Protein 2PXG (pdb70)

Radius of gyration: 16.07 Å; Cα contacts (8 Å, |Δi|>4): 187; chains: 1; bounding box: 37×46×35 Å

Foldseek 3Di:
DVDDDPPDDDPPFQQDQADQPCLVVVDFFFFPVVNCVSSPHDFQDDPVAQFWRADQDFDCDDQFAPRWGPGWTWGHPRTTGDGIDGGTQPPRQRGCDPVRPDDCPPRGRDDPDPPDDD

CATH classification: 3.30.1450.10

Sequence (118 aa):
MAGSGIIYKQPIYQGNLIKQNAVEQLQVGQSKQQVSALLGTPSIPDPFHAQRWDYTSTQRVDRLARTEIKNFTVFFENEQVVRWEGDYFPSQDEQLAKAAPKQFGRNLARDKKKQRGRMAGSGIIYKQPIYQGNLIKQNAVEQLQVGQSKQQVSALLGTPSIPDPFHAQRWDYTSTQRVDRLARTEIKNFTVFFENEQVVRWEGDYFPSQDEQLAKAAPKQFGRNLARDKKKQRGRMAGSGIIYKQPIYQGNLIKQNAVEQLQVGQSKQQVSALLGTPSIPDPFHAQRWDYTSTQRVDRLARTEIKNFTVFFENEQVVRWEGDYFPSQDEQLAKAAPKQFGRNLARDKKKQRGRMAGSGIIYKQPIYQGNLIKQNAVEQLQVGQSKQQVSALLGTPSIPDPFHAQRWDYTSTQRVDRLARTEIKNFTVFFENEQVVRWEGDYFPSQDEQLAKAAPKQFGRNLARDKKKQRGRMAGSGIIYKQPIYQGNLIKQNAVEQLQVGQSKQQVSALLGTPSIPDPFHAQRWDYTSTQRVDRLARTEIKNFTVFFENEQVVRWEGDYFPSQDEQLAKAAPKQFGRNLARDKKKQRGRMAGSGIIYKQPIYQGNLIKQNAVEQLQVGQSKQQVSALLGTPSIPDPFHAQRWDYTSTQRVDRLARTEIKNFTVFFENEQVVRWEGDYFPSQDEQLAKAAPKQFGRNLARDKKKQRGRMAGSGIIYKQPIYQGNLIKQNAVEQLQVGQSKQQVSALLGTPSIPDPFHAQRWDYTSTQRVDRLARTEIKNFTVFFENEQVVRWEGDYFPSQDEQLAKAAPKQFGRNLARDKKKQRGRMAGSGIIYKQPIYQGNLIKQNAVEQLQVGQSKQQVSALLGTPSIPDPFHAQRWDYTSTQRVDRLARTEIKNFTVFFENEQVVRWEGDYFPSQDEQLAKAAPKQFGRNLARDKKKQRGRMAGSGIIYKQPIYQGNLIKQNAVEQLQVGQSKQQVSALLGTPSIPDPFHAQRWDYTSTQRVDRLARTEIKNFTVFFENEQVVRWEGDYFPSQDEQLAKAAPKQFGRNLARDKKKQRGRMAGSGIIYKQPIYQGNLIKQNAVEQLQVGQSKQQVSALLGTPSIPDPFHAQRWDYTSTQRVDRLARTEIKNFTVFFENEQVVRWEGDYFPSQDEQLAKAAPKQFGRNLARDKKKQRGRMAGSGIIYKQPIYQGNLIKQNAVEQLQVGQSKQQVSALLGTPSIPDPFHAQRWDYTSTQRVDRLARTEIKNFTVFFENEQVVRWEGDYFPSQDEQLAKAAPKQFGRNLARDKKKQRGRMAGSGIIYKQPIYQGNLIKQNAVEQLQVGQSKQQVSALLGTPSIPDPFHAQRWDYTSTQRVDRLARTEIKNFTVFFENEQVVRWEGDYFPSQDEQLAKAAPKQFGRNLARDKKKQRGRMAGSGIIYKQPIYQGNLIKQNAVEQLQVGQSKQQVSALLGTPSIPDPFHAQRWDYTSTQRVDRLARTEIKNFTVFFENEQVVRWEGDYFPSQDEQLAKAAPKQFGRNLARDKKKQRGRMAGSGIIYKQPIYQGNLIKQNAVEQLQVGQSKQQVSALLGTPSIPDPFHAQRWDYTSTQRVDRLARTEIKNFTVFFENEQVVRWEGDYFPSQDEQLAKAAPKQFGRNLARDKKKQRGRMAGSGIIYKQPIYQGNLIKQNAVEQLQVGQSKQQVSALLGTPSIPDPFHAQRWDYTSTQRVDRLARTEIKNFTVFFENEQVVRWEGDYFPSQDEQLAKAAPKQFGRNLARDKKKQRGRMAGSGIIYKQPIYQGNLIKQNAVEQLQVGQSKQQVSALLGTPSIPDPFHAQRWDYTSTQRVDRLARTEIKNFTVFFENEQVVRWEGDYFPSQDEQLAKAAPKQFGRNLARDKKKQRGRMAGSGIIYKQPIYQGNLIKQNAVEQLQVGQSKQQVSALLGTPSIPDPFHAQRWDYTSTQRVDRLARTEIKNFTVFFENEQVVRWEGDYFPSQDEQLAKAAPKQFGRNLARDKKKQRGRMAGSGIIYKQPIYQGNLIKQNAVEQLQVGQSKQQVSALLGTPSIPDPFHAQRWDYTSTQRVDRLARTEIKNFTVFFENEQVVRWEGDYFPSQDEQLAKAAPKQFGRNLARDKKKQRGRMAGSGIIYKQPIYQGNLIKQNAVEQLQVGQSKQQVSALLGTPSIPDPFHAQRWDYTSTQRVDRLARTEIKNFTVFFENEQVVRWEGDYFPSQDEQLAKAAPKQFGRNLARDKKKQRGRMAGSGIIYKQPIYQGNLIKQNAVEQLQVGQSKQQVSALLGTPSIPDPFHAQRWDYTSTQRVDRLARTEIKNFTVFFENEQVVRWEGDYFPSQDEQLAKAAPKQFGRNLARDKKKQRGR

Nearest PDB structures (foldseek):
  2pxg-assembly1_A  TM=5.349E-01  e=4.540E-14  Xanthomonas citri
  2pxg-assembly1_A  TM=5.324E-01  e=5.791E-15  Xanthomonas citri
  2luu-assembly1_A  TM=2.136E-01  e=6.538E+00  Danio rerio
  2pxg-assembly1_A  TM=5.596E-01  e=1.449E-14  Xanthomonas citri
  5wam-assembly1_A-2  TM=4.958E-01  e=9.246E-04  Neisseria gonorrhoeae FA 1090

Structure (mmCIF, N/CA/C/O backbone):
data_2PXG
#
_entry.id   2PXG
#
loop_
_atom_site.group_PDB
_atom_site.id
_atom_site.type_symbol
_atom_site.label_atom_id
_atom_site.label_alt_id
_atom_site.label_comp_id
_atom_site.label_asym_id
_atom_site.label_entity_id
_atom_site.label_seq_id
_atom_site.pdbx_PDB_ins_code
_atom_site.Cartn_x
_atom_site.Cartn_y
_atom_site.Cartn_z
_atom_site.occupancy
_atom_site.B_iso_or_equiv
_atom_site.auth_seq_id
_atom_site.auth_comp_id
_atom_site.auth_asym_id
_atom_site.auth_atom_id
_atom_site.pdbx_PDB_model_num
ATOM 1 N N . MET A 1 1 ? 24.437 -9.545 -18.605 1.00 0.00 1 MET A N 1
ATOM 2 C CA . MET A 1 1 ? 24.704 -9.777 -17.154 1.00 0.00 1 MET A CA 1
ATOM 3 C C . MET A 1 1 ? 23.953 -11.054 -16.658 1.00 0.00 1 MET A C 1
ATOM 4 O O . MET A 1 1 ? 22.781 -11.247 -16.993 1.00 0.00 1 MET A O 1
ATOM 20 N N . ALA A 1 2 ? 24.620 -11.898 -15.859 1.00 0.00 2 ALA A N 1
ATOM 21 C CA . ALA A 1 2 ? 23.992 -13.121 -15.294 1.00 0.00 2 ALA A CA 1
ATOM 22 C C . ALA A 1 2 ? 23.243 -12.828 -13.960 1.00 0.00 2 ALA A C 1
ATOM 23 O O . ALA A 1 2 ? 23.856 -12.737 -12.892 1.00 0.00 2 ALA A O 1
ATOM 30 N N . GLY A 1 3 ? 21.916 -12.665 -14.043 1.00 0.00 3 GLY A N 1
ATOM 31 C CA . GLY A 1 3 ? 21.092 -12.329 -12.865 1.00 0.00 3 GLY A CA 1
ATOM 32 C C . GLY A 1 3 ? 19.588 -12.403 -13.144 1.00 0.00 3 GLY A C 1
ATOM 33 O O . GLY A 1 3 ? 18.980 -11.397 -13.515 1.00 0.00 3 GLY A O 1
ATOM 37 N N . SER A 1 4 ? 18.985 -13.580 -12.944 1.00 0.00 4 SER A N 1
ATOM 38 C CA . SER A 1 4 ? 17.534 -13.792 -13.185 1.00 0.00 4 SER A CA 1
ATOM 39 C C . SER A 1 4 ? 16.647 -13.394 -11.971 1.00 0.00 4 SER A C 1
ATOM 40 O O . SER A 1 4 ? 16.238 -14.225 -11.153 1.00 0.00 4 SER A O 1
ATOM 48 N N . GLY A 1 5 ? 16.325 -12.091 -11.882 1.00 0.00 5 GLY A N 1
ATOM 49 C CA . GLY A 1 5 ? 15.528 -11.543 -10.757 1.00 0.00 5 GLY A CA 1
ATOM 50 C C . GLY A 1 5 ? 14.006 -11.714 -10.875 1.00 0.00 5 GLY A C 1
ATOM 51 O O . GLY A 1 5 ? 13.281 -10.742 -11.094 1.00 0.00 5 GLY A O 1
ATOM 55 N N . ILE A 1 6 ? 13.532 -12.952 -10.682 1.00 0.00 6 ILE A N 1
ATOM 56 C CA . ILE A 1 6 ? 12.087 -13.303 -10.815 1.00 0.00 6 ILE A CA 1
ATOM 57 C C . ILE A 1 6 ? 11.284 -13.009 -9.515 1.00 0.00 6 ILE A C 1
ATOM 58 O O . ILE A 1 6 ? 10.975 -13.899 -8.718 1.00 0.00 6 ILE A O 1
ATOM 74 N N . ILE A 1 7 ? 10.911 -11.732 -9.331 1.00 0.00 7 ILE A N 1
ATOM 75 C CA . ILE A 1 7 ? 10.130 -11.274 -8.142 1.00 0.00 7 ILE A CA 1
ATOM 76 C C . ILE A 1 7 ? 8.605 -11.558 -8.295 1.00 0.00 7 ILE A C 1
ATOM 77 O O . ILE A 1 7 ? 7.802 -10.681 -8.627 1.00 0.00 7 ILE A O 1
ATOM 93 N N . TYR A 1 8 ? 8.213 -12.815 -8.029 1.00 0.00 8 TYR A N 1
ATOM 94 C CA . TYR A 1 8 ? 6.807 -13.266 -8.177 1.00 0.00 8 TYR A CA 1
ATOM 95 C C . TYR A 1 8 ? 5.995 -13.019 -6.873 1.00 0.00 8 TYR A C 1
ATOM 96 O O . TYR A 1 8 ? 6.022 -13.823 -5.936 1.00 0.00 8 TYR A O 1
ATOM 114 N N . LYS A 1 9 ? 5.247 -11.910 -6.840 1.00 0.00 9 LYS A N 1
ATOM 115 C CA . LYS A 1 9 ? 4.244 -11.645 -5.783 1.00 0.00 9 LYS A CA 1
ATOM 116 C C . LYS A 1 9 ? 3.127 -10.758 -6.407 1.00 0.00 9 LYS A C 1
ATOM 117 O O . LYS A 1 9 ? 3.408 -9.685 -6.951 1.00 0.00 9 LYS A O 1
ATOM 136 N N . GLN A 1 10 ? 1.869 -11.185 -6.259 1.00 0.00 10 GLN A N 1
ATOM 137 C CA . GLN A 1 10 ? 0.700 -10.345 -6.608 1.00 0.00 10 GLN A CA 1
ATOM 138 C C . GLN A 1 10 ? 0.128 -9.714 -5.286 1.00 0.00 10 GLN A C 1
ATOM 139 O O . GLN A 1 10 ? -0.524 -10.447 -4.530 1.00 0.00 10 GLN A O 1
ATOM 153 N N . PRO A 1 11 ? 0.327 -8.411 -4.946 1.00 0.00 11 PRO A N 1
ATOM 154 C CA . PRO A 1 11 ? -0.163 -7.836 -3.644 1.00 0.00 11 PRO A CA 1
ATOM 155 C C . PRO A 1 11 ? -1.655 -7.403 -3.624 1.00 0.00 11 PRO A C 1
ATOM 156 O O . PRO A 1 11 ? -2.009 -6.260 -3.327 1.00 0.00 11 PRO A O 1
ATOM 167 N N . ILE A 1 12 ? -2.530 -8.385 -3.855 1.00 0.00 12 ILE A N 1
ATOM 168 C CA . ILE A 1 12 ? -4.010 -8.219 -3.800 1.00 0.00 12 ILE A CA 1
ATOM 169 C C . ILE A 1 12 ? -4.538 -8.571 -2.382 1.00 0.00 12 ILE A C 1
ATOM 170 O O . ILE A 1 12 ? -5.119 -9.633 -2.143 1.00 0.00 12 ILE A O 1
ATOM 186 N N . TYR A 1 13 ? -4.279 -7.675 -1.413 1.00 0.00 13 TYR A N 1
ATOM 187 C CA . TYR A 1 13 ? -4.540 -7.942 0.019 1.00 0.00 13 TYR A CA 1
ATOM 188 C C . TYR A 1 13 ? -4.691 -6.600 0.800 1.00 0.00 13 TYR A C 1
ATOM 189 O O . TYR A 1 13 ? -3.879 -5.676 0.703 1.00 0.00 13 TYR A O 1
ATOM 207 N N . GLN A 1 14 ? -5.732 -6.568 1.621 1.00 0.00 14 GLN A N 1
ATOM 208 C CA . GLN A 1 14 ? -6.138 -5.410 2.447 1.00 0.00 14 GLN A CA 1
ATOM 209 C C . GLN A 1 14 ? -5.174 -4.832 3.522 1.00 0.00 14 GLN A C 1
ATOM 210 O O . GLN A 1 14 ? -5.201 -3.617 3.765 1.00 0.00 14 GLN A O 1
ATOM 224 N N . GLY A 1 15 ? -4.342 -5.680 4.135 1.00 0.00 15 GLY A N 1
ATOM 225 C CA . GLY A 1 15 ? -3.221 -5.226 4.978 1.00 0.00 15 GLY A CA 1
ATOM 226 C C . GLY A 1 15 ? -2.004 -6.157 4.918 1.00 0.00 15 GLY A C 1
ATOM 227 O O . GLY A 1 15 ? -1.799 -6.941 5.845 1.00 0.00 15 GLY A O 1
ATOM 231 N N . ASN A 1 16 ? -1.190 -6.052 3.851 1.00 0.00 16 ASN A N 1
ATOM 232 C CA . ASN A 1 16 ? 0.111 -6.775 3.751 1.00 0.00 16 ASN A CA 1
ATOM 233 C C . ASN A 1 16 ? 1.273 -5.744 3.645 1.00 0.00 16 ASN A C 1
ATOM 234 O O . ASN A 1 16 ? 1.675 -5.199 4.673 1.00 0.00 16 ASN A O 1
ATOM 245 N N . LEU A 1 17 ? 1.799 -5.434 2.448 1.00 0.00 17 LEU A N 1
ATOM 246 C CA . LEU A 1 17 ? 2.764 -4.301 2.273 1.00 0.00 17 LEU A CA 1
ATOM 247 C C . LEU A 1 17 ? 2.117 -2.885 2.365 1.00 0.00 17 LEU A C 1
ATOM 248 O O . LEU A 1 17 ? 2.622 -2.028 3.089 1.00 0.00 17 LEU A O 1
ATOM 264 N N . ILE A 1 18 ? 0.979 -2.700 1.685 1.00 0.00 18 ILE A N 1
ATOM 265 C CA . ILE A 1 18 ? 0.139 -1.467 1.700 1.00 0.00 18 ILE A CA 1
ATOM 266 C C . ILE A 1 18 ? -0.256 -0.927 3.103 1.00 0.00 18 ILE A C 1
ATOM 267 O O . ILE A 1 18 ? -0.028 0.259 3.360 1.00 0.00 18 ILE A O 1
ATOM 283 N N . LYS A 1 19 ? -0.815 -1.747 4.008 1.00 0.00 19 LYS A N 1
ATOM 284 C CA . LYS A 1 19 ? -1.045 -1.323 5.416 1.00 0.00 19 LYS A CA 1
ATOM 285 C C . LYS A 1 19 ? -1.147 -2.526 6.401 1.00 0.00 19 LYS A C 1
ATOM 286 O O . LYS A 1 19 ? -2.224 -2.845 6.909 1.00 0.00 19 LYS A O 1
ATOM 305 N N . GLN A 1 20 ? 0.001 -3.142 6.725 1.00 0.00 20 GLN A N 1
ATOM 306 C CA . GLN A 1 20 ? 0.170 -3.932 7.976 1.00 0.00 20 GLN A CA 1
ATOM 307 C C . GLN A 1 20 ? 0.893 -3.050 9.030 1.00 0.00 20 GLN A C 1
ATOM 308 O O . GLN A 1 20 ? 0.223 -2.482 9.885 1.00 0.00 20 GLN A O 1
ATOM 322 N N . ASN A 1 21 ? 2.222 -2.896 8.942 1.00 0.00 21 ASN A N 1
ATOM 323 C CA . ASN A 1 21 ? 3.004 -1.929 9.769 1.00 0.00 21 ASN A CA 1
ATOM 324 C C . ASN A 1 21 ? 4.344 -1.672 8.960 1.00 0.00 21 ASN A C 1
ATOM 325 O O . ASN A 1 21 ? 5.434 -2.109 9.335 1.00 0.00 21 ASN A O 1
ATOM 336 N N . ALA A 1 22 ? 4.204 -0.997 7.813 1.00 0.00 22 ALA A N 1
ATOM 337 C CA . ALA A 1 22 ? 5.279 -0.878 6.794 1.00 0.00 22 ALA A CA 1
ATOM 338 C C . ALA A 1 22 ? 5.202 0.508 6.105 1.00 0.00 22 ALA A C 1
ATOM 339 O O . ALA A 1 22 ? 6.118 1.313 6.274 1.00 0.00 22 ALA A O 1
ATOM 346 N N . VAL A 1 23 ? 4.090 0.822 5.415 1.00 0.00 23 VAL A N 1
ATOM 347 C CA . VAL A 1 23 ? 3.802 2.212 4.942 1.00 0.00 23 VAL A CA 1
ATOM 348 C C . VAL A 1 23 ? 3.509 3.224 6.103 1.00 0.00 23 VAL A C 1
ATOM 349 O O . VAL A 1 23 ? 3.909 4.380 5.975 1.00 0.00 23 VAL A O 1
ATOM 362 N N . GLU A 1 24 ? 2.884 2.826 7.225 1.00 0.00 24 GLU A N 1
ATOM 363 C CA . GLU A 1 24 ? 2.906 3.663 8.468 1.00 0.00 24 GLU A CA 1
ATOM 364 C C . GLU A 1 24 ? 4.316 3.728 9.154 1.00 0.00 24 GLU A C 1
ATOM 365 O O . GLU A 1 24 ? 4.805 4.822 9.454 1.00 0.00 24 GLU A O 1
ATOM 377 N N . GLN A 1 25 ? 4.977 2.572 9.340 1.00 0.00 25 GLN A N 1
ATOM 378 C CA . GLN A 1 25 ? 6.328 2.483 9.952 1.00 0.00 25 GLN A CA 1
ATOM 379 C C . GLN A 1 25 ? 7.505 3.185 9.210 1.00 0.00 25 GLN A C 1
ATOM 380 O O . GLN A 1 25 ? 8.412 3.653 9.904 1.00 0.00 25 GLN A O 1
ATOM 394 N N . LEU A 1 26 ? 7.501 3.295 7.866 1.00 0.00 26 LEU A N 1
ATOM 395 C CA . LEU A 1 26 ? 8.551 4.040 7.109 1.00 0.00 26 LEU A CA 1
ATOM 396 C C . LEU A 1 26 ? 8.872 5.496 7.549 1.00 0.00 26 LEU A C 1
ATOM 397 O O . LEU A 1 26 ? 10.046 5.870 7.547 1.00 0.00 26 LEU A O 1
ATOM 413 N N . GLN A 1 27 ? 7.850 6.283 7.945 1.00 0.00 27 GLN A N 1
ATOM 414 C CA . GLN A 1 27 ? 8.019 7.637 8.557 1.00 0.00 27 GLN A CA 1
ATOM 415 C C . GLN A 1 27 ? 8.974 8.646 7.839 1.00 0.00 27 GLN A C 1
ATOM 416 O O . GLN A 1 27 ? 9.801 9.312 8.464 1.00 0.00 27 GLN A O 1
ATOM 430 N N . VAL A 1 28 ? 8.811 8.761 6.513 1.00 0.00 28 VAL A N 1
ATOM 431 C CA . VAL A 1 28 ? 9.711 9.555 5.639 1.00 0.00 28 VAL A CA 1
ATOM 432 C C . VAL A 1 28 ? 9.022 10.924 5.334 1.00 0.00 28 VAL A C 1
ATOM 433 O O . VAL A 1 28 ? 7.947 10.961 4.729 1.00 0.00 28 VAL A O 1
ATOM 446 N N . GLY A 1 29 ? 9.686 12.029 5.700 1.00 0.00 29 GLY A N 1
ATOM 447 C CA . GLY A 1 29 ? 9.261 13.391 5.294 1.00 0.00 29 GLY A CA 1
ATOM 448 C C . GLY A 1 29 ? 10.219 14.059 4.296 1.00 0.00 29 GLY A C 1
ATOM 449 O O . GLY A 1 29 ? 10.798 15.098 4.611 1.00 0.00 29 GLY A O 1
ATOM 453 N N . GLN A 1 30 ? 10.381 13.455 3.108 1.00 0.00 30 GLN A N 1
ATOM 454 C CA . GLN A 1 30 ? 11.525 13.767 2.204 1.00 0.00 30 GLN A CA 1
ATOM 455 C C . GLN A 1 30 ? 11.101 14.044 0.739 1.00 0.00 30 GLN A C 1
ATOM 456 O O . GLN A 1 30 ? 11.504 15.088 0.226 1.00 0.00 30 GLN A O 1
ATOM 470 N N . SER A 1 31 ? 10.368 13.138 0.055 1.00 0.00 31 SER A N 1
ATOM 471 C CA . SER A 1 31 ? 10.122 13.266 -1.409 1.00 0.00 31 SER A CA 1
ATOM 472 C C . SER A 1 31 ? 8.753 12.695 -1.891 1.00 0.00 31 SER A C 1
ATOM 473 O O . SER A 1 31 ? 8.316 11.613 -1.483 1.00 0.00 31 SER A O 1
ATOM 481 N N . LYS A 1 32 ? 8.125 13.426 -2.831 1.00 0.00 32 LYS A N 1
ATOM 482 C CA . LYS A 1 32 ? 6.851 13.019 -3.485 1.00 0.00 32 LYS A CA 1
ATOM 483 C C . LYS A 1 32 ? 6.922 11.824 -4.477 1.00 0.00 32 LYS A C 1
ATOM 484 O O . LYS A 1 32 ? 6.078 10.923 -4.467 1.00 0.00 32 LYS A O 1
ATOM 503 N N . GLN A 1 33 ? 7.911 11.891 -5.362 1.00 0.00 33 GLN A N 1
ATOM 504 C CA . GLN A 1 33 ? 8.310 10.802 -6.274 1.00 0.00 33 GLN A CA 1
ATOM 505 C C . GLN A 1 33 ? 8.901 9.524 -5.624 1.00 0.00 33 GLN A C 1
ATOM 506 O O . GLN A 1 33 ? 8.648 8.442 -6.150 1.00 0.00 33 GLN A O 1
ATOM 520 N N . GLN A 1 34 ? 9.606 9.617 -4.483 1.00 0.00 34 GLN A N 1
ATOM 521 C CA . GLN A 1 34 ? 10.065 8.419 -3.733 1.00 0.00 34 GLN A CA 1
ATOM 522 C C . GLN A 1 34 ? 8.906 7.592 -3.098 1.00 0.00 34 GLN A C 1
ATOM 523 O O . GLN A 1 34 ? 8.840 6.389 -3.355 1.00 0.00 34 GLN A O 1
ATOM 537 N N . VAL A 1 35 ? 7.983 8.204 -2.327 1.00 0.00 35 VAL A N 1
ATOM 538 C CA . VAL A 1 35 ? 6.805 7.460 -1.777 1.00 0.00 35 VAL A CA 1
ATOM 539 C C . VAL A 1 35 ? 5.822 6.886 -2.844 1.00 0.00 35 VAL A C 1
ATOM 540 O O . VAL A 1 35 ? 5.390 5.740 -2.695 1.00 0.00 35 VAL A O 1
ATOM 553 N N . SER A 1 36 ? 5.520 7.633 -3.924 1.00 0.00 36 SER A N 1
ATOM 554 C CA . SER A 1 36 ? 4.727 7.089 -5.057 1.00 0.00 36 SER A CA 1
ATOM 555 C C . SER A 1 36 ? 5.441 6.010 -5.923 1.00 0.00 36 SER A C 1
ATOM 556 O O . SER A 1 36 ? 4.793 5.024 -6.271 1.00 0.00 36 SER A O 1
ATOM 564 N N . ALA A 1 37 ? 6.749 6.130 -6.217 1.00 0.00 37 ALA A N 1
ATOM 565 C CA . ALA A 1 37 ? 7.535 5.018 -6.815 1.00 0.00 37 ALA A CA 1
ATOM 566 C C . ALA A 1 37 ? 7.675 3.726 -5.948 1.00 0.00 37 ALA A C 1
ATOM 567 O O . ALA A 1 37 ? 7.518 2.631 -6.491 1.00 0.00 37 ALA A O 1
ATOM 574 N N . LEU A 1 38 ? 7.922 3.849 -4.632 1.00 0.00 38 LEU A N 1
ATOM 575 C CA . LEU A 1 38 ? 7.917 2.690 -3.695 1.00 0.00 38 LEU A CA 1
ATOM 576 C C . LEU A 1 38 ? 6.530 1.984 -3.510 1.00 0.00 38 LEU A C 1
ATOM 577 O O . LEU A 1 38 ? 6.485 0.753 -3.516 1.00 0.00 38 LEU A O 1
ATOM 593 N N . LEU A 1 39 ? 5.425 2.732 -3.392 1.00 0.00 39 LEU A N 1
ATOM 594 C CA . LEU A 1 39 ? 4.056 2.170 -3.541 1.00 0.00 39 LEU A CA 1
ATOM 595 C C . LEU A 1 39 ? 3.703 1.604 -4.962 1.00 0.00 39 LEU A C 1
ATOM 596 O O . LEU A 1 39 ? 3.073 0.549 -5.046 1.00 0.00 39 LEU A O 1
ATOM 612 N N . GLY A 1 40 ? 4.068 2.315 -6.035 1.00 0.00 40 GLY A N 1
ATOM 613 C CA . GLY A 1 40 ? 3.789 1.911 -7.432 1.00 0.00 40 GLY A CA 1
ATOM 614 C C . GLY A 1 40 ? 2.718 2.769 -8.127 1.00 0.00 40 GLY A C 1
ATOM 615 O O . GLY A 1 40 ? 1.590 2.319 -8.339 1.00 0.00 40 GLY A O 1
ATOM 619 N N . THR A 1 41 ? 3.059 4.025 -8.428 1.00 0.00 41 THR A N 1
ATOM 620 C CA . THR A 1 41 ? 2.108 5.079 -8.914 1.00 0.00 41 THR A CA 1
ATOM 621 C C . THR A 1 41 ? 2.963 6.323 -9.377 1.00 0.00 41 THR A C 1
ATOM 622 O O . THR A 1 41 ? 4.007 6.599 -8.773 1.00 0.00 41 THR A O 1
ATOM 633 N N . PRO A 1 42 ? 2.563 7.140 -10.387 1.00 0.00 42 PRO A N 1
ATOM 634 C CA . PRO A 1 42 ? 3.212 8.475 -10.646 1.00 0.00 42 PRO A CA 1
ATOM 635 C C . PRO A 1 42 ? 3.029 9.523 -9.510 1.00 0.00 42 PRO A C 1
ATOM 636 O O . PRO A 1 42 ? 2.318 9.303 -8.524 1.00 0.00 42 PRO A O 1
ATOM 647 N N . SER A 1 43 ? 3.736 10.654 -9.616 1.00 0.00 43 SER A N 1
ATOM 648 C CA . SER A 1 43 ? 3.629 11.760 -8.626 1.00 0.00 43 SER A CA 1
ATOM 649 C C . SER A 1 43 ? 3.417 13.137 -9.325 1.00 0.00 43 SER A C 1
ATOM 650 O O . SER A 1 43 ? 2.898 13.211 -10.444 1.00 0.00 43 SER A O 1
ATOM 658 N N . ILE A 1 44 ? 3.751 14.233 -8.633 1.00 0.00 44 ILE A N 1
ATOM 659 C CA . ILE A 1 44 ? 3.400 15.617 -9.066 1.00 0.00 44 ILE A CA 1
ATOM 660 C C . ILE A 1 44 ? 4.737 16.412 -9.277 1.00 0.00 44 ILE A C 1
ATOM 661 O O . ILE A 1 44 ? 5.230 17.021 -8.318 1.00 0.00 44 ILE A O 1
ATOM 677 N N . PRO A 1 45 ? 5.340 16.463 -10.498 1.00 0.00 45 PRO A N 1
ATOM 678 C CA . PRO A 1 45 ? 6.582 17.265 -10.756 1.00 0.00 45 PRO A CA 1
ATOM 679 C C . PRO A 1 45 ? 6.338 18.743 -11.177 1.00 0.00 45 PRO A C 1
ATOM 680 O O . PRO A 1 45 ? 6.748 19.186 -12.253 1.00 0.00 45 PRO A O 1
ATOM 691 N N . ASP A 1 46 ? 5.742 19.519 -10.262 1.00 0.00 46 ASP A N 1
ATOM 692 C CA . ASP A 1 46 ? 5.718 20.998 -10.348 1.00 0.00 46 ASP A CA 1
ATOM 693 C C . ASP A 1 46 ? 6.960 21.584 -9.597 1.00 0.00 46 ASP A C 1
ATOM 694 O O . ASP A 1 46 ? 7.072 21.361 -8.385 1.00 0.00 46 ASP A O 1
ATOM 703 N N . PRO A 1 47 ? 7.870 22.372 -10.223 1.00 0.00 47 PRO A N 1
ATOM 704 C CA . PRO A 1 47 ? 8.874 23.183 -9.469 1.00 0.00 47 PRO A CA 1
ATOM 705 C C . PRO A 1 47 ? 8.372 24.449 -8.713 1.00 0.00 47 PRO A C 1
ATOM 706 O O . PRO A 1 47 ? 9.152 24.989 -7.926 1.00 0.00 47 PRO A O 1
ATOM 717 N N . PHE A 1 48 ? 7.114 24.900 -8.887 1.00 0.00 48 PHE A N 1
ATOM 718 C CA . PHE A 1 48 ? 6.532 25.994 -8.067 1.00 0.00 48 PHE A CA 1
ATOM 719 C C . PHE A 1 48 ? 6.084 25.497 -6.663 1.00 0.00 48 PHE A C 1
ATOM 720 O O . PHE A 1 48 ? 6.776 25.792 -5.685 1.00 0.00 48 PHE A O 1
ATOM 737 N N . HIS A 1 49 ? 4.959 24.769 -6.535 1.00 0.00 49 HIS A N 1
ATOM 738 C CA . HIS A 1 49 ? 4.444 24.326 -5.207 1.00 0.00 49 HIS A CA 1
ATOM 739 C C . HIS A 1 49 ? 3.645 23.001 -5.364 1.00 0.00 49 HIS A C 1
ATOM 740 O O . HIS A 1 49 ? 2.408 22.983 -5.323 1.00 0.00 49 HIS A O 1
ATOM 754 N N . ALA A 1 50 ? 4.378 21.883 -5.517 1.00 0.00 50 ALA A N 1
ATOM 755 C CA . ALA A 1 50 ? 3.762 20.557 -5.764 1.00 0.00 50 ALA A CA 1
ATOM 756 C C . ALA A 1 50 ? 3.115 19.910 -4.510 1.00 0.00 50 ALA A C 1
ATOM 757 O O . ALA A 1 50 ? 3.757 19.245 -3.691 1.00 0.00 50 ALA A O 1
ATOM 764 N N . GLN A 1 51 ? 1.806 20.132 -4.415 1.00 0.00 51 GLN A N 1
ATOM 765 C CA . GLN A 1 51 ? 1.007 19.755 -3.222 1.00 0.00 51 GLN A CA 1
ATOM 766 C C . GLN A 1 51 ? 0.393 18.327 -3.358 1.00 0.00 51 GLN A C 1
ATOM 767 O O . GLN A 1 51 ? 0.941 17.464 -4.046 1.00 0.00 51 GLN A O 1
ATOM 781 N N . ARG A 1 52 ? -0.677 18.041 -2.610 1.00 0.00 52 ARG A N 1
ATOM 782 C CA . ARG A 1 52 ? -1.096 16.655 -2.270 1.00 0.00 52 ARG A CA 1
ATOM 783 C C . ARG A 1 52 ? -1.417 15.661 -3.430 1.00 0.00 52 ARG A C 1
ATOM 784 O O . ARG A 1 52 ? -1.930 16.043 -4.484 1.00 0.00 52 ARG A O 1
ATOM 805 N N . TRP A 1 53 ? -1.180 14.367 -3.182 1.00 0.00 53 TRP A N 1
ATOM 806 C CA . TRP A 1 53 ? -1.803 13.259 -3.976 1.00 0.00 53 TRP A CA 1
ATOM 807 C C . TRP A 1 53 ? -3.085 12.845 -3.210 1.00 0.00 53 TRP A C 1
ATOM 808 O O . TRP A 1 53 ? -3.020 12.011 -2.310 1.00 0.00 53 TRP A O 1
ATOM 829 N N . ASP A 1 54 ? -4.226 13.457 -3.558 1.00 0.00 54 ASP A N 1
ATOM 830 C CA . ASP A 1 54 ? -5.560 13.082 -3.003 1.00 0.00 54 ASP A CA 1
ATOM 831 C C . ASP A 1 54 ? -6.435 12.462 -4.133 1.00 0.00 54 ASP A C 1
ATOM 832 O O . ASP A 1 54 ? -7.328 13.113 -4.685 1.00 0.00 54 ASP A O 1
ATOM 841 N N . TYR A 1 55 ? -6.113 11.217 -4.525 1.00 0.00 55 TYR A N 1
ATOM 842 C CA . TYR A 1 55 ? -6.691 10.595 -5.741 1.00 0.00 55 TYR A CA 1
ATOM 843 C C . TYR A 1 55 ? -6.864 9.053 -5.550 1.00 0.00 55 TYR A C 1
ATOM 844 O O . TYR A 1 55 ? -6.028 8.378 -4.935 1.00 0.00 55 TYR A O 1
ATOM 862 N N . THR A 1 56 ? -7.907 8.494 -6.183 1.00 0.00 56 THR A N 1
ATOM 863 C CA . THR A 1 56 ? -8.038 7.021 -6.364 1.00 0.00 56 THR A CA 1
ATOM 864 C C . THR A 1 56 ? -7.095 6.548 -7.522 1.00 0.00 56 THR A C 1
ATOM 865 O O . THR A 1 56 ? -7.462 6.557 -8.701 1.00 0.00 56 THR A O 1
ATOM 876 N N . SER A 1 57 ? -5.883 6.132 -7.152 1.00 0.00 57 SER A N 1
ATOM 877 C CA . SER A 1 57 ? -4.921 5.509 -8.093 1.00 0.00 57 SER A CA 1
ATOM 878 C C . SER A 1 57 ? -5.125 3.966 -8.180 1.00 0.00 57 SER A C 1
ATOM 879 O O . SER A 1 57 ? -5.732 3.336 -7.309 1.00 0.00 57 SER A O 1
ATOM 887 N N . THR A 1 58 ? -4.631 3.347 -9.256 1.00 0.00 58 THR A N 1
ATOM 888 C CA . THR A 1 58 ? -4.715 1.869 -9.437 1.00 0.00 58 THR A CA 1
ATOM 889 C C . THR A 1 58 ? -3.499 1.337 -10.248 1.00 0.00 58 THR A C 1
ATOM 890 O O . THR A 1 58 ? -3.051 1.949 -11.222 1.00 0.00 58 THR A O 1
ATOM 901 N N . GLN A 1 59 ? -3.011 0.159 -9.850 1.00 0.00 59 GLN A N 1
ATOM 902 C CA . GLN A 1 59 ? -1.844 -0.500 -10.496 1.00 0.00 59 GLN A CA 1
ATOM 903 C C . GLN A 1 59 ? -2.215 -1.963 -10.852 1.00 0.00 59 GLN A C 1
ATOM 904 O O . GLN A 1 59 ? -2.579 -2.739 -9.961 1.00 0.00 59 GLN A O 1
ATOM 918 N N . ARG A 1 60 ? -2.055 -2.385 -12.122 1.00 0.00 60 ARG A N 1
ATOM 919 C CA . ARG A 1 60 ? -2.299 -3.813 -12.508 1.00 0.00 60 ARG A CA 1
ATOM 920 C C . ARG A 1 60 ? -1.140 -4.832 -12.215 1.00 0.00 60 ARG A C 1
ATOM 921 O O . ARG A 1 60 ? -0.871 -5.757 -12.985 1.00 0.00 60 ARG A O 1
ATOM 942 N N . VAL A 1 61 ? -0.539 -4.710 -11.030 1.00 0.00 61 VAL A N 1
ATOM 943 C CA . VAL A 1 61 ? 0.389 -5.718 -10.446 1.00 0.00 61 VAL A CA 1
ATOM 944 C C . VAL A 1 61 ? -0.246 -7.084 -10.018 1.00 0.00 61 VAL A C 1
ATOM 945 O O . VAL A 1 61 ? 0.468 -8.088 -9.977 1.00 0.00 61 VAL A O 1
ATOM 958 N N . ASP A 1 62 ? -1.566 -7.141 -9.767 1.00 0.00 62 ASP A N 1
ATOM 959 C CA . ASP A 1 62 ? -2.321 -8.415 -9.742 1.00 0.00 62 ASP A CA 1
ATOM 960 C C . ASP A 1 62 ? -2.455 -9.086 -11.160 1.00 0.00 62 ASP A C 1
ATOM 961 O O . ASP A 1 62 ? -2.456 -8.444 -12.219 1.00 0.00 62 ASP A O 1
ATOM 970 N N . ARG A 1 63 ? -2.589 -10.414 -11.111 1.00 0.00 63 ARG A N 1
ATOM 971 C CA . ARG A 1 63 ? -3.104 -11.226 -12.248 1.00 0.00 63 ARG A CA 1
ATOM 972 C C . ARG A 1 63 ? -4.296 -12.202 -11.920 1.00 0.00 63 ARG A C 1
ATOM 973 O O . ARG A 1 63 ? -4.724 -12.920 -12.826 1.00 0.00 63 ARG A O 1
ATOM 994 N N . LEU A 1 64 ? -4.816 -12.241 -10.683 1.00 0.00 64 LEU A N 1
ATOM 995 C CA . LEU A 1 64 ? -5.909 -13.145 -10.270 1.00 0.00 64 LEU A CA 1
ATOM 996 C C . LEU A 1 64 ? -7.315 -12.463 -10.365 1.00 0.00 64 LEU A C 1
ATOM 997 O O . LEU A 1 64 ? -8.179 -12.963 -11.088 1.00 0.00 64 LEU A O 1
ATOM 1013 N N . ALA A 1 65 ? -7.534 -11.372 -9.616 1.00 0.00 65 ALA A N 1
ATOM 1014 C CA . ALA A 1 65 ? -8.826 -10.659 -9.573 1.00 0.00 65 ALA A CA 1
ATOM 1015 C C . ALA A 1 65 ? -8.894 -9.435 -10.523 1.00 0.00 65 ALA A C 1
ATOM 1016 O O . ALA A 1 65 ? -9.689 -9.465 -11.467 1.00 0.00 65 ALA A O 1
ATOM 1023 N N . ARG A 1 66 ? -8.128 -8.354 -10.267 1.00 0.00 66 ARG A N 1
ATOM 1024 C CA . ARG A 1 66 ? -8.216 -7.100 -11.069 1.00 0.00 66 ARG A CA 1
ATOM 1025 C C . ARG A 1 66 ? -6.908 -6.264 -10.922 1.00 0.00 66 ARG A C 1
ATOM 1026 O O . ARG A 1 66 ? -6.048 -6.312 -11.806 1.00 0.00 66 ARG A O 1
ATOM 1047 N N . THR A 1 67 ? -6.794 -5.466 -9.855 1.00 0.00 67 THR A N 1
ATOM 1048 C CA . THR A 1 67 ? -5.732 -4.454 -9.684 1.00 0.00 67 THR A CA 1
ATOM 1049 C C . THR A 1 67 ? -5.469 -4.212 -8.151 1.00 0.00 67 THR A C 1
ATOM 1050 O O . THR A 1 67 ? -6.342 -4.418 -7.302 1.00 0.00 67 THR A O 1
ATOM 1061 N N . GLU A 1 68 ? -4.276 -3.698 -7.827 1.00 0.00 68 GLU A N 1
ATOM 1062 C CA . GLU A 1 68 ? -3.982 -3.160 -6.468 1.00 0.00 68 GLU A CA 1
ATOM 1063 C C . GLU A 1 68 ? -4.444 -1.671 -6.377 1.00 0.00 68 GLU A C 1
ATOM 1064 O O . GLU A 1 68 ? -3.918 -0.786 -7.068 1.00 0.00 68 GLU A O 1
ATOM 1076 N N . ILE A 1 69 ? -5.501 -1.443 -5.581 1.00 0.00 69 ILE A N 1
ATOM 1077 C CA . ILE A 1 69 ? -6.284 -0.179 -5.581 1.00 0.00 69 ILE A CA 1
ATOM 1078 C C . ILE A 1 69 ? -5.725 0.795 -4.488 1.00 0.00 69 ILE A C 1
ATOM 1079 O O . ILE A 1 69 ? -5.659 0.452 -3.305 1.00 0.00 69 ILE A O 1
ATOM 1095 N N . LYS A 1 70 ? -5.380 2.019 -4.898 1.00 0.00 70 LYS A N 1
ATOM 1096 C CA . LYS A 1 70 ? -4.683 3.003 -4.041 1.00 0.00 70 LYS A CA 1
ATOM 1097 C C . LYS A 1 70 ? -5.509 4.323 -3.881 1.00 0.00 70 LYS A C 1
ATOM 1098 O O . LYS A 1 70 ? -5.173 5.376 -4.432 1.00 0.00 70 LYS A O 1
ATOM 1117 N N . ASN A 1 71 ? -6.527 4.282 -3.012 1.00 0.00 71 ASN A N 1
ATOM 1118 C CA . ASN A 1 71 ? -7.077 5.511 -2.372 1.00 0.00 71 ASN A CA 1
ATOM 1119 C C . ASN A 1 71 ? -6.113 5.985 -1.207 1.00 0.00 71 ASN A C 1
ATOM 1120 O O . ASN A 1 71 ? -6.278 5.612 -0.042 1.00 0.00 71 ASN A O 1
ATOM 1131 N N . PHE A 1 72 ? -5.083 6.754 -1.565 1.00 0.00 72 PHE A N 1
ATOM 1132 C CA . PHE A 1 72 ? -4.034 7.195 -0.603 1.00 0.00 72 PHE A CA 1
ATOM 1133 C C . PHE A 1 72 ? -3.935 8.735 -0.649 1.00 0.00 72 PHE A C 1
ATOM 1134 O O . PHE A 1 72 ? -3.324 9.293 -1.566 1.00 0.00 72 PHE A O 1
ATOM 1151 N N . THR A 1 73 ? -4.526 9.410 0.347 1.00 0.00 73 THR A N 1
ATOM 1152 C CA . THR A 1 73 ? -4.474 10.893 0.443 1.00 0.00 73 THR A CA 1
ATOM 1153 C C . THR A 1 73 ? -3.199 11.315 1.214 1.00 0.00 73 THR A C 1
ATOM 1154 O O . THR A 1 73 ? -3.165 11.278 2.445 1.00 0.00 73 THR A O 1
ATOM 1165 N N . VAL A 1 74 ? -2.161 11.719 0.475 1.00 0.00 74 VAL A N 1
ATOM 1166 C CA . VAL A 1 74 ? -0.845 12.103 1.060 1.00 0.00 74 VAL A CA 1
ATOM 1167 C C . VAL A 1 74 ? -0.493 13.568 0.692 1.00 0.00 74 VAL A C 1
ATOM 1168 O O . VAL A 1 74 ? -0.529 13.977 -0.472 1.00 0.00 74 VAL A O 1
ATOM 1181 N N . PHE A 1 75 ? -0.136 14.343 1.718 1.00 0.00 75 PHE A N 1
ATOM 1182 C CA . PHE A 1 75 ? 0.085 15.801 1.607 1.00 0.00 75 PHE A CA 1
ATOM 1183 C C . PHE A 1 75 ? 1.597 16.143 1.471 1.00 0.00 75 PHE A C 1
ATOM 1184 O O . PHE A 1 75 ? 2.447 15.639 2.213 1.00 0.00 75 PHE A O 1
ATOM 1201 N N . PHE A 1 76 ? 1.900 17.018 0.508 1.00 0.00 76 PHE A N 1
ATOM 1202 C CA . PHE A 1 76 ? 3.288 17.414 0.162 1.00 0.00 76 PHE A CA 1
ATOM 1203 C C . PHE A 1 76 ? 3.445 18.969 0.218 1.00 0.00 76 PHE A C 1
ATOM 1204 O O . PHE A 1 76 ? 2.486 19.708 -0.040 1.00 0.00 76 PHE A O 1
ATOM 1221 N N . GLU A 1 77 ? 4.665 19.461 0.490 1.00 0.00 77 GLU A N 1
ATOM 1222 C CA . GLU A 1 77 ? 4.988 20.908 0.287 1.00 0.00 77 GLU A CA 1
ATOM 1223 C C . GLU A 1 77 ? 5.417 21.181 -1.194 1.00 0.00 77 GLU A C 1
ATOM 1224 O O . GLU A 1 77 ? 4.653 21.761 -1.968 1.00 0.00 77 GLU A O 1
ATOM 1236 N N . ASN A 1 78 ? 6.608 20.703 -1.582 1.00 0.00 78 ASN A N 1
ATOM 1237 C CA . ASN A 1 78 ? 6.942 20.412 -3.003 1.00 0.00 78 ASN A CA 1
ATOM 1238 C C . ASN A 1 78 ? 7.543 18.970 -3.104 1.00 0.00 78 ASN A C 1
ATOM 1239 O O . ASN A 1 78 ? 6.964 18.113 -3.779 1.00 0.00 78 ASN A O 1
ATOM 1250 N N . GLU A 1 79 ? 8.680 18.725 -2.435 1.00 0.00 79 GLU A N 1
ATOM 1251 C CA . GLU A 1 79 ? 9.177 17.360 -2.150 1.00 0.00 79 GLU A CA 1
ATOM 1252 C C . GLU A 1 79 ? 8.724 16.815 -0.757 1.00 0.00 79 GLU A C 1
ATOM 1253 O O . GLU A 1 79 ? 8.253 15.678 -0.698 1.00 0.00 79 GLU A O 1
ATOM 1265 N N . GLN A 1 80 ? 8.859 17.567 0.352 1.00 0.00 80 GLN A N 1
ATOM 1266 C CA . GLN A 1 80 ? 8.745 16.983 1.714 1.00 0.00 80 GLN A CA 1
ATOM 1267 C C . GLN A 1 80 ? 7.319 16.513 2.109 1.00 0.00 80 GLN A C 1
ATOM 1268 O O . GLN A 1 80 ? 6.325 17.208 1.869 1.00 0.00 80 GLN A O 1
ATOM 1282 N N . VAL A 1 81 ? 7.245 15.318 2.710 1.00 0.00 81 VAL A N 1
ATOM 1283 C CA . VAL A 1 81 ? 5.955 14.635 2.979 1.00 0.00 81 VAL A CA 1
ATOM 1284 C C . VAL A 1 81 ? 5.443 15.024 4.405 1.00 0.00 81 VAL A C 1
ATOM 1285 O O . VAL A 1 81 ? 6.143 14.856 5.408 1.00 0.00 81 VAL A O 1
ATOM 1298 N N . VAL A 1 82 ? 4.211 15.529 4.464 1.00 0.00 82 VAL A N 1
ATOM 1299 C CA . VAL A 1 82 ? 3.601 16.047 5.722 1.00 0.00 82 VAL A CA 1
ATOM 1300 C C . VAL A 1 82 ? 2.789 14.937 6.483 1.00 0.00 82 VAL A C 1
ATOM 1301 O O . VAL A 1 82 ? 3.041 14.691 7.664 1.00 0.00 82 VAL A O 1
ATOM 1314 N N . ARG A 1 83 ? 1.788 14.349 5.823 1.00 0.00 83 ARG A N 1
ATOM 1315 C CA . ARG A 1 83 ? 0.777 13.451 6.446 1.00 0.00 83 ARG A CA 1
ATOM 1316 C C . ARG A 1 83 ? 0.175 12.513 5.350 1.00 0.00 83 ARG A C 1
ATOM 1317 O O . ARG A 1 83 ? 0.134 12.872 4.168 1.00 0.00 83 ARG A O 1
ATOM 1338 N N . TRP A 1 84 ? -0.283 11.319 5.752 1.00 0.00 84 TRP A N 1
ATOM 1339 C CA . TRP A 1 84 ? -0.873 10.337 4.816 1.00 0.00 84 TRP A CA 1
ATOM 1340 C C . TRP A 1 84 ? -2.063 9.544 5.415 1.00 0.00 84 TRP A C 1
ATOM 1341 O O . TRP A 1 84 ? -1.999 9.005 6.524 1.00 0.00 84 TRP A O 1
ATOM 1362 N N . GLU A 1 85 ? -3.132 9.469 4.614 1.00 0.00 85 GLU A N 1
ATOM 1363 C CA . GLU A 1 85 ? -4.456 8.994 5.070 1.00 0.00 85 GLU A CA 1
ATOM 1364 C C . GLU A 1 85 ? -4.872 7.820 4.119 1.00 0.00 85 GLU A C 1
ATOM 1365 O O . GLU A 1 85 ? -5.252 8.038 2.960 1.00 0.00 85 GLU A O 1
ATOM 1377 N N . GLY A 1 86 ? -4.718 6.575 4.592 1.00 0.00 86 GLY A N 1
ATOM 1378 C CA . GLY A 1 86 ? -4.798 5.389 3.713 1.00 0.00 86 GLY A CA 1
ATOM 1379 C C . GLY A 1 86 ? -6.064 4.540 3.832 1.00 0.00 86 GLY A C 1
ATOM 1380 O O . GLY A 1 86 ? -6.023 3.459 4.425 1.00 0.00 86 GLY A O 1
ATOM 1384 N N . ASP A 1 87 ? -7.128 4.958 3.137 1.00 0.00 87 ASP A N 1
ATOM 1385 C CA . ASP A 1 87 ? -8.318 4.082 2.867 1.00 0.00 87 ASP A CA 1
ATOM 1386 C C . ASP A 1 87 ? -8.217 3.231 1.534 1.00 0.00 87 ASP A C 1
ATOM 1387 O O . ASP A 1 87 ? -9.196 2.956 0.833 1.00 0.00 87 ASP A O 1
ATOM 1396 N N . TYR A 1 88 ? -7.004 2.749 1.261 1.00 0.00 88 TYR A N 1
ATOM 1397 C CA . TYR A 1 88 ? -6.662 1.893 0.114 1.00 0.00 88 TYR A CA 1
ATOM 1398 C C . TYR A 1 88 ? -6.883 0.402 0.444 1.00 0.00 88 TYR A C 1
ATOM 1399 O O . TYR A 1 88 ? -6.139 -0.182 1.236 1.00 0.00 88 TYR A O 1
ATOM 1417 N N . PHE A 1 89 ? -7.963 -0.172 -0.119 1.00 0.00 89 PHE A N 1
ATOM 1418 C CA . PHE A 1 89 ? -8.630 -1.401 0.402 1.00 0.00 89 PHE A CA 1
ATOM 1419 C C . PHE A 1 89 ? -9.329 -1.111 1.804 1.00 0.00 89 PHE A C 1
ATOM 1420 O O . PHE A 1 89 ? -8.749 -1.482 2.833 1.00 0.00 89 PHE A O 1
ATOM 1437 N N . PRO A 1 90 ? -10.514 -0.452 1.915 1.00 0.00 90 PRO A N 1
ATOM 1438 C CA . PRO A 1 90 ? -10.991 0.120 3.233 1.00 0.00 90 PRO A CA 1
ATOM 1439 C C . PRO A 1 90 ? -11.697 -0.839 4.238 1.00 0.00 90 PRO A C 1
ATOM 1440 O O . PRO A 1 90 ? -12.746 -0.529 4.804 1.00 0.00 90 PRO A O 1
ATOM 1451 N N . SER A 1 91 ? -11.031 -1.962 4.524 1.00 0.00 91 SER A N 1
ATOM 1452 C CA . SER A 1 91 ? -11.326 -2.839 5.687 1.00 0.00 91 SER A CA 1
ATOM 1453 C C . SER A 1 91 ? -10.088 -3.769 5.863 1.00 0.00 91 SER A C 1
ATOM 1454 O O . SER A 1 91 ? -9.972 -4.798 5.192 1.00 0.00 91 SER A O 1
ATOM 1462 N N . GLN A 1 92 ? -9.130 -3.376 6.717 1.00 0.00 92 GLN A N 1
ATOM 1463 C CA . GLN A 1 92 ? -7.866 -4.146 6.926 1.00 0.00 92 GLN A CA 1
ATOM 1464 C C . GLN A 1 92 ? -7.982 -5.290 7.973 1.00 0.00 92 GLN A C 1
ATOM 1465 O O . GLN A 1 92 ? -7.416 -5.232 9.070 1.00 0.00 92 GLN A O 1
ATOM 1479 N N . ASP A 1 93 ? -8.715 -6.348 7.602 1.00 0.00 93 ASP A N 1
ATOM 1480 C CA . ASP A 1 93 ? -9.251 -7.333 8.565 1.00 0.00 93 ASP A CA 1
ATOM 1481 C C . ASP A 1 93 ? -9.708 -8.616 7.815 1.00 0.00 93 ASP A C 1
ATOM 1482 O O . ASP A 1 93 ? -10.815 -8.711 7.279 1.00 0.00 93 ASP A O 1
ATOM 1491 N N . GLU A 1 94 ? -8.861 -9.648 7.837 1.00 0.00 94 GLU A N 1
ATOM 1492 C CA . GLU A 1 94 ? -9.278 -11.030 7.512 1.00 0.00 94 GLU A CA 1
ATOM 1493 C C . GLU A 1 94 ? -10.110 -11.672 8.669 1.00 0.00 94 GLU A C 1
ATOM 1494 O O . GLU A 1 94 ? -9.621 -12.399 9.542 1.00 0.00 94 GLU A O 1
ATOM 1506 N N . GLN A 1 95 ? -11.415 -11.393 8.623 1.00 0.00 95 GLN A N 1
ATOM 1507 C CA . GLN A 1 95 ? -12.446 -12.134 9.400 1.00 0.00 95 GLN A CA 1
ATOM 1508 C C . GLN A 1 95 ? -12.855 -13.443 8.626 1.00 0.00 95 GLN A C 1
ATOM 1509 O O . GLN A 1 95 ? -13.925 -13.561 8.025 1.00 0.00 95 GLN A O 1
ATOM 1523 N N . LEU A 1 96 ? -11.900 -14.384 8.610 1.00 0.00 96 LEU A N 1
ATOM 1524 C CA . LEU A 1 96 ? -11.836 -15.483 7.604 1.00 0.00 96 LEU A CA 1
ATOM 1525 C C . LEU A 1 96 ? -11.068 -16.701 8.200 1.00 0.00 96 LEU A C 1
ATOM 1526 O O . LEU A 1 96 ? -10.170 -16.548 9.037 1.00 0.00 96 LEU A O 1
ATOM 1542 N N . ALA A 1 97 ? -11.404 -17.919 7.740 1.00 0.00 97 ALA A N 1
ATOM 1543 C CA . ALA A 1 97 ? -10.742 -19.169 8.195 1.00 0.00 97 ALA A CA 1
ATOM 1544 C C . ALA A 1 97 ? -9.232 -19.286 7.798 1.00 0.00 97 ALA A C 1
ATOM 1545 O O . ALA A 1 97 ? -8.876 -19.658 6.677 1.00 0.00 97 ALA A O 1
ATOM 1552 N N . LYS A 1 98 ? -8.367 -18.920 8.749 1.00 0.00 98 LYS A N 1
ATOM 1553 C CA . LYS A 1 98 ? -6.897 -18.808 8.541 1.00 0.00 98 LYS A CA 1
ATOM 1554 C C . LYS A 1 98 ? -6.169 -19.296 9.829 1.00 0.00 98 LYS A C 1
ATOM 1555 O O . LYS A 1 98 ? -6.570 -18.951 10.947 1.00 0.00 98 LYS A O 1
ATOM 1574 N N . ALA A 1 99 ? -5.061 -20.043 9.678 1.00 0.00 99 ALA A N 1
ATOM 1575 C CA . ALA A 1 99 ? -4.276 -20.552 10.840 1.00 0.00 99 ALA A CA 1
ATOM 1576 C C . ALA A 1 99 ? -3.379 -19.476 11.544 1.00 0.00 99 ALA A C 1
ATOM 1577 O O . ALA A 1 99 ? -2.148 -19.486 11.468 1.00 0.00 99 ALA A O 1
ATOM 1584 N N . ALA A 1 100 ? -4.051 -18.548 12.236 1.00 0.00 100 ALA A N 1
ATOM 1585 C CA . ALA A 1 100 ? -3.424 -17.388 12.903 1.00 0.00 100 ALA A CA 1
ATOM 1586 C C . ALA A 1 100 ? -4.426 -16.827 13.973 1.00 0.00 100 ALA A C 1
ATOM 1587 O O . ALA A 1 100 ? -5.545 -16.471 13.575 1.00 0.00 100 ALA A O 1
ATOM 1594 N N . PRO A 1 101 ? -4.113 -16.695 15.293 1.00 0.00 101 PRO A N 1
ATOM 1595 C CA . PRO A 1 101 ? -5.122 -16.230 16.314 1.00 0.00 101 PRO A CA 1
ATOM 1596 C C . PRO A 1 101 ? -5.365 -14.695 16.322 1.00 0.00 101 PRO A C 1
ATOM 1597 O O . PRO A 1 101 ? -4.970 -13.965 17.236 1.00 0.00 101 PRO A O 1
ATOM 1608 N N . LYS A 1 102 ? -6.047 -14.215 15.271 1.00 0.00 102 LYS A N 1
ATOM 1609 C CA . LYS A 1 102 ? -6.159 -12.762 14.987 1.00 0.00 102 LYS A CA 1
ATOM 1610 C C . LYS A 1 102 ? -7.490 -12.152 15.516 1.00 0.00 102 LYS A C 1
ATOM 1611 O O . LYS A 1 102 ? -8.397 -11.798 14.750 1.00 0.00 102 LYS A O 1
ATOM 1630 N N . GLN A 1 103 ? -7.542 -11.969 16.841 1.00 0.00 103 GLN A N 1
ATOM 1631 C CA . GLN A 1 103 ? -8.673 -11.295 17.534 1.00 0.00 103 GLN A CA 1
ATOM 1632 C C . GLN A 1 103 ? -8.513 -9.742 17.600 1.00 0.00 103 GLN A C 1
ATOM 1633 O O . GLN A 1 103 ? -8.342 -9.144 18.665 1.00 0.00 103 GLN A O 1
ATOM 1647 N N . PHE A 1 104 ? -8.559 -9.102 16.423 1.00 0.00 104 PHE A N 1
ATOM 1648 C CA . PHE A 1 104 ? -8.268 -7.662 16.247 1.00 0.00 104 PHE A CA 1
ATOM 1649 C C . PHE A 1 104 ? -8.653 -7.293 14.786 1.00 0.00 104 PHE A C 1
ATOM 1650 O O . PHE A 1 104 ? -7.875 -7.483 13.846 1.00 0.00 104 PHE A O 1
ATOM 1667 N N . GLY A 1 105 ? -9.867 -6.761 14.594 1.00 0.00 105 GLY A N 1
ATOM 1668 C CA . GLY A 1 105 ? -10.317 -6.282 13.257 1.00 0.00 105 GLY A CA 1
ATOM 1669 C C . GLY A 1 105 ? -9.755 -4.941 12.727 1.00 0.00 105 GLY A C 1
ATOM 1670 O O . GLY A 1 105 ? -10.511 -4.139 12.182 1.00 0.00 105 GLY A O 1
ATOM 1674 N N . ARG A 1 106 ? -8.434 -4.746 12.841 1.00 0.00 106 ARG A N 1
ATOM 1675 C CA . ARG A 1 106 ? -7.697 -3.612 12.227 1.00 0.00 106 ARG A CA 1
ATOM 1676 C C . ARG A 1 106 ? -6.178 -3.961 12.306 1.00 0.00 106 ARG A C 1
ATOM 1677 O O . ARG A 1 106 ? -5.542 -3.770 13.349 1.00 0.00 106 ARG A O 1
ATOM 1698 N N . ASN A 1 107 ? -5.593 -4.462 11.207 1.00 0.00 107 ASN A N 1
ATOM 1699 C CA . ASN A 1 107 ? -4.155 -4.853 11.174 1.00 0.00 107 ASN A CA 1
ATOM 1700 C C . ASN A 1 107 ? -3.204 -3.621 10.929 1.00 0.00 107 ASN A C 1
ATOM 1701 O O . ASN A 1 107 ? -2.675 -3.452 9.830 1.00 0.00 107 ASN A O 1
ATOM 1712 N N . LEU A 1 108 ? -3.015 -2.787 11.963 1.00 0.00 108 LEU A N 1
ATOM 1713 C CA . LEU A 1 108 ? -2.098 -1.608 11.950 1.00 0.00 108 LEU A CA 1
ATOM 1714 C C . LEU A 1 108 ? -2.170 -0.900 13.342 1.00 0.00 108 LEU A C 1
ATOM 1715 O O . LEU A 1 108 ? -3.252 -0.687 13.902 1.00 0.00 108 LEU A O 1
ATOM 1731 N N . ALA A 1 109 ? -1.004 -0.457 13.830 1.00 0.00 109 ALA A N 1
ATOM 1732 C CA . ALA A 1 109 ? -0.890 0.413 15.024 1.00 0.00 109 ALA A CA 1
ATOM 1733 C C . ALA A 1 109 ? -1.594 1.801 14.933 1.00 0.00 109 ALA A C 1
ATOM 1734 O O . ALA A 1 109 ? -2.554 2.008 15.679 1.00 0.00 109 ALA A O 1
ATOM 1741 N N . ARG A 1 110 ? -1.170 2.729 14.051 1.00 0.00 110 ARG A N 1
ATOM 1742 C CA . ARG A 1 110 ? -1.660 4.132 14.079 1.00 0.00 110 ARG A CA 1
ATOM 1743 C C . ARG A 1 110 ? -2.311 4.605 12.727 1.00 0.00 110 ARG A C 1
ATOM 1744 O O . ARG A 1 110 ? -2.393 3.904 11.716 1.00 0.00 110 ARG A O 1
ATOM 1765 N N . ASP A 1 111 ? -2.837 5.822 12.780 1.00 0.00 111 ASP A N 1
ATOM 1766 C CA . ASP A 1 111 ? -2.972 6.741 11.616 1.00 0.00 111 ASP A CA 1
ATOM 1767 C C . ASP A 1 111 ? -1.606 7.294 11.063 1.00 0.00 111 ASP A C 1
ATOM 1768 O O . ASP A 1 111 ? -0.529 6.909 11.527 1.00 0.00 111 ASP A O 1
ATOM 1777 N N . LYS A 1 112 ? -1.643 8.258 10.123 1.00 0.00 112 LYS A N 1
ATOM 1778 C CA . LYS A 1 112 ? -0.487 9.186 9.938 1.00 0.00 112 LYS A CA 1
ATOM 1779 C C . LYS A 1 112 ? -0.870 10.695 9.768 1.00 0.00 112 LYS A C 1
ATOM 1780 O O . LYS A 1 112 ? -0.546 11.343 8.769 1.00 0.00 112 LYS A O 1
ATOM 1799 N N . LYS A 1 113 ? -1.444 11.268 10.831 1.00 0.00 113 LYS A N 1
ATOM 1800 C CA . LYS A 1 113 ? -1.589 12.738 11.003 1.00 0.00 113 LYS A CA 1
ATOM 1801 C C . LYS A 1 113 ? -0.430 13.311 11.881 1.00 0.00 113 LYS A C 1
ATOM 1802 O O . LYS A 1 113 ? 0.001 12.705 12.870 1.00 0.00 113 LYS A O 1
ATOM 1821 N N . LYS A 1 114 ? 0.041 14.515 11.536 1.00 0.00 114 LYS A N 1
ATOM 1822 C CA . LYS A 1 114 ? 0.887 15.338 12.429 1.00 0.00 114 LYS A CA 1
ATOM 1823 C C . LYS A 1 114 ? 0.154 16.677 12.791 1.00 0.00 114 LYS A C 1
ATOM 1824 O O . LYS A 1 114 ? -0.971 16.973 12.371 1.00 0.00 114 LYS A O 1
ATOM 1843 N N . GLN A 1 115 ? 0.869 17.506 13.549 1.00 0.00 115 GLN A N 1
ATOM 1844 C CA . GLN A 1 115 ? 0.516 18.926 13.782 1.00 0.00 115 GLN A CA 1
ATOM 1845 C C . GLN A 1 115 ? 0.798 19.809 12.524 1.00 0.00 115 GLN A C 1
ATOM 1846 O O . GLN A 1 115 ? 1.897 20.332 12.327 1.00 0.00 115 GLN A O 1
ATOM 1860 N N . ARG A 1 116 ? -0.218 19.864 11.654 1.00 0.00 116 ARG A N 1
ATOM 1861 C CA . ARG A 1 116 ? -0.262 20.640 10.393 1.00 0.00 116 ARG A CA 1
ATOM 1862 C C . ARG A 1 116 ? -1.596 20.207 9.677 1.00 0.00 116 ARG A C 1
ATOM 1863 O O . ARG A 1 116 ? -1.863 19.018 9.456 1.00 0.00 116 ARG A O 1
ATOM 1884 N N . GLY A 1 117 ? -2.390 21.210 9.289 1.00 0.00 117 GLY A N 1
ATOM 1885 C CA . GLY A 1 117 ? -3.562 21.037 8.399 1.00 0.00 117 GLY A CA 1
ATOM 1886 C C . GLY A 1 117 ? -3.311 20.377 7.028 1.00 0.00 117 GLY A C 1
ATOM 1887 O O . GLY A 1 117 ? -3.688 19.218 6.838 1.00 0.00 117 GLY A O 1
ATOM 1891 N N . ARG A 1 118 ? -2.688 21.129 6.116 1.00 0.00 118 ARG A N 1
ATOM 1892 C CA . ARG A 1 118 ? -2.320 20.634 4.761 1.00 0.00 118 ARG A CA 1
ATOM 1893 C C . ARG A 1 118 ? -0.936 19.915 4.791 1.00 0.00 118 ARG A C 1
ATOM 1894 O O . ARG A 1 118 ? -0.877 18.742 5.221 1.00 0.00 118 ARG A O 1
ATOM 1916 N N . MET A 1 1 ? 35.623 -17.529 11.518 1.00 0.00 1 MET A N 2
ATOM 1917 C CA . MET A 1 1 ? 34.301 -18.176 11.785 1.00 0.00 1 MET A CA 2
ATOM 1918 C C . MET A 1 1 ? 33.516 -18.394 10.457 1.00 0.00 1 MET A C 2
ATOM 1919 O O . MET A 1 1 ? 33.536 -19.518 9.953 1.00 0.00 1 MET A O 2
ATOM 1935 N N . ALA A 1 2 ? 32.885 -17.361 9.872 1.00 0.00 2 ALA A N 2
ATOM 1936 C CA . ALA A 1 2 ? 32.183 -17.491 8.571 1.00 0.00 2 ALA A CA 2
ATOM 1937 C C . ALA A 1 2 ? 33.152 -17.299 7.367 1.00 0.00 2 ALA A C 2
ATOM 1938 O O . ALA A 1 2 ? 33.673 -16.203 7.144 1.00 0.00 2 ALA A O 2
ATOM 1945 N N . GLY A 1 3 ? 33.390 -18.382 6.612 1.00 0.00 3 GLY A N 2
ATOM 1946 C CA . GLY A 1 3 ? 34.273 -18.344 5.422 1.00 0.00 3 GLY A CA 2
ATOM 1947 C C . GLY A 1 3 ? 33.593 -17.877 4.127 1.00 0.00 3 GLY A C 2
ATOM 1948 O O . GLY A 1 3 ? 33.824 -16.750 3.683 1.00 0.00 3 GLY A O 2
ATOM 1952 N N . SER A 1 4 ? 32.766 -18.739 3.518 1.00 0.00 4 SER A N 2
ATOM 1953 C CA . SER A 1 4 ? 32.007 -18.380 2.293 1.00 0.00 4 SER A CA 2
ATOM 1954 C C . SER A 1 4 ? 30.668 -17.667 2.638 1.00 0.00 4 SER A C 2
ATOM 1955 O O . SER A 1 4 ? 29.656 -18.310 2.939 1.00 0.00 4 SER A O 2
ATOM 1963 N N . GLY A 1 5 ? 30.672 -16.324 2.585 1.00 0.00 5 GLY A N 2
ATOM 1964 C CA . GLY A 1 5 ? 29.463 -15.516 2.882 1.00 0.00 5 GLY A CA 2
ATOM 1965 C C . GLY A 1 5 ? 28.458 -15.388 1.726 1.00 0.00 5 GLY A C 2
ATOM 1966 O O . GLY A 1 5 ? 28.320 -14.316 1.132 1.00 0.00 5 GLY A O 2
ATOM 1970 N N . ILE A 1 6 ? 27.739 -16.481 1.440 1.00 0.00 6 ILE A N 2
ATOM 1971 C CA . ILE A 1 6 ? 26.802 -16.560 0.279 1.00 0.00 6 ILE A CA 2
ATOM 1972 C C . ILE A 1 6 ? 25.401 -15.966 0.601 1.00 0.00 6 ILE A C 2
ATOM 1973 O O . ILE A 1 6 ? 24.426 -16.679 0.853 1.00 0.00 6 ILE A O 2
ATOM 1989 N N . ILE A 1 7 ? 25.304 -14.628 0.543 1.00 0.00 7 ILE A N 2
ATOM 1990 C CA . ILE A 1 7 ? 24.031 -13.888 0.808 1.00 0.00 7 ILE A CA 2
ATOM 1991 C C . ILE A 1 7 ? 23.096 -13.867 -0.440 1.00 0.00 7 ILE A C 2
ATOM 1992 O O . ILE A 1 7 ? 22.986 -12.872 -1.166 1.00 0.00 7 ILE A O 2
ATOM 2008 N N . TYR A 1 8 ? 22.409 -15.001 -0.672 1.00 0.00 8 TYR A N 2
ATOM 2009 C CA . TYR A 1 8 ? 21.586 -15.211 -1.889 1.00 0.00 8 TYR A CA 2
ATOM 2010 C C . TYR A 1 8 ? 20.153 -14.628 -1.715 1.00 0.00 8 TYR A C 2
ATOM 2011 O O . TYR A 1 8 ? 19.294 -15.210 -1.048 1.00 0.00 8 TYR A O 2
ATOM 2029 N N . LYS A 1 9 ? 19.928 -13.468 -2.336 1.00 0.00 9 LYS A N 2
ATOM 2030 C CA . LYS A 1 9 ? 18.647 -12.723 -2.255 1.00 0.00 9 LYS A CA 2
ATOM 2031 C C . LYS A 1 9 ? 18.263 -12.249 -3.688 1.00 0.00 9 LYS A C 2
ATOM 2032 O O . LYS A 1 9 ? 18.856 -11.318 -4.241 1.00 0.00 9 LYS A O 2
ATOM 2051 N N . GLN A 1 10 ? 17.283 -12.928 -4.300 1.00 0.00 10 GLN A N 2
ATOM 2052 C CA . GLN A 1 10 ? 16.948 -12.736 -5.738 1.00 0.00 10 GLN A CA 2
ATOM 2053 C C . GLN A 1 10 ? 16.095 -11.441 -5.990 1.00 0.00 10 GLN A C 2
ATOM 2054 O O . GLN A 1 10 ? 15.226 -11.160 -5.157 1.00 0.00 10 GLN A O 2
ATOM 2068 N N . PRO A 1 11 ? 16.275 -10.644 -7.079 1.00 0.00 11 PRO A N 2
ATOM 2069 C CA . PRO A 1 11 ? 15.547 -9.338 -7.249 1.00 0.00 11 PRO A CA 2
ATOM 2070 C C . PRO A 1 11 ? 14.083 -9.456 -7.758 1.00 0.00 11 PRO A C 2
ATOM 2071 O O . PRO A 1 11 ? 13.764 -9.160 -8.913 1.00 0.00 11 PRO A O 2
ATOM 2082 N N . ILE A 1 12 ? 13.188 -9.857 -6.848 1.00 0.00 12 ILE A N 2
ATOM 2083 C CA . ILE A 1 12 ? 11.727 -9.982 -7.123 1.00 0.00 12 ILE A CA 2
ATOM 2084 C C . ILE A 1 12 ? 10.959 -9.791 -5.784 1.00 0.00 12 ILE A C 2
ATOM 2085 O O . ILE A 1 12 ? 10.802 -10.730 -4.999 1.00 0.00 12 ILE A O 2
ATOM 2101 N N . TYR A 1 13 ? 10.516 -8.553 -5.516 1.00 0.00 13 TYR A N 2
ATOM 2102 C CA . TYR A 1 13 ? 9.866 -8.198 -4.223 1.00 0.00 13 TYR A CA 2
ATOM 2103 C C . TYR A 1 13 ? 8.528 -7.445 -4.485 1.00 0.00 13 TYR A C 2
ATOM 2104 O O . TYR A 1 13 ? 8.440 -6.218 -4.391 1.00 0.00 13 TYR A O 2
ATOM 2122 N N . GLN A 1 14 ? 7.484 -8.218 -4.802 1.00 0.00 14 GLN A N 2
ATOM 2123 C CA . GLN A 1 14 ? 6.132 -7.689 -5.101 1.00 0.00 14 GLN A CA 2
ATOM 2124 C C . GLN A 1 14 ? 5.268 -7.314 -3.870 1.00 0.00 14 GLN A C 2
ATOM 2125 O O . GLN A 1 14 ? 4.734 -6.201 -3.833 1.00 0.00 14 GLN A O 2
ATOM 2139 N N . GLY A 1 15 ? 5.174 -8.180 -2.844 1.00 0.00 15 GLY A N 2
ATOM 2140 C CA . GLY A 1 15 ? 4.514 -7.834 -1.559 1.00 0.00 15 GLY A CA 2
ATOM 2141 C C . GLY A 1 15 ? 5.362 -6.974 -0.607 1.00 0.00 15 GLY A C 2
ATOM 2142 O O . GLY A 1 15 ? 5.833 -7.427 0.439 1.00 0.00 15 GLY A O 2
ATOM 2146 N N . ASN A 1 16 ? 5.540 -5.718 -1.017 1.00 0.00 16 ASN A N 2
ATOM 2147 C CA . ASN A 1 16 ? 6.590 -4.811 -0.497 1.00 0.00 16 ASN A CA 2
ATOM 2148 C C . ASN A 1 16 ? 6.212 -3.307 -0.723 1.00 0.00 16 ASN A C 2
ATOM 2149 O O . ASN A 1 16 ? 6.287 -2.530 0.230 1.00 0.00 16 ASN A O 2
ATOM 2160 N N . LEU A 1 17 ? 5.831 -2.919 -1.953 1.00 0.00 17 LEU A N 2
ATOM 2161 C CA . LEU A 1 17 ? 5.643 -1.505 -2.349 1.00 0.00 17 LEU A CA 2
ATOM 2162 C C . LEU A 1 17 ? 4.365 -0.853 -1.704 1.00 0.00 17 LEU A C 2
ATOM 2163 O O . LEU A 1 17 ? 4.495 0.012 -0.837 1.00 0.00 17 LEU A O 2
ATOM 2179 N N . ILE A 1 18 ? 3.160 -1.312 -2.076 1.00 0.00 18 ILE A N 2
ATOM 2180 C CA . ILE A 1 18 ? 1.883 -0.961 -1.375 1.00 0.00 18 ILE A CA 2
ATOM 2181 C C . ILE A 1 18 ? 1.640 -2.048 -0.292 1.00 0.00 18 ILE A C 2
ATOM 2182 O O . ILE A 1 18 ? 1.260 -3.183 -0.588 1.00 0.00 18 ILE A O 2
ATOM 2198 N N . LYS A 1 19 ? 1.944 -1.692 0.966 1.00 0.00 19 LYS A N 2
ATOM 2199 C CA . LYS A 1 19 ? 2.096 -2.679 2.067 1.00 0.00 19 LYS A CA 2
ATOM 2200 C C . LYS A 1 19 ? 1.639 -2.012 3.389 1.00 0.00 19 LYS A C 2
ATOM 2201 O O . LYS A 1 19 ? 2.364 -1.195 3.966 1.00 0.00 19 LYS A O 2
ATOM 2220 N N . GLN A 1 20 ? 0.426 -2.335 3.860 1.00 0.00 20 GLN A N 2
ATOM 2221 C CA . GLN A 1 20 ? -0.260 -1.588 4.966 1.00 0.00 20 GLN A CA 2
ATOM 2222 C C . GLN A 1 20 ? 0.224 -1.931 6.425 1.00 0.00 20 GLN A C 2
ATOM 2223 O O . GLN A 1 20 ? -0.551 -2.258 7.324 1.00 0.00 20 GLN A O 2
ATOM 2237 N N . ASN A 1 21 ? 1.538 -1.799 6.607 1.00 0.00 21 ASN A N 2
ATOM 2238 C CA . ASN A 1 21 ? 2.270 -1.932 7.893 1.00 0.00 21 ASN A CA 2
ATOM 2239 C C . ASN A 1 21 ? 3.700 -1.323 7.699 1.00 0.00 21 ASN A C 2
ATOM 2240 O O . ASN A 1 21 ? 4.048 -0.396 8.425 1.00 0.00 21 ASN A O 2
ATOM 2251 N N . ALA A 1 22 ? 4.496 -1.770 6.702 1.00 0.00 22 ALA A N 2
ATOM 2252 C CA . ALA A 1 22 ? 5.705 -1.027 6.254 1.00 0.00 22 ALA A CA 2
ATOM 2253 C C . ALA A 1 22 ? 5.484 0.447 5.772 1.00 0.00 22 ALA A C 2
ATOM 2254 O O . ALA A 1 22 ? 6.287 1.312 6.120 1.00 0.00 22 ALA A O 2
ATOM 2261 N N . VAL A 1 23 ? 4.398 0.737 5.037 1.00 0.00 23 VAL A N 2
ATOM 2262 C CA . VAL A 1 23 ? 3.981 2.138 4.707 1.00 0.00 23 VAL A CA 2
ATOM 2263 C C . VAL A 1 23 ? 3.500 2.970 5.949 1.00 0.00 23 VAL A C 2
ATOM 2264 O O . VAL A 1 23 ? 3.876 4.135 6.075 1.00 0.00 23 VAL A O 2
ATOM 2277 N N . GLU A 1 24 ? 2.716 2.384 6.858 1.00 0.00 24 GLU A N 2
ATOM 2278 C CA . GLU A 1 24 ? 2.517 2.921 8.241 1.00 0.00 24 GLU A CA 2
ATOM 2279 C C . GLU A 1 24 ? 3.816 3.195 9.067 1.00 0.00 24 GLU A C 2
ATOM 2280 O O . GLU A 1 24 ? 3.958 4.286 9.623 1.00 0.00 24 GLU A O 2
ATOM 2292 N N . GLN A 1 25 ? 4.768 2.253 9.091 1.00 0.00 25 GLN A N 2
ATOM 2293 C CA . GLN A 1 25 ? 6.047 2.397 9.829 1.00 0.00 25 GLN A CA 2
ATOM 2294 C C . GLN A 1 25 ? 7.151 3.308 9.185 1.00 0.00 25 GLN A C 2
ATOM 2295 O O . GLN A 1 25 ? 7.980 3.814 9.943 1.00 0.00 25 GLN A O 2
ATOM 2309 N N . LEU A 1 26 ? 7.200 3.499 7.849 1.00 0.00 26 LEU A N 2
ATOM 2310 C CA . LEU A 1 26 ? 8.344 4.185 7.170 1.00 0.00 26 LEU A CA 2
ATOM 2311 C C . LEU A 1 26 ? 8.773 5.614 7.618 1.00 0.00 26 LEU A C 2
ATOM 2312 O O . LEU A 1 26 ? 9.958 5.932 7.499 1.00 0.00 26 LEU A O 2
ATOM 2328 N N . GLN A 1 27 ? 7.847 6.444 8.134 1.00 0.00 27 GLN A N 2
ATOM 2329 C CA . GLN A 1 27 ? 8.169 7.750 8.799 1.00 0.00 27 GLN A CA 2
ATOM 2330 C C . GLN A 1 27 ? 9.082 8.758 8.021 1.00 0.00 27 GLN A C 2
ATOM 2331 O O . GLN A 1 27 ? 10.005 9.362 8.572 1.00 0.00 27 GLN A O 2
ATOM 2345 N N . VAL A 1 28 ? 8.760 8.983 6.741 1.00 0.00 28 VAL A N 2
ATOM 2346 C CA . VAL A 1 28 ? 9.513 9.920 5.859 1.00 0.00 28 VAL A CA 2
ATOM 2347 C C . VAL A 1 28 ? 8.819 11.320 5.908 1.00 0.00 28 VAL A C 2
ATOM 2348 O O . VAL A 1 28 ? 7.638 11.442 5.576 1.00 0.00 28 VAL A O 2
ATOM 2361 N N . GLY A 1 29 ? 9.583 12.358 6.273 1.00 0.00 29 GLY A N 2
ATOM 2362 C CA . GLY A 1 29 ? 9.135 13.772 6.169 1.00 0.00 29 GLY A CA 2
ATOM 2363 C C . GLY A 1 29 ? 10.101 14.674 5.376 1.00 0.00 29 GLY A C 2
ATOM 2364 O O . GLY A 1 29 ? 10.559 15.691 5.893 1.00 0.00 29 GLY A O 2
ATOM 2368 N N . GLN A 1 30 ? 10.421 14.272 4.134 1.00 0.00 30 GLN A N 2
ATOM 2369 C CA . GLN A 1 30 ? 11.598 14.816 3.395 1.00 0.00 30 GLN A CA 2
ATOM 2370 C C . GLN A 1 30 ? 11.406 14.847 1.846 1.00 0.00 30 GLN A C 2
ATOM 2371 O O . GLN A 1 30 ? 11.700 15.886 1.252 1.00 0.00 30 GLN A O 2
ATOM 2385 N N . SER A 1 31 ? 10.977 13.746 1.202 1.00 0.00 31 SER A N 2
ATOM 2386 C CA . SER A 1 31 ? 10.864 13.669 -0.276 1.00 0.00 31 SER A CA 2
ATOM 2387 C C . SER A 1 31 ? 9.482 13.111 -0.746 1.00 0.00 31 SER A C 2
ATOM 2388 O O . SER A 1 31 ? 8.968 12.134 -0.193 1.00 0.00 31 SER A O 2
ATOM 2396 N N . LYS A 1 32 ? 8.951 13.697 -1.833 1.00 0.00 32 LYS A N 2
ATOM 2397 C CA . LYS A 1 32 ? 7.835 13.109 -2.608 1.00 0.00 32 LYS A CA 2
ATOM 2398 C C . LYS A 1 32 ? 8.265 11.989 -3.595 1.00 0.00 32 LYS A C 2
ATOM 2399 O O . LYS A 1 32 ? 7.633 10.933 -3.626 1.00 0.00 32 LYS A O 2
ATOM 2418 N N . GLN A 1 33 ? 9.330 12.213 -4.380 1.00 0.00 33 GLN A N 2
ATOM 2419 C CA . GLN A 1 33 ? 9.820 11.246 -5.392 1.00 0.00 33 GLN A CA 2
ATOM 2420 C C . GLN A 1 33 ? 10.422 9.919 -4.862 1.00 0.00 33 GLN A C 2
ATOM 2421 O O . GLN A 1 33 ? 10.264 8.896 -5.527 1.00 0.00 33 GLN A O 2
ATOM 2435 N N . GLN A 1 34 ? 11.030 9.910 -3.663 1.00 0.00 34 GLN A N 2
ATOM 2436 C CA . GLN A 1 34 ? 11.393 8.653 -2.963 1.00 0.00 34 GLN A CA 2
ATOM 2437 C C . GLN A 1 34 ? 10.152 7.842 -2.465 1.00 0.00 34 GLN A C 2
ATOM 2438 O O . GLN A 1 34 ? 10.024 6.681 -2.853 1.00 0.00 34 GLN A O 2
ATOM 2452 N N . VAL A 1 35 ? 9.230 8.431 -1.677 1.00 0.00 35 VAL A N 2
ATOM 2453 C CA . VAL A 1 35 ? 7.972 7.732 -1.263 1.00 0.00 35 VAL A CA 2
ATOM 2454 C C . VAL A 1 35 ? 7.024 7.315 -2.432 1.00 0.00 35 VAL A C 2
ATOM 2455 O O . VAL A 1 35 ? 6.537 6.184 -2.426 1.00 0.00 35 VAL A O 2
ATOM 2468 N N . SER A 1 36 ? 6.812 8.174 -3.441 1.00 0.00 36 SER A N 2
ATOM 2469 C CA . SER A 1 36 ? 6.033 7.819 -4.659 1.00 0.00 36 SER A CA 2
ATOM 2470 C C . SER A 1 36 ? 6.683 6.777 -5.614 1.00 0.00 36 SER A C 2
ATOM 2471 O O . SER A 1 36 ? 5.949 5.955 -6.165 1.00 0.00 36 SER A O 2
ATOM 2479 N N . ALA A 1 37 ? 8.017 6.748 -5.775 1.00 0.00 37 ALA A N 2
ATOM 2480 C CA . ALA A 1 37 ? 8.718 5.591 -6.390 1.00 0.00 37 ALA A CA 2
ATOM 2481 C C . ALA A 1 37 ? 8.706 4.265 -5.560 1.00 0.00 37 ALA A C 2
ATOM 2482 O O . ALA A 1 37 ? 8.440 3.210 -6.139 1.00 0.00 37 ALA A O 2
ATOM 2489 N N . LEU A 1 38 ? 8.952 4.318 -4.238 1.00 0.00 38 LEU A N 2
ATOM 2490 C CA . LEU A 1 38 ? 8.822 3.135 -3.338 1.00 0.00 38 LEU A CA 2
ATOM 2491 C C . LEU A 1 38 ? 7.377 2.551 -3.188 1.00 0.00 38 LEU A C 2
ATOM 2492 O O . LEU A 1 38 ? 7.236 1.331 -3.128 1.00 0.00 38 LEU A O 2
ATOM 2508 N N . LEU A 1 39 ? 6.333 3.382 -3.158 1.00 0.00 39 LEU A N 2
ATOM 2509 C CA . LEU A 1 39 ? 4.930 2.929 -3.356 1.00 0.00 39 LEU A CA 2
ATOM 2510 C C . LEU A 1 39 ? 4.574 2.447 -4.807 1.00 0.00 39 LEU A C 2
ATOM 2511 O O . LEU A 1 39 ? 3.832 1.474 -4.953 1.00 0.00 39 LEU A O 2
ATOM 2527 N N . GLY A 1 40 ? 5.087 3.126 -5.840 1.00 0.00 40 GLY A N 2
ATOM 2528 C CA . GLY A 1 40 ? 4.856 2.763 -7.254 1.00 0.00 40 GLY A CA 2
ATOM 2529 C C . GLY A 1 40 ? 3.825 3.652 -7.956 1.00 0.00 40 GLY A C 2
ATOM 2530 O O . GLY A 1 40 ? 2.720 3.201 -8.268 1.00 0.00 40 GLY A O 2
ATOM 2534 N N . THR A 1 41 ? 4.164 4.928 -8.179 1.00 0.00 41 THR A N 2
ATOM 2535 C CA . THR A 1 41 ? 3.243 5.918 -8.809 1.00 0.00 41 THR A CA 2
ATOM 2536 C C . THR A 1 41 ? 4.087 7.153 -9.278 1.00 0.00 41 THR A C 2
ATOM 2537 O O . THR A 1 41 ? 4.712 7.788 -8.417 1.00 0.00 41 THR A O 2
ATOM 2548 N N . PRO A 1 42 ? 4.083 7.593 -10.566 1.00 0.00 42 PRO A N 2
ATOM 2549 C CA . PRO A 1 42 ? 4.646 8.928 -10.962 1.00 0.00 42 PRO A CA 2
ATOM 2550 C C . PRO A 1 42 ? 3.644 10.084 -10.675 1.00 0.00 42 PRO A C 2
ATOM 2551 O O . PRO A 1 42 ? 2.865 10.501 -11.536 1.00 0.00 42 PRO A O 2
ATOM 2562 N N . SER A 1 43 ? 3.636 10.550 -9.417 1.00 0.00 43 SER A N 2
ATOM 2563 C CA . SER A 1 43 ? 2.500 11.332 -8.868 1.00 0.00 43 SER A CA 2
ATOM 2564 C C . SER A 1 43 ? 2.393 12.805 -9.330 1.00 0.00 43 SER A C 2
ATOM 2565 O O . SER A 1 43 ? 1.485 13.118 -10.107 1.00 0.00 43 SER A O 2
ATOM 2573 N N . ILE A 1 44 ? 3.261 13.703 -8.841 1.00 0.00 44 ILE A N 2
ATOM 2574 C CA . ILE A 1 44 ? 3.224 15.149 -9.210 1.00 0.00 44 ILE A CA 2
ATOM 2575 C C . ILE A 1 44 ? 4.698 15.575 -9.554 1.00 0.00 44 ILE A C 2
ATOM 2576 O O . ILE A 1 44 ? 5.424 15.968 -8.635 1.00 0.00 44 ILE A O 2
ATOM 2592 N N . PRO A 1 45 ? 5.175 15.548 -10.829 1.00 0.00 45 PRO A N 2
ATOM 2593 C CA . PRO A 1 45 ? 6.571 15.982 -11.170 1.00 0.00 45 PRO A CA 2
ATOM 2594 C C . PRO A 1 45 ? 6.707 17.511 -11.423 1.00 0.00 45 PRO A C 2
ATOM 2595 O O . PRO A 1 45 ? 6.783 17.969 -12.567 1.00 0.00 45 PRO A O 2
ATOM 2606 N N . ASP A 1 46 ? 6.760 18.284 -10.329 1.00 0.00 46 ASP A N 2
ATOM 2607 C CA . ASP A 1 46 ? 6.911 19.761 -10.371 1.00 0.00 46 ASP A CA 2
ATOM 2608 C C . ASP A 1 46 ? 8.009 20.238 -9.349 1.00 0.00 46 ASP A C 2
ATOM 2609 O O . ASP A 1 46 ? 7.924 19.895 -8.163 1.00 0.00 46 ASP A O 2
ATOM 2618 N N . PRO A 1 47 ? 9.002 21.080 -9.733 1.00 0.00 47 PRO A N 2
ATOM 2619 C CA . PRO A 1 47 ? 9.816 21.870 -8.758 1.00 0.00 47 PRO A CA 2
ATOM 2620 C C . PRO A 1 47 ? 9.247 23.235 -8.251 1.00 0.00 47 PRO A C 2
ATOM 2621 O O . PRO A 1 47 ? 9.881 23.826 -7.374 1.00 0.00 47 PRO A O 2
ATOM 2632 N N . PHE A 1 48 ? 8.124 23.753 -8.784 1.00 0.00 48 PHE A N 2
ATOM 2633 C CA . PHE A 1 48 ? 7.604 25.101 -8.427 1.00 0.00 48 PHE A CA 2
ATOM 2634 C C . PHE A 1 48 ? 6.817 25.126 -7.087 1.00 0.00 48 PHE A C 2
ATOM 2635 O O . PHE A 1 48 ? 7.312 25.721 -6.126 1.00 0.00 48 PHE A O 2
ATOM 2652 N N . HIS A 1 49 ? 5.608 24.534 -7.011 1.00 0.00 49 HIS A N 2
ATOM 2653 C CA . HIS A 1 49 ? 4.871 24.410 -5.717 1.00 0.00 49 HIS A CA 2
ATOM 2654 C C . HIS A 1 49 ? 3.982 23.132 -5.745 1.00 0.00 49 HIS A C 2
ATOM 2655 O O . HIS A 1 49 ? 2.752 23.183 -5.875 1.00 0.00 49 HIS A O 2
ATOM 2669 N N . ALA A 1 50 ? 4.642 21.979 -5.606 1.00 0.00 50 ALA A N 2
ATOM 2670 C CA . ALA A 1 50 ? 4.040 20.673 -5.934 1.00 0.00 50 ALA A CA 2
ATOM 2671 C C . ALA A 1 50 ? 3.374 20.003 -4.714 1.00 0.00 50 ALA A C 2
ATOM 2672 O O . ALA A 1 50 ? 3.994 19.266 -3.942 1.00 0.00 50 ALA A O 2
ATOM 2679 N N . GLN A 1 51 ? 2.081 20.278 -4.554 1.00 0.00 51 GLN A N 2
ATOM 2680 C CA . GLN A 1 51 ? 1.364 20.019 -3.273 1.00 0.00 51 GLN A CA 2
ATOM 2681 C C . GLN A 1 51 ? 0.866 18.541 -3.157 1.00 0.00 51 GLN A C 2
ATOM 2682 O O . GLN A 1 51 ? 1.529 17.609 -3.623 1.00 0.00 51 GLN A O 2
ATOM 2696 N N . ARG A 1 52 ? -0.245 18.321 -2.448 1.00 0.00 52 ARG A N 2
ATOM 2697 C CA . ARG A 1 52 ? -0.737 16.973 -2.074 1.00 0.00 52 ARG A CA 2
ATOM 2698 C C . ARG A 1 52 ? -1.126 16.008 -3.243 1.00 0.00 52 ARG A C 2
ATOM 2699 O O . ARG A 1 52 ? -1.745 16.414 -4.229 1.00 0.00 52 ARG A O 2
ATOM 2720 N N . TRP A 1 53 ? -0.805 14.726 -3.056 1.00 0.00 53 TRP A N 2
ATOM 2721 C CA . TRP A 1 53 ? -1.173 13.618 -3.993 1.00 0.00 53 TRP A CA 2
ATOM 2722 C C . TRP A 1 53 ? -2.463 12.934 -3.467 1.00 0.00 53 TRP A C 2
ATOM 2723 O O . TRP A 1 53 ? -2.416 12.265 -2.435 1.00 0.00 53 TRP A O 2
ATOM 2744 N N . ASP A 1 54 ? -3.584 13.091 -4.182 1.00 0.00 54 ASP A N 2
ATOM 2745 C CA . ASP A 1 54 ? -4.921 12.574 -3.758 1.00 0.00 54 ASP A CA 2
ATOM 2746 C C . ASP A 1 54 ? -5.554 11.460 -4.658 1.00 0.00 54 ASP A C 2
ATOM 2747 O O . ASP A 1 54 ? -6.774 11.419 -4.851 1.00 0.00 54 ASP A O 2
ATOM 2756 N N . TYR A 1 55 ? -4.754 10.538 -5.209 1.00 0.00 55 TYR A N 2
ATOM 2757 C CA . TYR A 1 55 ? -5.173 9.781 -6.417 1.00 0.00 55 TYR A CA 2
ATOM 2758 C C . TYR A 1 55 ? -5.856 8.428 -6.036 1.00 0.00 55 TYR A C 2
ATOM 2759 O O . TYR A 1 55 ? -5.247 7.560 -5.405 1.00 0.00 55 TYR A O 2
ATOM 2777 N N . THR A 1 56 ? -7.111 8.267 -6.474 1.00 0.00 56 THR A N 2
ATOM 2778 C CA . THR A 1 56 ? -7.840 6.968 -6.409 1.00 0.00 56 THR A CA 2
ATOM 2779 C C . THR A 1 56 ? -7.636 6.193 -7.739 1.00 0.00 56 THR A C 2
ATOM 2780 O O . THR A 1 56 ? -7.986 6.676 -8.822 1.00 0.00 56 THR A O 2
ATOM 2791 N N . SER A 1 57 ? -7.036 4.996 -7.667 1.00 0.00 57 SER A N 2
ATOM 2792 C CA . SER A 1 57 ? -6.789 4.158 -8.873 1.00 0.00 57 SER A CA 2
ATOM 2793 C C . SER A 1 57 ? -6.678 2.652 -8.511 1.00 0.00 57 SER A C 2
ATOM 2794 O O . SER A 1 57 ? -6.047 2.290 -7.516 1.00 0.00 57 SER A O 2
ATOM 2802 N N . THR A 1 58 ? -7.281 1.770 -9.326 1.00 0.00 58 THR A N 2
ATOM 2803 C CA . THR A 1 58 ? -7.323 0.309 -9.040 1.00 0.00 58 THR A CA 2
ATOM 2804 C C . THR A 1 58 ? -6.561 -0.548 -10.096 1.00 0.00 58 THR A C 2
ATOM 2805 O O . THR A 1 58 ? -6.852 -0.525 -11.297 1.00 0.00 58 THR A O 2
ATOM 2816 N N . GLN A 1 59 ? -5.613 -1.339 -9.577 1.00 0.00 59 GLN A N 2
ATOM 2817 C CA . GLN A 1 59 ? -4.783 -2.282 -10.373 1.00 0.00 59 GLN A CA 2
ATOM 2818 C C . GLN A 1 59 ? -5.272 -3.735 -10.129 1.00 0.00 59 GLN A C 2
ATOM 2819 O O . GLN A 1 59 ? -5.225 -4.250 -9.008 1.00 0.00 59 GLN A O 2
ATOM 2833 N N . ARG A 1 60 ? -5.778 -4.374 -11.189 1.00 0.00 60 ARG A N 2
ATOM 2834 C CA . ARG A 1 60 ? -6.447 -5.697 -11.089 1.00 0.00 60 ARG A CA 2
ATOM 2835 C C . ARG A 1 60 ? -6.238 -6.579 -12.362 1.00 0.00 60 ARG A C 2
ATOM 2836 O O . ARG A 1 60 ? -7.183 -7.026 -13.015 1.00 0.00 60 ARG A O 2
ATOM 2857 N N . VAL A 1 61 ? -4.970 -6.835 -12.704 1.00 0.00 61 VAL A N 2
ATOM 2858 C CA . VAL A 1 61 ? -4.584 -7.458 -14.006 1.00 0.00 61 VAL A CA 2
ATOM 2859 C C . VAL A 1 61 ? -4.703 -9.011 -14.126 1.00 0.00 61 VAL A C 2
ATOM 2860 O O . VAL A 1 61 ? -4.879 -9.507 -15.241 1.00 0.00 61 VAL A O 2
ATOM 2873 N N . ASP A 1 62 ? -4.578 -9.762 -13.024 1.00 0.00 62 ASP A N 2
ATOM 2874 C CA . ASP A 1 62 ? -4.398 -11.234 -13.055 1.00 0.00 62 ASP A CA 2
ATOM 2875 C C . ASP A 1 62 ? -5.690 -12.045 -13.404 1.00 0.00 62 ASP A C 2
ATOM 2876 O O . ASP A 1 62 ? -6.822 -11.562 -13.303 1.00 0.00 62 ASP A O 2
ATOM 2885 N N . ARG A 1 63 ? -5.494 -13.330 -13.733 1.00 0.00 63 ARG A N 2
ATOM 2886 C CA . ARG A 1 63 ? -6.613 -14.317 -13.903 1.00 0.00 63 ARG A CA 2
ATOM 2887 C C . ARG A 1 63 ? -7.352 -14.817 -12.601 1.00 0.00 63 ARG A C 2
ATOM 2888 O O . ARG A 1 63 ? -7.866 -15.938 -12.544 1.00 0.00 63 ARG A O 2
ATOM 2909 N N . LEU A 1 64 ? -7.435 -13.955 -11.584 1.00 0.00 64 LEU A N 2
ATOM 2910 C CA . LEU A 1 64 ? -8.100 -14.221 -10.291 1.00 0.00 64 LEU A CA 2
ATOM 2911 C C . LEU A 1 64 ? -8.542 -12.872 -9.611 1.00 0.00 64 LEU A C 2
ATOM 2912 O O . LEU A 1 64 ? -8.267 -11.775 -10.110 1.00 0.00 64 LEU A O 2
ATOM 2928 N N . ALA A 1 65 ? -9.144 -12.951 -8.414 1.00 0.00 65 ALA A N 2
ATOM 2929 C CA . ALA A 1 65 ? -9.286 -11.779 -7.514 1.00 0.00 65 ALA A CA 2
ATOM 2930 C C . ALA A 1 65 ? -7.935 -11.304 -6.866 1.00 0.00 65 ALA A C 2
ATOM 2931 O O . ALA A 1 65 ? -7.648 -11.557 -5.694 1.00 0.00 65 ALA A O 2
ATOM 2938 N N . ARG A 1 66 ? -7.138 -10.580 -7.662 1.00 0.00 66 ARG A N 2
ATOM 2939 C CA . ARG A 1 66 ? -5.926 -9.855 -7.187 1.00 0.00 66 ARG A CA 2
ATOM 2940 C C . ARG A 1 66 ? -6.162 -8.324 -7.390 1.00 0.00 66 ARG A C 2
ATOM 2941 O O . ARG A 1 66 ? -5.583 -7.685 -8.273 1.00 0.00 66 ARG A O 2
ATOM 2962 N N . THR A 1 67 ? -7.078 -7.774 -6.584 1.00 0.00 67 THR A N 2
ATOM 2963 C CA . THR A 1 67 ? -7.623 -6.415 -6.802 1.00 0.00 67 THR A CA 2
ATOM 2964 C C . THR A 1 67 ? -7.022 -5.411 -5.778 1.00 0.00 67 THR A C 2
ATOM 2965 O O . THR A 1 67 ? -7.515 -5.309 -4.649 1.00 0.00 67 THR A O 2
ATOM 2976 N N . GLU A 1 68 ? -6.011 -4.639 -6.186 1.00 0.00 68 GLU A N 2
ATOM 2977 C CA . GLU A 1 68 ? -5.560 -3.455 -5.433 1.00 0.00 68 GLU A CA 2
ATOM 2978 C C . GLU A 1 68 ? -6.529 -2.252 -5.730 1.00 0.00 68 GLU A C 2
ATOM 2979 O O . GLU A 1 68 ? -6.757 -1.895 -6.890 1.00 0.00 68 GLU A O 2
ATOM 2991 N N . ILE A 1 69 ? -7.068 -1.639 -4.678 1.00 0.00 69 ILE A N 2
ATOM 2992 C CA . ILE A 1 69 ? -7.784 -0.336 -4.774 1.00 0.00 69 ILE A CA 2
ATOM 2993 C C . ILE A 1 69 ? -6.868 0.687 -4.024 1.00 0.00 69 ILE A C 2
ATOM 2994 O O . ILE A 1 69 ? -6.828 0.708 -2.792 1.00 0.00 69 ILE A O 2
ATOM 3010 N N . LYS A 1 70 ? -6.115 1.492 -4.783 1.00 0.00 70 LYS A N 2
ATOM 3011 C CA . LYS A 1 70 ? -5.054 2.374 -4.239 1.00 0.00 70 LYS A CA 2
ATOM 3012 C C . LYS A 1 70 ? -5.555 3.839 -4.206 1.00 0.00 70 LYS A C 2
ATOM 3013 O O . LYS A 1 70 ? -5.345 4.629 -5.131 1.00 0.00 70 LYS A O 2
ATOM 3032 N N . ASN A 1 71 ? -6.217 4.159 -3.095 1.00 0.00 71 ASN A N 2
ATOM 3033 C CA . ASN A 1 71 ? -6.629 5.537 -2.741 1.00 0.00 71 ASN A CA 2
ATOM 3034 C C . ASN A 1 71 ? -5.724 6.083 -1.597 1.00 0.00 71 ASN A C 2
ATOM 3035 O O . ASN A 1 71 ? -6.025 5.934 -0.410 1.00 0.00 71 ASN A O 2
ATOM 3046 N N . PHE A 1 72 ? -4.590 6.685 -1.981 1.00 0.00 72 PHE A N 2
ATOM 3047 C CA . PHE A 1 72 ? -3.571 7.187 -1.018 1.00 0.00 72 PHE A CA 2
ATOM 3048 C C . PHE A 1 72 ? -3.526 8.737 -1.063 1.00 0.00 72 PHE A C 2
ATOM 3049 O O . PHE A 1 72 ? -3.061 9.317 -2.050 1.00 0.00 72 PHE A O 2
ATOM 3066 N N . THR A 1 73 ? -4.011 9.398 0.001 1.00 0.00 73 THR A N 2
ATOM 3067 C CA . THR A 1 73 ? -4.079 10.886 0.056 1.00 0.00 73 THR A CA 2
ATOM 3068 C C . THR A 1 73 ? -2.946 11.420 0.979 1.00 0.00 73 THR A C 2
ATOM 3069 O O . THR A 1 73 ? -3.048 11.365 2.207 1.00 0.00 73 THR A O 2
ATOM 3080 N N . VAL A 1 74 ? -1.864 11.925 0.375 1.00 0.00 74 VAL A N 2
ATOM 3081 C CA . VAL A 1 74 ? -0.630 12.337 1.109 1.00 0.00 74 VAL A CA 2
ATOM 3082 C C . VAL A 1 74 ? -0.273 13.824 0.840 1.00 0.00 74 VAL A C 2
ATOM 3083 O O . VAL A 1 74 ? -0.261 14.299 -0.298 1.00 0.00 74 VAL A O 2
ATOM 3096 N N . PHE A 1 75 ? 0.028 14.541 1.927 1.00 0.00 75 PHE A N 2
ATOM 3097 C CA . PHE A 1 75 ? 0.168 16.013 1.929 1.00 0.00 75 PHE A CA 2
ATOM 3098 C C . PHE A 1 75 ? 1.661 16.428 1.837 1.00 0.00 75 PHE A C 2
ATOM 3099 O O . PHE A 1 75 ? 2.500 15.962 2.612 1.00 0.00 75 PHE A O 2
ATOM 3116 N N . PHE A 1 76 ? 1.972 17.301 0.873 1.00 0.00 76 PHE A N 2
ATOM 3117 C CA . PHE A 1 76 ? 3.355 17.761 0.604 1.00 0.00 76 PHE A CA 2
ATOM 3118 C C . PHE A 1 76 ? 3.412 19.326 0.546 1.00 0.00 76 PHE A C 2
ATOM 3119 O O . PHE A 1 76 ? 2.459 19.977 0.102 1.00 0.00 76 PHE A O 2
ATOM 3136 N N . GLU A 1 77 ? 4.568 19.904 0.902 1.00 0.00 77 GLU A N 2
ATOM 3137 C CA . GLU A 1 77 ? 4.877 21.333 0.575 1.00 0.00 77 GLU A CA 2
ATOM 3138 C C . GLU A 1 77 ? 5.289 21.464 -0.931 1.00 0.00 77 GLU A C 2
ATOM 3139 O O . GLU A 1 77 ? 4.467 21.845 -1.767 1.00 0.00 77 GLU A O 2
ATOM 3151 N N . ASN A 1 78 ? 6.527 21.065 -1.259 1.00 0.00 78 ASN A N 2
ATOM 3152 C CA . ASN A 1 78 ? 6.901 20.625 -2.629 1.00 0.00 78 ASN A CA 2
ATOM 3153 C C . ASN A 1 78 ? 7.404 19.154 -2.515 1.00 0.00 78 ASN A C 2
ATOM 3154 O O . ASN A 1 78 ? 6.657 18.229 -2.839 1.00 0.00 78 ASN A O 2
ATOM 3165 N N . GLU A 1 79 ? 8.627 18.941 -2.007 1.00 0.00 79 GLU A N 2
ATOM 3166 C CA . GLU A 1 79 ? 9.124 17.593 -1.644 1.00 0.00 79 GLU A CA 2
ATOM 3167 C C . GLU A 1 79 ? 8.736 17.138 -0.200 1.00 0.00 79 GLU A C 2
ATOM 3168 O O . GLU A 1 79 ? 8.361 15.977 -0.036 1.00 0.00 79 GLU A O 2
ATOM 3180 N N . GLN A 1 80 ? 8.827 17.985 0.846 1.00 0.00 80 GLN A N 2
ATOM 3181 C CA . GLN A 1 80 ? 8.740 17.494 2.248 1.00 0.00 80 GLN A CA 2
ATOM 3182 C C . GLN A 1 80 ? 7.321 17.043 2.685 1.00 0.00 80 GLN A C 2
ATOM 3183 O O . GLN A 1 80 ? 6.321 17.714 2.406 1.00 0.00 80 GLN A O 2
ATOM 3197 N N . VAL A 1 81 ? 7.255 15.871 3.336 1.00 0.00 81 VAL A N 2
ATOM 3198 C CA . VAL A 1 81 ? 5.973 15.159 3.571 1.00 0.00 81 VAL A CA 2
ATOM 3199 C C . VAL A 1 81 ? 5.361 15.598 4.940 1.00 0.00 81 VAL A C 2
ATOM 3200 O O . VAL A 1 81 ? 6.007 15.498 5.988 1.00 0.00 81 VAL A O 2
ATOM 3213 N N . VAL A 1 82 ? 4.103 16.040 4.907 1.00 0.00 82 VAL A N 2
ATOM 3214 C CA . VAL A 1 82 ? 3.356 16.472 6.121 1.00 0.00 82 VAL A CA 2
ATOM 3215 C C . VAL A 1 82 ? 2.670 15.229 6.784 1.00 0.00 82 VAL A C 2
ATOM 3216 O O . VAL A 1 82 ? 3.071 14.851 7.886 1.00 0.00 82 VAL A O 2
ATOM 3229 N N . ARG A 1 83 ? 1.676 14.594 6.129 1.00 0.00 83 ARG A N 2
ATOM 3230 C CA . ARG A 1 83 ? 1.120 13.290 6.582 1.00 0.00 83 ARG A CA 2
ATOM 3231 C C . ARG A 1 83 ? 0.413 12.507 5.421 1.00 0.00 83 ARG A C 2
ATOM 3232 O O . ARG A 1 83 ? -0.021 13.100 4.429 1.00 0.00 83 ARG A O 2
ATOM 3253 N N . TRP A 1 84 ? 0.246 11.188 5.594 1.00 0.00 84 TRP A N 2
ATOM 3254 C CA . TRP A 1 84 ? -0.562 10.335 4.683 1.00 0.00 84 TRP A CA 2
ATOM 3255 C C . TRP A 1 84 ? -1.858 9.796 5.355 1.00 0.00 84 TRP A C 2
ATOM 3256 O O . TRP A 1 84 ? -1.824 9.227 6.451 1.00 0.00 84 TRP A O 2
ATOM 3277 N N . GLU A 1 85 ? -2.984 9.948 4.644 1.00 0.00 85 GLU A N 2
ATOM 3278 C CA . GLU A 1 85 ? -4.231 9.185 4.904 1.00 0.00 85 GLU A CA 2
ATOM 3279 C C . GLU A 1 85 ? -4.295 8.017 3.868 1.00 0.00 85 GLU A C 2
ATOM 3280 O O . GLU A 1 85 ? -4.658 8.207 2.699 1.00 0.00 85 GLU A O 2
ATOM 3292 N N . GLY A 1 86 ? -3.849 6.824 4.288 1.00 0.00 86 GLY A N 2
ATOM 3293 C CA . GLY A 1 86 ? -3.716 5.663 3.382 1.00 0.00 86 GLY A CA 2
ATOM 3294 C C . GLY A 1 86 ? -4.780 4.580 3.550 1.00 0.00 86 GLY A C 2
ATOM 3295 O O . GLY A 1 86 ? -4.475 3.475 4.007 1.00 0.00 86 GLY A O 2
ATOM 3299 N N . ASP A 1 87 ? -5.998 4.882 3.096 1.00 0.00 87 ASP A N 2
ATOM 3300 C CA . ASP A 1 87 ? -7.164 3.960 3.224 1.00 0.00 87 ASP A CA 2
ATOM 3301 C C . ASP A 1 87 ? -7.343 3.010 1.982 1.00 0.00 87 ASP A C 2
ATOM 3302 O O . ASP A 1 87 ? -8.447 2.806 1.467 1.00 0.00 87 ASP A O 2
ATOM 3311 N N . TYR A 1 88 ? -6.240 2.396 1.539 1.00 0.00 88 TYR A N 2
ATOM 3312 C CA . TYR A 1 88 ? -6.220 1.488 0.374 1.00 0.00 88 TYR A CA 2
ATOM 3313 C C . TYR A 1 88 ? -6.598 0.029 0.739 1.00 0.00 88 TYR A C 2
ATOM 3314 O O . TYR A 1 88 ? -6.405 -0.423 1.873 1.00 0.00 88 TYR A O 2
ATOM 3332 N N . PHE A 1 89 ? -7.115 -0.725 -0.243 1.00 0.00 89 PHE A N 2
ATOM 3333 C CA . PHE A 1 89 ? -7.435 -2.166 -0.051 1.00 0.00 89 PHE A CA 2
ATOM 3334 C C . PHE A 1 89 ? -6.137 -3.042 -0.095 1.00 0.00 89 PHE A C 2
ATOM 3335 O O . PHE A 1 89 ? -5.483 -3.053 -1.147 1.00 0.00 89 PHE A O 2
ATOM 3352 N N . PRO A 1 90 ? -5.746 -3.803 0.964 1.00 0.00 90 PRO A N 2
ATOM 3353 C CA . PRO A 1 90 ? -4.454 -4.559 0.969 1.00 0.00 90 PRO A CA 2
ATOM 3354 C C . PRO A 1 90 ? -4.483 -5.930 0.243 1.00 0.00 90 PRO A C 2
ATOM 3355 O O . PRO A 1 90 ? -4.246 -6.987 0.836 1.00 0.00 90 PRO A O 2
ATOM 3366 N N . SER A 1 91 ? -4.611 -5.888 -1.094 1.00 0.00 91 SER A N 2
ATOM 3367 C CA . SER A 1 91 ? -4.190 -7.018 -1.976 1.00 0.00 91 SER A CA 2
ATOM 3368 C C . SER A 1 91 ? -2.647 -7.004 -2.244 1.00 0.00 91 SER A C 2
ATOM 3369 O O . SER A 1 91 ? -2.173 -6.874 -3.377 1.00 0.00 91 SER A O 2
ATOM 3377 N N . GLN A 1 92 ? -1.885 -7.154 -1.155 1.00 0.00 92 GLN A N 2
ATOM 3378 C CA . GLN A 1 92 ? -0.455 -6.747 -1.105 1.00 0.00 92 GLN A CA 2
ATOM 3379 C C . GLN A 1 92 ? 0.573 -7.873 -1.393 1.00 0.00 92 GLN A C 2
ATOM 3380 O O . GLN A 1 92 ? 1.494 -8.127 -0.612 1.00 0.00 92 GLN A O 2
ATOM 3394 N N . ASP A 1 93 ? 0.423 -8.465 -2.586 1.00 0.00 93 ASP A N 2
ATOM 3395 C CA . ASP A 1 93 ? 1.444 -9.315 -3.239 1.00 0.00 93 ASP A CA 2
ATOM 3396 C C . ASP A 1 93 ? 1.002 -9.481 -4.729 1.00 0.00 93 ASP A C 2
ATOM 3397 O O . ASP A 1 93 ? 0.134 -10.300 -5.051 1.00 0.00 93 ASP A O 2
ATOM 3406 N N . GLU A 1 94 ? 1.595 -8.692 -5.638 1.00 0.00 94 GLU A N 2
ATOM 3407 C CA . GLU A 1 94 ? 1.195 -8.685 -7.076 1.00 0.00 94 GLU A CA 2
ATOM 3408 C C . GLU A 1 94 ? 1.805 -9.846 -7.956 1.00 0.00 94 GLU A C 2
ATOM 3409 O O . GLU A 1 94 ? 2.282 -9.624 -9.073 1.00 0.00 94 GLU A O 2
ATOM 3421 N N . GLN A 1 95 ? 1.695 -11.100 -7.478 1.00 0.00 95 GLN A N 2
ATOM 3422 C CA . GLN A 1 95 ? 2.085 -12.328 -8.232 1.00 0.00 95 GLN A CA 2
ATOM 3423 C C . GLN A 1 95 ? 1.504 -13.574 -7.480 1.00 0.00 95 GLN A C 2
ATOM 3424 O O . GLN A 1 95 ? 2.174 -14.151 -6.620 1.00 0.00 95 GLN A O 2
ATOM 3438 N N . LEU A 1 96 ? 0.265 -13.985 -7.804 1.00 0.00 96 LEU A N 2
ATOM 3439 C CA . LEU A 1 96 ? -0.462 -15.011 -7.008 1.00 0.00 96 LEU A CA 2
ATOM 3440 C C . LEU A 1 96 ? -0.782 -16.324 -7.804 1.00 0.00 96 LEU A C 2
ATOM 3441 O O . LEU A 1 96 ? -0.841 -16.358 -9.039 1.00 0.00 96 LEU A O 2
ATOM 3457 N N . ALA A 1 97 ? -1.050 -17.406 -7.053 1.00 0.00 97 ALA A N 2
ATOM 3458 C CA . ALA A 1 97 ? -1.749 -18.605 -7.579 1.00 0.00 97 ALA A CA 2
ATOM 3459 C C . ALA A 1 97 ? -3.277 -18.379 -7.819 1.00 0.00 97 ALA A C 2
ATOM 3460 O O . ALA A 1 97 ? -3.894 -17.497 -7.212 1.00 0.00 97 ALA A O 2
ATOM 3467 N N . LYS A 1 98 ? -3.889 -19.166 -8.721 1.00 0.00 98 LYS A N 2
ATOM 3468 C CA . LYS A 1 98 ? -5.307 -18.946 -9.128 1.00 0.00 98 LYS A CA 2
ATOM 3469 C C . LYS A 1 98 ? -6.321 -19.451 -8.061 1.00 0.00 98 LYS A C 2
ATOM 3470 O O . LYS A 1 98 ? -6.500 -20.659 -7.892 1.00 0.00 98 LYS A O 2
ATOM 3489 N N . ALA A 1 99 ? -7.031 -18.509 -7.418 1.00 0.00 99 ALA A N 2
ATOM 3490 C CA . ALA A 1 99 ? -8.132 -18.825 -6.475 1.00 0.00 99 ALA A CA 2
ATOM 3491 C C . ALA A 1 99 ? -9.515 -18.419 -7.071 1.00 0.00 99 ALA A C 2
ATOM 3492 O O . ALA A 1 99 ? -10.047 -19.161 -7.905 1.00 0.00 99 ALA A O 2
ATOM 3499 N N . ALA A 1 100 ? -10.104 -17.274 -6.683 1.00 0.00 100 ALA A N 2
ATOM 3500 C CA . ALA A 1 100 ? -11.476 -16.889 -7.105 1.00 0.00 100 ALA A CA 2
ATOM 3501 C C . ALA A 1 100 ? -11.544 -16.222 -8.517 1.00 0.00 100 ALA A C 2
ATOM 3502 O O . ALA A 1 100 ? -10.659 -15.417 -8.818 1.00 0.00 100 ALA A O 2
ATOM 3509 N N . PRO A 1 101 ? -12.535 -16.491 -9.413 1.00 0.00 101 PRO A N 2
ATOM 3510 C CA . PRO A 1 101 ? -12.561 -15.890 -10.789 1.00 0.00 101 PRO A CA 2
ATOM 3511 C C . PRO A 1 101 ? -13.076 -14.423 -10.860 1.00 0.00 101 PRO A C 2
ATOM 3512 O O . PRO A 1 101 ? -14.262 -14.168 -11.083 1.00 0.00 101 PRO A O 2
ATOM 3523 N N . LYS A 1 102 ? -12.156 -13.456 -10.723 1.00 0.00 102 LYS A N 2
ATOM 3524 C CA . LYS A 1 102 ? -12.462 -12.014 -10.982 1.00 0.00 102 LYS A CA 2
ATOM 3525 C C . LYS A 1 102 ? -11.332 -11.339 -11.815 1.00 0.00 102 LYS A C 2
ATOM 3526 O O . LYS A 1 102 ? -10.595 -10.476 -11.330 1.00 0.00 102 LYS A O 2
ATOM 3545 N N . GLN A 1 103 ? -11.262 -11.689 -13.110 1.00 0.00 103 GLN A N 2
ATOM 3546 C CA . GLN A 1 103 ? -10.313 -11.059 -14.072 1.00 0.00 103 GLN A CA 2
ATOM 3547 C C . GLN A 1 103 ? -10.923 -9.738 -14.629 1.00 0.00 103 GLN A C 2
ATOM 3548 O O . GLN A 1 103 ? -11.633 -9.730 -15.638 1.00 0.00 103 GLN A O 2
ATOM 3562 N N . PHE A 1 104 ? -10.667 -8.634 -13.917 1.00 0.00 104 PHE A N 2
ATOM 3563 C CA . PHE A 1 104 ? -11.377 -7.336 -14.157 1.00 0.00 104 PHE A CA 2
ATOM 3564 C C . PHE A 1 104 ? -10.486 -6.151 -14.675 1.00 0.00 104 PHE A C 2
ATOM 3565 O O . PHE A 1 104 ? -10.877 -4.986 -14.547 1.00 0.00 104 PHE A O 2
ATOM 3582 N N . GLY A 1 105 ? -9.317 -6.429 -15.279 1.00 0.00 105 GLY A N 2
ATOM 3583 C CA . GLY A 1 105 ? -8.341 -5.386 -15.671 1.00 0.00 105 GLY A CA 2
ATOM 3584 C C . GLY A 1 105 ? -8.539 -4.833 -17.086 1.00 0.00 105 GLY A C 2
ATOM 3585 O O . GLY A 1 105 ? -9.206 -3.811 -17.258 1.00 0.00 105 GLY A O 2
ATOM 3589 N N . ARG A 1 106 ? -7.939 -5.502 -18.078 1.00 0.00 106 ARG A N 2
ATOM 3590 C CA . ARG A 1 106 ? -8.103 -5.142 -19.512 1.00 0.00 106 ARG A CA 2
ATOM 3591 C C . ARG A 1 106 ? -8.379 -6.443 -20.318 1.00 0.00 106 ARG A C 2
ATOM 3592 O O . ARG A 1 106 ? -7.448 -7.121 -20.766 1.00 0.00 106 ARG A O 2
ATOM 3613 N N . ASN A 1 107 ? -9.662 -6.783 -20.512 1.00 0.00 107 ASN A N 2
ATOM 3614 C CA . ASN A 1 107 ? -10.054 -8.040 -21.212 1.00 0.00 107 ASN A CA 2
ATOM 3615 C C . ASN A 1 107 ? -10.171 -7.809 -22.754 1.00 0.00 107 ASN A C 2
ATOM 3616 O O . ASN A 1 107 ? -11.259 -7.607 -23.302 1.00 0.00 107 ASN A O 2
ATOM 3627 N N . LEU A 1 108 ? -9.019 -7.847 -23.440 1.00 0.00 108 LEU A N 2
ATOM 3628 C CA . LEU A 1 108 ? -8.929 -7.559 -24.894 1.00 0.00 108 LEU A CA 2
ATOM 3629 C C . LEU A 1 108 ? -9.205 -8.803 -25.785 1.00 0.00 108 LEU A C 2
ATOM 3630 O O . LEU A 1 108 ? -8.296 -9.453 -26.309 1.00 0.00 108 LEU A O 2
ATOM 3646 N N . ALA A 1 109 ? -10.498 -9.121 -25.969 1.00 0.00 109 ALA A N 2
ATOM 3647 C CA . ALA A 1 109 ? -10.930 -10.292 -26.763 1.00 0.00 109 ALA A CA 2
ATOM 3648 C C . ALA A 1 109 ? -11.017 -9.988 -28.278 1.00 0.00 109 ALA A C 2
ATOM 3649 O O . ALA A 1 109 ? -11.976 -9.412 -28.797 1.00 0.00 109 ALA A O 2
ATOM 3656 N N . ARG A 1 110 ? -9.948 -10.408 -28.951 1.00 0.00 110 ARG A N 2
ATOM 3657 C CA . ARG A 1 110 ? -9.750 -10.181 -30.404 1.00 0.00 110 ARG A CA 2
ATOM 3658 C C . ARG A 1 110 ? -10.236 -11.410 -31.217 1.00 0.00 110 ARG A C 2
ATOM 3659 O O . ARG A 1 110 ? -9.567 -12.448 -31.255 1.00 0.00 110 ARG A O 2
ATOM 3680 N N . ASP A 1 111 ? -11.378 -11.266 -31.894 1.00 0.00 111 ASP A N 2
ATOM 3681 C CA . ASP A 1 111 ? -11.983 -12.346 -32.716 1.00 0.00 111 ASP A CA 2
ATOM 3682 C C . ASP A 1 111 ? -11.327 -12.567 -34.120 1.00 0.00 111 ASP A C 2
ATOM 3683 O O . ASP A 1 111 ? -10.358 -11.910 -34.515 1.00 0.00 111 ASP A O 2
ATOM 3692 N N . LYS A 1 112 ? -11.896 -13.510 -34.889 1.00 0.00 112 LYS A N 2
ATOM 3693 C CA . LYS A 1 112 ? -11.837 -13.445 -36.378 1.00 0.00 112 LYS A CA 2
ATOM 3694 C C . LYS A 1 112 ? -13.281 -13.582 -36.964 1.00 0.00 112 LYS A C 2
ATOM 3695 O O . LYS A 1 112 ? -13.660 -14.622 -37.511 1.00 0.00 112 LYS A O 2
ATOM 3714 N N . LYS A 1 113 ? -14.073 -12.507 -36.846 1.00 0.00 113 LYS A N 2
ATOM 3715 C CA . LYS A 1 113 ? -15.508 -12.513 -37.241 1.00 0.00 113 LYS A CA 2
ATOM 3716 C C . LYS A 1 113 ? -15.700 -11.878 -38.645 1.00 0.00 113 LYS A C 2
ATOM 3717 O O . LYS A 1 113 ? -15.575 -10.660 -38.817 1.00 0.00 113 LYS A O 2
ATOM 3736 N N . LYS A 1 114 ? -16.074 -12.695 -39.644 1.00 0.00 114 LYS A N 2
ATOM 3737 C CA . LYS A 1 114 ? -16.372 -12.190 -41.014 1.00 0.00 114 LYS A CA 2
ATOM 3738 C C . LYS A 1 114 ? -17.814 -11.607 -41.121 1.00 0.00 114 LYS A C 2
ATOM 3739 O O . LYS A 1 114 ? -18.736 -12.227 -41.661 1.00 0.00 114 LYS A O 2
ATOM 3758 N N . GLN A 1 115 ? -17.960 -10.364 -40.644 1.00 0.00 115 GLN A N 2
ATOM 3759 C CA . GLN A 1 115 ? -19.202 -9.566 -40.776 1.00 0.00 115 GLN A CA 2
ATOM 3760 C C . GLN A 1 115 ? -19.139 -8.644 -42.038 1.00 0.00 115 GLN A C 2
ATOM 3761 O O . GLN A 1 115 ? -19.044 -9.158 -43.159 1.00 0.00 115 GLN A O 2
ATOM 3775 N N . ARG A 1 116 ? -19.205 -7.320 -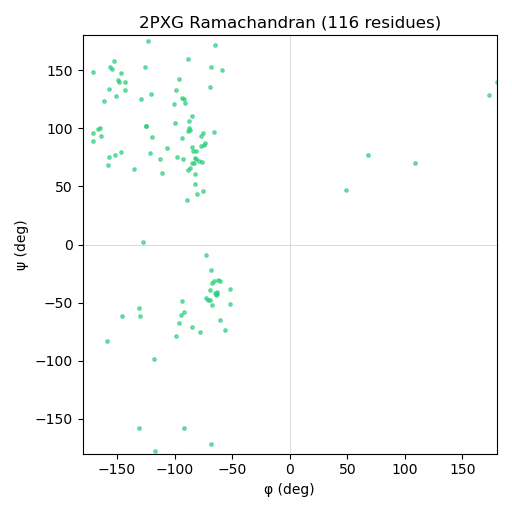41.871 1.00 0.00 116 ARG A N 2
ATOM 3776 C CA . ARG A 1 116 ? -19.028 -6.335 -42.969 1.00 0.00 116 ARG A CA 2
ATOM 3777 C C . ARG A 1 116 ? -18.217 -5.153 -42.366 1.00 0.00 116 ARG A C 2
ATOM 3778 O O . ARG A 1 116 ? -18.765 -4.320 -41.636 1.00 0.00 116 ARG A O 2
ATOM 3799 N N . GLY A 1 117 ? -16.909 -5.094 -42.662 1.00 0.00 117 GLY A N 2
ATOM 3800 C CA . GLY A 1 117 ? -16.020 -4.038 -42.116 1.00 0.00 117 GLY A CA 2
ATOM 3801 C C . GLY A 1 117 ? -16.076 -2.660 -42.800 1.00 0.00 117 GLY A C 2
ATOM 3802 O O . GLY A 1 117 ? -15.091 -2.218 -43.392 1.00 0.00 117 GLY A O 2
ATOM 3806 N N . ARG A 1 118 ? -17.228 -2.000 -42.668 1.00 0.00 118 ARG A N 2
ATOM 3807 C CA . ARG A 1 118 ? -17.452 -0.609 -43.128 1.00 0.00 118 ARG A CA 2
ATOM 3808 C C . ARG A 1 118 ? -18.737 -0.065 -42.419 1.00 0.00 118 ARG A C 2
ATOM 3809 O O . ARG A 1 118 ? -19.784 -0.757 -42.384 1.00 0.00 118 ARG A O 2
ATOM 3831 N N . MET A 1 1 ? 11.497 22.019 2.068 1.00 0.00 1 MET A N 3
ATOM 3832 C CA . MET A 1 1 ? 11.651 23.348 2.722 1.00 0.00 1 MET A CA 3
ATOM 3833 C C . MET A 1 1 ? 10.997 23.354 4.147 1.00 0.00 1 MET A C 3
ATOM 3834 O O . MET A 1 1 ? 11.723 23.553 5.121 1.00 0.00 1 MET A O 3
ATOM 3850 N N . ALA A 1 2 ? 9.672 23.140 4.260 1.00 0.00 2 ALA A N 3
ATOM 3851 C CA . ALA A 1 2 ? 8.977 23.047 5.568 1.00 0.00 2 ALA A CA 3
ATOM 3852 C C . ALA A 1 2 ? 7.677 22.191 5.429 1.00 0.00 2 ALA A C 3
ATOM 3853 O O . ALA A 1 2 ? 6.577 22.724 5.250 1.00 0.00 2 ALA A O 3
ATOM 3860 N N . GLY A 1 3 ? 7.822 20.860 5.518 1.00 0.00 3 GLY A N 3
ATOM 3861 C CA . GLY A 1 3 ? 6.676 19.921 5.478 1.00 0.00 3 GLY A CA 3
ATOM 3862 C C . GLY A 1 3 ? 6.365 19.338 6.858 1.00 0.00 3 GLY A C 3
ATOM 3863 O O . GLY A 1 3 ? 5.551 19.904 7.594 1.00 0.00 3 GLY A O 3
ATOM 3867 N N . SER A 1 4 ? 6.998 18.218 7.230 1.00 0.00 4 SER A N 3
ATOM 3868 C CA . SER A 1 4 ? 6.964 17.711 8.628 1.00 0.00 4 SER A CA 3
ATOM 3869 C C . SER A 1 4 ? 8.132 16.710 8.881 1.00 0.00 4 SER A C 3
ATOM 3870 O O . SER A 1 4 ? 8.209 15.646 8.259 1.00 0.00 4 SER A O 3
ATOM 3878 N N . GLY A 1 5 ? 9.001 17.034 9.852 1.00 0.00 5 GLY A N 3
ATOM 3879 C CA . GLY A 1 5 ? 9.926 16.040 10.449 1.00 0.00 5 GLY A CA 3
ATOM 3880 C C . GLY A 1 5 ? 9.287 15.330 11.653 1.00 0.00 5 GLY A C 3
ATOM 3881 O O . GLY A 1 5 ? 9.455 15.769 12.791 1.00 0.00 5 GLY A O 3
ATOM 3885 N N . ILE A 1 6 ? 8.514 14.277 11.374 1.00 0.00 6 ILE A N 3
ATOM 3886 C CA . ILE A 1 6 ? 7.532 13.708 12.333 1.00 0.00 6 ILE A CA 3
ATOM 3887 C C . ILE A 1 6 ? 7.706 12.172 12.429 1.00 0.00 6 ILE A C 3
ATOM 3888 O O . ILE A 1 6 ? 7.504 11.431 11.463 1.00 0.00 6 ILE A O 3
ATOM 3904 N N . ILE A 1 7 ? 8.008 11.693 13.639 1.00 0.00 7 ILE A N 3
ATOM 3905 C CA . ILE A 1 7 ? 7.871 10.249 14.000 1.00 0.00 7 ILE A CA 3
ATOM 3906 C C . ILE A 1 7 ? 6.388 9.865 14.318 1.00 0.00 7 ILE A C 3
ATOM 3907 O O . ILE A 1 7 ? 5.992 9.653 15.466 1.00 0.00 7 ILE A O 3
ATOM 3923 N N . TYR A 1 8 ? 5.572 9.761 13.260 1.00 0.00 8 TYR A N 3
ATOM 3924 C CA . TYR A 1 8 ? 4.142 9.378 13.355 1.00 0.00 8 TYR A CA 3
ATOM 3925 C C . TYR A 1 8 ? 4.013 7.830 13.309 1.00 0.00 8 TYR A C 3
ATOM 3926 O O . TYR A 1 8 ? 4.677 7.155 12.517 1.00 0.00 8 TYR A O 3
ATOM 3944 N N . LYS A 1 9 ? 3.213 7.250 14.209 1.00 0.00 9 LYS A N 3
ATOM 3945 C CA . LYS A 1 9 ? 3.155 5.772 14.369 1.00 0.00 9 LYS A CA 3
ATOM 3946 C C . LYS A 1 9 ? 1.739 5.359 14.827 1.00 0.00 9 LYS A C 3
ATOM 3947 O O . LYS A 1 9 ? 1.351 5.645 15.965 1.00 0.00 9 LYS A O 3
ATOM 3966 N N . GLN A 1 10 ? 0.966 4.696 13.951 1.00 0.00 10 GLN A N 3
ATOM 3967 C CA . GLN A 1 10 ? -0.417 4.268 14.294 1.00 0.00 10 GLN A CA 3
ATOM 3968 C C . GLN A 1 10 ? -0.538 2.701 14.166 1.00 0.00 10 GLN A C 3
ATOM 3969 O O . GLN A 1 10 ? -0.977 2.220 13.114 1.00 0.00 10 GLN A O 3
ATOM 3983 N N . PRO A 1 11 ? -0.178 1.861 15.178 1.00 0.00 11 PRO A N 3
ATOM 3984 C CA . PRO A 1 11 ? -0.071 0.367 14.979 1.00 0.00 11 PRO A CA 3
ATOM 3985 C C . PRO A 1 11 ? -1.360 -0.480 15.204 1.00 0.00 11 PRO A C 3
ATOM 3986 O O . PRO A 1 11 ? -1.331 -1.563 15.792 1.00 0.00 11 PRO A O 3
ATOM 3997 N N . ILE A 1 12 ? -2.465 0.020 14.652 1.00 0.00 12 ILE A N 3
ATOM 3998 C CA . ILE A 1 12 ? -3.784 -0.675 14.591 1.00 0.00 12 ILE A CA 3
ATOM 3999 C C . ILE A 1 12 ? -4.601 0.103 13.521 1.00 0.00 12 ILE A C 3
ATOM 4000 O O . ILE A 1 12 ? -5.150 1.174 13.796 1.00 0.00 12 ILE A O 3
ATOM 4016 N N . TYR A 1 13 ? -4.603 -0.384 12.270 1.00 0.00 13 TYR A N 3
ATOM 4017 C CA . TYR A 1 13 ? -5.046 0.426 11.114 1.00 0.00 13 TYR A CA 3
ATOM 4018 C C . TYR A 1 13 ? -5.556 -0.475 9.962 1.00 0.00 13 TYR A C 3
ATOM 4019 O O . TYR A 1 13 ? -4.894 -1.433 9.558 1.00 0.00 13 TYR A O 3
ATOM 4037 N N . GLN A 1 14 ? -6.706 -0.099 9.399 1.00 0.00 14 GLN A N 3
ATOM 4038 C CA . GLN A 1 14 ? -7.334 -0.821 8.259 1.00 0.00 14 GLN A CA 3
ATOM 4039 C C . GLN A 1 14 ? -6.493 -1.016 6.972 1.00 0.00 14 GLN A C 3
ATOM 4040 O O . GLN A 1 14 ? -6.514 -2.096 6.377 1.00 0.00 14 GLN A O 3
ATOM 4054 N N . GLY A 1 15 ? -5.729 0.014 6.572 1.00 0.00 15 GLY A N 3
ATOM 4055 C CA . GLY A 1 15 ? -4.788 -0.088 5.447 1.00 0.00 15 GLY A CA 3
ATOM 4056 C C . GLY A 1 15 ? -3.561 -0.947 5.765 1.00 0.00 15 GLY A C 3
ATOM 4057 O O . GLY A 1 15 ? -2.568 -0.459 6.311 1.00 0.00 15 GLY A O 3
ATOM 4061 N N . ASN A 1 16 ? -3.666 -2.234 5.411 1.00 0.00 16 ASN A N 3
ATOM 4062 C CA . ASN A 1 16 ? -2.626 -3.248 5.736 1.00 0.00 16 ASN A CA 3
ATOM 4063 C C . ASN A 1 16 ? -1.238 -3.052 5.050 1.00 0.00 16 ASN A C 3
ATOM 4064 O O . ASN A 1 16 ? -0.215 -3.263 5.707 1.00 0.00 16 ASN A O 3
ATOM 4075 N N . LEU A 1 17 ? -1.197 -2.561 3.801 1.00 0.00 17 LEU A N 3
ATOM 4076 C CA . LEU A 1 17 ? 0.000 -1.865 3.269 1.00 0.00 17 LEU A CA 3
ATOM 4077 C C . LEU A 1 17 ? 0.226 -0.442 3.926 1.00 0.00 17 LEU A C 3
ATOM 4078 O O . LEU A 1 17 ? 1.320 -0.199 4.434 1.00 0.00 17 LEU A O 3
ATOM 4094 N N . ILE A 1 18 ? -0.779 0.451 3.895 1.00 0.00 18 ILE A N 3
ATOM 4095 C CA . ILE A 1 18 ? -0.624 1.910 4.180 1.00 0.00 18 ILE A CA 3
ATOM 4096 C C . ILE A 1 18 ? -0.192 2.307 5.625 1.00 0.00 18 ILE A C 3
ATOM 4097 O O . ILE A 1 18 ? 0.619 3.229 5.757 1.00 0.00 18 ILE A O 3
ATOM 4113 N N . LYS A 1 19 ? -0.770 1.724 6.681 1.00 0.00 19 LYS A N 3
ATOM 4114 C CA . LYS A 1 19 ? -0.435 2.110 8.077 1.00 0.00 19 LYS A CA 3
ATOM 4115 C C . LYS A 1 19 ? -0.395 0.975 9.145 1.00 0.00 19 LYS A C 3
ATOM 4116 O O . LYS A 1 19 ? 0.146 1.239 10.222 1.00 0.00 19 LYS A O 3
ATOM 4135 N N . GLN A 1 20 ? -0.866 -0.258 8.886 1.00 0.00 20 GLN A N 3
ATOM 4136 C CA . GLN A 1 20 ? -0.664 -1.401 9.830 1.00 0.00 20 GLN A CA 3
ATOM 4137 C C . GLN A 1 20 ? 0.831 -1.704 10.189 1.00 0.00 20 GLN A C 3
ATOM 4138 O O . GLN A 1 20 ? 1.116 -1.919 11.369 1.00 0.00 20 GLN A O 3
ATOM 4152 N N . ASN A 1 21 ? 1.770 -1.670 9.211 1.00 0.00 21 ASN A N 3
ATOM 4153 C CA . ASN A 1 21 ? 3.218 -1.545 9.522 1.00 0.00 21 ASN A CA 3
ATOM 4154 C C . ASN A 1 21 ? 4.097 -0.906 8.408 1.00 0.00 21 ASN A C 3
ATOM 4155 O O . ASN A 1 21 ? 4.666 0.151 8.670 1.00 0.00 21 ASN A O 3
ATOM 4166 N N . ALA A 1 22 ? 4.282 -1.510 7.224 1.00 0.00 22 ALA A N 3
ATOM 4167 C CA . ALA A 1 22 ? 5.441 -1.183 6.337 1.00 0.00 22 ALA A CA 3
ATOM 4168 C C . ALA A 1 22 ? 5.534 0.265 5.774 1.00 0.00 22 ALA A C 3
ATOM 4169 O O . ALA A 1 22 ? 6.609 0.870 5.801 1.00 0.00 22 ALA A O 3
ATOM 4176 N N . VAL A 1 23 ? 4.408 0.821 5.329 1.00 0.00 23 VAL A N 3
ATOM 4177 C CA . VAL A 1 23 ? 4.304 2.255 4.926 1.00 0.00 23 VAL A CA 3
ATOM 4178 C C . VAL A 1 23 ? 4.285 3.262 6.132 1.00 0.00 23 VAL A C 3
ATOM 4179 O O . VAL A 1 23 ? 4.724 4.397 5.940 1.00 0.00 23 VAL A O 3
ATOM 4192 N N . GLU A 1 24 ? 3.855 2.892 7.352 1.00 0.00 24 GLU A N 3
ATOM 4193 C CA . GLU A 1 24 ? 4.241 3.671 8.571 1.00 0.00 24 GLU A CA 3
ATOM 4194 C C . GLU A 1 24 ? 5.736 3.485 9.058 1.00 0.00 24 GLU A C 3
ATOM 4195 O O . GLU A 1 24 ? 6.286 4.371 9.722 1.00 0.00 24 GLU A O 3
ATOM 4207 N N . GLN A 1 25 ? 6.380 2.352 8.741 1.00 0.00 25 GLN A N 3
ATOM 4208 C CA . GLN A 1 25 ? 7.805 2.086 9.049 1.00 0.00 25 GLN A CA 3
ATOM 4209 C C . GLN A 1 25 ? 8.847 2.729 8.089 1.00 0.00 25 GLN A C 3
ATOM 4210 O O . GLN A 1 25 ? 9.908 3.119 8.581 1.00 0.00 25 GLN A O 3
ATOM 4224 N N . LEU A 1 26 ? 8.555 2.922 6.783 1.00 0.00 26 LEU A N 3
ATOM 4225 C CA . LEU A 1 26 ? 9.335 3.867 5.922 1.00 0.00 26 LEU A CA 3
ATOM 4226 C C . LEU A 1 26 ? 9.573 5.313 6.466 1.00 0.00 26 LEU A C 3
ATOM 4227 O O . LEU A 1 26 ? 10.657 5.858 6.262 1.00 0.00 26 LEU A O 3
ATOM 4243 N N . GLN A 1 27 ? 8.557 5.886 7.132 1.00 0.00 27 GLN A N 3
ATOM 4244 C CA . GLN A 1 27 ? 8.553 7.242 7.738 1.00 0.00 27 GLN A CA 3
ATOM 4245 C C . GLN A 1 27 ? 9.368 8.382 7.062 1.00 0.00 27 GLN A C 3
ATOM 4246 O O . GLN A 1 27 ? 10.269 8.988 7.647 1.00 0.00 27 GLN A O 3
ATOM 4260 N N . VAL A 1 28 ? 9.005 8.655 5.804 1.00 0.00 28 VAL A N 3
ATOM 4261 C CA . VAL A 1 28 ? 9.719 9.628 4.938 1.00 0.00 28 VAL A CA 3
ATOM 4262 C C . VAL A 1 28 ? 9.081 11.041 5.130 1.00 0.00 28 VAL A C 3
ATOM 4263 O O . VAL A 1 28 ? 7.886 11.224 4.895 1.00 0.00 28 VAL A O 3
ATOM 4276 N N . GLY A 1 29 ? 9.914 12.028 5.485 1.00 0.00 29 GLY A N 3
ATOM 4277 C CA . GLY A 1 29 ? 9.543 13.465 5.409 1.00 0.00 29 GLY A CA 3
ATOM 4278 C C . GLY A 1 29 ? 10.487 14.303 4.522 1.00 0.00 29 GLY A C 3
ATOM 4279 O O . GLY A 1 29 ? 10.984 15.337 4.969 1.00 0.00 29 GLY A O 3
ATOM 4283 N N . GLN A 1 30 ? 10.712 13.850 3.274 1.00 0.00 30 GLN A N 3
ATOM 4284 C CA . GLN A 1 30 ? 11.797 14.375 2.398 1.00 0.00 30 GLN A CA 3
ATOM 4285 C C . GLN A 1 30 ? 11.361 14.630 0.921 1.00 0.00 30 GLN A C 3
ATOM 4286 O O . GLN A 1 30 ? 11.662 15.709 0.404 1.00 0.00 30 GLN A O 3
ATOM 4300 N N . SER A 1 31 ? 10.725 13.663 0.239 1.00 0.00 31 SER A N 3
ATOM 4301 C CA . SER A 1 31 ? 10.322 13.805 -1.186 1.00 0.00 31 SER A CA 3
ATOM 4302 C C . SER A 1 31 ? 9.112 12.889 -1.525 1.00 0.00 31 SER A C 3
ATOM 4303 O O . SER A 1 31 ? 8.985 11.766 -1.018 1.00 0.00 31 SER A O 3
ATOM 4311 N N . LYS A 1 32 ? 8.263 13.358 -2.454 1.00 0.00 32 LYS A N 3
ATOM 4312 C CA . LYS A 1 32 ? 7.177 12.526 -3.033 1.00 0.00 32 LYS A CA 3
ATOM 4313 C C . LYS A 1 32 ? 7.613 11.293 -3.863 1.00 0.00 32 LYS A C 3
ATOM 4314 O O . LYS A 1 32 ? 7.003 10.233 -3.718 1.00 0.00 32 LYS A O 3
ATOM 4333 N N . GLN A 1 33 ? 8.669 11.410 -4.687 1.00 0.00 33 GLN A N 3
ATOM 4334 C CA . GLN A 1 33 ? 9.215 10.262 -5.453 1.00 0.00 33 GLN A CA 3
ATOM 4335 C C . GLN A 1 33 ? 9.838 9.089 -4.649 1.00 0.00 33 GLN A C 3
ATOM 4336 O O . GLN A 1 33 ? 9.833 7.978 -5.178 1.00 0.00 33 GLN A O 3
ATOM 4350 N N . GLN A 1 34 ? 10.291 9.273 -3.392 1.00 0.00 34 GLN A N 3
ATOM 4351 C CA . GLN A 1 34 ? 10.632 8.125 -2.507 1.00 0.00 34 GLN A CA 3
ATOM 4352 C C . GLN A 1 34 ? 9.373 7.346 -2.010 1.00 0.00 34 GLN A C 3
ATOM 4353 O O . GLN A 1 34 ? 9.254 6.160 -2.326 1.00 0.00 34 GLN A O 3
ATOM 4367 N N . VAL A 1 35 ? 8.428 7.993 -1.301 1.00 0.00 35 VAL A N 3
ATOM 4368 C CA . VAL A 1 35 ? 7.147 7.331 -0.879 1.00 0.00 35 VAL A CA 3
ATOM 4369 C C . VAL A 1 35 ? 6.291 6.726 -2.040 1.00 0.00 35 VAL A C 3
ATOM 4370 O O . VAL A 1 35 ? 5.839 5.583 -1.936 1.00 0.00 35 VAL A O 3
ATOM 4383 N N . SER A 1 36 ? 6.144 7.458 -3.151 1.00 0.00 36 SER A N 3
ATOM 4384 C CA . SER A 1 36 ? 5.451 6.972 -4.371 1.00 0.00 36 SER A CA 3
ATOM 4385 C C . SER A 1 36 ? 6.176 5.880 -5.196 1.00 0.00 36 SER A C 3
ATOM 4386 O O . SER A 1 36 ? 5.489 5.026 -5.754 1.00 0.00 36 SER A O 3
ATOM 4394 N N . ALA A 1 37 ? 7.517 5.839 -5.244 1.00 0.00 37 ALA A N 3
ATOM 4395 C CA . ALA A 1 37 ? 8.251 4.632 -5.696 1.00 0.00 37 ALA A CA 3
ATOM 4396 C C . ALA A 1 37 ? 8.179 3.400 -4.740 1.00 0.00 37 ALA A C 3
ATOM 4397 O O . ALA A 1 37 ? 8.003 2.290 -5.240 1.00 0.00 37 ALA A O 3
ATOM 4404 N N . LEU A 1 38 ? 8.266 3.566 -3.408 1.00 0.00 38 LEU A N 3
ATOM 4405 C CA . LEU A 1 38 ? 8.050 2.452 -2.439 1.00 0.00 38 LEU A CA 3
ATOM 4406 C C . LEU A 1 38 ? 6.618 1.805 -2.481 1.00 0.00 38 LEU A C 3
ATOM 4407 O O . LEU A 1 38 ? 6.500 0.577 -2.575 1.00 0.00 38 LEU A O 3
ATOM 4423 N N . LEU A 1 39 ? 5.555 2.620 -2.481 1.00 0.00 39 LEU A N 3
ATOM 4424 C CA . LEU A 1 39 ? 4.177 2.164 -2.818 1.00 0.00 39 LEU A CA 3
ATOM 4425 C C . LEU A 1 39 ? 4.001 1.639 -4.300 1.00 0.00 39 LEU A C 3
ATOM 4426 O O . LEU A 1 39 ? 3.378 0.590 -4.486 1.00 0.00 39 LEU A O 3
ATOM 4442 N N . GLY A 1 40 ? 4.571 2.331 -5.297 1.00 0.00 40 GLY A N 3
ATOM 4443 C CA . GLY A 1 40 ? 4.573 1.907 -6.720 1.00 0.00 40 GLY A CA 3
ATOM 4444 C C . GLY A 1 40 ? 3.599 2.680 -7.625 1.00 0.00 40 GLY A C 3
ATOM 4445 O O . GLY A 1 40 ? 2.608 2.103 -8.078 1.00 0.00 40 GLY A O 3
ATOM 4449 N N . THR A 1 41 ? 3.842 3.982 -7.839 1.00 0.00 41 THR A N 3
ATOM 4450 C CA . THR A 1 41 ? 2.918 4.904 -8.583 1.00 0.00 41 THR A CA 3
ATOM 4451 C C . THR A 1 41 ? 3.639 6.272 -8.888 1.00 0.00 41 THR A C 3
ATOM 4452 O O . THR A 1 41 ? 4.454 6.717 -8.071 1.00 0.00 41 THR A O 3
ATOM 4463 N N . PRO A 1 42 ? 3.346 7.014 -9.991 1.00 0.00 42 PRO A N 3
ATOM 4464 C CA . PRO A 1 42 ? 3.752 8.449 -10.143 1.00 0.00 42 PRO A CA 3
ATOM 4465 C C . PRO A 1 42 ? 2.856 9.456 -9.353 1.00 0.00 42 PRO A C 3
ATOM 4466 O O . PRO A 1 42 ? 1.623 9.420 -9.436 1.00 0.00 42 PRO A O 3
ATOM 4477 N N . SER A 1 43 ? 3.499 10.380 -8.629 1.00 0.00 43 SER A N 3
ATOM 4478 C CA . SER A 1 43 ? 2.804 11.473 -7.897 1.00 0.00 43 SER A CA 3
ATOM 4479 C C . SER A 1 43 ? 2.492 12.716 -8.802 1.00 0.00 43 SER A C 3
ATOM 4480 O O . SER A 1 43 ? 2.263 12.572 -10.006 1.00 0.00 43 SER A O 3
ATOM 4488 N N . ILE A 1 44 ? 2.433 13.927 -8.222 1.00 0.00 44 ILE A N 3
ATOM 4489 C CA . ILE A 1 44 ? 2.082 15.179 -8.953 1.00 0.00 44 ILE A CA 3
ATOM 4490 C C . ILE A 1 44 ? 3.292 16.181 -8.797 1.00 0.00 44 ILE A C 3
ATOM 4491 O O . ILE A 1 44 ? 3.316 16.946 -7.821 1.00 0.00 44 ILE A O 3
ATOM 4507 N N . PRO A 1 45 ? 4.293 16.217 -9.722 1.00 0.00 45 PRO A N 3
ATOM 4508 C CA . PRO A 1 45 ? 5.415 17.210 -9.669 1.00 0.00 45 PRO A CA 3
ATOM 4509 C C . PRO A 1 45 ? 5.181 18.461 -10.567 1.00 0.00 45 PRO A C 3
ATOM 4510 O O . PRO A 1 45 ? 5.755 18.595 -11.652 1.00 0.00 45 PRO A O 3
ATOM 4521 N N . ASP A 1 46 ? 4.350 19.394 -10.085 1.00 0.00 46 ASP A N 3
ATOM 4522 C CA . ASP A 1 46 ? 4.085 20.677 -10.780 1.00 0.00 46 ASP A CA 3
ATOM 4523 C C . ASP A 1 46 ? 5.205 21.730 -10.481 1.00 0.00 46 ASP A C 3
ATOM 4524 O O . ASP A 1 46 ? 5.393 22.080 -9.312 1.00 0.00 46 ASP A O 3
ATOM 4533 N N . PRO A 1 47 ? 5.939 22.293 -11.476 1.00 0.00 47 PRO A N 3
ATOM 4534 C CA . PRO A 1 47 ? 6.931 23.386 -11.218 1.00 0.00 47 PRO A CA 3
ATOM 4535 C C . PRO A 1 47 ? 6.396 24.786 -10.801 1.00 0.00 47 PRO A C 3
ATOM 4536 O O . PRO A 1 47 ? 7.204 25.607 -10.361 1.00 0.00 47 PRO A O 3
ATOM 4547 N N . PHE A 1 48 ? 5.082 25.056 -10.894 1.00 0.00 48 PHE A N 3
ATOM 4548 C CA . PHE A 1 48 ? 4.461 26.240 -10.239 1.00 0.00 48 PHE A CA 3
ATOM 4549 C C . PHE A 1 48 ? 4.177 25.955 -8.729 1.00 0.00 48 PHE A C 3
ATOM 4550 O O . PHE A 1 48 ? 4.740 26.652 -7.882 1.00 0.00 48 PHE A O 3
ATOM 4567 N N . HIS A 1 49 ? 3.326 24.968 -8.389 1.00 0.00 49 HIS A N 3
ATOM 4568 C CA . HIS A 1 49 ? 3.119 24.540 -6.980 1.00 0.00 49 HIS A CA 3
ATOM 4569 C C . HIS A 1 49 ? 2.783 23.021 -6.943 1.00 0.00 49 HIS A C 3
ATOM 4570 O O . HIS A 1 49 ? 1.651 22.612 -7.230 1.00 0.00 49 HIS A O 3
ATOM 4584 N N . ALA A 1 50 ? 3.759 22.194 -6.541 1.00 0.00 50 ALA A N 3
ATOM 4585 C CA . ALA A 1 50 ? 3.614 20.725 -6.532 1.00 0.00 50 ALA A CA 3
ATOM 4586 C C . ALA A 1 50 ? 2.800 20.191 -5.322 1.00 0.00 50 ALA A C 3
ATOM 4587 O O . ALA A 1 50 ? 3.342 19.855 -4.266 1.00 0.00 50 ALA A O 3
ATOM 4594 N N . GLN A 1 51 ? 1.485 20.061 -5.523 1.00 0.00 51 GLN A N 3
ATOM 4595 C CA . GLN A 1 51 ? 0.524 19.743 -4.436 1.00 0.00 51 GLN A CA 3
ATOM 4596 C C . GLN A 1 51 ? 0.604 18.276 -3.873 1.00 0.00 51 GLN A C 3
ATOM 4597 O O . GLN A 1 51 ? 1.415 17.441 -4.291 1.00 0.00 51 GLN A O 3
ATOM 4611 N N . ARG A 1 52 ? -0.293 17.994 -2.913 1.00 0.00 52 ARG A N 3
ATOM 4612 C CA . ARG A 1 52 ? -0.600 16.629 -2.426 1.00 0.00 52 ARG A CA 3
ATOM 4613 C C . ARG A 1 52 ? -0.881 15.567 -3.536 1.00 0.00 52 ARG A C 3
ATOM 4614 O O . ARG A 1 52 ? -1.523 15.866 -4.547 1.00 0.00 52 ARG A O 3
ATOM 4635 N N . TRP A 1 53 ? -0.429 14.329 -3.317 1.00 0.00 53 TRP A N 3
ATOM 4636 C CA . TRP A 1 53 ? -0.746 13.191 -4.240 1.00 0.00 53 TRP A CA 3
ATOM 4637 C C . TRP A 1 53 ? -2.085 12.558 -3.785 1.00 0.00 53 TRP A C 3
ATOM 4638 O O . TRP A 1 53 ? -2.134 11.874 -2.760 1.00 0.00 53 TRP A O 3
ATOM 4659 N N . ASP A 1 54 ? -3.156 12.841 -4.542 1.00 0.00 54 ASP A N 3
ATOM 4660 C CA . ASP A 1 54 ? -4.552 12.576 -4.093 1.00 0.00 54 ASP A CA 3
ATOM 4661 C C . ASP A 1 54 ? -5.288 11.555 -5.020 1.00 0.00 54 ASP A C 3
ATOM 4662 O O . ASP A 1 54 ? -6.292 11.873 -5.670 1.00 0.00 54 ASP A O 3
ATOM 4671 N N . TYR A 1 55 ? -4.795 10.312 -5.072 1.00 0.00 55 TYR A N 3
ATOM 4672 C CA . TYR A 1 55 ? -5.309 9.290 -6.017 1.00 0.00 55 TYR A CA 3
ATOM 4673 C C . TYR A 1 55 ? -6.394 8.382 -5.366 1.00 0.00 55 TYR A C 3
ATOM 4674 O O . TYR A 1 55 ? -6.097 7.569 -4.488 1.00 0.00 55 TYR A O 3
ATOM 4692 N N . THR A 1 56 ? -7.621 8.450 -5.901 1.00 0.00 56 THR A N 3
ATOM 4693 C CA . THR A 1 56 ? -8.595 7.322 -5.808 1.00 0.00 56 THR A CA 3
ATOM 4694 C C . THR A 1 56 ? -8.432 6.469 -7.111 1.00 0.00 56 THR A C 3
ATOM 4695 O O . THR A 1 56 ? -9.033 6.785 -8.144 1.00 0.00 56 THR A O 3
ATOM 4706 N N . SER A 1 57 ? -7.559 5.453 -7.074 1.00 0.00 57 SER A N 3
ATOM 4707 C CA . SER A 1 57 ? -7.063 4.788 -8.303 1.00 0.00 57 SER A CA 3
ATOM 4708 C C . SER A 1 57 ? -7.204 3.250 -8.297 1.00 0.00 57 SER A C 3
ATOM 4709 O O . SER A 1 57 ? -6.968 2.591 -7.282 1.00 0.00 57 SER A O 3
ATOM 4717 N N . THR A 1 58 ? -7.505 2.677 -9.472 1.00 0.00 58 THR A N 3
ATOM 4718 C CA . THR A 1 58 ? -7.274 1.232 -9.748 1.00 0.00 58 THR A CA 3
ATOM 4719 C C . THR A 1 58 ? -6.394 1.076 -11.020 1.00 0.00 58 THR A C 3
ATOM 4720 O O . THR A 1 58 ? -6.553 1.783 -12.020 1.00 0.00 58 THR A O 3
ATOM 4731 N N . GLN A 1 59 ? -5.426 0.165 -10.934 1.00 0.00 59 GLN A N 3
ATOM 4732 C CA . GLN A 1 59 ? -4.312 0.049 -11.920 1.00 0.00 59 GLN A CA 3
ATOM 4733 C C . GLN A 1 59 ? -4.040 -1.458 -12.183 1.00 0.00 59 GLN A C 3
ATOM 4734 O O . GLN A 1 59 ? -3.095 -2.058 -11.671 1.00 0.00 59 GLN A O 3
ATOM 4748 N N . ARG A 1 60 ? -4.963 -2.088 -12.926 1.00 0.00 60 ARG A N 3
ATOM 4749 C CA . ARG A 1 60 ? -5.355 -3.494 -12.668 1.00 0.00 60 ARG A CA 3
ATOM 4750 C C . ARG A 1 60 ? -5.113 -4.440 -13.872 1.00 0.00 60 ARG A C 3
ATOM 4751 O O . ARG A 1 60 ? -5.616 -4.211 -14.975 1.00 0.00 60 ARG A O 3
ATOM 4772 N N . VAL A 1 61 ? -4.398 -5.544 -13.628 1.00 0.00 61 VAL A N 3
ATOM 4773 C CA . VAL A 1 61 ? -4.263 -6.659 -14.610 1.00 0.00 61 VAL A CA 3
ATOM 4774 C C . VAL A 1 61 ? -5.488 -7.628 -14.705 1.00 0.00 61 VAL A C 3
ATOM 4775 O O . VAL A 1 61 ? -5.843 -8.036 -15.813 1.00 0.00 61 VAL A O 3
ATOM 4788 N N . ASP A 1 62 ? -6.094 -8.014 -13.572 1.00 0.00 62 ASP A N 3
ATOM 4789 C CA . ASP A 1 62 ? -7.051 -9.151 -13.510 1.00 0.00 62 ASP A CA 3
ATOM 4790 C C . ASP A 1 62 ? -8.547 -8.716 -13.662 1.00 0.00 62 ASP A C 3
ATOM 4791 O O . ASP A 1 62 ? -8.949 -7.567 -13.435 1.00 0.00 62 ASP A O 3
ATOM 4800 N N . ARG A 1 63 ? -9.375 -9.724 -13.968 1.00 0.00 63 ARG A N 3
ATOM 4801 C CA . ARG A 1 63 ? -10.841 -9.681 -13.707 1.00 0.00 63 ARG A CA 3
ATOM 4802 C C . ARG A 1 63 ? -11.245 -9.647 -12.188 1.00 0.00 63 ARG A C 3
ATOM 4803 O O . ARG A 1 63 ? -12.202 -8.941 -11.857 1.00 0.00 63 ARG A O 3
ATOM 4824 N N . LEU A 1 64 ? -10.549 -10.377 -11.298 1.00 0.00 64 LEU A N 3
ATOM 4825 C CA . LEU A 1 64 ? -10.827 -10.362 -9.840 1.00 0.00 64 LEU A CA 3
ATOM 4826 C C . LEU A 1 64 ? -9.555 -10.530 -8.950 1.00 0.00 64 LEU A C 3
ATOM 4827 O O . LEU A 1 64 ? -9.226 -9.601 -8.205 1.00 0.00 64 LEU A O 3
ATOM 4843 N N . ALA A 1 65 ? -8.859 -11.675 -9.015 1.00 0.00 65 ALA A N 3
ATOM 4844 C CA . ALA A 1 65 ? -7.863 -12.094 -7.996 1.00 0.00 65 ALA A CA 3
ATOM 4845 C C . ALA A 1 65 ? -6.579 -11.240 -7.787 1.00 0.00 65 ALA A C 3
ATOM 4846 O O . ALA A 1 65 ? -6.149 -11.080 -6.641 1.00 0.00 65 ALA A O 3
ATOM 4853 N N . ARG A 1 66 ? -5.963 -10.719 -8.851 1.00 0.00 66 ARG A N 3
ATOM 4854 C CA . ARG A 1 66 ? -4.856 -9.728 -8.749 1.00 0.00 66 ARG A CA 3
ATOM 4855 C C . ARG A 1 66 ? -5.302 -8.326 -9.291 1.00 0.00 66 ARG A C 3
ATOM 4856 O O . ARG A 1 66 ? -4.724 -7.758 -10.223 1.00 0.00 66 ARG A O 3
ATOM 4877 N N . THR A 1 67 ? -6.324 -7.768 -8.627 1.00 0.00 67 THR A N 3
ATOM 4878 C CA . THR A 1 67 ? -6.805 -6.387 -8.873 1.00 0.00 67 THR A CA 3
ATOM 4879 C C . THR A 1 67 ? -6.061 -5.407 -7.912 1.00 0.00 67 THR A C 3
ATOM 4880 O O . THR A 1 67 ? -6.149 -5.550 -6.689 1.00 0.00 67 THR A O 3
ATOM 4891 N N . GLU A 1 68 ? -5.366 -4.405 -8.468 1.00 0.00 68 GLU A N 3
ATOM 4892 C CA . GLU A 1 68 ? -4.705 -3.350 -7.658 1.00 0.00 68 GLU A CA 3
ATOM 4893 C C . GLU A 1 68 ? -5.636 -2.110 -7.528 1.00 0.00 68 GLU A C 3
ATOM 4894 O O . GLU A 1 68 ? -6.161 -1.572 -8.514 1.00 0.00 68 GLU A O 3
ATOM 4906 N N . ILE A 1 69 ? -5.820 -1.687 -6.276 1.00 0.00 69 ILE A N 3
ATOM 4907 C CA . ILE A 1 69 ? -6.584 -0.473 -5.918 1.00 0.00 69 ILE A CA 3
ATOM 4908 C C . ILE A 1 69 ? -5.672 0.338 -4.930 1.00 0.00 69 ILE A C 3
ATOM 4909 O O . ILE A 1 69 ? -5.421 -0.107 -3.807 1.00 0.00 69 ILE A O 3
ATOM 4925 N N . LYS A 1 70 ? -5.226 1.526 -5.352 1.00 0.00 70 LYS A N 3
ATOM 4926 C CA . LYS A 1 70 ? -4.471 2.455 -4.480 1.00 0.00 70 LYS A CA 3
ATOM 4927 C C . LYS A 1 70 ? -5.361 3.721 -4.233 1.00 0.00 70 LYS A C 3
ATOM 4928 O O . LYS A 1 70 ? -5.392 4.663 -5.036 1.00 0.00 70 LYS A O 3
ATOM 4947 N N . ASN A 1 71 ? -6.069 3.690 -3.102 1.00 0.00 71 ASN A N 3
ATOM 4948 C CA . ASN A 1 71 ? -6.813 4.855 -2.559 1.00 0.00 71 ASN A CA 3
ATOM 4949 C C . ASN A 1 71 ? -5.929 5.521 -1.452 1.00 0.00 71 ASN A C 3
ATOM 4950 O O . ASN A 1 71 ? -5.894 5.061 -0.306 1.00 0.00 71 ASN A O 3
ATOM 4961 N N . PHE A 1 72 ? -5.170 6.553 -1.840 1.00 0.00 72 PHE A N 3
ATOM 4962 C CA . PHE A 1 72 ? -4.118 7.158 -0.974 1.00 0.00 72 PHE A CA 3
ATOM 4963 C C . PHE A 1 72 ? -4.034 8.692 -1.218 1.00 0.00 72 PHE A C 3
ATOM 4964 O O . PHE A 1 72 ? -3.632 9.132 -2.301 1.00 0.00 72 PHE A O 3
ATOM 4981 N N . THR A 1 73 ? -4.369 9.487 -0.191 1.00 0.00 73 THR A N 3
ATOM 4982 C CA . THR A 1 73 ? -4.134 10.957 -0.199 1.00 0.00 73 THR A CA 3
ATOM 4983 C C . THR A 1 73 ? -2.948 11.275 0.760 1.00 0.00 73 THR A C 3
ATOM 4984 O O . THR A 1 73 ? -3.013 11.017 1.966 1.00 0.00 73 THR A O 3
ATOM 4995 N N . VAL A 1 74 ? -1.879 11.858 0.210 1.00 0.00 74 VAL A N 3
ATOM 4996 C CA . VAL A 1 74 ? -0.657 12.216 0.988 1.00 0.00 74 VAL A CA 3
ATOM 4997 C C . VAL A 1 74 ? -0.234 13.681 0.713 1.00 0.00 74 VAL A C 3
ATOM 4998 O O . VAL A 1 74 ? -0.096 14.110 -0.437 1.00 0.00 74 VAL A O 3
ATOM 5011 N N . PHE A 1 75 ? -0.004 14.427 1.795 1.00 0.00 75 PHE A N 3
ATOM 5012 C CA . PHE A 1 75 ? 0.182 15.891 1.743 1.00 0.00 75 PHE A CA 3
ATOM 5013 C C . PHE A 1 75 ? 1.682 16.282 1.688 1.00 0.00 75 PHE A C 3
ATOM 5014 O O . PHE A 1 75 ? 2.524 15.728 2.401 1.00 0.00 75 PHE A O 3
ATOM 5031 N N . PHE A 1 76 ? 1.985 17.257 0.830 1.00 0.00 76 PHE A N 3
ATOM 5032 C CA . PHE A 1 76 ? 3.348 17.817 0.667 1.00 0.00 76 PHE A CA 3
ATOM 5033 C C . PHE A 1 76 ? 3.249 19.378 0.690 1.00 0.00 76 PHE A C 3
ATOM 5034 O O . PHE A 1 76 ? 2.270 19.945 0.188 1.00 0.00 76 PHE A O 3
ATOM 5051 N N . GLU A 1 77 ? 4.283 20.073 1.192 1.00 0.00 77 GLU A N 3
ATOM 5052 C CA . GLU A 1 77 ? 4.397 21.558 0.973 1.00 0.00 77 GLU A CA 3
ATOM 5053 C C . GLU A 1 77 ? 4.635 21.935 -0.531 1.00 0.00 77 GLU A C 3
ATOM 5054 O O . GLU A 1 77 ? 3.787 22.550 -1.177 1.00 0.00 77 GLU A O 3
ATOM 5066 N N . ASN A 1 78 ? 5.764 21.477 -1.065 1.00 0.00 78 ASN A N 3
ATOM 5067 C CA . ASN A 1 78 ? 6.012 21.299 -2.513 1.00 0.00 78 ASN A CA 3
ATOM 5068 C C . ASN A 1 78 ? 6.593 19.859 -2.751 1.00 0.00 78 ASN A C 3
ATOM 5069 O O . ASN A 1 78 ? 6.006 19.100 -3.524 1.00 0.00 78 ASN A O 3
ATOM 5080 N N . GLU A 1 79 ? 7.707 19.491 -2.085 1.00 0.00 79 GLU A N 3
ATOM 5081 C CA . GLU A 1 79 ? 8.239 18.105 -2.094 1.00 0.00 79 GLU A CA 3
ATOM 5082 C C . GLU A 1 79 ? 8.102 17.330 -0.745 1.00 0.00 79 GLU A C 3
ATOM 5083 O O . GLU A 1 79 ? 7.760 16.145 -0.800 1.00 0.00 79 GLU A O 3
ATOM 5095 N N . GLN A 1 80 ? 8.448 17.908 0.426 1.00 0.00 80 GLN A N 3
ATOM 5096 C CA . GLN A 1 80 ? 8.664 17.094 1.655 1.00 0.00 80 GLN A CA 3
ATOM 5097 C C . GLN A 1 80 ? 7.370 16.825 2.457 1.00 0.00 80 GLN A C 3
ATOM 5098 O O . GLN A 1 80 ? 6.438 17.637 2.491 1.00 0.00 80 GLN A O 3
ATOM 5112 N N . VAL A 1 81 ? 7.293 15.631 3.063 1.00 0.00 81 VAL A N 3
ATOM 5113 C CA . VAL A 1 81 ? 5.980 15.003 3.378 1.00 0.00 81 VAL A CA 3
ATOM 5114 C C . VAL A 1 81 ? 5.400 15.510 4.735 1.00 0.00 81 VAL A C 3
ATOM 5115 O O . VAL A 1 81 ? 6.098 15.588 5.749 1.00 0.00 81 VAL A O 3
ATOM 5128 N N . VAL A 1 82 ? 4.104 15.827 4.711 1.00 0.00 82 VAL A N 3
ATOM 5129 C CA . VAL A 1 82 ? 3.355 16.372 5.876 1.00 0.00 82 VAL A CA 3
ATOM 5130 C C . VAL A 1 82 ? 2.685 15.175 6.622 1.00 0.00 82 VAL A C 3
ATOM 5131 O O . VAL A 1 82 ? 3.170 14.798 7.691 1.00 0.00 82 VAL A O 3
ATOM 5144 N N . ARG A 1 83 ? 1.632 14.544 6.054 1.00 0.00 83 ARG A N 3
ATOM 5145 C CA . ARG A 1 83 ? 1.148 13.208 6.507 1.00 0.00 83 ARG A CA 3
ATOM 5146 C C . ARG A 1 83 ? 0.351 12.473 5.379 1.00 0.00 83 ARG A C 3
ATOM 5147 O O . ARG A 1 83 ? -0.199 13.088 4.459 1.00 0.00 83 ARG A O 3
ATOM 5168 N N . TRP A 1 84 ? 0.288 11.141 5.487 1.00 0.00 84 TRP A N 3
ATOM 5169 C CA . TRP A 1 84 ? -0.529 10.276 4.602 1.00 0.00 84 TRP A CA 3
ATOM 5170 C C . TRP A 1 84 ? -1.837 9.779 5.275 1.00 0.00 84 TRP A C 3
ATOM 5171 O O . TRP A 1 84 ? -1.894 9.580 6.494 1.00 0.00 84 TRP A O 3
ATOM 5192 N N . GLU A 1 85 ? -2.873 9.548 4.455 1.00 0.00 85 GLU A N 3
ATOM 5193 C CA . GLU A 1 85 ? -4.089 8.819 4.886 1.00 0.00 85 GLU A CA 3
ATOM 5194 C C . GLU A 1 85 ? -4.712 8.037 3.687 1.00 0.00 85 GLU A C 3
ATOM 5195 O O . GLU A 1 85 ? -4.919 8.578 2.594 1.00 0.00 85 GLU A O 3
ATOM 5207 N N . GLY A 1 86 ? -5.001 6.748 3.903 1.00 0.00 86 GLY A N 3
ATOM 5208 C CA . GLY A 1 86 ? -5.575 5.883 2.855 1.00 0.00 86 GLY A CA 3
ATOM 5209 C C . GLY A 1 86 ? -5.863 4.428 3.266 1.00 0.00 86 GLY A C 3
ATOM 5210 O O . GLY A 1 86 ? -5.777 4.045 4.438 1.00 0.00 86 GLY A O 3
ATOM 5214 N N . ASP A 1 87 ? -6.210 3.641 2.244 1.00 0.00 87 ASP A N 3
ATOM 5215 C CA . ASP A 1 87 ? -6.662 2.233 2.402 1.00 0.00 87 ASP A CA 3
ATOM 5216 C C . ASP A 1 87 ? -5.688 1.249 1.673 1.00 0.00 87 ASP A C 3
ATOM 5217 O O . ASP A 1 87 ? -4.935 0.555 2.356 1.00 0.00 87 ASP A O 3
ATOM 5226 N N . TYR A 1 88 ? -5.687 1.208 0.318 1.00 0.00 88 TYR A N 3
ATOM 5227 C CA . TYR A 1 88 ? -4.921 0.205 -0.504 1.00 0.00 88 TYR A CA 3
ATOM 5228 C C . TYR A 1 88 ? -5.607 -1.189 -0.447 1.00 0.00 88 TYR A C 3
ATOM 5229 O O . TYR A 1 88 ? -5.470 -1.917 0.538 1.00 0.00 88 TYR A O 3
ATOM 5247 N N . PHE A 1 89 ? -6.360 -1.531 -1.508 1.00 0.00 89 PHE A N 3
ATOM 5248 C CA . PHE A 1 89 ? -7.270 -2.712 -1.545 1.00 0.00 89 PHE A CA 3
ATOM 5249 C C . PHE A 1 89 ? -8.448 -2.599 -0.513 1.00 0.00 89 PHE A C 3
ATOM 5250 O O . PHE A 1 89 ? -8.314 -3.149 0.586 1.00 0.00 89 PHE A O 3
ATOM 5267 N N . PRO A 1 90 ? -9.602 -1.922 -0.791 1.00 0.00 90 PRO A N 3
ATOM 5268 C CA . PRO A 1 90 ? -10.628 -1.628 0.267 1.00 0.00 90 PRO A CA 3
ATOM 5269 C C . PRO A 1 90 ? -11.624 -2.776 0.586 1.00 0.00 90 PRO A C 3
ATOM 5270 O O . PRO A 1 90 ? -12.835 -2.674 0.373 1.00 0.00 90 PRO A O 3
ATOM 5281 N N . SER A 1 91 ? -11.091 -3.845 1.186 1.00 0.00 91 SER A N 3
ATOM 5282 C CA . SER A 1 91 ? -11.893 -4.872 1.907 1.00 0.00 91 SER A CA 3
ATOM 5283 C C . SER A 1 91 ? -11.300 -5.065 3.339 1.00 0.00 91 SER A C 3
ATOM 5284 O O . SER A 1 91 ? -10.592 -6.034 3.628 1.00 0.00 91 SER A O 3
ATOM 5292 N N . GLN A 1 92 ? -11.536 -4.067 4.207 1.00 0.00 92 GLN A N 3
ATOM 5293 C CA . GLN A 1 92 ? -10.771 -3.877 5.466 1.00 0.00 92 GLN A CA 3
ATOM 5294 C C . GLN A 1 92 ? -11.446 -2.750 6.311 1.00 0.00 92 GLN A C 3
ATOM 5295 O O . GLN A 1 92 ? -11.658 -1.643 5.810 1.00 0.00 92 GLN A O 3
ATOM 5309 N N . ASP A 1 93 ? -11.760 -3.029 7.584 1.00 0.00 93 ASP A N 3
ATOM 5310 C CA . ASP A 1 93 ? -12.089 -1.956 8.572 1.00 0.00 93 ASP A CA 3
ATOM 5311 C C . ASP A 1 93 ? -11.623 -2.363 10.011 1.00 0.00 93 ASP A C 3
ATOM 5312 O O . ASP A 1 93 ? -12.422 -2.692 10.893 1.00 0.00 93 ASP A O 3
ATOM 5321 N N . GLU A 1 94 ? -10.303 -2.289 10.233 1.00 0.00 94 GLU A N 3
ATOM 5322 C CA . GLU A 1 94 ? -9.699 -2.427 11.590 1.00 0.00 94 GLU A CA 3
ATOM 5323 C C . GLU A 1 94 ? -9.629 -1.103 12.441 1.00 0.00 94 GLU A C 3
ATOM 5324 O O . GLU A 1 94 ? -9.741 -1.135 13.668 1.00 0.00 94 GLU A O 3
ATOM 5336 N N . GLN A 1 95 ? -9.476 0.024 11.739 1.00 0.00 95 GLN A N 3
ATOM 5337 C CA . GLN A 1 95 ? -9.754 1.374 12.288 1.00 0.00 95 GLN A CA 3
ATOM 5338 C C . GLN A 1 95 ? -10.246 2.332 11.147 1.00 0.00 95 GLN A C 3
ATOM 5339 O O . GLN A 1 95 ? -9.502 3.198 10.678 1.00 0.00 95 GLN A O 3
ATOM 5353 N N . LEU A 1 96 ? -11.528 2.202 10.765 1.00 0.00 96 LEU A N 3
ATOM 5354 C CA . LEU A 1 96 ? -12.258 3.150 9.869 1.00 0.00 96 LEU A CA 3
ATOM 5355 C C . LEU A 1 96 ? -11.692 3.315 8.430 1.00 0.00 96 LEU A C 3
ATOM 5356 O O . LEU A 1 96 ? -10.708 4.030 8.220 1.00 0.00 96 LEU A O 3
ATOM 5372 N N . ALA A 1 97 ? -12.366 2.728 7.432 1.00 0.00 97 ALA A N 3
ATOM 5373 C CA . ALA A 1 97 ? -12.022 2.916 6.000 1.00 0.00 97 ALA A CA 3
ATOM 5374 C C . ALA A 1 97 ? -12.428 4.294 5.406 1.00 0.00 97 ALA A C 3
ATOM 5375 O O . ALA A 1 97 ? -13.412 4.912 5.826 1.00 0.00 97 ALA A O 3
ATOM 5382 N N . LYS A 1 98 ? -11.660 4.779 4.419 1.00 0.00 98 LYS A N 3
ATOM 5383 C CA . LYS A 1 98 ? -11.954 6.059 3.720 1.00 0.00 98 LYS A CA 3
ATOM 5384 C C . LYS A 1 98 ? -11.799 5.950 2.173 1.00 0.00 98 LYS A C 3
ATOM 5385 O O . LYS A 1 98 ? -11.024 6.670 1.534 1.00 0.00 98 LYS A O 3
ATOM 5404 N N . ALA A 1 99 ? -12.642 5.101 1.563 1.00 0.00 99 ALA A N 3
ATOM 5405 C CA . ALA A 1 99 ? -12.673 4.913 0.093 1.00 0.00 99 ALA A CA 3
ATOM 5406 C C . ALA A 1 99 ? -13.550 5.986 -0.619 1.00 0.00 99 ALA A C 3
ATOM 5407 O O . ALA A 1 99 ? -14.675 5.732 -1.057 1.00 0.00 99 ALA A O 3
ATOM 5414 N N . ALA A 1 100 ? -13.002 7.208 -0.713 1.00 0.00 100 ALA A N 3
ATOM 5415 C CA . ALA A 1 100 ? -13.752 8.386 -1.201 1.00 0.00 100 ALA A CA 3
ATOM 5416 C C . ALA A 1 100 ? -13.775 8.479 -2.757 1.00 0.00 100 ALA A C 3
ATOM 5417 O O . ALA A 1 100 ? -12.683 8.517 -3.340 1.00 0.00 100 ALA A O 3
ATOM 5424 N N . PRO A 1 101 ? -14.936 8.538 -3.475 1.00 0.00 101 PRO A N 3
ATOM 5425 C CA . PRO A 1 101 ? -14.958 8.509 -4.980 1.00 0.00 101 PRO A CA 3
ATOM 5426 C C . PRO A 1 101 ? -14.585 9.856 -5.659 1.00 0.00 101 PRO A C 3
ATOM 5427 O O . PRO A 1 101 ? -15.425 10.576 -6.204 1.00 0.00 101 PRO A O 3
ATOM 5438 N N . LYS A 1 102 ? -13.283 10.165 -5.624 1.00 0.00 102 LYS A N 3
ATOM 5439 C CA . LYS A 1 102 ? -12.735 11.465 -6.099 1.00 0.00 102 LYS A CA 3
ATOM 5440 C C . LYS A 1 102 ? -11.666 11.176 -7.182 1.00 0.00 102 LYS A C 3
ATOM 5441 O O . LYS A 1 102 ? -10.473 11.024 -6.890 1.00 0.00 102 LYS A O 3
ATOM 5460 N N . GLN A 1 103 ? -12.109 11.081 -8.447 1.00 0.00 103 GLN A N 3
ATOM 5461 C CA . GLN A 1 103 ? -11.257 10.569 -9.555 1.00 0.00 103 GLN A CA 3
ATOM 5462 C C . GLN A 1 103 ? -10.419 11.671 -10.262 1.00 0.00 103 GLN A C 3
ATOM 5463 O O . GLN A 1 103 ? -10.673 12.070 -11.402 1.00 0.00 103 GLN A O 3
ATOM 5477 N N . PHE A 1 104 ? -9.296 12.024 -9.622 1.00 0.00 104 PHE A N 3
ATOM 5478 C CA . PHE A 1 104 ? -8.008 12.206 -10.350 1.00 0.00 104 PHE A CA 3
ATOM 5479 C C . PHE A 1 104 ? -6.985 11.154 -9.820 1.00 0.00 104 PHE A C 3
ATOM 5480 O O . PHE A 1 104 ? -6.067 11.452 -9.056 1.00 0.00 104 PHE A O 3
ATOM 5497 N N . GLY A 1 105 ? -7.203 9.896 -10.229 1.00 0.00 105 GLY A N 3
ATOM 5498 C CA . GLY A 1 105 ? -6.425 8.739 -9.759 1.00 0.00 105 GLY A CA 3
ATOM 5499 C C . GLY A 1 105 ? -6.180 7.729 -10.880 1.00 0.00 105 GLY A C 3
ATOM 5500 O O . GLY A 1 105 ? -7.038 6.889 -11.161 1.00 0.00 105 GLY A O 3
ATOM 5504 N N . ARG A 1 106 ? -5.017 7.838 -11.526 1.00 0.00 106 ARG A N 3
ATOM 5505 C CA . ARG A 1 106 ? -4.722 7.115 -12.793 1.00 0.00 106 ARG A CA 3
ATOM 5506 C C . ARG A 1 106 ? -3.187 6.965 -12.972 1.00 0.00 106 ARG A C 3
ATOM 5507 O O . ARG A 1 106 ? -2.444 7.952 -12.930 1.00 0.00 106 ARG A O 3
ATOM 5528 N N . ASN A 1 107 ? -2.704 5.727 -13.157 1.00 0.00 107 ASN A N 3
ATOM 5529 C CA . ASN A 1 107 ? -1.245 5.429 -13.122 1.00 0.00 107 ASN A CA 3
ATOM 5530 C C . ASN A 1 107 ? -0.560 5.643 -14.502 1.00 0.00 107 ASN A C 3
ATOM 5531 O O . ASN A 1 107 ? -0.351 4.698 -15.270 1.00 0.00 107 ASN A O 3
ATOM 5542 N N . LEU A 1 108 ? -0.172 6.895 -14.788 1.00 0.00 108 LEU A N 3
ATOM 5543 C CA . LEU A 1 108 ? 0.469 7.257 -16.087 1.00 0.00 108 LEU A CA 3
ATOM 5544 C C . LEU A 1 108 ? 2.008 7.001 -16.071 1.00 0.00 108 LEU A C 3
ATOM 5545 O O . LEU A 1 108 ? 2.820 7.923 -15.950 1.00 0.00 108 LEU A O 3
ATOM 5561 N N . ALA A 1 109 ? 2.392 5.718 -16.173 1.00 0.00 109 ALA A N 3
ATOM 5562 C CA . ALA A 1 109 ? 3.790 5.273 -16.052 1.00 0.00 109 ALA A CA 3
ATOM 5563 C C . ALA A 1 109 ? 3.941 3.794 -16.533 1.00 0.00 109 ALA A C 3
ATOM 5564 O O . ALA A 1 109 ? 3.123 2.916 -16.240 1.00 0.00 109 ALA A O 3
ATOM 5571 N N . ARG A 1 110 ? 5.105 3.526 -17.136 1.00 0.00 110 ARG A N 3
ATOM 5572 C CA . ARG A 1 110 ? 5.730 2.167 -17.081 1.00 0.00 110 ARG A CA 3
ATOM 5573 C C . ARG A 1 110 ? 6.408 2.020 -15.690 1.00 0.00 110 ARG A C 3
ATOM 5574 O O . ARG A 1 110 ? 7.492 2.564 -15.455 1.00 0.00 110 ARG A O 3
ATOM 5595 N N . ASP A 1 111 ? 5.729 1.341 -14.750 1.00 0.00 111 ASP A N 3
ATOM 5596 C CA . ASP A 1 111 ? 5.948 1.608 -13.303 1.00 0.00 111 ASP A CA 3
ATOM 5597 C C . ASP A 1 111 ? 7.244 0.989 -12.682 1.00 0.00 111 ASP A C 3
ATOM 5598 O O . ASP A 1 111 ? 8.074 0.353 -13.342 1.00 0.00 111 ASP A O 3
ATOM 5607 N N . LYS A 1 112 ? 7.448 1.329 -11.410 1.00 0.00 112 LYS A N 3
ATOM 5608 C CA . LYS A 1 112 ? 8.773 1.427 -10.764 1.00 0.00 112 LYS A CA 3
ATOM 5609 C C . LYS A 1 112 ? 8.651 1.245 -9.223 1.00 0.00 112 LYS A C 3
ATOM 5610 O O . LYS A 1 112 ? 8.830 2.183 -8.440 1.00 0.00 112 LYS A O 3
ATOM 5629 N N . LYS A 1 113 ? 8.365 0.005 -8.780 1.00 0.00 113 LYS A N 3
ATOM 5630 C CA . LYS A 1 113 ? 8.227 -0.294 -7.329 1.00 0.00 113 LYS A CA 3
ATOM 5631 C C . LYS A 1 113 ? 9.611 -0.536 -6.654 1.00 0.00 113 LYS A C 3
ATOM 5632 O O . LYS A 1 113 ? 10.108 -1.662 -6.563 1.00 0.00 113 LYS A O 3
ATOM 5651 N N . LYS A 1 114 ? 10.198 0.554 -6.148 1.00 0.00 114 LYS A N 3
ATOM 5652 C CA . LYS A 1 114 ? 11.474 0.528 -5.391 1.00 0.00 114 LYS A CA 3
ATOM 5653 C C . LYS A 1 114 ? 11.191 0.287 -3.883 1.00 0.00 114 LYS A C 3
ATOM 5654 O O . LYS A 1 114 ? 11.239 1.218 -3.079 1.00 0.00 114 LYS A O 3
ATOM 5673 N N . GLN A 1 115 ? 10.939 -0.967 -3.480 1.00 0.00 115 GLN A N 3
ATOM 5674 C CA . GLN A 1 115 ? 10.659 -1.299 -2.048 1.00 0.00 115 GLN A CA 3
ATOM 5675 C C . GLN A 1 115 ? 11.919 -1.398 -1.119 1.00 0.00 115 GLN A C 3
ATOM 5676 O O . GLN A 1 115 ? 12.133 -2.386 -0.414 1.00 0.00 115 GLN A O 3
ATOM 5690 N N . ARG A 1 116 ? 12.714 -0.317 -1.108 1.00 0.00 116 ARG A N 3
ATOM 5691 C CA . ARG A 1 116 ? 13.911 -0.145 -0.260 1.00 0.00 116 ARG A CA 3
ATOM 5692 C C . ARG A 1 116 ? 14.113 1.410 -0.116 1.00 0.00 116 ARG A C 3
ATOM 5693 O O . ARG A 1 116 ? 14.447 2.107 -1.087 1.00 0.00 116 ARG A O 3
ATOM 5714 N N . GLY A 1 117 ? 13.900 1.928 1.101 1.00 0.00 117 GLY A N 3
ATOM 5715 C CA . GLY A 1 117 ? 13.963 3.385 1.377 1.00 0.00 117 GLY A CA 3
ATOM 5716 C C . GLY A 1 117 ? 15.341 4.046 1.556 1.00 0.00 117 GLY A C 3
ATOM 5717 O O . GLY A 1 117 ? 15.589 4.701 2.568 1.00 0.00 117 GLY A O 3
ATOM 5721 N N . ARG A 1 118 ? 16.175 3.923 0.524 1.00 0.00 118 ARG A N 3
ATOM 5722 C CA . ARG A 1 118 ? 17.427 4.705 0.374 1.00 0.00 118 ARG A CA 3
ATOM 5723 C C . ARG A 1 118 ? 17.644 4.905 -1.170 1.00 0.00 118 ARG A C 3
ATOM 5724 O O . ARG A 1 118 ? 16.824 5.608 -1.805 1.00 0.00 118 ARG A O 3
ATOM 5746 N N . MET A 1 1 ? 8.811 4.131 12.840 1.00 0.00 1 MET A N 4
ATOM 5747 C CA . MET A 1 1 ? 10.156 3.495 12.926 1.00 0.00 1 MET A CA 4
ATOM 5748 C C . MET A 1 1 ? 10.061 2.013 12.440 1.00 0.00 1 MET A C 4
ATOM 5749 O O . MET A 1 1 ? 9.655 1.133 13.204 1.00 0.00 1 MET A O 4
ATOM 5765 N N . ALA A 1 2 ? 10.416 1.743 11.174 1.00 0.00 2 ALA A N 4
ATOM 5766 C CA . ALA A 1 2 ? 10.319 0.375 10.596 1.00 0.00 2 ALA A CA 4
ATOM 5767 C C . ALA A 1 2 ? 11.606 -0.467 10.830 1.00 0.00 2 ALA A C 4
ATOM 5768 O O . ALA A 1 2 ? 12.501 -0.534 9.981 1.00 0.00 2 ALA A O 4
ATOM 5775 N N . GLY A 1 3 ? 11.679 -1.130 11.996 1.00 0.00 3 GLY A N 4
ATOM 5776 C CA . GLY A 1 3 ? 12.867 -1.930 12.378 1.00 0.00 3 GLY A CA 4
ATOM 5777 C C . GLY A 1 3 ? 12.867 -3.388 11.897 1.00 0.00 3 GLY A C 4
ATOM 5778 O O . GLY A 1 3 ? 12.725 -4.306 12.706 1.00 0.00 3 GLY A O 4
ATOM 5782 N N . SER A 1 4 ? 13.084 -3.597 10.591 1.00 0.00 4 SER A N 4
ATOM 5783 C CA . SER A 1 4 ? 13.120 -4.957 9.992 1.00 0.00 4 SER A CA 4
ATOM 5784 C C . SER A 1 4 ? 14.530 -5.616 10.053 1.00 0.00 4 SER A C 4
ATOM 5785 O O . SER A 1 4 ? 15.228 -5.733 9.041 1.00 0.00 4 SER A O 4
ATOM 5793 N N . GLY A 1 5 ? 14.897 -6.096 11.250 1.00 0.00 5 GLY A N 4
ATOM 5794 C CA . GLY A 1 5 ? 16.198 -6.763 11.482 1.00 0.00 5 GLY A CA 4
ATOM 5795 C C . GLY A 1 5 ? 16.206 -8.258 11.142 1.00 0.00 5 GLY A C 4
ATOM 5796 O O . GLY A 1 5 ? 16.631 -8.637 10.049 1.00 0.00 5 GLY A O 4
ATOM 5800 N N . ILE A 1 6 ? 15.727 -9.105 12.065 1.00 0.00 6 ILE A N 4
ATOM 5801 C CA . ILE A 1 6 ? 15.615 -10.580 11.821 1.00 0.00 6 ILE A CA 4
ATOM 5802 C C . ILE A 1 6 ? 14.332 -10.954 11.022 1.00 0.00 6 ILE A C 4
ATOM 5803 O O . ILE A 1 6 ? 13.352 -11.476 11.559 1.00 0.00 6 ILE A O 4
ATOM 5819 N N . ILE A 1 7 ? 14.364 -10.701 9.704 1.00 0.00 7 ILE A N 4
ATOM 5820 C CA . ILE A 1 7 ? 13.228 -11.010 8.783 1.00 0.00 7 ILE A CA 4
ATOM 5821 C C . ILE A 1 7 ? 13.391 -12.442 8.205 1.00 0.00 7 ILE A C 4
ATOM 5822 O O . ILE A 1 7 ? 13.925 -12.656 7.113 1.00 0.00 7 ILE A O 4
ATOM 5838 N N . TYR A 1 8 ? 12.919 -13.442 8.968 1.00 0.00 8 TYR A N 4
ATOM 5839 C CA . TYR A 1 8 ? 13.079 -14.879 8.615 1.00 0.00 8 TYR A CA 4
ATOM 5840 C C . TYR A 1 8 ? 11.979 -15.408 7.648 1.00 0.00 8 TYR A C 4
ATOM 5841 O O . TYR A 1 8 ? 11.064 -16.143 8.027 1.00 0.00 8 TYR A O 4
ATOM 5859 N N . LYS A 1 9 ? 12.088 -15.022 6.368 1.00 0.00 9 LYS A N 4
ATOM 5860 C CA . LYS A 1 9 ? 11.121 -15.415 5.309 1.00 0.00 9 LYS A CA 4
ATOM 5861 C C . LYS A 1 9 ? 11.866 -15.324 3.946 1.00 0.00 9 LYS A C 4
ATOM 5862 O O . LYS A 1 9 ? 12.363 -14.256 3.574 1.00 0.00 9 LYS A O 4
ATOM 5881 N N . GLN A 1 10 ? 11.917 -16.434 3.195 1.00 0.00 10 GLN A N 4
ATOM 5882 C CA . GLN A 1 10 ? 12.557 -16.464 1.848 1.00 0.00 10 GLN A CA 4
ATOM 5883 C C . GLN A 1 10 ? 11.893 -15.502 0.786 1.00 0.00 10 GLN A C 4
ATOM 5884 O O . GLN A 1 10 ? 10.686 -15.257 0.899 1.00 0.00 10 GLN A O 4
ATOM 5898 N N . PRO A 1 11 ? 12.611 -14.936 -0.226 1.00 0.00 11 PRO A N 4
ATOM 5899 C CA . PRO A 1 11 ? 12.082 -13.796 -1.058 1.00 0.00 11 PRO A CA 4
ATOM 5900 C C . PRO A 1 11 ? 10.967 -14.130 -2.090 1.00 0.00 11 PRO A C 4
ATOM 5901 O O . PRO A 1 11 ? 11.156 -14.130 -3.308 1.00 0.00 11 PRO A O 4
ATOM 5912 N N . ILE A 1 12 ? 9.766 -14.327 -1.544 1.00 0.00 12 ILE A N 4
ATOM 5913 C CA . ILE A 1 12 ? 8.496 -14.455 -2.307 1.00 0.00 12 ILE A CA 4
ATOM 5914 C C . ILE A 1 12 ? 7.377 -13.753 -1.479 1.00 0.00 12 ILE A C 4
ATOM 5915 O O . ILE A 1 12 ? 6.612 -14.384 -0.742 1.00 0.00 12 ILE A O 4
ATOM 5931 N N . TYR A 1 13 ? 7.343 -12.410 -1.552 1.00 0.00 13 TYR A N 4
ATOM 5932 C CA . TYR A 1 13 ? 6.442 -11.583 -0.711 1.00 0.00 13 TYR A CA 4
ATOM 5933 C C . TYR A 1 13 ? 6.261 -10.174 -1.343 1.00 0.00 13 TYR A C 4
ATOM 5934 O O . TYR A 1 13 ? 7.120 -9.297 -1.202 1.00 0.00 13 TYR A O 4
ATOM 5952 N N . GLN A 1 14 ? 5.105 -9.934 -1.975 1.00 0.00 14 GLN A N 4
ATOM 5953 C CA . GLN A 1 14 ? 4.647 -8.559 -2.319 1.00 0.00 14 GLN A CA 4
ATOM 5954 C C . GLN A 1 14 ? 4.278 -7.597 -1.140 1.00 0.00 14 GLN A C 4
ATOM 5955 O O . GLN A 1 14 ? 4.203 -6.384 -1.358 1.00 0.00 14 GLN A O 4
ATOM 5969 N N . GLY A 1 15 ? 4.082 -8.124 0.084 1.00 0.00 15 GLY A N 4
ATOM 5970 C CA . GLY A 1 15 ? 3.783 -7.323 1.290 1.00 0.00 15 GLY A CA 4
ATOM 5971 C C . GLY A 1 15 ? 4.889 -6.435 1.889 1.00 0.00 15 GLY A C 4
ATOM 5972 O O . GLY A 1 15 ? 5.235 -6.565 3.063 1.00 0.00 15 GLY A O 4
ATOM 5976 N N . ASN A 1 16 ? 5.356 -5.494 1.076 1.00 0.00 16 ASN A N 4
ATOM 5977 C CA . ASN A 1 16 ? 6.449 -4.557 1.407 1.00 0.00 16 ASN A CA 4
ATOM 5978 C C . ASN A 1 16 ? 6.117 -3.111 0.895 1.00 0.00 16 ASN A C 4
ATOM 5979 O O . ASN A 1 16 ? 6.158 -2.176 1.695 1.00 0.00 16 ASN A O 4
ATOM 5990 N N . LEU A 1 17 ? 5.793 -2.943 -0.402 1.00 0.00 17 LEU A N 4
ATOM 5991 C CA . LEU A 1 17 ? 5.431 -1.637 -1.006 1.00 0.00 17 LEU A CA 4
ATOM 5992 C C . LEU A 1 17 ? 4.084 -1.053 -0.499 1.00 0.00 17 LEU A C 4
ATOM 5993 O O . LEU A 1 17 ? 4.118 -0.212 0.396 1.00 0.00 17 LEU A O 4
ATOM 6009 N N . ILE A 1 18 ? 2.920 -1.488 -1.001 1.00 0.00 18 ILE A N 4
ATOM 6010 C CA . ILE A 1 18 ? 1.588 -0.967 -0.542 1.00 0.00 18 ILE A CA 4
ATOM 6011 C C . ILE A 1 18 ? 1.074 -1.875 0.608 1.00 0.00 18 ILE A C 4
ATOM 6012 O O . ILE A 1 18 ? 0.680 -3.022 0.387 1.00 0.00 18 ILE A O 4
ATOM 6028 N N . LYS A 1 19 ? 1.165 -1.376 1.852 1.00 0.00 19 LYS A N 4
ATOM 6029 C CA . LYS A 1 19 ? 1.145 -2.233 3.066 1.00 0.00 19 LYS A CA 4
ATOM 6030 C C . LYS A 1 19 ? 0.706 -1.389 4.299 1.00 0.00 19 LYS A C 4
ATOM 6031 O O . LYS A 1 19 ? 1.292 -0.342 4.596 1.00 0.00 19 LYS A O 4
ATOM 6050 N N . GLN A 1 20 ? -0.319 -1.852 5.029 1.00 0.00 20 GLN A N 4
ATOM 6051 C CA . GLN A 1 20 ? -0.894 -1.082 6.179 1.00 0.00 20 GLN A CA 4
ATOM 6052 C C . GLN A 1 20 ? -0.001 -0.876 7.442 1.00 0.00 20 GLN A C 4
ATOM 6053 O O . GLN A 1 20 ? -0.120 0.182 8.065 1.00 0.00 20 GLN A O 4
ATOM 6067 N N . ASN A 1 21 ? 0.879 -1.821 7.812 1.00 0.00 21 ASN A N 4
ATOM 6068 C CA . ASN A 1 21 ? 1.864 -1.606 8.913 1.00 0.00 21 ASN A CA 4
ATOM 6069 C C . ASN A 1 21 ? 3.231 -1.005 8.454 1.00 0.00 21 ASN A C 4
ATOM 6070 O O . ASN A 1 21 ? 3.679 -0.037 9.071 1.00 0.00 21 ASN A O 4
ATOM 6081 N N . ALA A 1 22 ? 3.893 -1.557 7.421 1.00 0.00 22 ALA A N 4
ATOM 6082 C CA . ALA A 1 22 ? 5.193 -1.025 6.931 1.00 0.00 22 ALA A CA 4
ATOM 6083 C C . ALA A 1 22 ? 5.178 0.417 6.344 1.00 0.00 22 ALA A C 4
ATOM 6084 O O . ALA A 1 22 ? 6.097 1.182 6.644 1.00 0.00 22 ALA A O 4
ATOM 6091 N N . VAL A 1 23 ? 4.147 0.808 5.574 1.00 0.00 23 VAL A N 4
ATOM 6092 C CA . VAL A 1 23 ? 3.970 2.228 5.141 1.00 0.00 23 VAL A CA 4
ATOM 6093 C C . VAL A 1 23 ? 3.561 3.187 6.308 1.00 0.00 23 VAL A C 4
ATOM 6094 O O . VAL A 1 23 ? 4.068 4.307 6.336 1.00 0.00 23 VAL A O 4
ATOM 6107 N N . GLU A 1 24 ? 2.722 2.778 7.280 1.00 0.00 24 GLU A N 4
ATOM 6108 C CA . GLU A 1 24 ? 2.588 3.525 8.572 1.00 0.00 24 GLU A CA 4
ATOM 6109 C C . GLU A 1 24 ? 3.935 3.752 9.330 1.00 0.00 24 GLU A C 4
ATOM 6110 O O . GLU A 1 24 ? 4.269 4.897 9.651 1.00 0.00 24 GLU A O 4
ATOM 6122 N N . GLN A 1 25 ? 4.723 2.689 9.552 1.00 0.00 25 GLN A N 4
ATOM 6123 C CA . GLN A 1 25 ? 6.007 2.786 10.275 1.00 0.00 25 GLN A CA 4
ATOM 6124 C C . GLN A 1 25 ? 7.237 3.350 9.506 1.00 0.00 25 GLN A C 4
ATOM 6125 O O . GLN A 1 25 ? 8.155 3.800 10.201 1.00 0.00 25 GLN A O 4
ATOM 6139 N N . LEU A 1 26 ? 7.293 3.392 8.159 1.00 0.00 26 LEU A N 4
ATOM 6140 C CA . LEU A 1 26 ? 8.432 4.031 7.427 1.00 0.00 26 LEU A CA 4
ATOM 6141 C C . LEU A 1 26 ? 8.816 5.486 7.807 1.00 0.00 26 LEU A C 4
ATOM 6142 O O . LEU A 1 26 ? 10.011 5.780 7.865 1.00 0.00 26 LEU A O 4
ATOM 6158 N N . GLN A 1 27 ? 7.832 6.352 8.133 1.00 0.00 27 GLN A N 4
ATOM 6159 C CA . GLN A 1 27 ? 8.082 7.659 8.827 1.00 0.00 27 GLN A CA 4
ATOM 6160 C C . GLN A 1 27 ? 9.079 8.638 8.128 1.00 0.00 27 GLN A C 4
ATOM 6161 O O . GLN A 1 27 ? 9.964 9.218 8.759 1.00 0.00 27 GLN A O 4
ATOM 6175 N N . VAL A 1 28 ? 8.892 8.819 6.810 1.00 0.00 28 VAL A N 4
ATOM 6176 C CA . VAL A 1 28 ? 9.825 9.585 5.939 1.00 0.00 28 VAL A CA 4
ATOM 6177 C C . VAL A 1 28 ? 9.161 10.957 5.579 1.00 0.00 28 VAL A C 4
ATOM 6178 O O . VAL A 1 28 ? 8.052 10.989 5.039 1.00 0.00 28 VAL A O 4
ATOM 6191 N N . GLY A 1 29 ? 9.883 12.061 5.817 1.00 0.00 29 GLY A N 4
ATOM 6192 C CA . GLY A 1 29 ? 9.471 13.411 5.360 1.00 0.00 29 GLY A CA 4
ATOM 6193 C C . GLY A 1 29 ? 10.497 14.073 4.426 1.00 0.00 29 GLY A C 4
ATOM 6194 O O . GLY A 1 29 ? 11.096 15.082 4.797 1.00 0.00 29 GLY A O 4
ATOM 6198 N N . GLN A 1 30 ? 10.686 13.505 3.225 1.00 0.00 30 GLN A N 4
ATOM 6199 C CA . GLN A 1 30 ? 11.792 13.898 2.308 1.00 0.00 30 GLN A CA 4
ATOM 6200 C C . GLN A 1 30 ? 11.284 14.391 0.930 1.00 0.00 30 GLN A C 4
ATOM 6201 O O . GLN A 1 30 ? 11.543 15.545 0.593 1.00 0.00 30 GLN A O 4
ATOM 6215 N N . SER A 1 31 ? 10.653 13.524 0.124 1.00 0.00 31 SER A N 4
ATOM 6216 C CA . SER A 1 31 ? 10.451 13.782 -1.325 1.00 0.00 31 SER A CA 4
ATOM 6217 C C . SER A 1 31 ? 9.219 13.002 -1.866 1.00 0.00 31 SER A C 4
ATOM 6218 O O . SER A 1 31 ? 9.093 11.786 -1.681 1.00 0.00 31 SER A O 4
ATOM 6226 N N . LYS A 1 32 ? 8.362 13.720 -2.602 1.00 0.00 32 LYS A N 4
ATOM 6227 C CA . LYS A 1 32 ? 7.154 13.158 -3.255 1.00 0.00 32 LYS A CA 4
ATOM 6228 C C . LYS A 1 32 ? 7.352 11.983 -4.247 1.00 0.00 32 LYS A C 4
ATOM 6229 O O . LYS A 1 32 ? 6.697 10.946 -4.124 1.00 0.00 32 LYS A O 4
ATOM 6248 N N . GLN A 1 33 ? 8.268 12.160 -5.199 1.00 0.00 33 GLN A N 4
ATOM 6249 C CA . GLN A 1 33 ? 8.604 11.116 -6.195 1.00 0.00 33 GLN A CA 4
ATOM 6250 C C . GLN A 1 33 ? 9.392 9.890 -5.648 1.00 0.00 33 GLN A C 4
ATOM 6251 O O . GLN A 1 33 ? 9.128 8.770 -6.081 1.00 0.00 33 GLN A O 4
ATOM 6265 N N . GLN A 1 34 ? 10.315 10.097 -4.699 1.00 0.00 34 GLN A N 4
ATOM 6266 C CA . GLN A 1 34 ? 10.962 8.996 -3.940 1.00 0.00 34 GLN A CA 4
ATOM 6267 C C . GLN A 1 34 ? 9.964 8.070 -3.164 1.00 0.00 34 GLN A C 4
ATOM 6268 O O . GLN A 1 34 ? 10.021 6.854 -3.357 1.00 0.00 34 GLN A O 4
ATOM 6282 N N . VAL A 1 35 ? 9.031 8.620 -2.360 1.00 0.00 35 VAL A N 4
ATOM 6283 C CA . VAL A 1 35 ? 7.931 7.804 -1.756 1.00 0.00 35 VAL A CA 4
ATOM 6284 C C . VAL A 1 35 ? 6.953 7.154 -2.778 1.00 0.00 35 VAL A C 4
ATOM 6285 O O . VAL A 1 35 ? 6.671 5.961 -2.647 1.00 0.00 35 VAL A O 4
ATOM 6298 N N . SER A 1 36 ? 6.491 7.885 -3.806 1.00 0.00 36 SER A N 4
ATOM 6299 C CA . SER A 1 36 ? 5.670 7.292 -4.893 1.00 0.00 36 SER A CA 4
ATOM 6300 C C . SER A 1 36 ? 6.350 6.189 -5.752 1.00 0.00 36 SER A C 4
ATOM 6301 O O . SER A 1 36 ? 5.701 5.187 -6.042 1.00 0.00 36 SER A O 4
ATOM 6309 N N . ALA A 1 37 ? 7.628 6.340 -6.128 1.00 0.00 37 ALA A N 4
ATOM 6310 C CA . ALA A 1 37 ? 8.411 5.262 -6.783 1.00 0.00 37 ALA A CA 4
ATOM 6311 C C . ALA A 1 37 ? 8.646 3.972 -5.937 1.00 0.00 37 ALA A C 4
ATOM 6312 O O . ALA A 1 37 ? 8.499 2.875 -6.478 1.00 0.00 37 ALA A O 4
ATOM 6319 N N . LEU A 1 38 ? 8.952 4.100 -4.634 1.00 0.00 38 LEU A N 4
ATOM 6320 C CA . LEU A 1 38 ? 8.977 2.943 -3.694 1.00 0.00 38 LEU A CA 4
ATOM 6321 C C . LEU A 1 38 ? 7.589 2.250 -3.442 1.00 0.00 38 LEU A C 4
ATOM 6322 O O . LEU A 1 38 ? 7.527 1.019 -3.408 1.00 0.00 38 LEU A O 4
ATOM 6338 N N . LEU A 1 39 ? 6.507 3.020 -3.297 1.00 0.00 39 LEU A N 4
ATOM 6339 C CA . LEU A 1 39 ? 5.120 2.486 -3.293 1.00 0.00 39 LEU A CA 4
ATOM 6340 C C . LEU A 1 39 ? 4.586 1.912 -4.663 1.00 0.00 39 LEU A C 4
ATOM 6341 O O . LEU A 1 39 ? 3.798 0.967 -4.652 1.00 0.00 39 LEU A O 4
ATOM 6357 N N . GLY A 1 40 ? 4.990 2.499 -5.794 1.00 0.00 40 GLY A N 4
ATOM 6358 C CA . GLY A 1 40 ? 4.583 2.069 -7.149 1.00 0.00 40 GLY A CA 4
ATOM 6359 C C . GLY A 1 40 ? 3.525 2.963 -7.818 1.00 0.00 40 GLY A C 4
ATOM 6360 O O . GLY A 1 40 ? 2.404 2.508 -8.067 1.00 0.00 40 GLY A O 4
ATOM 6364 N N . THR A 1 41 ? 3.857 4.239 -8.073 1.00 0.00 41 THR A N 4
ATOM 6365 C CA . THR A 1 41 ? 2.906 5.272 -8.586 1.00 0.00 41 THR A CA 4
ATOM 6366 C C . THR A 1 41 ? 3.721 6.559 -9.020 1.00 0.00 41 THR A C 4
ATOM 6367 O O . THR A 1 41 ? 4.659 6.937 -8.310 1.00 0.00 41 THR A O 4
ATOM 6378 N N . PRO A 1 42 ? 3.390 7.303 -10.106 1.00 0.00 42 PRO A N 4
ATOM 6379 C CA . PRO A 1 42 ? 3.957 8.676 -10.344 1.00 0.00 42 PRO A CA 4
ATOM 6380 C C . PRO A 1 42 ? 3.316 9.783 -9.451 1.00 0.00 42 PRO A C 4
ATOM 6381 O O . PRO A 1 42 ? 2.103 9.796 -9.223 1.00 0.00 42 PRO A O 4
ATOM 6392 N N . SER A 1 43 ? 4.141 10.715 -8.955 1.00 0.00 43 SER A N 4
ATOM 6393 C CA . SER A 1 43 ? 3.681 11.795 -8.037 1.00 0.00 43 SER A CA 4
ATOM 6394 C C . SER A 1 43 ? 3.193 13.083 -8.786 1.00 0.00 43 SER A C 4
ATOM 6395 O O . SER A 1 43 ? 2.584 13.006 -9.856 1.00 0.00 43 SER A O 4
ATOM 6403 N N . ILE A 1 44 ? 3.469 14.265 -8.218 1.00 0.00 44 ILE A N 4
ATOM 6404 C CA . ILE A 1 44 ? 3.409 15.561 -8.949 1.00 0.00 44 ILE A CA 4
ATOM 6405 C C . ILE A 1 44 ? 4.909 16.051 -8.977 1.00 0.00 44 ILE A C 4
ATOM 6406 O O . ILE A 1 44 ? 5.325 16.704 -8.013 1.00 0.00 44 ILE A O 4
ATOM 6422 N N . PRO A 1 45 ? 5.767 15.728 -9.989 1.00 0.00 45 PRO A N 4
ATOM 6423 C CA . PRO A 1 45 ? 7.248 15.950 -9.870 1.00 0.00 45 PRO A CA 4
ATOM 6424 C C . PRO A 1 45 ? 7.747 17.329 -10.373 1.00 0.00 45 PRO A C 4
ATOM 6425 O O . PRO A 1 45 ? 8.430 17.431 -11.396 1.00 0.00 45 PRO A O 4
ATOM 6436 N N . ASP A 1 46 ? 7.451 18.378 -9.595 1.00 0.00 46 ASP A N 4
ATOM 6437 C CA . ASP A 1 46 ? 7.922 19.755 -9.860 1.00 0.00 46 ASP A CA 4
ATOM 6438 C C . ASP A 1 46 ? 8.775 20.317 -8.671 1.00 0.00 46 ASP A C 4
ATOM 6439 O O . ASP A 1 46 ? 8.390 20.142 -7.508 1.00 0.00 46 ASP A O 4
ATOM 6448 N N . PRO A 1 47 ? 9.909 21.026 -8.888 1.00 0.00 47 PRO A N 4
ATOM 6449 C CA . PRO A 1 47 ? 10.551 21.862 -7.819 1.00 0.00 47 PRO A CA 4
ATOM 6450 C C . PRO A 1 47 ? 9.880 23.229 -7.464 1.00 0.00 47 PRO A C 4
ATOM 6451 O O . PRO A 1 47 ? 10.336 23.882 -6.523 1.00 0.00 47 PRO A O 4
ATOM 6462 N N . PHE A 1 48 ? 8.835 23.658 -8.191 1.00 0.00 48 PHE A N 4
ATOM 6463 C CA . PHE A 1 48 ? 8.162 24.962 -7.970 1.00 0.00 48 PHE A CA 4
ATOM 6464 C C . PHE A 1 48 ? 7.219 24.965 -6.736 1.00 0.00 48 PHE A C 4
ATOM 6465 O O . PHE A 1 48 ? 7.537 25.644 -5.756 1.00 0.00 48 PHE A O 4
ATOM 6482 N N . HIS A 1 49 ? 6.072 24.259 -6.774 1.00 0.00 49 HIS A N 4
ATOM 6483 C CA . HIS A 1 49 ? 5.155 24.170 -5.602 1.00 0.00 49 HIS A CA 4
ATOM 6484 C C . HIS A 1 49 ? 4.309 22.864 -5.671 1.00 0.00 49 HIS A C 4
ATOM 6485 O O . HIS A 1 49 ? 3.090 22.889 -5.877 1.00 0.00 49 HIS A O 4
ATOM 6499 N N . ALA A 1 50 ? 4.966 21.720 -5.435 1.00 0.00 50 ALA A N 4
ATOM 6500 C CA . ALA A 1 50 ? 4.334 20.398 -5.607 1.00 0.00 50 ALA A CA 4
ATOM 6501 C C . ALA A 1 50 ? 3.577 19.938 -4.337 1.00 0.00 50 ALA A C 4
ATOM 6502 O O . ALA A 1 50 ? 4.168 19.552 -3.322 1.00 0.00 50 ALA A O 4
ATOM 6509 N N . GLN A 1 51 ? 2.248 20.016 -4.419 1.00 0.00 51 GLN A N 4
ATOM 6510 C CA . GLN A 1 51 ? 1.353 19.759 -3.261 1.00 0.00 51 GLN A CA 4
ATOM 6511 C C . GLN A 1 51 ? 0.783 18.305 -3.289 1.00 0.00 51 GLN A C 4
ATOM 6512 O O . GLN A 1 51 ? 1.356 17.408 -3.910 1.00 0.00 51 GLN A O 4
ATOM 6526 N N . ARG A 1 52 ? -0.290 18.052 -2.533 1.00 0.00 52 ARG A N 4
ATOM 6527 C CA . ARG A 1 52 ? -0.805 16.688 -2.245 1.00 0.00 52 ARG A CA 4
ATOM 6528 C C . ARG A 1 52 ? -1.102 15.727 -3.448 1.00 0.00 52 ARG A C 4
ATOM 6529 O O . ARG A 1 52 ? -1.550 16.145 -4.516 1.00 0.00 52 ARG A O 4
ATOM 6550 N N . TRP A 1 53 ? -0.909 14.427 -3.212 1.00 0.00 53 TRP A N 4
ATOM 6551 C CA . TRP A 1 53 ? -1.400 13.335 -4.116 1.00 0.00 53 TRP A CA 4
ATOM 6552 C C . TRP A 1 53 ? -2.717 12.804 -3.497 1.00 0.00 53 TRP A C 4
ATOM 6553 O O . TRP A 1 53 ? -2.667 12.021 -2.550 1.00 0.00 53 TRP A O 4
ATOM 6574 N N . ASP A 1 54 ? -3.874 13.233 -4.019 1.00 0.00 54 ASP A N 4
ATOM 6575 C CA . ASP A 1 54 ? -5.216 12.843 -3.488 1.00 0.00 54 ASP A CA 4
ATOM 6576 C C . ASP A 1 54 ? -6.083 11.992 -4.469 1.00 0.00 54 ASP A C 4
ATOM 6577 O O . ASP A 1 54 ? -7.264 12.269 -4.697 1.00 0.00 54 ASP A O 4
ATOM 6586 N N . TYR A 1 55 ? -5.496 10.925 -5.038 1.00 0.00 55 TYR A N 4
ATOM 6587 C CA . TYR A 1 55 ? -6.022 10.336 -6.299 1.00 0.00 55 TYR A CA 4
ATOM 6588 C C . TYR A 1 55 ? -6.515 8.874 -6.086 1.00 0.00 55 TYR A C 4
ATOM 6589 O O . TYR A 1 55 ? -5.740 7.980 -5.728 1.00 0.00 55 TYR A O 4
ATOM 6607 N N . THR A 1 56 ? -7.814 8.645 -6.338 1.00 0.00 56 THR A N 4
ATOM 6608 C CA . THR A 1 56 ? -8.463 7.317 -6.146 1.00 0.00 56 THR A CA 4
ATOM 6609 C C . THR A 1 56 ? -8.169 6.375 -7.357 1.00 0.00 56 THR A C 4
ATOM 6610 O O . THR A 1 56 ? -8.771 6.495 -8.428 1.00 0.00 56 THR A O 4
ATOM 6621 N N . SER A 1 57 ? -7.223 5.452 -7.160 1.00 0.00 57 SER A N 4
ATOM 6622 C CA . SER A 1 57 ? -6.688 4.587 -8.240 1.00 0.00 57 SER A CA 4
ATOM 6623 C C . SER A 1 57 ? -6.756 3.071 -7.904 1.00 0.00 57 SER A C 4
ATOM 6624 O O . SER A 1 57 ? -6.803 2.672 -6.736 1.00 0.00 57 SER A O 4
ATOM 6632 N N . THR A 1 58 ? -6.731 2.208 -8.935 1.00 0.00 58 THR A N 4
ATOM 6633 C CA . THR A 1 58 ? -6.560 0.741 -8.736 1.00 0.00 58 THR A CA 4
ATOM 6634 C C . THR A 1 58 ? -5.929 0.048 -9.976 1.00 0.00 58 THR A C 4
ATOM 6635 O O . THR A 1 58 ? -6.313 0.295 -11.128 1.00 0.00 58 THR A O 4
ATOM 6646 N N . GLN A 1 59 ? -5.066 -0.935 -9.700 1.00 0.00 59 GLN A N 4
ATOM 6647 C CA . GLN A 1 59 ? -4.803 -2.055 -10.637 1.00 0.00 59 GLN A CA 4
ATOM 6648 C C . GLN A 1 59 ? -5.983 -3.083 -10.546 1.00 0.00 59 GLN A C 4
ATOM 6649 O O . GLN A 1 59 ? -6.556 -3.303 -9.469 1.00 0.00 59 GLN A O 4
ATOM 6663 N N . ARG A 1 60 ? -6.362 -3.662 -11.688 1.00 0.00 60 ARG A N 4
ATOM 6664 C CA . ARG A 1 60 ? -7.601 -4.487 -11.807 1.00 0.00 60 ARG A CA 4
ATOM 6665 C C . ARG A 1 60 ? -7.391 -5.815 -12.587 1.00 0.00 60 ARG A C 4
ATOM 6666 O O . ARG A 1 60 ? -7.951 -6.025 -13.665 1.00 0.00 60 ARG A O 4
ATOM 6687 N N . VAL A 1 61 ? -6.615 -6.735 -11.996 1.00 0.00 61 VAL A N 4
ATOM 6688 C CA . VAL A 1 61 ? -6.512 -8.152 -12.447 1.00 0.00 61 VAL A CA 4
ATOM 6689 C C . VAL A 1 61 ? -7.639 -9.048 -11.853 1.00 0.00 61 VAL A C 4
ATOM 6690 O O . VAL A 1 61 ? -8.451 -9.585 -12.611 1.00 0.00 61 VAL A O 4
ATOM 6703 N N . ASP A 1 62 ? -7.735 -9.142 -10.516 1.00 0.00 62 ASP A N 4
ATOM 6704 C CA . ASP A 1 62 ? -9.004 -9.497 -9.827 1.00 0.00 62 ASP A CA 4
ATOM 6705 C C . ASP A 1 62 ? -9.945 -8.233 -9.677 1.00 0.00 62 ASP A C 4
ATOM 6706 O O . ASP A 1 62 ? -9.673 -7.133 -10.169 1.00 0.00 62 ASP A O 4
ATOM 6715 N N . ARG A 1 63 ? -11.077 -8.434 -9.000 1.00 0.00 63 ARG A N 4
ATOM 6716 C CA . ARG A 1 63 ? -11.946 -7.330 -8.522 1.00 0.00 63 ARG A CA 4
ATOM 6717 C C . ARG A 1 63 ? -11.497 -6.766 -7.119 1.00 0.00 63 ARG A C 4
ATOM 6718 O O . ARG A 1 63 ? -11.437 -5.547 -6.960 1.00 0.00 63 ARG A O 4
ATOM 6739 N N . LEU A 1 64 ? -11.224 -7.637 -6.129 1.00 0.00 64 LEU A N 4
ATOM 6740 C CA . LEU A 1 64 ? -10.887 -7.238 -4.740 1.00 0.00 64 LEU A CA 4
ATOM 6741 C C . LEU A 1 64 ? -9.878 -8.156 -3.973 1.00 0.00 64 LEU A C 4
ATOM 6742 O O . LEU A 1 64 ? -9.273 -7.671 -3.014 1.00 0.00 64 LEU A O 4
ATOM 6758 N N . ALA A 1 65 ? -9.713 -9.445 -4.325 1.00 0.00 65 ALA A N 4
ATOM 6759 C CA . ALA A 1 65 ? -8.913 -10.408 -3.525 1.00 0.00 65 ALA A CA 4
ATOM 6760 C C . ALA A 1 65 ? -7.382 -10.413 -3.796 1.00 0.00 65 ALA A C 4
ATOM 6761 O O . ALA A 1 65 ? -6.606 -10.425 -2.838 1.00 0.00 65 ALA A O 4
ATOM 6768 N N . ARG A 1 66 ? -6.957 -10.417 -5.069 1.00 0.00 66 ARG A N 4
ATOM 6769 C CA . ARG A 1 66 ? -5.533 -10.225 -5.448 1.00 0.00 66 ARG A CA 4
ATOM 6770 C C . ARG A 1 66 ? -5.426 -9.099 -6.532 1.00 0.00 66 ARG A C 4
ATOM 6771 O O . ARG A 1 66 ? -5.109 -9.355 -7.697 1.00 0.00 66 ARG A O 4
ATOM 6792 N N . THR A 1 67 ? -5.681 -7.846 -6.128 1.00 0.00 67 THR A N 4
ATOM 6793 C CA . THR A 1 67 ? -5.502 -6.656 -7.013 1.00 0.00 67 THR A CA 4
ATOM 6794 C C . THR A 1 67 ? -5.198 -5.388 -6.172 1.00 0.00 67 THR A C 4
ATOM 6795 O O . THR A 1 67 ? -5.773 -5.195 -5.095 1.00 0.00 67 THR A O 4
ATOM 6806 N N . GLU A 1 68 ? -4.306 -4.511 -6.658 1.00 0.00 68 GLU A N 4
ATOM 6807 C CA . GLU A 1 68 ? -3.754 -3.421 -5.817 1.00 0.00 68 GLU A CA 4
ATOM 6808 C C . GLU A 1 68 ? -4.542 -2.089 -5.980 1.00 0.00 68 GLU A C 4
ATOM 6809 O O . GLU A 1 68 ? -4.357 -1.325 -6.934 1.00 0.00 68 GLU A O 4
ATOM 6821 N N . ILE A 1 69 ? -5.402 -1.815 -4.993 1.00 0.00 69 ILE A N 4
ATOM 6822 C CA . ILE A 1 69 ? -6.091 -0.507 -4.825 1.00 0.00 69 ILE A CA 4
ATOM 6823 C C . ILE A 1 69 ? -5.072 0.527 -4.220 1.00 0.00 69 ILE A C 4
ATOM 6824 O O . ILE A 1 69 ? -4.314 0.209 -3.298 1.00 0.00 69 ILE A O 4
ATOM 6840 N N . LYS A 1 70 ? -5.096 1.767 -4.721 1.00 0.00 70 LYS A N 4
ATOM 6841 C CA . LYS A 1 70 ? -4.412 2.909 -4.076 1.00 0.00 70 LYS A CA 4
ATOM 6842 C C . LYS A 1 70 ? -5.343 4.164 -4.096 1.00 0.00 70 LYS A C 4
ATOM 6843 O O . LYS A 1 70 ? -5.260 5.008 -4.997 1.00 0.00 70 LYS A O 4
ATOM 6862 N N . ASN A 1 71 ? -6.164 4.322 -3.047 1.00 0.00 71 ASN A N 4
ATOM 6863 C CA . ASN A 1 71 ? -6.642 5.6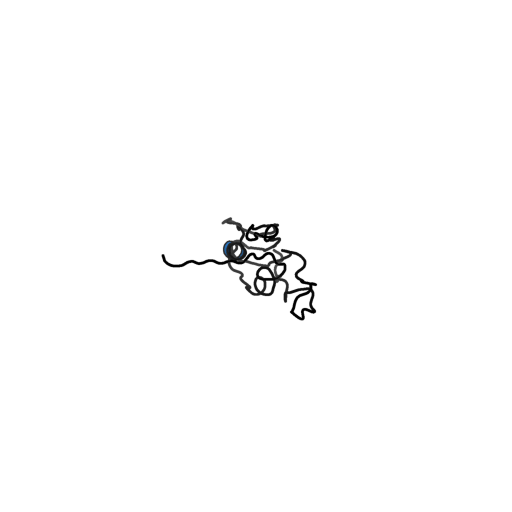70 -2.616 1.00 0.00 71 ASN A CA 4
ATOM 6864 C C . ASN A 1 71 ? -5.687 6.185 -1.491 1.00 0.00 71 ASN A C 4
ATOM 6865 O O . ASN A 1 71 ? -5.981 6.079 -0.297 1.00 0.00 71 ASN A O 4
ATOM 6876 N N . PHE A 1 72 ? -4.529 6.718 -1.900 1.00 0.00 72 PHE A N 4
ATOM 6877 C CA . PHE A 1 72 ? -3.460 7.143 -0.958 1.00 0.00 72 PHE A CA 4
ATOM 6878 C C . PHE A 1 72 ? -3.404 8.685 -0.931 1.00 0.00 72 PHE A C 4
ATOM 6879 O O . PHE A 1 72 ? -2.741 9.301 -1.770 1.00 0.00 72 PHE A O 4
ATOM 6896 N N . THR A 1 73 ? -4.132 9.304 0.016 1.00 0.00 73 THR A N 4
ATOM 6897 C CA . THR A 1 73 ? -4.239 10.792 0.093 1.00 0.00 73 THR A CA 4
ATOM 6898 C C . THR A 1 73 ? -3.082 11.363 0.951 1.00 0.00 73 THR A C 4
ATOM 6899 O O . THR A 1 73 ? -3.172 11.448 2.178 1.00 0.00 73 THR A O 4
ATOM 6910 N N . VAL A 1 74 ? -1.980 11.715 0.282 1.00 0.00 74 VAL A N 4
ATOM 6911 C CA . VAL A 1 74 ? -0.700 12.079 0.947 1.00 0.00 74 VAL A CA 4
ATOM 6912 C C . VAL A 1 74 ? -0.333 13.556 0.676 1.00 0.00 74 VAL A C 4
ATOM 6913 O O . VAL A 1 74 ? -0.336 14.039 -0.459 1.00 0.00 74 VAL A O 4
ATOM 6926 N N . PHE A 1 75 ? -0.014 14.257 1.763 1.00 0.00 75 PHE A N 4
ATOM 6927 C CA . PHE A 1 75 ? 0.109 15.731 1.777 1.00 0.00 75 PHE A CA 4
ATOM 6928 C C . PHE A 1 75 ? 1.601 16.145 1.686 1.00 0.00 75 PHE A C 4
ATOM 6929 O O . PHE A 1 75 ? 2.427 15.722 2.500 1.00 0.00 75 PHE A O 4
ATOM 6946 N N . PHE A 1 76 ? 1.932 16.966 0.682 1.00 0.00 76 PHE A N 4
ATOM 6947 C CA . PHE A 1 76 ? 3.330 17.390 0.412 1.00 0.00 76 PHE A CA 4
ATOM 6948 C C . PHE A 1 76 ? 3.463 18.938 0.527 1.00 0.00 76 PHE A C 4
ATOM 6949 O O . PHE A 1 76 ? 2.562 19.691 0.132 1.00 0.00 76 PHE A O 4
ATOM 6966 N N . GLU A 1 77 ? 4.606 19.408 1.044 1.00 0.00 77 GLU A N 4
ATOM 6967 C CA . GLU A 1 77 ? 4.860 20.869 1.203 1.00 0.00 77 GLU A CA 4
ATOM 6968 C C . GLU A 1 77 ? 5.364 21.529 -0.110 1.00 0.00 77 GLU A C 4
ATOM 6969 O O . GLU A 1 77 ? 4.619 22.287 -0.739 1.00 0.00 77 GLU A O 4
ATOM 6981 N N . ASN A 1 78 ? 6.589 21.183 -0.519 1.00 0.00 78 ASN A N 4
ATOM 6982 C CA . ASN A 1 78 ? 7.035 21.256 -1.940 1.00 0.00 78 ASN A CA 4
ATOM 6983 C C . ASN A 1 78 ? 7.824 19.946 -2.276 1.00 0.00 78 ASN A C 4
ATOM 6984 O O . ASN A 1 78 ? 7.402 19.188 -3.147 1.00 0.00 78 ASN A O 4
ATOM 6995 N N . GLU A 1 79 ? 8.930 19.661 -1.575 1.00 0.00 79 GLU A N 4
ATOM 6996 C CA . GLU A 1 79 ? 9.486 18.287 -1.489 1.00 0.00 79 GLU A CA 4
ATOM 6997 C C . GLU A 1 79 ? 8.878 17.433 -0.324 1.00 0.00 79 GLU A C 4
ATOM 6998 O O . GLU A 1 79 ? 8.503 16.282 -0.565 1.00 0.00 79 GLU A O 4
ATOM 7010 N N . GLN A 1 80 ? 8.825 17.951 0.917 1.00 0.00 80 GLN A N 4
ATOM 7011 C CA . GLN A 1 80 ? 8.729 17.103 2.127 1.00 0.00 80 GLN A CA 4
ATOM 7012 C C . GLN A 1 80 ? 7.319 16.531 2.413 1.00 0.00 80 GLN A C 4
ATOM 7013 O O . GLN A 1 80 ? 6.298 17.203 2.226 1.00 0.00 80 GLN A O 4
ATOM 7027 N N . VAL A 1 81 ? 7.289 15.277 2.887 1.00 0.00 81 VAL A N 4
ATOM 7028 C CA . VAL A 1 81 ? 6.024 14.549 3.154 1.00 0.00 81 VAL A CA 4
ATOM 7029 C C . VAL A 1 81 ? 5.490 14.914 4.578 1.00 0.00 81 VAL A C 4
ATOM 7030 O O . VAL A 1 81 ? 6.207 14.774 5.574 1.00 0.00 81 VAL A O 4
ATOM 7043 N N . VAL A 1 82 ? 4.224 15.338 4.655 1.00 0.00 82 VAL A N 4
ATOM 7044 C CA . VAL A 1 82 ? 3.554 15.651 5.951 1.00 0.00 82 VAL A CA 4
ATOM 7045 C C . VAL A 1 82 ? 2.958 14.327 6.528 1.00 0.00 82 VAL A C 4
ATOM 7046 O O . VAL A 1 82 ? 3.564 13.750 7.432 1.00 0.00 82 VAL A O 4
ATOM 7059 N N . ARG A 1 83 ? 1.820 13.839 5.995 1.00 0.00 83 ARG A N 4
ATOM 7060 C CA . ARG A 1 83 ? 1.312 12.474 6.299 1.00 0.00 83 ARG A CA 4
ATOM 7061 C C . ARG A 1 83 ? 0.331 11.942 5.197 1.00 0.00 83 ARG A C 4
ATOM 7062 O O . ARG A 1 83 ? 0.015 12.622 4.216 1.00 0.00 83 ARG A O 4
ATOM 7083 N N . TRP A 1 84 ? -0.082 10.683 5.372 1.00 0.00 84 TRP A N 4
ATOM 7084 C CA . TRP A 1 84 ? -0.702 9.851 4.321 1.00 0.00 84 TRP A CA 4
ATOM 7085 C C . TRP A 1 84 ? -1.983 9.126 4.816 1.00 0.00 84 TRP A C 4
ATOM 7086 O O . TRP A 1 84 ? -1.927 8.275 5.710 1.00 0.00 84 TRP A O 4
ATOM 7107 N N . GLU A 1 85 ? -3.118 9.420 4.173 1.00 0.00 85 GLU A N 4
ATOM 7108 C CA . GLU A 1 85 ? -4.414 8.763 4.478 1.00 0.00 85 GLU A CA 4
ATOM 7109 C C . GLU A 1 85 ? -4.597 7.566 3.480 1.00 0.00 85 GLU A C 4
ATOM 7110 O O . GLU A 1 85 ? -5.047 7.745 2.341 1.00 0.00 85 GLU A O 4
ATOM 7122 N N . GLY A 1 86 ? -4.149 6.368 3.891 1.00 0.00 86 GLY A N 4
ATOM 7123 C CA . GLY A 1 86 ? -3.940 5.243 2.950 1.00 0.00 86 GLY A CA 4
ATOM 7124 C C . GLY A 1 86 ? -5.004 4.148 2.944 1.00 0.00 86 GLY A C 4
ATOM 7125 O O . GLY A 1 86 ? -4.827 3.126 3.609 1.00 0.00 86 GLY A O 4
ATOM 7129 N N . ASP A 1 87 ? -6.051 4.320 2.129 1.00 0.00 87 ASP A N 4
ATOM 7130 C CA . ASP A 1 87 ? -7.043 3.240 1.850 1.00 0.00 87 ASP A CA 4
ATOM 7131 C C . ASP A 1 87 ? -6.637 2.486 0.547 1.00 0.00 87 ASP A C 4
ATOM 7132 O O . ASP A 1 87 ? -6.956 2.865 -0.582 1.00 0.00 87 ASP A O 4
ATOM 7141 N N . TYR A 1 88 ? -5.836 1.435 0.750 1.00 0.00 88 TYR A N 4
ATOM 7142 C CA . TYR A 1 88 ? -4.916 0.914 -0.294 1.00 0.00 88 TYR A CA 4
ATOM 7143 C C . TYR A 1 88 ? -4.743 -0.637 -0.258 1.00 0.00 88 TYR A C 4
ATOM 7144 O O . TYR A 1 88 ? -3.636 -1.144 -0.068 1.00 0.00 88 TYR A O 4
ATOM 7162 N N . PHE A 1 89 ? -5.838 -1.396 -0.450 1.00 0.00 89 PHE A N 4
ATOM 7163 C CA . PHE A 1 89 ? -5.820 -2.895 -0.411 1.00 0.00 89 PHE A CA 4
ATOM 7164 C C . PHE A 1 89 ? -5.293 -3.501 0.934 1.00 0.00 89 PHE A C 4
ATOM 7165 O O . PHE A 1 89 ? -4.129 -3.916 0.981 1.00 0.00 89 PHE A O 4
ATOM 7182 N N . PRO A 1 90 ? -6.094 -3.634 2.032 1.00 0.00 90 PRO A N 4
ATOM 7183 C CA . PRO A 1 90 ? -5.599 -4.246 3.315 1.00 0.00 90 PRO A CA 4
ATOM 7184 C C . PRO A 1 90 ? -5.583 -5.804 3.344 1.00 0.00 90 PRO A C 4
ATOM 7185 O O . PRO A 1 90 ? -6.181 -6.460 4.203 1.00 0.00 90 PRO A O 4
ATOM 7196 N N . SER A 1 91 ? -4.845 -6.378 2.384 1.00 0.00 91 SER A N 4
ATOM 7197 C CA . SER A 1 91 ? -4.640 -7.843 2.254 1.00 0.00 91 SER A CA 4
ATOM 7198 C C . SER A 1 91 ? -3.394 -8.238 1.381 1.00 0.00 91 SER A C 4
ATOM 7199 O O . SER A 1 91 ? -3.451 -9.172 0.574 1.00 0.00 91 SER A O 4
ATOM 7207 N N . GLN A 1 92 ? -2.262 -7.561 1.602 1.00 0.00 92 GLN A N 4
ATOM 7208 C CA . GLN A 1 92 ? -1.048 -7.707 0.754 1.00 0.00 92 GLN A CA 4
ATOM 7209 C C . GLN A 1 92 ? -0.042 -8.697 1.409 1.00 0.00 92 GLN A C 4
ATOM 7210 O O . GLN A 1 92 ? 0.912 -8.278 2.076 1.00 0.00 92 GLN A O 4
ATOM 7224 N N . ASP A 1 93 ? -0.292 -10.008 1.241 1.00 0.00 93 ASP A N 4
ATOM 7225 C CA . ASP A 1 93 ? 0.398 -11.059 2.026 1.00 0.00 93 ASP A CA 4
ATOM 7226 C C . ASP A 1 93 ? 0.436 -12.426 1.257 1.00 0.00 93 ASP A C 4
ATOM 7227 O O . ASP A 1 93 ? -0.493 -13.234 1.336 1.00 0.00 93 ASP A O 4
ATOM 7236 N N . GLU A 1 94 ? 1.579 -12.717 0.608 1.00 0.00 94 GLU A N 4
ATOM 7237 C CA . GLU A 1 94 ? 1.915 -14.105 0.150 1.00 0.00 94 GLU A CA 4
ATOM 7238 C C . GLU A 1 94 ? 2.486 -14.965 1.329 1.00 0.00 94 GLU A C 4
ATOM 7239 O O . GLU A 1 94 ? 3.697 -15.174 1.492 1.00 0.00 94 GLU A O 4
ATOM 7251 N N . GLN A 1 95 ? 1.576 -15.337 2.234 1.00 0.00 95 GLN A N 4
ATOM 7252 C CA . GLN A 1 95 ? 1.881 -15.631 3.650 1.00 0.00 95 GLN A CA 4
ATOM 7253 C C . GLN A 1 95 ? 0.509 -15.909 4.345 1.00 0.00 95 GLN A C 4
ATOM 7254 O O . GLN A 1 95 ? -0.498 -15.233 4.105 1.00 0.00 95 GLN A O 4
ATOM 7268 N N . LEU A 1 96 ? 0.529 -16.852 5.284 1.00 0.00 96 LEU A N 4
ATOM 7269 C CA . LEU A 1 96 ? -0.591 -17.062 6.257 1.00 0.00 96 LEU A CA 4
ATOM 7270 C C . LEU A 1 96 ? -0.674 -15.877 7.292 1.00 0.00 96 LEU A C 4
ATOM 7271 O O . LEU A 1 96 ? -0.197 -15.947 8.426 1.00 0.00 96 LEU A O 4
ATOM 7287 N N . ALA A 1 97 ? -1.251 -14.770 6.808 1.00 0.00 97 ALA A N 4
ATOM 7288 C CA . ALA A 1 97 ? -1.200 -13.432 7.439 1.00 0.00 97 ALA A CA 4
ATOM 7289 C C . ALA A 1 97 ? -2.107 -12.444 6.616 1.00 0.00 97 ALA A C 4
ATOM 7290 O O . ALA A 1 97 ? -2.458 -12.697 5.457 1.00 0.00 97 ALA A O 4
ATOM 7297 N N . LYS A 1 98 ? -2.481 -11.304 7.215 1.00 0.00 98 LYS A N 4
ATOM 7298 C CA . LYS A 1 98 ? -3.241 -10.248 6.489 1.00 0.00 98 LYS A CA 4
ATOM 7299 C C . LYS A 1 98 ? -2.871 -8.841 7.033 1.00 0.00 98 LYS A C 4
ATOM 7300 O O . LYS A 1 98 ? -2.946 -8.595 8.243 1.00 0.00 98 LYS A O 4
ATOM 7319 N N . ALA A 1 99 ? -2.548 -7.905 6.123 1.00 0.00 99 ALA A N 4
ATOM 7320 C CA . ALA A 1 99 ? -2.310 -6.482 6.489 1.00 0.00 99 ALA A CA 4
ATOM 7321 C C . ALA A 1 99 ? -3.597 -5.692 6.904 1.00 0.00 99 ALA A C 4
ATOM 7322 O O . ALA A 1 99 ? -4.154 -4.897 6.144 1.00 0.00 99 ALA A O 4
ATOM 7329 N N . ALA A 1 100 ? -4.040 -5.935 8.144 1.00 0.00 100 ALA A N 4
ATOM 7330 C CA . ALA A 1 100 ? -5.367 -5.498 8.636 1.00 0.00 100 ALA A CA 4
ATOM 7331 C C . ALA A 1 100 ? -5.539 -3.966 8.902 1.00 0.00 100 ALA A C 4
ATOM 7332 O O . ALA A 1 100 ? -4.532 -3.297 9.164 1.00 0.00 100 ALA A O 4
ATOM 7339 N N . PRO A 1 101 ? -6.770 -3.371 8.876 1.00 0.00 101 PRO A N 4
ATOM 7340 C CA . PRO A 1 101 ? -6.962 -1.885 9.006 1.00 0.00 101 PRO A CA 4
ATOM 7341 C C . PRO A 1 101 ? -6.735 -1.281 10.420 1.00 0.00 101 PRO A C 4
ATOM 7342 O O . PRO A 1 101 ? -7.657 -0.863 11.126 1.00 0.00 101 PRO A O 4
ATOM 7353 N N . LYS A 1 102 ? -5.453 -1.155 10.778 1.00 0.00 102 LYS A N 4
ATOM 7354 C CA . LYS A 1 102 ? -4.993 -0.417 11.982 1.00 0.00 102 LYS A CA 4
ATOM 7355 C C . LYS A 1 102 ? -4.893 1.121 11.715 1.00 0.00 102 LYS A C 4
ATOM 7356 O O . LYS A 1 102 ? -3.815 1.666 11.458 1.00 0.00 102 LYS A O 4
ATOM 7375 N N . GLN A 1 103 ? -6.055 1.793 11.749 1.00 0.00 103 GLN A N 4
ATOM 7376 C CA . GLN A 1 103 ? -6.219 3.125 11.112 1.00 0.00 103 GLN A CA 4
ATOM 7377 C C . GLN A 1 103 ? -6.640 4.257 12.081 1.00 0.00 103 GLN A C 4
ATOM 7378 O O . GLN A 1 103 ? -7.785 4.720 12.075 1.00 0.00 103 GLN A O 4
ATOM 7392 N N . PHE A 1 104 ? -5.676 4.766 12.872 1.00 0.00 104 PHE A N 4
ATOM 7393 C CA . PHE A 1 104 ? -5.830 6.079 13.557 1.00 0.00 104 PHE A CA 4
ATOM 7394 C C . PHE A 1 104 ? -4.448 6.765 13.783 1.00 0.00 104 PHE A C 4
ATOM 7395 O O . PHE A 1 104 ? -3.947 6.843 14.909 1.00 0.00 104 PHE A O 4
ATOM 7412 N N . GLY A 1 105 ? -3.854 7.318 12.713 1.00 0.00 105 GLY A N 4
ATOM 7413 C CA . GLY A 1 105 ? -2.630 8.142 12.826 1.00 0.00 105 GLY A CA 4
ATOM 7414 C C . GLY A 1 105 ? -2.922 9.646 12.877 1.00 0.00 105 GLY A C 4
ATOM 7415 O O . GLY A 1 105 ? -2.895 10.323 11.846 1.00 0.00 105 GLY A O 4
ATOM 7419 N N . ARG A 1 106 ? -3.188 10.178 14.078 1.00 0.00 106 ARG A N 4
ATOM 7420 C CA . ARG A 1 106 ? -3.524 11.621 14.256 1.00 0.00 106 ARG A CA 4
ATOM 7421 C C . ARG A 1 106 ? -2.265 12.538 14.326 1.00 0.00 106 ARG A C 4
ATOM 7422 O O . ARG A 1 106 ? -1.926 13.109 15.368 1.00 0.00 106 ARG A O 4
ATOM 7443 N N . ASN A 1 107 ? -1.642 12.757 13.154 1.00 0.00 107 ASN A N 4
ATOM 7444 C CA . ASN A 1 107 ? -0.623 13.820 12.972 1.00 0.00 107 ASN A CA 4
ATOM 7445 C C . ASN A 1 107 ? -1.357 15.139 12.579 1.00 0.00 107 ASN A C 4
ATOM 7446 O O . ASN A 1 107 ? -1.910 15.269 11.481 1.00 0.00 107 ASN A O 4
ATOM 7457 N N . LEU A 1 108 ? -1.393 16.055 13.543 1.00 0.00 108 LEU A N 4
ATOM 7458 C CA . LEU A 1 108 ? -1.844 17.457 13.340 1.00 0.00 108 LEU A CA 4
ATOM 7459 C C . LEU A 1 108 ? -1.124 18.297 14.434 1.00 0.00 108 LEU A C 4
ATOM 7460 O O . LEU A 1 108 ? -1.536 18.302 15.603 1.00 0.00 108 LEU A O 4
ATOM 7476 N N . ALA A 1 109 ? -0.008 18.923 14.043 1.00 0.00 109 ALA A N 4
ATOM 7477 C CA . ALA A 1 109 ? 0.897 19.659 14.958 1.00 0.00 109 ALA A CA 4
ATOM 7478 C C . ALA A 1 109 ? 1.630 20.814 14.198 1.00 0.00 109 ALA A C 4
ATOM 7479 O O . ALA A 1 109 ? 1.383 21.982 14.503 1.00 0.00 109 ALA A O 4
ATOM 7486 N N . ARG A 1 110 ? 2.494 20.492 13.215 1.00 0.00 110 ARG A N 4
ATOM 7487 C CA . ARG A 1 110 ? 2.993 21.485 12.220 1.00 0.00 110 ARG A CA 4
ATOM 7488 C C . ARG A 1 110 ? 2.747 20.862 10.815 1.00 0.00 110 ARG A C 4
ATOM 7489 O O . ARG A 1 110 ? 3.603 20.154 10.270 1.00 0.00 110 ARG A O 4
ATOM 7510 N N . ASP A 1 111 ? 1.557 21.105 10.251 1.00 0.00 111 ASP A N 4
ATOM 7511 C CA . ASP A 1 111 ? 1.038 20.307 9.118 1.00 0.00 111 ASP A CA 4
ATOM 7512 C C . ASP A 1 111 ? 0.460 21.221 7.982 1.00 0.00 111 ASP A C 4
ATOM 7513 O O . ASP A 1 111 ? -0.175 22.251 8.222 1.00 0.00 111 ASP A O 4
ATOM 7522 N N . LYS A 1 112 ? 0.616 20.739 6.741 1.00 0.00 112 LYS A N 4
ATOM 7523 C CA . LYS A 1 112 ? -0.156 21.253 5.567 1.00 0.00 112 LYS A CA 4
ATOM 7524 C C . LYS A 1 112 ? -1.298 20.244 5.196 1.00 0.00 112 LYS A C 4
ATOM 7525 O O . LYS A 1 112 ? -1.299 19.601 4.145 1.00 0.00 112 LYS A O 4
ATOM 7544 N N . LYS A 1 113 ? -2.232 20.095 6.144 1.00 0.00 113 LYS A N 4
ATOM 7545 C CA . LYS A 1 113 ? -3.193 18.953 6.221 1.00 0.00 113 LYS A CA 4
ATOM 7546 C C . LYS A 1 113 ? -4.228 19.320 7.329 1.00 0.00 113 LYS A C 4
ATOM 7547 O O . LYS A 1 113 ? -3.839 19.677 8.444 1.00 0.00 113 LYS A O 4
ATOM 7566 N N . LYS A 1 114 ? -5.539 19.235 7.033 1.00 0.00 114 LYS A N 4
ATOM 7567 C CA . LYS A 1 114 ? -6.592 19.804 7.933 1.00 0.00 114 LYS A CA 4
ATOM 7568 C C . LYS A 1 114 ? -6.826 18.989 9.238 1.00 0.00 114 LYS A C 4
ATOM 7569 O O . LYS A 1 114 ? -6.314 19.394 10.282 1.00 0.00 114 LYS A O 4
ATOM 7588 N N . GLN A 1 115 ? -7.582 17.878 9.214 1.00 0.00 115 GLN A N 4
ATOM 7589 C CA . GLN A 1 115 ? -7.692 16.955 10.371 1.00 0.00 115 GLN A CA 4
ATOM 7590 C C . GLN A 1 115 ? -8.252 15.587 9.870 1.00 0.00 115 GLN A C 4
ATOM 7591 O O . GLN A 1 115 ? -9.313 15.508 9.248 1.00 0.00 115 GLN A O 4
ATOM 7605 N N . ARG A 1 116 ? -7.498 14.530 10.187 1.00 0.00 116 ARG A N 4
ATOM 7606 C CA . ARG A 1 116 ? -7.882 13.124 9.899 1.00 0.00 116 ARG A CA 4
ATOM 7607 C C . ARG A 1 116 ? -6.891 12.195 10.674 1.00 0.00 116 ARG A C 4
ATOM 7608 O O . ARG A 1 116 ? -5.680 12.192 10.420 1.00 0.00 116 ARG A O 4
ATOM 7629 N N . GLY A 1 117 ? -7.428 11.399 11.604 1.00 0.00 117 GLY A N 4
ATOM 7630 C CA . GLY A 1 117 ? -6.725 10.232 12.163 1.00 0.00 117 GLY A CA 4
ATOM 7631 C C . GLY A 1 117 ? -7.063 8.952 11.390 1.00 0.00 117 GLY A C 4
ATOM 7632 O O . GLY A 1 117 ? -8.155 8.406 11.567 1.00 0.00 117 GLY A O 4
ATOM 7636 N N . ARG A 1 118 ? -6.158 8.522 10.509 1.00 0.00 118 ARG A N 4
ATOM 7637 C CA . ARG A 1 118 ? -6.359 7.314 9.653 1.00 0.00 118 ARG A CA 4
ATOM 7638 C C . ARG A 1 118 ? -5.023 6.545 9.366 1.00 0.00 118 ARG A C 4
ATOM 7639 O O . ARG A 1 118 ? -5.081 5.404 8.854 1.00 0.00 118 ARG A O 4
ATOM 7661 N N . MET A 1 1 ? 7.727 19.330 -6.965 1.00 0.00 1 MET A N 5
ATOM 7662 C CA . MET A 1 1 ? 9.006 19.190 -7.713 1.00 0.00 1 MET A CA 5
ATOM 7663 C C . MET A 1 1 ? 9.577 17.742 -7.732 1.00 0.00 1 MET A C 5
ATOM 7664 O O . MET A 1 1 ? 9.354 16.957 -6.806 1.00 0.00 1 MET A O 5
ATOM 7680 N N . ALA A 1 2 ? 10.296 17.408 -8.815 1.00 0.00 2 ALA A N 5
ATOM 7681 C CA . ALA A 1 2 ? 11.024 16.123 -8.945 1.00 0.00 2 ALA A CA 5
ATOM 7682 C C . ALA A 1 2 ? 12.507 16.237 -8.472 1.00 0.00 2 ALA A C 5
ATOM 7683 O O . ALA A 1 2 ? 13.145 17.286 -8.597 1.00 0.00 2 ALA A O 5
ATOM 7690 N N . GLY A 1 3 ? 13.030 15.136 -7.918 1.00 0.00 3 GLY A N 5
ATOM 7691 C CA . GLY A 1 3 ? 14.350 15.130 -7.237 1.00 0.00 3 GLY A CA 5
ATOM 7692 C C . GLY A 1 3 ? 14.257 15.545 -5.761 1.00 0.00 3 GLY A C 5
ATOM 7693 O O . GLY A 1 3 ? 14.567 16.687 -5.416 1.00 0.00 3 GLY A O 5
ATOM 7697 N N . SER A 1 4 ? 13.764 14.639 -4.906 1.00 0.00 4 SER A N 5
ATOM 7698 C CA . SER A 1 4 ? 13.096 15.055 -3.646 1.00 0.00 4 SER A CA 5
ATOM 7699 C C . SER A 1 4 ? 13.964 14.831 -2.381 1.00 0.00 4 SER A C 5
ATOM 7700 O O . SER A 1 4 ? 13.865 13.806 -1.699 1.00 0.00 4 SER A O 5
ATOM 7708 N N . GLY A 1 5 ? 14.781 15.844 -2.054 1.00 0.00 5 GLY A N 5
ATOM 7709 C CA . GLY A 1 5 ? 15.250 16.080 -0.672 1.00 0.00 5 GLY A CA 5
ATOM 7710 C C . GLY A 1 5 ? 16.412 15.207 -0.202 1.00 0.00 5 GLY A C 5
ATOM 7711 O O . GLY A 1 5 ? 17.579 15.494 -0.473 1.00 0.00 5 GLY A O 5
ATOM 7715 N N . ILE A 1 6 ? 16.058 14.142 0.522 1.00 0.00 6 ILE A N 5
ATOM 7716 C CA . ILE A 1 6 ? 17.048 13.161 1.060 1.00 0.00 6 ILE A CA 5
ATOM 7717 C C . ILE A 1 6 ? 17.272 11.995 0.062 1.00 0.00 6 ILE A C 5
ATOM 7718 O O . ILE A 1 6 ? 16.669 10.921 0.176 1.00 0.00 6 ILE A O 5
ATOM 7734 N N . ILE A 1 7 ? 18.153 12.214 -0.932 1.00 0.00 7 ILE A N 5
ATOM 7735 C CA . ILE A 1 7 ? 18.375 11.243 -2.053 1.00 0.00 7 ILE A CA 5
ATOM 7736 C C . ILE A 1 7 ? 19.361 10.085 -1.702 1.00 0.00 7 ILE A C 5
ATOM 7737 O O . ILE A 1 7 ? 20.466 9.956 -2.234 1.00 0.00 7 ILE A O 5
ATOM 7753 N N . TYR A 1 8 ? 18.891 9.212 -0.805 1.00 0.00 8 TYR A N 5
ATOM 7754 C CA . TYR A 1 8 ? 19.599 7.985 -0.370 1.00 0.00 8 TYR A CA 5
ATOM 7755 C C . TYR A 1 8 ? 18.516 7.040 0.232 1.00 0.00 8 TYR A C 5
ATOM 7756 O O . TYR A 1 8 ? 17.886 7.374 1.243 1.00 0.00 8 TYR A O 5
ATOM 7774 N N . LYS A 1 9 ? 18.261 5.893 -0.409 1.00 0.00 9 LYS A N 5
ATOM 7775 C CA . LYS A 1 9 ? 17.184 4.958 0.017 1.00 0.00 9 LYS A CA 5
ATOM 7776 C C . LYS A 1 9 ? 17.698 3.499 -0.159 1.00 0.00 9 LYS A C 5
ATOM 7777 O O . LYS A 1 9 ? 18.156 3.122 -1.243 1.00 0.00 9 LYS A O 5
ATOM 7796 N N . GLN A 1 10 ? 17.657 2.699 0.912 1.00 0.00 10 GLN A N 5
ATOM 7797 C CA . GLN A 1 10 ? 18.279 1.348 0.922 1.00 0.00 10 GLN A CA 5
ATOM 7798 C C . GLN A 1 10 ? 17.189 0.270 1.235 1.00 0.00 10 GLN A C 5
ATOM 7799 O O . GLN A 1 10 ? 16.628 0.327 2.338 1.00 0.00 10 GLN A O 5
ATOM 7813 N N . PRO A 1 11 ? 16.844 -0.710 0.351 1.00 0.00 11 PRO A N 5
ATOM 7814 C CA . PRO A 1 11 ? 15.702 -1.653 0.610 1.00 0.00 11 PRO A CA 5
ATOM 7815 C C . PRO A 1 11 ? 16.031 -2.843 1.552 1.00 0.00 11 PRO A C 5
ATOM 7816 O O . PRO A 1 11 ? 16.110 -4.005 1.145 1.00 0.00 11 PRO A O 5
ATOM 7827 N N . ILE A 1 12 ? 16.163 -2.520 2.842 1.00 0.00 12 ILE A N 5
ATOM 7828 C CA . ILE A 1 12 ? 16.350 -3.514 3.941 1.00 0.00 12 ILE A CA 5
ATOM 7829 C C . ILE A 1 12 ? 15.345 -3.192 5.087 1.00 0.00 12 ILE A C 5
ATOM 7830 O O . ILE A 1 12 ? 15.682 -2.598 6.114 1.00 0.00 12 ILE A O 5
ATOM 7846 N N . TYR A 1 13 ? 14.071 -3.544 4.861 1.00 0.00 13 TYR A N 5
ATOM 7847 C CA . TYR A 1 13 ? 12.926 -3.101 5.698 1.00 0.00 13 TYR A CA 5
ATOM 7848 C C . TYR A 1 13 ? 11.707 -4.014 5.354 1.00 0.00 13 TYR A C 5
ATOM 7849 O O . TYR A 1 13 ? 11.432 -4.284 4.178 1.00 0.00 13 TYR A O 5
ATOM 7867 N N . GLN A 1 14 ? 10.988 -4.476 6.385 1.00 0.00 14 GLN A N 5
ATOM 7868 C CA . GLN A 1 14 ? 9.927 -5.520 6.264 1.00 0.00 14 GLN A CA 5
ATOM 7869 C C . GLN A 1 14 ? 8.823 -5.381 5.177 1.00 0.00 14 GLN A C 5
ATOM 7870 O O . GLN A 1 14 ? 8.387 -6.397 4.630 1.00 0.00 14 GLN A O 5
ATOM 7884 N N . GLY A 1 15 ? 8.402 -4.157 4.844 1.00 0.00 15 GLY A N 5
ATOM 7885 C CA . GLY A 1 15 ? 7.669 -3.895 3.587 1.00 0.00 15 GLY A CA 5
ATOM 7886 C C . GLY A 1 15 ? 8.027 -2.550 2.958 1.00 0.00 15 GLY A C 5
ATOM 7887 O O . GLY A 1 15 ? 7.272 -1.585 3.082 1.00 0.00 15 GLY A O 5
ATOM 7891 N N . ASN A 1 16 ? 9.151 -2.518 2.235 1.00 0.00 16 ASN A N 5
ATOM 7892 C CA . ASN A 1 16 ? 9.608 -1.300 1.509 1.00 0.00 16 ASN A CA 5
ATOM 7893 C C . ASN A 1 16 ? 8.673 -0.742 0.376 1.00 0.00 16 ASN A C 5
ATOM 7894 O O . ASN A 1 16 ? 8.739 0.458 0.109 1.00 0.00 16 ASN A O 5
ATOM 7905 N N . LEU A 1 17 ? 7.822 -1.573 -0.255 1.00 0.00 17 LEU A N 5
ATOM 7906 C CA . LEU A 1 17 ? 6.866 -1.121 -1.303 1.00 0.00 17 LEU A CA 5
ATOM 7907 C C . LEU A 1 17 ? 5.468 -0.795 -0.646 1.00 0.00 17 LEU A C 5
ATOM 7908 O O . LEU A 1 17 ? 5.408 0.142 0.150 1.00 0.00 17 LEU A O 5
ATOM 7924 N N . ILE A 1 18 ? 4.372 -1.525 -0.933 1.00 0.00 18 ILE A N 5
ATOM 7925 C CA . ILE A 1 18 ? 3.054 -1.351 -0.229 1.00 0.00 18 ILE A CA 5
ATOM 7926 C C . ILE A 1 18 ? 2.999 -2.311 0.996 1.00 0.00 18 ILE A C 5
ATOM 7927 O O . ILE A 1 18 ? 3.133 -3.529 0.839 1.00 0.00 18 ILE A O 5
ATOM 7943 N N . LYS A 1 19 ? 2.733 -1.764 2.193 1.00 0.00 19 LYS A N 5
ATOM 7944 C CA . LYS A 1 19 ? 2.477 -2.569 3.410 1.00 0.00 19 LYS A CA 5
ATOM 7945 C C . LYS A 1 19 ? 1.712 -1.719 4.479 1.00 0.00 19 LYS A C 5
ATOM 7946 O O . LYS A 1 19 ? 2.024 -0.551 4.727 1.00 0.00 19 LYS A O 5
ATOM 7965 N N . GLN A 1 20 ? 0.733 -2.345 5.145 1.00 0.00 20 GLN A N 5
ATOM 7966 C CA . GLN A 1 20 ? -0.001 -1.747 6.301 1.00 0.00 20 GLN A CA 5
ATOM 7967 C C . GLN A 1 20 ? 0.823 -1.439 7.588 1.00 0.00 20 GLN A C 5
ATOM 7968 O O . GLN A 1 20 ? 0.519 -0.438 8.233 1.00 0.00 20 GLN A O 5
ATOM 7982 N N . ASN A 1 21 ? 1.857 -2.221 7.940 1.00 0.00 21 ASN A N 5
ATOM 7983 C CA . ASN A 1 21 ? 2.837 -1.833 8.998 1.00 0.00 21 ASN A CA 5
ATOM 7984 C C . ASN A 1 21 ? 3.940 -0.889 8.463 1.00 0.00 21 ASN A C 5
ATOM 7985 O O . ASN A 1 21 ? 3.975 0.266 8.879 1.00 0.00 21 ASN A O 5
ATOM 7996 N N . ALA A 1 22 ? 4.845 -1.364 7.597 1.00 0.00 22 ALA A N 5
ATOM 7997 C CA . ALA A 1 22 ? 6.053 -0.603 7.198 1.00 0.00 22 ALA A CA 5
ATOM 7998 C C . ALA A 1 22 ? 5.830 0.804 6.588 1.00 0.00 22 ALA A C 5
ATOM 7999 O O . ALA A 1 22 ? 6.550 1.735 6.949 1.00 0.00 22 ALA A O 5
ATOM 8006 N N . VAL A 1 23 ? 4.803 0.982 5.746 1.00 0.00 23 VAL A N 5
ATOM 8007 C CA . VAL A 1 23 ? 4.388 2.332 5.273 1.00 0.00 23 VAL A CA 5
ATOM 8008 C C . VAL A 1 23 ? 3.696 3.192 6.384 1.00 0.00 23 VAL A C 5
ATOM 8009 O O . VAL A 1 23 ? 4.030 4.371 6.488 1.00 0.00 23 VAL A O 5
ATOM 8022 N N . GLU A 1 24 ? 2.791 2.647 7.214 1.00 0.00 24 GLU A N 5
ATOM 8023 C CA . GLU A 1 24 ? 2.268 3.385 8.414 1.00 0.00 24 GLU A CA 5
ATOM 8024 C C . GLU A 1 24 ? 3.344 3.754 9.508 1.00 0.00 24 GLU A C 5
ATOM 8025 O O . GLU A 1 24 ? 3.261 4.820 10.119 1.00 0.00 24 GLU A O 5
ATOM 8037 N N . GLN A 1 25 ? 4.364 2.905 9.680 1.00 0.00 25 GLN A N 5
ATOM 8038 C CA . GLN A 1 25 ? 5.532 3.133 10.563 1.00 0.00 25 GLN A CA 5
ATOM 8039 C C . GLN A 1 25 ? 6.644 4.103 10.045 1.00 0.00 25 GLN A C 5
ATOM 8040 O O . GLN A 1 25 ? 7.227 4.792 10.883 1.00 0.00 25 GLN A O 5
ATOM 8054 N N . LEU A 1 26 ? 6.984 4.125 8.739 1.00 0.00 26 LEU A N 5
ATOM 8055 C CA . LEU A 1 26 ? 8.261 4.725 8.233 1.00 0.00 26 LEU A CA 5
ATOM 8056 C C . LEU A 1 26 ? 8.678 6.176 8.615 1.00 0.00 26 LEU A C 5
ATOM 8057 O O . LEU A 1 26 ? 9.879 6.450 8.661 1.00 0.00 26 LEU A O 5
ATOM 8073 N N . GLN A 1 27 ? 7.715 7.075 8.880 1.00 0.00 27 GLN A N 5
ATOM 8074 C CA . GLN A 1 27 ? 7.978 8.447 9.424 1.00 0.00 27 GLN A CA 5
ATOM 8075 C C . GLN A 1 27 ? 9.017 9.342 8.657 1.00 0.00 27 GLN A C 5
ATOM 8076 O O . GLN A 1 27 ? 9.885 9.984 9.252 1.00 0.00 27 GLN A O 5
ATOM 8090 N N . VAL A 1 28 ? 8.876 9.414 7.326 1.00 0.00 28 VAL A N 5
ATOM 8091 C CA . VAL A 1 28 ? 9.748 10.246 6.449 1.00 0.00 28 VAL A CA 5
ATOM 8092 C C . VAL A 1 28 ? 8.978 11.564 6.104 1.00 0.00 28 VAL A C 5
ATOM 8093 O O . VAL A 1 28 ? 7.893 11.513 5.520 1.00 0.00 28 VAL A O 5
ATOM 8106 N N . GLY A 1 29 ? 9.579 12.720 6.422 1.00 0.00 29 GLY A N 5
ATOM 8107 C CA . GLY A 1 29 ? 9.035 14.047 6.035 1.00 0.00 29 GLY A CA 5
ATOM 8108 C C . GLY A 1 29 ? 9.915 14.910 5.110 1.00 0.00 29 GLY A C 5
ATOM 8109 O O . GLY A 1 29 ? 9.973 16.124 5.291 1.00 0.00 29 GLY A O 5
ATOM 8113 N N . GLN A 1 30 ? 10.568 14.289 4.118 1.00 0.00 30 GLN A N 5
ATOM 8114 C CA . GLN A 1 30 ? 11.542 14.972 3.216 1.00 0.00 30 GLN A CA 5
ATOM 8115 C C . GLN A 1 30 ? 11.713 14.241 1.829 1.00 0.00 30 GLN A C 5
ATOM 8116 O O . GLN A 1 30 ? 12.816 14.210 1.270 1.00 0.00 30 GLN A O 5
ATOM 8130 N N . SER A 1 31 ? 10.651 13.616 1.276 1.00 0.00 31 SER A N 5
ATOM 8131 C CA . SER A 1 31 ? 10.714 12.946 -0.046 1.00 0.00 31 SER A CA 5
ATOM 8132 C C . SER A 1 31 ? 9.298 12.574 -0.591 1.00 0.00 31 SER A C 5
ATOM 8133 O O . SER A 1 31 ? 8.629 11.710 -0.020 1.00 0.00 31 SER A O 5
ATOM 8141 N N . LYS A 1 32 ? 8.894 13.157 -1.730 1.00 0.00 32 LYS A N 5
ATOM 8142 C CA . LYS A 1 32 ? 7.651 12.771 -2.451 1.00 0.00 32 LYS A CA 5
ATOM 8143 C C . LYS A 1 32 ? 7.840 11.751 -3.603 1.00 0.00 32 LYS A C 5
ATOM 8144 O O . LYS A 1 32 ? 7.122 10.750 -3.653 1.00 0.00 32 LYS A O 5
ATOM 8163 N N . GLN A 1 33 ? 8.797 11.988 -4.512 1.00 0.00 33 GLN A N 5
ATOM 8164 C CA . GLN A 1 33 ? 9.117 11.046 -5.620 1.00 0.00 33 GLN A CA 5
ATOM 8165 C C . GLN A 1 33 ? 9.654 9.653 -5.196 1.00 0.00 33 GLN A C 5
ATOM 8166 O O . GLN A 1 33 ? 9.241 8.656 -5.783 1.00 0.00 33 GLN A O 5
ATOM 8180 N N . GLN A 1 34 ? 10.533 9.584 -4.190 1.00 0.00 34 GLN A N 5
ATOM 8181 C CA . GLN A 1 34 ? 10.995 8.296 -3.615 1.00 0.00 34 GLN A CA 5
ATOM 8182 C C . GLN A 1 34 ? 9.860 7.456 -2.941 1.00 0.00 34 GLN A C 5
ATOM 8183 O O . GLN A 1 34 ? 9.711 6.285 -3.289 1.00 0.00 34 GLN A O 5
ATOM 8197 N N . VAL A 1 35 ? 9.040 8.044 -2.045 1.00 0.00 35 VAL A N 5
ATOM 8198 C CA . VAL A 1 35 ? 7.828 7.354 -1.503 1.00 0.00 35 VAL A CA 5
ATOM 8199 C C . VAL A 1 35 ? 6.773 6.941 -2.576 1.00 0.00 35 VAL A C 5
ATOM 8200 O O . VAL A 1 35 ? 6.337 5.789 -2.569 1.00 0.00 35 VAL A O 5
ATOM 8213 N N . SER A 1 36 ? 6.427 7.827 -3.524 1.00 0.00 36 SER A N 5
ATOM 8214 C CA . SER A 1 36 ? 5.528 7.478 -4.656 1.00 0.00 36 SER A CA 5
ATOM 8215 C C . SER A 1 36 ? 6.079 6.445 -5.677 1.00 0.00 36 SER A C 5
ATOM 8216 O O . SER A 1 36 ? 5.319 5.569 -6.089 1.00 0.00 36 SER A O 5
ATOM 8224 N N . ALA A 1 37 ? 7.370 6.482 -6.042 1.00 0.00 37 ALA A N 5
ATOM 8225 C CA . ALA A 1 37 ? 8.014 5.384 -6.811 1.00 0.00 37 ALA A CA 5
ATOM 8226 C C . ALA A 1 37 ? 8.087 3.994 -6.099 1.00 0.00 37 ALA A C 5
ATOM 8227 O O . ALA A 1 37 ? 7.799 2.984 -6.744 1.00 0.00 37 ALA A O 5
ATOM 8234 N N . LEU A 1 38 ? 8.422 3.947 -4.798 1.00 0.00 38 LEU A N 5
ATOM 8235 C CA . LEU A 1 38 ? 8.354 2.696 -3.987 1.00 0.00 38 LEU A CA 5
ATOM 8236 C C . LEU A 1 38 ? 6.909 2.118 -3.793 1.00 0.00 38 LEU A C 5
ATOM 8237 O O . LEU A 1 38 ? 6.697 0.925 -4.008 1.00 0.00 38 LEU A O 5
ATOM 8253 N N . LEU A 1 39 ? 5.930 2.948 -3.430 1.00 0.00 39 LEU A N 5
ATOM 8254 C CA . LEU A 1 39 ? 4.497 2.545 -3.387 1.00 0.00 39 LEU A CA 5
ATOM 8255 C C . LEU A 1 39 ? 3.835 2.198 -4.775 1.00 0.00 39 LEU A C 5
ATOM 8256 O O . LEU A 1 39 ? 2.995 1.298 -4.840 1.00 0.00 39 LEU A O 5
ATOM 8272 N N . GLY A 1 40 ? 4.207 2.916 -5.841 1.00 0.00 40 GLY A N 5
ATOM 8273 C CA . GLY A 1 40 ? 3.753 2.645 -7.221 1.00 0.00 40 GLY A CA 5
ATOM 8274 C C . GLY A 1 40 ? 2.797 3.705 -7.784 1.00 0.00 40 GLY A C 5
ATOM 8275 O O . GLY A 1 40 ? 1.601 3.438 -7.946 1.00 0.00 40 GLY A O 5
ATOM 8279 N N . THR A 1 41 ? 3.312 4.911 -8.056 1.00 0.00 41 THR A N 5
ATOM 8280 C CA . THR A 1 41 ? 2.521 6.074 -8.569 1.00 0.00 41 THR A CA 5
ATOM 8281 C C . THR A 1 41 ? 3.528 7.192 -9.053 1.00 0.00 41 THR A C 5
ATOM 8282 O O . THR A 1 41 ? 4.484 7.474 -8.318 1.00 0.00 41 THR A O 5
ATOM 8293 N N . PRO A 1 42 ? 3.350 7.889 -10.207 1.00 0.00 42 PRO A N 5
ATOM 8294 C CA . PRO A 1 42 ? 4.278 8.994 -10.634 1.00 0.00 42 PRO A CA 5
ATOM 8295 C C . PRO A 1 42 ? 4.209 10.315 -9.808 1.00 0.00 42 PRO A C 5
ATOM 8296 O O . PRO A 1 42 ? 3.327 10.526 -8.971 1.00 0.00 42 PRO A O 5
ATOM 8307 N N . SER A 1 43 ? 5.183 11.199 -10.055 1.00 0.00 43 SER A N 5
ATOM 8308 C CA . SER A 1 43 ? 5.372 12.455 -9.299 1.00 0.00 43 SER A CA 5
ATOM 8309 C C . SER A 1 43 ? 4.385 13.608 -9.673 1.00 0.00 43 SER A C 5
ATOM 8310 O O . SER A 1 43 ? 3.653 13.571 -10.665 1.00 0.00 43 SER A O 5
ATOM 8318 N N . ILE A 1 44 ? 4.454 14.666 -8.856 1.00 0.00 44 ILE A N 5
ATOM 8319 C CA . ILE A 1 44 ? 3.827 15.986 -9.168 1.00 0.00 44 ILE A CA 5
ATOM 8320 C C . ILE A 1 44 ? 5.029 16.991 -9.390 1.00 0.00 44 ILE A C 5
ATOM 8321 O O . ILE A 1 44 ? 5.523 17.554 -8.399 1.00 0.00 44 ILE A O 5
ATOM 8337 N N . PRO A 1 45 ? 5.549 17.222 -10.633 1.00 0.00 45 PRO A N 5
ATOM 8338 C CA . PRO A 1 45 ? 6.843 17.964 -10.837 1.00 0.00 45 PRO A CA 5
ATOM 8339 C C . PRO A 1 45 ? 6.758 19.506 -11.022 1.00 0.00 45 PRO A C 5
ATOM 8340 O O . PRO A 1 45 ? 7.345 20.077 -11.944 1.00 0.00 45 PRO A O 5
ATOM 8351 N N . ASP A 1 46 ? 6.116 20.174 -10.061 1.00 0.00 46 ASP A N 5
ATOM 8352 C CA . ASP A 1 46 ? 6.013 21.651 -10.017 1.00 0.00 46 ASP A CA 5
ATOM 8353 C C . ASP A 1 46 ? 6.993 22.245 -8.947 1.00 0.00 46 ASP A C 5
ATOM 8354 O O . ASP A 1 46 ? 6.920 21.838 -7.780 1.00 0.00 46 ASP A O 5
ATOM 8363 N N . PRO A 1 47 ? 7.893 23.207 -9.263 1.00 0.00 47 PRO A N 5
ATOM 8364 C CA . PRO A 1 47 ? 8.549 24.066 -8.227 1.00 0.00 47 PRO A CA 5
ATOM 8365 C C . PRO A 1 47 ? 7.711 25.208 -7.575 1.00 0.00 47 PRO A C 5
ATOM 8366 O O . PRO A 1 47 ? 8.176 25.752 -6.572 1.00 0.00 47 PRO A O 5
ATOM 8377 N N . PHE A 1 48 ? 6.528 25.580 -8.101 1.00 0.00 48 PHE A N 5
ATOM 8378 C CA . PHE A 1 48 ? 5.669 26.630 -7.491 1.00 0.00 48 PHE A CA 5
ATOM 8379 C C . PHE A 1 48 ? 4.866 26.115 -6.263 1.00 0.00 48 PHE A C 5
ATOM 8380 O O . PHE A 1 48 ? 5.160 26.546 -5.145 1.00 0.00 48 PHE A O 5
ATOM 8397 N N . HIS A 1 49 ? 3.863 25.236 -6.441 1.00 0.00 49 HIS A N 5
ATOM 8398 C CA . HIS A 1 49 ? 3.095 24.665 -5.299 1.00 0.00 49 HIS A CA 5
ATOM 8399 C C . HIS A 1 49 ? 2.626 23.226 -5.648 1.00 0.00 49 HIS A C 5
ATOM 8400 O O . HIS A 1 49 ? 1.451 22.982 -5.945 1.00 0.00 49 HIS A O 5
ATOM 8414 N N . ALA A 1 50 ? 3.547 22.252 -5.552 1.00 0.00 50 ALA A N 5
ATOM 8415 C CA . ALA A 1 50 ? 3.228 20.835 -5.810 1.00 0.00 50 ALA A CA 5
ATOM 8416 C C . ALA A 1 50 ? 2.594 20.147 -4.574 1.00 0.00 50 ALA A C 5
ATOM 8417 O O . ALA A 1 50 ? 3.281 19.651 -3.675 1.00 0.00 50 ALA A O 5
ATOM 8424 N N . GLN A 1 51 ? 1.261 20.107 -4.577 1.00 0.00 51 GLN A N 5
ATOM 8425 C CA . GLN A 1 51 ? 0.464 19.724 -3.386 1.00 0.00 51 GLN A CA 5
ATOM 8426 C C . GLN A 1 51 ? 0.398 18.172 -3.121 1.00 0.00 51 GLN A C 5
ATOM 8427 O O . GLN A 1 51 ? 1.175 17.370 -3.655 1.00 0.00 51 GLN A O 5
ATOM 8441 N N . ARG A 1 52 ? -0.534 17.797 -2.238 1.00 0.00 52 ARG A N 5
ATOM 8442 C CA . ARG A 1 52 ? -0.953 16.409 -1.958 1.00 0.00 52 ARG A CA 5
ATOM 8443 C C . ARG A 1 52 ? -1.172 15.436 -3.159 1.00 0.00 52 ARG A C 5
ATOM 8444 O O . ARG A 1 52 ? -1.568 15.830 -4.259 1.00 0.00 52 ARG A O 5
ATOM 8465 N N . TRP A 1 53 ? -0.984 14.148 -2.876 1.00 0.00 53 TRP A N 5
ATOM 8466 C CA . TRP A 1 53 ? -1.471 13.037 -3.741 1.00 0.00 53 TRP A CA 5
ATOM 8467 C C . TRP A 1 53 ? -2.784 12.505 -3.111 1.00 0.00 53 TRP A C 5
ATOM 8468 O O . TRP A 1 53 ? -2.742 11.776 -2.121 1.00 0.00 53 TRP A O 5
ATOM 8489 N N . ASP A 1 54 ? -3.925 12.864 -3.704 1.00 0.00 54 ASP A N 5
ATOM 8490 C CA . ASP A 1 54 ? -5.274 12.398 -3.278 1.00 0.00 54 ASP A CA 5
ATOM 8491 C C . ASP A 1 54 ? -5.967 11.493 -4.348 1.00 0.00 54 ASP A C 5
ATOM 8492 O O . ASP A 1 54 ? -7.071 11.789 -4.812 1.00 0.00 54 ASP A O 5
ATOM 8501 N N . TYR A 1 55 ? -5.309 10.383 -4.756 1.00 0.00 55 TYR A N 5
ATOM 8502 C CA . TYR A 1 55 ? -5.636 9.701 -6.038 1.00 0.00 55 TYR A CA 5
ATOM 8503 C C . TYR A 1 55 ? -5.573 8.144 -5.904 1.00 0.00 55 TYR A C 5
ATOM 8504 O O . TYR A 1 55 ? -4.631 7.579 -5.335 1.00 0.00 55 TYR A O 5
ATOM 8522 N N . THR A 1 56 ? -6.559 7.469 -6.510 1.00 0.00 56 THR A N 5
ATOM 8523 C CA . THR A 1 56 ? -6.635 5.985 -6.545 1.00 0.00 56 THR A CA 5
ATOM 8524 C C . THR A 1 56 ? -5.845 5.453 -7.785 1.00 0.00 56 THR A C 5
ATOM 8525 O O . THR A 1 56 ? -6.327 5.561 -8.917 1.00 0.00 56 THR A O 5
ATOM 8536 N N . SER A 1 57 ? -4.629 4.917 -7.590 1.00 0.00 57 SER A N 5
ATOM 8537 C CA . SER A 1 57 ? -3.763 4.481 -8.720 1.00 0.00 57 SER A CA 5
ATOM 8538 C C . SER A 1 57 ? -3.841 2.962 -8.989 1.00 0.00 57 SER A C 5
ATOM 8539 O O . SER A 1 57 ? -3.205 2.135 -8.331 1.00 0.00 57 SER A O 5
ATOM 8547 N N . THR A 1 58 ? -4.695 2.607 -9.954 1.00 0.00 58 THR A N 5
ATOM 8548 C CA . THR A 1 58 ? -5.575 1.408 -9.803 1.00 0.00 58 THR A CA 5
ATOM 8549 C C . THR A 1 58 ? -5.750 0.513 -11.061 1.00 0.00 58 THR A C 5
ATOM 8550 O O . THR A 1 58 ? -5.265 0.787 -12.162 1.00 0.00 58 THR A O 5
ATOM 8561 N N . GLN A 1 59 ? -6.433 -0.618 -10.821 1.00 0.00 59 GLN A N 5
ATOM 8562 C CA . GLN A 1 59 ? -6.703 -1.673 -11.833 1.00 0.00 59 GLN A CA 5
ATOM 8563 C C . GLN A 1 59 ? -8.034 -2.426 -11.470 1.00 0.00 59 GLN A C 5
ATOM 8564 O O . GLN A 1 59 ? -8.676 -2.174 -10.442 1.00 0.00 59 GLN A O 5
ATOM 8578 N N . ARG A 1 60 ? -8.470 -3.342 -12.346 1.00 0.00 60 ARG A N 5
ATOM 8579 C CA . ARG A 1 60 ? -9.772 -4.047 -12.212 1.00 0.00 60 ARG A CA 5
ATOM 8580 C C . ARG A 1 60 ? -9.723 -5.208 -11.147 1.00 0.00 60 ARG A C 5
ATOM 8581 O O . ARG A 1 60 ? -9.618 -6.391 -11.483 1.00 0.00 60 ARG A O 5
ATOM 8602 N N . VAL A 1 61 ? -9.821 -4.830 -9.864 1.00 0.00 61 VAL A N 5
ATOM 8603 C CA . VAL A 1 61 ? -9.816 -5.794 -8.723 1.00 0.00 61 VAL A CA 5
ATOM 8604 C C . VAL A 1 61 ? -11.210 -6.401 -8.364 1.00 0.00 61 VAL A C 5
ATOM 8605 O O . VAL A 1 61 ? -11.302 -7.613 -8.158 1.00 0.00 61 VAL A O 5
ATOM 8618 N N . ASP A 1 62 ? -12.254 -5.568 -8.256 1.00 0.00 62 ASP A N 5
ATOM 8619 C CA . ASP A 1 62 ? -13.613 -5.981 -7.793 1.00 0.00 62 ASP A CA 5
ATOM 8620 C C . ASP A 1 62 ? -14.700 -5.561 -8.846 1.00 0.00 62 ASP A C 5
ATOM 8621 O O . ASP A 1 62 ? -14.413 -5.173 -9.983 1.00 0.00 62 ASP A O 5
ATOM 8630 N N . ARG A 1 63 ? -15.972 -5.790 -8.506 1.00 0.00 63 ARG A N 5
ATOM 8631 C CA . ARG A 1 63 ? -17.001 -6.233 -9.492 1.00 0.00 63 ARG A CA 5
ATOM 8632 C C . ARG A 1 63 ? -17.690 -5.092 -10.289 1.00 0.00 63 ARG A C 5
ATOM 8633 O O . ARG A 1 63 ? -17.324 -4.883 -11.446 1.00 0.00 63 ARG A O 5
ATOM 8654 N N . LEU A 1 64 ? -18.705 -4.400 -9.729 1.00 0.00 64 LEU A N 5
ATOM 8655 C CA . LEU A 1 64 ? -19.601 -3.504 -10.523 1.00 0.00 64 LEU A CA 5
ATOM 8656 C C . LEU A 1 64 ? -18.943 -2.143 -10.876 1.00 0.00 64 LEU A C 5
ATOM 8657 O O . LEU A 1 64 ? -18.447 -2.001 -11.995 1.00 0.00 64 LEU A O 5
ATOM 8673 N N . ALA A 1 65 ? -18.892 -1.166 -9.955 1.00 0.00 65 ALA A N 5
ATOM 8674 C CA . ALA A 1 65 ? -18.026 0.035 -10.108 1.00 0.00 65 ALA A CA 5
ATOM 8675 C C . ALA A 1 65 ? -17.001 0.104 -8.943 1.00 0.00 65 ALA A C 5
ATOM 8676 O O . ALA A 1 65 ? -17.088 0.935 -8.032 1.00 0.00 65 ALA A O 5
ATOM 8683 N N . ARG A 1 66 ? -16.026 -0.817 -9.001 1.00 0.00 66 ARG A N 5
ATOM 8684 C CA . ARG A 1 66 ? -15.062 -1.058 -7.891 1.00 0.00 66 ARG A CA 5
ATOM 8685 C C . ARG A 1 66 ? -13.632 -1.437 -8.414 1.00 0.00 66 ARG A C 5
ATOM 8686 O O . ARG A 1 66 ? -13.029 -2.434 -8.007 1.00 0.00 66 ARG A O 5
ATOM 8707 N N . THR A 1 67 ? -13.056 -0.573 -9.267 1.00 0.00 67 THR A N 5
ATOM 8708 C CA . THR A 1 67 ? -11.674 -0.743 -9.795 1.00 0.00 67 THR A CA 5
ATOM 8709 C C . THR A 1 67 ? -10.701 0.094 -8.905 1.00 0.00 67 THR A C 5
ATOM 8710 O O . THR A 1 67 ? -10.410 1.260 -9.196 1.00 0.00 67 THR A O 5
ATOM 8721 N N . GLU A 1 68 ? -10.266 -0.472 -7.775 1.00 0.00 68 GLU A N 5
ATOM 8722 C CA . GLU A 1 68 ? -9.984 0.326 -6.545 1.00 0.00 68 GLU A CA 5
ATOM 8723 C C . GLU A 1 68 ? -8.861 -0.337 -5.696 1.00 0.00 68 GLU A C 5
ATOM 8724 O O . GLU A 1 68 ? -9.095 -1.143 -4.790 1.00 0.00 68 GLU A O 5
ATOM 8736 N N . ILE A 1 69 ? -7.627 0.044 -6.022 1.00 0.00 69 ILE A N 5
ATOM 8737 C CA . ILE A 1 69 ? -6.391 -0.428 -5.357 1.00 0.00 69 ILE A CA 5
ATOM 8738 C C . ILE A 1 69 ? -5.352 0.741 -5.342 1.00 0.00 69 ILE A C 5
ATOM 8739 O O . ILE A 1 69 ? -5.234 1.513 -6.296 1.00 0.00 69 ILE A O 5
ATOM 8755 N N . LYS A 1 70 ? -4.607 0.855 -4.234 1.00 0.00 70 LYS A N 5
ATOM 8756 C CA . LYS A 1 70 ? -3.649 1.971 -3.988 1.00 0.00 70 LYS A CA 5
ATOM 8757 C C . LYS A 1 70 ? -4.304 3.400 -3.963 1.00 0.00 70 LYS A C 5
ATOM 8758 O O . LYS A 1 70 ? -3.964 4.273 -4.770 1.00 0.00 70 LYS A O 5
ATOM 8777 N N . ASN A 1 71 ? -5.190 3.648 -2.988 1.00 0.00 71 ASN A N 5
ATOM 8778 C CA . ASN A 1 71 ? -5.644 5.025 -2.661 1.00 0.00 71 ASN A CA 5
ATOM 8779 C C . ASN A 1 71 ? -4.831 5.520 -1.434 1.00 0.00 71 ASN A C 5
ATOM 8780 O O . ASN A 1 71 ? -5.181 5.275 -0.279 1.00 0.00 71 ASN A O 5
ATOM 8791 N N . PHE A 1 72 ? -3.712 6.190 -1.707 1.00 0.00 72 PHE A N 5
ATOM 8792 C CA . PHE A 1 72 ? -2.809 6.691 -0.642 1.00 0.00 72 PHE A CA 5
ATOM 8793 C C . PHE A 1 72 ? -2.941 8.227 -0.580 1.00 0.00 72 PHE A C 5
ATOM 8794 O O . PHE A 1 72 ? -2.305 8.944 -1.358 1.00 0.00 72 PHE A O 5
ATOM 8811 N N . THR A 1 73 ? -3.804 8.724 0.330 1.00 0.00 73 THR A N 5
ATOM 8812 C CA . THR A 1 73 ? -4.043 10.187 0.473 1.00 0.00 73 THR A CA 5
ATOM 8813 C C . THR A 1 73 ? -2.946 10.794 1.383 1.00 0.00 73 THR A C 5
ATOM 8814 O O . THR A 1 73 ? -2.970 10.647 2.609 1.00 0.00 73 THR A O 5
ATOM 8825 N N . VAL A 1 74 ? -1.970 11.439 0.742 1.00 0.00 74 VAL A N 5
ATOM 8826 C CA . VAL A 1 74 ? -0.739 11.930 1.411 1.00 0.00 74 VAL A CA 5
ATOM 8827 C C . VAL A 1 74 ? -0.504 13.421 1.063 1.00 0.00 74 VAL A C 5
ATOM 8828 O O . VAL A 1 74 ? -0.505 13.823 -0.103 1.00 0.00 74 VAL A O 5
ATOM 8841 N N . PHE A 1 75 ? -0.260 14.221 2.100 1.00 0.00 75 PHE A N 5
ATOM 8842 C CA . PHE A 1 75 ? -0.103 15.685 1.981 1.00 0.00 75 PHE A CA 5
ATOM 8843 C C . PHE A 1 75 ? 1.390 16.074 1.818 1.00 0.00 75 PHE A C 5
ATOM 8844 O O . PHE A 1 75 ? 2.272 15.568 2.520 1.00 0.00 75 PHE A O 5
ATOM 8861 N N . PHE A 1 76 ? 1.650 16.978 0.872 1.00 0.00 76 PHE A N 5
ATOM 8862 C CA . PHE A 1 76 ? 3.008 17.477 0.564 1.00 0.00 76 PHE A CA 5
ATOM 8863 C C . PHE A 1 76 ? 2.937 19.037 0.361 1.00 0.00 76 PHE A C 5
ATOM 8864 O O . PHE A 1 76 ? 1.966 19.544 -0.215 1.00 0.00 76 PHE A O 5
ATOM 8881 N N . GLU A 1 77 ? 3.985 19.769 0.765 1.00 0.00 77 GLU A N 5
ATOM 8882 C CA . GLU A 1 77 ? 4.105 21.229 0.421 1.00 0.00 77 GLU A CA 5
ATOM 8883 C C . GLU A 1 77 ? 4.621 21.450 -1.034 1.00 0.00 77 GLU A C 5
ATOM 8884 O O . GLU A 1 77 ? 3.872 21.946 -1.879 1.00 0.00 77 GLU A O 5
ATOM 8896 N N . ASN A 1 78 ? 5.868 21.049 -1.316 1.00 0.00 78 ASN A N 5
ATOM 8897 C CA . ASN A 1 78 ? 6.470 21.129 -2.675 1.00 0.00 78 ASN A CA 5
ATOM 8898 C C . ASN A 1 78 ? 7.316 19.856 -3.020 1.00 0.00 78 ASN A C 5
ATOM 8899 O O . ASN A 1 78 ? 7.085 19.233 -4.063 1.00 0.00 78 ASN A O 5
ATOM 8910 N N . GLU A 1 79 ? 8.283 19.495 -2.166 1.00 0.00 79 GLU A N 5
ATOM 8911 C CA . GLU A 1 79 ? 8.924 18.149 -2.172 1.00 0.00 79 GLU A CA 5
ATOM 8912 C C . GLU A 1 79 ? 8.574 17.239 -0.942 1.00 0.00 79 GLU A C 5
ATOM 8913 O O . GLU A 1 79 ? 8.620 16.015 -1.056 1.00 0.00 79 GLU A O 5
ATOM 8925 N N . GLN A 1 80 ? 8.277 17.815 0.225 1.00 0.00 80 GLN A N 5
ATOM 8926 C CA . GLN A 1 80 ? 8.450 17.173 1.546 1.00 0.00 80 GLN A CA 5
ATOM 8927 C C . GLN A 1 80 ? 7.108 16.720 2.169 1.00 0.00 80 GLN A C 5
ATOM 8928 O O . GLN A 1 80 ? 6.061 17.340 1.947 1.00 0.00 80 GLN A O 5
ATOM 8942 N N . VAL A 1 81 ? 7.129 15.629 2.950 1.00 0.00 81 VAL A N 5
ATOM 8943 C CA . VAL A 1 81 ? 5.876 14.939 3.370 1.00 0.00 81 VAL A CA 5
ATOM 8944 C C . VAL A 1 81 ? 5.321 15.517 4.712 1.00 0.00 81 VAL A C 5
ATOM 8945 O O . VAL A 1 81 ? 6.043 15.664 5.702 1.00 0.00 81 VAL A O 5
ATOM 8958 N N . VAL A 1 82 ? 4.016 15.797 4.713 1.00 0.00 82 VAL A N 5
ATOM 8959 C CA . VAL A 1 82 ? 3.301 16.419 5.863 1.00 0.00 82 VAL A CA 5
ATOM 8960 C C . VAL A 1 82 ? 2.607 15.287 6.686 1.00 0.00 82 VAL A C 5
ATOM 8961 O O . VAL A 1 82 ? 3.056 15.013 7.800 1.00 0.00 82 VAL A O 5
ATOM 8974 N N . ARG A 1 83 ? 1.566 14.611 6.149 1.00 0.00 83 ARG A N 5
ATOM 8975 C CA . ARG A 1 83 ? 1.040 13.340 6.734 1.00 0.00 83 ARG A CA 5
ATOM 8976 C C . ARG A 1 83 ? 0.286 12.469 5.676 1.00 0.00 83 ARG A C 5
ATOM 8977 O O . ARG A 1 83 ? -0.226 12.984 4.678 1.00 0.00 83 ARG A O 5
ATOM 8998 N N . TRP A 1 84 ? 0.176 11.155 5.935 1.00 0.00 84 TRP A N 5
ATOM 8999 C CA . TRP A 1 84 ? -0.580 10.204 5.074 1.00 0.00 84 TRP A CA 5
ATOM 9000 C C . TRP A 1 84 ? -1.720 9.450 5.820 1.00 0.00 84 TRP A C 5
ATOM 9001 O O . TRP A 1 84 ? -1.696 9.259 7.041 1.00 0.00 84 TRP A O 5
ATOM 9022 N N . GLU A 1 85 ? -2.708 8.995 5.043 1.00 0.00 85 GLU A N 5
ATOM 9023 C CA . GLU A 1 85 ? -3.434 7.732 5.351 1.00 0.00 85 GLU A CA 5
ATOM 9024 C C . GLU A 1 85 ? -3.460 6.844 4.058 1.00 0.00 85 GLU A C 5
ATOM 9025 O O . GLU A 1 85 ? -3.633 7.325 2.931 1.00 0.00 85 GLU A O 5
ATOM 9037 N N . GLY A 1 86 ? -3.250 5.543 4.262 1.00 0.00 86 GLY A N 5
ATOM 9038 C CA . GLY A 1 86 ? -3.144 4.567 3.167 1.00 0.00 86 GLY A CA 5
ATOM 9039 C C . GLY A 1 86 ? -4.270 3.547 3.108 1.00 0.00 86 GLY A C 5
ATOM 9040 O O . GLY A 1 86 ? -4.141 2.465 3.688 1.00 0.00 86 GLY A O 5
ATOM 9044 N N . ASP A 1 87 ? -5.329 3.854 2.352 1.00 0.00 87 ASP A N 5
ATOM 9045 C CA . ASP A 1 87 ? -6.400 2.872 2.034 1.00 0.00 87 ASP A CA 5
ATOM 9046 C C . ASP A 1 87 ? -6.057 2.067 0.737 1.00 0.00 87 ASP A C 5
ATOM 9047 O O . ASP A 1 87 ? -6.484 2.364 -0.381 1.00 0.00 87 ASP A O 5
ATOM 9056 N N . TYR A 1 88 ? -5.198 1.050 0.922 1.00 0.00 88 TYR A N 5
ATOM 9057 C CA . TYR A 1 88 ? -4.406 0.423 -0.170 1.00 0.00 88 TYR A CA 5
ATOM 9058 C C . TYR A 1 88 ? -4.642 -1.111 -0.257 1.00 0.00 88 TYR A C 5
ATOM 9059 O O . TYR A 1 88 ? -5.683 -1.521 -0.777 1.00 0.00 88 TYR A O 5
ATOM 9077 N N . PHE A 1 89 ? -3.719 -1.958 0.223 1.00 0.00 89 PHE A N 5
ATOM 9078 C CA . PHE A 1 89 ? -3.988 -3.400 0.466 1.00 0.00 89 PHE A CA 5
ATOM 9079 C C . PHE A 1 89 ? -4.104 -3.631 2.013 1.00 0.00 89 PHE A C 5
ATOM 9080 O O . PHE A 1 89 ? -3.059 -3.742 2.667 1.00 0.00 89 PHE A O 5
ATOM 9097 N N . PRO A 1 90 ? -5.307 -3.718 2.643 1.00 0.00 90 PRO A N 5
ATOM 9098 C CA . PRO A 1 90 ? -5.416 -3.767 4.144 1.00 0.00 90 PRO A CA 5
ATOM 9099 C C . PRO A 1 90 ? -5.359 -5.166 4.816 1.00 0.00 90 PRO A C 5
ATOM 9100 O O . PRO A 1 90 ? -6.196 -5.512 5.655 1.00 0.00 90 PRO A O 5
ATOM 9111 N N . SER A 1 91 ? -4.319 -5.940 4.490 1.00 0.00 91 SER A N 5
ATOM 9112 C CA . SER A 1 91 ? -4.045 -7.247 5.146 1.00 0.00 91 SER A CA 5
ATOM 9113 C C . SER A 1 91 ? -2.547 -7.638 4.981 1.00 0.00 91 SER A C 5
ATOM 9114 O O . SER A 1 91 ? -2.200 -8.500 4.168 1.00 0.00 91 SER A O 5
ATOM 9122 N N . GLN A 1 92 ? -1.665 -6.975 5.749 1.00 0.00 92 GLN A N 5
ATOM 9123 C CA . GLN A 1 92 ? -0.212 -7.291 5.796 1.00 0.00 92 GLN A CA 5
ATOM 9124 C C . GLN A 1 92 ? 0.474 -6.349 6.838 1.00 0.00 92 GLN A C 5
ATOM 9125 O O . GLN A 1 92 ? 0.891 -5.233 6.514 1.00 0.00 92 GLN A O 5
ATOM 9139 N N . ASP A 1 93 ? 0.569 -6.800 8.093 1.00 0.00 93 ASP A N 5
ATOM 9140 C CA . ASP A 1 93 ? 1.075 -5.971 9.214 1.00 0.00 93 ASP A CA 5
ATOM 9141 C C . ASP A 1 93 ? 1.638 -6.900 10.325 1.00 0.00 93 ASP A C 5
ATOM 9142 O O . ASP A 1 93 ? 0.941 -7.290 11.265 1.00 0.00 93 ASP A O 5
ATOM 9151 N N . GLU A 1 94 ? 2.923 -7.263 10.196 1.00 0.00 94 GLU A N 5
ATOM 9152 C CA . GLU A 1 94 ? 3.628 -8.168 11.154 1.00 0.00 94 GLU A CA 5
ATOM 9153 C C . GLU A 1 94 ? 3.966 -7.634 12.585 1.00 0.00 94 GLU A C 5
ATOM 9154 O O . GLU A 1 94 ? 4.040 -8.397 13.550 1.00 0.00 94 GLU A O 5
ATOM 9166 N N . GLN A 1 95 ? 4.095 -6.315 12.673 1.00 0.00 95 GLN A N 5
ATOM 9167 C CA . GLN A 1 95 ? 3.917 -5.560 13.935 1.00 0.00 95 GLN A CA 5
ATOM 9168 C C . GLN A 1 95 ? 2.536 -4.838 13.769 1.00 0.00 95 GLN A C 5
ATOM 9169 O O . GLN A 1 95 ? 2.426 -3.860 13.024 1.00 0.00 95 GLN A O 5
ATOM 9183 N N . LEU A 1 96 ? 1.493 -5.406 14.393 1.00 0.00 96 LEU A N 5
ATOM 9184 C CA . LEU A 1 96 ? 0.067 -5.094 14.051 1.00 0.00 96 LEU A CA 5
ATOM 9185 C C . LEU A 1 96 ? -0.302 -3.582 14.104 1.00 0.00 96 LEU A C 5
ATOM 9186 O O . LEU A 1 96 ? -0.143 -2.917 15.132 1.00 0.00 96 LEU A O 5
ATOM 9202 N N . ALA A 1 97 ? -0.749 -3.059 12.957 1.00 0.00 97 ALA A N 5
ATOM 9203 C CA . ALA A 1 97 ? -0.964 -1.609 12.739 1.00 0.00 97 ALA A CA 5
ATOM 9204 C C . ALA A 1 97 ? -2.466 -1.247 12.813 1.00 0.00 97 ALA A C 5
ATOM 9205 O O . ALA A 1 97 ? -3.207 -1.793 13.639 1.00 0.00 97 ALA A O 5
ATOM 9212 N N . LYS A 1 98 ? -2.948 -0.325 11.968 1.00 0.00 98 LYS A N 5
ATOM 9213 C CA . LYS A 1 98 ? -4.411 -0.092 11.791 1.00 0.00 98 LYS A CA 5
ATOM 9214 C C . LYS A 1 98 ? -5.092 -1.278 11.029 1.00 0.00 98 LYS A C 5
ATOM 9215 O O . LYS A 1 98 ? -5.361 -1.208 9.825 1.00 0.00 98 LYS A O 5
ATOM 9234 N N . ALA A 1 99 ? -5.387 -2.354 11.780 1.00 0.00 99 ALA A N 5
ATOM 9235 C CA . ALA A 1 99 ? -5.906 -3.620 11.207 1.00 0.00 99 ALA A CA 5
ATOM 9236 C C . ALA A 1 99 ? -7.445 -3.596 10.964 1.00 0.00 99 ALA A C 5
ATOM 9237 O O . ALA A 1 99 ? -8.250 -4.190 11.687 1.00 0.00 99 ALA A O 5
ATOM 9244 N N . ALA A 1 100 ? -7.815 -2.870 9.907 1.00 0.00 100 ALA A N 5
ATOM 9245 C CA . ALA A 1 100 ? -9.216 -2.607 9.519 1.00 0.00 100 ALA A CA 5
ATOM 9246 C C . ALA A 1 100 ? -9.357 -2.583 7.958 1.00 0.00 100 ALA A C 5
ATOM 9247 O O . ALA A 1 100 ? -8.371 -2.257 7.283 1.00 0.00 100 ALA A O 5
ATOM 9254 N N . PRO A 1 101 ? -10.533 -2.867 7.329 1.00 0.00 101 PRO A N 5
ATOM 9255 C CA . PRO A 1 101 ? -10.651 -2.932 5.829 1.00 0.00 101 PRO A CA 5
ATOM 9256 C C . PRO A 1 101 ? -10.627 -1.561 5.093 1.00 0.00 101 PRO A C 5
ATOM 9257 O O . PRO A 1 101 ? -11.619 -1.094 4.526 1.00 0.00 101 PRO A O 5
ATOM 9268 N N . LYS A 1 102 ? -9.433 -0.958 5.068 1.00 0.00 102 LYS A N 5
ATOM 9269 C CA . LYS A 1 102 ? -9.168 0.321 4.382 1.00 0.00 102 LYS A CA 5
ATOM 9270 C C . LYS A 1 102 ? -8.759 0.114 2.894 1.00 0.00 102 LYS A C 5
ATOM 9271 O O . LYS A 1 102 ? -7.588 -0.070 2.561 1.00 0.00 102 LYS A O 5
ATOM 9290 N N . GLN A 1 103 ? -9.759 0.167 2.008 1.00 0.00 103 GLN A N 5
ATOM 9291 C CA . GLN A 1 103 ? -9.577 0.486 0.563 1.00 0.00 103 GLN A CA 5
ATOM 9292 C C . GLN A 1 103 ? -10.954 0.997 0.039 1.00 0.00 103 GLN A C 5
ATOM 9293 O O . GLN A 1 103 ? -11.850 0.203 -0.262 1.00 0.00 103 GLN A O 5
ATOM 9307 N N . PHE A 1 104 ? -11.154 2.323 0.070 1.00 0.00 104 PHE A N 5
ATOM 9308 C CA . PHE A 1 104 ? -12.512 2.928 0.136 1.00 0.00 104 PHE A CA 5
ATOM 9309 C C . PHE A 1 104 ? -12.671 4.446 -0.208 1.00 0.00 104 PHE A C 5
ATOM 9310 O O . PHE A 1 104 ? -13.813 4.870 -0.411 1.00 0.00 104 PHE A O 5
ATOM 9327 N N . GLY A 1 105 ? -11.604 5.259 -0.287 1.00 0.00 105 GLY A N 5
ATOM 9328 C CA . GLY A 1 105 ? -11.728 6.725 -0.526 1.00 0.00 105 GLY A CA 5
ATOM 9329 C C . GLY A 1 105 ? -11.939 7.166 -1.989 1.00 0.00 105 GLY A C 5
ATOM 9330 O O . GLY A 1 105 ? -11.123 7.892 -2.558 1.00 0.00 105 GLY A O 5
ATOM 9334 N N . ARG A 1 106 ? -13.046 6.694 -2.569 1.00 0.00 106 ARG A N 5
ATOM 9335 C CA . ARG A 1 106 ? -13.316 6.704 -4.037 1.00 0.00 106 ARG A CA 5
ATOM 9336 C C . ARG A 1 106 ? -14.790 6.178 -4.196 1.00 0.00 106 ARG A C 5
ATOM 9337 O O . ARG A 1 106 ? -15.133 5.151 -3.606 1.00 0.00 106 ARG A O 5
ATOM 9358 N N . ASN A 1 107 ? -15.638 6.877 -4.976 1.00 0.00 107 ASN A N 5
ATOM 9359 C CA . ASN A 1 107 ? -17.119 6.645 -5.047 1.00 0.00 107 ASN A CA 5
ATOM 9360 C C . ASN A 1 107 ? -17.668 5.178 -4.988 1.00 0.00 107 ASN A C 5
ATOM 9361 O O . ASN A 1 107 ? -17.711 4.453 -5.985 1.00 0.00 107 ASN A O 5
ATOM 9372 N N . LEU A 1 108 ? -18.051 4.741 -3.778 1.00 0.00 108 LEU A N 5
ATOM 9373 C CA . LEU A 1 108 ? -18.056 3.288 -3.432 1.00 0.00 108 LEU A CA 5
ATOM 9374 C C . LEU A 1 108 ? -19.391 2.568 -3.774 1.00 0.00 108 LEU A C 5
ATOM 9375 O O . LEU A 1 108 ? -20.220 2.292 -2.902 1.00 0.00 108 LEU A O 5
ATOM 9391 N N . ALA A 1 109 ? -19.568 2.240 -5.064 1.00 0.00 109 ALA A N 5
ATOM 9392 C CA . ALA A 1 109 ? -20.806 1.607 -5.568 1.00 0.00 109 ALA A CA 5
ATOM 9393 C C . ALA A 1 109 ? -20.541 0.167 -6.099 1.00 0.00 109 ALA A C 5
ATOM 9394 O O . ALA A 1 109 ? -20.098 -0.066 -7.229 1.00 0.00 109 ALA A O 5
ATOM 9401 N N . ARG A 1 110 ? -20.849 -0.794 -5.235 1.00 0.00 110 ARG A N 5
ATOM 9402 C CA . ARG A 1 110 ? -20.849 -2.239 -5.582 1.00 0.00 110 ARG A CA 5
ATOM 9403 C C . ARG A 1 110 ? -21.867 -3.028 -4.702 1.00 0.00 110 ARG A C 5
ATOM 9404 O O . ARG A 1 110 ? -22.017 -2.800 -3.499 1.00 0.00 110 ARG A O 5
ATOM 9425 N N . ASP A 1 111 ? -22.525 -3.987 -5.349 1.00 0.00 111 ASP A N 5
ATOM 9426 C CA . ASP A 1 111 ? -23.462 -4.961 -4.745 1.00 0.00 111 ASP A CA 5
ATOM 9427 C C . ASP A 1 111 ? -23.024 -5.718 -3.451 1.00 0.00 111 ASP A C 5
ATOM 9428 O O . ASP A 1 111 ? -21.863 -6.091 -3.250 1.00 0.00 111 ASP A O 5
ATOM 9437 N N . LYS A 1 112 ? -24.011 -5.966 -2.580 1.00 0.00 112 LYS A N 5
ATOM 9438 C CA . LYS A 1 112 ? -23.825 -6.757 -1.326 1.00 0.00 112 LYS A CA 5
ATOM 9439 C C . LYS A 1 112 ? -24.315 -8.217 -1.571 1.00 0.00 112 LYS A C 5
ATOM 9440 O O . LYS A 1 112 ? -25.383 -8.639 -1.123 1.00 0.00 112 LYS A O 5
ATOM 9459 N N . LYS A 1 113 ? -23.514 -8.945 -2.364 1.00 0.00 113 LYS A N 5
ATOM 9460 C CA . LYS A 1 113 ? -23.962 -10.205 -3.020 1.00 0.00 113 LYS A CA 5
ATOM 9461 C C . LYS A 1 113 ? -22.787 -11.223 -3.105 1.00 0.00 113 LYS A C 5
ATOM 9462 O O . LYS A 1 113 ? -21.700 -10.903 -3.607 1.00 0.00 113 LYS A O 5
ATOM 9481 N N . LYS A 1 114 ? -23.040 -12.481 -2.710 1.00 0.00 114 LYS A N 5
ATOM 9482 C CA . LYS A 1 114 ? -22.101 -13.607 -2.979 1.00 0.00 114 LYS A CA 5
ATOM 9483 C C . LYS A 1 114 ? -22.357 -14.209 -4.396 1.00 0.00 114 LYS A C 5
ATOM 9484 O O . LYS A 1 114 ? -22.982 -15.263 -4.546 1.00 0.00 114 LYS A O 5
ATOM 9503 N N . GLN A 1 115 ? -21.824 -13.547 -5.437 1.00 0.00 115 GLN A N 5
ATOM 9504 C CA . GLN A 1 115 ? -21.922 -14.049 -6.841 1.00 0.00 115 GLN A CA 5
ATOM 9505 C C . GLN A 1 115 ? -20.806 -15.096 -7.185 1.00 0.00 115 GLN A C 5
ATOM 9506 O O . GLN A 1 115 ? -19.956 -14.886 -8.053 1.00 0.00 115 GLN A O 5
ATOM 9520 N N . ARG A 1 116 ? -20.840 -16.226 -6.464 1.00 0.00 116 ARG A N 5
ATOM 9521 C CA . ARG A 1 116 ? -19.863 -17.341 -6.573 1.00 0.00 116 ARG A CA 5
ATOM 9522 C C . ARG A 1 116 ? -20.463 -18.476 -5.681 1.00 0.00 116 ARG A C 5
ATOM 9523 O O . ARG A 1 116 ? -20.471 -18.349 -4.451 1.00 0.00 116 ARG A O 5
ATOM 9544 N N . GLY A 1 117 ? -21.000 -19.534 -6.313 1.00 0.00 117 GLY A N 5
ATOM 9545 C CA . GLY A 1 117 ? -21.842 -20.558 -5.628 1.00 0.00 117 GLY A CA 5
ATOM 9546 C C . GLY A 1 117 ? -21.336 -21.183 -4.318 1.00 0.00 117 GLY A C 5
ATOM 9547 O O . GLY A 1 117 ? -21.886 -20.898 -3.250 1.00 0.00 117 GLY A O 5
ATOM 9551 N N . ARG A 1 118 ? -20.270 -21.980 -4.419 1.00 0.00 118 ARG A N 5
ATOM 9552 C CA . ARG A 1 118 ? -19.483 -22.415 -3.235 1.00 0.00 118 ARG A CA 5
ATOM 9553 C 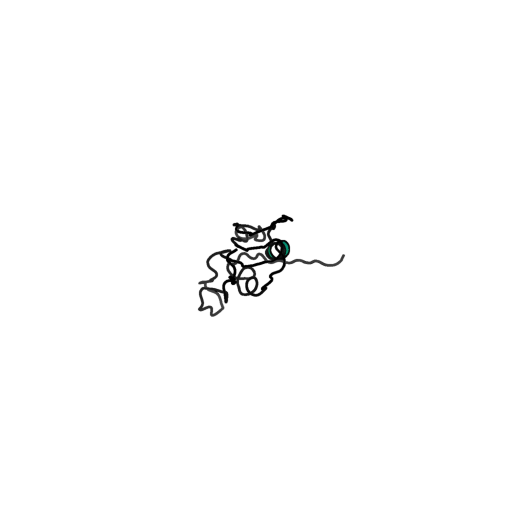C . ARG A 1 118 ? -18.435 -21.325 -2.862 1.00 0.00 118 ARG A C 5
ATOM 9554 O O . ARG A 1 118 ? -18.576 -20.702 -1.786 1.00 0.00 118 ARG A O 5
ATOM 9576 N N . MET A 1 1 ? 29.786 -14.290 0.187 1.00 0.00 1 MET A N 6
ATOM 9577 C CA . MET A 1 1 ? 29.392 -15.702 0.457 1.00 0.00 1 MET A CA 6
ATOM 9578 C C . MET A 1 1 ? 30.396 -16.356 1.462 1.00 0.00 1 MET A C 6
ATOM 9579 O O . MET A 1 1 ? 30.810 -15.680 2.408 1.00 0.00 1 MET A O 6
ATOM 9595 N N . ALA A 1 2 ? 30.768 -17.634 1.303 1.00 0.00 2 ALA A N 6
ATOM 9596 C CA . ALA A 1 2 ? 31.814 -18.277 2.137 1.00 0.00 2 ALA A CA 6
ATOM 9597 C C . ALA A 1 2 ? 33.244 -17.951 1.615 1.00 0.00 2 ALA A C 6
ATOM 9598 O O . ALA A 1 2 ? 33.580 -18.240 0.461 1.00 0.00 2 ALA A O 6
ATOM 9605 N N . GLY A 1 3 ? 34.062 -17.305 2.457 1.00 0.00 3 GLY A N 6
ATOM 9606 C CA . GLY A 1 3 ? 35.423 -16.865 2.060 1.00 0.00 3 GLY A CA 6
ATOM 9607 C C . GLY A 1 3 ? 35.476 -15.499 1.357 1.00 0.00 3 GLY A C 6
ATOM 9608 O O . GLY A 1 3 ? 35.921 -14.512 1.945 1.00 0.00 3 GLY A O 6
ATOM 9612 N N . SER A 1 4 ? 35.004 -15.454 0.104 1.00 0.00 4 SER A N 6
ATOM 9613 C CA . SER A 1 4 ? 34.836 -14.185 -0.644 1.00 0.00 4 SER A CA 6
ATOM 9614 C C . SER A 1 4 ? 33.564 -13.422 -0.177 1.00 0.00 4 SER A C 6
ATOM 9615 O O . SER A 1 4 ? 32.430 -13.836 -0.450 1.00 0.00 4 SER A O 6
ATOM 9623 N N . GLY A 1 5 ? 33.773 -12.312 0.548 1.00 0.00 5 GLY A N 6
ATOM 9624 C CA . GLY A 1 5 ? 32.676 -11.581 1.235 1.00 0.00 5 GLY A CA 6
ATOM 9625 C C . GLY A 1 5 ? 31.712 -10.684 0.429 1.00 0.00 5 GLY A C 6
ATOM 9626 O O . GLY A 1 5 ? 31.256 -9.663 0.944 1.00 0.00 5 GLY A O 6
ATOM 9630 N N . ILE A 1 6 ? 31.313 -11.127 -0.767 1.00 0.00 6 ILE A N 6
ATOM 9631 C CA . ILE A 1 6 ? 30.184 -10.540 -1.537 1.00 0.00 6 ILE A CA 6
ATOM 9632 C C . ILE A 1 6 ? 28.851 -11.173 -1.057 1.00 0.00 6 ILE A C 6
ATOM 9633 O O . ILE A 1 6 ? 28.506 -12.311 -1.402 1.00 0.00 6 ILE A O 6
ATOM 9649 N N . ILE A 1 7 ? 28.137 -10.436 -0.198 1.00 0.00 7 ILE A N 6
ATOM 9650 C CA . ILE A 1 7 ? 26.850 -10.897 0.405 1.00 0.00 7 ILE A CA 6
ATOM 9651 C C . ILE A 1 7 ? 25.625 -10.666 -0.533 1.00 0.00 7 ILE A C 6
ATOM 9652 O O . ILE A 1 7 ? 24.786 -9.786 -0.326 1.00 0.00 7 ILE A O 6
ATOM 9668 N N . TYR A 1 8 ? 25.513 -11.530 -1.551 1.00 0.00 8 TYR A N 6
ATOM 9669 C CA . TYR A 1 8 ? 24.354 -11.565 -2.475 1.00 0.00 8 TYR A CA 6
ATOM 9670 C C . TYR A 1 8 ? 23.124 -12.273 -1.833 1.00 0.00 8 TYR A C 6
ATOM 9671 O O . TYR A 1 8 ? 23.147 -13.473 -1.548 1.00 0.00 8 TYR A O 6
ATOM 9689 N N . LYS A 1 9 ? 22.065 -11.498 -1.571 1.00 0.00 9 LYS A N 6
ATOM 9690 C CA . LYS A 1 9 ? 20.850 -11.988 -0.875 1.00 0.00 9 LYS A CA 6
ATOM 9691 C C . LYS A 1 9 ? 19.619 -11.145 -1.316 1.00 0.00 9 LYS A C 6
ATOM 9692 O O . LYS A 1 9 ? 19.620 -9.917 -1.184 1.00 0.00 9 LYS A O 6
ATOM 9711 N N . GLN A 1 10 ? 18.575 -11.802 -1.841 1.00 0.00 10 GLN A N 6
ATOM 9712 C CA . GLN A 1 10 ? 17.366 -11.099 -2.345 1.00 0.00 10 GLN A CA 6
ATOM 9713 C C . GLN A 1 10 ? 16.321 -10.865 -1.206 1.00 0.00 10 GLN A C 6
ATOM 9714 O O . GLN A 1 10 ? 15.827 -11.862 -0.664 1.00 0.00 10 GLN A O 6
ATOM 9728 N N . PRO A 1 11 ? 15.910 -9.619 -0.835 1.00 0.00 11 PRO A N 6
ATOM 9729 C CA . PRO A 1 11 ? 14.874 -9.401 0.229 1.00 0.00 11 PRO A CA 6
ATOM 9730 C C . PRO A 1 11 ? 13.422 -9.593 -0.283 1.00 0.00 11 PRO A C 6
ATOM 9731 O O . PRO A 1 11 ? 12.693 -8.637 -0.565 1.00 0.00 11 PRO A O 6
ATOM 9742 N N . ILE A 1 12 ? 13.007 -10.864 -0.397 1.00 0.00 12 ILE A N 6
ATOM 9743 C CA . ILE A 1 12 ? 11.683 -11.235 -0.988 1.00 0.00 12 ILE A CA 6
ATOM 9744 C C . ILE A 1 12 ? 10.530 -11.235 0.058 1.00 0.00 12 ILE A C 6
ATOM 9745 O O . ILE A 1 12 ? 9.971 -12.270 0.433 1.00 0.00 12 ILE A O 6
ATOM 9761 N N . TYR A 1 13 ? 10.152 -10.027 0.494 1.00 0.00 13 TYR A N 6
ATOM 9762 C CA . TYR A 1 13 ? 8.979 -9.792 1.362 1.00 0.00 13 TYR A CA 6
ATOM 9763 C C . TYR A 1 13 ? 8.458 -8.349 1.111 1.00 0.00 13 TYR A C 6
ATOM 9764 O O . TYR A 1 13 ? 9.217 -7.373 1.131 1.00 0.00 13 TYR A O 6
ATOM 9782 N N . GLN A 1 14 ? 7.138 -8.220 0.934 1.00 0.00 14 GLN A N 6
ATOM 9783 C CA . GLN A 1 14 ? 6.480 -6.902 0.704 1.00 0.00 14 GLN A CA 6
ATOM 9784 C C . GLN A 1 14 ? 6.562 -5.801 1.812 1.00 0.00 14 GLN A C 6
ATOM 9785 O O . GLN A 1 14 ? 6.269 -4.643 1.518 1.00 0.00 14 GLN A O 6
ATOM 9799 N N . GLY A 1 15 ? 7.030 -6.136 3.026 1.00 0.00 15 GLY A N 6
ATOM 9800 C CA . GLY A 1 15 ? 7.562 -5.146 3.997 1.00 0.00 15 GLY A CA 6
ATOM 9801 C C . GLY A 1 15 ? 8.591 -4.082 3.551 1.00 0.00 15 GLY A C 6
ATOM 9802 O O . GLY A 1 15 ? 8.623 -3.003 4.141 1.00 0.00 15 GLY A O 6
ATOM 9806 N N . ASN A 1 16 ? 9.390 -4.361 2.517 1.00 0.00 16 ASN A N 6
ATOM 9807 C CA . ASN A 1 16 ? 10.170 -3.326 1.794 1.00 0.00 16 ASN A CA 6
ATOM 9808 C C . ASN A 1 16 ? 9.331 -2.175 1.118 1.00 0.00 16 ASN A C 6
ATOM 9809 O O . ASN A 1 16 ? 9.746 -1.019 1.218 1.00 0.00 16 ASN A O 6
ATOM 9820 N N . LEU A 1 17 ? 8.208 -2.484 0.445 1.00 0.00 17 LEU A N 6
ATOM 9821 C CA . LEU A 1 17 ? 7.340 -1.482 -0.221 1.00 0.00 17 LEU A CA 6
ATOM 9822 C C . LEU A 1 17 ? 5.921 -1.406 0.406 1.00 0.00 17 LEU A C 6
ATOM 9823 O O . LEU A 1 17 ? 5.698 -0.549 1.264 1.00 0.00 17 LEU A O 6
ATOM 9839 N N . ILE A 1 18 ? 4.965 -2.258 -0.007 1.00 0.00 18 ILE A N 6
ATOM 9840 C CA . ILE A 1 18 ? 3.531 -2.127 0.385 1.00 0.00 18 ILE A CA 6
ATOM 9841 C C . ILE A 1 18 ? 3.115 -3.184 1.443 1.00 0.00 18 ILE A C 6
ATOM 9842 O O . ILE A 1 18 ? 2.715 -4.306 1.128 1.00 0.00 18 ILE A O 6
ATOM 9858 N N . LYS A 1 19 ? 3.096 -2.756 2.707 1.00 0.00 19 LYS A N 6
ATOM 9859 C CA . LYS A 1 19 ? 2.128 -3.259 3.719 1.00 0.00 19 LYS A CA 6
ATOM 9860 C C . LYS A 1 19 ? 1.848 -2.098 4.722 1.00 0.00 19 LYS A C 6
ATOM 9861 O O . LYS A 1 19 ? 2.788 -1.432 5.160 1.00 0.00 19 LYS A O 6
ATOM 9880 N N . GLN A 1 20 ? 0.588 -1.866 5.113 1.00 0.00 20 GLN A N 6
ATOM 9881 C CA . GLN A 1 20 ? 0.211 -0.701 5.992 1.00 0.00 20 GLN A CA 6
ATOM 9882 C C . GLN A 1 20 ? 0.981 -0.509 7.336 1.00 0.00 20 GLN A C 6
ATOM 9883 O O . GLN A 1 20 ? 1.204 0.640 7.720 1.00 0.00 20 GLN A O 6
ATOM 9897 N N . ASN A 1 21 ? 1.439 -1.584 8.004 1.00 0.00 21 ASN A N 6
ATOM 9898 C CA . ASN A 1 21 ? 2.463 -1.473 9.084 1.00 0.00 21 ASN A CA 6
ATOM 9899 C C . ASN A 1 21 ? 3.834 -0.873 8.621 1.00 0.00 21 ASN A C 6
ATOM 9900 O O . ASN A 1 21 ? 4.290 0.076 9.252 1.00 0.00 21 ASN A O 6
ATOM 9911 N N . ALA A 1 22 ? 4.456 -1.390 7.546 1.00 0.00 22 ALA A N 6
ATOM 9912 C CA . ALA A 1 22 ? 5.647 -0.744 6.933 1.00 0.00 22 ALA A CA 6
ATOM 9913 C C . ALA A 1 22 ? 5.426 0.669 6.307 1.00 0.00 22 ALA A C 6
ATOM 9914 O O . ALA A 1 22 ? 6.291 1.526 6.487 1.00 0.00 22 ALA A O 6
ATOM 9921 N N . VAL A 1 23 ? 4.295 0.931 5.625 1.00 0.00 23 VAL A N 6
ATOM 9922 C CA . VAL A 1 23 ? 3.948 2.298 5.133 1.00 0.00 23 VAL A CA 6
ATOM 9923 C C . VAL A 1 23 ? 3.695 3.348 6.269 1.00 0.00 23 VAL A C 6
ATOM 9924 O O . VAL A 1 23 ? 4.086 4.501 6.089 1.00 0.00 23 VAL A O 6
ATOM 9937 N N . GLU A 1 24 ? 3.111 2.982 7.419 1.00 0.00 24 GLU A N 6
ATOM 9938 C CA . GLU A 1 24 ? 3.185 3.831 8.644 1.00 0.00 24 GLU A CA 6
ATOM 9939 C C . GLU A 1 24 ? 4.613 3.903 9.286 1.00 0.00 24 GLU A C 6
ATOM 9940 O O . GLU A 1 24 ? 5.129 5.003 9.499 1.00 0.00 24 GLU A O 6
ATOM 9952 N N . GLN A 1 25 ? 5.260 2.754 9.541 1.00 0.00 25 GLN A N 6
ATOM 9953 C CA . GLN A 1 25 ? 6.604 2.685 10.182 1.00 0.00 25 GLN A CA 6
ATOM 9954 C C . GLN A 1 25 ? 7.798 3.294 9.398 1.00 0.00 25 GLN A C 6
ATOM 9955 O O . GLN A 1 25 ? 8.746 3.733 10.057 1.00 0.00 25 GLN A O 6
ATOM 9969 N N . LEU A 1 26 ? 7.770 3.392 8.054 1.00 0.00 26 LEU A N 6
ATOM 9970 C CA . LEU A 1 26 ? 8.714 4.263 7.293 1.00 0.00 26 LEU A CA 6
ATOM 9971 C C . LEU A 1 26 ? 8.850 5.746 7.751 1.00 0.00 26 LEU A C 6
ATOM 9972 O O . LEU A 1 26 ? 9.958 6.281 7.696 1.00 0.00 26 LEU A O 6
ATOM 9988 N N . GLN A 1 27 ? 7.750 6.370 8.220 1.00 0.00 27 GLN A N 6
ATOM 9989 C CA . GLN A 1 27 ? 7.757 7.685 8.924 1.00 0.00 27 GLN A CA 6
ATOM 9990 C C . GLN A 1 27 ? 8.564 8.857 8.272 1.00 0.00 27 GLN A C 6
ATOM 9991 O O . GLN A 1 27 ? 9.326 9.570 8.930 1.00 0.00 27 GLN A O 6
ATOM 10005 N N . VAL A 1 28 ? 8.367 9.039 6.959 1.00 0.00 28 VAL A N 6
ATOM 10006 C CA . VAL A 1 28 ? 9.176 9.976 6.130 1.00 0.00 28 VAL A CA 6
ATOM 10007 C C . VAL A 1 28 ? 8.519 11.392 6.152 1.00 0.00 28 VAL A C 6
ATOM 10008 O O . VAL A 1 28 ? 7.320 11.534 5.900 1.00 0.00 28 VAL A O 6
ATOM 10021 N N . GLY A 1 29 ? 9.340 12.426 6.385 1.00 0.00 29 GLY A N 6
ATOM 10022 C CA . GLY A 1 29 ? 8.946 13.837 6.151 1.00 0.00 29 GLY A CA 6
ATOM 10023 C C . GLY A 1 29 ? 9.965 14.653 5.334 1.00 0.00 29 GLY A C 6
ATOM 10024 O O . GLY A 1 29 ? 10.376 15.725 5.774 1.00 0.00 29 GLY A O 6
ATOM 10028 N N . GLN A 1 30 ? 10.364 14.139 4.154 1.00 0.00 30 GLN A N 6
ATOM 10029 C CA . GLN A 1 30 ? 11.566 14.642 3.433 1.00 0.00 30 GLN A CA 6
ATOM 10030 C C . GLN A 1 30 ? 11.412 14.726 1.889 1.00 0.00 30 GLN A C 6
ATOM 10031 O O . GLN A 1 30 ? 11.765 15.774 1.342 1.00 0.00 30 GLN A O 6
ATOM 10045 N N . SER A 1 31 ? 10.977 13.659 1.186 1.00 0.00 31 SER A N 6
ATOM 10046 C CA . SER A 1 31 ? 10.939 13.658 -0.298 1.00 0.00 31 SER A CA 6
ATOM 10047 C C . SER A 1 31 ? 9.743 12.855 -0.889 1.00 0.00 31 SER A C 6
ATOM 10048 O O . SER A 1 31 ? 9.642 11.633 -0.739 1.00 0.00 31 SER A O 6
ATOM 10056 N N . LYS A 1 32 ? 8.912 13.579 -1.649 1.00 0.00 32 LYS A N 6
ATOM 10057 C CA . LYS A 1 32 ? 7.887 13.030 -2.570 1.00 0.00 32 LYS A CA 6
ATOM 10058 C C . LYS A 1 32 ? 8.336 11.953 -3.600 1.00 0.00 32 LYS A C 6
ATOM 10059 O O . LYS A 1 32 ? 7.687 10.911 -3.717 1.00 0.00 32 LYS A O 6
ATOM 10078 N N . GLN A 1 33 ? 9.439 12.199 -4.318 1.00 0.00 33 GLN A N 6
ATOM 10079 C CA . GLN A 1 33 ? 10.027 11.215 -5.265 1.00 0.00 33 GLN A CA 6
ATOM 10080 C C . GLN A 1 33 ? 10.674 9.964 -4.616 1.00 0.00 33 GLN A C 6
ATOM 10081 O O . GLN A 1 33 ? 10.482 8.869 -5.148 1.00 0.00 33 GLN A O 6
ATOM 10095 N N . GLN A 1 34 ? 11.382 10.099 -3.486 1.00 0.00 34 GLN A N 6
ATOM 10096 C CA . GLN A 1 34 ? 11.857 8.931 -2.700 1.00 0.00 34 GLN A CA 6
ATOM 10097 C C . GLN A 1 34 ? 10.711 8.037 -2.135 1.00 0.00 34 GLN A C 6
ATOM 10098 O O . GLN A 1 34 ? 10.729 6.832 -2.393 1.00 0.00 34 GLN A O 6
ATOM 10112 N N . VAL A 1 35 ? 9.705 8.599 -1.436 1.00 0.00 35 VAL A N 6
ATOM 10113 C CA . VAL A 1 35 ? 8.528 7.805 -0.968 1.00 0.00 35 VAL A CA 6
ATOM 10114 C C . VAL A 1 35 ? 7.685 7.140 -2.099 1.00 0.00 35 VAL A C 6
ATOM 10115 O O . VAL A 1 35 ? 7.370 5.956 -1.979 1.00 0.00 35 VAL A O 6
ATOM 10128 N N . SER A 1 36 ? 7.397 7.846 -3.206 1.00 0.00 36 SER A N 6
ATOM 10129 C CA . SER A 1 36 ? 6.767 7.226 -4.407 1.00 0.00 36 SER A CA 6
ATOM 10130 C C . SER A 1 36 ? 7.607 6.142 -5.139 1.00 0.00 36 SER A C 6
ATOM 10131 O O . SER A 1 36 ? 7.064 5.080 -5.463 1.00 0.00 36 SER A O 6
ATOM 10139 N N . ALA A 1 37 ? 8.912 6.363 -5.360 1.00 0.00 37 ALA A N 6
ATOM 10140 C CA . ALA A 1 37 ? 9.806 5.307 -5.890 1.00 0.00 37 ALA A CA 6
ATOM 10141 C C . ALA A 1 37 ? 9.987 4.040 -4.998 1.00 0.00 37 ALA A C 6
ATOM 10142 O O . ALA A 1 37 ? 9.928 2.932 -5.538 1.00 0.00 37 ALA A O 6
ATOM 10149 N N . LEU A 1 38 ? 10.147 4.205 -3.674 1.00 0.00 38 LEU A N 6
ATOM 10150 C CA . LEU A 1 38 ? 10.161 3.076 -2.707 1.00 0.00 38 LEU A CA 6
ATOM 10151 C C . LEU A 1 38 ? 8.797 2.322 -2.561 1.00 0.00 38 LEU A C 6
ATOM 10152 O O . LEU A 1 38 ? 8.800 1.092 -2.597 1.00 0.00 38 LEU A O 6
ATOM 10168 N N . LEU A 1 39 ? 7.665 3.027 -2.428 1.00 0.00 39 LEU A N 6
ATOM 10169 C CA . LEU A 1 39 ? 6.318 2.400 -2.432 1.00 0.00 39 LEU A CA 6
ATOM 10170 C C . LEU A 1 39 ? 5.823 1.729 -3.762 1.00 0.00 39 LEU A C 6
ATOM 10171 O O . LEU A 1 39 ? 4.928 0.881 -3.709 1.00 0.00 39 LEU A O 6
ATOM 10187 N N . GLY A 1 40 ? 6.330 2.162 -4.918 1.00 0.00 40 GLY A N 6
ATOM 10188 C CA . GLY A 1 40 ? 5.931 1.603 -6.234 1.00 0.00 40 GLY A CA 6
ATOM 10189 C C . GLY A 1 40 ? 4.886 2.423 -7.007 1.00 0.00 40 GLY A C 6
ATOM 10190 O O . GLY A 1 40 ? 3.827 1.919 -7.390 1.00 0.00 40 GLY A O 6
ATOM 10194 N N . THR A 1 41 ? 5.203 3.696 -7.220 1.00 0.00 41 THR A N 6
ATOM 10195 C CA . THR A 1 41 ? 4.310 4.700 -7.842 1.00 0.00 41 THR A CA 6
ATOM 10196 C C . THR A 1 41 ? 5.184 5.572 -8.811 1.00 0.00 41 THR A C 6
ATOM 10197 O O . THR A 1 41 ? 6.380 5.777 -8.544 1.00 0.00 41 THR A O 6
ATOM 10208 N N . PRO A 1 42 ? 4.682 6.096 -9.954 1.00 0.00 42 PRO A N 6
ATOM 10209 C CA . PRO A 1 42 ? 5.401 7.168 -10.726 1.00 0.00 42 PRO A CA 6
ATOM 10210 C C . PRO A 1 42 ? 5.556 8.496 -9.931 1.00 0.00 42 PRO A C 6
ATOM 10211 O O . PRO A 1 42 ? 4.673 8.906 -9.170 1.00 0.00 42 PRO A O 6
ATOM 10222 N N . SER A 1 43 ? 6.725 9.129 -10.050 1.00 0.00 43 SER A N 6
ATOM 10223 C CA . SER A 1 43 ? 7.098 10.283 -9.213 1.00 0.00 43 SER A CA 6
ATOM 10224 C C . SER A 1 43 ? 6.497 11.640 -9.673 1.00 0.00 43 SER A C 6
ATOM 10225 O O . SER A 1 43 ? 5.959 11.807 -10.770 1.00 0.00 43 SER A O 6
ATOM 10233 N N . ILE A 1 44 ? 6.625 12.606 -8.765 1.00 0.00 44 ILE A N 6
ATOM 10234 C CA . ILE A 1 44 ? 6.250 14.025 -9.009 1.00 0.00 44 ILE A CA 6
ATOM 10235 C C . ILE A 1 44 ? 7.603 14.829 -8.971 1.00 0.00 44 ILE A C 6
ATOM 10236 O O . ILE A 1 44 ? 8.021 15.227 -7.876 1.00 0.00 44 ILE A O 6
ATOM 10252 N N . PRO A 1 45 ? 8.332 15.078 -10.096 1.00 0.00 45 PRO A N 6
ATOM 10253 C CA . PRO A 1 45 ? 9.639 15.830 -10.073 1.00 0.00 45 PRO A CA 6
ATOM 10254 C C . PRO A 1 45 ? 9.523 17.379 -10.211 1.00 0.00 45 PRO A C 6
ATOM 10255 O O . PRO A 1 45 ? 10.155 18.013 -11.059 1.00 0.00 45 PRO A O 6
ATOM 10266 N N . ASP A 1 46 ? 8.734 17.959 -9.303 1.00 0.00 46 ASP A N 6
ATOM 10267 C CA . ASP A 1 46 ? 8.244 19.355 -9.429 1.00 0.00 46 ASP A CA 6
ATOM 10268 C C . ASP A 1 46 ? 8.834 20.221 -8.268 1.00 0.00 46 ASP A C 6
ATOM 10269 O O . ASP A 1 46 ? 8.365 20.081 -7.132 1.00 0.00 46 ASP A O 6
ATOM 10278 N N . PRO A 1 47 ? 9.851 21.100 -8.480 1.00 0.00 47 PRO A N 6
ATOM 10279 C CA . PRO A 1 47 ? 10.450 21.917 -7.373 1.00 0.00 47 PRO A CA 6
ATOM 10280 C C . PRO A 1 47 ? 9.829 23.308 -7.054 1.00 0.00 47 PRO A C 6
ATOM 10281 O O . PRO A 1 47 ? 10.331 23.967 -6.141 1.00 0.00 47 PRO A O 6
ATOM 10292 N N . PHE A 1 48 ? 8.782 23.763 -7.762 1.00 0.00 48 PHE A N 6
ATOM 10293 C CA . PHE A 1 48 ? 8.187 25.112 -7.537 1.00 0.00 48 PHE A CA 6
ATOM 10294 C C . PHE A 1 48 ? 7.240 25.147 -6.300 1.00 0.00 48 PHE A C 6
ATOM 10295 O O . PHE A 1 48 ? 7.624 25.693 -5.264 1.00 0.00 48 PHE A O 6
ATOM 10312 N N . HIS A 1 49 ? 6.035 24.567 -6.403 1.00 0.00 49 HIS A N 6
ATOM 10313 C CA . HIS A 1 49 ? 5.144 24.344 -5.232 1.00 0.00 49 HIS A CA 6
ATOM 10314 C C . HIS A 1 49 ? 4.258 23.098 -5.525 1.00 0.00 49 HIS A C 6
ATOM 10315 O O . HIS A 1 49 ? 3.136 23.213 -6.029 1.00 0.00 49 HIS A O 6
ATOM 10329 N N . ALA A 1 50 ? 4.782 21.909 -5.206 1.00 0.00 50 ALA A N 6
ATOM 10330 C CA . ALA A 1 50 ? 4.068 20.639 -5.451 1.00 0.00 50 ALA A CA 6
ATOM 10331 C C . ALA A 1 50 ? 3.209 20.183 -4.246 1.00 0.00 50 ALA A C 6
ATOM 10332 O O . ALA A 1 50 ? 3.711 19.821 -3.179 1.00 0.00 50 ALA A O 6
ATOM 10339 N N . GLN A 1 51 ? 1.896 20.176 -4.477 1.00 0.00 51 GLN A N 6
ATOM 10340 C CA . GLN A 1 51 ? 0.895 19.733 -3.474 1.00 0.00 51 GLN A CA 6
ATOM 10341 C C . GLN A 1 51 ? 0.667 18.176 -3.504 1.00 0.00 51 GLN A C 6
ATOM 10342 O O . GLN A 1 51 ? 1.476 17.414 -4.040 1.00 0.00 51 GLN A O 6
ATOM 10356 N N . ARG A 1 52 ? -0.404 17.705 -2.853 1.00 0.00 52 ARG A N 6
ATOM 10357 C CA . ARG A 1 52 ? -0.630 16.267 -2.559 1.00 0.00 52 ARG A CA 6
ATOM 10358 C C . ARG A 1 52 ? -0.728 15.286 -3.771 1.00 0.00 52 ARG A C 6
ATOM 10359 O O . ARG A 1 52 ? -1.293 15.609 -4.819 1.00 0.00 52 ARG A O 6
ATOM 10380 N N . TRP A 1 53 ? -0.242 14.051 -3.564 1.00 0.00 53 TRP A N 6
ATOM 10381 C CA . TRP A 1 53 ? -0.567 12.880 -4.455 1.00 0.00 53 TRP A CA 6
ATOM 10382 C C . TRP A 1 53 ? -1.967 12.378 -4.046 1.00 0.00 53 TRP A C 6
ATOM 10383 O O . TRP A 1 53 ? -2.128 11.915 -2.916 1.00 0.00 53 TRP A O 6
ATOM 10404 N N . ASP A 1 54 ? -2.959 12.477 -4.946 1.00 0.00 54 ASP A N 6
ATOM 10405 C CA . ASP A 1 54 ? -4.383 12.246 -4.587 1.00 0.00 54 ASP A CA 6
ATOM 10406 C C . ASP A 1 54 ? -5.046 11.189 -5.518 1.00 0.00 54 ASP A C 6
ATOM 10407 O O . ASP A 1 54 ? -5.779 11.524 -6.455 1.00 0.00 54 ASP A O 6
ATOM 10416 N N . TYR A 1 55 ? -4.803 9.896 -5.251 1.00 0.00 55 TYR A N 6
ATOM 10417 C CA . TYR A 1 55 ? -5.504 8.806 -5.973 1.00 0.00 55 TYR A CA 6
ATOM 10418 C C . TYR A 1 55 ? -6.576 8.136 -5.059 1.00 0.00 55 TYR A C 6
ATOM 10419 O O . TYR A 1 55 ? -6.237 7.547 -4.031 1.00 0.00 55 TYR A O 6
ATOM 10437 N N . THR A 1 56 ? -7.846 8.159 -5.480 1.00 0.00 56 THR A N 6
ATOM 10438 C CA . THR A 1 56 ? -8.873 7.192 -4.984 1.00 0.00 56 THR A CA 6
ATOM 10439 C C . THR A 1 56 ? -9.304 6.305 -6.190 1.00 0.00 56 THR A C 6
ATOM 10440 O O . THR A 1 56 ? -10.230 6.641 -6.933 1.00 0.00 56 THR A O 6
ATOM 10451 N N . SER A 1 57 ? -8.572 5.198 -6.403 1.00 0.00 57 SER A N 6
ATOM 10452 C CA . SER A 1 57 ? -8.652 4.408 -7.654 1.00 0.00 57 SER A CA 6
ATOM 10453 C C . SER A 1 57 ? -8.541 2.880 -7.404 1.00 0.00 57 SER A C 6
ATOM 10454 O O . SER A 1 57 ? -7.701 2.432 -6.616 1.00 0.00 57 SER A O 6
ATOM 10462 N N . THR A 1 58 ? -9.372 2.085 -8.096 1.00 0.00 58 THR A N 6
ATOM 10463 C CA . THR A 1 58 ? -9.417 0.608 -7.920 1.00 0.00 58 THR A CA 6
ATOM 10464 C C . THR A 1 58 ? -9.398 -0.167 -9.273 1.00 0.00 58 THR A C 6
ATOM 10465 O O . THR A 1 58 ? -9.999 0.241 -10.268 1.00 0.00 58 THR A O 6
ATOM 10476 N N . GLN A 1 59 ? -8.738 -1.336 -9.242 1.00 0.00 59 GLN A N 6
ATOM 10477 C CA . GLN A 1 59 ? -8.584 -2.255 -10.415 1.00 0.00 59 GLN A CA 6
ATOM 10478 C C . GLN A 1 59 ? -7.788 -1.663 -11.618 1.00 0.00 59 GLN A C 6
ATOM 10479 O O . GLN A 1 59 ? -8.244 -1.667 -12.762 1.00 0.00 59 GLN A O 6
ATOM 10493 N N . ARG A 1 60 ? -6.574 -1.168 -11.323 1.00 0.00 60 ARG A N 6
ATOM 10494 C CA . ARG A 1 60 ? -5.767 -0.356 -12.264 1.00 0.00 60 ARG A CA 6
ATOM 10495 C C . ARG A 1 60 ? -4.534 -1.149 -12.800 1.00 0.00 60 ARG A C 6
ATOM 10496 O O . ARG A 1 60 ? -3.838 -1.843 -12.055 1.00 0.00 60 ARG A O 6
ATOM 10517 N N . VAL A 1 61 ? -4.220 -0.955 -14.085 1.00 0.00 61 VAL A N 6
ATOM 10518 C CA . VAL A 1 61 ? -3.040 -1.567 -14.769 1.00 0.00 61 VAL A CA 6
ATOM 10519 C C . VAL A 1 61 ? -1.679 -0.827 -14.524 1.00 0.00 61 VAL A C 6
ATOM 10520 O O . VAL A 1 61 ? -0.947 -0.456 -15.445 1.00 0.00 61 VAL A O 6
ATOM 10533 N N . ASP A 1 62 ? -1.343 -0.676 -13.240 1.00 0.00 62 ASP A N 6
ATOM 10534 C CA . ASP A 1 62 ? -0.185 0.136 -12.770 1.00 0.00 62 ASP A CA 6
ATOM 10535 C C . ASP A 1 62 ? 1.170 -0.657 -12.761 1.00 0.00 62 ASP A C 6
ATOM 10536 O O . ASP A 1 62 ? 1.290 -1.750 -13.325 1.00 0.00 62 ASP A O 6
ATOM 10545 N N . ARG A 1 63 ? 2.219 -0.051 -12.180 1.00 0.00 63 ARG A N 6
ATOM 10546 C CA . ARG A 1 63 ? 3.576 -0.654 -12.131 1.00 0.00 63 ARG A CA 6
ATOM 10547 C C . ARG A 1 63 ? 3.916 -1.621 -10.958 1.00 0.00 63 ARG A C 6
ATOM 10548 O O . ARG A 1 63 ? 4.842 -2.417 -11.129 1.00 0.00 63 ARG A O 6
ATOM 10569 N N . LEU A 1 64 ? 3.238 -1.575 -9.798 1.00 0.00 64 LEU A N 6
ATOM 10570 C CA . LEU A 1 64 ? 3.418 -2.581 -8.716 1.00 0.00 64 LEU A CA 6
ATOM 10571 C C . LEU A 1 64 ? 2.604 -3.874 -8.996 1.00 0.00 64 LEU A C 6
ATOM 10572 O O . LEU A 1 64 ? 3.213 -4.930 -9.179 1.00 0.00 64 LEU A O 6
ATOM 10588 N N . ALA A 1 65 ? 1.269 -3.795 -9.075 1.00 0.00 65 ALA A N 6
ATOM 10589 C CA . ALA A 1 65 ? 0.414 -4.885 -9.601 1.00 0.00 65 ALA A CA 6
ATOM 10590 C C . ALA A 1 65 ? -0.365 -4.416 -10.864 1.00 0.00 65 ALA A C 6
ATOM 10591 O O . ALA A 1 65 ? -0.738 -3.246 -10.992 1.00 0.00 65 ALA A O 6
ATOM 10598 N N . ARG A 1 66 ? -0.649 -5.340 -11.796 1.00 0.00 66 ARG A N 6
ATOM 10599 C CA . ARG A 1 66 ? -1.451 -5.000 -13.010 1.00 0.00 66 ARG A CA 6
ATOM 10600 C C . ARG A 1 66 ? -3.006 -5.176 -12.917 1.00 0.00 66 ARG A C 6
ATOM 10601 O O . ARG A 1 66 ? -3.695 -4.846 -13.885 1.00 0.00 66 ARG A O 6
ATOM 10622 N N . THR A 1 67 ? -3.579 -5.550 -11.763 1.00 0.00 67 THR A N 6
ATOM 10623 C CA . THR A 1 67 ? -4.845 -4.940 -11.290 1.00 0.00 67 THR A CA 6
ATOM 10624 C C . THR A 1 67 ? -4.643 -4.527 -9.789 1.00 0.00 67 THR A C 6
ATOM 10625 O O . THR A 1 67 ? -4.425 -5.377 -8.920 1.00 0.00 67 THR A O 6
ATOM 10636 N N . GLU A 1 68 ? -4.700 -3.220 -9.520 1.00 0.00 68 GLU A N 6
ATOM 10637 C CA . GLU A 1 68 ? -4.196 -2.622 -8.262 1.00 0.00 68 GLU A CA 6
ATOM 10638 C C . GLU A 1 68 ? -5.222 -1.598 -7.698 1.00 0.00 68 GLU A C 6
ATOM 10639 O O . GLU A 1 68 ? -5.898 -0.870 -8.437 1.00 0.00 68 GLU A O 6
ATOM 10651 N N . ILE A 1 69 ? -5.280 -1.520 -6.368 1.00 0.00 69 ILE A N 6
ATOM 10652 C CA . ILE A 1 69 ? -5.971 -0.423 -5.656 1.00 0.00 69 ILE A CA 6
ATOM 10653 C C . ILE A 1 69 ? -4.887 0.637 -5.253 1.00 0.00 69 ILE A C 6
ATOM 10654 O O . ILE A 1 69 ? -4.057 0.389 -4.375 1.00 0.00 69 ILE A O 6
ATOM 10670 N N . LYS A 1 70 ? -4.947 1.826 -5.860 1.00 0.00 70 LYS A N 6
ATOM 10671 C CA . LYS A 1 70 ? -4.241 3.017 -5.322 1.00 0.00 70 LYS A CA 6
ATOM 10672 C C . LYS A 1 70 ? -5.315 3.964 -4.704 1.00 0.00 70 LYS A C 6
ATOM 10673 O O . LYS A 1 70 ? -5.841 4.861 -5.372 1.00 0.00 70 LYS A O 6
ATOM 10692 N N . ASN A 1 71 ? -5.627 3.699 -3.425 1.00 0.00 71 ASN A N 6
ATOM 10693 C CA . ASN A 1 71 ? -6.466 4.567 -2.563 1.00 0.00 71 ASN A CA 6
ATOM 10694 C C . ASN A 1 71 ? -5.575 5.226 -1.467 1.00 0.00 71 ASN A C 6
ATOM 10695 O O . ASN A 1 71 ? -5.425 4.708 -0.356 1.00 0.00 71 ASN A O 6
ATOM 10706 N N . PHE A 1 72 ? -4.910 6.329 -1.830 1.00 0.00 72 PHE A N 6
ATOM 10707 C CA . PHE A 1 72 ? -3.814 6.913 -1.013 1.00 0.00 72 PHE A CA 6
ATOM 10708 C C . PHE A 1 72 ? -3.707 8.428 -1.328 1.00 0.00 72 PHE A C 6
ATOM 10709 O O . PHE A 1 72 ? -3.173 8.815 -2.375 1.00 0.00 72 PHE A O 6
ATOM 10726 N N . THR A 1 73 ? -4.208 9.273 -0.415 1.00 0.00 73 THR A N 6
ATOM 10727 C CA . THR A 1 73 ? -4.014 10.746 -0.503 1.00 0.00 73 THR A CA 6
ATOM 10728 C C . THR A 1 73 ? -2.867 11.141 0.469 1.00 0.00 73 THR A C 6
ATOM 10729 O O . THR A 1 73 ? -3.052 11.168 1.689 1.00 0.00 73 THR A O 6
ATOM 10740 N N . VAL A 1 74 ? -1.683 11.422 -0.087 1.00 0.00 74 VAL A N 6
ATOM 10741 C CA . VAL A 1 74 ? -0.466 11.771 0.704 1.00 0.00 74 VAL A CA 6
ATOM 10742 C C . VAL A 1 74 ? -0.045 13.238 0.439 1.00 0.00 74 VAL A C 6
ATOM 10743 O O . VAL A 1 74 ? 0.138 13.673 -0.702 1.00 0.00 74 VAL A O 6
ATOM 10756 N N . PHE A 1 75 ? 0.099 13.987 1.535 1.00 0.00 75 PHE A N 6
ATOM 10757 C CA . PHE A 1 75 ? 0.173 15.461 1.513 1.00 0.00 75 PHE A CA 6
ATOM 10758 C C . PHE A 1 75 ? 1.637 15.957 1.464 1.00 0.00 75 PHE A C 6
ATOM 10759 O O . PHE A 1 75 ? 2.476 15.556 2.276 1.00 0.00 75 PHE A O 6
ATOM 10776 N N . PHE A 1 76 ? 1.919 16.834 0.498 1.00 0.00 76 PHE A N 6
ATOM 10777 C CA . PHE A 1 76 ? 3.267 17.416 0.293 1.00 0.00 76 PHE A CA 6
ATOM 10778 C C . PHE A 1 76 ? 3.185 18.968 0.400 1.00 0.00 76 PHE A C 6
ATOM 10779 O O . PHE A 1 76 ? 2.249 19.581 -0.127 1.00 0.00 76 PHE A O 6
ATOM 10796 N N . GLU A 1 77 ? 4.175 19.597 1.054 1.00 0.00 77 GLU A N 6
ATOM 10797 C CA . GLU A 1 77 ? 4.286 21.093 1.056 1.00 0.00 77 GLU A CA 6
ATOM 10798 C C . GLU A 1 77 ? 4.915 21.617 -0.270 1.00 0.00 77 GLU A C 6
ATOM 10799 O O . GLU A 1 77 ? 4.258 22.311 -1.047 1.00 0.00 77 GLU A O 6
ATOM 10811 N N . ASN A 1 78 ? 6.166 21.218 -0.543 1.00 0.00 78 ASN A N 6
ATOM 10812 C CA . ASN A 1 78 ? 6.719 21.208 -1.921 1.00 0.00 78 ASN A CA 6
ATOM 10813 C C . ASN A 1 78 ? 7.380 19.818 -2.141 1.00 0.00 78 ASN A C 6
ATOM 10814 O O . ASN A 1 78 ? 6.717 18.910 -2.648 1.00 0.00 78 ASN A O 6
ATOM 10825 N N . GLU A 1 79 ? 8.636 19.623 -1.712 1.00 0.00 79 GLU A N 6
ATOM 10826 C CA . GLU A 1 79 ? 9.273 18.275 -1.659 1.00 0.00 79 GLU A CA 6
ATOM 10827 C C . GLU A 1 79 ? 8.982 17.460 -0.359 1.00 0.00 79 GLU A C 6
ATOM 10828 O O . GLU A 1 79 ? 8.949 16.231 -0.433 1.00 0.00 79 GLU A O 6
ATOM 10840 N N . GLN A 1 80 ? 8.767 18.103 0.806 1.00 0.00 80 GLN A N 6
ATOM 10841 C CA . GLN A 1 80 ? 8.633 17.395 2.105 1.00 0.00 80 GLN A CA 6
ATOM 10842 C C . GLN A 1 80 ? 7.222 16.804 2.380 1.00 0.00 80 GLN A C 6
ATOM 10843 O O . GLN A 1 80 ? 6.199 17.395 2.017 1.00 0.00 80 GLN A O 6
ATOM 10857 N N . VAL A 1 81 ? 7.189 15.643 3.049 1.00 0.00 81 VAL A N 6
ATOM 10858 C CA . VAL A 1 81 ? 5.935 14.874 3.277 1.00 0.00 81 VAL A CA 6
ATOM 10859 C C . VAL A 1 81 ? 5.286 15.285 4.642 1.00 0.00 81 VAL A C 6
ATOM 10860 O O . VAL A 1 81 ? 5.947 15.294 5.683 1.00 0.00 81 VAL A O 6
ATOM 10873 N N . VAL A 1 82 ? 3.986 15.594 4.618 1.00 0.00 82 VAL A N 6
ATOM 10874 C CA . VAL A 1 82 ? 3.213 15.957 5.842 1.00 0.00 82 VAL A CA 6
ATOM 10875 C C . VAL A 1 82 ? 2.570 14.662 6.448 1.00 0.00 82 VAL A C 6
ATOM 10876 O O . VAL A 1 82 ? 3.029 14.215 7.500 1.00 0.00 82 VAL A O 6
ATOM 10889 N N . ARG A 1 83 ? 1.538 14.073 5.808 1.00 0.00 83 ARG A N 6
ATOM 10890 C CA . ARG A 1 83 ? 0.912 12.797 6.268 1.00 0.00 83 ARG A CA 6
ATOM 10891 C C . ARG A 1 83 ? 0.107 12.080 5.132 1.00 0.00 83 ARG A C 6
ATOM 10892 O O . ARG A 1 83 ? -0.185 12.663 4.084 1.00 0.00 83 ARG A O 6
ATOM 10913 N N . TRP A 1 84 ? -0.238 10.804 5.359 1.00 0.00 84 TRP A N 6
ATOM 10914 C CA . TRP A 1 84 ? -0.907 9.931 4.353 1.00 0.00 84 TRP A CA 6
ATOM 10915 C C . TRP A 1 84 ? -2.274 9.350 4.836 1.00 0.00 84 TRP A C 6
ATOM 10916 O O . TRP A 1 84 ? -2.434 8.969 6.000 1.00 0.00 84 TRP A O 6
ATOM 10937 N N . GLU A 1 85 ? -3.236 9.294 3.900 1.00 0.00 85 GLU A N 6
ATOM 10938 C CA . GLU A 1 85 ? -4.635 8.883 4.166 1.00 0.00 85 GLU A CA 6
ATOM 10939 C C . GLU A 1 85 ? -5.054 7.705 3.226 1.00 0.00 85 GLU A C 6
ATOM 10940 O O . GLU A 1 85 ? -5.099 7.859 2.000 1.00 0.00 85 GLU A O 6
ATOM 10952 N N . GLY A 1 86 ? -5.411 6.563 3.824 1.00 0.00 86 GLY A N 6
ATOM 10953 C CA . GLY A 1 86 ? -6.138 5.480 3.121 1.00 0.00 86 GLY A CA 6
ATOM 10954 C C . GLY A 1 86 ? -5.583 4.070 3.374 1.00 0.00 86 GLY A C 6
ATOM 10955 O O . GLY A 1 86 ? -5.545 3.610 4.519 1.00 0.00 86 GLY A O 6
ATOM 10959 N N . ASP A 1 87 ? -5.203 3.382 2.292 1.00 0.00 87 ASP A N 6
ATOM 10960 C CA . ASP A 1 87 ? -4.609 2.021 2.358 1.00 0.00 87 ASP A CA 6
ATOM 10961 C C . ASP A 1 87 ? -3.421 1.878 1.351 1.00 0.00 87 ASP A C 6
ATOM 10962 O O . ASP A 1 87 ? -2.303 1.629 1.805 1.00 0.00 87 ASP A O 6
ATOM 10971 N N . TYR A 1 88 ? -3.684 1.972 0.023 1.00 0.00 88 TYR A N 6
ATOM 10972 C CA . TYR A 1 88 ? -2.741 1.529 -1.053 1.00 0.00 88 TYR A CA 6
ATOM 10973 C C . TYR A 1 88 ? -2.621 -0.026 -1.059 1.00 0.00 88 TYR A C 6
ATOM 10974 O O . TYR A 1 88 ? -1.826 -0.615 -0.324 1.00 0.00 88 TYR A O 6
ATOM 10992 N N . PHE A 1 89 ? -3.489 -0.663 -1.855 1.00 0.00 89 PHE A N 6
ATOM 10993 C CA . PHE A 1 89 ? -3.779 -2.116 -1.799 1.00 0.00 89 PHE A CA 6
ATOM 10994 C C . PHE A 1 89 ? -4.333 -2.604 -0.419 1.00 0.00 89 PHE A C 6
ATOM 10995 O O . PHE A 1 89 ? -3.534 -3.089 0.387 1.00 0.00 89 PHE A O 6
ATOM 11012 N N . PRO A 1 90 ? -5.668 -2.559 -0.123 1.00 0.00 90 PRO A N 6
ATOM 11013 C CA . PRO A 1 90 ? -6.253 -3.178 1.112 1.00 0.00 90 PRO A CA 6
ATOM 11014 C C . PRO A 1 90 ? -6.221 -4.744 1.181 1.00 0.00 90 PRO A C 6
ATOM 11015 O O . PRO A 1 90 ? -7.239 -5.434 1.195 1.00 0.00 90 PRO A O 6
ATOM 11026 N N . SER A 1 91 ? -5.006 -5.278 1.275 1.00 0.00 91 SER A N 6
ATOM 11027 C CA . SER A 1 91 ? -4.714 -6.730 1.404 1.00 0.00 91 SER A CA 6
ATOM 11028 C C . SER A 1 91 ? -3.298 -6.799 2.035 1.00 0.00 91 SER A C 6
ATOM 11029 O O . SER A 1 91 ? -2.288 -6.868 1.332 1.00 0.00 91 SER A O 6
ATOM 11037 N N . GLN A 1 92 ? -3.187 -6.666 3.370 1.00 0.00 92 GLN A N 6
ATOM 11038 C CA . GLN A 1 92 ? -1.893 -6.206 3.976 1.00 0.00 92 GLN A CA 6
ATOM 11039 C C . GLN A 1 92 ? -0.810 -7.298 4.296 1.00 0.00 92 GLN A C 6
ATOM 11040 O O . GLN A 1 92 ? 0.036 -7.125 5.180 1.00 0.00 92 GLN A O 6
ATOM 11054 N N . ASP A 1 93 ? -0.769 -8.324 3.436 1.00 0.00 93 ASP A N 6
ATOM 11055 C CA . ASP A 1 93 ? 0.436 -9.155 3.178 1.00 0.00 93 ASP A CA 6
ATOM 11056 C C . ASP A 1 93 ? 0.365 -9.713 1.703 1.00 0.00 93 ASP A C 6
ATOM 11057 O O . ASP A 1 93 ? 0.254 -10.920 1.472 1.00 0.00 93 ASP A O 6
ATOM 11066 N N . GLU A 1 94 ? 0.467 -8.822 0.692 1.00 0.00 94 GLU A N 6
ATOM 11067 C CA . GLU A 1 94 ? 0.524 -9.221 -0.740 1.00 0.00 94 GLU A CA 6
ATOM 11068 C C . GLU A 1 94 ? 1.974 -9.668 -1.108 1.00 0.00 94 GLU A C 6
ATOM 11069 O O . GLU A 1 94 ? 2.814 -8.896 -1.582 1.00 0.00 94 GLU A O 6
ATOM 11081 N N . GLN A 1 95 ? 2.243 -10.957 -0.877 1.00 0.00 95 GLN A N 6
ATOM 11082 C CA . GLN A 1 95 ? 3.531 -11.605 -1.247 1.00 0.00 95 GLN A CA 6
ATOM 11083 C C . GLN A 1 95 ? 3.582 -11.859 -2.781 1.00 0.00 95 GLN A C 6
ATOM 11084 O O . GLN A 1 95 ? 3.264 -12.938 -3.289 1.00 0.00 95 GLN A O 6
ATOM 11098 N N . LEU A 1 96 ? 3.917 -10.770 -3.495 1.00 0.00 96 LEU A N 6
ATOM 11099 C CA . LEU A 1 96 ? 3.508 -10.594 -4.917 1.00 0.00 96 LEU A CA 6
ATOM 11100 C C . LEU A 1 96 ? 4.396 -11.314 -5.982 1.00 0.00 96 LEU A C 6
ATOM 11101 O O . LEU A 1 96 ? 4.884 -10.716 -6.944 1.00 0.00 96 LEU A O 6
ATOM 11117 N N . ALA A 1 97 ? 4.457 -12.648 -5.875 1.00 0.00 97 ALA A N 6
ATOM 11118 C CA . ALA A 1 97 ? 4.641 -13.543 -7.042 1.00 0.00 97 ALA A CA 6
ATOM 11119 C C . ALA A 1 97 ? 3.254 -14.108 -7.489 1.00 0.00 97 ALA A C 6
ATOM 11120 O O . ALA A 1 97 ? 2.923 -15.277 -7.278 1.00 0.00 97 ALA A O 6
ATOM 11127 N N . LYS A 1 98 ? 2.424 -13.224 -8.066 1.00 0.00 98 LYS A N 6
ATOM 11128 C CA . LYS A 1 98 ? 0.963 -13.470 -8.225 1.00 0.00 98 LYS A CA 6
ATOM 11129 C C . LYS A 1 98 ? 0.643 -13.534 -9.739 1.00 0.00 98 LYS A C 6
ATOM 11130 O O . LYS A 1 98 ? 0.515 -12.497 -10.396 1.00 0.00 98 LYS A O 6
ATOM 11149 N N . ALA A 1 99 ? 0.559 -14.763 -10.286 1.00 0.00 99 ALA A N 6
ATOM 11150 C CA . ALA A 1 99 ? 0.485 -14.993 -11.758 1.00 0.00 99 ALA A CA 6
ATOM 11151 C C . ALA A 1 99 ? -0.675 -14.295 -12.526 1.00 0.00 99 ALA A C 6
ATOM 11152 O O . ALA A 1 99 ? -0.408 -13.598 -13.507 1.00 0.00 99 ALA A O 6
ATOM 11159 N N . ALA A 1 100 ? -1.925 -14.413 -12.053 1.00 0.00 100 ALA A N 6
ATOM 11160 C CA . ALA A 1 100 ? -2.969 -13.401 -12.323 1.00 0.00 100 ALA A CA 6
ATOM 11161 C C . ALA A 1 100 ? -2.949 -12.316 -11.195 1.00 0.00 100 ALA A C 6
ATOM 11162 O O . ALA A 1 100 ? -3.406 -12.626 -10.085 1.00 0.00 100 ALA A O 6
ATOM 11169 N N . PRO A 1 101 ? -2.430 -11.067 -11.380 1.00 0.00 101 PRO A N 6
ATOM 11170 C CA . PRO A 1 101 ? -2.210 -10.115 -10.234 1.00 0.00 101 PRO A CA 6
ATOM 11171 C C . PRO A 1 101 ? -3.498 -9.377 -9.802 1.00 0.00 101 PRO A C 6
ATOM 11172 O O . PRO A 1 101 ? -3.733 -8.215 -10.146 1.00 0.00 101 PRO A O 6
ATOM 11183 N N . LYS A 1 102 ? -4.350 -10.112 -9.064 1.00 0.00 102 LYS A N 6
ATOM 11184 C CA . LYS A 1 102 ? -5.759 -9.709 -8.854 1.00 0.00 102 LYS A CA 6
ATOM 11185 C C . LYS A 1 102 ? -5.951 -8.696 -7.692 1.00 0.00 102 LYS A C 6
ATOM 11186 O O . LYS A 1 102 ? -5.565 -8.945 -6.545 1.00 0.00 102 LYS A O 6
ATOM 11205 N N . GLN A 1 103 ? -6.689 -7.629 -8.020 1.00 0.00 103 GLN A N 6
ATOM 11206 C CA . GLN A 1 103 ? -7.335 -6.702 -7.067 1.00 0.00 103 GLN A CA 6
ATOM 11207 C C . GLN A 1 103 ? -8.217 -7.420 -6.008 1.00 0.00 103 GLN A C 6
ATOM 11208 O O . GLN A 1 103 ? -9.203 -8.095 -6.327 1.00 0.00 103 GLN A O 6
ATOM 11222 N N . PHE A 1 104 ? -7.812 -7.218 -4.759 1.00 0.00 104 PHE A N 6
ATOM 11223 C CA . PHE A 1 104 ? -8.577 -7.629 -3.561 1.00 0.00 104 PHE A CA 6
ATOM 11224 C C . PHE A 1 104 ? -8.504 -6.468 -2.524 1.00 0.00 104 PHE A C 6
ATOM 11225 O O . PHE A 1 104 ? -7.573 -6.382 -1.722 1.00 0.00 104 PHE A O 6
ATOM 11242 N N . GLY A 1 105 ? -9.501 -5.579 -2.565 1.00 0.00 105 GLY A N 6
ATOM 11243 C CA . GLY A 1 105 ? -9.622 -4.489 -1.571 1.00 0.00 105 GLY A CA 6
ATOM 11244 C C . GLY A 1 105 ? -10.551 -4.797 -0.385 1.00 0.00 105 GLY A C 6
ATOM 11245 O O . GLY A 1 105 ? -11.706 -4.368 -0.391 1.00 0.00 105 GLY A O 6
ATOM 11249 N N . ARG A 1 106 ? -10.040 -5.490 0.645 1.00 0.00 106 ARG A N 6
ATOM 11250 C CA . ARG A 1 106 ? -10.779 -5.697 1.924 1.00 0.00 106 ARG A CA 6
ATOM 11251 C C . ARG A 1 106 ? -9.783 -5.717 3.131 1.00 0.00 106 ARG A C 6
ATOM 11252 O O . ARG A 1 106 ? -9.306 -6.779 3.543 1.00 0.00 106 ARG A O 6
ATOM 11273 N N . ASN A 1 107 ? -9.528 -4.543 3.733 1.00 0.00 107 ASN A N 6
ATOM 11274 C CA . ASN A 1 107 ? -8.766 -4.427 5.013 1.00 0.00 107 ASN A CA 6
ATOM 11275 C C . ASN A 1 107 ? -9.681 -3.754 6.079 1.00 0.00 107 ASN A C 6
ATOM 11276 O O . ASN A 1 107 ? -9.733 -2.522 6.185 1.00 0.00 107 ASN A O 6
ATOM 11287 N N . LEU A 1 108 ? -10.375 -4.575 6.880 1.00 0.00 108 LEU A N 6
ATOM 11288 C CA . LEU A 1 108 ? -11.203 -4.082 8.021 1.00 0.00 108 LEU A CA 6
ATOM 11289 C C . LEU A 1 108 ? -10.698 -4.631 9.393 1.00 0.00 108 LEU A C 6
ATOM 11290 O O . LEU A 1 108 ? -11.419 -5.295 10.141 1.00 0.00 108 LEU A O 6
ATOM 11306 N N . ALA A 1 109 ? -9.439 -4.295 9.713 1.00 0.00 109 ALA A N 6
ATOM 11307 C CA . ALA A 1 109 ? -8.796 -4.629 11.003 1.00 0.00 109 ALA A CA 6
ATOM 11308 C C . ALA A 1 109 ? -7.570 -3.704 11.199 1.00 0.00 109 ALA A C 6
ATOM 11309 O O . ALA A 1 109 ? -6.512 -3.879 10.582 1.00 0.00 109 ALA A O 6
ATOM 11316 N N . ARG A 1 110 ? -7.734 -2.715 12.077 1.00 0.00 110 ARG A N 6
ATOM 11317 C CA . ARG A 1 110 ? -6.816 -1.542 12.145 1.00 0.00 110 ARG A CA 6
ATOM 11318 C C . ARG A 1 110 ? -6.557 -1.156 13.640 1.00 0.00 110 ARG A C 6
ATOM 11319 O O . ARG A 1 110 ? -7.410 -0.539 14.282 1.00 0.00 110 ARG A O 6
ATOM 11340 N N . ASP A 1 111 ? -5.386 -1.536 14.167 1.00 0.00 111 ASP A N 6
ATOM 11341 C CA . ASP A 1 111 ? -4.954 -1.200 15.546 1.00 0.00 111 ASP A CA 6
ATOM 11342 C C . ASP A 1 111 ? -3.463 -0.647 15.518 1.00 0.00 111 ASP A C 6
ATOM 11343 O O . ASP A 1 111 ? -2.660 -1.018 14.659 1.00 0.00 111 ASP A O 6
ATOM 11352 N N . LYS A 1 112 ? -3.116 0.193 16.504 1.00 0.00 112 LYS A N 6
ATOM 11353 C CA . LYS A 1 112 ? -1.692 0.465 16.875 1.00 0.00 112 LYS A CA 6
ATOM 11354 C C . LYS A 1 112 ? -1.684 0.728 18.415 1.00 0.00 112 LYS A C 6
ATOM 11355 O O . LYS A 1 112 ? -1.977 1.828 18.887 1.00 0.00 112 LYS A O 6
ATOM 11374 N N . LYS A 1 113 ? -1.498 -0.357 19.180 1.00 0.00 113 LYS A N 6
ATOM 11375 C CA . LYS A 1 113 ? -2.221 -0.532 20.483 1.00 0.00 113 LYS A CA 6
ATOM 11376 C C . LYS A 1 113 ? -1.429 -1.429 21.474 1.00 0.00 113 LYS A C 6
ATOM 11377 O O . LYS A 1 113 ? -0.605 -2.263 21.077 1.00 0.00 113 LYS A O 6
ATOM 11396 N N . LYS A 1 114 ? -1.764 -1.338 22.777 1.00 0.00 114 LYS A N 6
ATOM 11397 C CA . LYS A 1 114 ? -1.298 -2.333 23.802 1.00 0.00 114 LYS A CA 6
ATOM 11398 C C . LYS A 1 114 ? -2.072 -3.693 23.649 1.00 0.00 114 LYS A C 6
ATOM 11399 O O . LYS A 1 114 ? -3.029 -3.996 24.364 1.00 0.00 114 LYS A O 6
ATOM 11418 N N . GLN A 1 115 ? -1.640 -4.442 22.628 1.00 0.00 115 GLN A N 6
ATOM 11419 C CA . GLN A 1 115 ? -2.415 -5.521 21.960 1.00 0.00 115 GLN A CA 6
ATOM 11420 C C . GLN A 1 115 ? -1.642 -6.041 20.678 1.00 0.00 115 GLN A C 6
ATOM 11421 O O . GLN A 1 115 ? -1.561 -7.250 20.461 1.00 0.00 115 GLN A O 6
ATOM 11435 N N . ARG A 1 116 ? -1.224 -5.123 19.792 1.00 0.00 116 ARG A N 6
ATOM 11436 C CA . ARG A 1 116 ? -0.994 -5.391 18.357 1.00 0.00 116 ARG A CA 6
ATOM 11437 C C . ARG A 1 116 ? -0.265 -4.149 17.745 1.00 0.00 116 ARG A C 6
ATOM 11438 O O . ARG A 1 116 ? -0.738 -3.009 17.840 1.00 0.00 116 ARG A O 6
ATOM 11459 N N . GLY A 1 117 ? 0.832 -4.443 17.039 1.00 0.00 117 GLY A N 6
ATOM 11460 C CA . GLY A 1 117 ? 1.521 -3.479 16.144 1.00 0.00 117 GLY A CA 6
ATOM 11461 C C . GLY A 1 117 ? 0.665 -2.872 15.018 1.00 0.00 117 GLY A C 6
ATOM 11462 O O . GLY A 1 117 ? 0.210 -1.743 15.184 1.00 0.00 117 GLY A O 6
ATOM 11466 N N . ARG A 1 118 ? 0.439 -3.618 13.925 1.00 0.00 118 ARG A N 6
ATOM 11467 C CA . ARG A 1 118 ? -0.675 -3.343 12.975 1.00 0.00 118 ARG A CA 6
ATOM 11468 C C . ARG A 1 118 ? -0.897 -4.594 12.058 1.00 0.00 118 ARG A C 6
ATOM 11469 O O . ARG A 1 118 ? -1.762 -5.439 12.379 1.00 0.00 118 ARG A O 6
ATOM 11491 N N . MET A 1 1 ? 26.322 -0.471 -4.904 1.00 0.00 1 MET A N 7
ATOM 11492 C CA . MET A 1 1 ? 27.651 -0.519 -5.580 1.00 0.00 1 MET A CA 7
ATOM 11493 C C . MET A 1 1 ? 28.709 0.350 -4.818 1.00 0.00 1 MET A C 7
ATOM 11494 O O . MET A 1 1 ? 28.351 1.293 -4.107 1.00 0.00 1 MET A O 7
ATOM 11510 N N . ALA A 1 2 ? 30.006 0.062 -5.014 1.00 0.00 2 ALA A N 7
ATOM 11511 C CA . ALA A 1 2 ? 31.100 0.945 -4.519 1.00 0.00 2 ALA A CA 7
ATOM 11512 C C . ALA A 1 2 ? 31.170 2.278 -5.328 1.00 0.00 2 ALA A C 7
ATOM 11513 O O . ALA A 1 2 ? 31.528 2.283 -6.508 1.00 0.00 2 ALA A O 7
ATOM 11520 N N . GLY A 1 3 ? 30.720 3.374 -4.702 1.00 0.00 3 GLY A N 7
ATOM 11521 C CA . GLY A 1 3 ? 30.316 4.597 -5.435 1.00 0.00 3 GLY A CA 7
ATOM 11522 C C . GLY A 1 3 ? 28.886 5.104 -5.158 1.00 0.00 3 GLY A C 7
ATOM 11523 O O . GLY A 1 3 ? 28.694 6.305 -4.966 1.00 0.00 3 GLY A O 7
ATOM 11527 N N . SER A 1 4 ? 27.889 4.205 -5.166 1.00 0.00 4 SER A N 7
ATOM 11528 C CA . SER A 1 4 ? 26.473 4.567 -4.920 1.00 0.00 4 SER A CA 7
ATOM 11529 C C . SER A 1 4 ? 26.158 4.812 -3.411 1.00 0.00 4 SER A C 7
ATOM 11530 O O . SER A 1 4 ? 25.812 3.872 -2.681 1.00 0.00 4 SER A O 7
ATOM 11538 N N . GLY A 1 5 ? 26.263 6.073 -2.967 1.00 0.00 5 GLY A N 7
ATOM 11539 C CA . GLY A 1 5 ? 26.026 6.438 -1.549 1.00 0.00 5 GLY A CA 7
ATOM 11540 C C . GLY A 1 5 ? 24.553 6.630 -1.153 1.00 0.00 5 GLY A C 7
ATOM 11541 O O . GLY A 1 5 ? 24.110 7.754 -0.912 1.00 0.00 5 GLY A O 7
ATOM 11545 N N . ILE A 1 6 ? 23.818 5.516 -1.049 1.00 0.00 6 ILE A N 7
ATOM 11546 C CA . ILE A 1 6 ? 22.356 5.528 -0.747 1.00 0.00 6 ILE A CA 7
ATOM 11547 C C . ILE A 1 6 ? 22.064 5.596 0.779 1.00 0.00 6 ILE A C 7
ATOM 11548 O O . ILE A 1 6 ? 21.697 4.607 1.421 1.00 0.00 6 ILE A O 7
ATOM 11564 N N . ILE A 1 7 ? 22.185 6.806 1.352 1.00 0.00 7 ILE A N 7
ATOM 11565 C CA . ILE A 1 7 ? 21.869 7.062 2.795 1.00 0.00 7 ILE A CA 7
ATOM 11566 C C . ILE A 1 7 ? 20.345 7.329 2.979 1.00 0.00 7 ILE A C 7
ATOM 11567 O O . ILE A 1 7 ? 19.878 8.467 3.060 1.00 0.00 7 ILE A O 7
ATOM 11583 N N . TYR A 1 8 ? 19.567 6.237 3.001 1.00 0.00 8 TYR A N 7
ATOM 11584 C CA . TYR A 1 8 ? 18.088 6.280 2.943 1.00 0.00 8 TYR A CA 7
ATOM 11585 C C . TYR A 1 8 ? 17.473 5.158 3.839 1.00 0.00 8 TYR A C 7
ATOM 11586 O O . TYR A 1 8 ? 18.038 4.072 4.019 1.00 0.00 8 TYR A O 7
ATOM 11604 N N . LYS A 1 9 ? 16.257 5.424 4.337 1.00 0.00 9 LYS A N 7
ATOM 11605 C CA . LYS A 1 9 ? 15.467 4.430 5.117 1.00 0.00 9 LYS A CA 7
ATOM 11606 C C . LYS A 1 9 ? 14.693 3.497 4.134 1.00 0.00 9 LYS A C 7
ATOM 11607 O O . LYS A 1 9 ? 13.587 3.806 3.682 1.00 0.00 9 LYS A O 7
ATOM 11626 N N . GLN A 1 10 ? 15.351 2.398 3.750 1.00 0.00 10 GLN A N 7
ATOM 11627 C CA . GLN A 1 10 ? 14.994 1.638 2.521 1.00 0.00 10 GLN A CA 7
ATOM 11628 C C . GLN A 1 10 ? 13.923 0.518 2.742 1.00 0.00 10 GLN A C 7
ATOM 11629 O O . GLN A 1 10 ? 13.834 -0.019 3.854 1.00 0.00 10 GLN A O 7
ATOM 11643 N N . PRO A 1 11 ? 13.092 0.125 1.732 1.00 0.00 11 PRO A N 7
ATOM 11644 C CA . PRO A 1 11 ? 11.922 -0.785 1.960 1.00 0.00 11 PRO A CA 7
ATOM 11645 C C . PRO A 1 11 ? 12.274 -2.285 2.121 1.00 0.00 11 PRO A C 7
ATOM 11646 O O . PRO A 1 11 ? 12.206 -3.080 1.180 1.00 0.00 11 PRO A O 7
ATOM 11657 N N . ILE A 1 12 ? 12.595 -2.673 3.362 1.00 0.00 12 ILE A N 7
ATOM 11658 C CA . ILE A 1 12 ? 12.848 -4.098 3.737 1.00 0.00 12 ILE A CA 7
ATOM 11659 C C . ILE A 1 12 ? 11.535 -4.812 4.175 1.00 0.00 12 ILE A C 7
ATOM 11660 O O . ILE A 1 12 ? 11.262 -5.030 5.358 1.00 0.00 12 ILE A O 7
ATOM 11676 N N . TYR A 1 13 ? 10.709 -5.161 3.179 1.00 0.00 13 TYR A N 7
ATOM 11677 C CA . TYR A 1 13 ? 9.356 -5.728 3.393 1.00 0.00 13 TYR A CA 7
ATOM 11678 C C . TYR A 1 13 ? 8.854 -6.431 2.094 1.00 0.00 13 TYR A C 7
ATOM 11679 O O . TYR A 1 13 ? 8.930 -5.880 0.992 1.00 0.00 13 TYR A O 7
ATOM 11697 N N . GLN A 1 14 ? 8.347 -7.661 2.246 1.00 0.00 14 GLN A N 7
ATOM 11698 C CA . GLN A 1 14 ? 8.043 -8.567 1.102 1.00 0.00 14 GLN A CA 7
ATOM 11699 C C . GLN A 1 14 ? 6.895 -8.166 0.135 1.00 0.00 14 GLN A C 7
ATOM 11700 O O . GLN A 1 14 ? 7.067 -8.279 -1.081 1.00 0.00 14 GLN A O 7
ATOM 11714 N N . GLY A 1 15 ? 5.766 -7.639 0.646 1.00 0.00 15 GLY A N 7
ATOM 11715 C CA . GLY A 1 15 ? 4.815 -6.866 -0.198 1.00 0.00 15 GLY A CA 7
ATOM 11716 C C . GLY A 1 15 ? 5.296 -5.436 -0.484 1.00 0.00 15 GLY A C 7
ATOM 11717 O O . GLY A 1 15 ? 4.814 -4.485 0.131 1.00 0.00 15 GLY A O 7
ATOM 11721 N N . ASN A 1 16 ? 6.278 -5.318 -1.392 1.00 0.00 16 ASN A N 7
ATOM 11722 C CA . ASN A 1 16 ? 7.135 -4.100 -1.490 1.00 0.00 16 ASN A CA 7
ATOM 11723 C C . ASN A 1 16 ? 6.473 -2.783 -2.003 1.00 0.00 16 ASN A C 7
ATOM 11724 O O . ASN A 1 16 ? 6.936 -1.702 -1.638 1.00 0.00 16 ASN A O 7
ATOM 11735 N N . LEU A 1 17 ? 5.390 -2.880 -2.786 1.00 0.00 17 LEU A N 7
ATOM 11736 C CA . LEU A 1 17 ? 4.497 -1.744 -3.098 1.00 0.00 17 LEU A CA 7
ATOM 11737 C C . LEU A 1 17 ? 3.711 -1.211 -1.853 1.00 0.00 17 LEU A C 7
ATOM 11738 O O . LEU A 1 17 ? 4.189 -0.291 -1.187 1.00 0.00 17 LEU A O 7
ATOM 11754 N N . ILE A 1 18 ? 2.540 -1.769 -1.531 1.00 0.00 18 ILE A N 7
ATOM 11755 C CA . ILE A 1 18 ? 1.646 -1.237 -0.465 1.00 0.00 18 ILE A CA 7
ATOM 11756 C C . ILE A 1 18 ? 1.647 -2.237 0.731 1.00 0.00 18 ILE A C 7
ATOM 11757 O O . ILE A 1 18 ? 1.090 -3.334 0.652 1.00 0.00 18 ILE A O 7
ATOM 11773 N N . LYS A 1 19 ? 2.249 -1.809 1.846 1.00 0.00 19 LYS A N 7
ATOM 11774 C CA . LYS A 1 19 ? 2.336 -2.615 3.090 1.00 0.00 19 LYS A CA 7
ATOM 11775 C C . LYS A 1 19 ? 1.801 -1.772 4.277 1.00 0.00 19 LYS A C 7
ATOM 11776 O O . LYS A 1 19 ? 2.562 -0.993 4.860 1.00 0.00 19 LYS A O 7
ATOM 11795 N N . GLN A 1 20 ? 0.532 -1.949 4.693 1.00 0.00 20 GLN A N 7
ATOM 11796 C CA . GLN A 1 20 ? -0.016 -1.261 5.904 1.00 0.00 20 GLN A CA 7
ATOM 11797 C C . GLN A 1 20 ? 0.500 -1.871 7.261 1.00 0.00 20 GLN A C 7
ATOM 11798 O O . GLN A 1 20 ? -0.218 -2.512 8.032 1.00 0.00 20 GLN A O 7
ATOM 11812 N N . ASN A 1 21 ? 1.784 -1.622 7.488 1.00 0.00 21 ASN A N 7
ATOM 11813 C CA . ASN A 1 21 ? 2.534 -1.966 8.719 1.00 0.00 21 ASN A CA 7
ATOM 11814 C C . ASN A 1 21 ? 3.892 -1.196 8.631 1.00 0.00 21 ASN A C 7
ATOM 11815 O O . ASN A 1 21 ? 4.102 -0.254 9.394 1.00 0.00 21 ASN A O 7
ATOM 11826 N N . ALA A 1 22 ? 4.770 -1.551 7.668 1.00 0.00 22 ALA A N 7
ATOM 11827 C CA . ALA A 1 22 ? 5.937 -0.715 7.310 1.00 0.00 22 ALA A CA 7
ATOM 11828 C C . ALA A 1 22 ? 5.610 0.673 6.683 1.00 0.00 22 ALA A C 7
ATOM 11829 O O . ALA A 1 22 ? 6.216 1.648 7.120 1.00 0.00 22 ALA A O 7
ATOM 11836 N N . VAL A 1 23 ? 4.650 0.806 5.744 1.00 0.00 23 VAL A N 7
ATOM 11837 C CA . VAL A 1 23 ? 4.127 2.146 5.313 1.00 0.00 23 VAL A CA 7
ATOM 11838 C C . VAL A 1 23 ? 3.437 2.948 6.466 1.00 0.00 23 VAL A C 7
ATOM 11839 O O . VAL A 1 23 ? 3.730 4.135 6.610 1.00 0.00 23 VAL A O 7
ATOM 11852 N N . GLU A 1 24 ? 2.583 2.321 7.286 1.00 0.00 24 GLU A N 7
ATOM 11853 C CA . GLU A 1 24 ? 2.034 2.967 8.516 1.00 0.00 24 GLU A CA 7
ATOM 11854 C C . GLU A 1 24 ? 3.096 3.453 9.568 1.00 0.00 24 GLU A C 7
ATOM 11855 O O . GLU A 1 24 ? 2.922 4.523 10.155 1.00 0.00 24 GLU A O 7
ATOM 11867 N N . GLN A 1 25 ? 4.204 2.714 9.745 1.00 0.00 25 GLN A N 7
ATOM 11868 C CA . GLN A 1 25 ? 5.336 3.113 10.621 1.00 0.00 25 GLN A CA 7
ATOM 11869 C C . GLN A 1 25 ? 6.444 4.024 10.004 1.00 0.00 25 GLN A C 7
ATOM 11870 O O . GLN A 1 25 ? 7.075 4.740 10.786 1.00 0.00 25 GLN A O 7
ATOM 11884 N N . LEU A 1 26 ? 6.741 3.987 8.687 1.00 0.00 26 LEU A N 7
ATOM 11885 C CA . LEU A 1 26 ? 8.047 4.460 8.129 1.00 0.00 26 LEU A CA 7
ATOM 11886 C C . LEU A 1 26 ? 8.615 5.850 8.504 1.00 0.00 26 LEU A C 7
ATOM 11887 O O . LEU A 1 26 ? 9.834 5.961 8.657 1.00 0.00 26 LEU A O 7
ATOM 11903 N N . GLN A 1 27 ? 7.770 6.878 8.661 1.00 0.00 27 GLN A N 7
ATOM 11904 C CA . GLN A 1 27 ? 8.196 8.263 9.038 1.00 0.00 27 GLN A CA 7
ATOM 11905 C C . GLN A 1 27 ? 9.391 8.866 8.219 1.00 0.00 27 GLN A C 7
ATOM 11906 O O . GLN A 1 27 ? 10.466 9.159 8.754 1.00 0.00 27 GLN A O 7
ATOM 11920 N N . VAL A 1 28 ? 9.177 8.997 6.906 1.00 0.00 28 VAL A N 7
ATOM 11921 C CA . VAL A 1 28 ? 10.164 9.584 5.955 1.00 0.00 28 VAL A CA 7
ATOM 11922 C C . VAL A 1 28 ? 9.535 10.895 5.372 1.00 0.00 28 VAL A C 7
ATOM 11923 O O . VAL A 1 28 ? 8.458 10.851 4.774 1.00 0.00 28 VAL A O 7
ATOM 11936 N N . GLY A 1 29 ? 10.247 12.021 5.511 1.00 0.00 29 GLY A N 7
ATOM 11937 C CA . GLY A 1 29 ? 9.827 13.319 4.939 1.00 0.00 29 GLY A CA 7
ATOM 11938 C C . GLY A 1 29 ? 10.867 13.921 3.988 1.00 0.00 29 GLY A C 7
ATOM 11939 O O . GLY A 1 29 ? 11.483 14.930 4.325 1.00 0.00 29 GLY A O 7
ATOM 11943 N N . GLN A 1 30 ? 11.046 13.304 2.808 1.00 0.00 30 GLN A N 7
ATOM 11944 C CA . GLN A 1 30 ? 12.083 13.729 1.828 1.00 0.00 30 GLN A CA 7
ATOM 11945 C C . GLN A 1 30 ? 11.488 14.148 0.458 1.00 0.00 30 GLN A C 7
ATOM 11946 O O . GLN A 1 30 ? 11.716 15.291 0.057 1.00 0.00 30 GLN A O 7
ATOM 11960 N N . SER A 1 31 ? 10.806 13.249 -0.277 1.00 0.00 31 SER A N 7
ATOM 11961 C CA . SER A 1 31 ? 10.472 13.499 -1.703 1.00 0.00 31 SER A CA 7
ATOM 11962 C C . SER A 1 31 ? 9.206 12.718 -2.175 1.00 0.00 31 SER A C 7
ATOM 11963 O O . SER A 1 31 ? 9.119 11.493 -2.035 1.00 0.00 31 SER A O 7
ATOM 11971 N N . LYS A 1 32 ? 8.290 13.442 -2.833 1.00 0.00 32 LYS A N 7
ATOM 11972 C CA . LYS A 1 32 ? 7.058 12.874 -3.445 1.00 0.00 32 LYS A CA 7
ATOM 11973 C C . LYS A 1 32 ? 7.245 11.803 -4.543 1.00 0.00 32 LYS A C 7
ATOM 11974 O O . LYS A 1 32 ? 6.624 10.743 -4.474 1.00 0.00 32 LYS A O 7
ATOM 11993 N N . GLN A 1 33 ? 8.123 12.070 -5.517 1.00 0.00 33 GLN A N 7
ATOM 11994 C CA . GLN A 1 33 ? 8.501 11.079 -6.556 1.00 0.00 33 GLN A CA 7
ATOM 11995 C C . GLN A 1 33 ? 9.229 9.803 -6.053 1.00 0.00 33 GLN A C 7
ATOM 11996 O O . GLN A 1 33 ? 8.921 8.717 -6.544 1.00 0.00 33 GLN A O 7
ATOM 12010 N N . GLN A 1 34 ? 10.140 9.924 -5.079 1.00 0.00 34 GLN A N 7
ATOM 12011 C CA . GLN A 1 34 ? 10.752 8.750 -4.408 1.00 0.00 34 GLN A CA 7
ATOM 12012 C C . GLN A 1 34 ? 9.733 7.862 -3.624 1.00 0.00 34 GLN A C 7
ATOM 12013 O O . GLN A 1 34 ? 9.680 6.660 -3.887 1.00 0.00 34 GLN A O 7
ATOM 12027 N N . VAL A 1 35 ? 8.902 8.430 -2.728 1.00 0.00 35 VAL A N 7
ATOM 12028 C CA . VAL A 1 35 ? 7.818 7.652 -2.056 1.00 0.00 35 VAL A CA 7
ATOM 12029 C C . VAL A 1 35 ? 6.711 7.099 -3.005 1.00 0.00 35 VAL A C 7
ATOM 12030 O O . VAL A 1 35 ? 6.352 5.929 -2.862 1.00 0.00 35 VAL A O 7
ATOM 12043 N N . SER A 1 36 ? 6.228 7.873 -3.993 1.00 0.00 36 SER A N 7
ATOM 12044 C CA . SER A 1 36 ? 5.292 7.355 -5.031 1.00 0.00 36 SER A CA 7
ATOM 12045 C C . SER A 1 36 ? 5.865 6.246 -5.960 1.00 0.00 36 SER A C 7
ATOM 12046 O O . SER A 1 36 ? 5.189 5.234 -6.153 1.00 0.00 36 SER A O 7
ATOM 12054 N N . ALA A 1 37 ? 7.106 6.374 -6.465 1.00 0.00 37 ALA A N 7
ATOM 12055 C CA . ALA A 1 37 ? 7.792 5.266 -7.183 1.00 0.00 37 ALA A CA 7
ATOM 12056 C C . ALA A 1 37 ? 8.026 3.948 -6.372 1.00 0.00 37 ALA A C 7
ATOM 12057 O O . ALA A 1 37 ? 7.799 2.865 -6.914 1.00 0.00 37 ALA A O 7
ATOM 12064 N N . LEU A 1 38 ? 8.432 4.048 -5.096 1.00 0.00 38 LEU A N 7
ATOM 12065 C CA . LEU A 1 38 ? 8.513 2.881 -4.173 1.00 0.00 38 LEU A CA 7
ATOM 12066 C C . LEU A 1 38 ? 7.133 2.239 -3.794 1.00 0.00 38 LEU A C 7
ATOM 12067 O O . LEU A 1 38 ? 7.005 1.015 -3.858 1.00 0.00 38 LEU A O 7
ATOM 12083 N N . LEU A 1 39 ? 6.123 3.043 -3.440 1.00 0.00 39 LEU A N 7
ATOM 12084 C CA . LEU A 1 39 ? 4.731 2.557 -3.241 1.00 0.00 39 LEU A CA 7
ATOM 12085 C C . LEU A 1 39 ? 3.984 2.003 -4.511 1.00 0.00 39 LEU A C 7
ATOM 12086 O O . LEU A 1 39 ? 3.138 1.120 -4.367 1.00 0.00 39 LEU A O 7
ATOM 12102 N N . GLY A 1 40 ? 4.286 2.529 -5.702 1.00 0.00 40 GLY A N 7
ATOM 12103 C CA . GLY A 1 40 ? 3.761 2.017 -6.988 1.00 0.00 40 GLY A CA 7
ATOM 12104 C C . GLY A 1 40 ? 2.768 2.954 -7.688 1.00 0.00 40 GLY A C 7
ATOM 12105 O O . GLY A 1 40 ? 1.588 2.624 -7.829 1.00 0.00 40 GLY A O 7
ATOM 12109 N N . THR A 1 41 ? 3.233 4.140 -8.093 1.00 0.00 41 THR A N 7
ATOM 12110 C CA . THR A 1 41 ? 2.377 5.241 -8.631 1.00 0.00 41 THR A CA 7
ATOM 12111 C C . THR A 1 41 ? 3.324 6.341 -9.257 1.00 0.00 41 THR A C 7
ATOM 12112 O O . THR A 1 41 ? 4.410 6.580 -8.716 1.00 0.00 41 THR A O 7
ATOM 12123 N N . PRO A 1 42 ? 2.965 7.078 -10.341 1.00 0.00 42 PRO A N 7
ATOM 12124 C CA . PRO A 1 42 ? 3.745 8.286 -10.786 1.00 0.00 42 PRO A CA 7
ATOM 12125 C C . PRO A 1 42 ? 3.737 9.491 -9.797 1.00 0.00 42 PRO A C 7
ATOM 12126 O O . PRO A 1 42 ? 3.123 9.464 -8.723 1.00 0.00 42 PRO A O 7
ATOM 12137 N N . SER A 1 43 ? 4.491 10.537 -10.148 1.00 0.00 43 SER A N 7
ATOM 12138 C CA . SER A 1 43 ? 4.576 11.788 -9.356 1.00 0.00 43 SER A CA 7
ATOM 12139 C C . SER A 1 43 ? 3.531 12.864 -9.786 1.00 0.00 43 SER A C 7
ATOM 12140 O O . SER A 1 43 ? 2.489 12.548 -10.368 1.00 0.00 43 SER A O 7
ATOM 12148 N N . ILE A 1 44 ? 3.779 14.133 -9.430 1.00 0.00 44 ILE A N 7
ATOM 12149 C CA . ILE A 1 44 ? 2.831 15.256 -9.695 1.00 0.00 44 ILE A CA 7
ATOM 12150 C C . ILE A 1 44 ? 3.636 16.355 -10.482 1.00 0.00 44 ILE A C 7
ATOM 12151 O O . ILE A 1 44 ? 4.278 17.186 -9.827 1.00 0.00 44 ILE A O 7
ATOM 12167 N N . PRO A 1 45 ? 3.638 16.409 -11.844 1.00 0.00 45 PRO A N 7
ATOM 12168 C CA . PRO A 1 45 ? 4.474 17.401 -12.601 1.00 0.00 45 PRO A CA 7
ATOM 12169 C C . PRO A 1 45 ? 3.759 18.744 -12.922 1.00 0.00 45 PRO A C 7
ATOM 12170 O O . PRO A 1 45 ? 3.432 19.035 -14.077 1.00 0.00 45 PRO A O 7
ATOM 12181 N N . ASP A 1 46 ? 3.581 19.582 -11.891 1.00 0.00 46 ASP A N 7
ATOM 12182 C CA . ASP A 1 46 ? 3.130 20.988 -12.054 1.00 0.00 46 ASP A CA 7
ATOM 12183 C C . ASP A 1 46 ? 4.235 21.975 -11.538 1.00 0.00 46 ASP A C 7
ATOM 12184 O O . ASP A 1 46 ? 4.539 21.941 -10.337 1.00 0.00 46 ASP A O 7
ATOM 12193 N N . PRO A 1 47 ? 4.798 22.909 -12.354 1.00 0.00 47 PRO A N 7
ATOM 12194 C CA . PRO A 1 47 ? 5.581 24.067 -11.819 1.00 0.00 47 PRO A CA 7
ATOM 12195 C C . PRO A 1 47 ? 4.798 25.219 -11.115 1.00 0.00 47 PRO A C 7
ATOM 12196 O O . PRO A 1 47 ? 5.452 26.046 -10.477 1.00 0.00 47 PRO A O 7
ATOM 12207 N N . PHE A 1 48 ? 3.455 25.289 -11.198 1.00 0.00 48 PHE A N 7
ATOM 12208 C CA . PHE A 1 48 ? 2.645 26.294 -10.454 1.00 0.00 48 PHE A CA 7
ATOM 12209 C C . PHE A 1 48 ? 2.491 25.885 -8.960 1.00 0.00 48 PHE A C 7
ATOM 12210 O O . PHE A 1 48 ? 3.111 26.529 -8.109 1.00 0.00 48 PHE A O 7
ATOM 12227 N N . HIS A 1 49 ? 1.704 24.846 -8.623 1.00 0.00 49 HIS A N 7
ATOM 12228 C CA . HIS A 1 49 ? 1.732 24.242 -7.269 1.00 0.00 49 HIS A CA 7
ATOM 12229 C C . HIS A 1 49 ? 1.366 22.735 -7.366 1.00 0.00 49 HIS A C 7
ATOM 12230 O O . HIS A 1 49 ? 0.193 22.351 -7.299 1.00 0.00 49 HIS A O 7
ATOM 12244 N N . ALA A 1 50 ? 2.400 21.884 -7.425 1.00 0.00 50 ALA A N 7
ATOM 12245 C CA . ALA A 1 50 ? 2.230 20.421 -7.286 1.00 0.00 50 ALA A CA 7
ATOM 12246 C C . ALA A 1 50 ? 2.031 20.003 -5.798 1.00 0.00 50 ALA A C 7
ATOM 12247 O O . ALA A 1 50 ? 2.961 19.995 -4.987 1.00 0.00 50 ALA A O 7
ATOM 12254 N N . GLN A 1 51 ? 0.772 19.704 -5.481 1.00 0.00 51 GLN A N 7
ATOM 12255 C CA . GLN A 1 51 ? 0.256 19.629 -4.082 1.00 0.00 51 GLN A CA 7
ATOM 12256 C C . GLN A 1 51 ? 0.382 18.200 -3.453 1.00 0.00 51 GLN A C 7
ATOM 12257 O O . GLN A 1 51 ? 1.246 17.411 -3.840 1.00 0.00 51 GLN A O 7
ATOM 12271 N N . ARG A 1 52 ? -0.469 17.876 -2.461 1.00 0.00 52 ARG A N 7
ATOM 12272 C CA . ARG A 1 52 ? -0.732 16.483 -2.008 1.00 0.00 52 ARG A CA 7
ATOM 12273 C C . ARG A 1 52 ? -1.039 15.458 -3.153 1.00 0.00 52 ARG A C 7
ATOM 12274 O O . ARG A 1 52 ? -1.568 15.822 -4.208 1.00 0.00 52 ARG A O 7
ATOM 12295 N N . TRP A 1 53 ? -0.790 14.174 -2.899 1.00 0.00 53 TRP A N 7
ATOM 12296 C CA . TRP A 1 53 ? -1.315 13.072 -3.773 1.00 0.00 53 TRP A CA 7
ATOM 12297 C C . TRP A 1 53 ? -2.749 12.698 -3.335 1.00 0.00 53 TRP A C 7
ATOM 12298 O O . TRP A 1 53 ? -2.959 11.697 -2.657 1.00 0.00 53 TRP A O 7
ATOM 12319 N N . ASP A 1 54 ? -3.739 13.482 -3.769 1.00 0.00 54 ASP A N 7
ATOM 12320 C CA . ASP A 1 54 ? -5.181 13.199 -3.561 1.00 0.00 54 ASP A CA 7
ATOM 12321 C C . ASP A 1 54 ? -5.834 12.438 -4.761 1.00 0.00 54 ASP A C 7
ATOM 12322 O O . ASP A 1 54 ? -6.792 12.910 -5.380 1.00 0.00 54 ASP A O 7
ATOM 12331 N N . TYR A 1 55 ? -5.304 11.240 -5.088 1.00 0.00 55 TYR A N 7
ATOM 12332 C CA . TYR A 1 55 ? -5.571 10.579 -6.393 1.00 0.00 55 TYR A CA 7
ATOM 12333 C C . TYR A 1 55 ? -5.709 9.033 -6.219 1.00 0.00 55 TYR A C 7
ATOM 12334 O O . TYR A 1 55 ? -4.940 8.394 -5.490 1.00 0.00 55 TYR A O 7
ATOM 12352 N N . THR A 1 56 ? -6.654 8.431 -6.956 1.00 0.00 56 THR A N 7
ATOM 12353 C CA . THR A 1 56 ? -6.860 6.958 -6.943 1.00 0.00 56 THR A CA 7
ATOM 12354 C C . THR A 1 56 ? -5.835 6.240 -7.867 1.00 0.00 56 THR A C 7
ATOM 12355 O O . THR A 1 56 ? -6.041 6.106 -9.077 1.00 0.00 56 THR A O 7
ATOM 12366 N N . SER A 1 57 ? -4.755 5.724 -7.264 1.00 0.00 57 SER A N 7
ATOM 12367 C CA . SER A 1 57 ? -3.896 4.706 -7.909 1.00 0.00 57 SER A CA 7
ATOM 12368 C C . SER A 1 57 ? -4.562 3.301 -7.935 1.00 0.00 57 SER A C 7
ATOM 12369 O O . SER A 1 57 ? -5.411 2.977 -7.097 1.00 0.00 57 SER A O 7
ATOM 12377 N N . THR A 1 58 ? -4.198 2.467 -8.912 1.00 0.00 58 THR A N 7
ATOM 12378 C CA . THR A 1 58 ? -4.784 1.106 -9.050 1.00 0.00 58 THR A CA 7
ATOM 12379 C C . THR A 1 58 ? -3.816 0.129 -9.765 1.00 0.00 58 THR A C 7
ATOM 12380 O O . THR A 1 58 ? -3.128 0.480 -10.730 1.00 0.00 58 THR A O 7
ATOM 12391 N N . GLN A 1 59 ? -3.807 -1.119 -9.285 1.00 0.00 59 GLN A N 7
ATOM 12392 C CA . GLN A 1 59 ? -3.208 -2.256 -10.023 1.00 0.00 59 GLN A CA 7
ATOM 12393 C C . GLN A 1 59 ? -4.382 -3.173 -10.508 1.00 0.00 59 GLN A C 7
ATOM 12394 O O . GLN A 1 59 ? -5.113 -3.726 -9.685 1.00 0.00 59 GLN A O 7
ATOM 12408 N N . ARG A 1 60 ? -4.548 -3.291 -11.839 1.00 0.00 60 ARG A N 7
ATOM 12409 C CA . ARG A 1 60 ? -5.520 -4.212 -12.491 1.00 0.00 60 ARG A CA 7
ATOM 12410 C C . ARG A 1 60 ? -7.001 -4.232 -12.007 1.00 0.00 60 ARG A C 7
ATOM 12411 O O . ARG A 1 60 ? -7.574 -5.301 -11.797 1.00 0.00 60 ARG A O 7
ATOM 12432 N N . VAL A 1 61 ? -7.681 -3.073 -12.031 1.00 0.00 61 VAL A N 7
ATOM 12433 C CA . VAL A 1 61 ? -9.176 -2.983 -11.987 1.00 0.00 61 VAL A CA 7
ATOM 12434 C C . VAL A 1 61 ? -9.830 -3.375 -13.360 1.00 0.00 61 VAL A C 7
ATOM 12435 O O . VAL A 1 61 ? -10.356 -2.568 -14.128 1.00 0.00 61 VAL A O 7
ATOM 12448 N N . ASP A 1 62 ? -9.689 -4.673 -13.640 1.00 0.00 62 ASP A N 7
ATOM 12449 C CA . ASP A 1 62 ? -9.677 -5.226 -15.023 1.00 0.00 62 ASP A CA 7
ATOM 12450 C C . ASP A 1 62 ? -10.609 -6.483 -15.137 1.00 0.00 62 ASP A C 7
ATOM 12451 O O . ASP A 1 62 ? -11.188 -6.985 -14.168 1.00 0.00 62 ASP A O 7
ATOM 12460 N N . ARG A 1 63 ? -10.692 -7.029 -16.360 1.00 0.00 63 ARG A N 7
ATOM 12461 C CA . ARG A 1 63 ? -11.067 -8.461 -16.555 1.00 0.00 63 ARG A CA 7
ATOM 12462 C C . ARG A 1 63 ? -10.025 -9.523 -16.053 1.00 0.00 63 ARG A C 7
ATOM 12463 O O . ARG A 1 63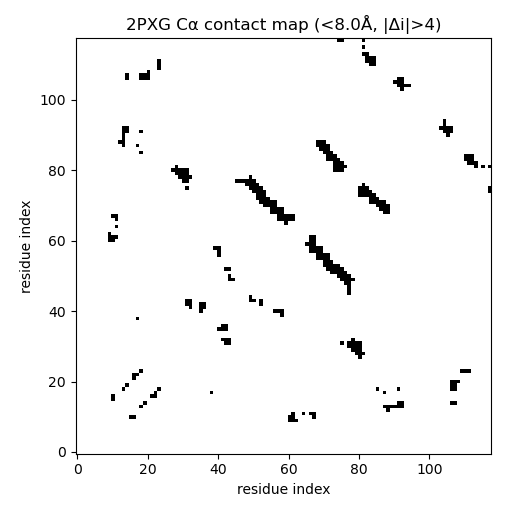 ? -10.436 -10.611 -15.643 1.00 0.00 63 ARG A O 7
ATOM 12484 N N . LEU A 1 64 ? -8.714 -9.214 -16.056 1.00 0.00 64 LEU A N 7
ATOM 12485 C CA . LEU A 1 64 ? -7.694 -9.996 -15.315 1.00 0.00 64 LEU A CA 7
ATOM 12486 C C . LEU A 1 64 ? -7.840 -9.793 -13.767 1.00 0.00 64 LEU A C 7
ATOM 12487 O O . LEU A 1 64 ? -7.820 -8.666 -13.261 1.00 0.00 64 LEU A O 7
ATOM 12503 N N . ALA A 1 65 ? -7.997 -10.906 -13.038 1.00 0.00 65 ALA A N 7
ATOM 12504 C CA . ALA A 1 65 ? -8.487 -10.873 -11.636 1.00 0.00 65 ALA A CA 7
ATOM 12505 C C . ALA A 1 65 ? -7.408 -10.575 -10.553 1.00 0.00 65 ALA A C 7
ATOM 12506 O O . ALA A 1 65 ? -6.966 -11.440 -9.794 1.00 0.00 65 ALA A O 7
ATOM 12513 N N . ARG A 1 66 ? -7.048 -9.292 -10.474 1.00 0.00 66 ARG A N 7
ATOM 12514 C CA . ARG A 1 66 ? -6.249 -8.719 -9.355 1.00 0.00 66 ARG A CA 7
ATOM 12515 C C . ARG A 1 66 ? -6.697 -7.241 -9.163 1.00 0.00 66 ARG A C 7
ATOM 12516 O O . ARG A 1 66 ? -5.976 -6.318 -9.537 1.00 0.00 66 ARG A O 7
ATOM 12537 N N . THR A 1 67 ? -7.898 -7.009 -8.607 1.00 0.00 67 THR A N 7
ATOM 12538 C CA . THR A 1 67 ? -8.556 -5.672 -8.691 1.00 0.00 67 THR A CA 7
ATOM 12539 C C . THR A 1 67 ? -8.314 -4.826 -7.415 1.00 0.00 67 THR A C 7
ATOM 12540 O O . THR A 1 67 ? -9.072 -4.928 -6.444 1.00 0.00 67 THR A O 7
ATOM 12551 N N . GLU A 1 68 ? -7.262 -3.998 -7.445 1.00 0.00 68 GLU A N 7
ATOM 12552 C CA . GLU A 1 68 ? -6.785 -3.262 -6.259 1.00 0.00 68 GLU A CA 7
ATOM 12553 C C . GLU A 1 68 ? -7.028 -1.729 -6.426 1.00 0.00 68 GLU A C 7
ATOM 12554 O O . GLU A 1 68 ? -6.454 -1.075 -7.306 1.00 0.00 68 GLU A O 7
ATOM 12566 N N . ILE A 1 69 ? -7.871 -1.177 -5.551 1.00 0.00 69 ILE A N 7
ATOM 12567 C CA . ILE A 1 69 ? -8.193 0.277 -5.505 1.00 0.00 69 ILE A CA 7
ATOM 12568 C C . ILE A 1 69 ? -7.317 0.898 -4.361 1.00 0.00 69 ILE A C 7
ATOM 12569 O O . ILE A 1 69 ? -7.403 0.491 -3.198 1.00 0.00 69 ILE A O 7
ATOM 12585 N N . LYS A 1 70 ? -6.448 1.854 -4.703 1.00 0.00 70 LYS A N 7
ATOM 12586 C CA . LYS A 1 70 ? -5.394 2.358 -3.782 1.00 0.00 70 LYS A CA 7
ATOM 12587 C C . LYS A 1 70 ? -5.358 3.917 -3.800 1.00 0.00 70 LYS A C 7
ATOM 12588 O O . LYS A 1 70 ? -4.483 4.541 -4.412 1.00 0.00 70 LYS A O 7
ATOM 12607 N N . ASN A 1 71 ? -6.304 4.542 -3.086 1.00 0.00 71 ASN A N 7
ATOM 12608 C CA . ASN A 1 71 ? -6.375 6.026 -2.946 1.00 0.00 71 ASN A CA 7
ATOM 12609 C C . ASN A 1 71 ? -5.671 6.561 -1.661 1.00 0.00 71 ASN A C 7
ATOM 12610 O O . ASN A 1 71 ? -6.295 7.058 -0.720 1.00 0.00 71 ASN A O 7
ATOM 12621 N N . PHE A 1 72 ? -4.332 6.501 -1.685 1.00 0.00 72 PHE A N 7
ATOM 12622 C CA . PHE A 1 72 ? -3.458 6.961 -0.571 1.00 0.00 72 PHE A CA 7
ATOM 12623 C C . PHE A 1 72 ? -3.315 8.506 -0.579 1.00 0.00 72 PHE A C 7
ATOM 12624 O O . PHE A 1 72 ? -2.556 9.056 -1.383 1.00 0.00 72 PHE A O 7
ATOM 12641 N N . THR A 1 73 ? -4.060 9.203 0.301 1.00 0.00 73 THR A N 7
ATOM 12642 C CA . THR A 1 73 ? -4.049 10.697 0.333 1.00 0.00 73 THR A CA 7
ATOM 12643 C C . THR A 1 73 ? -2.879 11.199 1.213 1.00 0.00 73 THR A C 7
ATOM 12644 O O . THR A 1 73 ? -2.967 11.216 2.444 1.00 0.00 73 THR A O 7
ATOM 12655 N N . VAL A 1 74 ? -1.775 11.576 0.557 1.00 0.00 74 VAL A N 7
ATOM 12656 C CA . VAL A 1 74 ? -0.503 11.933 1.244 1.00 0.00 74 VAL A CA 7
ATOM 12657 C C . VAL A 1 74 ? -0.110 13.401 0.944 1.00 0.00 74 VAL A C 7
ATOM 12658 O O . VAL A 1 74 ? -0.070 13.854 -0.202 1.00 0.00 74 VAL A O 7
ATOM 12671 N N . PHE A 1 75 ? 0.195 14.125 2.019 1.00 0.00 75 PHE A N 7
ATOM 12672 C CA . PHE A 1 75 ? 0.381 15.588 2.003 1.00 0.00 75 PHE A CA 7
ATOM 12673 C C . PHE A 1 75 ? 1.878 15.958 1.851 1.00 0.00 75 PHE A C 7
ATOM 12674 O O . PHE A 1 75 ? 2.759 15.388 2.504 1.00 0.00 75 PHE A O 7
ATOM 12691 N N . PHE A 1 76 ? 2.135 16.934 0.982 1.00 0.00 76 PHE A N 7
ATOM 12692 C CA . PHE A 1 76 ? 3.500 17.436 0.694 1.00 0.00 76 PHE A CA 7
ATOM 12693 C C . PHE A 1 76 ? 3.494 18.996 0.805 1.00 0.00 76 PHE A C 7
ATOM 12694 O O . PHE A 1 76 ? 2.513 19.638 0.407 1.00 0.00 76 PHE A O 7
ATOM 12711 N N . GLU A 1 77 ? 4.584 19.609 1.304 1.00 0.00 77 GLU A N 7
ATOM 12712 C CA . GLU A 1 77 ? 4.687 21.114 1.345 1.00 0.00 77 GLU A CA 7
ATOM 12713 C C . GLU A 1 77 ? 4.718 21.760 -0.078 1.00 0.00 77 GLU A C 7
ATOM 12714 O O . GLU A 1 77 ? 3.764 22.414 -0.505 1.00 0.00 77 GLU A O 7
ATOM 12726 N N . ASN A 1 78 ? 5.765 21.443 -0.840 1.00 0.00 78 ASN A N 7
ATOM 12727 C CA . ASN A 1 78 ? 5.639 21.139 -2.284 1.00 0.00 78 ASN A CA 7
ATOM 12728 C C . ASN A 1 78 ? 6.189 19.697 -2.531 1.00 0.00 78 ASN A C 7
ATOM 12729 O O . ASN A 1 78 ? 5.411 18.854 -2.981 1.00 0.00 78 ASN A O 7
ATOM 12740 N N . GLU A 1 79 ? 7.481 19.414 -2.265 1.00 0.00 79 GLU A N 7
ATOM 12741 C CA . GLU A 1 79 ? 8.070 18.065 -2.463 1.00 0.00 79 GLU A CA 7
ATOM 12742 C C . GLU A 1 79 ? 8.118 17.143 -1.198 1.00 0.00 79 GLU A C 7
ATOM 12743 O O . GLU A 1 79 ? 7.850 15.948 -1.356 1.00 0.00 79 GLU A O 7
ATOM 12755 N N . GLN A 1 80 ? 8.511 17.626 -0.000 1.00 0.00 80 GLN A N 7
ATOM 12756 C CA . GLN A 1 80 ? 8.809 16.732 1.159 1.00 0.00 80 GLN A CA 7
ATOM 12757 C C . GLN A 1 80 ? 7.549 16.271 1.929 1.00 0.00 80 GLN A C 7
ATOM 12758 O O . GLN A 1 80 ? 6.543 16.984 2.003 1.00 0.00 80 GLN A O 7
ATOM 12772 N N . VAL A 1 81 ? 7.597 15.055 2.492 1.00 0.00 81 VAL A N 7
ATOM 12773 C CA . VAL A 1 81 ? 6.369 14.349 2.950 1.00 0.00 81 VAL A CA 7
ATOM 12774 C C . VAL A 1 81 ? 5.967 14.773 4.403 1.00 0.00 81 VAL A C 7
ATOM 12775 O O . VAL A 1 81 ? 6.790 14.767 5.323 1.00 0.00 81 VAL A O 7
ATOM 12788 N N . VAL A 1 82 ? 4.685 15.103 4.571 1.00 0.00 82 VAL A N 7
ATOM 12789 C CA . VAL A 1 82 ? 4.140 15.660 5.842 1.00 0.00 82 VAL A CA 7
ATOM 12790 C C . VAL A 1 82 ? 3.367 14.538 6.609 1.00 0.00 82 VAL A C 7
ATOM 12791 O O . VAL A 1 82 ? 3.817 14.131 7.681 1.00 0.00 82 VAL A O 7
ATOM 12804 N N . ARG A 1 83 ? 2.227 14.049 6.080 1.00 0.00 83 ARG A N 7
ATOM 12805 C CA . ARG A 1 83 ? 1.432 12.941 6.696 1.00 0.00 83 ARG A CA 7
ATOM 12806 C C . ARG A 1 83 ? 0.495 12.254 5.647 1.00 0.00 83 ARG A C 7
ATOM 12807 O O . ARG A 1 83 ? 0.257 12.787 4.558 1.00 0.00 83 ARG A O 7
ATOM 12828 N N . TRP A 1 84 ? 0.011 11.041 5.960 1.00 0.00 84 TRP A N 7
ATOM 12829 C CA . TRP A 1 84 ? -0.628 10.140 4.968 1.00 0.00 84 TRP A CA 7
ATOM 12830 C C . TRP A 1 84 ? -1.874 9.377 5.503 1.00 0.00 84 TRP A C 7
ATOM 12831 O O . TRP A 1 84 ? -1.824 8.713 6.541 1.00 0.00 84 TRP A O 7
ATOM 12852 N N . GLU A 1 85 ? -2.950 9.427 4.707 1.00 0.00 85 GLU A N 7
ATOM 12853 C CA . GLU A 1 85 ? -4.216 8.710 4.981 1.00 0.00 85 GLU A CA 7
ATOM 12854 C C . GLU A 1 85 ? -4.353 7.528 3.973 1.00 0.00 85 GLU A C 7
ATOM 12855 O O . GLU A 1 85 ? -4.632 7.717 2.781 1.00 0.00 85 GLU A O 7
ATOM 12867 N N . GLY A 1 86 ? -4.158 6.303 4.479 1.00 0.00 86 GLY A N 7
ATOM 12868 C CA . GLY A 1 86 ? -4.271 5.081 3.658 1.00 0.00 86 GLY A CA 7
ATOM 12869 C C . GLY A 1 86 ? -5.669 4.460 3.575 1.00 0.00 86 GLY A C 7
ATOM 12870 O O . GLY A 1 86 ? -5.922 3.412 4.170 1.00 0.00 86 GLY A O 7
ATOM 12874 N N . ASP A 1 87 ? -6.523 5.068 2.746 1.00 0.00 87 ASP A N 7
ATOM 12875 C CA . ASP A 1 87 ? -7.785 4.430 2.277 1.00 0.00 87 ASP A CA 7
ATOM 12876 C C . ASP A 1 87 ? -7.475 3.638 0.970 1.00 0.00 87 ASP A C 7
ATOM 12877 O O . ASP A 1 87 ? -7.441 4.176 -0.140 1.00 0.00 87 ASP A O 7
ATOM 12886 N N . TYR A 1 88 ? -7.121 2.359 1.145 1.00 0.00 88 TYR A N 7
ATOM 12887 C CA . TYR A 1 88 ? -6.429 1.563 0.100 1.00 0.00 88 TYR A CA 7
ATOM 12888 C C . TYR A 1 88 ? -6.587 0.028 0.313 1.00 0.00 88 TYR A C 7
ATOM 12889 O O . TYR A 1 88 ? -6.865 -0.438 1.421 1.00 0.00 88 TYR A O 7
ATOM 12907 N N . PHE A 1 89 ? -6.329 -0.766 -0.739 1.00 0.00 89 PHE A N 7
ATOM 12908 C CA . PHE A 1 89 ? -6.153 -2.240 -0.606 1.00 0.00 89 PHE A CA 7
ATOM 12909 C C . PHE A 1 89 ? -4.768 -2.593 0.063 1.00 0.00 89 PHE A C 7
ATOM 12910 O O . PHE A 1 89 ? -3.737 -2.324 -0.568 1.00 0.00 89 PHE A O 7
ATOM 12927 N N . PRO A 1 90 ? -4.683 -3.190 1.288 1.00 0.00 90 PRO A N 7
ATOM 12928 C CA . PRO A 1 90 ? -3.378 -3.462 1.971 1.00 0.00 90 PRO A CA 7
ATOM 12929 C C . PRO A 1 90 ? -2.706 -4.768 1.473 1.00 0.00 90 PRO A C 7
ATOM 12930 O O . PRO A 1 90 ? -2.847 -5.849 2.052 1.00 0.00 90 PRO A O 7
ATOM 12941 N N . SER A 1 91 ? -1.958 -4.630 0.376 1.00 0.00 91 SER A N 7
ATOM 12942 C CA . SER A 1 91 ? -1.406 -5.783 -0.392 1.00 0.00 91 SER A CA 7
ATOM 12943 C C . SER A 1 91 ? -0.097 -6.378 0.221 1.00 0.00 91 SER A C 7
ATOM 12944 O O . SER A 1 91 ? 0.990 -6.356 -0.365 1.00 0.00 91 SER A O 7
ATOM 12952 N N . GLN A 1 92 ? -0.236 -6.919 1.442 1.00 0.00 92 GLN A N 7
ATOM 12953 C CA . GLN A 1 92 ? 0.927 -7.117 2.356 1.00 0.00 92 GLN A CA 7
ATOM 12954 C C . GLN A 1 92 ? 1.869 -8.368 2.179 1.00 0.00 92 GLN A C 7
ATOM 12955 O O . GLN A 1 92 ? 2.724 -8.623 3.035 1.00 0.00 92 GLN A O 7
ATOM 12969 N N . ASP A 1 93 ? 1.769 -9.035 1.035 1.00 0.00 93 ASP A N 7
ATOM 12970 C CA . ASP A 1 93 ? 2.695 -10.114 0.616 1.00 0.00 93 ASP A CA 7
ATOM 12971 C C . ASP A 1 93 ? 2.489 -10.329 -0.917 1.00 0.00 93 ASP A C 7
ATOM 12972 O O . ASP A 1 93 ? 1.482 -10.896 -1.354 1.00 0.00 93 ASP A O 7
ATOM 12981 N N . GLU A 1 94 ? 3.456 -9.862 -1.715 1.00 0.00 94 GLU A N 7
ATOM 12982 C CA . GLU A 1 94 ? 3.526 -10.180 -3.162 1.00 0.00 94 GLU A CA 7
ATOM 12983 C C . GLU A 1 94 ? 4.856 -10.924 -3.461 1.00 0.00 94 GLU A C 7
ATOM 12984 O O . GLU A 1 94 ? 5.867 -10.326 -3.842 1.00 0.00 94 GLU A O 7
ATOM 12996 N N . GLN A 1 95 ? 4.833 -12.252 -3.268 1.00 0.00 95 GLN A N 7
ATOM 12997 C CA . GLN A 1 95 ? 6.011 -13.129 -3.489 1.00 0.00 95 GLN A CA 7
ATOM 12998 C C . GLN A 1 95 ? 5.600 -14.321 -4.408 1.00 0.00 95 GLN A C 7
ATOM 12999 O O . GLN A 1 95 ? 5.369 -15.451 -3.966 1.00 0.00 95 GLN A O 7
ATOM 13013 N N . LEU A 1 96 ? 5.529 -14.037 -5.718 1.00 0.00 96 LEU A N 7
ATOM 13014 C CA . LEU A 1 96 ? 5.076 -15.026 -6.737 1.00 0.00 96 LEU A CA 7
ATOM 13015 C C . LEU A 1 96 ? 6.227 -15.996 -7.149 1.00 0.00 96 LEU A C 7
ATOM 13016 O O . LEU A 1 96 ? 6.918 -15.797 -8.155 1.00 0.00 96 LEU A O 7
ATOM 13032 N N . ALA A 1 97 ? 6.414 -17.052 -6.338 1.00 0.00 97 ALA A N 7
ATOM 13033 C CA . ALA A 1 97 ? 7.592 -17.947 -6.438 1.00 0.00 97 ALA A CA 7
ATOM 13034 C C . ALA A 1 97 ? 7.470 -19.024 -7.555 1.00 0.00 97 ALA A C 7
ATOM 13035 O O . ALA A 1 97 ? 6.996 -20.143 -7.346 1.00 0.00 97 ALA A O 7
ATOM 13042 N N . LYS A 1 98 ? 7.908 -18.640 -8.761 1.00 0.00 98 LYS A N 7
ATOM 13043 C CA . LYS A 1 98 ? 7.827 -19.488 -9.979 1.00 0.00 98 LYS A CA 7
ATOM 13044 C C . LYS A 1 98 ? 8.894 -19.071 -11.043 1.00 0.00 98 LYS A C 7
ATOM 13045 O O . LYS A 1 98 ? 9.505 -17.999 -10.976 1.00 0.00 98 LYS A O 7
ATOM 13064 N N . ALA A 1 99 ? 9.106 -19.932 -12.047 1.00 0.00 99 ALA A N 7
ATOM 13065 C CA . ALA A 1 99 ? 10.144 -19.734 -13.082 1.00 0.00 99 ALA A CA 7
ATOM 13066 C C . ALA A 1 99 ? 9.984 -18.478 -13.998 1.00 0.00 99 ALA A C 7
ATOM 13067 O O . ALA A 1 99 ? 8.901 -17.905 -14.168 1.00 0.00 99 ALA A O 7
ATOM 13074 N N . ALA A 1 100 ? 11.120 -18.068 -14.566 1.00 0.00 100 ALA A N 7
ATOM 13075 C CA . ALA A 1 100 ? 11.200 -16.968 -15.551 1.00 0.00 100 ALA A CA 7
ATOM 13076 C C . ALA A 1 100 ? 11.516 -17.532 -16.976 1.00 0.00 100 ALA A C 7
ATOM 13077 O O . ALA A 1 100 ? 12.683 -17.861 -17.229 1.00 0.00 100 ALA A O 7
ATOM 13084 N N . PRO A 1 101 ? 10.549 -17.677 -17.929 1.00 0.00 101 PRO A N 7
ATOM 13085 C CA . PRO A 1 101 ? 10.812 -18.371 -19.237 1.00 0.00 101 PRO A CA 7
ATOM 13086 C C . PRO A 1 101 ? 11.483 -17.472 -20.309 1.00 0.00 101 PRO A C 7
ATOM 13087 O O . PRO A 1 101 ? 10.854 -16.984 -21.253 1.00 0.00 101 PRO A O 7
ATOM 13098 N N . LYS A 1 102 ? 12.802 -17.291 -20.157 1.00 0.00 102 LYS A N 7
ATOM 13099 C CA . LYS A 1 102 ? 13.614 -16.435 -21.060 1.00 0.00 102 LYS A CA 7
ATOM 13100 C C . LYS A 1 102 ? 14.075 -17.176 -22.348 1.00 0.00 102 LYS A C 7
ATOM 13101 O O . LYS A 1 102 ? 15.200 -17.674 -22.451 1.00 0.00 102 LYS A O 7
ATOM 13120 N N . GLN A 1 103 ? 13.183 -17.228 -23.350 1.00 0.00 103 GLN A N 7
ATOM 13121 C CA . GLN A 1 103 ? 13.439 -17.960 -24.620 1.00 0.00 103 GLN A CA 7
ATOM 13122 C C . GLN A 1 103 ? 14.153 -17.064 -25.677 1.00 0.00 103 GLN A C 7
ATOM 13123 O O . GLN A 1 103 ? 13.547 -16.591 -26.645 1.00 0.00 103 GLN A O 7
ATOM 13137 N N . PHE A 1 104 ? 15.467 -16.871 -25.491 1.00 0.00 104 PHE A N 7
ATOM 13138 C CA . PHE A 1 104 ? 16.342 -16.263 -26.517 1.00 0.00 104 PHE A CA 7
ATOM 13139 C C . PHE A 1 104 ? 17.791 -16.806 -26.343 1.00 0.00 104 PHE A C 7
ATOM 13140 O O . PHE A 1 104 ? 18.650 -16.183 -25.714 1.00 0.00 104 PHE A O 7
ATOM 13157 N N . GLY A 1 105 ? 18.057 -17.949 -26.984 1.00 0.00 105 GLY A N 7
ATOM 13158 C CA . GLY A 1 105 ? 19.425 -18.288 -27.449 1.00 0.00 105 GLY A CA 7
ATOM 13159 C C . GLY A 1 105 ? 19.793 -17.543 -28.747 1.00 0.00 105 GLY A C 7
ATOM 13160 O O . GLY A 1 105 ? 20.543 -16.566 -28.715 1.00 0.00 105 GLY A O 7
ATOM 13164 N N . ARG A 1 106 ? 19.196 -17.966 -29.868 1.00 0.00 106 ARG A N 7
ATOM 13165 C CA . ARG A 1 106 ? 19.003 -17.067 -31.043 1.00 0.00 106 ARG A CA 7
ATOM 13166 C C . ARG A 1 106 ? 17.587 -17.336 -31.635 1.00 0.00 106 ARG A C 7
ATOM 13167 O O . ARG A 1 106 ? 17.435 -18.029 -32.645 1.00 0.00 106 ARG A O 7
ATOM 13188 N N . ASN A 1 107 ? 16.549 -16.795 -30.978 1.00 0.00 107 ASN A N 7
ATOM 13189 C CA . ASN A 1 107 ? 15.133 -17.110 -31.311 1.00 0.00 107 ASN A CA 7
ATOM 13190 C C . ASN A 1 107 ? 14.481 -15.900 -32.049 1.00 0.00 107 ASN A C 7
ATOM 13191 O O . ASN A 1 107 ? 13.813 -15.060 -31.440 1.00 0.00 107 ASN A O 7
ATOM 13202 N N . LEU A 1 108 ? 14.706 -15.818 -33.369 1.00 0.00 108 LEU A N 7
ATOM 13203 C CA . LEU A 1 108 ? 14.239 -14.679 -34.204 1.00 0.00 108 LEU A CA 7
ATOM 13204 C C . LEU A 1 108 ? 13.771 -15.233 -35.579 1.00 0.00 108 LEU A C 7
ATOM 13205 O O . LEU A 1 108 ? 14.592 -15.575 -36.434 1.00 0.00 108 LEU A O 7
ATOM 13221 N N . ALA A 1 109 ? 12.449 -15.297 -35.779 1.00 0.00 109 ALA A N 7
ATOM 13222 C CA . ALA A 1 109 ? 11.836 -15.571 -37.092 1.00 0.00 109 ALA A CA 7
ATOM 13223 C C . ALA A 1 109 ? 11.072 -14.306 -37.581 1.00 0.00 109 ALA A C 7
ATOM 13224 O O . ALA A 1 109 ? 10.269 -13.700 -36.862 1.00 0.00 109 ALA A O 7
ATOM 13231 N N . ARG A 1 110 ? 11.365 -13.938 -38.824 1.00 0.00 110 ARG A N 7
ATOM 13232 C CA . ARG A 1 110 ? 10.637 -12.855 -39.548 1.00 0.00 110 ARG A CA 7
ATOM 13233 C C . ARG A 1 110 ? 10.428 -13.325 -41.027 1.00 0.00 110 ARG A C 7
ATOM 13234 O O . ARG A 1 110 ? 11.151 -12.921 -41.943 1.00 0.00 110 ARG A O 7
ATOM 13255 N N . ASP A 1 111 ? 9.459 -14.234 -41.215 1.00 0.00 111 ASP A N 7
ATOM 13256 C CA . ASP A 1 111 ? 9.502 -15.202 -42.334 1.00 0.00 111 ASP A CA 7
ATOM 13257 C C . ASP A 1 111 ? 8.146 -15.302 -43.109 1.00 0.00 111 ASP A C 7
ATOM 13258 O O . ASP A 1 111 ? 7.048 -15.172 -42.560 1.00 0.00 111 ASP A O 7
ATOM 13267 N N . LYS A 1 112 ? 8.275 -15.651 -44.396 1.00 0.00 112 LYS A N 7
ATOM 13268 C CA . LYS A 1 112 ? 7.162 -16.251 -45.186 1.00 0.00 112 LYS A CA 7
ATOM 13269 C C . LYS A 1 112 ? 7.705 -17.561 -45.844 1.00 0.00 112 LYS A C 7
ATOM 13270 O O . LYS A 1 112 ? 8.018 -17.607 -47.037 1.00 0.00 112 LYS A O 7
ATOM 13289 N N . LYS A 1 113 ? 7.876 -18.603 -45.014 1.00 0.00 113 LYS A N 7
ATOM 13290 C CA . LYS A 1 113 ? 8.784 -19.738 -45.327 1.00 0.00 113 LYS A CA 7
ATOM 13291 C C . LYS A 1 113 ? 8.029 -21.090 -45.282 1.00 0.00 113 LYS A C 7
ATOM 13292 O O . LYS A 1 113 ? 7.740 -21.620 -44.206 1.00 0.00 113 LYS A O 7
ATOM 13311 N N . LYS A 1 114 ? 7.809 -21.696 -46.460 1.00 0.00 114 LYS A N 7
ATOM 13312 C CA . LYS A 1 114 ? 7.500 -23.154 -46.554 1.00 0.00 114 LYS A CA 7
ATOM 13313 C C . LYS A 1 114 ? 8.754 -24.064 -46.367 1.00 0.00 114 LYS A C 7
ATOM 13314 O O . LYS A 1 114 ? 8.685 -25.020 -45.594 1.00 0.00 114 LYS A O 7
ATOM 13333 N N . GLN A 1 115 ? 9.859 -23.810 -47.096 1.00 0.00 115 GLN A N 7
ATOM 13334 C CA . GLN A 1 115 ? 11.088 -24.652 -47.034 1.00 0.00 115 GLN A CA 7
ATOM 13335 C C . GLN A 1 115 ? 12.332 -23.774 -47.337 1.00 0.00 115 GLN A C 7
ATOM 13336 O O . GLN A 1 115 ? 12.943 -23.235 -46.408 1.00 0.00 115 GLN A O 7
ATOM 13350 N N . ARG A 1 116 ? 12.685 -23.611 -48.618 1.00 0.00 116 ARG A N 7
ATOM 13351 C CA . ARG A 1 116 ? 13.783 -22.722 -49.065 1.00 0.00 116 ARG A CA 7
ATOM 13352 C C . ARG A 1 116 ? 13.437 -22.222 -50.496 1.00 0.00 116 ARG A C 7
ATOM 13353 O O . ARG A 1 116 ? 13.559 -22.958 -51.479 1.00 0.00 116 ARG A O 7
ATOM 13374 N N . GLY A 1 117 ? 13.064 -20.941 -50.602 1.00 0.00 117 GLY A N 7
ATOM 13375 C CA . GLY A 1 117 ? 13.282 -20.160 -51.833 1.00 0.00 117 GLY A CA 7
ATOM 13376 C C . GLY A 1 117 ? 14.761 -19.773 -52.052 1.00 0.00 117 GLY A C 7
ATOM 13377 O O . GLY A 1 117 ? 15.560 -19.708 -51.113 1.00 0.00 117 GLY A O 7
ATOM 13381 N N . ARG A 1 118 ? 15.087 -19.557 -53.322 1.00 0.00 118 ARG A N 7
ATOM 13382 C CA . ARG A 1 118 ? 16.490 -19.483 -53.811 1.00 0.00 118 ARG A CA 7
ATOM 13383 C C . ARG A 1 118 ? 17.442 -18.480 -53.089 1.00 0.00 118 ARG A C 7
ATOM 13384 O O . ARG A 1 118 ? 17.275 -17.247 -53.200 1.00 0.00 118 ARG A O 7
ATOM 13406 N N . MET A 1 1 ? 19.755 -4.848 11.994 1.00 0.00 1 MET A N 8
ATOM 13407 C CA . MET A 1 1 ? 20.018 -3.420 12.343 1.00 0.00 1 MET A CA 8
ATOM 13408 C C . MET A 1 1 ? 21.174 -3.293 13.401 1.00 0.00 1 MET A C 8
ATOM 13409 O O . MET A 1 1 ? 21.686 -4.292 13.915 1.00 0.00 1 MET A O 8
ATOM 13425 N N . ALA A 1 2 ? 21.574 -2.054 13.728 1.00 0.00 2 ALA A N 8
ATOM 13426 C CA . ALA A 1 2 ? 22.466 -1.785 14.885 1.00 0.00 2 ALA A CA 8
ATOM 13427 C C . ALA A 1 2 ? 21.716 -1.952 16.243 1.00 0.00 2 ALA A C 8
ATOM 13428 O O . ALA A 1 2 ? 20.681 -1.320 16.480 1.00 0.00 2 ALA A O 8
ATOM 13435 N N . GLY A 1 3 ? 22.211 -2.863 17.090 1.00 0.00 3 GLY A N 8
ATOM 13436 C CA . GLY A 1 3 ? 21.484 -3.293 18.309 1.00 0.00 3 GLY A CA 8
ATOM 13437 C C . GLY A 1 3 ? 20.639 -4.559 18.100 1.00 0.00 3 GLY A C 8
ATOM 13438 O O . GLY A 1 3 ? 21.029 -5.641 18.542 1.00 0.00 3 GLY A O 8
ATOM 13442 N N . SER A 1 4 ? 19.503 -4.423 17.399 1.00 0.00 4 SER A N 8
ATOM 13443 C CA . SER A 1 4 ? 18.699 -5.593 16.955 1.00 0.00 4 SER A CA 8
ATOM 13444 C C . SER A 1 4 ? 19.325 -6.252 15.690 1.00 0.00 4 SER A C 8
ATOM 13445 O O . SER A 1 4 ? 19.179 -5.750 14.571 1.00 0.00 4 SER A O 8
ATOM 13453 N N . GLY A 1 5 ? 20.067 -7.353 15.901 1.00 0.00 5 GLY A N 8
ATOM 13454 C CA . GLY A 1 5 ? 20.991 -7.905 14.879 1.00 0.00 5 GLY A CA 8
ATOM 13455 C C . GLY A 1 5 ? 20.385 -8.386 13.555 1.00 0.00 5 GLY A C 8
ATOM 13456 O O . GLY A 1 5 ? 20.475 -7.663 12.558 1.00 0.00 5 GLY A O 8
ATOM 13460 N N . ILE A 1 6 ? 19.776 -9.580 13.531 1.00 0.00 6 ILE A N 8
ATOM 13461 C CA . ILE A 1 6 ? 19.251 -10.198 12.262 1.00 0.00 6 ILE A CA 8
ATOM 13462 C C . ILE A 1 6 ? 17.835 -9.708 11.825 1.00 0.00 6 ILE A C 8
ATOM 13463 O O . ILE A 1 6 ? 16.876 -10.466 11.669 1.00 0.00 6 ILE A O 8
ATOM 13479 N N . ILE A 1 7 ? 17.771 -8.404 11.542 1.00 0.00 7 ILE A N 8
ATOM 13480 C CA . ILE A 1 7 ? 16.612 -7.733 10.914 1.00 0.00 7 ILE A CA 8
ATOM 13481 C C . ILE A 1 7 ? 17.157 -6.706 9.885 1.00 0.00 7 ILE A C 8
ATOM 13482 O O . ILE A 1 7 ? 17.651 -5.628 10.239 1.00 0.00 7 ILE A O 8
ATOM 13498 N N . TYR A 1 8 ? 17.097 -7.079 8.605 1.00 0.00 8 TYR A N 8
ATOM 13499 C CA . TYR A 1 8 ? 17.379 -6.177 7.464 1.00 0.00 8 TYR A CA 8
ATOM 13500 C C . TYR A 1 8 ? 16.077 -5.497 6.946 1.00 0.00 8 TYR A C 8
ATOM 13501 O O . TYR A 1 8 ? 15.000 -6.103 6.944 1.00 0.00 8 TYR A O 8
ATOM 13519 N N . LYS A 1 9 ? 16.193 -4.227 6.536 1.00 0.00 9 LYS A N 8
ATOM 13520 C CA . LYS A 1 9 ? 15.040 -3.419 6.043 1.00 0.00 9 LYS A CA 8
ATOM 13521 C C . LYS A 1 9 ? 15.533 -2.433 4.940 1.00 0.00 9 LYS A C 8
ATOM 13522 O O . LYS A 1 9 ? 15.934 -1.303 5.234 1.00 0.00 9 LYS A O 8
ATOM 13541 N N . GLN A 1 10 ? 15.489 -2.868 3.675 1.00 0.00 10 GLN A N 8
ATOM 13542 C CA . GLN A 1 10 ? 15.897 -2.034 2.511 1.00 0.00 10 GLN A CA 8
ATOM 13543 C C . GLN A 1 10 ? 14.701 -1.313 1.801 1.00 0.00 10 GLN A C 8
ATOM 13544 O O . GLN A 1 10 ? 13.564 -1.790 1.909 1.00 0.00 10 GLN A O 8
ATOM 13558 N N . PRO A 1 11 ? 14.883 -0.219 1.005 1.00 0.00 11 PRO A N 8
ATOM 13559 C CA . PRO A 1 11 ? 13.755 0.409 0.215 1.00 0.00 11 PRO A CA 8
ATOM 13560 C C . PRO A 1 11 ? 13.259 -0.321 -1.080 1.00 0.00 11 PRO A C 8
ATOM 13561 O O . PRO A 1 11 ? 12.916 0.300 -2.087 1.00 0.00 11 PRO A O 8
ATOM 13572 N N . ILE A 1 12 ? 13.136 -1.643 -0.965 1.00 0.00 12 ILE A N 8
ATOM 13573 C CA . ILE A 1 12 ? 12.472 -2.547 -1.954 1.00 0.00 12 ILE A CA 8
ATOM 13574 C C . ILE A 1 12 ? 12.222 -3.902 -1.212 1.00 0.00 12 ILE A C 8
ATOM 13575 O O . ILE A 1 12 ? 12.993 -4.860 -1.325 1.00 0.00 12 ILE A O 8
ATOM 13591 N N . TYR A 1 13 ? 11.188 -3.928 -0.357 1.00 0.00 13 TYR A N 8
ATOM 13592 C CA . TYR A 1 13 ? 11.038 -4.956 0.700 1.00 0.00 13 TYR A CA 8
ATOM 13593 C C . TYR A 1 13 ? 9.559 -5.054 1.166 1.00 0.00 13 TYR A C 8
ATOM 13594 O O . TYR A 1 13 ? 8.912 -4.049 1.485 1.00 0.00 13 TYR A O 8
ATOM 13612 N N . GLN A 1 14 ? 9.077 -6.297 1.265 1.00 0.00 14 GLN A N 8
ATOM 13613 C CA . GLN A 1 14 ? 7.728 -6.620 1.798 1.00 0.00 14 GLN A CA 8
ATOM 13614 C C . GLN A 1 14 ? 7.393 -6.131 3.237 1.00 0.00 14 GLN A C 8
ATOM 13615 O O . GLN A 1 14 ? 6.308 -5.581 3.434 1.00 0.00 14 GLN A O 8
ATOM 13629 N N . GLY A 1 15 ? 8.311 -6.272 4.210 1.00 0.00 15 GLY A N 8
ATOM 13630 C CA . GLY A 1 15 ? 8.189 -5.593 5.527 1.00 0.00 15 GLY A CA 8
ATOM 13631 C C . GLY A 1 15 ? 8.733 -4.146 5.607 1.00 0.00 15 GLY A C 8
ATOM 13632 O O . GLY A 1 15 ? 9.551 -3.835 6.474 1.00 0.00 15 GLY A O 8
ATOM 13636 N N . ASN A 1 16 ? 8.252 -3.281 4.710 1.00 0.00 16 ASN A N 8
ATOM 13637 C CA . ASN A 1 16 ? 8.639 -1.849 4.619 1.00 0.00 16 ASN A CA 8
ATOM 13638 C C . ASN A 1 16 ? 7.638 -1.044 3.723 1.00 0.00 16 ASN A C 8
ATOM 13639 O O . ASN A 1 16 ? 7.214 0.033 4.140 1.00 0.00 16 ASN A O 8
ATOM 13650 N N . LEU A 1 17 ? 7.300 -1.526 2.514 1.00 0.00 17 LEU A N 8
ATOM 13651 C CA . LEU A 1 17 ? 6.564 -0.723 1.505 1.00 0.00 17 LEU A CA 8
ATOM 13652 C C . LEU A 1 17 ? 5.025 -0.716 1.749 1.00 0.00 17 LEU A C 8
ATOM 13653 O O . LEU A 1 17 ? 4.546 0.260 2.328 1.00 0.00 17 LEU A O 8
ATOM 13669 N N . ILE A 1 18 ? 4.250 -1.735 1.342 1.00 0.00 18 ILE A N 8
ATOM 13670 C CA . ILE A 1 18 ? 2.760 -1.730 1.458 1.00 0.00 18 ILE A CA 8
ATOM 13671 C C . ILE A 1 18 ? 2.314 -2.774 2.516 1.00 0.00 18 ILE A C 8
ATOM 13672 O O . ILE A 1 18 ? 1.998 -3.923 2.205 1.00 0.00 18 ILE A O 8
ATOM 13688 N N . LYS A 1 19 ? 2.263 -2.342 3.774 1.00 0.00 19 LYS A N 8
ATOM 13689 C CA . LYS A 1 19 ? 1.563 -3.057 4.869 1.00 0.00 19 LYS A CA 8
ATOM 13690 C C . LYS A 1 19 ? 0.925 -1.910 5.750 1.00 0.00 19 LYS A C 8
ATOM 13691 O O . LYS A 1 19 ? 1.549 -0.862 5.941 1.00 0.00 19 LYS A O 8
ATOM 13710 N N . GLN A 1 20 ? -0.267 -2.108 6.318 1.00 0.00 20 GLN A N 8
ATOM 13711 C CA . GLN A 1 20 ? -1.001 -1.005 7.029 1.00 0.00 20 GLN A CA 8
ATOM 13712 C C . GLN A 1 20 ? -0.239 -0.207 8.151 1.00 0.00 20 GLN A C 8
ATOM 13713 O O . GLN A 1 20 ? -0.402 1.013 8.210 1.00 0.00 20 GLN A O 8
ATOM 13727 N N . ASN A 1 21 ? 0.613 -0.862 8.965 1.00 0.00 21 ASN A N 8
ATOM 13728 C CA . ASN A 1 21 ? 1.646 -0.152 9.778 1.00 0.00 21 ASN A CA 8
ATOM 13729 C C . ASN A 1 21 ? 3.074 -0.040 9.133 1.00 0.00 21 ASN A C 8
ATOM 13730 O O . ASN A 1 21 ? 3.809 0.850 9.555 1.00 0.00 21 ASN A O 8
ATOM 13741 N N . ALA A 1 22 ? 3.480 -0.843 8.129 1.00 0.00 22 ALA A N 8
ATOM 13742 C CA . ALA A 1 22 ? 4.722 -0.544 7.354 1.00 0.00 22 ALA A CA 8
ATOM 13743 C C . ALA A 1 22 ? 4.707 0.749 6.479 1.00 0.00 22 ALA A C 8
ATOM 13744 O O . ALA A 1 22 ? 5.744 1.402 6.386 1.00 0.00 22 ALA A O 8
ATOM 13751 N N . VAL A 1 23 ? 3.554 1.170 5.928 1.00 0.00 23 VAL A N 8
ATOM 13752 C CA . VAL A 1 23 ? 3.382 2.550 5.387 1.00 0.00 23 VAL A CA 8
ATOM 13753 C C . VAL A 1 23 ? 3.575 3.691 6.463 1.00 0.00 23 VAL A C 8
ATOM 13754 O O . VAL A 1 23 ? 4.131 4.731 6.114 1.00 0.00 23 VAL A O 8
ATOM 13767 N N . GLU A 1 24 ? 3.184 3.498 7.734 1.00 0.00 24 GLU A N 8
ATOM 13768 C CA . GLU A 1 24 ? 3.723 4.320 8.859 1.00 0.00 24 GLU A CA 8
ATOM 13769 C C . GLU A 1 24 ? 5.255 4.131 9.113 1.00 0.00 24 GLU A C 8
ATOM 13770 O O . GLU A 1 24 ? 6.000 5.112 9.078 1.00 0.00 24 GLU A O 8
ATOM 13782 N N . GLN A 1 25 ? 5.717 2.891 9.334 1.00 0.00 25 GLN A N 8
ATOM 13783 C CA . GLN A 1 25 ? 7.112 2.592 9.746 1.00 0.00 25 GLN A CA 8
ATOM 13784 C C . GLN A 1 25 ? 8.231 2.713 8.659 1.00 0.00 25 GLN A C 8
ATOM 13785 O O . GLN A 1 25 ? 9.409 2.709 9.030 1.00 0.00 25 GLN A O 8
ATOM 13799 N N . LEU A 1 26 ? 7.924 2.897 7.365 1.00 0.00 26 LEU A N 8
ATOM 13800 C CA . LEU A 1 26 ? 8.819 3.637 6.429 1.00 0.00 26 LEU A CA 8
ATOM 13801 C C . LEU A 1 26 ? 9.244 5.072 6.865 1.00 0.00 26 LEU A C 8
ATOM 13802 O O . LEU A 1 26 ? 10.408 5.431 6.687 1.00 0.00 26 LEU A O 8
ATOM 13818 N N . GLN A 1 27 ? 8.310 5.843 7.453 1.00 0.00 27 GLN A N 8
ATOM 13819 C CA . GLN A 1 27 ? 8.571 7.144 8.133 1.00 0.00 27 GLN A CA 8
ATOM 13820 C C . GLN A 1 27 ? 9.426 8.194 7.357 1.00 0.00 27 GLN A C 8
ATOM 13821 O O . GLN A 1 27 ? 10.405 8.746 7.864 1.00 0.00 27 GLN A O 8
ATOM 13835 N N . VAL A 1 28 ? 9.015 8.455 6.106 1.00 0.00 28 VAL A N 8
ATOM 13836 C CA . VAL A 1 28 ? 9.787 9.280 5.136 1.00 0.00 28 VAL A CA 8
ATOM 13837 C C . VAL A 1 28 ? 9.215 10.737 5.134 1.00 0.00 28 VAL A C 8
ATOM 13838 O O . VAL A 1 28 ? 8.009 10.930 4.972 1.00 0.00 28 VAL A O 8
ATOM 13851 N N . GLY A 1 29 ? 10.098 11.739 5.240 1.00 0.00 29 GLY A N 8
ATOM 13852 C CA . GLY A 1 29 ? 9.735 13.164 5.027 1.00 0.00 29 GLY A CA 8
ATOM 13853 C C . GLY A 1 29 ? 10.695 13.889 4.068 1.00 0.00 29 GLY A C 8
ATOM 13854 O O . GLY A 1 29 ? 11.415 14.793 4.492 1.00 0.00 29 GLY A O 8
ATOM 13858 N N . GLN A 1 30 ? 10.713 13.472 2.790 1.00 0.00 30 GLN A N 8
ATOM 13859 C CA . GLN A 1 30 ? 11.813 13.833 1.849 1.00 0.00 30 GLN A CA 8
ATOM 13860 C C . GLN A 1 30 ? 11.324 14.143 0.402 1.00 0.00 30 GLN A C 8
ATOM 13861 O O . GLN A 1 30 ? 11.617 15.233 -0.093 1.00 0.00 30 GLN A O 8
ATOM 13875 N N . SER A 1 31 ? 10.669 13.192 -0.290 1.00 0.00 31 SER A N 8
ATOM 13876 C CA . SER A 1 31 ? 10.430 13.291 -1.755 1.00 0.00 31 SER A CA 8
ATOM 13877 C C . SER A 1 31 ? 9.124 12.567 -2.185 1.00 0.00 31 SER A C 8
ATOM 13878 O O . SER A 1 31 ? 8.900 11.396 -1.858 1.00 0.00 31 SER A O 8
ATOM 13886 N N . LYS A 1 32 ? 8.297 13.277 -2.971 1.00 0.00 32 LYS A N 8
ATOM 13887 C CA . LYS A 1 32 ? 7.008 12.756 -3.498 1.00 0.00 32 LYS A CA 8
ATOM 13888 C C . LYS A 1 32 ? 7.086 11.578 -4.493 1.00 0.00 32 LYS A C 8
ATOM 13889 O O . LYS A 1 32 ? 6.376 10.587 -4.308 1.00 0.00 32 LYS A O 8
ATOM 13908 N N . GLN A 1 33 ? 7.958 11.659 -5.506 1.00 0.00 33 GLN A N 8
ATOM 13909 C CA . GLN A 1 33 ? 8.228 10.519 -6.416 1.00 0.00 33 GLN A CA 8
ATOM 13910 C C . GLN A 1 33 ? 8.930 9.289 -5.775 1.00 0.00 33 GLN A C 8
ATOM 13911 O O . GLN A 1 33 ? 8.542 8.166 -6.090 1.00 0.00 33 GLN A O 8
ATOM 13925 N N . GLN A 1 34 ? 9.917 9.483 -4.892 1.00 0.00 34 GLN A N 8
ATOM 13926 C CA . GLN A 1 34 ? 10.562 8.375 -4.140 1.00 0.00 34 GLN A CA 8
ATOM 13927 C C . GLN A 1 34 ? 9.587 7.562 -3.228 1.00 0.00 34 GLN A C 8
ATOM 13928 O O . GLN A 1 34 ? 9.544 6.337 -3.358 1.00 0.00 34 GLN A O 8
ATOM 13942 N N . VAL A 1 35 ? 8.777 8.219 -2.374 1.00 0.00 35 VAL A N 8
ATOM 13943 C CA . VAL A 1 35 ? 7.688 7.519 -1.623 1.00 0.00 35 VAL A CA 8
ATOM 13944 C C . VAL A 1 35 ? 6.576 6.876 -2.512 1.00 0.00 35 VAL A C 8
ATOM 13945 O O . VAL A 1 35 ? 6.192 5.735 -2.252 1.00 0.00 35 VAL A O 8
ATOM 13958 N N . SER A 1 36 ? 6.111 7.565 -3.567 1.00 0.00 36 SER A N 8
ATOM 13959 C CA . SER A 1 36 ? 5.166 6.984 -4.557 1.00 0.00 36 SER A CA 8
ATOM 13960 C C . SER A 1 36 ? 5.713 5.803 -5.409 1.00 0.00 36 SER A C 8
ATOM 13961 O O . SER A 1 36 ? 5.004 4.809 -5.558 1.00 0.00 36 SER A O 8
ATOM 13969 N N . ALA A 1 37 ? 6.965 5.851 -5.890 1.00 0.00 37 ALA A N 8
ATOM 13970 C CA . ALA A 1 37 ? 7.648 4.678 -6.495 1.00 0.00 37 ALA A CA 8
ATOM 13971 C C . ALA A 1 37 ? 7.875 3.447 -5.559 1.00 0.00 37 ALA A C 8
ATOM 13972 O O . ALA A 1 37 ? 7.645 2.318 -5.998 1.00 0.00 37 ALA A O 8
ATOM 13979 N N . LEU A 1 38 ? 8.264 3.664 -4.290 1.00 0.00 38 LEU A N 8
ATOM 13980 C CA . LEU A 1 38 ? 8.241 2.607 -3.239 1.00 0.00 38 LEU A CA 8
ATOM 13981 C C . LEU A 1 38 ? 6.823 1.999 -2.954 1.00 0.00 38 LEU A C 8
ATOM 13982 O O . LEU A 1 38 ? 6.649 0.784 -3.039 1.00 0.00 38 LEU A O 8
ATOM 13998 N N . LEU A 1 39 ? 5.833 2.838 -2.648 1.00 0.00 39 LEU A N 8
ATOM 13999 C CA . LEU A 1 39 ? 4.419 2.404 -2.477 1.00 0.00 39 LEU A CA 8
ATOM 14000 C C . LEU A 1 39 ? 3.647 1.880 -3.754 1.00 0.00 39 LEU A C 8
ATOM 14001 O O . LEU A 1 39 ? 2.591 1.259 -3.624 1.00 0.00 39 LEU A O 8
ATOM 14017 N N . GLY A 1 40 ? 4.163 2.160 -4.947 1.00 0.00 40 GLY A N 8
ATOM 14018 C CA . GLY A 1 40 ? 3.718 1.535 -6.212 1.00 0.00 40 GLY A CA 8
ATOM 14019 C C . GLY A 1 40 ? 2.771 2.392 -7.052 1.00 0.00 40 GLY A C 8
ATOM 14020 O O . GLY A 1 40 ? 1.602 2.043 -7.239 1.00 0.00 40 GLY A O 8
ATOM 14024 N N . THR A 1 41 ? 3.239 3.560 -7.505 1.00 0.00 41 THR A N 8
ATOM 14025 C CA . THR A 1 41 ? 2.351 4.631 -8.044 1.00 0.00 41 THR A CA 8
ATOM 14026 C C . THR A 1 41 ? 3.219 5.706 -8.790 1.00 0.00 41 THR A C 8
ATOM 14027 O O . THR A 1 41 ? 4.253 6.117 -8.251 1.00 0.00 41 THR A O 8
ATOM 14038 N N . PRO A 1 42 ? 2.826 6.257 -9.967 1.00 0.00 42 PRO A N 8
ATOM 14039 C CA . PRO A 1 42 ? 3.406 7.542 -10.475 1.00 0.00 42 PRO A CA 8
ATOM 14040 C C . PRO A 1 42 ? 2.851 8.787 -9.721 1.00 0.00 42 PRO A C 8
ATOM 14041 O O . PRO A 1 42 ? 1.639 8.896 -9.488 1.00 0.00 42 PRO A O 8
ATOM 14052 N N . SER A 1 43 ? 3.740 9.720 -9.346 1.00 0.00 43 SER A N 8
ATOM 14053 C CA . SER A 1 43 ? 3.356 10.923 -8.553 1.00 0.00 43 SER A CA 8
ATOM 14054 C C . SER A 1 43 ? 2.670 12.037 -9.408 1.00 0.00 43 SER A C 8
ATOM 14055 O O . SER A 1 43 ? 1.748 11.738 -10.172 1.00 0.00 43 SER A O 8
ATOM 14063 N N . ILE A 1 44 ? 3.069 13.311 -9.271 1.00 0.00 44 ILE A N 8
ATOM 14064 C CA . ILE A 1 44 ? 2.511 14.425 -10.090 1.00 0.00 44 ILE A CA 8
ATOM 14065 C C . ILE A 1 44 ? 3.741 15.122 -10.768 1.00 0.00 44 ILE A C 8
ATOM 14066 O O . ILE A 1 44 ? 4.347 15.988 -10.127 1.00 0.00 44 ILE A O 8
ATOM 14082 N N . PRO A 1 45 ? 4.137 14.810 -12.034 1.00 0.00 45 PRO A N 8
ATOM 14083 C CA . PRO A 1 45 ? 5.284 15.508 -12.707 1.00 0.00 45 PRO A CA 8
ATOM 14084 C C . PRO A 1 45 ? 4.882 16.830 -13.424 1.00 0.00 45 PRO A C 8
ATOM 14085 O O . PRO A 1 45 ? 4.937 16.945 -14.651 1.00 0.00 45 PRO A O 8
ATOM 14096 N N . ASP A 1 46 ? 4.507 17.831 -12.617 1.00 0.00 46 ASP A N 8
ATOM 14097 C CA . ASP A 1 46 ? 4.101 19.169 -13.100 1.00 0.00 46 ASP A CA 8
ATOM 14098 C C . ASP A 1 46 ? 5.169 20.238 -12.693 1.00 0.00 46 ASP A C 8
ATOM 14099 O O . ASP A 1 46 ? 5.374 20.441 -11.489 1.00 0.00 46 ASP A O 8
ATOM 14108 N N . PRO A 1 47 ? 5.809 20.996 -13.623 1.00 0.00 47 PRO A N 8
ATOM 14109 C CA . PRO A 1 47 ? 6.556 22.240 -13.257 1.00 0.00 47 PRO A CA 8
ATOM 14110 C C . PRO A 1 47 ? 5.726 23.497 -12.850 1.00 0.00 47 PRO A C 8
ATOM 14111 O O . PRO A 1 47 ? 6.335 24.451 -12.360 1.00 0.00 47 PRO A O 8
ATOM 14122 N N . PHE A 1 48 ? 4.390 23.519 -13.016 1.00 0.00 48 PHE A N 8
ATOM 14123 C CA . PHE A 1 48 ? 3.528 24.627 -12.531 1.00 0.00 48 PHE A CA 8
ATOM 14124 C C . PHE A 1 48 ? 3.264 24.510 -11.002 1.00 0.00 48 PHE A C 8
ATOM 14125 O O . PHE A 1 48 ? 3.775 25.352 -10.260 1.00 0.00 48 PHE A O 8
ATOM 14142 N N . HIS A 1 49 ? 2.474 23.529 -10.516 1.00 0.00 49 HIS A N 8
ATOM 14143 C CA . HIS A 1 49 ? 2.214 23.371 -9.057 1.00 0.00 49 HIS A CA 8
ATOM 14144 C C . HIS A 1 49 ? 1.880 21.885 -8.712 1.00 0.00 49 HIS A C 8
ATOM 14145 O O . HIS A 1 49 ? 0.715 21.510 -8.538 1.00 0.00 49 HIS A O 8
ATOM 14159 N N . ALA A 1 50 ? 2.928 21.061 -8.546 1.00 0.00 50 ALA A N 8
ATOM 14160 C CA . ALA A 1 50 ? 2.778 19.626 -8.214 1.00 0.00 50 ALA A CA 8
ATOM 14161 C C . ALA A 1 50 ? 2.564 19.353 -6.692 1.00 0.00 50 ALA A C 8
ATOM 14162 O O . ALA A 1 50 ? 3.500 19.417 -5.888 1.00 0.00 50 ALA A O 8
ATOM 14169 N N . GLN A 1 51 ? 1.314 19.056 -6.326 1.00 0.00 51 GLN A N 8
ATOM 14170 C CA . GLN A 1 51 ? 0.840 19.102 -4.908 1.00 0.00 51 GLN A CA 8
ATOM 14171 C C . GLN A 1 51 ? 0.721 17.677 -4.247 1.00 0.00 51 GLN A C 8
ATOM 14172 O O . GLN A 1 51 ? 1.346 16.712 -4.694 1.00 0.00 51 GLN A O 8
ATOM 14186 N N . ARG A 1 52 ? -0.073 17.567 -3.164 1.00 0.00 52 ARG A N 8
ATOM 14187 C CA . ARG A 1 52 ? -0.583 16.288 -2.601 1.00 0.00 52 ARG A CA 8
ATOM 14188 C C . ARG A 1 52 ? -1.027 15.171 -3.604 1.00 0.00 52 ARG A C 8
ATOM 14189 O O . ARG A 1 52 ? -1.601 15.458 -4.656 1.00 0.00 52 ARG A O 8
ATOM 14210 N N . TRP A 1 53 ? -0.824 13.908 -3.220 1.00 0.00 53 TRP A N 8
ATOM 14211 C CA . TRP A 1 53 ? -1.405 12.734 -3.947 1.00 0.00 53 TRP A CA 8
ATOM 14212 C C . TRP A 1 53 ? -2.740 12.380 -3.258 1.00 0.00 53 TRP A C 8
ATOM 14213 O O . TRP A 1 53 ? -2.742 11.643 -2.274 1.00 0.00 53 TRP A O 8
ATOM 14234 N N . ASP A 1 54 ? -3.850 12.906 -3.786 1.00 0.00 54 ASP A N 8
ATOM 14235 C CA . ASP A 1 54 ? -5.225 12.644 -3.272 1.00 0.00 54 ASP A CA 8
ATOM 14236 C C . ASP A 1 54 ? -6.140 11.840 -4.254 1.00 0.00 54 ASP A C 8
ATOM 14237 O O . ASP A 1 54 ? -7.316 12.161 -4.449 1.00 0.00 54 ASP A O 8
ATOM 14246 N N . TYR A 1 55 ? -5.603 10.758 -4.842 1.00 0.00 55 TYR A N 8
ATOM 14247 C CA . TYR A 1 55 ? -6.232 10.064 -5.986 1.00 0.00 55 TYR A CA 8
ATOM 14248 C C . TYR A 1 55 ? -6.491 8.563 -5.689 1.00 0.00 55 TYR A C 8
ATOM 14249 O O . TYR A 1 55 ? -5.647 7.688 -5.916 1.00 0.00 55 TYR A O 8
ATOM 14267 N N . THR A 1 56 ? -7.728 8.293 -5.235 1.00 0.00 56 THR A N 8
ATOM 14268 C CA . THR A 1 56 ? -8.261 6.924 -4.978 1.00 0.00 56 THR A CA 8
ATOM 14269 C C . THR A 1 56 ? -8.446 6.140 -6.315 1.00 0.00 56 THR A C 8
ATOM 14270 O O . THR A 1 56 ? -9.363 6.409 -7.096 1.00 0.00 56 THR A O 8
ATOM 14281 N N . SER A 1 57 ? -7.498 5.240 -6.604 1.00 0.00 57 SER A N 8
ATOM 14282 C CA . SER A 1 57 ? -7.190 4.832 -7.997 1.00 0.00 57 SER A CA 8
ATOM 14283 C C . SER A 1 57 ? -6.725 3.356 -8.126 1.00 0.00 57 SER A C 8
ATOM 14284 O O . SER A 1 57 ? -6.231 2.753 -7.172 1.00 0.00 57 SER A O 8
ATOM 14292 N N . THR A 1 58 ? -6.839 2.780 -9.334 1.00 0.00 58 THR A N 8
ATOM 14293 C CA . THR A 1 58 ? -6.328 1.408 -9.634 1.00 0.00 58 THR A CA 8
ATOM 14294 C C . THR A 1 58 ? -5.244 1.403 -10.763 1.00 0.00 58 THR A C 8
ATOM 14295 O O . THR A 1 58 ? -4.762 2.444 -11.229 1.00 0.00 58 THR A O 8
ATOM 14306 N N . GLN A 1 59 ? -4.755 0.197 -11.079 1.00 0.00 59 GLN A N 8
ATOM 14307 C CA . GLN A 1 59 ? -3.502 -0.014 -11.856 1.00 0.00 59 GLN A CA 8
ATOM 14308 C C . GLN A 1 59 ? -3.449 -1.477 -12.385 1.00 0.00 59 GLN A C 8
ATOM 14309 O O . GLN A 1 59 ? -3.545 -2.415 -11.590 1.00 0.00 59 GLN A O 8
ATOM 14323 N N . ARG A 1 60 ? -3.264 -1.640 -13.709 1.00 0.00 60 ARG A N 8
ATOM 14324 C CA . ARG A 1 60 ? -2.954 -2.944 -14.369 1.00 0.00 60 ARG A CA 8
ATOM 14325 C C . ARG A 1 60 ? -3.746 -4.202 -13.886 1.00 0.00 60 ARG A C 8
ATOM 14326 O O . ARG A 1 60 ? -3.206 -5.018 -13.141 1.00 0.00 60 ARG A O 8
ATOM 14347 N N . VAL A 1 61 ? -5.007 -4.360 -14.319 1.00 0.00 61 VAL A N 8
ATOM 14348 C CA . VAL A 1 61 ? -5.913 -5.447 -13.815 1.00 0.00 61 VAL A CA 8
ATOM 14349 C C . VAL A 1 61 ? -5.440 -6.919 -14.034 1.00 0.00 61 VAL A C 8
ATOM 14350 O O . VAL A 1 61 ? -5.509 -7.712 -13.092 1.00 0.00 61 VAL A O 8
ATOM 14363 N N . ASP A 1 62 ? -4.920 -7.258 -15.226 1.00 0.00 62 ASP A N 8
ATOM 14364 C CA . ASP A 1 62 ? -4.100 -8.490 -15.413 1.00 0.00 62 ASP A CA 8
ATOM 14365 C C . ASP A 1 62 ? -2.648 -8.290 -14.849 1.00 0.00 62 ASP A C 8
ATOM 14366 O O . ASP A 1 62 ? -2.180 -7.166 -14.632 1.00 0.00 62 ASP A O 8
ATOM 14375 N N . ARG A 1 63 ? -1.932 -9.398 -14.618 1.00 0.00 63 ARG A N 8
ATOM 14376 C CA . ARG A 1 63 ? -0.601 -9.371 -13.938 1.00 0.00 63 ARG A CA 8
ATOM 14377 C C . ARG A 1 63 ? 0.584 -8.871 -14.828 1.00 0.00 63 ARG A C 8
ATOM 14378 O O . ARG A 1 63 ? 1.536 -9.597 -15.116 1.00 0.00 63 ARG A O 8
ATOM 14399 N N . LEU A 1 64 ? 0.515 -7.609 -15.266 1.00 0.00 64 LEU A N 8
ATOM 14400 C CA . LEU A 1 64 ? 1.366 -7.100 -16.375 1.00 0.00 64 LEU A CA 8
ATOM 14401 C C . LEU A 1 64 ? 2.754 -6.575 -15.895 1.00 0.00 64 LEU A C 8
ATOM 14402 O O . LEU A 1 64 ? 3.776 -7.109 -16.323 1.00 0.00 64 LEU A O 8
ATOM 14418 N N . ALA A 1 65 ? 2.768 -5.556 -15.022 1.00 0.00 65 ALA A N 8
ATOM 14419 C CA . ALA A 1 65 ? 4.001 -5.064 -14.358 1.00 0.00 65 ALA A CA 8
ATOM 14420 C C . ALA A 1 65 ? 3.834 -4.961 -12.811 1.00 0.00 65 ALA A C 8
ATOM 14421 O O . ALA A 1 65 ? 4.564 -5.632 -12.079 1.00 0.00 65 ALA A O 8
ATOM 14428 N N . ARG A 1 66 ? 2.883 -4.141 -12.326 1.00 0.00 66 ARG A N 8
ATOM 14429 C CA . ARG A 1 66 ? 2.510 -4.084 -10.893 1.00 0.00 66 ARG A CA 8
ATOM 14430 C C . ARG A 1 66 ? 0.997 -3.708 -10.817 1.00 0.00 66 ARG A C 8
ATOM 14431 O O . ARG A 1 66 ? 0.618 -2.532 -10.868 1.00 0.00 66 ARG A O 8
ATOM 14452 N N . THR A 1 67 ? 0.158 -4.738 -10.658 1.00 0.00 67 THR A N 8
ATOM 14453 C CA . THR A 1 67 ? -1.281 -4.579 -10.295 1.00 0.00 67 THR A CA 8
ATOM 14454 C C . THR A 1 67 ? -1.436 -3.981 -8.859 1.00 0.00 67 THR A C 8
ATOM 14455 O O . THR A 1 67 ? -0.848 -4.497 -7.904 1.00 0.00 67 THR A O 8
ATOM 14466 N N . GLU A 1 68 ? -2.177 -2.869 -8.740 1.00 0.00 68 GLU A N 8
ATOM 14467 C CA . GLU A 1 68 ? -2.176 -2.053 -7.497 1.00 0.00 68 GLU A CA 8
ATOM 14468 C C . GLU A 1 68 ? -3.493 -1.228 -7.354 1.00 0.00 68 GLU A C 8
ATOM 14469 O O . GLU A 1 68 ? -3.742 -0.304 -8.133 1.00 0.00 68 GLU A O 8
ATOM 14481 N N . ILE A 1 69 ? -4.294 -1.508 -6.318 1.00 0.00 69 ILE A N 8
ATOM 14482 C CA . ILE A 1 69 ? -5.378 -0.589 -5.867 1.00 0.00 69 ILE A CA 8
ATOM 14483 C C . ILE A 1 69 ? -4.745 0.378 -4.794 1.00 0.00 69 ILE A C 8
ATOM 14484 O O . ILE A 1 69 ? -4.156 -0.064 -3.804 1.00 0.00 69 ILE A O 8
ATOM 14500 N N . LYS A 1 70 ? -4.852 1.686 -5.038 1.00 0.00 70 LYS A N 8
ATOM 14501 C CA . LYS A 1 70 ? -4.140 2.735 -4.269 1.00 0.00 70 LYS A CA 8
ATOM 14502 C C . LYS A 1 70 ? -5.213 3.723 -3.692 1.00 0.00 70 LYS A C 8
ATOM 14503 O O . LYS A 1 70 ? -5.476 4.798 -4.249 1.00 0.00 70 LYS A O 8
ATOM 14522 N N . ASN A 1 71 ? -5.841 3.345 -2.577 1.00 0.00 71 ASN A N 8
ATOM 14523 C CA . ASN A 1 71 ? -6.915 4.172 -1.949 1.00 0.00 71 ASN A CA 8
ATOM 14524 C C . ASN A 1 71 ? -6.308 5.142 -0.882 1.00 0.00 71 ASN A C 8
ATOM 14525 O O . ASN A 1 71 ? -6.473 4.959 0.327 1.00 0.00 71 ASN A O 8
ATOM 14536 N N . PHE A 1 72 ? -5.558 6.156 -1.355 1.00 0.00 72 PHE A N 8
ATOM 14537 C CA . PHE A 1 72 ? -4.501 6.801 -0.526 1.00 0.00 72 PHE A CA 8
ATOM 14538 C C . PHE A 1 72 ? -4.457 8.338 -0.733 1.00 0.00 72 PHE A C 8
ATOM 14539 O O . PHE A 1 72 ? -4.359 8.824 -1.864 1.00 0.00 72 PHE A O 8
ATOM 14556 N N . THR A 1 73 ? -4.510 9.091 0.376 1.00 0.00 73 THR A N 8
ATOM 14557 C CA . THR A 1 73 ? -4.344 10.571 0.368 1.00 0.00 73 THR A CA 8
ATOM 14558 C C . THR A 1 73 ? -3.092 10.942 1.213 1.00 0.00 73 THR A C 8
ATOM 14559 O O . THR A 1 73 ? -3.055 10.737 2.431 1.00 0.00 73 THR A O 8
ATOM 14570 N N . VAL A 1 74 ? -2.076 11.514 0.558 1.00 0.00 74 VAL A N 8
ATOM 14571 C CA . VAL A 1 74 ? -0.806 11.935 1.217 1.00 0.00 74 VAL A CA 8
ATOM 14572 C C . VAL A 1 74 ? -0.439 13.386 0.791 1.00 0.00 74 VAL A C 8
ATOM 14573 O O . VAL A 1 74 ? -0.435 13.735 -0.393 1.00 0.00 74 VAL A O 8
ATOM 14586 N N . PHE A 1 75 ? -0.097 14.212 1.784 1.00 0.00 75 PHE A N 8
ATOM 14587 C CA . PHE A 1 75 ? 0.181 15.653 1.581 1.00 0.00 75 PHE A CA 8
ATOM 14588 C C . PHE A 1 75 ? 1.701 15.951 1.452 1.00 0.00 75 PHE A C 8
ATOM 14589 O O . PHE A 1 75 ? 2.542 15.357 2.135 1.00 0.00 75 PHE A O 8
ATOM 14606 N N . PHE A 1 76 ? 2.021 16.905 0.572 1.00 0.00 76 PHE A N 8
ATOM 14607 C CA . PHE A 1 76 ? 3.414 17.339 0.301 1.00 0.00 76 PHE A CA 8
ATOM 14608 C C . PHE A 1 76 ? 3.497 18.900 0.366 1.00 0.00 76 PHE A C 8
ATOM 14609 O O . PHE A 1 76 ? 2.610 19.598 -0.139 1.00 0.00 76 PHE A O 8
ATOM 14626 N N . GLU A 1 77 ? 4.575 19.428 0.960 1.00 0.00 77 GLU A N 8
ATOM 14627 C CA . GLU A 1 77 ? 4.824 20.905 1.016 1.00 0.00 77 GLU A CA 8
ATOM 14628 C C . GLU A 1 77 ? 5.398 21.420 -0.334 1.00 0.00 77 GLU A C 8
ATOM 14629 O O . GLU A 1 77 ? 4.679 22.055 -1.109 1.00 0.00 77 GLU A O 8
ATOM 14641 N N . ASN A 1 78 ? 6.659 21.083 -0.621 1.00 0.00 78 ASN A N 8
ATOM 14642 C CA . ASN A 1 78 ? 7.316 21.359 -1.928 1.00 0.00 78 ASN A CA 8
ATOM 14643 C C . ASN A 1 78 ? 7.486 20.000 -2.660 1.00 0.00 78 ASN A C 8
ATOM 14644 O O . ASN A 1 78 ? 6.701 19.684 -3.562 1.00 0.00 78 ASN A O 8
ATOM 14655 N N . GLU A 1 79 ? 8.411 19.138 -2.204 1.00 0.00 79 GLU A N 8
ATOM 14656 C CA . GLU A 1 79 ? 8.162 17.673 -2.200 1.00 0.00 79 GLU A CA 8
ATOM 14657 C C . GLU A 1 79 ? 8.474 16.885 -0.890 1.00 0.00 79 GLU A C 8
ATOM 14658 O O . GLU A 1 79 ? 8.385 15.654 -0.906 1.00 0.00 79 GLU A O 8
ATOM 14670 N N . GLN A 1 80 ? 8.718 17.549 0.255 1.00 0.00 80 GLN A N 8
ATOM 14671 C CA . GLN A 1 80 ? 8.834 16.853 1.562 1.00 0.00 80 GLN A CA 8
ATOM 14672 C C . GLN A 1 80 ? 7.459 16.378 2.102 1.00 0.00 80 GLN A C 8
ATOM 14673 O O . GLN A 1 80 ? 6.451 17.089 2.000 1.00 0.00 80 GLN A O 8
ATOM 14687 N N . VAL A 1 81 ? 7.425 15.155 2.644 1.00 0.00 81 VAL A N 8
ATOM 14688 C CA . VAL A 1 81 ? 6.145 14.472 2.972 1.00 0.00 81 VAL A CA 8
ATOM 14689 C C . VAL A 1 81 ? 5.594 14.966 4.351 1.00 0.00 81 VAL A C 8
ATOM 14690 O O . VAL A 1 81 ? 6.293 14.938 5.368 1.00 0.00 81 VAL A O 8
ATOM 14703 N N . VAL A 1 82 ? 4.333 15.405 4.347 1.00 0.00 82 VAL A N 8
ATOM 14704 C CA . VAL A 1 82 ? 3.697 16.081 5.514 1.00 0.00 82 VAL A CA 8
ATOM 14705 C C . VAL A 1 82 ? 2.906 15.041 6.361 1.00 0.00 82 VAL A C 8
ATOM 14706 O O . VAL A 1 82 ? 3.293 14.782 7.501 1.00 0.00 82 VAL A O 8
ATOM 14719 N N . ARG A 1 83 ? 1.811 14.465 5.825 1.00 0.00 83 ARG A N 8
ATOM 14720 C CA . ARG A 1 83 ? 1.006 13.435 6.538 1.00 0.00 83 ARG A CA 8
ATOM 14721 C C . ARG A 1 83 ? 0.160 12.582 5.545 1.00 0.00 83 ARG A C 8
ATOM 14722 O O . ARG A 1 83 ? -0.325 13.082 4.521 1.00 0.00 83 ARG A O 8
ATOM 14743 N N . TRP A 1 84 ? -0.089 11.318 5.901 1.00 0.00 84 TRP A N 8
ATOM 14744 C CA . TRP A 1 84 ? -0.790 10.335 5.038 1.00 0.00 84 TRP A CA 8
ATOM 14745 C C . TRP A 1 84 ? -1.947 9.570 5.751 1.00 0.00 84 TRP A C 8
ATOM 14746 O O . TRP A 1 84 ? -1.850 9.230 6.933 1.00 0.00 84 TRP A O 8
ATOM 14767 N N . GLU A 1 85 ? -2.992 9.225 4.981 1.00 0.00 85 GLU A N 8
ATOM 14768 C CA . GLU A 1 85 ? -3.935 8.136 5.353 1.00 0.00 85 GLU A CA 8
ATOM 14769 C C . GLU A 1 85 ? -4.410 7.327 4.104 1.00 0.00 85 GLU A C 8
ATOM 14770 O O . GLU A 1 85 ? -4.536 7.850 2.990 1.00 0.00 85 GLU A O 8
ATOM 14782 N N . GLY A 1 86 ? -4.714 6.040 4.321 1.00 0.00 86 GLY A N 8
ATOM 14783 C CA . GLY A 1 86 ? -5.428 5.227 3.322 1.00 0.00 86 GLY A CA 8
ATOM 14784 C C . GLY A 1 86 ? -5.430 3.703 3.522 1.00 0.00 86 GLY A C 8
ATOM 14785 O O . GLY A 1 86 ? -4.780 3.141 4.409 1.00 0.00 86 GLY A O 8
ATOM 14789 N N . ASP A 1 87 ? -6.170 3.063 2.615 1.00 0.00 87 ASP A N 8
ATOM 14790 C CA . ASP A 1 87 ? -6.150 1.592 2.403 1.00 0.00 87 ASP A CA 8
ATOM 14791 C C . ASP A 1 87 ? -5.491 1.260 1.023 1.00 0.00 87 ASP A C 8
ATOM 14792 O O . ASP A 1 87 ? -5.176 2.146 0.216 1.00 0.00 87 ASP A O 8
ATOM 14801 N N . TYR A 1 88 ? -5.180 -0.019 0.774 1.00 0.00 88 TYR A N 8
ATOM 14802 C CA . TYR A 1 88 ? -4.286 -0.397 -0.358 1.00 0.00 88 TYR A CA 8
ATOM 14803 C C . TYR A 1 88 ? -4.402 -1.913 -0.743 1.00 0.00 88 TYR A C 8
ATOM 14804 O O . TYR A 1 88 ? -4.971 -2.737 -0.022 1.00 0.00 88 TYR A O 8
ATOM 14822 N N . PHE A 1 89 ? -3.800 -2.251 -1.890 1.00 0.00 89 PHE A N 8
ATOM 14823 C CA . PHE A 1 89 ? -3.634 -3.639 -2.398 1.00 0.00 89 PHE A CA 8
ATOM 14824 C C . PHE A 1 89 ? -3.148 -4.725 -1.367 1.00 0.00 89 PHE A C 8
ATOM 14825 O O . PHE A 1 89 ? -2.209 -4.432 -0.615 1.00 0.00 89 PHE A O 8
ATOM 14842 N N . PRO A 1 90 ? -3.683 -5.983 -1.334 1.00 0.00 90 PRO A N 8
ATOM 14843 C CA . PRO A 1 90 ? -3.132 -7.084 -0.473 1.00 0.00 90 PRO A CA 8
ATOM 14844 C C . PRO A 1 90 ? -1.769 -7.632 -0.982 1.00 0.00 90 PRO A C 8
ATOM 14845 O O . PRO A 1 90 ? -1.664 -8.619 -1.716 1.00 0.00 90 PRO A O 8
ATOM 14856 N N . SER A 1 91 ? -0.721 -6.915 -0.573 1.00 0.00 91 SER A N 8
ATOM 14857 C CA . SER A 1 91 ? 0.626 -7.045 -1.156 1.00 0.00 91 SER A CA 8
ATOM 14858 C C . SER A 1 91 ? 1.503 -8.041 -0.365 1.00 0.00 91 SER A C 8
ATOM 14859 O O . SER A 1 91 ? 2.356 -7.692 0.456 1.00 0.00 91 SER A O 8
ATOM 14867 N N . GLN A 1 92 ? 1.316 -9.315 -0.701 1.00 0.00 92 GLN A N 8
ATOM 14868 C CA . GLN A 1 92 ? 2.249 -10.405 -0.293 1.00 0.00 92 GLN A CA 8
ATOM 14869 C C . GLN A 1 92 ? 3.574 -10.556 -1.140 1.00 0.00 92 GLN A C 8
ATOM 14870 O O . GLN A 1 92 ? 4.037 -11.668 -1.397 1.00 0.00 92 GLN A O 8
ATOM 14884 N N . ASP A 1 93 ? 4.183 -9.408 -1.466 1.00 0.00 93 ASP A N 8
ATOM 14885 C CA . ASP A 1 93 ? 5.500 -9.267 -2.122 1.00 0.00 93 ASP A CA 8
ATOM 14886 C C . ASP A 1 93 ? 5.674 -7.735 -2.451 1.00 0.00 93 ASP A C 8
ATOM 14887 O O . ASP A 1 93 ? 4.948 -7.163 -3.274 1.00 0.00 93 ASP A O 8
ATOM 14896 N N . GLU A 1 94 ? 6.710 -7.137 -1.859 1.00 0.00 94 GLU A N 8
ATOM 14897 C CA . GLU A 1 94 ? 7.409 -5.975 -2.464 1.00 0.00 94 GLU A CA 8
ATOM 14898 C C . GLU A 1 94 ? 8.990 -6.107 -2.551 1.00 0.00 94 GLU A C 8
ATOM 14899 O O . GLU A 1 94 ? 9.661 -5.131 -2.898 1.00 0.00 94 GLU A O 8
ATOM 14911 N N . GLN A 1 95 ? 9.560 -7.310 -2.359 1.00 0.00 95 GLN A N 8
ATOM 14912 C CA . GLN A 1 95 ? 10.995 -7.580 -2.702 1.00 0.00 95 GLN A CA 8
ATOM 14913 C C . GLN A 1 95 ? 11.056 -8.184 -4.139 1.00 0.00 95 GLN A C 8
ATOM 14914 O O . GLN A 1 95 ? 11.262 -9.382 -4.342 1.00 0.00 95 GLN A O 8
ATOM 14928 N N . LEU A 1 96 ? 10.755 -7.338 -5.142 1.00 0.00 96 LEU A N 8
ATOM 14929 C CA . LEU A 1 96 ? 9.650 -7.692 -6.083 1.00 0.00 96 LEU A CA 8
ATOM 14930 C C . LEU A 1 96 ? 10.007 -8.743 -7.163 1.00 0.00 96 LEU A C 8
ATOM 14931 O O . LEU A 1 96 ? 10.918 -8.542 -7.975 1.00 0.00 96 LEU A O 8
ATOM 14947 N N . ALA A 1 97 ? 9.202 -9.815 -7.227 1.00 0.00 97 ALA A N 8
ATOM 14948 C CA . ALA A 1 97 ? 9.194 -10.757 -8.367 1.00 0.00 97 ALA A CA 8
ATOM 14949 C C . ALA A 1 97 ? 8.620 -10.101 -9.658 1.00 0.00 97 ALA A C 8
ATOM 14950 O O . ALA A 1 97 ? 7.464 -9.667 -9.705 1.00 0.00 97 ALA A O 8
ATOM 14957 N N . LYS A 1 98 ? 9.473 -9.961 -10.681 1.00 0.00 98 LYS A N 8
ATOM 14958 C CA . LYS A 1 98 ? 9.213 -9.019 -11.800 1.00 0.00 98 LYS A CA 8
ATOM 14959 C C . LYS A 1 98 ? 8.322 -9.665 -12.906 1.00 0.00 98 LYS A C 8
ATOM 14960 O O . LYS A 1 98 ? 8.739 -10.597 -13.600 1.00 0.00 98 LYS A O 8
ATOM 14979 N N . ALA A 1 99 ? 7.094 -9.150 -13.056 1.00 0.00 99 ALA A N 8
ATOM 14980 C CA . ALA A 1 99 ? 6.097 -9.705 -13.993 1.00 0.00 99 ALA A CA 8
ATOM 14981 C C . ALA A 1 99 ? 6.395 -9.386 -15.486 1.00 0.00 99 ALA A C 8
ATOM 14982 O O . ALA A 1 99 ? 6.575 -8.231 -15.881 1.00 0.00 99 ALA A O 8
ATOM 14989 N N . ALA A 1 100 ? 6.429 -10.446 -16.303 1.00 0.00 100 ALA A N 8
ATOM 14990 C CA . ALA A 1 100 ? 6.642 -10.330 -17.765 1.00 0.00 100 ALA A CA 8
ATOM 14991 C C . ALA A 1 100 ? 5.319 -9.946 -18.504 1.00 0.00 100 ALA A C 8
ATOM 14992 O O . ALA A 1 100 ? 4.355 -10.718 -18.387 1.00 0.00 100 ALA A O 8
ATOM 14999 N N . PRO A 1 101 ? 5.187 -8.799 -19.227 1.00 0.00 101 PRO A N 8
ATOM 15000 C CA . PRO A 1 101 ? 3.844 -8.240 -19.593 1.00 0.00 101 PRO A CA 8
ATOM 15001 C C . PRO A 1 101 ? 3.101 -8.998 -20.715 1.00 0.00 101 PRO A C 8
ATOM 15002 O O . PRO A 1 101 ? 3.347 -8.816 -21.911 1.00 0.00 101 PRO A O 8
ATOM 15013 N N . LYS A 1 102 ? 2.139 -9.829 -20.290 1.00 0.00 102 LYS A N 8
ATOM 15014 C CA . LYS A 1 102 ? 1.257 -10.605 -21.205 1.00 0.00 102 LYS A CA 8
ATOM 15015 C C . LYS A 1 102 ? 0.140 -9.721 -21.855 1.00 0.00 102 LYS A C 8
ATOM 15016 O O . LYS A 1 102 ? -1.026 -9.735 -21.451 1.00 0.00 102 LYS A O 8
ATOM 15035 N N . GLN A 1 103 ? 0.539 -8.973 -22.887 1.00 0.00 103 GLN A N 8
ATOM 15036 C CA . GLN A 1 103 ? -0.345 -8.008 -23.599 1.00 0.00 103 GLN A CA 8
ATOM 15037 C C . GLN A 1 103 ? -0.046 -7.998 -25.130 1.00 0.00 103 GLN A C 8
ATOM 15038 O O . GLN A 1 103 ? 0.470 -7.027 -25.688 1.00 0.00 103 GLN A O 8
ATOM 15052 N N . PHE A 1 104 ? -0.371 -9.112 -25.806 1.00 0.00 104 PHE A N 8
ATOM 15053 C CA . PHE A 1 104 ? 0.027 -9.349 -27.222 1.00 0.00 104 PHE A CA 8
ATOM 15054 C C . PHE A 1 104 ? -0.930 -10.367 -27.922 1.00 0.00 104 PHE A C 8
ATOM 15055 O O . PHE A 1 104 ? -0.527 -11.446 -28.364 1.00 0.00 104 PHE A O 8
ATOM 15072 N N . GLY A 1 105 ? -2.212 -9.984 -28.071 1.00 0.00 105 GLY A N 8
ATOM 15073 C CA . GLY A 1 105 ? -3.236 -10.854 -28.699 1.00 0.00 105 GLY A CA 8
ATOM 15074 C C . GLY A 1 105 ? -3.263 -10.835 -30.235 1.00 0.00 105 GLY A C 8
ATOM 15075 O O . GLY A 1 105 ? -4.164 -10.244 -30.835 1.00 0.00 105 GLY A O 8
ATOM 15079 N N . ARG A 1 106 ? -2.298 -11.527 -30.855 1.00 0.00 106 ARG A N 8
ATOM 15080 C CA . ARG A 1 106 ? -2.136 -11.543 -32.337 1.00 0.00 106 ARG A CA 8
ATOM 15081 C C . ARG A 1 106 ? -3.098 -12.554 -33.038 1.00 0.00 106 ARG A C 8
ATOM 15082 O O . ARG A 1 106 ? -2.706 -13.640 -33.480 1.00 0.00 106 ARG A O 8
ATOM 15103 N N . ASN A 1 107 ? -4.363 -12.133 -33.173 1.00 0.00 107 ASN A N 8
ATOM 15104 C CA . ASN A 1 107 ? -5.455 -12.986 -33.709 1.00 0.00 107 ASN A CA 8
ATOM 15105 C C . ASN A 1 107 ? -5.683 -12.691 -35.227 1.00 0.00 107 ASN A C 8
ATOM 15106 O O . ASN A 1 107 ? -6.473 -11.823 -35.607 1.00 0.00 107 ASN A O 8
ATOM 15117 N N . LEU A 1 108 ? -4.953 -13.421 -36.083 1.00 0.00 108 LEU A N 8
ATOM 15118 C CA . LEU A 1 108 ? -5.011 -13.249 -37.562 1.00 0.00 108 LEU A CA 8
ATOM 15119 C C . LEU A 1 108 ? -4.581 -14.589 -38.220 1.00 0.00 108 LEU A C 8
ATOM 15120 O O . LEU A 1 108 ? -3.396 -14.949 -38.191 1.00 0.00 108 LEU A O 8
ATOM 15136 N N . ALA A 1 109 ? -5.535 -15.316 -38.818 1.00 0.00 109 ALA A N 8
ATOM 15137 C CA . ALA A 1 109 ? -5.246 -16.590 -39.526 1.00 0.00 109 ALA A CA 8
ATOM 15138 C C . ALA A 1 109 ? -4.620 -16.431 -40.945 1.00 0.00 109 ALA A C 8
ATOM 15139 O O . ALA A 1 109 ? -3.556 -16.999 -41.195 1.00 0.00 109 ALA A O 8
ATOM 15146 N N . ARG A 1 110 ? -5.261 -15.675 -41.852 1.00 0.00 110 ARG A N 8
ATOM 15147 C CA . ARG A 1 110 ? -4.704 -15.360 -43.193 1.00 0.00 110 ARG A CA 8
ATOM 15148 C C . ARG A 1 110 ? -4.990 -13.881 -43.597 1.00 0.00 110 ARG A C 8
ATOM 15149 O O . ARG A 1 110 ? -5.850 -13.198 -43.029 1.00 0.00 110 ARG A O 8
ATOM 15170 N N . ASP A 1 111 ? -4.270 -13.405 -44.615 1.00 0.00 111 ASP A N 8
ATOM 15171 C CA . ASP A 1 111 ? -4.388 -12.018 -45.123 1.00 0.00 111 ASP A CA 8
ATOM 15172 C C . ASP A 1 111 ? -5.681 -11.692 -45.945 1.00 0.00 111 ASP A C 8
ATOM 15173 O O . ASP A 1 111 ? -6.410 -12.567 -46.429 1.00 0.00 111 ASP A O 8
ATOM 15182 N N . LYS A 1 112 ? -5.892 -10.388 -46.171 1.00 0.00 112 LYS A N 8
ATOM 15183 C CA . LYS A 1 112 ? -6.596 -9.911 -47.401 1.00 0.00 112 LYS A CA 8
ATOM 15184 C C . LYS A 1 112 ? -5.747 -8.794 -48.090 1.00 0.00 112 LYS A C 8
ATOM 15185 O O . LYS A 1 112 ? -6.153 -7.632 -48.174 1.00 0.00 112 LYS A O 8
ATOM 15204 N N . LYS A 1 113 ? -4.561 -9.167 -48.602 1.00 0.00 113 LYS A N 8
ATOM 15205 C CA . LYS A 1 113 ? -3.695 -8.264 -49.421 1.00 0.00 113 LYS A CA 8
ATOM 15206 C C . LYS A 1 113 ? -2.769 -9.164 -50.289 1.00 0.00 113 LYS A C 8
ATOM 15207 O O . LYS A 1 113 ? -1.580 -9.341 -49.997 1.00 0.00 113 LYS A O 8
ATOM 15226 N N . LYS A 1 114 ? -3.325 -9.741 -51.371 1.00 0.00 114 LYS A N 8
ATOM 15227 C CA . LYS A 1 114 ? -2.629 -10.808 -52.143 1.00 0.00 114 LYS A CA 8
ATOM 15228 C C . LYS A 1 114 ? -1.683 -10.273 -53.262 1.00 0.00 114 LYS A C 8
ATOM 15229 O O . LYS A 1 114 ? -1.856 -10.526 -54.456 1.00 0.00 114 LYS A O 8
ATOM 15248 N N . GLN A 1 115 ? -0.605 -9.620 -52.813 1.00 0.00 115 GLN A N 8
ATOM 15249 C CA . GLN A 1 115 ? 0.628 -9.397 -53.614 1.00 0.00 115 GLN A CA 8
ATOM 15250 C C . GLN A 1 115 ? 1.804 -10.232 -52.998 1.00 0.00 115 GLN A C 8
ATOM 15251 O O . GLN A 1 115 ? 2.791 -9.686 -52.499 1.00 0.00 115 GLN A O 8
ATOM 15265 N N . ARG A 1 116 ? 1.640 -11.568 -52.974 1.00 0.00 116 ARG A N 8
ATOM 15266 C CA . ARG A 1 116 ? 2.412 -12.486 -52.106 1.00 0.00 116 ARG A CA 8
ATOM 15267 C C . ARG A 1 116 ? 1.852 -13.938 -52.319 1.00 0.00 116 ARG A C 8
ATOM 15268 O O . ARG A 1 116 ? 0.733 -14.248 -51.896 1.00 0.00 116 ARG A O 8
ATOM 15289 N N . GLY A 1 117 ? 2.643 -14.796 -52.979 1.00 0.00 117 GLY A N 8
ATOM 15290 C CA . GLY A 1 117 ? 2.201 -16.142 -53.442 1.00 0.00 117 GLY A CA 8
ATOM 15291 C C . GLY A 1 117 ? 1.470 -17.087 -52.472 1.00 0.00 117 GLY A C 8
ATOM 15292 O O . GLY A 1 117 ? 0.280 -17.350 -52.664 1.00 0.00 117 GLY A O 8
ATOM 15296 N N . ARG A 1 118 ? 2.182 -17.570 -51.453 1.00 0.00 118 ARG A N 8
ATOM 15297 C CA . ARG A 1 118 ? 1.612 -18.468 -50.411 1.00 0.00 118 ARG A CA 8
ATOM 15298 C C . ARG A 1 118 ? 1.130 -17.643 -49.184 1.00 0.00 118 ARG A C 8
ATOM 15299 O O . ARG A 1 118 ? 1.948 -17.214 -48.339 1.00 0.00 118 ARG A O 8
ATOM 15321 N N . MET A 1 1 ? 12.247 6.779 9.002 1.00 0.00 1 MET A N 9
ATOM 15322 C CA . MET A 1 1 ? 12.667 6.097 10.263 1.00 0.00 1 MET A CA 9
ATOM 15323 C C . MET A 1 1 ? 11.724 4.875 10.499 1.00 0.00 1 MET A C 9
ATOM 15324 O O . MET A 1 1 ? 10.623 5.034 11.031 1.00 0.00 1 MET A O 9
ATOM 15340 N N . ALA A 1 2 ? 12.127 3.681 10.036 1.00 0.00 2 ALA A N 9
ATOM 15341 C CA . ALA A 1 2 ? 11.206 2.520 9.942 1.00 0.00 2 ALA A CA 9
ATOM 15342 C C . ALA A 1 2 ? 11.034 1.747 11.275 1.00 0.00 2 ALA A C 9
ATOM 15343 O O . ALA A 1 2 ? 11.808 0.842 11.599 1.00 0.00 2 ALA A O 9
ATOM 15350 N N . GLY A 1 3 ? 9.988 2.105 12.034 1.00 0.00 3 GLY A N 9
ATOM 15351 C CA . GLY A 1 3 ? 9.756 1.546 13.383 1.00 0.00 3 GLY A CA 9
ATOM 15352 C C . GLY A 1 3 ? 10.572 2.184 14.514 1.00 0.00 3 GLY A C 9
ATOM 15353 O O . GLY A 1 3 ? 11.445 1.527 15.084 1.00 0.00 3 GLY A O 9
ATOM 15357 N N . SER A 1 4 ? 10.245 3.434 14.873 1.00 0.00 4 SER A N 9
ATOM 15358 C CA . SER A 1 4 ? 10.887 4.133 16.018 1.00 0.00 4 SER A CA 9
ATOM 15359 C C . SER A 1 4 ? 10.279 3.664 17.370 1.00 0.00 4 SER A C 9
ATOM 15360 O O . SER A 1 4 ? 9.243 4.169 17.812 1.00 0.00 4 SER A O 9
ATOM 15368 N N . GLY A 1 5 ? 10.897 2.637 17.975 1.00 0.00 5 GLY A N 9
ATOM 15369 C CA . GLY A 1 5 ? 10.238 1.840 19.037 1.00 0.00 5 GLY A CA 9
ATOM 15370 C C . GLY A 1 5 ? 9.557 0.562 18.517 1.00 0.00 5 GLY A C 9
ATOM 15371 O O . GLY A 1 5 ? 9.983 -0.545 18.851 1.00 0.00 5 GLY A O 9
ATOM 15375 N N . ILE A 1 6 ? 8.513 0.719 17.688 1.00 0.00 6 ILE A N 9
ATOM 15376 C CA . ILE A 1 6 ? 7.778 -0.424 17.060 1.00 0.00 6 ILE A CA 9
ATOM 15377 C C . ILE A 1 6 ? 8.547 -1.097 15.878 1.00 0.00 6 ILE A C 9
ATOM 15378 O O . ILE A 1 6 ? 8.204 -0.970 14.695 1.00 0.00 6 ILE A O 9
ATOM 15394 N N . ILE A 1 7 ? 9.591 -1.866 16.226 1.00 0.00 7 ILE A N 9
ATOM 15395 C CA . ILE A 1 7 ? 10.485 -2.531 15.230 1.00 0.00 7 ILE A CA 9
ATOM 15396 C C . ILE A 1 7 ? 10.026 -3.978 14.872 1.00 0.00 7 ILE A C 9
ATOM 15397 O O . ILE A 1 7 ? 10.667 -4.984 15.181 1.00 0.00 7 ILE A O 9
ATOM 15413 N N . TYR A 1 8 ? 8.898 -4.038 14.154 1.00 0.00 8 TYR A N 9
ATOM 15414 C CA . TYR A 1 8 ? 8.310 -5.292 13.617 1.00 0.00 8 TYR A CA 9
ATOM 15415 C C . TYR A 1 8 ? 7.707 -4.966 12.211 1.00 0.00 8 TYR A C 9
ATOM 15416 O O . TYR A 1 8 ? 6.952 -3.996 12.075 1.00 0.00 8 TYR A O 9
ATOM 15434 N N . LYS A 1 9 ? 8.026 -5.744 11.172 1.00 0.00 9 LYS A N 9
ATOM 15435 C CA . LYS A 1 9 ? 7.393 -5.579 9.831 1.00 0.00 9 LYS A CA 9
ATOM 15436 C C . LYS A 1 9 ? 7.166 -6.996 9.206 1.00 0.00 9 LYS A C 9
ATOM 15437 O O . LYS A 1 9 ? 8.086 -7.816 9.164 1.00 0.00 9 LYS A O 9
ATOM 15456 N N . GLN A 1 10 ? 5.938 -7.273 8.740 1.00 0.00 10 GLN A N 9
ATOM 15457 C CA . GLN A 1 10 ? 5.523 -8.642 8.327 1.00 0.00 10 GLN A CA 9
ATOM 15458 C C . GLN A 1 10 ? 5.956 -8.969 6.848 1.00 0.00 10 GLN A C 9
ATOM 15459 O O . GLN A 1 10 ? 5.422 -8.312 5.944 1.00 0.00 10 GLN A O 9
ATOM 15473 N N . PRO A 1 11 ? 6.860 -9.937 6.529 1.00 0.00 11 PRO A N 9
ATOM 15474 C CA . PRO A 1 11 ? 7.418 -10.089 5.134 1.00 0.00 11 PRO A CA 9
ATOM 15475 C C . PRO A 1 11 ? 6.597 -11.001 4.178 1.00 0.00 11 PRO A C 9
ATOM 15476 O O . PRO A 1 11 ? 7.043 -12.063 3.739 1.00 0.00 11 PRO A O 9
ATOM 15487 N N . ILE A 1 12 ? 5.388 -10.539 3.838 1.00 0.00 12 ILE A N 9
ATOM 15488 C CA . ILE A 1 12 ? 4.421 -11.290 2.987 1.00 0.00 12 ILE A CA 9
ATOM 15489 C C . ILE A 1 12 ? 3.311 -10.309 2.495 1.00 0.00 12 ILE A C 9
ATOM 15490 O O . ILE A 1 12 ? 2.589 -9.712 3.303 1.00 0.00 12 ILE A O 9
ATOM 15506 N N . TYR A 1 13 ? 3.194 -10.127 1.176 1.00 0.00 13 TYR A N 9
ATOM 15507 C CA . TYR A 1 13 ? 1.993 -9.507 0.547 1.00 0.00 13 TYR A CA 9
ATOM 15508 C C . TYR A 1 13 ? 1.886 -9.931 -0.953 1.00 0.00 13 TYR A C 9
ATOM 15509 O O . TYR A 1 13 ? 2.679 -9.502 -1.794 1.00 0.00 13 TYR A O 9
ATOM 15527 N N . GLN A 1 14 ? 0.861 -10.727 -1.266 1.00 0.00 14 GLN A N 9
ATOM 15528 C CA . GLN A 1 14 ? 0.531 -11.161 -2.656 1.00 0.00 14 GLN A CA 9
ATOM 15529 C C . GLN A 1 14 ? -0.557 -10.363 -3.449 1.00 0.00 14 GLN A C 9
ATOM 15530 O O . GLN A 1 14 ? -0.972 -10.798 -4.528 1.00 0.00 14 GLN A O 9
ATOM 15544 N N . GLY A 1 15 ? -0.975 -9.201 -2.935 1.00 0.00 15 GLY A N 9
ATOM 15545 C CA . GLY A 1 15 ? -1.887 -8.282 -3.645 1.00 0.00 15 GLY A CA 9
ATOM 15546 C C . GLY A 1 15 ? -1.253 -7.431 -4.753 1.00 0.00 15 GLY A C 9
ATOM 15547 O O . GLY A 1 15 ? -1.539 -7.613 -5.938 1.00 0.00 15 GLY A O 9
ATOM 15551 N N . ASN A 1 16 ? -0.440 -6.459 -4.336 1.00 0.00 16 ASN A N 9
ATOM 15552 C CA . ASN A 1 16 ? 0.019 -5.350 -5.193 1.00 0.00 16 ASN A CA 9
ATOM 15553 C C . ASN A 1 16 ? 1.426 -4.852 -4.738 1.00 0.00 16 ASN A C 9
ATOM 15554 O O . ASN A 1 16 ? 2.442 -5.378 -5.195 1.00 0.00 16 ASN A O 9
ATOM 15565 N N . LEU A 1 17 ? 1.475 -3.860 -3.848 1.00 0.00 17 LEU A N 9
ATOM 15566 C CA . LEU A 1 17 ? 2.711 -3.266 -3.293 1.00 0.00 17 LEU A CA 9
ATOM 15567 C C . LEU A 1 17 ? 2.465 -2.794 -1.806 1.00 0.00 17 LEU A C 9
ATOM 15568 O O . LEU A 1 17 ? 3.295 -3.086 -0.943 1.00 0.00 17 LEU A O 9
ATOM 15584 N N . ILE A 1 18 ? 1.359 -2.069 -1.542 1.00 0.00 18 ILE A N 9
ATOM 15585 C CA . ILE A 1 18 ? 0.948 -1.530 -0.214 1.00 0.00 18 ILE A CA 9
ATOM 15586 C C . ILE A 1 18 ? 1.181 -2.456 1.021 1.00 0.00 18 ILE A C 9
ATOM 15587 O O . ILE A 1 18 ? 0.948 -3.665 0.977 1.00 0.00 18 ILE A O 9
ATOM 15603 N N . LYS A 1 19 ? 1.526 -1.842 2.160 1.00 0.00 19 LYS A N 9
ATOM 15604 C CA . LYS A 1 19 ? 1.412 -2.512 3.478 1.00 0.00 19 LYS A CA 9
ATOM 15605 C C . LYS A 1 19 ? 0.813 -1.512 4.506 1.00 0.00 19 LYS A C 9
ATOM 15606 O O . LYS A 1 19 ? 1.519 -0.616 4.979 1.00 0.00 19 LYS A O 9
ATOM 15625 N N . GLN A 1 20 ? -0.465 -1.691 4.892 1.00 0.00 20 GLN A N 9
ATOM 15626 C CA . GLN A 1 20 ? -1.160 -0.794 5.878 1.00 0.00 20 GLN A CA 9
ATOM 15627 C C . GLN A 1 20 ? -0.753 -1.046 7.380 1.00 0.00 20 GLN A C 9
ATOM 15628 O O . GLN A 1 20 ? -1.579 -1.304 8.254 1.00 0.00 20 GLN A O 9
ATOM 15642 N N . ASN A 1 21 ? 0.561 -0.950 7.621 1.00 0.00 21 ASN A N 9
ATOM 15643 C CA . ASN A 1 21 ? 1.236 -1.146 8.932 1.00 0.00 21 ASN A CA 9
ATOM 15644 C C . ASN A 1 21 ? 2.775 -0.811 8.799 1.00 0.00 21 ASN A C 9
ATOM 15645 O O . ASN A 1 21 ? 3.304 -0.069 9.626 1.00 0.00 21 ASN A O 9
ATOM 15656 N N . ALA A 1 22 ? 3.476 -1.293 7.749 1.00 0.00 22 ALA A N 9
ATOM 15657 C CA . ALA A 1 22 ? 4.793 -0.732 7.348 1.00 0.00 22 ALA A CA 9
ATOM 15658 C C . ALA A 1 22 ? 4.772 0.668 6.646 1.00 0.00 22 ALA A C 9
ATOM 15659 O O . ALA A 1 22 ? 5.667 1.462 6.935 1.00 0.00 22 ALA A O 9
ATOM 15666 N N . VAL A 1 23 ? 3.785 1.007 5.793 1.00 0.00 23 VAL A N 9
ATOM 15667 C CA . VAL A 1 23 ? 3.563 2.420 5.328 1.00 0.00 23 VAL A CA 9
ATOM 15668 C C . VAL A 1 23 ? 3.165 3.399 6.493 1.00 0.00 23 VAL A C 9
ATOM 15669 O O . VAL A 1 23 ? 3.739 4.482 6.576 1.00 0.00 23 VAL A O 9
ATOM 15682 N N . GLU A 1 24 ? 2.255 3.007 7.395 1.00 0.00 24 GLU A N 9
ATOM 15683 C CA . GLU A 1 24 ? 2.094 3.653 8.741 1.00 0.00 24 GLU A CA 9
ATOM 15684 C C . GLU A 1 24 ? 3.425 3.962 9.515 1.00 0.00 24 GLU A C 9
ATOM 15685 O O . GLU A 1 24 ? 3.627 5.089 9.970 1.00 0.00 24 GLU A O 9
ATOM 15697 N N . GLN A 1 25 ? 4.311 2.965 9.634 1.00 0.00 25 GLN A N 9
ATOM 15698 C CA . GLN A 1 25 ? 5.536 3.058 10.467 1.00 0.00 25 GLN A CA 9
ATOM 15699 C C . GLN A 1 25 ? 6.868 3.453 9.737 1.00 0.00 25 GLN A C 9
ATOM 15700 O O . GLN A 1 25 ? 7.879 3.599 10.430 1.00 0.00 25 GLN A O 9
ATOM 15714 N N . LEU A 1 26 ? 6.894 3.667 8.404 1.00 0.00 26 LEU A N 9
ATOM 15715 C CA . LEU A 1 26 ? 8.116 4.126 7.681 1.00 0.00 26 LEU A CA 9
ATOM 15716 C C . LEU A 1 26 ? 8.718 5.514 8.043 1.00 0.00 26 LEU A C 9
ATOM 15717 O O . LEU A 1 26 ? 9.942 5.660 7.965 1.00 0.00 26 LEU A O 9
ATOM 15733 N N . GLN A 1 27 ? 7.886 6.501 8.425 1.00 0.00 27 GLN A N 9
ATOM 15734 C CA . GLN A 1 27 ? 8.313 7.870 8.850 1.00 0.00 27 GLN A CA 9
ATOM 15735 C C . GLN A 1 27 ? 9.424 8.573 8.001 1.00 0.00 27 GLN A C 9
ATOM 15736 O O . GLN A 1 27 ? 10.491 8.938 8.505 1.00 0.00 27 GLN A O 9
ATOM 15750 N N . VAL A 1 28 ? 9.147 8.729 6.704 1.00 0.00 28 VAL A N 9
ATOM 15751 C CA . VAL A 1 28 ? 10.063 9.390 5.733 1.00 0.00 28 VAL A CA 9
ATOM 15752 C C . VAL A 1 28 ? 9.435 10.774 5.352 1.00 0.00 28 VAL A C 9
ATOM 15753 O O . VAL A 1 28 ? 8.313 10.830 4.844 1.00 0.00 28 VAL A O 9
ATOM 15766 N N . GLY A 1 29 ? 10.196 11.857 5.557 1.00 0.00 29 GLY A N 9
ATOM 15767 C CA . GLY A 1 29 ? 9.816 13.211 5.091 1.00 0.00 29 GLY A CA 9
ATOM 15768 C C . GLY A 1 29 ? 10.858 13.799 4.131 1.00 0.00 29 GLY A C 9
ATOM 15769 O O . GLY A 1 29 ? 11.611 14.692 4.516 1.00 0.00 29 GLY A O 9
ATOM 15773 N N . GLN A 1 30 ? 10.903 13.267 2.901 1.00 0.00 30 GLN A N 9
ATOM 15774 C CA . GLN A 1 30 ? 12.006 13.555 1.940 1.00 0.00 30 GLN A CA 9
ATOM 15775 C C . GLN A 1 30 ? 11.503 14.010 0.544 1.00 0.00 30 GLN A C 9
ATOM 15776 O O . GLN A 1 30 ? 11.958 15.047 0.055 1.00 0.00 30 GLN A O 9
ATOM 15790 N N . SER A 1 31 ? 10.647 13.235 -0.147 1.00 0.00 31 SER A N 9
ATOM 15791 C CA . SER A 1 31 ? 10.232 13.554 -1.541 1.00 0.00 31 SER A CA 9
ATOM 15792 C C . SER A 1 31 ? 8.953 12.779 -1.970 1.00 0.00 31 SER A C 9
ATOM 15793 O O . SER A 1 31 ? 8.767 11.606 -1.626 1.00 0.00 31 SER A O 9
ATOM 15801 N N . LYS A 1 32 ? 8.116 13.433 -2.792 1.00 0.00 32 LYS A N 9
ATOM 15802 C CA . LYS A 1 32 ? 6.969 12.774 -3.466 1.00 0.00 32 LYS A CA 9
ATOM 15803 C C . LYS A 1 32 ? 7.349 11.762 -4.571 1.00 0.00 32 LYS A C 9
ATOM 15804 O O . LYS A 1 32 ? 6.824 10.650 -4.571 1.00 0.00 32 LYS A O 9
ATOM 15823 N N . GLN A 1 33 ? 8.268 12.131 -5.480 1.00 0.00 33 GLN A N 9
ATOM 15824 C CA . GLN A 1 33 ? 8.795 11.208 -6.515 1.00 0.00 33 GLN A CA 9
ATOM 15825 C C . GLN A 1 33 ? 9.503 9.912 -6.034 1.00 0.00 33 GLN A C 9
ATOM 15826 O O . GLN A 1 33 ? 9.391 8.899 -6.721 1.00 0.00 33 GLN A O 9
ATOM 15840 N N . GLN A 1 34 ? 10.147 9.909 -4.858 1.00 0.00 34 GLN A N 9
ATOM 15841 C CA . GLN A 1 34 ? 10.650 8.661 -4.233 1.00 0.00 34 GLN A CA 9
ATOM 15842 C C . GLN A 1 34 ? 9.518 7.753 -3.653 1.00 0.00 34 GLN A C 9
ATOM 15843 O O . GLN A 1 34 ? 9.434 6.587 -4.045 1.00 0.00 34 GLN A O 9
ATOM 15857 N N . VAL A 1 35 ? 8.642 8.270 -2.771 1.00 0.00 35 VAL A N 9
ATOM 15858 C CA . VAL A 1 35 ? 7.489 7.480 -2.236 1.00 0.00 35 VAL A CA 9
ATOM 15859 C C . VAL A 1 35 ? 6.425 7.050 -3.294 1.00 0.00 35 VAL A C 9
ATOM 15860 O O . VAL A 1 35 ? 5.984 5.898 -3.258 1.00 0.00 35 VAL A O 9
ATOM 15873 N N . SER A 1 36 ? 6.062 7.922 -4.250 1.00 0.00 36 SER A N 9
ATOM 15874 C CA . SER A 1 36 ? 5.171 7.556 -5.382 1.00 0.00 36 SER A CA 9
ATOM 15875 C C . SER A 1 36 ? 5.776 6.567 -6.419 1.00 0.00 36 SER A C 9
ATOM 15876 O O . SER A 1 36 ? 5.066 5.648 -6.827 1.00 0.00 36 SER A O 9
ATOM 15884 N N . ALA A 1 37 ? 7.070 6.673 -6.786 1.00 0.00 37 ALA A N 9
ATOM 15885 C CA . ALA A 1 37 ? 7.760 5.611 -7.568 1.00 0.00 37 ALA A CA 9
ATOM 15886 C C . ALA A 1 37 ? 7.857 4.208 -6.889 1.00 0.00 37 ALA A C 9
ATOM 15887 O O . ALA A 1 37 ? 7.597 3.207 -7.559 1.00 0.00 37 ALA A O 9
ATOM 15894 N N . LEU A 1 38 ? 8.183 4.139 -5.586 1.00 0.00 38 LEU A N 9
ATOM 15895 C CA . LEU A 1 38 ? 8.153 2.867 -4.813 1.00 0.00 38 LEU A CA 9
ATOM 15896 C C . LEU A 1 38 ? 6.727 2.240 -4.641 1.00 0.00 38 LEU A C 9
ATOM 15897 O O . LEU A 1 38 ? 6.565 1.049 -4.907 1.00 0.00 38 LEU A O 9
ATOM 15913 N N . LEU A 1 39 ? 5.720 3.024 -4.240 1.00 0.00 39 LEU A N 9
ATOM 15914 C CA . LEU A 1 39 ? 4.297 2.579 -4.222 1.00 0.00 39 LEU A CA 9
ATOM 15915 C C . LEU A 1 39 ? 3.602 2.300 -5.607 1.00 0.00 39 LEU A C 9
ATOM 15916 O O . LEU A 1 39 ? 2.644 1.522 -5.659 1.00 0.00 39 LEU A O 9
ATOM 15932 N N . GLY A 1 40 ? 4.057 2.952 -6.678 1.00 0.00 40 GLY A N 9
ATOM 15933 C CA . GLY A 1 40 ? 3.623 2.682 -8.065 1.00 0.00 40 GLY A CA 9
ATOM 15934 C C . GLY A 1 40 ? 2.622 3.705 -8.616 1.00 0.00 40 GLY A C 9
ATOM 15935 O O . GLY A 1 40 ? 1.434 3.398 -8.757 1.00 0.00 40 GLY A O 9
ATOM 15939 N N . THR A 1 41 ? 3.086 4.934 -8.858 1.00 0.00 41 THR A N 9
ATOM 15940 C CA . THR A 1 41 ? 2.230 6.109 -9.219 1.00 0.00 41 THR A CA 9
ATOM 15941 C C . THR A 1 41 ? 3.180 7.277 -9.701 1.00 0.00 41 THR A C 9
ATOM 15942 O O . THR A 1 41 ? 4.281 7.422 -9.156 1.00 0.00 41 THR A O 9
ATOM 15953 N N . PRO A 1 42 ? 2.809 8.161 -10.665 1.00 0.00 42 PRO A N 9
ATOM 15954 C CA . PRO A 1 42 ? 3.624 9.382 -10.993 1.00 0.00 42 PRO A CA 9
ATOM 15955 C C . PRO A 1 42 ? 3.685 10.475 -9.882 1.00 0.00 42 PRO A C 9
ATOM 15956 O O . PRO A 1 42 ? 3.125 10.344 -8.787 1.00 0.00 42 PRO A O 9
ATOM 15967 N N . SER A 1 43 ? 4.442 11.537 -10.172 1.00 0.00 43 SER A N 9
ATOM 15968 C CA . SER A 1 43 ? 4.648 12.689 -9.273 1.00 0.00 43 SER A CA 9
ATOM 15969 C C . SER A 1 43 ? 3.941 13.992 -9.770 1.00 0.00 43 SER A C 9
ATOM 15970 O O . SER A 1 43 ? 3.311 14.051 -10.829 1.00 0.00 43 SER A O 9
ATOM 15978 N N . ILE A 1 44 ? 4.088 15.045 -8.963 1.00 0.00 44 ILE A N 9
ATOM 15979 C CA . ILE A 1 44 ? 3.550 16.406 -9.256 1.00 0.00 44 ILE A CA 9
ATOM 15980 C C . ILE A 1 44 ? 4.800 17.371 -9.345 1.00 0.00 44 ILE A C 9
ATOM 15981 O O . ILE A 1 44 ? 5.243 17.856 -8.293 1.00 0.00 44 ILE A O 9
ATOM 15997 N N . PRO A 1 45 ? 5.395 17.660 -10.536 1.00 0.00 45 PRO A N 9
ATOM 15998 C CA . PRO A 1 45 ? 6.613 18.534 -10.638 1.00 0.00 45 PRO A CA 9
ATOM 15999 C C . PRO A 1 45 ? 6.313 20.039 -10.907 1.00 0.00 45 PRO A C 9
ATOM 16000 O O . PRO A 1 45 ? 6.579 20.561 -11.993 1.00 0.00 45 PRO A O 9
ATOM 16011 N N . ASP A 1 46 ? 5.806 20.735 -9.882 1.00 0.00 46 ASP A N 9
ATOM 16012 C CA . ASP A 1 46 ? 5.635 22.210 -9.902 1.00 0.00 46 ASP A CA 9
ATOM 16013 C C . ASP A 1 46 ? 6.595 22.883 -8.859 1.00 0.00 46 ASP A C 9
ATOM 16014 O O . ASP A 1 46 ? 6.508 22.549 -7.671 1.00 0.00 46 ASP A O 9
ATOM 16023 N N . PRO A 1 47 ? 7.465 23.864 -9.217 1.00 0.00 47 PRO A N 9
ATOM 16024 C CA . PRO A 1 47 ? 8.105 24.769 -8.211 1.00 0.00 47 PRO A CA 9
ATOM 16025 C C . PRO A 1 47 ? 7.223 25.878 -7.554 1.00 0.00 47 PRO A C 9
ATOM 16026 O O . PRO A 1 47 ? 7.688 26.473 -6.580 1.00 0.00 47 PRO A O 9
ATOM 16037 N N . PHE A 1 48 ? 6.003 26.166 -8.044 1.00 0.00 48 PHE A N 9
ATOM 16038 C CA . PHE A 1 48 ? 5.095 27.173 -7.430 1.00 0.00 48 PHE A CA 9
ATOM 16039 C C . PHE A 1 48 ? 4.337 26.580 -6.207 1.00 0.00 48 PHE A C 9
ATOM 16040 O O . PHE A 1 48 ? 4.648 26.975 -5.080 1.00 0.00 48 PHE A O 9
ATOM 16057 N N . HIS A 1 49 ? 3.362 25.670 -6.394 1.00 0.00 49 HIS A N 9
ATOM 16058 C CA . HIS A 1 49 ? 2.784 24.890 -5.271 1.00 0.00 49 HIS A CA 9
ATOM 16059 C C . HIS A 1 49 ? 2.335 23.489 -5.779 1.00 0.00 49 HIS A C 9
ATOM 16060 O O . HIS A 1 49 ? 1.173 23.272 -6.143 1.00 0.00 49 HIS A O 9
ATOM 16074 N N . ALA A 1 50 ? 3.255 22.518 -5.717 1.00 0.00 50 ALA A N 9
ATOM 16075 C CA . ALA A 1 50 ? 2.940 21.102 -5.965 1.00 0.00 50 ALA A CA 9
ATOM 16076 C C . ALA A 1 50 ? 2.251 20.439 -4.739 1.00 0.00 50 ALA A C 9
ATOM 16077 O O . ALA A 1 50 ? 2.865 20.197 -3.695 1.00 0.00 50 ALA A O 9
ATOM 16084 N N . GLN A 1 51 ? 0.952 20.180 -4.901 1.00 0.00 51 GLN A N 9
ATOM 16085 C CA . GLN A 1 51 ? 0.043 19.816 -3.784 1.00 0.00 51 GLN A CA 9
ATOM 16086 C C . GLN A 1 51 ? 0.245 18.363 -3.224 1.00 0.00 51 GLN A C 9
ATOM 16087 O O . GLN A 1 51 ? 1.151 17.624 -3.622 1.00 0.00 51 GLN A O 9
ATOM 16101 N N . ARG A 1 52 ? -0.639 17.960 -2.297 1.00 0.00 52 ARG A N 9
ATOM 16102 C CA . ARG A 1 52 ? -0.821 16.542 -1.896 1.00 0.00 52 ARG A CA 9
ATOM 16103 C C . ARG A 1 52 ? -1.100 15.558 -3.086 1.00 0.00 52 ARG A C 9
ATOM 16104 O O . ARG A 1 52 ? -1.636 15.945 -4.129 1.00 0.00 52 ARG A O 9
ATOM 16125 N N . TRP A 1 53 ? -0.819 14.274 -2.875 1.00 0.00 53 TRP A N 9
ATOM 16126 C CA . TRP A 1 53 ? -1.372 13.186 -3.744 1.00 0.00 53 TRP A CA 9
ATOM 16127 C C . TRP A 1 53 ? -2.750 12.778 -3.172 1.00 0.00 53 TRP A C 9
ATOM 16128 O O . TRP A 1 53 ? -2.818 11.952 -2.267 1.00 0.00 53 TRP A O 9
ATOM 16149 N N . ASP A 1 54 ? -3.828 13.351 -3.713 1.00 0.00 54 ASP A N 9
ATOM 16150 C CA . ASP A 1 54 ? -5.227 13.030 -3.338 1.00 0.00 54 ASP A CA 9
ATOM 16151 C C . ASP A 1 54 ? -5.965 12.177 -4.421 1.00 0.00 54 ASP A C 9
ATOM 16152 O O . ASP A 1 54 ? -6.997 12.585 -4.962 1.00 0.00 54 ASP A O 9
ATOM 16161 N N . TYR A 1 55 ? -5.439 10.970 -4.731 1.00 0.00 55 TYR A N 9
ATOM 16162 C CA . TYR A 1 55 ? -5.823 10.234 -5.967 1.00 0.00 55 TYR A CA 9
ATOM 16163 C C . TYR A 1 55 ? -5.913 8.692 -5.723 1.00 0.00 55 TYR A C 9
ATOM 16164 O O . TYR A 1 55 ? -5.040 8.079 -5.095 1.00 0.00 55 TYR A O 9
ATOM 16182 N N . THR A 1 56 ? -6.943 8.064 -6.310 1.00 0.00 56 THR A N 9
ATOM 16183 C CA . THR A 1 56 ? -7.104 6.584 -6.299 1.00 0.00 56 THR A CA 9
ATOM 16184 C C . THR A 1 56 ? -6.214 5.924 -7.393 1.00 0.00 56 THR A C 9
ATOM 16185 O O . THR A 1 56 ? -6.635 5.746 -8.540 1.00 0.00 56 THR A O 9
ATOM 16196 N N . SER A 1 57 ? -4.991 5.521 -7.013 1.00 0.00 57 SER A N 9
ATOM 16197 C CA . SER A 1 57 ? -4.136 4.670 -7.875 1.00 0.00 57 SER A CA 9
ATOM 16198 C C . SER A 1 57 ? -4.595 3.188 -7.869 1.00 0.00 57 SER A C 9
ATOM 16199 O O . SER A 1 57 ? -5.016 2.657 -6.838 1.00 0.00 57 SER A O 9
ATOM 16207 N N . THR A 1 58 ? -4.556 2.524 -9.027 1.00 0.00 58 THR A N 9
ATOM 16208 C CA . THR A 1 58 ? -5.086 1.136 -9.164 1.00 0.00 58 THR A CA 9
ATOM 16209 C C . THR A 1 58 ? -4.360 0.360 -10.295 1.00 0.00 58 THR A C 9
ATOM 16210 O O . THR A 1 58 ? -4.165 0.871 -11.402 1.00 0.00 58 THR A O 9
ATOM 16221 N N . GLN A 1 59 ? -3.982 -0.889 -9.995 1.00 0.00 59 GLN A N 9
ATOM 16222 C CA . GLN A 1 59 ? -3.342 -1.808 -10.976 1.00 0.00 59 GLN A CA 9
ATOM 16223 C C . GLN A 1 59 ? -4.298 -2.988 -11.291 1.00 0.00 59 GLN A C 9
ATOM 16224 O O . GLN A 1 59 ? -4.551 -3.851 -10.444 1.00 0.00 59 GLN A O 9
ATOM 16238 N N . ARG A 1 60 ? -4.890 -2.975 -12.497 1.00 0.00 60 ARG A N 9
ATOM 16239 C CA . ARG A 1 60 ? -6.039 -3.858 -12.835 1.00 0.00 60 ARG A CA 9
ATOM 16240 C C . ARG A 1 60 ? -5.720 -4.624 -14.153 1.00 0.00 60 ARG A C 9
ATOM 16241 O O . ARG A 1 60 ? -5.876 -4.083 -15.251 1.00 0.00 60 ARG A O 9
ATOM 16262 N N . VAL A 1 61 ? -5.236 -5.868 -14.027 1.00 0.00 61 VAL A N 9
ATOM 16263 C CA . VAL A 1 61 ? -4.701 -6.647 -15.181 1.00 0.00 61 VAL A CA 9
ATOM 16264 C C . VAL A 1 61 ? -5.774 -7.321 -16.086 1.00 0.00 61 VAL A C 9
ATOM 16265 O O . VAL A 1 61 ? -5.791 -7.064 -17.291 1.00 0.00 61 VAL A O 9
ATOM 16278 N N . ASP A 1 62 ? -6.618 -8.192 -15.519 1.00 0.00 62 ASP A N 9
ATOM 16279 C CA . ASP A 1 62 ? -7.522 -9.088 -16.295 1.00 0.00 62 ASP A CA 9
ATOM 16280 C C . ASP A 1 62 ? -8.894 -9.276 -15.556 1.00 0.00 62 ASP A C 9
ATOM 16281 O O . ASP A 1 62 ? -9.114 -8.804 -14.433 1.00 0.00 62 ASP A O 9
ATOM 16290 N N . ARG A 1 63 ? -9.813 -10.026 -16.185 1.00 0.00 63 ARG A N 9
ATOM 16291 C CA . ARG A 1 63 ? -11.089 -10.466 -15.541 1.00 0.00 63 ARG A CA 9
ATOM 16292 C C . ARG A 1 63 ? -10.901 -11.660 -14.531 1.00 0.00 63 ARG A C 9
ATOM 16293 O O . ARG A 1 63 ? -11.451 -12.752 -14.690 1.00 0.00 63 ARG A O 9
ATOM 16314 N N . LEU A 1 64 ? -10.123 -11.389 -13.479 1.00 0.00 64 LEU A N 9
ATOM 16315 C CA . LEU A 1 64 ? -9.639 -12.382 -12.498 1.00 0.00 64 LEU A CA 9
ATOM 16316 C C . LEU A 1 64 ? -9.689 -11.767 -11.048 1.00 0.00 64 LEU A C 9
ATOM 16317 O O . LEU A 1 64 ? -9.863 -10.556 -10.857 1.00 0.00 64 LEU A O 9
ATOM 16333 N N . ALA A 1 65 ? -9.444 -12.591 -10.016 1.00 0.00 65 ALA A N 9
ATOM 16334 C CA . ALA A 1 65 ? -9.252 -12.087 -8.626 1.00 0.00 65 ALA A CA 9
ATOM 16335 C C . ALA A 1 65 ? -7.861 -11.414 -8.323 1.00 0.00 65 ALA A C 9
ATOM 16336 O O . ALA A 1 65 ? -7.176 -11.745 -7.352 1.00 0.00 65 ALA A O 9
ATOM 16343 N N . ARG A 1 66 ? -7.494 -10.416 -9.144 1.00 0.00 66 ARG A N 9
ATOM 16344 C CA . ARG A 1 66 ? -6.331 -9.524 -8.889 1.00 0.00 66 ARG A CA 9
ATOM 16345 C C . ARG A 1 66 ? -6.546 -8.137 -9.591 1.00 0.00 66 ARG A C 9
ATOM 16346 O O . ARG A 1 66 ? -5.839 -7.772 -10.537 1.00 0.00 66 ARG A O 9
ATOM 16367 N N . THR A 1 67 ? -7.526 -7.365 -9.100 1.00 0.00 67 THR A N 9
ATOM 16368 C CA . THR A 1 67 ? -7.879 -6.039 -9.665 1.00 0.00 67 THR A CA 9
ATOM 16369 C C . THR A 1 67 ? -7.854 -5.004 -8.498 1.00 0.00 67 THR A C 9
ATOM 16370 O O . THR A 1 67 ? -8.808 -4.916 -7.714 1.00 0.00 67 THR A O 9
ATOM 16381 N N . GLU A 1 68 ? -6.747 -4.270 -8.363 1.00 0.00 68 GLU A N 9
ATOM 16382 C CA . GLU A 1 68 ? -6.249 -3.864 -7.028 1.00 0.00 68 GLU A CA 9
ATOM 16383 C C . GLU A 1 68 ? -6.430 -2.346 -6.777 1.00 0.00 68 GLU A C 9
ATOM 16384 O O . GLU A 1 68 ? -5.877 -1.501 -7.492 1.00 0.00 68 GLU A O 9
ATOM 16396 N N . ILE A 1 69 ? -7.217 -2.016 -5.751 1.00 0.00 69 ILE A N 9
ATOM 16397 C CA . ILE A 1 69 ? -7.461 -0.621 -5.303 1.00 0.00 69 ILE A CA 9
ATOM 16398 C C . ILE A 1 69 ? -6.295 -0.186 -4.340 1.00 0.00 69 ILE A C 9
ATOM 16399 O O . ILE A 1 69 ? -5.971 -0.885 -3.376 1.00 0.00 69 ILE A O 9
ATOM 16415 N N . LYS A 1 70 ? -5.690 0.981 -4.589 1.00 0.00 70 LYS A N 9
ATOM 16416 C CA . LYS A 1 70 ? -4.663 1.558 -3.682 1.00 0.00 70 LYS A CA 9
ATOM 16417 C C . LYS A 1 70 ? -4.737 3.120 -3.654 1.00 0.00 70 LYS A C 9
ATOM 16418 O O . LYS A 1 70 ? -3.957 3.835 -4.294 1.00 0.00 70 LYS A O 9
ATOM 16437 N N . ASN A 1 71 ? -5.698 3.624 -2.867 1.00 0.00 71 ASN A N 9
ATOM 16438 C CA . ASN A 1 71 ? -5.903 5.061 -2.596 1.00 0.00 71 ASN A CA 9
ATOM 16439 C C . ASN A 1 71 ? -5.137 5.511 -1.317 1.00 0.00 71 ASN A C 9
ATOM 16440 O O . ASN A 1 71 ? -5.276 4.943 -0.229 1.00 0.00 71 ASN A O 9
ATOM 16451 N N . PHE A 1 72 ? -4.331 6.548 -1.504 1.00 0.00 72 PHE A N 9
ATOM 16452 C CA . PHE A 1 72 ? -3.426 7.085 -0.455 1.00 0.00 72 PHE A CA 9
ATOM 16453 C C . PHE A 1 72 ? -3.456 8.635 -0.511 1.00 0.00 72 PHE A C 9
ATOM 16454 O O . PHE A 1 72 ? -2.930 9.218 -1.464 1.00 0.00 72 PHE A O 9
ATOM 16471 N N . THR A 1 73 ? -4.052 9.302 0.493 1.00 0.00 73 THR A N 9
ATOM 16472 C CA . THR A 1 73 ? -4.071 10.794 0.545 1.00 0.00 73 THR A CA 9
ATOM 16473 C C . THR A 1 73 ? -2.848 11.293 1.367 1.00 0.00 73 THR A C 9
ATOM 16474 O O . THR A 1 73 ? -2.881 11.317 2.600 1.00 0.00 73 THR A O 9
ATOM 16485 N N . VAL A 1 74 ? -1.766 11.658 0.668 1.00 0.00 74 VAL A N 9
ATOM 16486 C CA . VAL A 1 74 ? -0.452 11.983 1.300 1.00 0.00 74 VAL A CA 9
ATOM 16487 C C . VAL A 1 74 ? -0.026 13.442 0.978 1.00 0.00 74 VAL A C 9
ATOM 16488 O O . VAL A 1 74 ? -0.074 13.901 -0.165 1.00 0.00 74 VAL A O 9
ATOM 16501 N N . PHE A 1 75 ? 0.393 14.156 2.025 1.00 0.00 75 PHE A N 9
ATOM 16502 C CA . PHE A 1 75 ? 0.498 15.631 2.027 1.00 0.00 75 PHE A CA 9
ATOM 16503 C C . PHE A 1 75 ? 1.977 16.090 1.897 1.00 0.00 75 PHE A C 9
ATOM 16504 O O . PHE A 1 75 ? 2.858 15.649 2.644 1.00 0.00 75 PHE A O 9
ATOM 16521 N N . PHE A 1 76 ? 2.216 16.997 0.948 1.00 0.00 76 PHE A N 9
ATOM 16522 C CA . PHE A 1 76 ? 3.573 17.512 0.625 1.00 0.00 76 PHE A CA 9
ATOM 16523 C C . PHE A 1 76 ? 3.555 19.071 0.722 1.00 0.00 76 PHE A C 9
ATOM 16524 O O . PHE A 1 76 ? 2.580 19.702 0.292 1.00 0.00 76 PHE A O 9
ATOM 16541 N N . GLU A 1 77 ? 4.617 19.695 1.261 1.00 0.00 77 GLU A N 9
ATOM 16542 C CA . GLU A 1 77 ? 4.683 21.198 1.349 1.00 0.00 77 GLU A CA 9
ATOM 16543 C C . GLU A 1 77 ? 4.825 21.888 -0.046 1.00 0.00 77 GLU A C 9
ATOM 16544 O O . GLU A 1 77 ? 3.901 22.541 -0.535 1.00 0.00 77 GLU A O 9
ATOM 16556 N N . ASN A 1 78 ? 5.961 21.640 -0.695 1.00 0.00 78 ASN A N 9
ATOM 16557 C CA . ASN A 1 78 ? 6.072 21.553 -2.169 1.00 0.00 78 ASN A CA 9
ATOM 16558 C C . ASN A 1 78 ? 6.699 20.184 -2.632 1.00 0.00 78 ASN A C 9
ATOM 16559 O O . ASN A 1 78 ? 6.347 19.736 -3.721 1.00 0.00 78 ASN A O 9
ATOM 16570 N N . GLU A 1 79 ? 7.616 19.550 -1.876 1.00 0.00 79 GLU A N 9
ATOM 16571 C CA . GLU A 1 79 ? 8.182 18.215 -2.215 1.00 0.00 79 GLU A CA 9
ATOM 16572 C C . GLU A 1 79 ? 8.298 17.253 -0.993 1.00 0.00 79 GLU A C 9
ATOM 16573 O O . GLU A 1 79 ? 7.961 16.077 -1.158 1.00 0.00 79 GLU A O 9
ATOM 16585 N N . GLN A 1 80 ? 8.768 17.686 0.200 1.00 0.00 80 GLN A N 9
ATOM 16586 C CA . GLN A 1 80 ? 8.981 16.752 1.347 1.00 0.00 80 GLN A CA 9
ATOM 16587 C C . GLN A 1 80 ? 7.666 16.340 2.058 1.00 0.00 80 GLN A C 9
ATOM 16588 O O . GLN A 1 80 ? 6.678 17.084 2.076 1.00 0.00 80 GLN A O 9
ATOM 16602 N N . VAL A 1 81 ? 7.648 15.129 2.630 1.00 0.00 81 VAL A N 9
ATOM 16603 C CA . VAL A 1 81 ? 6.380 14.489 3.070 1.00 0.00 81 VAL A CA 9
ATOM 16604 C C . VAL A 1 81 ? 6.032 14.896 4.541 1.00 0.00 81 VAL A C 9
ATOM 16605 O O . VAL A 1 81 ? 6.838 14.705 5.457 1.00 0.00 81 VAL A O 9
ATOM 16618 N N . VAL A 1 82 ? 4.815 15.409 4.743 1.00 0.00 82 VAL A N 9
ATOM 16619 C CA . VAL A 1 82 ? 4.329 15.833 6.088 1.00 0.00 82 VAL A CA 9
ATOM 16620 C C . VAL A 1 82 ? 3.560 14.656 6.786 1.00 0.00 82 VAL A C 9
ATOM 16621 O O . VAL A 1 82 ? 4.014 14.174 7.825 1.00 0.00 82 VAL A O 9
ATOM 16634 N N . ARG A 1 83 ? 2.405 14.231 6.245 1.00 0.00 83 ARG A N 9
ATOM 16635 C CA . ARG A 1 83 ? 1.548 13.169 6.849 1.00 0.00 83 ARG A CA 9
ATOM 16636 C C . ARG A 1 83 ? 0.647 12.484 5.775 1.00 0.00 83 ARG A C 9
ATOM 16637 O O . ARG A 1 83 ? 0.565 12.927 4.622 1.00 0.00 83 ARG A O 9
ATOM 16658 N N . TRP A 1 84 ? 0.019 11.356 6.137 1.00 0.00 84 TRP A N 9
ATOM 16659 C CA . TRP A 1 84 ? -0.647 10.462 5.163 1.00 0.00 84 TRP A CA 9
ATOM 16660 C C . TRP A 1 84 ? -1.859 9.671 5.727 1.00 0.00 84 TRP A C 9
ATOM 16661 O O . TRP A 1 84 ? -1.816 9.110 6.826 1.00 0.00 84 TRP A O 9
ATOM 16682 N N . GLU A 1 85 ? -2.892 9.581 4.884 1.00 0.00 85 GLU A N 9
ATOM 16683 C CA . GLU A 1 85 ? -4.149 8.859 5.186 1.00 0.00 85 GLU A CA 9
ATOM 16684 C C . GLU A 1 85 ? -4.284 7.679 4.173 1.00 0.00 85 GLU A C 9
ATOM 16685 O O . GLU A 1 85 ? -4.552 7.873 2.980 1.00 0.00 85 GLU A O 9
ATOM 16697 N N . GLY A 1 86 ? -4.055 6.459 4.673 1.00 0.00 86 GLY A N 9
ATOM 16698 C CA . GLY A 1 86 ? -4.016 5.242 3.844 1.00 0.00 86 GLY A CA 9
ATOM 16699 C C . GLY A 1 86 ? -4.999 4.157 4.293 1.00 0.00 86 GLY A C 9
ATOM 16700 O O . GLY A 1 86 ? -4.720 3.441 5.258 1.00 0.00 86 GLY A O 9
ATOM 16704 N N . ASP A 1 87 ? -6.099 4.010 3.547 1.00 0.00 87 ASP A N 9
ATOM 16705 C CA . ASP A 1 87 ? -7.018 2.843 3.693 1.00 0.00 87 ASP A CA 9
ATOM 16706 C C . ASP A 1 87 ? -7.384 2.363 2.259 1.00 0.00 87 ASP A C 9
ATOM 16707 O O . ASP A 1 87 ? -8.078 3.047 1.503 1.00 0.00 87 ASP A O 9
ATOM 16716 N N . TYR A 1 88 ? -6.804 1.227 1.865 1.00 0.00 88 TYR A N 9
ATOM 16717 C CA . TYR A 1 88 ? -6.394 1.012 0.451 1.00 0.00 88 TYR A CA 9
ATOM 16718 C C . TYR A 1 88 ? -7.319 -0.014 -0.274 1.00 0.00 88 TYR A C 9
ATOM 16719 O O . TYR A 1 88 ? -8.044 0.355 -1.197 1.00 0.00 88 TYR A O 9
ATOM 16737 N N . PHE A 1 89 ? -7.286 -1.282 0.160 1.00 0.00 89 PHE A N 9
ATOM 16738 C CA . PHE A 1 89 ? -8.266 -2.319 -0.257 1.00 0.00 89 PHE A CA 9
ATOM 16739 C C . PHE A 1 89 ? -8.700 -3.042 1.061 1.00 0.00 89 PHE A C 9
ATOM 16740 O O . PHE A 1 89 ? -8.132 -4.098 1.365 1.00 0.00 89 PHE A O 9
ATOM 16757 N N . PRO A 1 90 ? -9.658 -2.530 1.892 1.00 0.00 90 PRO A N 9
ATOM 16758 C CA . PRO A 1 90 ? -9.829 -3.025 3.312 1.00 0.00 90 PRO A CA 9
ATOM 16759 C C . PRO A 1 90 ? -10.620 -4.346 3.549 1.00 0.00 90 PRO A C 9
ATOM 16760 O O . PRO A 1 90 ? -11.356 -4.498 4.526 1.00 0.00 90 PRO A O 9
ATOM 16771 N N . SER A 1 91 ? -10.347 -5.333 2.692 1.00 0.00 91 SER A N 9
ATOM 16772 C CA . SER A 1 91 ? -10.667 -6.764 2.927 1.00 0.00 91 SER A CA 9
ATOM 16773 C C . SER A 1 91 ? -9.793 -7.680 1.996 1.00 0.00 91 SER A C 9
ATOM 16774 O O . SER A 1 91 ? -10.329 -8.486 1.226 1.00 0.00 91 SER A O 9
ATOM 16782 N N . GLN A 1 92 ? -8.454 -7.563 2.080 1.00 0.00 92 GLN A N 9
ATOM 16783 C CA . GLN A 1 92 ? -7.535 -8.208 1.103 1.00 0.00 92 GLN A CA 9
ATOM 16784 C C . GLN A 1 92 ? -6.203 -8.640 1.782 1.00 0.00 92 GLN A C 9
ATOM 16785 O O . GLN A 1 92 ? -5.215 -7.902 1.795 1.00 0.00 92 GLN A O 9
ATOM 16799 N N . ASP A 1 93 ? -6.173 -9.892 2.257 1.00 0.00 93 ASP A N 9
ATOM 16800 C CA . ASP A 1 93 ? -4.959 -10.744 2.186 1.00 0.00 93 ASP A CA 9
ATOM 16801 C C . ASP A 1 93 ? -5.442 -12.228 2.149 1.00 0.00 93 ASP A C 9
ATOM 16802 O O . ASP A 1 93 ? -6.071 -12.737 3.082 1.00 0.00 93 ASP A O 9
ATOM 16811 N N . GLU A 1 94 ? -5.187 -12.902 1.021 1.00 0.00 94 GLU A N 9
ATOM 16812 C CA . GLU A 1 94 ? -5.705 -14.266 0.739 1.00 0.00 94 GLU A CA 9
ATOM 16813 C C . GLU A 1 94 ? -4.869 -15.379 1.476 1.00 0.00 94 GLU A C 9
ATOM 16814 O O . GLU A 1 94 ? -4.098 -16.140 0.884 1.00 0.00 94 GLU A O 9
ATOM 16826 N N . GLN A 1 95 ? -5.026 -15.406 2.804 1.00 0.00 95 GLN A N 9
ATOM 16827 C CA . GLN A 1 95 ? -4.102 -16.118 3.714 1.00 0.00 95 GLN A CA 9
ATOM 16828 C C . GLN A 1 95 ? -4.954 -16.812 4.825 1.00 0.00 95 GLN A C 9
ATOM 16829 O O . GLN A 1 95 ? -5.203 -16.264 5.904 1.00 0.00 95 GLN A O 9
ATOM 16843 N N . LEU A 1 96 ? -5.374 -18.049 4.529 1.00 0.00 96 LEU A N 9
ATOM 16844 C CA . LEU A 1 96 ? -6.134 -18.911 5.486 1.00 0.00 96 LEU A CA 9
ATOM 16845 C C . LEU A 1 96 ? -5.277 -19.269 6.737 1.00 0.00 96 LEU A C 9
ATOM 16846 O O . LEU A 1 96 ? -4.181 -19.824 6.615 1.00 0.00 96 LEU A O 9
ATOM 16862 N N . ALA A 1 97 ? -5.764 -18.878 7.932 1.00 0.00 97 ALA A N 9
ATOM 16863 C CA . ALA A 1 97 ? -4.956 -18.822 9.184 1.00 0.00 97 ALA A CA 9
ATOM 16864 C C . ALA A 1 97 ? -3.691 -17.910 9.093 1.00 0.00 97 ALA A C 9
ATOM 16865 O O . ALA A 1 97 ? -2.555 -18.389 9.057 1.00 0.00 97 ALA A O 9
ATOM 16872 N N . LYS A 1 98 ? -3.934 -16.587 9.071 1.00 0.00 98 LYS A N 9
ATOM 16873 C CA . LYS A 1 98 ? -3.027 -15.568 8.446 1.00 0.00 98 LYS A CA 9
ATOM 16874 C C . LYS A 1 98 ? -1.506 -15.664 8.741 1.00 0.00 98 LYS A C 9
ATOM 16875 O O . LYS A 1 98 ? -1.104 -15.910 9.884 1.00 0.00 98 LYS A O 9
ATOM 16894 N N . ALA A 1 99 ? -0.655 -15.460 7.716 1.00 0.00 99 ALA A N 9
ATOM 16895 C CA . ALA A 1 99 ? 0.820 -15.485 7.880 1.00 0.00 99 ALA A CA 9
ATOM 16896 C C . ALA A 1 99 ? 1.375 -14.190 8.555 1.00 0.00 99 ALA A C 9
ATOM 16897 O O . ALA A 1 99 ? 1.538 -13.134 7.932 1.00 0.00 99 ALA A O 9
ATOM 16904 N N . ALA A 1 100 ? 1.585 -14.304 9.869 1.00 0.00 100 ALA A N 9
ATOM 16905 C CA . ALA A 1 100 ? 1.993 -13.194 10.760 1.00 0.00 100 ALA A CA 9
ATOM 16906 C C . ALA A 1 100 ? 2.781 -13.740 12.013 1.00 0.00 100 ALA A C 9
ATOM 16907 O O . ALA A 1 100 ? 2.623 -14.920 12.353 1.00 0.00 100 ALA A O 9
ATOM 16914 N N . PRO A 1 101 ? 3.585 -12.937 12.764 1.00 0.00 101 PRO A N 9
ATOM 16915 C CA . PRO A 1 101 ? 4.274 -13.424 14.010 1.00 0.00 101 PRO A CA 9
ATOM 16916 C C . PRO A 1 101 ? 3.326 -13.579 15.234 1.00 0.00 101 PRO A C 9
ATOM 16917 O O . PRO A 1 101 ? 3.252 -12.727 16.127 1.00 0.00 101 PRO A O 9
ATOM 16928 N N . LYS A 1 102 ? 2.605 -14.711 15.250 1.00 0.00 102 LYS A N 9
ATOM 16929 C CA . LYS A 1 102 ? 1.514 -14.975 16.224 1.00 0.00 102 LYS A CA 9
ATOM 16930 C C . LYS A 1 102 ? 2.078 -15.539 17.564 1.00 0.00 102 LYS A C 9
ATOM 16931 O O . LYS A 1 102 ? 2.261 -16.746 17.744 1.00 0.00 102 LYS A O 9
ATOM 16950 N N . GLN A 1 103 ? 2.363 -14.622 18.496 1.00 0.00 103 GLN A N 9
ATOM 16951 C CA . GLN A 1 103 ? 3.165 -14.931 19.709 1.00 0.00 103 GLN A CA 9
ATOM 16952 C C . GLN A 1 103 ? 2.244 -15.231 20.930 1.00 0.00 103 GLN A C 9
ATOM 16953 O O . GLN A 1 103 ? 1.960 -14.360 21.760 1.00 0.00 103 GLN A O 9
ATOM 16967 N N . PHE A 1 104 ? 1.807 -16.495 21.020 1.00 0.00 104 PHE A N 9
ATOM 16968 C CA . PHE A 1 104 ? 0.886 -16.976 22.085 1.00 0.00 104 PHE A CA 9
ATOM 16969 C C . PHE A 1 104 ? 1.527 -18.075 22.982 1.00 0.00 104 PHE A C 9
ATOM 16970 O O . PHE A 1 104 ? 1.868 -17.802 24.138 1.00 0.00 104 PHE A O 9
ATOM 16987 N N . GLY A 1 105 ? 1.702 -19.281 22.439 1.00 0.00 105 GLY A N 9
ATOM 16988 C CA . GLY A 1 105 ? 2.140 -20.467 23.201 1.00 0.00 105 GLY A CA 9
ATOM 16989 C C . GLY A 1 105 ? 3.658 -20.667 23.244 1.00 0.00 105 GLY A C 9
ATOM 16990 O O . GLY A 1 105 ? 4.250 -21.193 22.300 1.00 0.00 105 GLY A O 9
ATOM 16994 N N . ARG A 1 106 ? 4.273 -20.279 24.367 1.00 0.00 106 ARG A N 9
ATOM 16995 C CA . ARG A 1 106 ? 5.740 -20.413 24.568 1.00 0.00 106 ARG A CA 9
ATOM 16996 C C . ARG A 1 106 ? 6.099 -21.864 25.048 1.00 0.00 106 ARG A C 9
ATOM 16997 O O . ARG A 1 106 ? 6.160 -22.151 26.248 1.00 0.00 106 ARG A O 9
ATOM 17018 N N . ASN A 1 107 ? 6.331 -22.767 24.083 1.00 0.00 107 ASN A N 9
ATOM 17019 C CA . ASN A 1 107 ? 6.544 -24.211 24.374 1.00 0.00 107 ASN A CA 9
ATOM 17020 C C . ASN A 1 107 ? 8.032 -24.518 24.721 1.00 0.00 107 ASN A C 9
ATOM 17021 O O . ASN A 1 107 ? 8.834 -24.883 23.855 1.00 0.00 107 ASN A O 9
ATOM 17032 N N . LEU A 1 108 ? 8.375 -24.404 26.013 1.00 0.00 108 LEU A N 9
ATOM 17033 C CA . LEU A 1 108 ? 9.743 -24.698 26.513 1.00 0.00 108 LEU A CA 9
ATOM 17034 C C . LEU A 1 108 ? 9.915 -26.217 26.804 1.00 0.00 108 LEU A C 9
ATOM 17035 O O . LEU A 1 108 ? 9.686 -26.693 27.920 1.00 0.00 108 LEU A O 9
ATOM 17051 N N . ALA A 1 109 ? 10.343 -26.966 25.777 1.00 0.00 109 ALA A N 9
ATOM 17052 C CA . ALA A 1 109 ? 10.568 -28.426 25.892 1.00 0.00 109 ALA A CA 9
ATOM 17053 C C . ALA A 1 109 ? 11.912 -28.767 26.583 1.00 0.00 109 ALA A C 9
ATOM 17054 O O . ALA A 1 109 ? 13.001 -28.720 26.004 1.00 0.00 109 ALA A O 9
ATOM 17061 N N . ARG A 1 110 ? 11.764 -29.061 27.873 1.00 0.00 110 ARG A N 9
ATOM 17062 C CA . ARG A 1 110 ? 12.896 -29.214 28.818 1.00 0.00 110 ARG A CA 9
ATOM 17063 C C . ARG A 1 110 ? 12.548 -30.302 29.874 1.00 0.00 110 ARG A C 9
ATOM 17064 O O . ARG A 1 110 ? 11.647 -30.114 30.697 1.00 0.00 110 ARG A O 9
ATOM 17085 N N . ASP A 1 111 ? 13.292 -31.416 29.863 1.00 0.00 111 ASP A N 9
ATOM 17086 C CA . ASP A 1 111 ? 13.097 -32.523 30.837 1.00 0.00 111 ASP A CA 9
ATOM 17087 C C . ASP A 1 111 ? 13.751 -32.241 32.234 1.00 0.00 111 ASP A C 9
ATOM 17088 O O . ASP A 1 111 ? 14.536 -31.308 32.433 1.00 0.00 111 ASP A O 9
ATOM 17097 N N . LYS A 1 112 ? 13.394 -33.101 33.193 1.00 0.00 112 LYS A N 9
ATOM 17098 C CA . LYS A 1 112 ? 14.006 -33.110 34.550 1.00 0.00 112 LYS A CA 9
ATOM 17099 C C . LYS A 1 112 ? 14.397 -34.565 34.955 1.00 0.00 112 LYS A C 9
ATOM 17100 O O . LYS A 1 112 ? 13.773 -35.191 35.817 1.00 0.00 112 LYS A O 9
ATOM 17119 N N . LYS A 1 113 ? 15.451 -35.088 34.312 1.00 0.00 113 LYS A N 9
ATOM 17120 C CA . LYS A 1 113 ? 15.932 -36.477 34.524 1.00 0.00 113 LYS A CA 9
ATOM 17121 C C . LYS A 1 113 ? 17.484 -36.535 34.266 1.00 0.00 113 LYS A C 9
ATOM 17122 O O . LYS A 1 113 ? 17.993 -35.940 33.308 1.00 0.00 113 LYS A O 9
ATOM 17141 N N . LYS A 1 114 ? 18.216 -37.325 35.069 1.00 0.00 114 LYS A N 9
ATOM 17142 C CA . LYS A 1 114 ? 19.683 -37.541 34.866 1.00 0.00 114 LYS A CA 9
ATOM 17143 C C . LYS A 1 114 ? 19.927 -38.572 33.726 1.00 0.00 114 LYS A C 9
ATOM 17144 O O . LYS A 1 114 ? 20.055 -39.779 33.956 1.00 0.00 114 LYS A O 9
ATOM 17163 N N . GLN A 1 115 ? 19.997 -38.051 32.492 1.00 0.00 115 GLN A N 9
ATOM 17164 C CA . GLN A 1 115 ? 20.082 -38.883 31.261 1.00 0.00 115 GLN A CA 9
ATOM 17165 C C . GLN A 1 115 ? 21.533 -38.857 30.692 1.00 0.00 115 GLN A C 9
ATOM 17166 O O . GLN A 1 115 ? 22.365 -39.662 31.126 1.00 0.00 115 GLN A O 9
ATOM 17180 N N . ARG A 1 116 ? 21.846 -37.930 29.780 1.00 0.00 116 ARG A N 9
ATOM 17181 C CA . ARG A 1 116 ? 23.202 -37.790 29.174 1.00 0.00 116 ARG A CA 9
ATOM 17182 C C . ARG A 1 116 ? 23.981 -36.675 29.931 1.00 0.00 116 ARG A C 9
ATOM 17183 O O . ARG A 1 116 ? 24.008 -35.513 29.519 1.00 0.00 116 ARG A O 9
ATOM 17204 N N . GLY A 1 117 ? 24.567 -37.063 31.075 1.00 0.00 117 GLY A N 9
ATOM 17205 C CA . GLY A 1 117 ? 25.216 -36.110 32.013 1.00 0.00 117 GLY A CA 9
ATOM 17206 C C . GLY A 1 117 ? 26.438 -35.323 31.508 1.00 0.00 117 GLY A C 9
ATOM 17207 O O . GLY A 1 117 ? 26.415 -34.092 31.509 1.00 0.00 117 GLY A O 9
ATOM 17211 N N . ARG A 1 118 ? 27.479 -36.059 31.109 1.00 0.00 118 ARG A N 9
ATOM 17212 C CA . ARG A 1 118 ? 28.613 -35.490 30.334 1.00 0.00 118 ARG A CA 9
ATOM 17213 C C . ARG A 1 118 ? 28.438 -35.961 28.855 1.00 0.00 118 ARG A C 9
ATOM 17214 O O . ARG A 1 118 ? 29.045 -36.971 28.416 1.00 0.00 118 ARG A O 9
ATOM 17236 N N . MET A 1 1 ? 35.885 -16.788 12.466 1.00 0.00 1 MET A N 10
ATOM 17237 C CA . MET A 1 1 ? 35.050 -15.552 12.381 1.00 0.00 1 MET A CA 10
ATOM 17238 C C . MET A 1 1 ? 33.916 -15.722 11.325 1.00 0.00 1 MET A C 10
ATOM 17239 O O . MET A 1 1 ? 32.785 -15.993 11.731 1.00 0.00 1 MET A O 10
ATOM 17255 N N . ALA A 1 2 ? 34.198 -15.619 10.015 1.00 0.00 2 ALA A N 10
ATOM 17256 C CA . ALA A 1 2 ? 33.177 -15.840 8.961 1.00 0.00 2 ALA A CA 10
ATOM 17257 C C . ALA A 1 2 ? 33.039 -17.346 8.592 1.00 0.00 2 ALA A C 10
ATOM 17258 O O . ALA A 1 2 ? 33.966 -17.949 8.044 1.00 0.00 2 ALA A O 10
ATOM 17265 N N . GLY A 1 3 ? 31.877 -17.936 8.910 1.00 0.00 3 GLY A N 10
ATOM 17266 C CA . GLY A 1 3 ? 31.592 -19.357 8.591 1.00 0.00 3 GLY A CA 10
ATOM 17267 C C . GLY A 1 3 ? 31.117 -19.616 7.153 1.00 0.00 3 GLY A C 10
ATOM 17268 O O . GLY A 1 3 ? 31.873 -20.158 6.344 1.00 0.00 3 GLY A O 10
ATOM 17272 N N . SER A 1 4 ? 29.870 -19.238 6.836 1.00 0.00 4 SER A N 10
ATOM 17273 C CA . SER A 1 4 ? 29.336 -19.353 5.455 1.00 0.00 4 SER A CA 10
ATOM 17274 C C . SER A 1 4 ? 29.715 -18.115 4.593 1.00 0.00 4 SER A C 10
ATOM 17275 O O . SER A 1 4 ? 29.083 -17.058 4.682 1.00 0.00 4 SER A O 10
ATOM 17283 N N . GLY A 1 5 ? 30.754 -18.270 3.755 1.00 0.00 5 GLY A N 10
ATOM 17284 C CA . GLY A 1 5 ? 31.192 -17.202 2.819 1.00 0.00 5 GLY A CA 10
ATOM 17285 C C . GLY A 1 5 ? 30.209 -16.870 1.684 1.00 0.00 5 GLY A C 10
ATOM 17286 O O . GLY A 1 5 ? 29.665 -15.764 1.650 1.00 0.00 5 GLY A O 10
ATOM 17290 N N . ILE A 1 6 ? 29.942 -17.836 0.790 1.00 0.00 6 ILE A N 10
ATOM 17291 C CA . ILE A 1 6 ? 28.817 -17.727 -0.194 1.00 0.00 6 ILE A CA 10
ATOM 17292 C C . ILE A 1 6 ? 27.442 -18.083 0.449 1.00 0.00 6 ILE A C 10
ATOM 17293 O O . ILE A 1 6 ? 26.862 -19.149 0.218 1.00 0.00 6 ILE A O 10
ATOM 17309 N N . ILE A 1 7 ? 26.903 -17.143 1.242 1.00 0.00 7 ILE A N 10
ATOM 17310 C CA . ILE A 1 7 ? 25.586 -17.308 1.929 1.00 0.00 7 ILE A CA 10
ATOM 17311 C C . ILE A 1 7 ? 24.401 -16.948 0.987 1.00 0.00 7 ILE A C 10
ATOM 17312 O O . ILE A 1 7 ? 23.801 -15.872 1.063 1.00 0.00 7 ILE A O 10
ATOM 17328 N N . TYR A 1 8 ? 24.058 -17.890 0.090 1.00 0.00 8 TYR A N 10
ATOM 17329 C CA . TYR A 1 8 ? 23.029 -17.660 -0.958 1.00 0.00 8 TYR A CA 10
ATOM 17330 C C . TYR A 1 8 ? 21.600 -17.889 -0.389 1.00 0.00 8 TYR A C 10
ATOM 17331 O O . TYR A 1 8 ? 21.198 -19.022 -0.100 1.00 0.00 8 TYR A O 10
ATOM 17349 N N . LYS A 1 9 ? 20.864 -16.792 -0.184 1.00 0.00 9 LYS A N 10
ATOM 17350 C CA . LYS A 1 9 ? 19.531 -16.806 0.473 1.00 0.00 9 LYS A CA 10
ATOM 17351 C C . LYS A 1 9 ? 18.608 -15.842 -0.341 1.00 0.00 9 LYS A C 10
ATOM 17352 O O . LYS A 1 9 ? 18.907 -14.649 -0.471 1.00 0.00 9 LYS A O 10
ATOM 17371 N N . GLN A 1 10 ? 17.524 -16.369 -0.925 1.00 0.00 10 GLN A N 10
ATOM 17372 C CA . GLN A 1 10 ? 16.712 -15.613 -1.916 1.00 0.00 10 GLN A CA 10
ATOM 17373 C C . GLN A 1 10 ? 15.255 -15.419 -1.380 1.00 0.00 10 GLN A C 10
ATOM 17374 O O . GLN A 1 10 ? 14.482 -16.384 -1.432 1.00 0.00 10 GLN A O 10
ATOM 17388 N N . PRO A 1 11 ? 14.823 -14.232 -0.863 1.00 0.00 11 PRO A N 10
ATOM 17389 C CA . PRO A 1 11 ? 13.469 -14.086 -0.230 1.00 0.00 11 PRO A CA 10
ATOM 17390 C C . PRO A 1 11 ? 12.332 -13.833 -1.253 1.00 0.00 11 PRO A C 10
ATOM 17391 O O . PRO A 1 11 ? 11.867 -12.704 -1.451 1.00 0.00 11 PRO A O 10
ATOM 17402 N N . ILE A 1 12 ? 11.874 -14.919 -1.889 1.00 0.00 12 ILE A N 10
ATOM 17403 C CA . ILE A 1 12 ? 10.844 -14.874 -2.971 1.00 0.00 12 ILE A CA 10
ATOM 17404 C C . ILE A 1 12 ? 9.398 -14.754 -2.404 1.00 0.00 12 ILE A C 10
ATOM 17405 O O . ILE A 1 12 ? 8.657 -15.727 -2.250 1.00 0.00 12 ILE A O 10
ATOM 17421 N N . TYR A 1 13 ? 9.030 -13.510 -2.082 1.00 0.00 13 TYR A N 10
ATOM 17422 C CA . TYR A 1 13 ? 7.761 -13.171 -1.406 1.00 0.00 13 TYR A CA 10
ATOM 17423 C C . TYR A 1 13 ? 7.273 -11.780 -1.917 1.00 0.00 13 TYR A C 10
ATOM 17424 O O . TYR A 1 13 ? 7.993 -10.778 -1.851 1.00 0.00 13 TYR A O 10
ATOM 17442 N N . GLN A 1 14 ? 6.024 -11.755 -2.391 1.00 0.00 14 GLN A N 10
ATOM 17443 C CA . GLN A 1 14 ? 5.360 -10.539 -2.919 1.00 0.00 14 GLN A CA 10
ATOM 17444 C C . GLN A 1 14 ? 4.907 -9.422 -1.929 1.00 0.00 14 GLN A C 10
ATOM 17445 O O . GLN A 1 14 ? 4.815 -8.262 -2.345 1.00 0.00 14 GLN A O 10
ATOM 17459 N N . GLY A 1 15 ? 4.594 -9.746 -0.669 1.00 0.00 15 GLY A N 10
ATOM 17460 C CA . GLY A 1 15 ? 4.096 -8.756 0.315 1.00 0.00 15 GLY A CA 10
ATOM 17461 C C . GLY A 1 15 ? 5.169 -7.805 0.862 1.00 0.00 15 GLY A C 10
ATOM 17462 O O . GLY A 1 15 ? 5.795 -8.081 1.889 1.00 0.00 15 GLY A O 10
ATOM 17466 N N . ASN A 1 16 ? 5.353 -6.677 0.167 1.00 0.00 16 ASN A N 10
ATOM 17467 C CA . ASN A 1 16 ? 6.419 -5.692 0.469 1.00 0.00 16 ASN A CA 10
ATOM 17468 C C . ASN A 1 16 ? 5.873 -4.222 0.415 1.00 0.00 16 ASN A C 10
ATOM 17469 O O . ASN A 1 16 ? 5.968 -3.517 1.421 1.00 0.00 16 ASN A O 10
ATOM 17480 N N . LEU A 1 17 ? 5.328 -3.782 -0.734 1.00 0.00 17 LEU A N 10
ATOM 17481 C CA . LEU A 1 17 ? 4.952 -2.366 -0.978 1.00 0.00 17 LEU A CA 10
ATOM 17482 C C . LEU A 1 17 ? 3.715 -1.809 -0.213 1.00 0.00 17 LEU A C 10
ATOM 17483 O O . LEU A 1 17 ? 3.857 -0.803 0.485 1.00 0.00 17 LEU A O 10
ATOM 17499 N N . ILE A 1 18 ? 2.533 -2.428 -0.321 1.00 0.00 18 ILE A N 10
ATOM 17500 C CA . ILE A 1 18 ? 1.287 -1.933 0.349 1.00 0.00 18 ILE A CA 10
ATOM 17501 C C . ILE A 1 18 ? 1.012 -2.848 1.576 1.00 0.00 18 ILE A C 10
ATOM 17502 O O . ILE A 1 18 ? 0.425 -3.927 1.455 1.00 0.00 18 ILE A O 10
ATOM 17518 N N . LYS A 1 19 ? 1.469 -2.402 2.753 1.00 0.00 19 LYS A N 10
ATOM 17519 C CA . LYS A 1 19 ? 1.270 -3.125 4.032 1.00 0.00 19 LYS A CA 10
ATOM 17520 C C . LYS A 1 19 ? 1.119 -2.045 5.153 1.00 0.00 19 LYS A C 10
ATOM 17521 O O . LYS A 1 19 ? 2.075 -1.311 5.419 1.00 0.00 19 LYS A O 10
ATOM 17540 N N . GLN A 1 20 ? -0.052 -1.957 5.801 1.00 0.00 20 GLN A N 10
ATOM 17541 C CA . GLN A 1 20 ? -0.396 -0.795 6.681 1.00 0.00 20 GLN A CA 10
ATOM 17542 C C . GLN A 1 20 ? 0.627 -0.402 7.793 1.00 0.00 20 GLN A C 10
ATOM 17543 O O . GLN A 1 20 ? 0.997 0.769 7.860 1.00 0.00 20 GLN A O 10
ATOM 17557 N N . ASN A 1 21 ? 1.115 -1.359 8.601 1.00 0.00 21 ASN A N 10
ATOM 17558 C CA . ASN A 1 21 ? 2.185 -1.087 9.606 1.00 0.00 21 ASN A CA 10
ATOM 17559 C C . ASN A 1 21 ? 3.600 -0.774 9.020 1.00 0.00 21 ASN A C 10
ATOM 17560 O O . ASN A 1 21 ? 4.276 0.088 9.578 1.00 0.00 21 ASN A O 10
ATOM 17571 N N . ALA A 1 22 ? 4.044 -1.406 7.916 1.00 0.00 22 ALA A N 10
ATOM 17572 C CA . ALA A 1 22 ? 5.263 -0.948 7.190 1.00 0.00 22 ALA A CA 10
ATOM 17573 C C . ALA A 1 22 ? 5.165 0.451 6.494 1.00 0.00 22 ALA A C 10
ATOM 17574 O O . ALA A 1 22 ? 6.125 1.219 6.560 1.00 0.00 22 ALA A O 10
ATOM 17581 N N . VAL A 1 23 ? 4.022 0.789 5.877 1.00 0.00 23 VAL A N 10
ATOM 17582 C CA . VAL A 1 23 ? 3.744 2.164 5.356 1.00 0.00 23 VAL A CA 10
ATOM 17583 C C . VAL A 1 23 ? 3.599 3.253 6.481 1.00 0.00 23 VAL A C 10
ATOM 17584 O O . VAL A 1 23 ? 4.117 4.354 6.317 1.00 0.00 23 VAL A O 10
ATOM 17597 N N . GLU A 1 24 ? 2.958 2.950 7.612 1.00 0.00 24 GLU A N 10
ATOM 17598 C CA . GLU A 1 24 ? 3.114 3.724 8.884 1.00 0.00 24 GLU A CA 10
ATOM 17599 C C . GLU A 1 24 ? 4.588 3.898 9.390 1.00 0.00 24 GLU A C 10
ATOM 17600 O O . GLU A 1 24 ? 5.009 5.020 9.679 1.00 0.00 24 GLU A O 10
ATOM 17612 N N . GLN A 1 25 ? 5.354 2.801 9.469 1.00 0.00 25 GLN A N 10
ATOM 17613 C CA . GLN A 1 25 ? 6.756 2.805 9.961 1.00 0.00 25 GLN A CA 10
ATOM 17614 C C . GLN A 1 25 ? 7.837 3.431 9.027 1.00 0.00 25 GLN A C 10
ATOM 17615 O O . GLN A 1 25 ? 8.841 3.908 9.561 1.00 0.00 25 GLN A O 10
ATOM 17629 N N . LEU A 1 26 ? 7.669 3.443 7.688 1.00 0.00 26 LEU A N 10
ATOM 17630 C CA . LEU A 1 26 ? 8.710 3.950 6.743 1.00 0.00 26 LEU A CA 10
ATOM 17631 C C . LEU A 1 26 ? 9.305 5.376 6.942 1.00 0.00 26 LEU A C 10
ATOM 17632 O O . LEU A 1 26 ? 10.467 5.579 6.584 1.00 0.00 26 LEU A O 10
ATOM 17648 N N . GLN A 1 27 ? 8.540 6.326 7.516 1.00 0.00 27 GLN A N 10
ATOM 17649 C CA . GLN A 1 27 ? 9.056 7.658 7.967 1.00 0.00 27 GLN A CA 10
ATOM 17650 C C . GLN A 1 27 ? 9.876 8.495 6.928 1.00 0.00 27 GLN A C 10
ATOM 17651 O O . GLN A 1 27 ? 10.938 9.045 7.228 1.00 0.00 27 GLN A O 10
ATOM 17665 N N . VAL A 1 28 ? 9.338 8.614 5.707 1.00 0.00 28 VAL A N 10
ATOM 17666 C CA . VAL A 1 28 ? 9.978 9.387 4.604 1.00 0.00 28 VAL A CA 10
ATOM 17667 C C . VAL A 1 28 ? 9.403 10.838 4.624 1.00 0.00 28 VAL A C 10
ATOM 17668 O O . VAL A 1 28 ? 8.187 11.019 4.558 1.00 0.00 28 VAL A O 10
ATOM 17681 N N . GLY A 1 29 ? 10.287 11.845 4.669 1.00 0.00 29 GLY A N 10
ATOM 17682 C CA . GLY A 1 29 ? 9.895 13.273 4.557 1.00 0.00 29 GLY A CA 10
ATOM 17683 C C . GLY A 1 29 ? 10.723 14.069 3.530 1.00 0.00 29 GLY A C 10
ATOM 17684 O O . GLY A 1 29 ? 11.359 15.057 3.893 1.00 0.00 29 GLY A O 10
ATOM 17688 N N . GLN A 1 30 ? 10.708 13.627 2.261 1.00 0.00 30 GLN A N 10
ATOM 17689 C CA . GLN A 1 30 ? 11.674 14.107 1.229 1.00 0.00 30 GLN A CA 10
ATOM 17690 C C . GLN A 1 30 ? 11.022 14.376 -0.159 1.00 0.00 30 GLN A C 10
ATOM 17691 O O . GLN A 1 30 ? 11.229 15.467 -0.693 1.00 0.00 30 GLN A O 10
ATOM 17705 N N . SER A 1 31 ? 10.311 13.404 -0.761 1.00 0.00 31 SER A N 10
ATOM 17706 C CA . SER A 1 31 ? 9.791 13.525 -2.150 1.00 0.00 31 SER A CA 10
ATOM 17707 C C . SER A 1 31 ? 8.474 12.729 -2.354 1.00 0.00 31 SER A C 10
ATOM 17708 O O . SER A 1 31 ? 8.317 11.607 -1.855 1.00 0.00 31 SER A O 10
ATOM 17716 N N . LYS A 1 32 ? 7.575 13.282 -3.191 1.00 0.00 32 LYS A N 10
ATOM 17717 C CA . LYS A 1 32 ? 6.430 12.517 -3.752 1.00 0.00 32 LYS A CA 10
ATOM 17718 C C . LYS A 1 32 ? 6.793 11.300 -4.644 1.00 0.00 32 LYS A C 10
ATOM 17719 O O . LYS A 1 32 ? 6.210 10.230 -4.472 1.00 0.00 32 LYS A O 10
ATOM 17738 N N . GLN A 1 33 ? 7.759 11.462 -5.556 1.00 0.00 33 GLN A N 10
ATOM 17739 C CA . GLN A 1 33 ? 8.244 10.367 -6.431 1.00 0.00 33 GLN A CA 10
ATOM 17740 C C . GLN A 1 33 ? 8.977 9.193 -5.730 1.00 0.00 33 GLN A C 10
ATOM 17741 O O . GLN A 1 33 ? 8.759 8.048 -6.119 1.00 0.00 33 GLN A O 10
ATOM 17755 N N . GLN A 1 34 ? 9.803 9.457 -4.709 1.00 0.00 34 GLN A N 10
ATOM 17756 C CA . GLN A 1 34 ? 10.391 8.393 -3.854 1.00 0.00 34 GLN A CA 10
ATOM 17757 C C . GLN A 1 34 ? 9.338 7.540 -3.075 1.00 0.00 34 GLN A C 10
ATOM 17758 O O . GLN A 1 34 ? 9.357 6.314 -3.207 1.00 0.00 34 GLN A O 10
ATOM 17772 N N . VAL A 1 35 ? 8.402 8.162 -2.331 1.00 0.00 35 VAL A N 10
ATOM 17773 C CA . VAL A 1 35 ? 7.272 7.416 -1.699 1.00 0.00 35 VAL A CA 10
ATOM 17774 C C . VAL A 1 35 ? 6.278 6.742 -2.696 1.00 0.00 35 VAL A C 10
ATOM 17775 O O . VAL A 1 35 ? 5.915 5.584 -2.473 1.00 0.00 35 VAL A O 10
ATOM 17788 N N . SER A 1 36 ? 5.896 7.404 -3.805 1.00 0.00 36 SER A N 10
ATOM 17789 C CA . SER A 1 36 ? 5.092 6.764 -4.881 1.00 0.00 36 SER A CA 10
ATOM 17790 C C . SER A 1 36 ? 5.776 5.595 -5.642 1.00 0.00 36 SER A C 10
ATOM 17791 O O . SER A 1 36 ? 5.121 4.581 -5.870 1.00 0.00 36 SER A O 10
ATOM 17799 N N . ALA A 1 37 ? 7.067 5.693 -5.992 1.00 0.00 37 ALA A N 10
ATOM 17800 C CA . ALA A 1 37 ? 7.843 4.549 -6.535 1.00 0.00 37 ALA A CA 10
ATOM 17801 C C . ALA A 1 37 ? 8.015 3.321 -5.586 1.00 0.00 37 ALA A C 10
ATOM 17802 O O . ALA A 1 37 ? 7.856 2.188 -6.046 1.00 0.00 37 ALA A O 10
ATOM 17809 N N . LEU A 1 38 ? 8.284 3.542 -4.287 1.00 0.00 38 LEU A N 10
ATOM 17810 C CA . LEU A 1 38 ? 8.259 2.462 -3.261 1.00 0.00 38 LEU A CA 10
ATOM 17811 C C . LEU A 1 38 ? 6.857 1.801 -3.022 1.00 0.00 38 LEU A C 10
ATOM 17812 O O . LEU A 1 38 ? 6.778 0.573 -2.966 1.00 0.00 38 LEU A O 10
ATOM 17828 N N . LEU A 1 39 ? 5.781 2.588 -2.917 1.00 0.00 39 LEU A N 10
ATOM 17829 C CA . LEU A 1 39 ? 4.388 2.066 -2.901 1.00 0.00 39 LEU A CA 10
ATOM 17830 C C . LEU A 1 39 ? 3.853 1.429 -4.237 1.00 0.00 39 LEU A C 10
ATOM 17831 O O . LEU A 1 39 ? 3.014 0.526 -4.179 1.00 0.00 39 LEU A O 10
ATOM 17847 N N . GLY A 1 40 ? 4.294 1.934 -5.393 1.00 0.00 40 GLY A N 10
ATOM 17848 C CA . GLY A 1 40 ? 3.847 1.489 -6.728 1.00 0.00 40 GLY A CA 10
ATOM 17849 C C . GLY A 1 40 ? 2.802 2.412 -7.375 1.00 0.00 40 GLY A C 10
ATOM 17850 O O . GLY A 1 40 ? 1.624 2.054 -7.452 1.00 0.00 40 GLY A O 10
ATOM 17854 N N . THR A 1 41 ? 3.218 3.613 -7.792 1.00 0.00 41 THR A N 10
ATOM 17855 C CA . THR A 1 41 ? 2.321 4.663 -8.368 1.00 0.00 41 THR A CA 10
ATOM 17856 C C . THR A 1 41 ? 3.222 5.772 -9.038 1.00 0.00 41 THR A C 10
ATOM 17857 O O . THR A 1 41 ? 4.212 6.189 -8.420 1.00 0.00 41 THR A O 10
ATOM 17868 N N . PRO A 1 42 ? 2.921 6.319 -10.247 1.00 0.00 42 PRO A N 10
ATOM 17869 C CA . PRO A 1 42 ? 3.685 7.482 -10.815 1.00 0.00 42 PRO A CA 10
ATOM 17870 C C . PRO A 1 42 ? 3.510 8.825 -10.048 1.00 0.00 42 PRO A C 10
ATOM 17871 O O . PRO A 1 42 ? 2.555 9.031 -9.294 1.00 0.00 42 PRO A O 10
ATOM 17882 N N . SER A 1 43 ? 4.468 9.735 -10.244 1.00 0.00 43 SER A N 10
ATOM 17883 C CA . SER A 1 43 ? 4.479 11.061 -9.588 1.00 0.00 43 SER A CA 10
ATOM 17884 C C . SER A 1 43 ? 3.539 12.111 -10.249 1.00 0.00 43 SER A C 10
ATOM 17885 O O . SER A 1 43 ? 2.845 11.854 -11.238 1.00 0.00 43 SER A O 10
ATOM 17893 N N . ILE A 1 44 ? 3.511 13.304 -9.645 1.00 0.00 44 ILE A N 10
ATOM 17894 C CA . ILE A 1 44 ? 2.630 14.424 -10.086 1.00 0.00 44 ILE A CA 10
ATOM 17895 C C . ILE A 1 44 ? 3.552 15.607 -10.558 1.00 0.00 44 ILE A C 10
ATOM 17896 O O . ILE A 1 44 ? 3.935 16.426 -9.712 1.00 0.00 44 ILE A O 10
ATOM 17912 N N . PRO A 1 45 ? 3.899 15.759 -11.866 1.00 0.00 45 PRO A N 10
ATOM 17913 C CA . PRO A 1 45 ? 4.711 16.922 -12.353 1.00 0.00 45 PRO A CA 10
ATOM 17914 C C . PRO A 1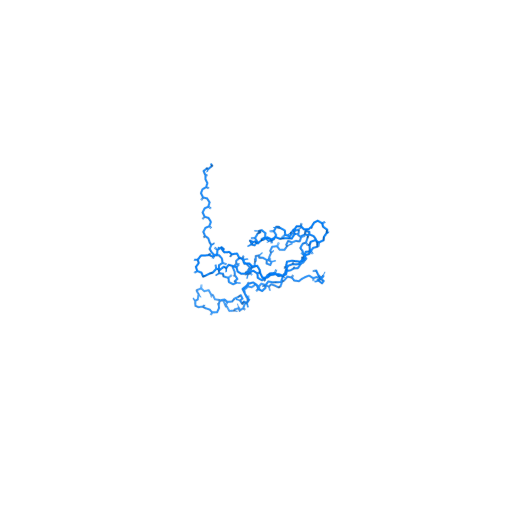 45 ? 3.852 18.133 -12.815 1.00 0.00 45 PRO A C 10
ATOM 17915 O O . PRO A 1 45 ? 3.742 18.429 -14.008 1.00 0.00 45 PRO A O 10
ATOM 17926 N N . ASP A 1 46 ? 3.270 18.851 -11.844 1.00 0.00 46 ASP A N 10
ATOM 17927 C CA . ASP A 1 46 ? 2.495 20.086 -12.107 1.00 0.00 46 ASP A CA 10
ATOM 17928 C C . ASP A 1 46 ? 3.424 21.348 -12.106 1.00 0.00 46 ASP A C 10
ATOM 17929 O O . ASP A 1 46 ? 4.000 21.656 -11.053 1.00 0.00 46 ASP A O 10
ATOM 17938 N N . PRO A 1 47 ? 3.541 22.141 -13.205 1.00 0.00 47 PRO A N 10
ATOM 17939 C CA . PRO A 1 47 ? 4.156 23.503 -13.148 1.00 0.00 47 PRO A CA 10
ATOM 17940 C C . PRO A 1 47 ? 3.344 24.646 -12.466 1.00 0.00 47 PRO A C 10
ATOM 17941 O O . PRO A 1 47 ? 3.927 25.711 -12.254 1.00 0.00 47 PRO A O 10
ATOM 17952 N N . PHE A 1 48 ? 2.060 24.455 -12.102 1.00 0.00 48 PHE A N 10
ATOM 17953 C CA . PHE A 1 48 ? 1.303 25.429 -11.268 1.00 0.00 48 PHE A CA 10
ATOM 17954 C C . PHE A 1 48 ? 1.748 25.329 -9.779 1.00 0.00 48 PHE A C 10
ATOM 17955 O O . PHE A 1 48 ? 2.465 26.225 -9.326 1.00 0.00 48 PHE A O 10
ATOM 17972 N N . HIS A 1 49 ? 1.370 24.277 -9.025 1.00 0.00 49 HIS A N 10
ATOM 17973 C CA . HIS A 1 49 ? 2.013 23.974 -7.720 1.00 0.00 49 HIS A CA 10
ATOM 17974 C C . HIS A 1 49 ? 1.776 22.471 -7.386 1.00 0.00 49 HIS A C 10
ATOM 17975 O O . HIS A 1 49 ? 0.702 22.090 -6.905 1.00 0.00 49 HIS A O 10
ATOM 17989 N N . ALA A 1 50 ? 2.800 21.628 -7.591 1.00 0.00 50 ALA A N 10
ATOM 17990 C CA . ALA A 1 50 ? 2.681 20.173 -7.350 1.00 0.00 50 ALA A CA 10
ATOM 17991 C C . ALA A 1 50 ? 2.677 19.765 -5.848 1.00 0.00 50 ALA A C 10
ATOM 17992 O O . ALA A 1 50 ? 3.715 19.466 -5.255 1.00 0.00 50 ALA A O 10
ATOM 17999 N N . GLN A 1 51 ? 1.474 19.744 -5.260 1.00 0.00 51 GLN A N 10
ATOM 18000 C CA . GLN A 1 51 ? 1.290 19.474 -3.809 1.00 0.00 51 GLN A CA 10
ATOM 18001 C C . GLN A 1 51 ? 0.792 18.009 -3.594 1.00 0.00 51 GLN A C 10
ATOM 18002 O O . GLN A 1 51 ? 1.380 17.077 -4.149 1.00 0.00 51 GLN A O 10
ATOM 18016 N N . ARG A 1 52 ? -0.245 17.818 -2.768 1.00 0.00 52 ARG A N 10
ATOM 18017 C CA . ARG A 1 52 ? -0.742 16.493 -2.322 1.00 0.00 52 ARG A CA 10
ATOM 18018 C C . ARG A 1 52 ? -1.064 15.433 -3.423 1.00 0.00 52 ARG A C 10
ATOM 18019 O O . ARG A 1 52 ? -1.496 15.759 -4.533 1.00 0.00 52 ARG A O 10
ATOM 18040 N N . TRP A 1 53 ? -0.900 14.153 -3.077 1.00 0.00 53 TRP A N 10
ATOM 18041 C CA . TRP A 1 53 ? -1.495 13.020 -3.854 1.00 0.00 53 TRP A CA 10
ATOM 18042 C C . TRP A 1 53 ? -2.803 12.638 -3.126 1.00 0.00 53 TRP A C 10
ATOM 18043 O O . TRP A 1 53 ? -2.790 11.780 -2.248 1.00 0.00 53 TRP A O 10
ATOM 18064 N N . ASP A 1 54 ? -3.911 13.306 -3.484 1.00 0.00 54 ASP A N 10
ATOM 18065 C CA . ASP A 1 54 ? -5.268 12.968 -2.974 1.00 0.00 54 ASP A CA 10
ATOM 18066 C C . ASP A 1 54 ? -6.132 12.421 -4.151 1.00 0.00 54 ASP A C 10
ATOM 18067 O O . ASP A 1 54 ? -6.950 13.134 -4.742 1.00 0.00 54 ASP A O 10
ATOM 18076 N N . TYR A 1 55 ? -5.872 11.161 -4.537 1.00 0.00 55 TYR A N 10
ATOM 18077 C CA . TYR A 1 55 ? -6.440 10.571 -5.774 1.00 0.00 55 TYR A CA 10
ATOM 18078 C C . TYR A 1 55 ? -6.726 9.052 -5.565 1.00 0.00 55 TYR A C 10
ATOM 18079 O O . TYR A 1 55 ? -5.959 8.334 -4.910 1.00 0.00 55 TYR A O 10
ATOM 18097 N N . THR A 1 56 ? -7.780 8.540 -6.227 1.00 0.00 56 THR A N 10
ATOM 18098 C CA . THR A 1 56 ? -7.985 7.063 -6.355 1.00 0.00 56 THR A CA 10
ATOM 18099 C C . THR A 1 56 ? -7.053 6.475 -7.460 1.00 0.00 56 THR A C 10
ATOM 18100 O O . THR A 1 56 ? -7.450 6.252 -8.607 1.00 0.00 56 THR A O 10
ATOM 18111 N N . SER A 1 57 ? -5.796 6.234 -7.068 1.00 0.00 57 SER A N 10
ATOM 18112 C CA . SER A 1 57 ? -4.772 5.620 -7.937 1.00 0.00 57 SER A CA 10
ATOM 18113 C C . SER A 1 57 ? -4.894 4.079 -8.043 1.00 0.00 57 SER A C 10
ATOM 18114 O O . SER A 1 57 ? -5.605 3.424 -7.272 1.00 0.00 57 SER A O 10
ATOM 18122 N N . THR A 1 58 ? -4.227 3.492 -9.047 1.00 0.00 58 THR A N 10
ATOM 18123 C CA . THR A 1 58 ? -4.360 2.042 -9.353 1.00 0.00 58 THR A CA 10
ATOM 18124 C C . THR A 1 58 ? -3.080 1.439 -9.995 1.00 0.00 58 THR A C 10
ATOM 18125 O O . THR A 1 58 ? -2.424 2.068 -10.831 1.00 0.00 58 THR A O 10
ATOM 18136 N N . GLN A 1 59 ? -2.783 0.175 -9.641 1.00 0.00 59 GLN A N 10
ATOM 18137 C CA . GLN A 1 59 ? -1.916 -0.690 -10.477 1.00 0.00 59 GLN A CA 10
ATOM 18138 C C . GLN A 1 59 ? -2.789 -1.828 -11.112 1.00 0.00 59 GLN A C 10
ATOM 18139 O O . GLN A 1 59 ? -3.236 -2.754 -10.429 1.00 0.00 59 GLN A O 10
ATOM 18153 N N . ARG A 1 60 ? -2.955 -1.782 -12.436 1.00 0.00 60 ARG A N 10
ATOM 18154 C CA . ARG A 1 60 ? -3.289 -2.996 -13.245 1.00 0.00 60 ARG A CA 10
ATOM 18155 C C . ARG A 1 60 ? -2.028 -3.417 -14.064 1.00 0.00 60 ARG A C 10
ATOM 18156 O O . ARG A 1 60 ? -1.999 -3.329 -15.293 1.00 0.00 60 ARG A O 10
ATOM 18177 N N . VAL A 1 61 ? -0.974 -3.851 -13.345 1.00 0.00 61 VAL A N 10
ATOM 18178 C CA . VAL A 1 61 ? 0.389 -4.030 -13.925 1.00 0.00 61 VAL A CA 10
ATOM 18179 C C . VAL A 1 61 ? 0.714 -5.506 -14.270 1.00 0.00 61 VAL A C 10
ATOM 18180 O O . VAL A 1 61 ? 0.987 -5.800 -15.436 1.00 0.00 61 VAL A O 10
ATOM 18193 N N . ASP A 1 62 ? 0.657 -6.424 -13.290 1.00 0.00 62 ASP A N 10
ATOM 18194 C CA . ASP A 1 62 ? 0.734 -7.881 -13.535 1.00 0.00 62 ASP A CA 10
ATOM 18195 C C . ASP A 1 62 ? -0.503 -8.600 -12.900 1.00 0.00 62 ASP A C 10
ATOM 18196 O O . ASP A 1 62 ? -0.805 -8.438 -11.710 1.00 0.00 62 ASP A O 10
ATOM 18205 N N . ARG A 1 63 ? -1.147 -9.446 -13.709 1.00 0.00 63 ARG A N 10
ATOM 18206 C CA . ARG A 1 63 ? -2.200 -10.383 -13.260 1.00 0.00 63 ARG A CA 10
ATOM 18207 C C . ARG A 1 63 ? -1.693 -11.664 -12.507 1.00 0.00 63 ARG A C 10
ATOM 18208 O O . ARG A 1 63 ? -1.775 -12.791 -13.005 1.00 0.00 63 ARG A O 10
ATOM 18229 N N . LEU A 1 64 ? -1.287 -11.486 -11.243 1.00 0.00 64 LEU A N 10
ATOM 18230 C CA . LEU A 1 64 ? -1.221 -12.583 -10.239 1.00 0.00 64 LEU A CA 10
ATOM 18231 C C . LEU A 1 64 ? -2.646 -12.800 -9.629 1.00 0.00 64 LEU A C 10
ATOM 18232 O O . LEU A 1 64 ? -3.423 -13.560 -10.217 1.00 0.00 64 LEU A O 10
ATOM 18248 N N . ALA A 1 65 ? -3.025 -12.113 -8.543 1.00 0.00 65 ALA A N 10
ATOM 18249 C CA . ALA A 1 65 ? -4.447 -11.876 -8.195 1.00 0.00 65 ALA A CA 10
ATOM 18250 C C . ALA A 1 65 ? -4.575 -10.408 -7.701 1.00 0.00 65 ALA A C 10
ATOM 18251 O O . ALA A 1 65 ? -4.433 -10.119 -6.510 1.00 0.00 65 ALA A O 10
ATOM 18258 N N . ARG A 1 66 ? -4.734 -9.461 -8.643 1.00 0.00 66 ARG A N 10
ATOM 18259 C CA . ARG A 1 66 ? -4.528 -8.017 -8.378 1.00 0.00 66 ARG A CA 10
ATOM 18260 C C . ARG A 1 66 ? -5.028 -7.209 -9.605 1.00 0.00 66 ARG A C 10
ATOM 18261 O O . ARG A 1 66 ? -4.357 -7.077 -10.633 1.00 0.00 66 ARG A O 10
ATOM 18282 N N . THR A 1 67 ? -6.174 -6.563 -9.430 1.00 0.00 67 THR A N 10
ATOM 18283 C CA . THR A 1 67 ? -6.279 -5.104 -9.690 1.00 0.00 67 THR A CA 10
ATOM 18284 C C . THR A 1 67 ? -6.164 -4.338 -8.326 1.00 0.00 67 THR A C 10
ATOM 18285 O O . THR A 1 67 ? -6.965 -4.546 -7.409 1.00 0.00 67 THR A O 10
ATOM 18296 N N . GLU A 1 68 ? -5.157 -3.464 -8.203 1.00 0.00 68 GLU A N 10
ATOM 18297 C CA . GLU A 1 68 ? -4.972 -2.610 -7.003 1.00 0.00 68 GLU A CA 10
ATOM 18298 C C . GLU A 1 68 ? -5.878 -1.348 -7.101 1.00 0.00 68 GLU A C 10
ATOM 18299 O O . GLU A 1 68 ? -5.668 -0.500 -7.971 1.00 0.00 68 GLU A O 10
ATOM 18311 N N . ILE A 1 69 ? -6.843 -1.212 -6.190 1.00 0.00 69 ILE A N 10
ATOM 18312 C CA . ILE A 1 69 ? -7.571 0.068 -5.972 1.00 0.00 69 ILE A CA 10
ATOM 18313 C C . ILE A 1 69 ? -6.867 0.728 -4.737 1.00 0.00 69 ILE A C 10
ATOM 18314 O O . ILE A 1 69 ? -7.090 0.320 -3.592 1.00 0.00 69 ILE A O 10
ATOM 18330 N N . LYS A 1 70 ? -5.986 1.703 -4.995 1.00 0.00 70 LYS A N 10
ATOM 18331 C CA . LYS A 1 70 ? -5.119 2.313 -3.958 1.00 0.00 70 LYS A CA 10
ATOM 18332 C C . LYS A 1 70 ? -5.401 3.827 -3.833 1.00 0.00 70 LYS A C 10
ATOM 18333 O O . LYS A 1 70 ? -4.717 4.675 -4.417 1.00 0.00 70 LYS A O 10
ATOM 18352 N N . ASN A 1 71 ? -6.429 4.157 -3.034 1.00 0.00 71 ASN A N 10
ATOM 18353 C CA . ASN A 1 71 ? -6.754 5.561 -2.667 1.00 0.00 71 ASN A CA 10
ATOM 18354 C C . ASN A 1 71 ? -5.946 6.043 -1.425 1.00 0.00 71 ASN A C 10
ATOM 18355 O O . ASN A 1 71 ? -6.443 6.097 -0.297 1.00 0.00 71 ASN A O 10
ATOM 18366 N N . PHE A 1 72 ? -4.678 6.396 -1.675 1.00 0.00 72 PHE A N 10
ATOM 18367 C CA . PHE A 1 72 ? -3.745 6.893 -0.635 1.00 0.00 72 PHE A CA 10
ATOM 18368 C C . PHE A 1 72 ? -3.701 8.440 -0.679 1.00 0.00 72 PHE A C 10
ATOM 18369 O O . PHE A 1 72 ? -3.075 9.017 -1.573 1.00 0.00 72 PHE A O 10
ATOM 18386 N N . THR A 1 73 ? -4.353 9.099 0.293 1.00 0.00 73 THR A N 10
ATOM 18387 C CA . THR A 1 73 ? -4.259 10.576 0.444 1.00 0.00 73 THR A CA 10
ATOM 18388 C C . THR A 1 73 ? -2.981 10.922 1.253 1.00 0.00 73 THR A C 10
ATOM 18389 O O . THR A 1 73 ? -2.906 10.653 2.452 1.00 0.00 73 THR A O 10
ATOM 18400 N N . VAL A 1 74 ? -2.000 11.534 0.588 1.00 0.00 74 VAL A N 10
ATOM 18401 C CA . VAL A 1 74 ? -0.726 11.958 1.231 1.00 0.00 74 VAL A CA 10
ATOM 18402 C C . VAL A 1 74 ? -0.422 13.440 0.876 1.00 0.00 74 VAL A C 10
ATOM 18403 O O . VAL A 1 74 ? -0.445 13.854 -0.288 1.00 0.00 74 VAL A O 10
ATOM 18416 N N . PHE A 1 75 ? -0.113 14.219 1.913 1.00 0.00 75 PHE A N 10
ATOM 18417 C CA . PHE A 1 75 ? 0.095 15.680 1.807 1.00 0.00 75 PHE A CA 10
ATOM 18418 C C . PHE A 1 75 ? 1.605 16.037 1.691 1.00 0.00 75 PHE A C 10
ATOM 18419 O O . PHE A 1 75 ? 2.462 15.465 2.373 1.00 0.00 75 PHE A O 10
ATOM 18436 N N . PHE A 1 76 ? 1.899 17.006 0.820 1.00 0.00 76 PHE A N 10
ATOM 18437 C CA . PHE A 1 76 ? 3.278 17.481 0.557 1.00 0.00 76 PHE A CA 10
ATOM 18438 C C . PHE A 1 76 ? 3.303 19.054 0.546 1.00 0.00 76 PHE A C 10
ATOM 18439 O O . PHE A 1 76 ? 2.350 19.676 0.059 1.00 0.00 76 PHE A O 10
ATOM 18456 N N . GLU A 1 77 ? 4.415 19.686 0.976 1.00 0.00 77 GLU A N 10
ATOM 18457 C CA . GLU A 1 77 ? 4.613 21.163 0.755 1.00 0.00 77 GLU A CA 10
ATOM 18458 C C . GLU A 1 77 ? 4.745 21.507 -0.779 1.00 0.00 77 GLU A C 10
ATOM 18459 O O . GLU A 1 77 ? 3.862 22.142 -1.355 1.00 0.00 77 GLU A O 10
ATOM 18471 N N . ASN A 1 78 ? 5.811 21.005 -1.412 1.00 0.00 78 ASN A N 10
ATOM 18472 C CA . ASN A 1 78 ? 5.771 20.596 -2.842 1.00 0.00 78 ASN A CA 10
ATOM 18473 C C . ASN A 1 78 ? 6.286 19.125 -2.916 1.00 0.00 78 ASN A C 10
ATOM 18474 O O . ASN A 1 78 ? 5.497 18.232 -3.221 1.00 0.00 78 ASN A O 10
ATOM 18485 N N . GLU A 1 79 ? 7.570 18.880 -2.611 1.00 0.00 79 GLU A N 10
ATOM 18486 C CA . GLU A 1 79 ? 8.133 17.513 -2.512 1.00 0.00 79 GLU A CA 10
ATOM 18487 C C . GLU A 1 79 ? 8.096 16.887 -1.083 1.00 0.00 79 GLU A C 10
ATOM 18488 O O . GLU A 1 79 ? 7.802 15.695 -0.979 1.00 0.00 79 GLU A O 10
ATOM 18500 N N . GLN A 1 80 ? 8.412 17.631 -0.006 1.00 0.00 80 GLN A N 10
ATOM 18501 C CA . GLN A 1 80 ? 8.596 17.027 1.341 1.00 0.00 80 GLN A CA 10
ATOM 18502 C C . GLN A 1 80 ? 7.280 16.526 1.995 1.00 0.00 80 GLN A C 10
ATOM 18503 O O . GLN A 1 80 ? 6.255 17.211 1.955 1.00 0.00 80 GLN A O 10
ATOM 18517 N N . VAL A 1 81 ? 7.324 15.315 2.566 1.00 0.00 81 VAL A N 10
ATOM 18518 C CA . VAL A 1 81 ? 6.092 14.578 2.963 1.00 0.00 81 VAL A CA 10
ATOM 18519 C C . VAL A 1 81 ? 5.629 14.971 4.408 1.00 0.00 81 VAL A C 10
ATOM 18520 O O . VAL A 1 81 ? 6.427 14.994 5.350 1.00 0.00 81 VAL A O 10
ATOM 18533 N N . VAL A 1 82 ? 4.328 15.245 4.546 1.00 0.00 82 VAL A N 10
ATOM 18534 C CA . VAL A 1 82 ? 3.751 15.867 5.777 1.00 0.00 82 VAL A CA 10
ATOM 18535 C C . VAL A 1 82 ? 2.961 14.798 6.600 1.00 0.00 82 VAL A C 10
ATOM 18536 O O . VAL A 1 82 ? 3.370 14.466 7.714 1.00 0.00 82 VAL A O 10
ATOM 18549 N N . ARG A 1 83 ? 1.846 14.274 6.063 1.00 0.00 83 ARG A N 10
ATOM 18550 C CA . ARG A 1 83 ? 1.062 13.167 6.686 1.00 0.00 83 ARG A CA 10
ATOM 18551 C C . ARG A 1 83 ? 0.273 12.366 5.593 1.00 0.00 83 ARG A C 10
ATOM 18552 O O . ARG A 1 83 ? 0.093 12.826 4.458 1.00 0.00 83 ARG A O 10
ATOM 18573 N N . TRP A 1 84 ? -0.140 11.141 5.940 1.00 0.00 84 TRP A N 10
ATOM 18574 C CA . TRP A 1 84 ? -0.685 10.160 4.980 1.00 0.00 84 TRP A CA 10
ATOM 18575 C C . TRP A 1 84 ? -1.810 9.244 5.548 1.00 0.00 84 TRP A C 10
ATOM 18576 O O . TRP A 1 84 ? -1.747 8.776 6.689 1.00 0.00 84 TRP A O 10
ATOM 18597 N N . GLU A 1 85 ? -2.797 8.964 4.686 1.00 0.00 85 GLU A N 10
ATOM 18598 C CA . GLU A 1 85 ? -4.009 8.195 5.051 1.00 0.00 85 GLU A CA 10
ATOM 18599 C C . GLU A 1 85 ? -4.298 7.137 3.929 1.00 0.00 85 GLU A C 10
ATOM 18600 O O . GLU A 1 85 ? -4.555 7.486 2.771 1.00 0.00 85 GLU A O 10
ATOM 18612 N N . GLY A 1 86 ? -4.231 5.847 4.292 1.00 0.00 86 GLY A N 10
ATOM 18613 C CA . GLY A 1 86 ? -4.274 4.742 3.313 1.00 0.00 86 GLY A CA 10
ATOM 18614 C C . GLY A 1 86 ? -5.387 3.708 3.489 1.00 0.00 86 GLY A C 10
ATOM 18615 O O . GLY A 1 86 ? -5.189 2.710 4.184 1.00 0.00 86 GLY A O 10
ATOM 18619 N N . ASP A 1 87 ? -6.488 3.891 2.754 1.00 0.00 87 ASP A N 10
ATOM 18620 C CA . ASP A 1 87 ? -7.446 2.791 2.448 1.00 0.00 87 ASP A CA 10
ATOM 18621 C C . ASP A 1 87 ? -7.130 2.277 1.003 1.00 0.00 87 ASP A C 10
ATOM 18622 O O . ASP A 1 87 ? -7.346 2.972 0.006 1.00 0.00 87 ASP A O 10
ATOM 18631 N N . TYR A 1 88 ? -6.512 1.090 0.907 1.00 0.00 88 TYR A N 10
ATOM 18632 C CA . TYR A 1 88 ? -5.712 0.722 -0.291 1.00 0.00 88 TYR A CA 10
ATOM 18633 C C . TYR A 1 88 ? -5.565 -0.815 -0.483 1.00 0.00 88 TYR A C 10
ATOM 18634 O O . TYR A 1 88 ? -4.666 -1.424 0.096 1.00 0.00 88 TYR A O 10
ATOM 18652 N N . PHE A 1 89 ? -6.416 -1.420 -1.338 1.00 0.00 89 PHE A N 10
ATOM 18653 C CA . PHE A 1 89 ? -6.312 -2.858 -1.750 1.00 0.00 89 PHE A CA 10
ATOM 18654 C C . PHE A 1 89 ? -6.404 -3.893 -0.581 1.00 0.00 89 PHE A C 10
ATOM 18655 O O . PHE A 1 89 ? -5.389 -4.081 0.099 1.00 0.00 89 PHE A O 10
ATOM 18672 N N . PRO A 1 90 ? -7.529 -4.622 -0.314 1.00 0.00 90 PRO A N 10
ATOM 18673 C CA . PRO A 1 90 ? -7.619 -5.561 0.865 1.00 0.00 90 PRO A CA 10
ATOM 18674 C C . PRO A 1 90 ? -6.903 -6.937 0.691 1.00 0.00 90 PRO A C 10
ATOM 18675 O O . PRO A 1 90 ? -7.510 -8.010 0.725 1.00 0.00 90 PRO A O 10
ATOM 18686 N N . SER A 1 91 ? -5.579 -6.855 0.550 1.00 0.00 91 SER A N 10
ATOM 18687 C CA . SER A 1 91 ? -4.655 -7.996 0.400 1.00 0.00 91 SER A CA 10
ATOM 18688 C C . SER A 1 91 ? -3.228 -7.372 0.419 1.00 0.00 91 SER A C 10
ATOM 18689 O O . SER A 1 91 ? -2.784 -6.785 -0.573 1.00 0.00 91 SER A O 10
ATOM 18697 N N . GLN A 1 92 ? -2.511 -7.494 1.542 1.00 0.00 92 GLN A N 10
ATOM 18698 C CA . GLN A 1 92 ? -1.135 -6.903 1.697 1.00 0.00 92 GLN A CA 10
ATOM 18699 C C . GLN A 1 92 ? 0.044 -7.624 0.947 1.00 0.00 92 GLN A C 10
ATOM 18700 O O . GLN A 1 92 ? 1.145 -7.826 1.461 1.00 0.00 92 GLN A O 10
ATOM 18714 N N . ASP A 1 93 ? -0.219 -7.950 -0.319 1.00 0.00 93 ASP A N 10
ATOM 18715 C CA . ASP A 1 93 ? 0.188 -9.218 -0.960 1.00 0.00 93 ASP A CA 10
ATOM 18716 C C . ASP A 1 93 ? -0.670 -9.265 -2.289 1.00 0.00 93 ASP A C 10
ATOM 18717 O O . ASP A 1 93 ? -1.884 -9.508 -2.261 1.00 0.00 93 ASP A O 10
ATOM 18726 N N . GLU A 1 94 ? -0.016 -9.081 -3.436 1.00 0.00 94 GLU A N 10
ATOM 18727 C CA . GLU A 1 94 ? -0.673 -9.220 -4.776 1.00 0.00 94 GLU A CA 10
ATOM 18728 C C . GLU A 1 94 ? -0.992 -10.666 -5.310 1.00 0.00 94 GLU A C 10
ATOM 18729 O O . GLU A 1 94 ? -1.094 -10.890 -6.520 1.00 0.00 94 GLU A O 10
ATOM 18741 N N . GLN A 1 95 ? -1.190 -11.627 -4.400 1.00 0.00 95 GLN A N 10
ATOM 18742 C CA . GLN A 1 95 ? -1.374 -13.062 -4.743 1.00 0.00 95 GLN A CA 10
ATOM 18743 C C . GLN A 1 95 ? -2.262 -13.789 -3.680 1.00 0.00 95 GLN A C 10
ATOM 18744 O O . GLN A 1 95 ? -1.814 -14.683 -2.957 1.00 0.00 95 GLN A O 10
ATOM 18758 N N . LEU A 1 96 ? -3.548 -13.419 -3.638 1.00 0.00 96 LEU A N 10
ATOM 18759 C CA . LEU A 1 96 ? -4.552 -14.048 -2.752 1.00 0.00 96 LEU A CA 10
ATOM 18760 C C . LEU A 1 96 ? -5.307 -15.233 -3.422 1.00 0.00 96 LEU A C 10
ATOM 18761 O O . LEU A 1 96 ? -5.625 -15.196 -4.617 1.00 0.00 96 LEU A O 10
ATOM 18777 N N . ALA A 1 97 ? -5.643 -16.264 -2.630 1.00 0.00 97 ALA A N 10
ATOM 18778 C CA . ALA A 1 97 ? -6.395 -17.445 -3.127 1.00 0.00 97 ALA A CA 10
ATOM 18779 C C . ALA A 1 97 ? -7.933 -17.200 -3.255 1.00 0.00 97 ALA A C 10
ATOM 18780 O O . ALA A 1 97 ? -8.739 -17.655 -2.440 1.00 0.00 97 ALA A O 10
ATOM 18787 N N . LYS A 1 98 ? -8.315 -16.470 -4.312 1.00 0.00 98 LYS A N 10
ATOM 18788 C CA . LYS A 1 98 ? -9.730 -16.092 -4.581 1.00 0.00 98 LYS A CA 10
ATOM 18789 C C . LYS A 1 98 ? -10.212 -16.832 -5.861 1.00 0.00 98 LYS A C 10
ATOM 18790 O O . LYS A 1 98 ? -9.620 -16.670 -6.934 1.00 0.00 98 LYS A O 10
ATOM 18809 N N . ALA A 1 99 ? -11.307 -17.604 -5.747 1.00 0.00 99 ALA A N 10
ATOM 18810 C CA . ALA A 1 99 ? -11.827 -18.461 -6.843 1.00 0.00 99 ALA A CA 10
ATOM 18811 C C . ALA A 1 99 ? -12.114 -17.745 -8.203 1.00 0.00 99 ALA A C 10
ATOM 18812 O O . ALA A 1 99 ? -13.002 -16.893 -8.319 1.00 0.00 99 ALA A O 10
ATOM 18819 N N . ALA A 1 100 ? -11.291 -18.082 -9.198 1.00 0.00 100 ALA A N 10
ATOM 18820 C CA . ALA A 1 100 ? -11.281 -17.439 -10.533 1.00 0.00 100 ALA A CA 10
ATOM 18821 C C . ALA A 1 100 ? -10.751 -18.428 -11.638 1.00 0.00 100 ALA A C 10
ATOM 18822 O O . ALA A 1 100 ? -9.995 -19.348 -11.296 1.00 0.00 100 ALA A O 10
ATOM 18829 N N . PRO A 1 101 ? -11.039 -18.262 -12.960 1.00 0.00 101 PRO A N 10
ATOM 18830 C CA . PRO A 1 101 ? -10.481 -19.171 -14.029 1.00 0.00 101 PRO A CA 10
ATOM 18831 C C . PRO A 1 101 ? -8.984 -18.932 -14.410 1.00 0.00 101 PRO A C 10
ATOM 18832 O O . PRO A 1 101 ? -8.630 -18.627 -15.551 1.00 0.00 101 PRO A O 10
ATOM 18843 N N . LYS A 1 102 ? -8.112 -19.117 -13.414 1.00 0.00 102 LYS A N 10
ATOM 18844 C CA . LYS A 1 102 ? -6.641 -18.984 -13.533 1.00 0.00 102 LYS A CA 10
ATOM 18845 C C . LYS A 1 102 ? -5.995 -19.577 -12.233 1.00 0.00 102 LYS A C 10
ATOM 18846 O O . LYS A 1 102 ? -6.483 -19.360 -11.119 1.00 0.00 102 LYS A O 10
ATOM 18865 N N . GLN A 1 103 ? -4.822 -20.218 -12.369 1.00 0.00 103 GLN A N 10
ATOM 18866 C CA . GLN A 1 103 ? -3.919 -20.470 -11.211 1.00 0.00 103 GLN A CA 10
ATOM 18867 C C . GLN A 1 103 ? -3.320 -19.111 -10.726 1.00 0.00 103 GLN A C 10
ATOM 18868 O O . GLN A 1 103 ? -2.588 -18.422 -11.448 1.00 0.00 103 GLN A O 10
ATOM 18882 N N . PHE A 1 104 ? -3.743 -18.720 -9.523 1.00 0.00 104 PHE A N 10
ATOM 18883 C CA . PHE A 1 104 ? -3.469 -17.385 -8.924 1.00 0.00 104 PHE A CA 10
ATOM 18884 C C . PHE A 1 104 ? -1.982 -16.932 -8.850 1.00 0.00 104 PHE A C 10
ATOM 18885 O O . PHE A 1 104 ? -1.641 -15.853 -9.345 1.00 0.00 104 PHE A O 10
ATOM 18902 N N . GLY A 1 105 ? -1.113 -17.811 -8.344 1.00 0.00 105 GLY A N 10
ATOM 18903 C CA . GLY A 1 105 ? 0.352 -17.634 -8.430 1.00 0.00 105 GLY A CA 10
ATOM 18904 C C . GLY A 1 105 ? 0.999 -18.088 -9.747 1.00 0.00 105 GLY A C 10
ATOM 18905 O O . GLY A 1 105 ? 1.782 -19.039 -9.761 1.00 0.00 105 GLY A O 10
ATOM 18909 N N . ARG A 1 106 ? 0.672 -17.385 -10.839 1.00 0.00 106 ARG A N 10
ATOM 18910 C CA . ARG A 1 106 ? 1.227 -17.661 -12.184 1.00 0.00 106 ARG A CA 10
ATOM 18911 C C . ARG A 1 106 ? 1.089 -16.376 -13.068 1.00 0.00 106 ARG A C 10
ATOM 18912 O O . ARG A 1 106 ? -0.025 -15.897 -13.319 1.00 0.00 106 ARG A O 10
ATOM 18933 N N . ASN A 1 107 ? 2.228 -15.867 -13.552 1.00 0.00 107 ASN A N 10
ATOM 18934 C CA . ASN A 1 107 ? 2.291 -14.635 -14.379 1.00 0.00 107 ASN A CA 10
ATOM 18935 C C . ASN A 1 107 ? 3.045 -14.850 -15.729 1.00 0.00 107 ASN A C 10
ATOM 18936 O O . ASN A 1 107 ? 4.172 -14.382 -15.914 1.00 0.00 107 ASN A O 10
ATOM 18947 N N . LEU A 1 108 ? 2.391 -15.532 -16.686 1.00 0.00 108 LEU A N 10
ATOM 18948 C CA . LEU A 1 108 ? 2.958 -15.752 -18.050 1.00 0.00 108 LEU A CA 10
ATOM 18949 C C . LEU A 1 108 ? 1.807 -16.009 -19.065 1.00 0.00 108 LEU A C 10
ATOM 18950 O O . LEU A 1 108 ? 1.230 -17.102 -19.093 1.00 0.00 108 LEU A O 10
ATOM 18966 N N . ALA A 1 109 ? 1.489 -15.016 -19.909 1.00 0.00 109 ALA A N 10
ATOM 18967 C CA . ALA A 1 109 ? 0.585 -15.209 -21.080 1.00 0.00 109 ALA A CA 10
ATOM 18968 C C . ALA A 1 109 ? 1.433 -15.182 -22.382 1.00 0.00 109 ALA A C 10
ATOM 18969 O O . ALA A 1 109 ? 1.972 -16.223 -22.763 1.00 0.00 109 ALA A O 10
ATOM 18976 N N . ARG A 1 110 ? 1.646 -14.013 -23.006 1.00 0.00 110 ARG A N 10
ATOM 18977 C CA . ARG A 1 110 ? 2.931 -13.727 -23.698 1.00 0.00 110 ARG A CA 10
ATOM 18978 C C . ARG A 1 110 ? 3.459 -12.390 -23.096 1.00 0.00 110 ARG A C 10
ATOM 18979 O O . ARG A 1 110 ? 3.106 -11.298 -23.553 1.00 0.00 110 ARG A O 10
ATOM 19000 N N . ASP A 1 111 ? 4.317 -12.500 -22.078 1.00 0.00 111 ASP A N 10
ATOM 19001 C CA . ASP A 1 111 ? 4.816 -11.326 -21.332 1.00 0.00 111 ASP A CA 10
ATOM 19002 C C . ASP A 1 111 ? 6.058 -10.638 -22.011 1.00 0.00 111 ASP A C 10
ATOM 19003 O O . ASP A 1 111 ? 6.783 -11.199 -22.842 1.00 0.00 111 ASP A O 10
ATOM 19012 N N . LYS A 1 112 ? 6.264 -9.385 -21.594 1.00 0.00 112 LYS A N 10
ATOM 19013 C CA . LYS A 1 112 ? 7.525 -8.628 -21.810 1.00 0.00 112 LYS A CA 10
ATOM 19014 C C . LYS A 1 112 ? 7.927 -8.144 -20.382 1.00 0.00 112 LYS A C 10
ATOM 19015 O O . LYS A 1 112 ? 7.415 -7.135 -19.886 1.00 0.00 112 LYS A O 10
ATOM 19034 N N . LYS A 1 113 ? 8.735 -8.966 -19.690 1.00 0.00 113 LYS A N 10
ATOM 19035 C CA . LYS A 1 113 ? 8.733 -8.994 -18.201 1.00 0.00 113 LYS A CA 10
ATOM 19036 C C . LYS A 1 113 ? 9.487 -7.828 -17.471 1.00 0.00 113 LYS A C 10
ATOM 19037 O O . LYS A 1 113 ? 10.568 -7.999 -16.903 1.00 0.00 113 LYS A O 10
ATOM 19056 N N . LYS A 1 114 ? 8.833 -6.663 -17.414 1.00 0.00 114 LYS A N 10
ATOM 19057 C CA . LYS A 1 114 ? 9.163 -5.579 -16.449 1.00 0.00 114 LYS A CA 10
ATOM 19058 C C . LYS A 1 114 ? 7.839 -4.928 -15.947 1.00 0.00 114 LYS A C 10
ATOM 19059 O O . LYS A 1 114 ? 7.462 -3.823 -16.355 1.00 0.00 114 LYS A O 10
ATOM 19078 N N . GLN A 1 115 ? 7.174 -5.599 -14.994 1.00 0.00 115 GLN A N 10
ATOM 19079 C CA . GLN A 1 115 ? 5.894 -5.127 -14.416 1.00 0.00 115 GLN A CA 10
ATOM 19080 C C . GLN A 1 115 ? 6.135 -4.538 -12.988 1.00 0.00 115 GLN A C 10
ATOM 19081 O O . GLN A 1 115 ? 6.362 -3.331 -12.861 1.00 0.00 115 GLN A O 10
ATOM 19095 N N . ARG A 1 116 ? 6.124 -5.392 -11.960 1.00 0.00 116 ARG A N 10
ATOM 19096 C CA . ARG A 1 116 ? 6.345 -5.006 -10.553 1.00 0.00 116 ARG A CA 10
ATOM 19097 C C . ARG A 1 116 ? 7.692 -5.628 -10.086 1.00 0.00 116 ARG A C 10
ATOM 19098 O O . ARG A 1 116 ? 7.890 -6.847 -10.079 1.00 0.00 116 ARG A O 10
ATOM 19119 N N . GLY A 1 117 ? 8.575 -4.742 -9.636 1.00 0.00 117 GLY A N 10
ATOM 19120 C CA . GLY A 1 117 ? 9.756 -5.091 -8.828 1.00 0.00 117 GLY A CA 10
ATOM 19121 C C . GLY A 1 117 ? 9.420 -5.613 -7.416 1.00 0.00 117 GLY A C 10
ATOM 19122 O O . GLY A 1 117 ? 8.789 -4.919 -6.615 1.00 0.00 117 GLY A O 10
ATOM 19126 N N . ARG A 1 118 ? 9.842 -6.852 -7.170 1.00 0.00 118 ARG A N 10
ATOM 19127 C CA . ARG A 1 118 ? 9.574 -7.604 -5.912 1.00 0.00 118 ARG A CA 10
ATOM 19128 C C . ARG A 1 118 ? 9.945 -6.871 -4.589 1.00 0.00 118 ARG A C 10
ATOM 19129 O O . ARG A 1 118 ? 11.135 -6.778 -4.216 1.00 0.00 118 ARG A O 10
ATOM 19151 N N . MET A 1 1 ? 7.238 10.768 12.164 1.00 0.00 1 MET A N 11
ATOM 19152 C CA . MET A 1 1 ? 5.800 10.538 11.843 1.00 0.00 1 MET A CA 11
ATOM 19153 C C . MET A 1 1 ? 5.174 9.477 12.802 1.00 0.00 1 MET A C 11
ATOM 19154 O O . MET A 1 1 ? 4.445 9.873 13.711 1.00 0.00 1 MET A O 11
ATOM 19170 N N . ALA A 1 2 ? 5.442 8.175 12.606 1.00 0.00 2 ALA A N 11
ATOM 19171 C CA . ALA A 1 2 ? 4.815 7.088 13.397 1.00 0.00 2 ALA A CA 11
ATOM 19172 C C . ALA A 1 2 ? 5.692 5.797 13.347 1.00 0.00 2 ALA A C 11
ATOM 19173 O O . ALA A 1 2 ? 6.287 5.467 12.315 1.00 0.00 2 ALA A O 11
ATOM 19180 N N . GLY A 1 3 ? 5.747 5.065 14.466 1.00 0.00 3 GLY A N 11
ATOM 19181 C CA . GLY A 1 3 ? 6.479 3.785 14.523 1.00 0.00 3 GLY A CA 11
ATOM 19182 C C . GLY A 1 3 ? 6.245 3.009 15.820 1.00 0.00 3 GLY A C 11
ATOM 19183 O O . GLY A 1 3 ? 7.034 3.136 16.758 1.00 0.00 3 GLY A O 11
ATOM 19187 N N . SER A 1 4 ? 5.178 2.200 15.863 1.00 0.00 4 SER A N 11
ATOM 19188 C CA . SER A 1 4 ? 4.862 1.361 17.047 1.00 0.00 4 SER A CA 11
ATOM 19189 C C . SER A 1 4 ? 4.215 0.017 16.606 1.00 0.00 4 SER A C 11
ATOM 19190 O O . SER A 1 4 ? 2.996 -0.049 16.395 1.00 0.00 4 SER A O 11
ATOM 19198 N N . GLY A 1 5 ? 5.029 -1.036 16.449 1.00 0.00 5 GLY A N 11
ATOM 19199 C CA . GLY A 1 5 ? 4.544 -2.348 15.979 1.00 0.00 5 GLY A CA 11
ATOM 19200 C C . GLY A 1 5 ? 5.651 -3.234 15.389 1.00 0.00 5 GLY A C 11
ATOM 19201 O O . GLY A 1 5 ? 6.225 -2.888 14.355 1.00 0.00 5 GLY A O 11
ATOM 19205 N N . ILE A 1 6 ? 5.914 -4.388 16.015 1.00 0.00 6 ILE A N 11
ATOM 19206 C CA . ILE A 1 6 ? 6.915 -5.383 15.519 1.00 0.00 6 ILE A CA 11
ATOM 19207 C C . ILE A 1 6 ? 6.273 -6.391 14.529 1.00 0.00 6 ILE A C 11
ATOM 19208 O O . ILE A 1 6 ? 5.736 -7.433 14.915 1.00 0.00 6 ILE A O 11
ATOM 19224 N N . ILE A 1 7 ? 6.342 -6.064 13.230 1.00 0.00 7 ILE A N 11
ATOM 19225 C CA . ILE A 1 7 ? 5.741 -6.905 12.158 1.00 0.00 7 ILE A CA 11
ATOM 19226 C C . ILE A 1 7 ? 6.672 -8.064 11.705 1.00 0.00 7 ILE A C 11
ATOM 19227 O O . ILE A 1 7 ? 7.433 -7.966 10.739 1.00 0.00 7 ILE A O 11
ATOM 19243 N N . TYR A 1 8 ? 6.530 -9.213 12.377 1.00 0.00 8 TYR A N 11
ATOM 19244 C CA . TYR A 1 8 ? 7.036 -10.506 11.850 1.00 0.00 8 TYR A CA 11
ATOM 19245 C C . TYR A 1 8 ? 6.092 -11.051 10.724 1.00 0.00 8 TYR A C 11
ATOM 19246 O O . TYR A 1 8 ? 5.004 -11.561 11.006 1.00 0.00 8 TYR A O 11
ATOM 19264 N N . LYS A 1 9 ? 6.536 -10.965 9.463 1.00 0.00 9 LYS A N 11
ATOM 19265 C CA . LYS A 1 9 ? 5.865 -11.652 8.327 1.00 0.00 9 LYS A CA 11
ATOM 19266 C C . LYS A 1 9 ? 6.971 -12.204 7.389 1.00 0.00 9 LYS A C 11
ATOM 19267 O O . LYS A 1 9 ? 7.710 -11.437 6.763 1.00 0.00 9 LYS A O 11
ATOM 19286 N N . GLN A 1 10 ? 7.061 -13.536 7.266 1.00 0.00 10 GLN A N 11
ATOM 19287 C CA . GLN A 1 10 ? 8.006 -14.189 6.315 1.00 0.00 10 GLN A CA 11
ATOM 19288 C C . GLN A 1 10 ? 7.555 -13.969 4.825 1.00 0.00 10 GLN A C 11
ATOM 19289 O O . GLN A 1 10 ? 6.384 -14.245 4.535 1.00 0.00 10 GLN A O 11
ATOM 19303 N N . PRO A 1 11 ? 8.378 -13.428 3.881 1.00 0.00 11 PRO A N 11
ATOM 19304 C CA . PRO A 1 11 ? 7.832 -12.632 2.720 1.00 0.00 11 PRO A CA 11
ATOM 19305 C C . PRO A 1 11 ? 7.249 -13.387 1.495 1.00 0.00 11 PRO A C 11
ATOM 19306 O O . PRO A 1 11 ? 7.671 -13.215 0.349 1.00 0.00 11 PRO A O 11
ATOM 19317 N N . ILE A 1 12 ? 6.147 -14.097 1.745 1.00 0.00 12 ILE A N 11
ATOM 19318 C CA . ILE A 1 12 ? 5.159 -14.500 0.704 1.00 0.00 12 ILE A CA 11
ATOM 19319 C C . ILE A 1 12 ? 4.043 -13.415 0.621 1.00 0.00 12 ILE A C 11
ATOM 19320 O O . ILE A 1 12 ? 3.018 -13.482 1.307 1.00 0.00 12 ILE A O 11
ATOM 19336 N N . TYR A 1 13 ? 4.296 -12.363 -0.177 1.00 0.00 13 TYR A N 11
ATOM 19337 C CA . TYR A 1 13 ? 3.504 -11.112 -0.102 1.00 0.00 13 TYR A CA 11
ATOM 19338 C C . TYR A 1 13 ? 2.318 -11.037 -1.111 1.00 0.00 13 TYR A C 11
ATOM 19339 O O . TYR A 1 13 ? 2.414 -10.527 -2.228 1.00 0.00 13 TYR A O 11
ATOM 19357 N N . GLN A 1 14 ? 1.161 -11.440 -0.589 1.00 0.00 14 GLN A N 11
ATOM 19358 C CA . GLN A 1 14 ? -0.185 -11.012 -1.049 1.00 0.00 14 GLN A CA 11
ATOM 19359 C C . GLN A 1 14 ? -0.489 -9.485 -1.243 1.00 0.00 14 GLN A C 11
ATOM 19360 O O . GLN A 1 14 ? -1.320 -9.119 -2.078 1.00 0.00 14 GLN A O 11
ATOM 19374 N N . GLY A 1 15 ? 0.149 -8.610 -0.453 1.00 0.00 15 GLY A N 11
ATOM 19375 C CA . GLY A 1 15 ? 0.242 -7.165 -0.746 1.00 0.00 15 GLY A CA 11
ATOM 19376 C C . GLY A 1 15 ? 1.588 -6.857 -1.413 1.00 0.00 15 GLY A C 11
ATOM 19377 O O . GLY A 1 15 ? 2.609 -6.769 -0.725 1.00 0.00 15 GLY A O 11
ATOM 19381 N N . ASN A 1 16 ? 1.577 -6.741 -2.745 1.00 0.00 16 ASN A N 11
ATOM 19382 C CA . ASN A 1 16 ? 2.812 -6.726 -3.580 1.00 0.00 16 ASN A CA 11
ATOM 19383 C C . ASN A 1 16 ? 3.794 -5.553 -3.251 1.00 0.00 16 ASN A C 11
ATOM 19384 O O . ASN A 1 16 ? 4.874 -5.803 -2.707 1.00 0.00 16 ASN A O 11
ATOM 19395 N N . LEU A 1 17 ? 3.388 -4.303 -3.500 1.00 0.00 17 LEU A N 11
ATOM 19396 C CA . LEU A 1 17 ? 4.055 -3.109 -2.930 1.00 0.00 17 LEU A CA 11
ATOM 19397 C C . LEU A 1 17 ? 3.335 -2.592 -1.624 1.00 0.00 17 LEU A C 11
ATOM 19398 O O . LEU A 1 17 ? 4.040 -2.334 -0.646 1.00 0.00 17 LEU A O 11
ATOM 19414 N N . ILE A 1 18 ? 1.993 -2.531 -1.566 1.00 0.00 18 ILE A N 11
ATOM 19415 C CA . ILE A 1 18 ? 1.223 -2.142 -0.335 1.00 0.00 18 ILE A CA 11
ATOM 19416 C C . ILE A 1 18 ? 1.447 -3.101 0.883 1.00 0.00 18 ILE A C 11
ATOM 19417 O O . ILE A 1 18 ? 1.643 -4.311 0.742 1.00 0.00 18 ILE A O 11
ATOM 19433 N N . LYS A 1 19 ? 1.456 -2.499 2.079 1.00 0.00 19 LYS A N 11
ATOM 19434 C CA . LYS A 1 19 ? 1.750 -3.180 3.357 1.00 0.00 19 LYS A CA 11
ATOM 19435 C C . LYS A 1 19 ? 0.787 -2.584 4.466 1.00 0.00 19 LYS A C 11
ATOM 19436 O O . LYS A 1 19 ? 0.248 -1.476 4.359 1.00 0.00 19 LYS A O 11
ATOM 19455 N N . GLN A 1 20 ? 0.594 -3.344 5.535 1.00 0.00 20 GLN A N 11
ATOM 19456 C CA . GLN A 1 20 ? -0.187 -2.913 6.731 1.00 0.00 20 GLN A CA 11
ATOM 19457 C C . GLN A 1 20 ? 0.630 -2.051 7.739 1.00 0.00 20 GLN A C 11
ATOM 19458 O O . GLN A 1 20 ? 0.250 -0.911 8.011 1.00 0.00 20 GLN A O 11
ATOM 19472 N N . ASN A 1 21 ? 1.722 -2.598 8.285 1.00 0.00 21 ASN A N 11
ATOM 19473 C CA . ASN A 1 21 ? 2.614 -1.896 9.250 1.00 0.00 21 ASN A CA 11
ATOM 19474 C C . ASN A 1 21 ? 3.908 -1.304 8.612 1.00 0.00 21 ASN A C 11
ATOM 19475 O O . ASN A 1 21 ? 4.384 -0.280 9.106 1.00 0.00 21 ASN A O 11
ATOM 19486 N N . ALA A 1 22 ? 4.476 -1.879 7.537 1.00 0.00 22 ALA A N 11
ATOM 19487 C CA . ALA A 1 22 ? 5.563 -1.208 6.780 1.00 0.00 22 ALA A CA 11
ATOM 19488 C C . ALA A 1 22 ? 5.187 0.076 5.967 1.00 0.00 22 ALA A C 11
ATOM 19489 O O . ALA A 1 22 ? 6.099 0.850 5.679 1.00 0.00 22 ALA A O 11
ATOM 19496 N N . VAL A 1 23 ? 3.903 0.379 5.673 1.00 0.00 23 VAL A N 11
ATOM 19497 C CA . VAL A 1 23 ? 3.481 1.764 5.269 1.00 0.00 23 VAL A CA 11
ATOM 19498 C C . VAL A 1 23 ? 3.521 2.810 6.436 1.00 0.00 23 VAL A C 11
ATOM 19499 O O . VAL A 1 23 ? 3.910 3.949 6.175 1.00 0.00 23 VAL A O 11
ATOM 19512 N N . GLU A 1 24 ? 3.186 2.455 7.693 1.00 0.00 24 GLU A N 11
ATOM 19513 C CA . GLU A 1 24 ? 3.612 3.271 8.874 1.00 0.00 24 GLU A CA 11
ATOM 19514 C C . GLU A 1 24 ? 5.166 3.481 8.961 1.00 0.00 24 GLU A C 11
ATOM 19515 O O . GLU A 1 24 ? 5.636 4.623 8.980 1.00 0.00 24 GLU A O 11
ATOM 19527 N N . GLN A 1 25 ? 5.929 2.381 9.009 1.00 0.00 25 GLN A N 11
ATOM 19528 C CA . GLN A 1 25 ? 7.381 2.426 9.324 1.00 0.00 25 GLN A CA 11
ATOM 19529 C C . GLN A 1 25 ? 8.371 2.641 8.140 1.00 0.00 25 GLN A C 11
ATOM 19530 O O . GLN A 1 25 ? 9.566 2.792 8.406 1.00 0.00 25 GLN A O 11
ATOM 19544 N N . LEU A 1 26 ? 7.913 2.798 6.882 1.00 0.00 26 LEU A N 11
ATOM 19545 C CA . LEU A 1 26 ? 8.714 3.449 5.808 1.00 0.00 26 LEU A CA 11
ATOM 19546 C C . LEU A 1 26 ? 9.174 4.913 6.066 1.00 0.00 26 LEU A C 11
ATOM 19547 O O . LEU A 1 26 ? 10.287 5.258 5.668 1.00 0.00 26 LEU A O 11
ATOM 19563 N N . GLN A 1 27 ? 8.337 5.741 6.730 1.00 0.00 27 GLN A N 11
ATOM 19564 C CA . GLN A 1 27 ? 8.700 7.106 7.217 1.00 0.00 27 GLN A CA 11
ATOM 19565 C C . GLN A 1 27 ? 9.487 8.038 6.243 1.00 0.00 27 GLN A C 11
ATOM 19566 O O . GLN A 1 27 ? 10.520 8.618 6.583 1.00 0.00 27 GLN A O 11
ATOM 19580 N N . VAL A 1 28 ? 8.944 8.198 5.029 1.00 0.00 28 VAL A N 11
ATOM 19581 C CA . VAL A 1 28 ? 9.561 9.036 3.963 1.00 0.00 28 VAL A CA 11
ATOM 19582 C C . VAL A 1 28 ? 9.091 10.515 4.157 1.00 0.00 28 VAL A C 11
ATOM 19583 O O . VAL A 1 28 ? 7.889 10.782 4.196 1.00 0.00 28 VAL A O 11
ATOM 19596 N N . GLY A 1 29 ? 10.049 11.447 4.243 1.00 0.00 29 GLY A N 11
ATOM 19597 C CA . GLY A 1 29 ? 9.764 12.902 4.313 1.00 0.00 29 GLY A CA 11
ATOM 19598 C C . GLY A 1 29 ? 10.635 13.759 3.375 1.00 0.00 29 GLY A C 11
ATOM 19599 O O . GLY A 1 29 ? 11.312 14.676 3.837 1.00 0.00 29 GLY A O 11
ATOM 19603 N N . GLN A 1 30 ? 10.605 13.454 2.067 1.00 0.00 30 GLN A N 11
ATOM 19604 C CA . GLN A 1 30 ? 11.548 14.048 1.076 1.00 0.00 30 GLN A CA 11
ATOM 19605 C C . GLN A 1 30 ? 10.878 14.367 -0.294 1.00 0.00 30 GLN A C 11
ATOM 19606 O O . GLN A 1 30 ? 11.051 15.487 -0.776 1.00 0.00 30 GLN A O 11
ATOM 19620 N N . SER A 1 31 ? 10.187 13.407 -0.937 1.00 0.00 31 SER A N 11
ATOM 19621 C CA . SER A 1 31 ? 9.672 13.574 -2.321 1.00 0.00 31 SER A CA 11
ATOM 19622 C C . SER A 1 31 ? 8.400 12.723 -2.584 1.00 0.00 31 SER A C 11
ATOM 19623 O O . SER A 1 31 ? 8.244 11.605 -2.075 1.00 0.00 31 SER A O 11
ATOM 19631 N N . LYS A 1 32 ? 7.526 13.244 -3.463 1.00 0.00 32 LYS A N 11
ATOM 19632 C CA . LYS A 1 32 ? 6.361 12.485 -3.988 1.00 0.00 32 LYS A CA 11
ATOM 19633 C C . LYS A 1 32 ? 6.665 11.212 -4.820 1.00 0.00 32 LYS A C 11
ATOM 19634 O O . LYS A 1 32 ? 6.008 10.189 -4.614 1.00 0.00 32 LYS A O 11
ATOM 19653 N N . GLN A 1 33 ? 7.671 11.258 -5.706 1.00 0.00 33 GLN A N 11
ATOM 19654 C CA . GLN A 1 33 ? 8.161 10.059 -6.429 1.00 0.00 33 GLN A CA 11
ATOM 19655 C C . GLN A 1 33 ? 8.828 8.942 -5.580 1.00 0.00 33 GLN A C 11
ATOM 19656 O O . GLN A 1 33 ? 8.675 7.780 -5.953 1.00 0.00 33 GLN A O 11
ATOM 19670 N N . GLN A 1 34 ? 9.487 9.240 -4.442 1.00 0.00 34 GLN A N 11
ATOM 19671 C CA . GLN A 1 34 ? 9.959 8.183 -3.509 1.00 0.00 34 GLN A CA 11
ATOM 19672 C C . GLN A 1 34 ? 8.799 7.398 -2.812 1.00 0.00 34 GLN A C 11
ATOM 19673 O O . GLN A 1 34 ? 8.754 6.173 -2.943 1.00 0.00 34 GLN A O 11
ATOM 19687 N N . VAL A 1 35 ? 7.865 8.074 -2.117 1.00 0.00 35 VAL A N 11
ATOM 19688 C CA . VAL A 1 35 ? 6.688 7.384 -1.503 1.00 0.00 35 VAL A CA 11
ATOM 19689 C C . VAL A 1 35 ? 5.719 6.703 -2.516 1.00 0.00 35 VAL A C 11
ATOM 19690 O O . VAL A 1 35 ? 5.307 5.568 -2.267 1.00 0.00 35 VAL A O 11
ATOM 19703 N N . SER A 1 36 ? 5.409 7.337 -3.661 1.00 0.00 36 SER A N 11
ATOM 19704 C CA . SER A 1 36 ? 4.613 6.689 -4.737 1.00 0.00 36 SER A CA 11
ATOM 19705 C C . SER A 1 36 ? 5.304 5.509 -5.484 1.00 0.00 36 SER A C 11
ATOM 19706 O O . SER A 1 36 ? 4.626 4.517 -5.751 1.00 0.00 36 SER A O 11
ATOM 19714 N N . ALA A 1 37 ? 6.623 5.549 -5.752 1.00 0.00 37 ALA A N 11
ATOM 19715 C CA . ALA A 1 37 ? 7.379 4.354 -6.217 1.00 0.00 37 ALA A CA 11
ATOM 19716 C C . ALA A 1 37 ? 7.464 3.162 -5.211 1.00 0.00 37 ALA A C 11
ATOM 19717 O O . ALA A 1 37 ? 7.238 2.022 -5.622 1.00 0.00 37 ALA A O 11
ATOM 19724 N N . LEU A 1 38 ? 7.743 3.422 -3.920 1.00 0.00 38 LEU A N 11
ATOM 19725 C CA . LEU A 1 38 ? 7.679 2.382 -2.853 1.00 0.00 38 LEU A CA 11
ATOM 19726 C C . LEU A 1 38 ? 6.260 1.758 -2.609 1.00 0.00 38 LEU A C 11
ATOM 19727 O O . LEU A 1 38 ? 6.158 0.541 -2.449 1.00 0.00 38 LEU A O 11
ATOM 19743 N N . LEU A 1 39 ? 5.200 2.571 -2.605 1.00 0.00 39 LEU A N 11
ATOM 19744 C CA . LEU A 1 39 ? 3.801 2.082 -2.599 1.00 0.00 39 LEU A CA 11
ATOM 19745 C C . LEU A 1 39 ? 3.281 1.432 -3.928 1.00 0.00 39 LEU A C 11
ATOM 19746 O O . LEU A 1 39 ? 2.435 0.543 -3.849 1.00 0.00 39 LEU A O 11
ATOM 19762 N N . GLY A 1 40 ? 3.741 1.888 -5.097 1.00 0.00 40 GLY A N 11
ATOM 19763 C CA . GLY A 1 40 ? 3.415 1.285 -6.410 1.00 0.00 40 GLY A CA 11
ATOM 19764 C C . GLY A 1 40 ? 2.450 2.106 -7.281 1.00 0.00 40 GLY A C 11
ATOM 19765 O O . GLY A 1 40 ? 1.312 1.687 -7.508 1.00 0.00 40 GLY A O 11
ATOM 19769 N N . THR A 1 41 ? 2.881 3.287 -7.735 1.00 0.00 41 THR A N 11
ATOM 19770 C CA . THR A 1 41 ? 2.026 4.272 -8.475 1.00 0.00 41 THR A CA 11
ATOM 19771 C C . THR A 1 41 ? 2.954 5.380 -9.101 1.00 0.00 41 THR A C 11
ATOM 19772 O O . THR A 1 41 ? 3.906 5.808 -8.438 1.00 0.00 41 THR A O 11
ATOM 19783 N N . PRO A 1 42 ? 2.702 5.925 -10.320 1.00 0.00 42 PRO A N 11
ATOM 19784 C CA . PRO A 1 42 ? 3.375 7.182 -10.787 1.00 0.00 42 PRO A CA 11
ATOM 19785 C C . PRO A 1 42 ? 2.827 8.466 -10.094 1.00 0.00 42 PRO A C 11
ATOM 19786 O O . PRO A 1 42 ? 1.614 8.662 -9.974 1.00 0.00 42 PRO A O 11
ATOM 19797 N N . SER A 1 43 ? 3.730 9.343 -9.643 1.00 0.00 43 SER A N 11
ATOM 19798 C CA . SER A 1 43 ? 3.364 10.583 -8.925 1.00 0.00 43 SER A CA 11
ATOM 19799 C C . SER A 1 43 ? 2.889 11.749 -9.847 1.00 0.00 43 SER A C 11
ATOM 19800 O O . SER A 1 43 ? 2.784 11.627 -11.071 1.00 0.00 43 SER A O 11
ATOM 19808 N N . ILE A 1 44 ? 2.596 12.885 -9.213 1.00 0.00 44 ILE A N 11
ATOM 19809 C CA . ILE A 1 44 ? 1.958 14.059 -9.863 1.00 0.00 44 ILE A CA 11
ATOM 19810 C C . ILE A 1 44 ? 2.923 15.303 -9.917 1.00 0.00 44 ILE A C 11
ATOM 19811 O O . ILE A 1 44 ? 2.906 16.132 -9.000 1.00 0.00 44 ILE A O 11
ATOM 19827 N N . PRO A 1 45 ? 3.756 15.507 -10.970 1.00 0.00 45 PRO A N 11
ATOM 19828 C CA . PRO A 1 45 ? 4.555 16.765 -11.129 1.00 0.00 45 PRO A CA 11
ATOM 19829 C C . PRO A 1 45 ? 3.736 17.904 -11.797 1.00 0.00 45 PRO A C 11
ATOM 19830 O O . PRO A 1 45 ? 3.847 18.151 -13.001 1.00 0.00 45 PRO A O 11
ATOM 19841 N N . ASP A 1 46 ? 2.907 18.588 -10.990 1.00 0.00 46 ASP A N 11
ATOM 19842 C CA . ASP A 1 46 ? 1.923 19.576 -11.504 1.00 0.00 46 ASP A CA 11
ATOM 19843 C C . ASP A 1 46 ? 2.625 20.910 -11.949 1.00 0.00 46 ASP A C 11
ATOM 19844 O O . ASP A 1 46 ? 3.193 21.587 -11.081 1.00 0.00 46 ASP A O 11
ATOM 19853 N N . PRO A 1 47 ? 2.610 21.343 -13.240 1.00 0.00 47 PRO A N 11
ATOM 19854 C CA . PRO A 1 47 ? 3.291 22.614 -13.666 1.00 0.00 47 PRO A CA 11
ATOM 19855 C C . PRO A 1 47 ? 2.672 23.967 -13.218 1.00 0.00 47 PRO A C 11
ATOM 19856 O O . PRO A 1 47 ? 3.337 24.995 -13.350 1.00 0.00 47 PRO A O 11
ATOM 19867 N N . PHE A 1 48 ? 1.455 23.966 -12.647 1.00 0.00 48 PHE A N 11
ATOM 19868 C CA . PHE A 1 48 ? 0.949 25.109 -11.839 1.00 0.00 48 PHE A CA 11
ATOM 19869 C C . PHE A 1 48 ? 1.637 25.179 -10.437 1.00 0.00 48 PHE A C 11
ATOM 19870 O O . PHE A 1 48 ? 2.392 26.118 -10.178 1.00 0.00 48 PHE A O 11
ATOM 19887 N N . HIS A 1 49 ? 1.388 24.193 -9.561 1.00 0.00 49 HIS A N 11
ATOM 19888 C CA . HIS A 1 49 ? 2.146 24.016 -8.298 1.00 0.00 49 HIS A CA 11
ATOM 19889 C C . HIS A 1 49 ? 2.011 22.516 -7.892 1.00 0.00 49 HIS A C 11
ATOM 19890 O O . HIS A 1 49 ? 0.892 22.053 -7.653 1.00 0.00 49 HIS A O 11
ATOM 19904 N N . ALA A 1 50 ? 3.132 21.783 -7.810 1.00 0.00 50 ALA A N 11
ATOM 19905 C CA . ALA A 1 50 ? 3.111 20.326 -7.521 1.00 0.00 50 ALA A CA 11
ATOM 19906 C C . ALA A 1 50 ? 2.681 19.954 -6.071 1.00 0.00 50 ALA A C 11
ATOM 19907 O O . ALA A 1 50 ? 3.411 20.194 -5.105 1.00 0.00 50 ALA A O 11
ATOM 19914 N N . GLN A 1 51 ? 1.466 19.402 -5.944 1.00 0.00 51 GLN A N 11
ATOM 19915 C CA . GLN A 1 51 ? 0.725 19.328 -4.648 1.00 0.00 51 GLN A CA 11
ATOM 19916 C C . GLN A 1 51 ? 0.580 17.871 -4.081 1.00 0.00 51 GLN A C 11
ATOM 19917 O O . GLN A 1 51 ? 1.184 16.916 -4.575 1.00 0.00 51 GLN A O 11
ATOM 19931 N N . ARG A 1 52 ? -0.242 17.735 -3.016 1.00 0.00 52 ARG A N 11
ATOM 19932 C CA . ARG A 1 52 ? -0.715 16.440 -2.471 1.00 0.00 52 ARG A CA 11
ATOM 19933 C C . ARG A 1 52 ? -1.276 15.424 -3.509 1.00 0.00 52 ARG A C 11
ATOM 19934 O O . ARG A 1 52 ? -2.082 15.784 -4.373 1.00 0.00 52 ARG A O 11
ATOM 19955 N N . TRP A 1 53 ? -0.885 14.153 -3.375 1.00 0.00 53 TRP A N 11
ATOM 19956 C CA . TRP A 1 53 ? -1.397 13.056 -4.269 1.00 0.00 53 TRP A CA 11
ATOM 19957 C C . TRP A 1 53 ? -2.787 12.606 -3.756 1.00 0.00 53 TRP A C 11
ATOM 19958 O O . TRP A 1 53 ? -2.879 11.798 -2.831 1.00 0.00 53 TRP A O 11
ATOM 19979 N N . ASP A 1 54 ? -3.842 13.181 -4.352 1.00 0.00 54 ASP A N 11
ATOM 19980 C CA . ASP A 1 54 ? -5.234 13.086 -3.820 1.00 0.00 54 ASP A CA 11
ATOM 19981 C C . ASP A 1 54 ? -6.189 12.222 -4.718 1.00 0.00 54 ASP A C 11
ATOM 19982 O O . ASP A 1 54 ? -7.273 12.662 -5.115 1.00 0.00 54 ASP A O 11
ATOM 19991 N N . TYR A 1 55 ? -5.765 10.996 -5.071 1.00 0.00 55 TYR A N 11
ATOM 19992 C CA . TYR A 1 55 ? -6.380 10.247 -6.199 1.00 0.00 55 TYR A CA 11
ATOM 19993 C C . TYR A 1 55 ? -6.583 8.747 -5.845 1.00 0.00 55 TYR A C 11
ATOM 19994 O O . TYR A 1 55 ? -5.662 8.077 -5.362 1.00 0.00 55 TYR A O 11
ATOM 20012 N N . THR A 1 56 ? -7.751 8.197 -6.215 1.00 0.00 56 THR A N 11
ATOM 20013 C CA . THR A 1 56 ? -8.034 6.735 -6.122 1.00 0.00 56 THR A CA 11
ATOM 20014 C C . THR A 1 56 ? -7.189 5.951 -7.183 1.00 0.00 56 THR A C 11
ATOM 20015 O O . THR A 1 56 ? -7.504 5.930 -8.375 1.00 0.00 56 THR A O 11
ATOM 20026 N N . SER A 1 57 ? -6.063 5.399 -6.722 1.00 0.00 57 SER A N 11
ATOM 20027 C CA . SER A 1 57 ? -4.906 5.070 -7.594 1.00 0.00 57 SER A CA 11
ATOM 20028 C C . SER A 1 57 ? -4.615 3.544 -7.675 1.00 0.00 57 SER A C 11
ATOM 20029 O O . SER A 1 57 ? -5.193 2.729 -6.952 1.00 0.00 57 SER A O 11
ATOM 20037 N N . THR A 1 58 ? -3.711 3.153 -8.582 1.00 0.00 58 THR A N 11
ATOM 20038 C CA . THR A 1 58 ? -3.280 1.737 -8.745 1.00 0.00 58 THR A CA 11
ATOM 20039 C C . THR A 1 58 ? -1.809 1.630 -9.252 1.00 0.00 58 THR A C 11
ATOM 20040 O O . THR A 1 58 ? -1.253 2.543 -9.871 1.00 0.00 58 THR A O 11
ATOM 20051 N N . GLN A 1 59 ? -1.225 0.429 -9.075 1.00 0.00 59 GLN A N 11
ATOM 20052 C CA . GLN A 1 59 ? -0.223 -0.083 -10.052 1.00 0.00 59 GLN A CA 11
ATOM 20053 C C . GLN A 1 59 ? -0.904 -0.505 -11.404 1.00 0.00 59 GLN A C 11
ATOM 20054 O O . GLN A 1 59 ? -2.052 -0.967 -11.425 1.00 0.00 59 GLN A O 11
ATOM 20068 N N . ARG A 1 60 ? -0.183 -0.319 -12.509 1.00 0.00 60 ARG A N 11
ATOM 20069 C CA . ARG A 1 60 ? -0.665 -0.674 -13.872 1.00 0.00 60 ARG A CA 11
ATOM 20070 C C . ARG A 1 60 ? -0.581 -2.200 -14.162 1.00 0.00 60 ARG A C 11
ATOM 20071 O O . ARG A 1 60 ? 0.365 -2.885 -13.772 1.00 0.00 60 ARG A O 11
ATOM 20092 N N . VAL A 1 61 ? -1.542 -2.690 -14.956 1.00 0.00 61 VAL A N 11
ATOM 20093 C CA . VAL A 1 61 ? -1.543 -4.059 -15.536 1.00 0.00 61 VAL A CA 11
ATOM 20094 C C . VAL A 1 61 ? -0.546 -4.179 -16.733 1.00 0.00 61 VAL A C 11
ATOM 20095 O O . VAL A 1 61 ? -0.876 -4.099 -17.921 1.00 0.00 61 VAL A O 11
ATOM 20108 N N . ASP A 1 62 ? 0.709 -4.276 -16.314 1.00 0.00 62 ASP A N 11
ATOM 20109 C CA . ASP A 1 62 ? 1.896 -4.417 -17.188 1.00 0.00 62 ASP A CA 11
ATOM 20110 C C . ASP A 1 62 ? 2.361 -5.920 -17.285 1.00 0.00 62 ASP A C 11
ATOM 20111 O O . ASP A 1 62 ? 1.651 -6.867 -16.925 1.00 0.00 62 ASP A O 11
ATOM 20120 N N . ARG A 1 63 ? 3.577 -6.136 -17.801 1.00 0.00 63 ARG A N 11
ATOM 20121 C CA . ARG A 1 63 ? 4.260 -7.457 -17.759 1.00 0.00 63 ARG A CA 11
ATOM 20122 C C . ARG A 1 63 ? 4.581 -8.009 -16.333 1.00 0.00 63 ARG A C 11
ATOM 20123 O O . ARG A 1 63 ? 4.290 -9.180 -16.077 1.00 0.00 63 ARG A O 11
ATOM 20144 N N . LEU A 1 64 ? 5.103 -7.170 -15.421 1.00 0.00 64 LEU A N 11
ATOM 20145 C CA . LEU A 1 64 ? 5.357 -7.541 -14.007 1.00 0.00 64 LEU A CA 11
ATOM 20146 C C . LEU A 1 64 ? 4.211 -7.116 -13.018 1.00 0.00 64 LEU A C 11
ATOM 20147 O O . LEU A 1 64 ? 3.756 -7.958 -12.243 1.00 0.00 64 LEU A O 11
ATOM 20163 N N . ALA A 1 65 ? 3.760 -5.849 -13.038 1.00 0.00 65 ALA A N 11
ATOM 20164 C CA . ALA A 1 65 ? 2.679 -5.355 -12.144 1.00 0.00 65 ALA A CA 11
ATOM 20165 C C . ALA A 1 65 ? 1.237 -5.745 -12.594 1.00 0.00 65 ALA A C 11
ATOM 20166 O O . ALA A 1 65 ? 0.987 -6.000 -13.775 1.00 0.00 65 ALA A O 11
ATOM 20173 N N . ARG A 1 66 ? 0.295 -5.859 -11.640 1.00 0.00 66 ARG A N 11
ATOM 20174 C CA . ARG A 1 66 ? -1.100 -6.287 -11.934 1.00 0.00 66 ARG A CA 11
ATOM 20175 C C . ARG A 1 66 ? -2.107 -5.159 -11.557 1.00 0.00 66 ARG A C 11
ATOM 20176 O O . ARG A 1 66 ? -2.448 -4.357 -12.428 1.00 0.00 66 ARG A O 11
ATOM 20197 N N . THR A 1 67 ? -2.646 -5.097 -10.331 1.00 0.00 67 THR A N 11
ATOM 20198 C CA . THR A 1 67 ? -3.634 -4.041 -9.932 1.00 0.00 67 THR A CA 11
ATOM 20199 C C . THR A 1 67 ? -3.743 -4.032 -8.372 1.00 0.00 67 THR A C 11
ATOM 20200 O O . THR A 1 67 ? -3.904 -5.082 -7.743 1.00 0.00 67 THR A O 11
ATOM 20211 N N . GLU A 1 68 ? -3.609 -2.846 -7.763 1.00 0.00 68 GLU A N 11
ATOM 20212 C CA . GLU A 1 68 ? -3.432 -2.711 -6.287 1.00 0.00 68 GLU A CA 11
ATOM 20213 C C . GLU A 1 68 ? -4.005 -1.333 -5.844 1.00 0.00 68 GLU A C 11
ATOM 20214 O O . GLU A 1 68 ? -3.323 -0.304 -5.924 1.00 0.00 68 GLU A O 11
ATOM 20226 N N . ILE A 1 69 ? -5.268 -1.339 -5.400 1.00 0.00 69 ILE A N 11
ATOM 20227 C CA . ILE A 1 69 ? -6.106 -0.111 -5.266 1.00 0.00 69 ILE A CA 11
ATOM 20228 C C . ILE A 1 69 ? -5.669 0.761 -4.035 1.00 0.00 69 ILE A C 11
ATOM 20229 O O . ILE A 1 69 ? -5.352 0.254 -2.958 1.00 0.00 69 ILE A O 11
ATOM 20245 N N . LYS A 1 70 ? -5.637 2.083 -4.233 1.00 0.00 70 LYS A N 11
ATOM 20246 C CA . LYS A 1 70 ? -5.028 3.042 -3.284 1.00 0.00 70 LYS A CA 11
ATOM 20247 C C . LYS A 1 70 ? -5.905 4.335 -3.241 1.00 0.00 70 LYS A C 11
ATOM 20248 O O . LYS A 1 70 ? -5.626 5.332 -3.917 1.00 0.00 70 LYS A O 11
ATOM 20267 N N . ASN A 1 71 ? -6.945 4.327 -2.408 1.00 0.00 71 ASN A N 11
ATOM 20268 C CA . ASN A 1 71 ? -7.718 5.564 -2.085 1.00 0.00 71 ASN A CA 11
ATOM 20269 C C . ASN A 1 71 ? -7.025 6.374 -0.939 1.00 0.00 71 ASN A C 11
ATOM 20270 O O . ASN A 1 71 ? -7.417 6.340 0.229 1.00 0.00 71 ASN A O 11
ATOM 20281 N N . PHE A 1 72 ? -5.934 7.056 -1.310 1.00 0.00 72 PHE A N 11
ATOM 20282 C CA . PHE A 1 72 ? -4.856 7.440 -0.356 1.00 0.00 72 PHE A CA 11
ATOM 20283 C C . PHE A 1 72 ? -4.438 8.901 -0.655 1.00 0.00 72 PHE A C 11
ATOM 20284 O O . PHE A 1 72 ? -3.694 9.160 -1.606 1.00 0.00 72 PHE A O 11
ATOM 20301 N N . THR A 1 73 ? -4.911 9.850 0.168 1.00 0.00 73 THR A N 11
ATOM 20302 C CA . THR A 1 73 ? -4.487 11.272 0.073 1.00 0.00 73 THR A CA 11
ATOM 20303 C C . THR A 1 73 ? -3.203 11.474 0.925 1.00 0.00 73 THR A C 11
ATOM 20304 O O . THR A 1 73 ? -3.238 11.393 2.156 1.00 0.00 73 THR A O 11
ATOM 20315 N N . VAL A 1 74 ? -2.084 11.758 0.258 1.00 0.00 74 VAL A N 11
ATOM 20316 C CA . VAL A 1 74 ? -0.777 12.002 0.937 1.00 0.00 74 VAL A CA 11
ATOM 20317 C C . VAL A 1 74 ? -0.256 13.427 0.620 1.00 0.00 74 VAL A C 11
ATOM 20318 O O . VAL A 1 74 ? -0.183 13.853 -0.537 1.00 0.00 74 VAL A O 11
ATOM 20331 N N . PHE A 1 75 ? 0.088 14.156 1.687 1.00 0.00 75 PHE A N 11
ATOM 20332 C CA . PHE A 1 75 ? 0.305 15.616 1.642 1.00 0.00 75 PHE A CA 11
ATOM 20333 C C . PHE A 1 75 ? 1.799 15.977 1.478 1.00 0.00 75 PHE A C 11
ATOM 20334 O O . PHE A 1 75 ? 2.668 15.452 2.180 1.00 0.00 75 PHE A O 11
ATOM 20351 N N . PHE A 1 76 ? 2.065 16.900 0.553 1.00 0.00 76 PHE A N 11
ATOM 20352 C CA . PHE A 1 76 ? 3.434 17.369 0.238 1.00 0.00 76 PHE A CA 11
ATOM 20353 C C . PHE A 1 76 ? 3.477 18.925 0.346 1.00 0.00 76 PHE A C 11
ATOM 20354 O O . PHE A 1 76 ? 2.535 19.608 -0.072 1.00 0.00 76 PHE A O 11
ATOM 20371 N N . GLU A 1 77 ? 4.580 19.479 0.870 1.00 0.00 77 GLU A N 11
ATOM 20372 C CA . GLU A 1 77 ? 4.781 20.964 0.939 1.00 0.00 77 GLU A CA 11
ATOM 20373 C C . GLU A 1 77 ? 4.911 21.600 -0.485 1.00 0.00 77 GLU A C 11
ATOM 20374 O O . GLU A 1 77 ? 3.997 22.278 -0.957 1.00 0.00 77 GLU A O 11
ATOM 20386 N N . ASN A 1 78 ? 5.997 21.265 -1.190 1.00 0.00 78 ASN A N 11
ATOM 20387 C CA . ASN A 1 78 ? 5.930 20.991 -2.652 1.00 0.00 78 ASN A CA 11
ATOM 20388 C C . ASN A 1 78 ? 6.360 19.507 -2.889 1.00 0.00 78 ASN A C 11
ATOM 20389 O O . ASN A 1 78 ? 5.538 18.711 -3.345 1.00 0.00 78 ASN A O 11
ATOM 20400 N N . GLU A 1 79 ? 7.606 19.140 -2.546 1.00 0.00 79 GLU A N 11
ATOM 20401 C CA . GLU A 1 79 ? 8.065 17.731 -2.531 1.00 0.00 79 GLU A CA 11
ATOM 20402 C C . GLU A 1 79 ? 8.020 17.033 -1.136 1.00 0.00 79 GLU A C 11
ATOM 20403 O O . GLU A 1 79 ? 7.639 15.861 -1.090 1.00 0.00 79 GLU A O 11
ATOM 20415 N N . GLN A 1 80 ? 8.426 17.686 -0.027 1.00 0.00 80 GLN A N 11
ATOM 20416 C CA . GLN A 1 80 ? 8.623 16.980 1.267 1.00 0.00 80 GLN A CA 11
ATOM 20417 C C . GLN A 1 80 ? 7.308 16.544 1.963 1.00 0.00 80 GLN A C 11
ATOM 20418 O O . GLN A 1 80 ? 6.341 17.309 2.034 1.00 0.00 80 GLN A O 11
ATOM 20432 N N . VAL A 1 81 ? 7.279 15.290 2.438 1.00 0.00 81 VAL A N 11
ATOM 20433 C CA . VAL A 1 81 ? 6.011 14.623 2.840 1.00 0.00 81 VAL A CA 11
ATOM 20434 C C . VAL A 1 81 ? 5.584 15.050 4.286 1.00 0.00 81 VAL A C 11
ATOM 20435 O O . VAL A 1 81 ? 6.360 14.933 5.239 1.00 0.00 81 VAL A O 11
ATOM 20448 N N . VAL A 1 82 ? 4.335 15.501 4.420 1.00 0.00 82 VAL A N 11
ATOM 20449 C CA . VAL A 1 82 ? 3.745 15.921 5.723 1.00 0.00 82 VAL A CA 11
ATOM 20450 C C . VAL A 1 82 ? 3.040 14.700 6.403 1.00 0.00 82 VAL A C 11
ATOM 20451 O O . VAL A 1 82 ? 3.507 14.256 7.454 1.00 0.00 82 VAL A O 11
ATOM 20464 N N . ARG A 1 83 ? 1.941 14.166 5.830 1.00 0.00 83 ARG A N 11
ATOM 20465 C CA . ARG A 1 83 ? 1.283 12.936 6.346 1.00 0.00 83 ARG A CA 11
ATOM 20466 C C . ARG A 1 83 ? 0.423 12.202 5.258 1.00 0.00 83 ARG A C 11
ATOM 20467 O O . ARG A 1 83 ? 0.024 12.790 4.248 1.00 0.00 83 ARG A O 11
ATOM 20488 N N . TRP A 1 84 ? 0.106 10.927 5.520 1.00 0.00 84 TRP A N 11
ATOM 20489 C CA . TRP A 1 84 ? -0.778 10.094 4.664 1.00 0.00 84 TRP A CA 11
ATOM 20490 C C . TRP A 1 84 ? -2.151 9.757 5.342 1.00 0.00 84 TRP A C 11
ATOM 20491 O O . TRP A 1 84 ? -2.215 9.471 6.543 1.00 0.00 84 TRP A O 11
ATOM 20512 N N . GLU A 1 85 ? -3.229 9.807 4.539 1.00 0.00 85 GLU A N 11
ATOM 20513 C CA . GLU A 1 85 ? -4.633 9.677 5.009 1.00 0.00 85 GLU A CA 11
ATOM 20514 C C . GLU A 1 85 ? -5.473 8.825 3.996 1.00 0.00 85 GLU A C 11
ATOM 20515 O O . GLU A 1 85 ? -5.615 9.197 2.827 1.00 0.00 85 GLU A O 11
ATOM 20527 N N . GLY A 1 86 ? -6.087 7.730 4.466 1.00 0.00 86 GLY A N 11
ATOM 20528 C CA . GLY A 1 86 ? -7.183 7.062 3.721 1.00 0.00 86 GLY A CA 11
ATOM 20529 C C . GLY A 1 86 ? -7.266 5.534 3.874 1.00 0.00 86 GLY A C 11
ATOM 20530 O O . GLY A 1 86 ? -7.293 5.008 4.990 1.00 0.00 86 GLY A O 11
ATOM 20534 N N . ASP A 1 87 ? -7.384 4.845 2.735 1.00 0.00 87 ASP A N 11
ATOM 20535 C CA . ASP A 1 87 ? -7.778 3.412 2.666 1.00 0.00 87 ASP A CA 11
ATOM 20536 C C . ASP A 1 87 ? -7.183 2.737 1.388 1.00 0.00 87 ASP A C 11
ATOM 20537 O O . ASP A 1 87 ? -7.022 3.369 0.340 1.00 0.00 87 ASP A O 11
ATOM 20546 N N . TYR A 1 88 ? -6.836 1.445 1.461 1.00 0.00 88 TYR A N 11
ATOM 20547 C CA . TYR A 1 88 ? -6.153 0.744 0.333 1.00 0.00 88 TYR A CA 11
ATOM 20548 C C . TYR A 1 88 ? -6.396 -0.798 0.300 1.00 0.00 88 TYR A C 11
ATOM 20549 O O . TYR A 1 88 ? -7.004 -1.376 1.204 1.00 0.00 88 TYR A O 11
ATOM 20567 N N . PHE A 1 89 ? -5.896 -1.424 -0.777 1.00 0.00 89 PHE A N 11
ATOM 20568 C CA . PHE A 1 89 ? -6.014 -2.871 -1.105 1.00 0.00 89 PHE A CA 11
ATOM 20569 C C . PHE A 1 89 ? -6.014 -3.895 0.074 1.00 0.00 89 PHE A C 11
ATOM 20570 O O . PHE A 1 89 ? -4.938 -4.150 0.629 1.00 0.00 89 PHE A O 11
ATOM 20587 N N . PRO A 1 90 ? -7.160 -4.513 0.484 1.00 0.00 90 PRO A N 11
ATOM 20588 C CA . PRO A 1 90 ? -7.196 -5.387 1.704 1.00 0.00 90 PRO A CA 11
ATOM 20589 C C . PRO A 1 90 ? -6.804 -6.872 1.476 1.00 0.00 90 PRO A C 11
ATOM 20590 O O . PRO A 1 90 ? -7.543 -7.798 1.820 1.00 0.00 90 PRO A O 11
ATOM 20601 N N . SER A 1 91 ? -5.571 -7.088 0.999 1.00 0.00 91 SER A N 11
ATOM 20602 C CA . SER A 1 91 ? -4.913 -8.417 1.032 1.00 0.00 91 SER A CA 11
ATOM 20603 C C . SER A 1 91 ? -4.037 -8.518 2.311 1.00 0.00 91 SER A C 11
ATOM 20604 O O . SER A 1 91 ? -2.825 -8.279 2.311 1.00 0.00 91 SER A O 11
ATOM 20612 N N . GLN A 1 92 ? -4.711 -8.822 3.432 1.00 0.00 92 GLN A N 11
ATOM 20613 C CA . GLN A 1 92 ? -4.100 -8.694 4.782 1.00 0.00 92 GLN A CA 11
ATOM 20614 C C . GLN A 1 92 ? -3.742 -10.063 5.436 1.00 0.00 92 GLN A C 11
ATOM 20615 O O . GLN A 1 92 ? -4.279 -10.447 6.477 1.00 0.00 92 GLN A O 11
ATOM 20629 N N . ASP A 1 93 ? -2.720 -10.721 4.867 1.00 0.00 93 ASP A N 11
ATOM 20630 C CA . ASP A 1 93 ? -1.806 -11.631 5.645 1.00 0.00 93 ASP A CA 11
ATOM 20631 C C . ASP A 1 93 ? -0.441 -10.968 6.102 1.00 0.00 93 ASP A C 11
ATOM 20632 O O . ASP A 1 93 ? 0.486 -11.638 6.557 1.00 0.00 93 ASP A O 11
ATOM 20641 N N . GLU A 1 94 ? -0.376 -9.633 6.065 1.00 0.00 94 GLU A N 11
ATOM 20642 C CA . GLU A 1 94 ? 0.417 -8.833 7.029 1.00 0.00 94 GLU A CA 11
ATOM 20643 C C . GLU A 1 94 ? -0.605 -8.270 8.062 1.00 0.00 94 GLU A C 11
ATOM 20644 O O . GLU A 1 94 ? -1.287 -7.278 7.793 1.00 0.00 94 GLU A O 11
ATOM 20656 N N . GLN A 1 95 ? -0.772 -8.974 9.191 1.00 0.00 95 GLN A N 11
ATOM 20657 C CA . GLN A 1 95 ? -1.876 -8.695 10.147 1.00 0.00 95 GLN A CA 11
ATOM 20658 C C . GLN A 1 95 ? -1.367 -8.686 11.615 1.00 0.00 95 GLN A C 11
ATOM 20659 O O . GLN A 1 95 ? -1.632 -9.589 12.413 1.00 0.00 95 GLN A O 11
ATOM 20673 N N . LEU A 1 96 ? -0.704 -7.585 11.980 1.00 0.00 96 LEU A N 11
ATOM 20674 C CA . LEU A 1 96 ? -0.622 -7.126 13.393 1.00 0.00 96 LEU A CA 11
ATOM 20675 C C . LEU A 1 96 ? -1.857 -6.226 13.692 1.00 0.00 96 LEU A C 11
ATOM 20676 O O . LEU A 1 96 ? -2.140 -5.296 12.929 1.00 0.00 96 LEU A O 11
ATOM 20692 N N . ALA A 1 97 ? -2.609 -6.522 14.766 1.00 0.00 97 ALA A N 11
ATOM 20693 C CA . ALA A 1 97 ? -3.988 -5.983 14.956 1.00 0.00 97 ALA A CA 11
ATOM 20694 C C . ALA A 1 97 ? -4.089 -4.461 15.303 1.00 0.00 97 ALA A C 11
ATOM 20695 O O . ALA A 1 97 ? -4.275 -4.050 16.451 1.00 0.00 97 ALA A O 11
ATOM 20702 N N . LYS A 1 98 ? -3.951 -3.647 14.250 1.00 0.00 98 LYS A N 11
ATOM 20703 C CA . LYS A 1 98 ? -3.806 -2.171 14.351 1.00 0.00 98 LYS A CA 11
ATOM 20704 C C . LYS A 1 98 ? -3.877 -1.548 12.909 1.00 0.00 98 LYS A C 11
ATOM 20705 O O . LYS A 1 98 ? -2.859 -1.177 12.315 1.00 0.00 98 LYS A O 11
ATOM 20724 N N . ALA A 1 99 ? -5.093 -1.464 12.348 1.00 0.00 99 ALA A N 11
ATOM 20725 C CA . ALA A 1 99 ? -5.309 -1.009 10.953 1.00 0.00 99 ALA A CA 11
ATOM 20726 C C . ALA A 1 99 ? -6.712 -0.353 10.808 1.00 0.00 99 ALA A C 11
ATOM 20727 O O . ALA A 1 99 ? -7.734 -1.028 10.967 1.00 0.00 99 ALA A O 11
ATOM 20734 N N . ALA A 1 100 ? -6.755 0.953 10.504 1.00 0.00 100 ALA A N 11
ATOM 20735 C CA . ALA A 1 100 ? -8.026 1.702 10.364 1.00 0.00 100 ALA A CA 11
ATOM 20736 C C . ALA A 1 100 ? -8.209 2.229 8.906 1.00 0.00 100 ALA A C 11
ATOM 20737 O O . ALA A 1 100 ? -7.674 3.299 8.592 1.00 0.00 100 ALA A O 11
ATOM 20744 N N . PRO A 1 101 ? -8.952 1.546 7.987 1.00 0.00 101 PRO A N 11
ATOM 20745 C CA . PRO A 1 101 ? -9.139 2.036 6.582 1.00 0.00 101 PRO A CA 11
ATOM 20746 C C . PRO A 1 101 ? -10.267 3.092 6.475 1.00 0.00 101 PRO A C 11
ATOM 20747 O O . PRO A 1 101 ? -11.435 2.786 6.212 1.00 0.00 101 PRO A O 11
ATOM 20758 N N . LYS A 1 102 ? -9.898 4.359 6.706 1.00 0.00 102 LYS A N 11
ATOM 20759 C CA . LYS A 1 102 ? -10.873 5.473 6.802 1.00 0.00 102 LYS A CA 11
ATOM 20760 C C . LYS A 1 102 ? -11.226 6.048 5.402 1.00 0.00 102 LYS A C 11
ATOM 20761 O O . LYS A 1 102 ? -10.576 6.974 4.905 1.00 0.00 102 LYS A O 11
ATOM 20780 N N . GLN A 1 103 ? -12.306 5.520 4.803 1.00 0.00 103 GLN A N 11
ATOM 20781 C CA . GLN A 1 103 ? -12.744 5.932 3.440 1.00 0.00 103 GLN A CA 11
ATOM 20782 C C . GLN A 1 103 ? -13.590 7.240 3.464 1.00 0.00 103 GLN A C 11
ATOM 20783 O O . GLN A 1 103 ? -14.825 7.232 3.419 1.00 0.00 103 GLN A O 11
ATOM 20797 N N . PHE A 1 104 ? -12.866 8.365 3.540 1.00 0.00 104 PHE A N 11
ATOM 20798 C CA . PHE A 1 104 ? -13.457 9.707 3.781 1.00 0.00 104 PHE A CA 11
ATOM 20799 C C . PHE A 1 104 ? -14.105 10.464 2.583 1.00 0.00 104 PHE A C 11
ATOM 20800 O O . PHE A 1 104 ? -14.955 11.328 2.813 1.00 0.00 104 PHE A O 11
ATOM 20817 N N . GLY A 1 105 ? -13.717 10.150 1.339 1.00 0.00 105 GLY A N 11
ATOM 20818 C CA . GLY A 1 105 ? -14.261 10.812 0.131 1.00 0.00 105 GLY A CA 11
ATOM 20819 C C . GLY A 1 105 ? -15.659 10.336 -0.301 1.00 0.00 105 GLY A C 11
ATOM 20820 O O . GLY A 1 105 ? -15.796 9.587 -1.269 1.00 0.00 105 GLY A O 11
ATOM 20824 N N . ARG A 1 106 ? -16.681 10.787 0.436 1.00 0.00 106 ARG A N 11
ATOM 20825 C CA . ARG A 1 106 ? -18.084 10.336 0.246 1.00 0.00 106 ARG A CA 11
ATOM 20826 C C . ARG A 1 106 ? -19.035 11.522 0.561 1.00 0.00 106 ARG A C 11
ATOM 20827 O O . ARG A 1 106 ? -19.386 11.769 1.720 1.00 0.00 106 ARG A O 11
ATOM 20848 N N . ASN A 1 107 ? -19.471 12.243 -0.484 1.00 0.00 107 ASN A N 11
ATOM 20849 C CA . ASN A 1 107 ? -20.338 13.442 -0.321 1.00 0.00 107 ASN A CA 11
ATOM 20850 C C . ASN A 1 107 ? -21.842 13.036 -0.188 1.00 0.00 107 ASN A C 11
ATOM 20851 O O . ASN A 1 107 ? -22.583 12.955 -1.173 1.00 0.00 107 ASN A O 11
ATOM 20862 N N . LEU A 1 108 ? -22.275 12.781 1.058 1.00 0.00 108 LEU A N 11
ATOM 20863 C CA . LEU A 1 108 ? -23.646 12.276 1.344 1.00 0.00 108 LEU A CA 11
ATOM 20864 C C . LEU A 1 108 ? -24.679 13.437 1.434 1.00 0.00 108 LEU A C 11
ATOM 20865 O O . LEU A 1 108 ? -24.990 13.957 2.514 1.00 0.00 108 LEU A O 11
ATOM 20881 N N . ALA A 1 109 ? -25.220 13.807 0.268 1.00 0.00 109 ALA A N 11
ATOM 20882 C CA . ALA A 1 109 ? -26.261 14.836 0.133 1.00 0.00 109 ALA A CA 11
ATOM 20883 C C . ALA A 1 109 ? -27.664 14.349 0.590 1.00 0.00 109 ALA A C 11
ATOM 20884 O O . ALA A 1 109 ? -28.077 13.202 0.398 1.00 0.00 109 ALA A O 11
ATOM 20891 N N . ARG A 1 110 ? -28.350 15.282 1.238 1.00 0.00 110 ARG A N 11
ATOM 20892 C CA . ARG A 1 110 ? -29.640 15.031 1.929 1.00 0.00 110 ARG A CA 11
ATOM 20893 C C . ARG A 1 110 ? -30.584 16.262 1.833 1.00 0.00 110 ARG A C 11
ATOM 20894 O O . ARG A 1 110 ? -30.201 17.378 2.200 1.00 0.00 110 ARG A O 11
ATOM 20915 N N . ASP A 1 111 ? -31.813 16.051 1.349 1.00 0.00 111 ASP A N 11
ATOM 20916 C CA . ASP A 1 111 ? -32.821 17.129 1.193 1.00 0.00 111 ASP A CA 11
ATOM 20917 C C . ASP A 1 111 ? -33.632 17.464 2.488 1.00 0.00 111 ASP A C 11
ATOM 20918 O O . ASP A 1 111 ? -33.527 16.807 3.530 1.00 0.00 111 ASP A O 11
ATOM 20927 N N . LYS A 1 112 ? -34.502 18.483 2.382 1.00 0.00 112 LYS A N 11
ATOM 20928 C CA . LYS A 1 112 ? -35.725 18.551 3.232 1.00 0.00 112 LYS A CA 11
ATOM 20929 C C . LYS A 1 112 ? -36.967 18.840 2.330 1.00 0.00 112 LYS A C 11
ATOM 20930 O O . LYS A 1 112 ? -37.501 19.953 2.299 1.00 0.00 112 LYS A O 11
ATOM 20949 N N . LYS A 1 113 ? -37.418 17.815 1.588 1.00 0.00 113 LYS A N 11
ATOM 20950 C CA . LYS A 1 113 ? -38.430 17.992 0.502 1.00 0.00 113 LYS A CA 11
ATOM 20951 C C . LYS A 1 113 ? -39.890 17.893 1.020 1.00 0.00 113 LYS A C 11
ATOM 20952 O O . LYS A 1 113 ? -40.557 16.861 0.901 1.00 0.00 113 LYS A O 11
ATOM 20971 N N . LYS A 1 114 ? -40.389 19.009 1.574 1.00 0.00 114 LYS A N 11
ATOM 20972 C CA . LYS A 1 114 ? -41.795 19.125 2.044 1.00 0.00 114 LYS A CA 11
ATOM 20973 C C . LYS A 1 114 ? -42.264 20.589 1.811 1.00 0.00 114 LYS A C 11
ATOM 20974 O O . LYS A 1 114 ? -42.015 21.467 2.642 1.00 0.00 114 LYS A O 11
ATOM 20993 N N . GLN A 1 115 ? -42.969 20.834 0.695 1.00 0.00 115 GLN A N 11
ATOM 20994 C CA . GLN A 1 115 ? -43.534 22.174 0.372 1.00 0.00 115 GLN A CA 11
ATOM 20995 C C . GLN A 1 115 ? -45.019 22.252 0.838 1.00 0.00 115 GLN A C 11
ATOM 20996 O O . GLN A 1 115 ? -45.276 22.153 2.045 1.00 0.00 115 GLN A O 11
ATOM 21010 N N . ARG A 1 116 ? -46.004 22.411 -0.066 1.00 0.00 116 ARG A N 11
ATOM 21011 C CA . ARG A 1 116 ? -47.430 22.594 0.323 1.00 0.00 116 ARG A CA 11
ATOM 21012 C C . ARG A 1 116 ? -48.159 21.229 0.534 1.00 0.00 116 ARG A C 11
ATOM 21013 O O . ARG A 1 116 ? -48.992 20.783 -0.259 1.00 0.00 116 ARG A O 11
ATOM 21034 N N . GLY A 1 117 ? -47.823 20.603 1.667 1.00 0.00 117 GLY A N 11
ATOM 21035 C CA . GLY A 1 117 ? -48.480 19.376 2.143 1.00 0.00 117 GLY A CA 11
ATOM 21036 C C . GLY A 1 117 ? -49.428 19.646 3.318 1.00 0.00 117 GLY A C 11
ATOM 21037 O O . GLY A 1 117 ? -49.008 19.548 4.475 1.00 0.00 117 GLY A O 11
ATOM 21041 N N . ARG A 1 118 ? -50.672 20.012 2.997 1.00 0.00 118 ARG A N 11
ATOM 21042 C CA . ARG A 1 118 ? -51.746 20.250 3.995 1.00 0.00 118 ARG A CA 11
ATOM 21043 C C . ARG A 1 118 ? -53.132 20.047 3.302 1.00 0.00 118 ARG A C 11
ATOM 21044 O O . ARG A 1 118 ? -54.005 19.372 3.897 1.00 0.00 118 ARG A O 11
ATOM 21066 N N . MET A 1 1 ? 14.103 20.750 0.578 1.00 0.00 1 MET A N 12
ATOM 21067 C CA . MET A 1 1 ? 14.449 19.642 1.512 1.00 0.00 1 MET A CA 12
ATOM 21068 C C . MET A 1 1 ? 14.400 20.102 3.000 1.00 0.00 1 MET A C 12
ATOM 21069 O O . MET A 1 1 ? 14.744 21.240 3.327 1.00 0.00 1 MET A O 12
ATOM 21085 N N . ALA A 1 2 ? 13.978 19.188 3.882 1.00 0.00 2 ALA A N 12
ATOM 21086 C CA . ALA A 1 2 ? 14.027 19.398 5.346 1.00 0.00 2 ALA A CA 12
ATOM 21087 C C . ALA A 1 2 ? 15.381 18.937 5.967 1.00 0.00 2 ALA A C 12
ATOM 21088 O O . ALA A 1 2 ? 16.104 18.098 5.415 1.00 0.00 2 ALA A O 12
ATOM 21095 N N . GLY A 1 3 ? 15.703 19.468 7.152 1.00 0.00 3 GLY A N 12
ATOM 21096 C CA . GLY A 1 3 ? 16.927 19.074 7.894 1.00 0.00 3 GLY A CA 12
ATOM 21097 C C . GLY A 1 3 ? 16.828 17.766 8.700 1.00 0.00 3 GLY A C 12
ATOM 21098 O O . GLY A 1 3 ? 16.852 17.797 9.931 1.00 0.00 3 GLY A O 12
ATOM 21102 N N . SER A 1 4 ? 16.734 16.629 7.995 1.00 0.00 4 SER A N 12
ATOM 21103 C CA . SER A 1 4 ? 16.565 15.299 8.627 1.00 0.00 4 SER A CA 12
ATOM 21104 C C . SER A 1 4 ? 17.086 14.178 7.680 1.00 0.00 4 SER A C 12
ATOM 21105 O O . SER A 1 4 ? 16.464 13.877 6.653 1.00 0.00 4 SER A O 12
ATOM 21113 N N . GLY A 1 5 ? 18.202 13.524 8.047 1.00 0.00 5 GLY A N 12
ATOM 21114 C CA . GLY A 1 5 ? 18.700 12.333 7.306 1.00 0.00 5 GLY A CA 12
ATOM 21115 C C . GLY A 1 5 ? 17.992 11.014 7.665 1.00 0.00 5 GLY A C 12
ATOM 21116 O O . GLY A 1 5 ? 18.578 10.134 8.297 1.00 0.00 5 GLY A O 12
ATOM 21120 N N . ILE A 1 6 ? 16.722 10.901 7.258 1.00 0.00 6 ILE A N 12
ATOM 21121 C CA . ILE A 1 6 ? 15.787 9.870 7.802 1.00 0.00 6 ILE A CA 12
ATOM 21122 C C . ILE A 1 6 ? 15.753 8.569 6.959 1.00 0.00 6 ILE A C 12
ATOM 21123 O O . ILE A 1 6 ? 14.790 8.271 6.247 1.00 0.00 6 ILE A O 12
ATOM 21139 N N . ILE A 1 7 ? 16.810 7.749 7.103 1.00 0.00 7 ILE A N 12
ATOM 21140 C CA . ILE A 1 7 ? 16.910 6.413 6.436 1.00 0.00 7 ILE A CA 12
ATOM 21141 C C . ILE A 1 7 ? 16.137 5.321 7.236 1.00 0.00 7 ILE A C 12
ATOM 21142 O O . ILE A 1 7 ? 16.690 4.592 8.063 1.00 0.00 7 ILE A O 12
ATOM 21158 N N . TYR A 1 8 ? 14.817 5.260 6.998 1.00 0.00 8 TYR A N 12
ATOM 21159 C CA . TYR A 1 8 ? 13.865 4.553 7.902 1.00 0.00 8 TYR A CA 12
ATOM 21160 C C . TYR A 1 8 ? 12.934 3.660 7.036 1.00 0.00 8 TYR A C 12
ATOM 21161 O O . TYR A 1 8 ? 11.899 4.111 6.541 1.00 0.00 8 TYR A O 12
ATOM 21179 N N . LYS A 1 9 ? 13.298 2.377 6.880 1.00 0.00 9 LYS A N 12
ATOM 21180 C CA . LYS A 1 9 ? 12.462 1.370 6.158 1.00 0.00 9 LYS A CA 12
ATOM 21181 C C . LYS A 1 9 ? 12.492 0.043 6.977 1.00 0.00 9 LYS A C 12
ATOM 21182 O O . LYS A 1 9 ? 13.552 -0.571 7.128 1.00 0.00 9 LYS A O 12
ATOM 21201 N N . GLN A 1 10 ? 11.355 -0.351 7.571 1.00 0.00 10 GLN A N 12
ATOM 21202 C CA . GLN A 1 10 ? 11.340 -1.352 8.682 1.00 0.00 10 GLN A CA 12
ATOM 21203 C C . GLN A 1 10 ? 10.933 -2.799 8.248 1.00 0.00 10 GLN A C 12
ATOM 21204 O O . GLN A 1 10 ? 10.100 -2.924 7.346 1.00 0.00 10 GLN A O 12
ATOM 21218 N N . PRO A 1 11 ? 11.444 -3.908 8.862 1.00 0.00 11 PRO A N 12
ATOM 21219 C CA . PRO A 1 11 ? 11.198 -5.299 8.354 1.00 0.00 11 PRO A CA 12
ATOM 21220 C C . PRO A 1 11 ? 9.794 -5.896 8.648 1.00 0.00 11 PRO A C 12
ATOM 21221 O O . PRO A 1 11 ? 9.604 -6.742 9.525 1.00 0.00 11 PRO A O 12
ATOM 21232 N N . ILE A 1 12 ? 8.824 -5.481 7.832 1.00 0.00 12 ILE A N 12
ATOM 21233 C CA . ILE A 1 12 ? 7.529 -6.204 7.639 1.00 0.00 12 ILE A CA 12
ATOM 21234 C C . ILE A 1 12 ? 7.110 -5.950 6.157 1.00 0.00 12 ILE A C 12
ATOM 21235 O O . ILE A 1 12 ? 6.390 -4.997 5.845 1.00 0.00 12 ILE A O 12
ATOM 21251 N N . TYR A 1 13 ? 7.640 -6.768 5.226 1.00 0.00 13 TYR A N 12
ATOM 21252 C CA . TYR A 1 13 ? 7.647 -6.451 3.771 1.00 0.00 13 TYR A CA 12
ATOM 21253 C C . TYR A 1 13 ? 7.615 -7.729 2.855 1.00 0.00 13 TYR A C 12
ATOM 21254 O O . TYR A 1 13 ? 8.476 -7.956 1.999 1.00 0.00 13 TYR A O 12
ATOM 21272 N N . GLN A 1 14 ? 6.511 -8.479 2.931 1.00 0.00 14 GLN A N 12
ATOM 21273 C CA . GLN A 1 14 ? 6.167 -9.551 1.954 1.00 0.00 14 GLN A CA 12
ATOM 21274 C C . GLN A 1 14 ? 5.349 -8.949 0.775 1.00 0.00 14 GLN A C 12
ATOM 21275 O O . GLN A 1 14 ? 4.117 -8.969 0.702 1.00 0.00 14 GLN A O 12
ATOM 21289 N N . GLY A 1 15 ? 6.137 -8.283 -0.077 1.00 0.00 15 GLY A N 12
ATOM 21290 C CA . GLY A 1 15 ? 5.652 -7.204 -0.967 1.00 0.00 15 GLY A CA 12
ATOM 21291 C C . GLY A 1 15 ? 6.425 -5.910 -0.657 1.00 0.00 15 GLY A C 12
ATOM 21292 O O . GLY A 1 15 ? 5.954 -5.090 0.129 1.00 0.00 15 GLY A O 12
ATOM 21296 N N . ASN A 1 16 ? 7.636 -5.778 -1.218 1.00 0.00 16 ASN A N 12
ATOM 21297 C CA . ASN A 1 16 ? 8.688 -4.886 -0.640 1.00 0.00 16 ASN A CA 12
ATOM 21298 C C . ASN A 1 16 ? 8.537 -3.338 -0.790 1.00 0.00 16 ASN A C 12
ATOM 21299 O O . ASN A 1 16 ? 9.221 -2.612 -0.061 1.00 0.00 16 ASN A O 12
ATOM 21310 N N . LEU A 1 17 ? 7.700 -2.826 -1.699 1.00 0.00 17 LEU A N 12
ATOM 21311 C CA . LEU A 1 17 ? 7.572 -1.367 -1.944 1.00 0.00 17 LEU A CA 12
ATOM 21312 C C . LEU A 1 17 ? 6.238 -0.829 -1.308 1.00 0.00 17 LEU A C 12
ATOM 21313 O O . LEU A 1 17 ? 6.279 -0.297 -0.197 1.00 0.00 17 LEU A O 12
ATOM 21329 N N . ILE A 1 18 ? 5.082 -0.994 -1.972 1.00 0.00 18 ILE A N 12
ATOM 21330 C CA . ILE A 1 18 ? 3.742 -0.579 -1.437 1.00 0.00 18 ILE A CA 12
ATOM 21331 C C . ILE A 1 18 ? 3.219 -1.643 -0.419 1.00 0.00 18 ILE A C 12
ATOM 21332 O O . ILE A 1 18 ? 2.944 -2.787 -0.790 1.00 0.00 18 ILE A O 12
ATOM 21348 N N . LYS A 1 19 ? 3.107 -1.267 0.870 1.00 0.00 19 LYS A N 12
ATOM 21349 C CA . LYS A 1 19 ? 2.764 -2.222 1.962 1.00 0.00 19 LYS A CA 12
ATOM 21350 C C . LYS A 1 19 ? 2.211 -1.454 3.201 1.00 0.00 19 LYS A C 12
ATOM 21351 O O . LYS A 1 19 ? 2.961 -0.751 3.887 1.00 0.00 19 LYS A O 12
ATOM 21370 N N . GLN A 1 20 ? 0.926 -1.630 3.532 1.00 0.00 20 GLN A N 12
ATOM 21371 C CA . GLN A 1 20 ? 0.260 -0.863 4.633 1.00 0.00 20 GLN A CA 12
ATOM 21372 C C . GLN A 1 20 ? 0.459 -1.467 6.062 1.00 0.00 20 GLN A C 12
ATOM 21373 O O . GLN A 1 20 ? -0.490 -1.801 6.771 1.00 0.00 20 GLN A O 12
ATOM 21387 N N . ASN A 1 21 ? 1.733 -1.537 6.478 1.00 0.00 21 ASN A N 12
ATOM 21388 C CA . ASN A 1 21 ? 2.150 -1.701 7.902 1.00 0.00 21 ASN A CA 12
ATOM 21389 C C . ASN A 1 21 ? 3.601 -1.150 8.121 1.00 0.00 21 ASN A C 12
ATOM 21390 O O . ASN A 1 21 ? 3.800 -0.314 9.002 1.00 0.00 21 ASN A O 12
ATOM 21401 N N . ALA A 1 22 ? 4.601 -1.556 7.314 1.00 0.00 22 ALA A N 12
ATOM 21402 C CA . ALA A 1 22 ? 5.909 -0.853 7.266 1.00 0.00 22 ALA A CA 12
ATOM 21403 C C . ALA A 1 22 ? 5.903 0.576 6.636 1.00 0.00 22 ALA A C 12
ATOM 21404 O O . ALA A 1 22 ? 6.611 1.445 7.147 1.00 0.00 22 ALA A O 12
ATOM 21411 N N . VAL A 1 23 ? 5.095 0.841 5.593 1.00 0.00 23 VAL A N 12
ATOM 21412 C CA . VAL A 1 23 ? 4.804 2.235 5.136 1.00 0.00 23 VAL A CA 12
ATOM 21413 C C . VAL A 1 23 ? 3.987 3.075 6.183 1.00 0.00 23 VAL A C 12
ATOM 21414 O O . VAL A 1 23 ? 4.332 4.228 6.423 1.00 0.00 23 VAL A O 12
ATOM 21427 N N . GLU A 1 24 ? 2.956 2.512 6.823 1.00 0.00 24 GLU A N 12
ATOM 21428 C CA . GLU A 1 24 ? 2.380 3.074 8.093 1.00 0.00 24 GLU A CA 12
ATOM 21429 C C . GLU A 1 24 ? 3.419 3.435 9.213 1.00 0.00 24 GLU A C 12
ATOM 21430 O O . GLU A 1 24 ? 3.344 4.524 9.784 1.00 0.00 24 GLU A O 12
ATOM 21442 N N . GLN A 1 25 ? 4.403 2.559 9.471 1.00 0.00 25 GLN A N 12
ATOM 21443 C CA . GLN A 1 25 ? 5.495 2.817 10.442 1.00 0.00 25 GLN A CA 12
ATOM 21444 C C . GLN A 1 25 ? 6.650 3.779 9.999 1.00 0.00 25 GLN A C 12
ATOM 21445 O O . GLN A 1 25 ? 7.257 4.377 10.897 1.00 0.00 25 GLN A O 12
ATOM 21459 N N . LEU A 1 26 ? 6.981 3.912 8.693 1.00 0.00 26 LEU A N 12
ATOM 21460 C CA . LEU A 1 26 ? 8.188 4.666 8.231 1.00 0.00 26 LEU A CA 12
ATOM 21461 C C . LEU A 1 26 ? 8.393 6.149 8.640 1.00 0.00 26 LEU A C 12
ATOM 21462 O O . LEU A 1 26 ? 9.545 6.572 8.733 1.00 0.00 26 LEU A O 12
ATOM 21478 N N . GLN A 1 27 ? 7.318 6.920 8.884 1.00 0.00 27 GLN A N 12
ATOM 21479 C CA . GLN A 1 27 ? 7.394 8.287 9.498 1.00 0.00 27 GLN A CA 12
ATOM 21480 C C . GLN A 1 27 ? 8.429 9.298 8.890 1.00 0.00 27 GLN A C 12
ATOM 21481 O O . GLN A 1 27 ? 9.183 9.961 9.605 1.00 0.00 27 GLN A O 12
ATOM 21495 N N . VAL A 1 28 ? 8.427 9.413 7.556 1.00 0.00 28 VAL A N 12
ATOM 21496 C CA . VAL A 1 28 ? 9.353 10.307 6.800 1.00 0.00 28 VAL A CA 12
ATOM 21497 C C . VAL A 1 28 ? 8.684 11.702 6.566 1.00 0.00 28 VAL A C 12
ATOM 21498 O O . VAL A 1 28 ? 7.466 11.832 6.413 1.00 0.00 28 VAL A O 12
ATOM 21511 N N . GLY A 1 29 ? 9.543 12.727 6.503 1.00 0.00 29 GLY A N 12
ATOM 21512 C CA . GLY A 1 29 ? 9.127 14.104 6.152 1.00 0.00 29 GLY A CA 12
ATOM 21513 C C . GLY A 1 29 ? 10.212 14.893 5.407 1.00 0.00 29 GLY A C 12
ATOM 21514 O O . GLY A 1 29 ? 10.704 15.894 5.929 1.00 0.00 29 GLY A O 12
ATOM 21518 N N . GLN A 1 30 ? 10.578 14.439 4.195 1.00 0.00 30 GLN A N 12
ATOM 21519 C CA . GLN A 1 30 ? 11.765 14.966 3.467 1.00 0.00 30 GLN A CA 12
ATOM 21520 C C . GLN A 1 30 ? 11.433 15.424 2.022 1.00 0.00 30 GLN A C 12
ATOM 21521 O O . GLN A 1 30 ? 11.563 16.618 1.739 1.00 0.00 30 GLN A O 12
ATOM 21535 N N . SER A 1 31 ? 11.046 14.503 1.119 1.00 0.00 31 SER A N 12
ATOM 21536 C CA . SER A 1 31 ? 10.993 14.795 -0.337 1.00 0.00 31 SER A CA 12
ATOM 21537 C C . SER A 1 31 ? 9.948 13.899 -1.080 1.00 0.00 31 SER A C 12
ATOM 21538 O O . SER A 1 31 ? 9.950 12.667 -0.967 1.00 0.00 31 SER A O 12
ATOM 21546 N N . LYS A 1 32 ? 9.120 14.549 -1.907 1.00 0.00 32 LYS A N 12
ATOM 21547 C CA . LYS A 1 32 ? 8.061 13.889 -2.718 1.00 0.00 32 LYS A CA 12
ATOM 21548 C C . LYS A 1 32 ? 8.517 12.872 -3.791 1.00 0.00 32 LYS A C 12
ATOM 21549 O O . LYS A 1 32 ? 7.980 11.764 -3.853 1.00 0.00 32 LYS A O 12
ATOM 21568 N N . GLN A 1 33 ? 9.529 13.234 -4.590 1.00 0.00 33 GLN A N 12
ATOM 21569 C CA . GLN A 1 33 ? 10.210 12.282 -5.503 1.00 0.00 33 GLN A CA 12
ATOM 21570 C C . GLN A 1 33 ? 11.014 11.120 -4.847 1.00 0.00 33 GLN A C 12
ATOM 21571 O O . GLN A 1 33 ? 11.046 10.037 -5.429 1.00 0.00 33 GLN A O 12
ATOM 21585 N N . GLN A 1 34 ? 11.611 11.308 -3.657 1.00 0.00 34 GLN A N 12
ATOM 21586 C CA . GLN A 1 34 ? 12.252 10.200 -2.901 1.00 0.00 34 GLN A CA 12
ATOM 21587 C C . GLN A 1 34 ? 11.240 9.142 -2.361 1.00 0.00 34 GLN A C 12
ATOM 21588 O O . GLN A 1 34 ? 11.415 7.958 -2.655 1.00 0.00 34 GLN A O 12
ATOM 21602 N N . VAL A 1 35 ? 10.175 9.543 -1.637 1.00 0.00 35 VAL A N 12
ATOM 21603 C CA . VAL A 1 35 ? 9.102 8.593 -1.215 1.00 0.00 35 VAL A CA 12
ATOM 21604 C C . VAL A 1 35 ? 8.321 7.917 -2.382 1.00 0.00 35 VAL A C 12
ATOM 21605 O O . VAL A 1 35 ? 8.104 6.706 -2.315 1.00 0.00 35 VAL A O 12
ATOM 21618 N N . SER A 1 36 ? 7.962 8.652 -3.454 1.00 0.00 36 SER A N 12
ATOM 21619 C CA . SER A 1 36 ? 7.357 8.034 -4.664 1.00 0.00 36 SER A CA 12
ATOM 21620 C C . SER A 1 36 ? 8.291 7.111 -5.498 1.00 0.00 36 SER A C 12
ATOM 21621 O O . SER A 1 36 ? 7.835 6.049 -5.920 1.00 0.00 36 SER A O 12
ATOM 21629 N N . ALA A 1 37 ? 9.585 7.434 -5.675 1.00 0.00 37 ALA A N 12
ATOM 21630 C CA . ALA A 1 37 ? 10.572 6.474 -6.240 1.00 0.00 37 ALA A CA 12
ATOM 21631 C C . ALA A 1 37 ? 10.848 5.188 -5.396 1.00 0.00 37 ALA A C 12
ATOM 21632 O O . ALA A 1 37 ? 10.889 4.099 -5.973 1.00 0.00 37 ALA A O 12
ATOM 21639 N N . LEU A 1 38 ? 10.994 5.300 -4.064 1.00 0.00 38 LEU A N 12
ATOM 21640 C CA . LEU A 1 38 ? 11.086 4.118 -3.159 1.00 0.00 38 LEU A CA 12
ATOM 21641 C C . LEU A 1 38 ? 9.793 3.229 -3.072 1.00 0.00 38 LEU A C 12
ATOM 21642 O O . LEU A 1 38 ? 9.909 2.002 -3.041 1.00 0.00 38 LEU A O 12
ATOM 21658 N N . LEU A 1 39 ? 8.601 3.830 -3.046 1.00 0.00 39 LEU A N 12
ATOM 21659 C CA . LEU A 1 39 ? 7.315 3.103 -3.222 1.00 0.00 39 LEU A CA 12
ATOM 21660 C C . LEU A 1 39 ? 6.962 2.608 -4.676 1.00 0.00 39 LEU A C 12
ATOM 21661 O O . LEU A 1 39 ? 6.205 1.646 -4.817 1.00 0.00 39 LEU A O 12
ATOM 21677 N N . GLY A 1 40 ? 7.508 3.243 -5.713 1.00 0.00 40 GLY A N 12
ATOM 21678 C CA . GLY A 1 40 ? 7.398 2.786 -7.117 1.00 0.00 40 GLY A CA 12
ATOM 21679 C C . GLY A 1 40 ? 6.294 3.461 -7.938 1.00 0.00 40 GLY A C 12
ATOM 21680 O O . GLY A 1 40 ? 5.333 2.807 -8.349 1.00 0.00 40 GLY A O 12
ATOM 21684 N N . THR A 1 41 ? 6.394 4.777 -8.135 1.00 0.00 41 THR A N 12
ATOM 21685 C CA . THR A 1 41 ? 5.306 5.625 -8.717 1.00 0.00 41 THR A CA 12
ATOM 21686 C C . THR A 1 41 ? 5.918 7.050 -9.023 1.00 0.00 41 THR A C 12
ATOM 21687 O O . THR A 1 41 ? 6.826 7.491 -8.308 1.00 0.00 41 THR A O 12
ATOM 21698 N N . PRO A 1 42 ? 5.450 7.846 -10.017 1.00 0.00 42 PRO A N 12
ATOM 21699 C CA . PRO A 1 42 ? 5.773 9.314 -10.079 1.00 0.00 42 PRO A CA 12
ATOM 21700 C C . PRO A 1 42 ? 5.142 10.162 -8.935 1.00 0.00 42 PRO A C 12
ATOM 21701 O O . PRO A 1 42 ? 4.284 9.698 -8.176 1.00 0.00 42 PRO A O 12
ATOM 21712 N N . SER A 1 43 ? 5.595 11.412 -8.778 1.00 0.00 43 SER A N 12
ATOM 21713 C CA . SER A 1 43 ? 4.932 12.396 -7.884 1.00 0.00 43 SER A CA 12
ATOM 21714 C C . SER A 1 43 ? 3.924 13.264 -8.694 1.00 0.00 43 SER A C 12
ATOM 21715 O O . SER A 1 43 ? 2.924 12.724 -9.173 1.00 0.00 43 SER A O 12
ATOM 21723 N N . ILE A 1 44 ? 4.179 14.564 -8.871 1.00 0.00 44 ILE A N 12
ATOM 21724 C CA . ILE A 1 44 ? 3.455 15.426 -9.848 1.00 0.00 44 ILE A CA 12
ATOM 21725 C C . ILE A 1 44 ? 4.594 16.262 -10.546 1.00 0.00 44 ILE A C 12
ATOM 21726 O O . ILE A 1 44 ? 5.205 17.089 -9.861 1.00 0.00 44 ILE A O 12
ATOM 21742 N N . PRO A 1 45 ? 4.907 16.121 -11.861 1.00 0.00 45 PRO A N 12
ATOM 21743 C CA . PRO A 1 45 ? 5.966 16.956 -12.525 1.00 0.00 45 PRO A CA 12
ATOM 21744 C C . PRO A 1 45 ? 5.513 18.389 -12.940 1.00 0.00 45 PRO A C 12
ATOM 21745 O O . PRO A 1 45 ? 5.426 18.722 -14.125 1.00 0.00 45 PRO A O 12
ATOM 21756 N N . ASP A 1 46 ? 5.296 19.240 -11.929 1.00 0.00 46 ASP A N 12
ATOM 21757 C CA . ASP A 1 46 ? 5.090 20.697 -12.104 1.00 0.00 46 ASP A CA 12
ATOM 21758 C C . ASP A 1 46 ? 6.277 21.478 -11.436 1.00 0.00 46 ASP A C 12
ATOM 21759 O O . ASP A 1 46 ? 6.448 21.356 -10.215 1.00 0.00 46 ASP A O 12
ATOM 21768 N N . PRO A 1 47 ? 7.060 22.332 -12.149 1.00 0.00 47 PRO A N 12
ATOM 21769 C CA . PRO A 1 47 ? 7.967 23.322 -11.487 1.00 0.00 47 PRO A CA 12
ATOM 21770 C C . PRO A 1 47 ? 7.319 24.559 -10.791 1.00 0.00 47 PRO A C 12
ATOM 21771 O O . PRO A 1 47 ? 8.042 25.256 -10.076 1.00 0.00 47 PRO A O 12
ATOM 21782 N N . PHE A 1 48 ? 6.012 24.839 -10.965 1.00 0.00 48 PHE A N 12
ATOM 21783 C CA . PHE A 1 48 ? 5.317 25.947 -10.254 1.00 0.00 48 PHE A CA 12
ATOM 21784 C C . PHE A 1 48 ? 4.965 25.537 -8.794 1.00 0.00 48 PHE A C 12
ATOM 21785 O O . PHE A 1 48 ? 5.617 26.036 -7.873 1.00 0.00 48 PHE A O 12
ATOM 21802 N N . HIS A 1 49 ? 3.969 24.662 -8.561 1.00 0.00 49 HIS A N 12
ATOM 21803 C CA . HIS A 1 49 ? 3.715 24.088 -7.214 1.00 0.00 49 HIS A CA 12
ATOM 21804 C C . HIS A 1 49 ? 3.039 22.693 -7.369 1.00 0.00 49 HIS A C 12
ATOM 21805 O O . HIS A 1 49 ? 1.809 22.563 -7.346 1.00 0.00 49 HIS A O 12
ATOM 21819 N N . ALA A 1 50 ? 3.870 21.644 -7.445 1.00 0.00 50 ALA A N 12
ATOM 21820 C CA . ALA A 1 50 ? 3.391 20.248 -7.472 1.00 0.00 50 ALA A CA 12
ATOM 21821 C C . ALA A 1 50 ? 2.834 19.767 -6.099 1.00 0.00 50 ALA A C 12
ATOM 21822 O O . ALA A 1 50 ? 3.587 19.548 -5.145 1.00 0.00 50 ALA A O 12
ATOM 21829 N N . GLN A 1 51 ? 1.505 19.633 -6.030 1.00 0.00 51 GLN A N 12
ATOM 21830 C CA . GLN A 1 51 ? 0.765 19.376 -4.763 1.00 0.00 51 GLN A CA 12
ATOM 21831 C C . GLN A 1 51 ? 0.904 17.902 -4.220 1.00 0.00 51 GLN A C 12
ATOM 21832 O O . GLN A 1 51 ? 1.774 17.141 -4.651 1.00 0.00 51 GLN A O 12
ATOM 21846 N N . ARG A 1 52 ? 0.035 17.510 -3.268 1.00 0.00 52 ARG A N 12
ATOM 21847 C CA . ARG A 1 52 ? -0.160 16.100 -2.838 1.00 0.00 52 ARG A CA 12
ATOM 21848 C C . ARG A 1 52 ? -0.213 15.032 -3.978 1.00 0.00 52 ARG A C 12
ATOM 21849 O O . ARG A 1 52 ? -0.846 15.256 -5.013 1.00 0.00 52 ARG A O 12
ATOM 21870 N N . TRP A 1 53 ? 0.399 13.865 -3.753 1.00 0.00 53 TRP A N 12
ATOM 21871 C CA . TRP A 1 53 ? 0.273 12.706 -4.702 1.00 0.00 53 TRP A CA 12
ATOM 21872 C C . TRP A 1 53 ? -1.082 12.017 -4.420 1.00 0.00 53 TRP A C 12
ATOM 21873 O O . TRP A 1 53 ? -1.236 11.397 -3.369 1.00 0.00 53 TRP A O 12
ATOM 21894 N N . ASP A 1 54 ? -2.031 12.143 -5.359 1.00 0.00 54 ASP A N 12
ATOM 21895 C CA . ASP A 1 54 ? -3.444 11.729 -5.133 1.00 0.00 54 ASP A CA 12
ATOM 21896 C C . ASP A 1 54 ? -3.943 10.649 -6.156 1.00 0.00 54 ASP A C 12
ATOM 21897 O O . ASP A 1 54 ? -4.988 10.819 -6.793 1.00 0.00 54 ASP A O 12
ATOM 21906 N N . TYR A 1 55 ? -3.210 9.529 -6.327 1.00 0.00 55 TYR A N 12
ATOM 21907 C CA . TYR A 1 55 ? -3.526 8.547 -7.402 1.00 0.00 55 TYR A CA 12
ATOM 21908 C C . TYR A 1 55 ? -4.310 7.311 -6.850 1.00 0.00 55 TYR A C 12
ATOM 21909 O O . TYR A 1 55 ? -3.813 6.531 -6.032 1.00 0.00 55 TYR A O 12
ATOM 21927 N N . THR A 1 56 ? -5.539 7.157 -7.356 1.00 0.00 56 THR A N 12
ATOM 21928 C CA . THR A 1 56 ? -6.396 5.970 -7.112 1.00 0.00 56 THR A CA 12
ATOM 21929 C C . THR A 1 56 ? -6.408 5.060 -8.372 1.00 0.00 56 THR A C 12
ATOM 21930 O O . THR A 1 56 ? -6.894 5.465 -9.433 1.00 0.00 56 THR A O 12
ATOM 21941 N N . SER A 1 57 ? -5.948 3.811 -8.221 1.00 0.00 57 SER A N 12
ATOM 21942 C CA . SER A 1 57 ? -6.085 2.774 -9.267 1.00 0.00 57 SER A CA 12
ATOM 21943 C C . SER A 1 57 ? -6.751 1.489 -8.712 1.00 0.00 57 SER A C 12
ATOM 21944 O O . SER A 1 57 ? -6.085 0.583 -8.203 1.00 0.00 57 SER A O 12
ATOM 21952 N N . THR A 1 58 ? -8.071 1.468 -8.845 1.00 0.00 58 THR A N 12
ATOM 21953 C CA . THR A 1 58 ? -8.959 0.485 -8.172 1.00 0.00 58 THR A CA 12
ATOM 21954 C C . THR A 1 58 ? -9.941 -0.238 -9.145 1.00 0.00 58 THR A C 12
ATOM 21955 O O . THR A 1 58 ? -9.962 -0.029 -10.362 1.00 0.00 58 THR A O 12
ATOM 21966 N N . GLN A 1 59 ? -10.741 -1.138 -8.557 1.00 0.00 59 GLN A N 12
ATOM 21967 C CA . GLN A 1 59 ? -11.662 -2.021 -9.308 1.00 0.00 59 GLN A CA 12
ATOM 21968 C C . GLN A 1 59 ? -13.041 -1.348 -9.549 1.00 0.00 59 GLN A C 12
ATOM 21969 O O . GLN A 1 59 ? -13.878 -1.294 -8.644 1.00 0.00 59 GLN A O 12
ATOM 21983 N N . ARG A 1 60 ? -13.315 -0.910 -10.788 1.00 0.00 60 ARG A N 12
ATOM 21984 C CA . ARG A 1 60 ? -14.677 -0.447 -11.183 1.00 0.00 60 ARG A CA 12
ATOM 21985 C C . ARG A 1 60 ? -15.630 -1.637 -11.535 1.00 0.00 60 ARG A C 12
ATOM 21986 O O . ARG A 1 60 ? -15.921 -1.913 -12.701 1.00 0.00 60 ARG A O 12
ATOM 22007 N N . VAL A 1 61 ? -16.145 -2.295 -10.487 1.00 0.00 61 VAL A N 12
ATOM 22008 C CA . VAL A 1 61 ? -17.200 -3.339 -10.609 1.00 0.00 61 VAL A CA 12
ATOM 22009 C C . VAL A 1 61 ? -18.638 -2.746 -10.703 1.00 0.00 61 VAL A C 12
ATOM 22010 O O . VAL A 1 61 ? -19.322 -2.988 -11.699 1.00 0.00 61 VAL A O 12
ATOM 22023 N N . ASP A 1 62 ? -19.068 -1.971 -9.697 1.00 0.00 62 ASP A N 12
ATOM 22024 C CA . ASP A 1 62 ? -20.401 -1.314 -9.670 1.00 0.00 62 ASP A CA 12
ATOM 22025 C C . ASP A 1 62 ? -20.256 0.219 -9.322 1.00 0.00 62 ASP A C 12
ATOM 22026 O O . ASP A 1 62 ? -19.161 0.777 -9.168 1.00 0.00 62 ASP A O 12
ATOM 22035 N N . ARG A 1 63 ? -21.404 0.891 -9.189 1.00 0.00 63 ARG A N 12
ATOM 22036 C CA . ARG A 1 63 ? -21.515 2.136 -8.380 1.00 0.00 63 ARG A CA 12
ATOM 22037 C C . ARG A 1 63 ? -21.646 1.865 -6.843 1.00 0.00 63 ARG A C 12
ATOM 22038 O O . ARG A 1 63 ? -20.939 2.518 -6.072 1.00 0.00 63 ARG A O 12
ATOM 22059 N N . LEU A 1 64 ? -22.528 0.948 -6.402 1.00 0.00 64 LEU A N 12
ATOM 22060 C CA . LEU A 1 64 ? -22.749 0.657 -4.966 1.00 0.00 64 LEU A CA 12
ATOM 22061 C C . LEU A 1 64 ? -21.816 -0.507 -4.468 1.00 0.00 64 LEU A C 12
ATOM 22062 O O . LEU A 1 64 ? -22.242 -1.646 -4.257 1.00 0.00 64 LEU A O 12
ATOM 22078 N N . ALA A 1 65 ? -20.529 -0.185 -4.276 1.00 0.00 65 ALA A N 12
ATOM 22079 C CA . ALA A 1 65 ? -19.497 -1.163 -3.844 1.00 0.00 65 ALA A CA 12
ATOM 22080 C C . ALA A 1 65 ? -18.281 -0.448 -3.175 1.00 0.00 65 ALA A C 12
ATOM 22081 O O . ALA A 1 65 ? -17.998 0.727 -3.434 1.00 0.00 65 ALA A O 12
ATOM 22088 N N . ARG A 1 66 ? -17.523 -1.184 -2.340 1.00 0.00 66 ARG A N 12
ATOM 22089 C CA . ARG A 1 66 ? -16.313 -0.634 -1.645 1.00 0.00 66 ARG A CA 12
ATOM 22090 C C . ARG A 1 66 ? -15.054 -0.691 -2.577 1.00 0.00 66 ARG A C 12
ATOM 22091 O O . ARG A 1 66 ? -14.108 -1.459 -2.377 1.00 0.00 66 ARG A O 12
ATOM 22112 N N . THR A 1 67 ? -15.107 0.146 -3.620 1.00 0.00 67 THR A N 12
ATOM 22113 C CA . THR A 1 67 ? -14.120 0.135 -4.731 1.00 0.00 67 THR A CA 12
ATOM 22114 C C . THR A 1 67 ? -12.933 1.084 -4.396 1.00 0.00 67 THR A C 12
ATOM 22115 O O . THR A 1 67 ? -13.001 2.296 -4.631 1.00 0.00 67 THR A O 12
ATOM 22126 N N . GLU A 1 68 ? -11.897 0.516 -3.774 1.00 0.00 68 GLU A N 12
ATOM 22127 C CA . GLU A 1 68 ? -10.943 1.278 -2.910 1.00 0.00 68 GLU A CA 12
ATOM 22128 C C . GLU A 1 68 ? -9.789 0.287 -2.559 1.00 0.00 68 GLU A C 12
ATOM 22129 O O . GLU A 1 68 ? -9.930 -0.573 -1.687 1.00 0.00 68 GLU A O 12
ATOM 22141 N N . ILE A 1 69 ? -8.708 0.355 -3.338 1.00 0.00 69 ILE A N 12
ATOM 22142 C CA . ILE A 1 69 ? -7.585 -0.622 -3.320 1.00 0.00 69 ILE A CA 12
ATOM 22143 C C . ILE A 1 69 ? -6.523 -0.095 -4.345 1.00 0.00 69 ILE A C 12
ATOM 22144 O O . ILE A 1 69 ? -6.825 0.191 -5.503 1.00 0.00 69 ILE A O 12
ATOM 22160 N N . LYS A 1 70 ? -5.282 0.036 -3.875 1.00 0.00 70 LYS A N 12
ATOM 22161 C CA . LYS A 1 70 ? -4.250 0.909 -4.516 1.00 0.00 70 LYS A CA 12
ATOM 22162 C C . LYS A 1 70 ? -4.676 2.429 -4.604 1.00 0.00 70 LYS A C 12
ATOM 22163 O O . LYS A 1 70 ? -4.676 3.061 -5.663 1.00 0.00 70 LYS A O 12
ATOM 22182 N N . ASN A 1 71 ? -5.000 2.971 -3.426 1.00 0.00 71 ASN A N 12
ATOM 22183 C CA . ASN A 1 71 ? -5.429 4.364 -3.218 1.00 0.00 71 ASN A CA 12
ATOM 22184 C C . ASN A 1 71 ? -4.417 4.950 -2.164 1.00 0.00 71 ASN A C 12
ATOM 22185 O O . ASN A 1 71 ? -4.521 4.652 -0.967 1.00 0.00 71 ASN A O 12
ATOM 22196 N N . PHE A 1 72 ? -3.441 5.742 -2.616 1.00 0.00 72 PHE A N 12
ATOM 22197 C CA . PHE A 1 72 ? -2.472 6.408 -1.695 1.00 0.00 72 PHE A CA 12
ATOM 22198 C C . PHE A 1 72 ? -2.516 7.940 -1.938 1.00 0.00 72 PHE A C 12
ATOM 22199 O O . PHE A 1 72 ? -1.846 8.451 -2.842 1.00 0.00 72 PHE A O 12
ATOM 22216 N N . THR A 1 73 ? -3.297 8.665 -1.121 1.00 0.00 73 THR A N 12
ATOM 22217 C CA . THR A 1 73 ? -3.315 10.155 -1.155 1.00 0.00 73 THR A CA 12
ATOM 22218 C C . THR A 1 73 ? -2.342 10.683 -0.065 1.00 0.00 73 THR A C 12
ATOM 22219 O O . THR A 1 73 ? -2.644 10.648 1.130 1.00 0.00 73 THR A O 12
ATOM 22230 N N . VAL A 1 74 ? -1.168 11.157 -0.495 1.00 0.00 74 VAL A N 12
ATOM 22231 C CA . VAL A 1 74 ? -0.073 11.585 0.421 1.00 0.00 74 VAL A CA 12
ATOM 22232 C C . VAL A 1 74 ? 0.248 13.093 0.248 1.00 0.00 74 VAL A C 12
ATOM 22233 O O . VAL A 1 74 ? 0.485 13.587 -0.858 1.00 0.00 74 VAL A O 12
ATOM 22246 N N . PHE A 1 75 ? 0.261 13.806 1.377 1.00 0.00 75 PHE A N 12
ATOM 22247 C CA . PHE A 1 75 ? 0.232 15.283 1.406 1.00 0.00 75 PHE A CA 12
ATOM 22248 C C . PHE A 1 75 ? 1.648 15.887 1.579 1.00 0.00 75 PHE A C 12
ATOM 22249 O O . PHE A 1 75 ? 2.431 15.458 2.432 1.00 0.00 75 PHE A O 12
ATOM 22266 N N . PHE A 1 76 ? 1.946 16.899 0.759 1.00 0.00 76 PHE A N 12
ATOM 22267 C CA . PHE A 1 76 ? 3.262 17.586 0.756 1.00 0.00 76 PHE A CA 12
ATOM 22268 C C . PHE A 1 76 ? 3.062 19.104 1.043 1.00 0.00 76 PHE A C 12
ATOM 22269 O O . PHE A 1 76 ? 2.145 19.724 0.492 1.00 0.00 76 PHE A O 12
ATOM 22286 N N . GLU A 1 77 ? 3.934 19.704 1.869 1.00 0.00 77 GLU A N 12
ATOM 22287 C CA . GLU A 1 77 ? 3.909 21.186 2.105 1.00 0.00 77 GLU A CA 12
ATOM 22288 C C . GLU A 1 77 ? 4.438 21.975 0.872 1.00 0.00 77 GLU A C 12
ATOM 22289 O O . GLU A 1 77 ? 3.663 22.656 0.198 1.00 0.00 77 GLU A O 12
ATOM 22301 N N . ASN A 1 78 ? 5.723 21.810 0.546 1.00 0.00 78 ASN A N 12
ATOM 22302 C CA . ASN A 1 78 ? 6.274 22.153 -0.787 1.00 0.00 78 ASN A CA 12
ATOM 22303 C C . ASN A 1 78 ? 6.805 20.834 -1.422 1.00 0.00 78 ASN A C 12
ATOM 22304 O O . ASN A 1 78 ? 6.093 20.250 -2.243 1.00 0.00 78 ASN A O 12
ATOM 22315 N N . GLU A 1 79 ? 7.986 20.334 -1.025 1.00 0.00 79 GLU A N 12
ATOM 22316 C CA . GLU A 1 79 ? 8.372 18.913 -1.258 1.00 0.00 79 GLU A CA 12
ATOM 22317 C C . GLU A 1 79 ? 8.141 17.918 -0.069 1.00 0.00 79 GLU A C 12
ATOM 22318 O O . GLU A 1 79 ? 8.025 16.716 -0.310 1.00 0.00 79 GLU A O 12
ATOM 22330 N N . GLN A 1 80 ? 8.143 18.390 1.182 1.00 0.00 80 GLN A N 12
ATOM 22331 C CA . GLN A 1 80 ? 8.307 17.549 2.383 1.00 0.00 80 GLN A CA 12
ATOM 22332 C C . GLN A 1 80 ? 6.985 16.930 2.895 1.00 0.00 80 GLN A C 12
ATOM 22333 O O . GLN A 1 80 ? 5.917 17.548 2.856 1.00 0.00 80 GLN A O 12
ATOM 22347 N N . VAL A 1 81 ? 7.081 15.676 3.351 1.00 0.00 81 VAL A N 12
ATOM 22348 C CA . VAL A 1 81 ? 5.898 14.795 3.539 1.00 0.00 81 VAL A CA 12
ATOM 22349 C C . VAL A 1 81 ? 5.190 15.077 4.905 1.00 0.00 81 VAL A C 12
ATOM 22350 O O . VAL A 1 81 ? 5.813 15.011 5.968 1.00 0.00 81 VAL A O 12
ATOM 22363 N N . VAL A 1 82 ? 3.885 15.362 4.846 1.00 0.00 82 VAL A N 12
ATOM 22364 C CA . VAL A 1 82 ? 3.052 15.633 6.052 1.00 0.00 82 VAL A CA 12
ATOM 22365 C C . VAL A 1 82 ? 2.406 14.294 6.534 1.00 0.00 82 VAL A C 12
ATOM 22366 O O . VAL A 1 82 ? 2.816 13.784 7.578 1.00 0.00 82 VAL A O 12
ATOM 22379 N N . ARG A 1 83 ? 1.423 13.731 5.800 1.00 0.00 83 ARG A N 12
ATOM 22380 C CA . ARG A 1 83 ? 0.814 12.413 6.143 1.00 0.00 83 ARG A CA 12
ATOM 22381 C C . ARG A 1 83 ? 0.149 11.716 4.911 1.00 0.00 83 ARG A C 12
ATOM 22382 O O . ARG A 1 83 ? -0.122 12.340 3.881 1.00 0.00 83 ARG A O 12
ATOM 22403 N N . TRP A 1 84 ? -0.099 10.405 5.043 1.00 0.00 84 TRP A N 12
ATOM 22404 C CA . TRP A 1 84 ? -0.638 9.543 3.957 1.00 0.00 84 TRP A CA 12
ATOM 22405 C C . TRP A 1 84 ? -2.006 8.884 4.322 1.00 0.00 84 TRP A C 12
ATOM 22406 O O . TRP A 1 84 ? -2.253 8.496 5.470 1.00 0.00 84 TRP A O 12
ATOM 22427 N N . GLU A 1 85 ? -2.878 8.790 3.308 1.00 0.00 85 GLU A N 12
ATOM 22428 C CA . GLU A 1 85 ? -4.287 8.361 3.449 1.00 0.00 85 GLU A CA 12
ATOM 22429 C C . GLU A 1 85 ? -4.625 7.213 2.441 1.00 0.00 85 GLU A C 12
ATOM 22430 O O . GLU A 1 85 ? -4.289 7.271 1.252 1.00 0.00 85 GLU A O 12
ATOM 22442 N N . GLY A 1 86 ? -5.386 6.232 2.936 1.00 0.00 86 GLY A N 12
ATOM 22443 C CA . GLY A 1 86 ? -6.242 5.388 2.072 1.00 0.00 86 GLY A CA 12
ATOM 22444 C C . GLY A 1 86 ? -6.098 3.869 2.251 1.00 0.00 86 GLY A C 12
ATOM 22445 O O . GLY A 1 86 ? -6.119 3.342 3.367 1.00 0.00 86 GLY A O 12
ATOM 22449 N N . ASP A 1 87 ? -6.051 3.177 1.110 1.00 0.00 87 ASP A N 12
ATOM 22450 C CA . ASP A 1 87 ? -6.121 1.687 1.053 1.00 0.00 87 ASP A CA 12
ATOM 22451 C C . ASP A 1 87 ? -5.198 1.248 -0.112 1.00 0.00 87 ASP A C 12
ATOM 22452 O O . ASP A 1 87 ? -5.584 1.287 -1.282 1.00 0.00 87 ASP A O 12
ATOM 22461 N N . TYR A 1 88 ? -3.956 0.894 0.212 1.00 0.00 88 TYR A N 12
ATOM 22462 C CA . TYR A 1 88 ? -2.866 0.777 -0.791 1.00 0.00 88 TYR A CA 12
ATOM 22463 C C . TYR A 1 88 ? -2.366 -0.667 -0.997 1.00 0.00 88 TYR A C 12
ATOM 22464 O O . TYR A 1 88 ? -2.474 -1.198 -2.105 1.00 0.00 88 TYR A O 12
ATOM 22482 N N . PHE A 1 89 ? -1.885 -1.326 0.064 1.00 0.00 89 PHE A N 12
ATOM 22483 C CA . PHE A 1 89 ? -1.861 -2.819 0.120 1.00 0.00 89 PHE A CA 12
ATOM 22484 C C . PHE A 1 89 ? -2.061 -3.296 1.595 1.00 0.00 89 PHE A C 12
ATOM 22485 O O . PHE A 1 89 ? -1.061 -3.633 2.239 1.00 0.00 89 PHE A O 12
ATOM 22502 N N . PRO A 1 90 ? -3.308 -3.388 2.145 1.00 0.00 90 PRO A N 12
ATOM 22503 C CA . PRO A 1 90 ? -3.553 -3.894 3.537 1.00 0.00 90 PRO A CA 12
ATOM 22504 C C . PRO A 1 90 ? -3.792 -5.428 3.617 1.00 0.00 90 PRO A C 12
ATOM 22505 O O . PRO A 1 90 ? -4.888 -5.909 3.914 1.00 0.00 90 PRO A O 12
ATOM 22516 N N . SER A 1 91 ? -2.724 -6.189 3.365 1.00 0.00 91 SER A N 12
ATOM 22517 C CA . SER A 1 91 ? -2.725 -7.665 3.521 1.00 0.00 91 SER A CA 12
ATOM 22518 C C . SER A 1 91 ? -1.266 -8.111 3.795 1.00 0.00 91 SER A C 12
ATOM 22519 O O . SER A 1 91 ? -0.444 -8.229 2.875 1.00 0.00 91 SER A O 12
ATOM 22527 N N . GLN A 1 92 ? -0.943 -8.275 5.088 1.00 0.00 92 GLN A N 12
ATOM 22528 C CA . GLN A 1 92 ? 0.446 -8.495 5.548 1.00 0.00 92 GLN A CA 12
ATOM 22529 C C . GLN A 1 92 ? 0.497 -9.252 6.904 1.00 0.00 92 GLN A C 12
ATOM 22530 O O . GLN A 1 92 ? 0.092 -8.711 7.937 1.00 0.00 92 GLN A O 12
ATOM 22544 N N . ASP A 1 93 ? 1.017 -10.495 6.890 1.00 0.00 93 ASP A N 12
ATOM 22545 C CA . ASP A 1 93 ? 1.088 -11.347 8.118 1.00 0.00 93 ASP A CA 12
ATOM 22546 C C . ASP A 1 93 ? 2.446 -12.125 8.310 1.00 0.00 93 ASP A C 12
ATOM 22547 O O . ASP A 1 93 ? 2.467 -13.238 8.839 1.00 0.00 93 ASP A O 12
ATOM 22556 N N . GLU A 1 94 ? 3.595 -11.493 7.979 1.00 0.00 94 GLU A N 12
ATOM 22557 C CA . GLU A 1 94 ? 4.946 -11.998 8.394 1.00 0.00 94 GLU A CA 12
ATOM 22558 C C . GLU A 1 94 ? 5.309 -11.806 9.905 1.00 0.00 94 GLU A C 12
ATOM 22559 O O . GLU A 1 94 ? 5.778 -12.719 10.585 1.00 0.00 94 GLU A O 12
ATOM 22571 N N . GLN A 1 95 ? 5.028 -10.587 10.369 1.00 0.00 95 GLN A N 12
ATOM 22572 C CA . GLN A 1 95 ? 4.889 -10.273 11.804 1.00 0.00 95 GLN A CA 12
ATOM 22573 C C . GLN A 1 95 ? 3.416 -10.577 12.164 1.00 0.00 95 GLN A C 12
ATOM 22574 O O . GLN A 1 95 ? 2.514 -9.807 11.821 1.00 0.00 95 GLN A O 12
ATOM 22588 N N . LEU A 1 96 ? 3.237 -11.741 12.798 1.00 0.00 96 LEU A N 12
ATOM 22589 C CA . LEU A 1 96 ? 1.908 -12.369 13.038 1.00 0.00 96 LEU A CA 12
ATOM 22590 C C . LEU A 1 96 ? 0.797 -11.390 13.520 1.00 0.00 96 LEU A C 12
ATOM 22591 O O . LEU A 1 96 ? 0.862 -10.861 14.635 1.00 0.00 96 LEU A O 12
ATOM 22607 N N . ALA A 1 97 ? -0.157 -11.071 12.630 1.00 0.00 97 ALA A N 12
ATOM 22608 C CA . ALA A 1 97 ? -0.954 -9.826 12.748 1.00 0.00 97 ALA A CA 12
ATOM 22609 C C . ALA A 1 97 ? -2.105 -9.972 13.774 1.00 0.00 97 ALA A C 12
ATOM 22610 O O . ALA A 1 97 ? -3.151 -10.573 13.501 1.00 0.00 97 ALA A O 12
ATOM 22617 N N . LYS A 1 98 ? -1.846 -9.457 14.980 1.00 0.00 98 LYS A N 12
ATOM 22618 C CA . LYS A 1 98 ? -2.675 -9.734 16.183 1.00 0.00 98 LYS A CA 12
ATOM 22619 C C . LYS A 1 98 ? -3.592 -8.559 16.626 1.00 0.00 98 LYS A C 12
ATOM 22620 O O . LYS A 1 98 ? -3.596 -8.136 17.783 1.00 0.00 98 LYS A O 12
ATOM 22639 N N . ALA A 1 99 ? -4.446 -8.120 15.687 1.00 0.00 99 ALA A N 12
ATOM 22640 C CA . ALA A 1 99 ? -5.626 -7.265 15.977 1.00 0.00 99 ALA A CA 12
ATOM 22641 C C . ALA A 1 99 ? -6.866 -8.103 16.410 1.00 0.00 99 ALA A C 12
ATOM 22642 O O . ALA A 1 99 ? -7.341 -7.943 17.535 1.00 0.00 99 ALA A O 12
ATOM 22649 N N . ALA A 1 100 ? -7.306 -9.081 15.588 1.00 0.00 100 ALA A N 12
ATOM 22650 C CA . ALA A 1 100 ? -7.852 -10.356 16.121 1.00 0.00 100 ALA A CA 12
ATOM 22651 C C . ALA A 1 100 ? -6.720 -11.163 16.857 1.00 0.00 100 ALA A C 12
ATOM 22652 O O . ALA A 1 100 ? -5.741 -11.519 16.187 1.00 0.00 100 ALA A O 12
ATOM 22659 N N . PRO A 1 101 ? -6.731 -11.380 18.201 1.00 0.00 101 PRO A N 12
ATOM 22660 C CA . PRO A 1 101 ? -5.450 -11.550 18.976 1.00 0.00 101 PRO A CA 12
ATOM 22661 C C . PRO A 1 101 ? -4.809 -12.957 18.918 1.00 0.00 101 PRO A C 12
ATOM 22662 O O . PRO A 1 101 ? -4.916 -13.769 19.842 1.00 0.00 101 PRO A O 12
ATOM 22673 N N . LYS A 1 102 ? -4.079 -13.199 17.819 1.00 0.00 102 LYS A N 12
ATOM 22674 C CA . LYS A 1 102 ? -3.340 -14.461 17.592 1.00 0.00 102 LYS A CA 12
ATOM 22675 C C . LYS A 1 102 ? -1.869 -14.399 18.107 1.00 0.00 102 LYS A C 12
ATOM 22676 O O . LYS A 1 102 ? -0.977 -13.859 17.445 1.00 0.00 102 LYS A O 12
ATOM 22695 N N . GLN A 1 103 ? -1.625 -14.965 19.302 1.00 0.00 103 GLN A N 12
ATOM 22696 C CA . GLN A 1 103 ? -0.290 -14.949 19.953 1.00 0.00 103 GLN A CA 12
ATOM 22697 C C . GLN A 1 103 ? 0.389 -16.356 19.830 1.00 0.00 103 GLN A C 12
ATOM 22698 O O . GLN A 1 103 ? 0.226 -17.230 20.686 1.00 0.00 103 GLN A O 12
ATOM 22712 N N . PHE A 1 104 ? 1.177 -16.537 18.766 1.00 0.00 104 PHE A N 12
ATOM 22713 C CA . PHE A 1 104 ? 2.021 -17.749 18.577 1.00 0.00 104 PHE A CA 12
ATOM 22714 C C . PHE A 1 104 ? 3.349 -17.426 17.818 1.00 0.00 104 PHE A C 12
ATOM 22715 O O . PHE A 1 104 ? 3.613 -17.938 16.729 1.00 0.00 104 PHE A O 12
ATOM 22732 N N . GLY A 1 105 ? 4.210 -16.602 18.440 1.00 0.00 105 GLY A N 12
ATOM 22733 C CA . GLY A 1 105 ? 5.605 -16.412 17.991 1.00 0.00 105 GLY A CA 12
ATOM 22734 C C . GLY A 1 105 ? 6.046 -14.951 17.857 1.00 0.00 105 GLY A C 12
ATOM 22735 O O . GLY A 1 105 ? 6.509 -14.354 18.830 1.00 0.00 105 GLY A O 12
ATOM 22739 N N . ARG A 1 106 ? 5.972 -14.401 16.639 1.00 0.00 106 ARG A N 12
ATOM 22740 C CA . ARG A 1 106 ? 6.662 -13.133 16.296 1.00 0.00 106 ARG A CA 12
ATOM 22741 C C . ARG A 1 106 ? 5.827 -11.867 16.638 1.00 0.00 106 ARG A C 12
ATOM 22742 O O . ARG A 1 106 ? 4.723 -11.649 16.126 1.00 0.00 106 ARG A O 12
ATOM 22763 N N . ASN A 1 107 ? 6.443 -10.977 17.422 1.00 0.00 107 ASN A N 12
ATOM 22764 C CA . ASN A 1 107 ? 6.254 -9.510 17.267 1.00 0.00 107 ASN A CA 12
ATOM 22765 C C . ASN A 1 107 ? 7.671 -8.896 16.988 1.00 0.00 107 ASN A C 12
ATOM 22766 O O . ASN A 1 107 ? 8.504 -8.812 17.894 1.00 0.00 107 ASN A O 12
ATOM 22777 N N . LEU A 1 108 ? 7.954 -8.565 15.715 1.00 0.00 108 LEU A N 12
ATOM 22778 C CA . LEU A 1 108 ? 9.247 -7.948 15.306 1.00 0.00 108 LEU A CA 12
ATOM 22779 C C . LEU A 1 108 ? 9.047 -7.148 13.975 1.00 0.00 108 LEU A C 12
ATOM 22780 O O . LEU A 1 108 ? 9.122 -7.707 12.873 1.00 0.00 108 LEU A O 12
ATOM 22796 N N . ALA A 1 109 ? 8.801 -5.842 14.127 1.00 0.00 109 ALA A N 12
ATOM 22797 C CA . ALA A 1 109 ? 8.746 -4.856 13.021 1.00 0.00 109 ALA A CA 12
ATOM 22798 C C . ALA A 1 109 ? 9.524 -3.551 13.401 1.00 0.00 109 ALA A C 12
ATOM 22799 O O . ALA A 1 109 ? 10.551 -3.263 12.784 1.00 0.00 109 ALA A O 12
ATOM 22806 N N . ARG A 1 110 ? 9.068 -2.798 14.425 1.00 0.00 110 ARG A N 12
ATOM 22807 C CA . ARG A 1 110 ? 9.915 -1.783 15.126 1.00 0.00 110 ARG A CA 12
ATOM 22808 C C . ARG A 1 110 ? 9.679 -1.909 16.669 1.00 0.00 110 ARG A C 12
ATOM 22809 O O . ARG A 1 110 ? 9.066 -1.052 17.318 1.00 0.00 110 ARG A O 12
ATOM 22830 N N . ASP A 1 111 ? 10.192 -3.004 17.240 1.00 0.00 111 ASP A N 12
ATOM 22831 C CA . ASP A 1 111 ? 9.749 -3.507 18.566 1.00 0.00 111 ASP A CA 12
ATOM 22832 C C . ASP A 1 111 ? 10.676 -3.086 19.745 1.00 0.00 111 ASP A C 12
ATOM 22833 O O . ASP A 1 111 ? 11.660 -2.355 19.593 1.00 0.00 111 ASP A O 12
ATOM 22842 N N . LYS A 1 112 ? 10.243 -3.423 20.965 1.00 0.00 112 LYS A N 12
ATOM 22843 C CA . LYS A 1 112 ? 10.983 -3.114 22.217 1.00 0.00 112 LYS A CA 12
ATOM 22844 C C . LYS A 1 112 ? 10.623 -4.143 23.331 1.00 0.00 112 LYS A C 12
ATOM 22845 O O . LYS A 1 112 ? 9.906 -3.841 24.289 1.00 0.00 112 LYS A O 12
ATOM 22864 N N . LYS A 1 113 ? 11.141 -5.375 23.195 1.00 0.00 113 LYS A N 12
ATOM 22865 C CA . LYS A 1 113 ? 10.811 -6.497 24.125 1.00 0.00 113 LYS A CA 12
ATOM 22866 C C . LYS A 1 113 ? 11.771 -6.538 25.352 1.00 0.00 113 LYS A C 12
ATOM 22867 O O . LYS A 1 113 ? 12.666 -7.381 25.449 1.00 0.00 113 LYS A O 12
ATOM 22886 N N . LYS A 1 114 ? 11.560 -5.605 26.294 1.00 0.00 114 LYS A N 12
ATOM 22887 C CA . LYS A 1 114 ? 12.413 -5.454 27.500 1.00 0.00 114 LYS A CA 12
ATOM 22888 C C . LYS A 1 114 ? 11.591 -4.682 28.573 1.00 0.00 114 LYS A C 12
ATOM 22889 O O . LYS A 1 114 ? 11.340 -3.482 28.426 1.00 0.00 114 LYS A O 12
ATOM 22908 N N . GLN A 1 115 ? 11.248 -5.360 29.678 1.00 0.00 115 GLN A N 12
ATOM 22909 C CA . GLN A 1 115 ? 10.718 -4.700 30.900 1.00 0.00 115 GLN A CA 12
ATOM 22910 C C . GLN A 1 115 ? 11.783 -4.734 32.041 1.00 0.00 115 GLN A C 12
ATOM 22911 O O . GLN A 1 115 ? 12.596 -3.809 32.151 1.00 0.00 115 GLN A O 12
ATOM 22925 N N . ARG A 1 116 ? 11.780 -5.781 32.873 1.00 0.00 116 ARG A N 12
ATOM 22926 C CA . ARG A 1 116 ? 12.519 -5.801 34.165 1.00 0.00 116 ARG A CA 12
ATOM 22927 C C . ARG A 1 116 ? 13.210 -7.169 34.437 1.00 0.00 116 ARG A C 12
ATOM 22928 O O . ARG A 1 116 ? 12.788 -7.954 35.289 1.00 0.00 116 ARG A O 12
ATOM 22949 N N . GLY A 1 117 ? 14.328 -7.405 33.736 1.00 0.00 117 GLY A N 12
ATOM 22950 C CA . GLY A 1 117 ? 15.365 -8.361 34.177 1.00 0.00 117 GLY A CA 12
ATOM 22951 C C . GLY A 1 117 ? 16.460 -7.667 35.005 1.00 0.00 117 GLY A C 12
ATOM 22952 O O . GLY A 1 117 ? 16.430 -7.724 36.235 1.00 0.00 117 GLY A O 12
ATOM 22956 N N . ARG A 1 118 ? 17.371 -6.975 34.310 1.00 0.00 118 ARG A N 12
ATOM 22957 C CA . ARG A 1 118 ? 18.193 -5.896 34.919 1.00 0.00 118 ARG A CA 12
ATOM 22958 C C . ARG A 1 118 ? 17.587 -4.483 34.629 1.00 0.00 118 ARG A C 12
ATOM 22959 O O . ARG A 1 118 ? 16.900 -4.268 33.601 1.00 0.00 118 ARG A O 12
ATOM 22981 N N . MET A 1 1 ? 4.361 -16.506 -12.737 1.00 0.00 1 MET A N 13
ATOM 22982 C CA . MET A 1 1 ? 3.459 -15.425 -12.242 1.00 0.00 1 MET A CA 13
ATOM 22983 C C . MET A 1 1 ? 2.147 -16.008 -11.616 1.00 0.00 1 MET A C 13
ATOM 22984 O O . MET A 1 1 ? 1.777 -17.152 -11.889 1.00 0.00 1 MET A O 13
ATOM 23000 N N . ALA A 1 2 ? 1.429 -15.206 -10.811 1.00 0.00 2 ALA A N 13
ATOM 23001 C CA . ALA A 1 2 ? 0.098 -15.592 -10.268 1.00 0.00 2 ALA A CA 13
ATOM 23002 C C . ALA A 1 2 ? -0.969 -15.789 -11.387 1.00 0.00 2 ALA A C 13
ATOM 23003 O O . ALA A 1 2 ? -1.318 -14.849 -12.113 1.00 0.00 2 ALA A O 13
ATOM 23010 N N . GLY A 1 3 ? -1.394 -17.043 -11.577 1.00 0.00 3 GLY A N 13
ATOM 23011 C CA . GLY A 1 3 ? -2.149 -17.459 -12.778 1.00 0.00 3 GLY A CA 13
ATOM 23012 C C . GLY A 1 3 ? -1.318 -18.167 -13.863 1.00 0.00 3 GLY A C 13
ATOM 23013 O O . GLY A 1 3 ? -1.609 -19.310 -14.212 1.00 0.00 3 GLY A O 13
ATOM 23017 N N . SER A 1 4 ? -0.323 -17.464 -14.426 1.00 0.00 4 SER A N 13
ATOM 23018 C CA . SER A 1 4 ? 0.570 -18.038 -15.471 1.00 0.00 4 SER A CA 13
ATOM 23019 C C . SER A 1 4 ? 1.833 -18.707 -14.855 1.00 0.00 4 SER A C 13
ATOM 23020 O O . SER A 1 4 ? 2.808 -18.039 -14.487 1.00 0.00 4 SER A O 13
ATOM 23028 N N . GLY A 1 5 ? 1.768 -20.038 -14.729 1.00 0.00 5 GLY A N 13
ATOM 23029 C CA . GLY A 1 5 ? 2.743 -20.832 -13.952 1.00 0.00 5 GLY A CA 13
ATOM 23030 C C . GLY A 1 5 ? 2.084 -21.407 -12.692 1.00 0.00 5 GLY A C 13
ATOM 23031 O O . GLY A 1 5 ? 1.475 -22.478 -12.745 1.00 0.00 5 GLY A O 13
ATOM 23035 N N . ILE A 1 6 ? 2.149 -20.665 -11.582 1.00 0.00 6 ILE A N 13
ATOM 23036 C CA . ILE A 1 6 ? 1.386 -20.985 -10.350 1.00 0.00 6 ILE A CA 13
ATOM 23037 C C . ILE A 1 6 ? -0.104 -20.519 -10.471 1.00 0.00 6 ILE A C 13
ATOM 23038 O O . ILE A 1 6 ? -0.477 -19.393 -10.130 1.00 0.00 6 ILE A O 13
ATOM 23054 N N . ILE A 1 7 ? -0.950 -21.433 -10.969 1.00 0.00 7 ILE A N 13
ATOM 23055 C CA . ILE A 1 7 ? -2.429 -21.230 -11.079 1.00 0.00 7 ILE A CA 13
ATOM 23056 C C . ILE A 1 7 ? -3.169 -21.510 -9.734 1.00 0.00 7 ILE A C 13
ATOM 23057 O O . ILE A 1 7 ? -3.846 -22.525 -9.554 1.00 0.00 7 ILE A O 13
ATOM 23073 N N . TYR A 1 8 ? -3.008 -20.585 -8.777 1.00 0.00 8 TYR A N 13
ATOM 23074 C CA . TYR A 1 8 ? -3.419 -20.790 -7.368 1.00 0.00 8 TYR A CA 13
ATOM 23075 C C . TYR A 1 8 ? -3.791 -19.419 -6.693 1.00 0.00 8 TYR A C 13
ATOM 23076 O O . TYR A 1 8 ? -3.428 -18.333 -7.155 1.00 0.00 8 TYR A O 13
ATOM 23094 N N . LYS A 1 9 ? -4.454 -19.508 -5.530 1.00 0.00 9 LYS A N 13
ATOM 23095 C CA . LYS A 1 9 ? -4.311 -18.468 -4.463 1.00 0.00 9 LYS A CA 13
ATOM 23096 C C . LYS A 1 9 ? -3.154 -18.938 -3.525 1.00 0.00 9 LYS A C 13
ATOM 23097 O O . LYS A 1 9 ? -3.327 -19.834 -2.693 1.00 0.00 9 LYS A O 13
ATOM 23116 N N . GLN A 1 10 ? -1.964 -18.366 -3.718 1.00 0.00 10 GLN A N 13
ATOM 23117 C CA . GLN A 1 10 ? -0.695 -18.914 -3.175 1.00 0.00 10 GLN A CA 13
ATOM 23118 C C . GLN A 1 10 ? -0.201 -18.159 -1.901 1.00 0.00 10 GLN A C 13
ATOM 23119 O O . GLN A 1 10 ? -0.132 -16.930 -1.955 1.00 0.00 10 GLN A O 13
ATOM 23133 N N . PRO A 1 11 ? 0.178 -18.793 -0.754 1.00 0.00 11 PRO A N 13
ATOM 23134 C CA . PRO A 1 11 ? 0.695 -18.048 0.449 1.00 0.00 11 PRO A CA 13
ATOM 23135 C C . PRO A 1 11 ? 2.162 -17.549 0.309 1.00 0.00 11 PRO A C 13
ATOM 23136 O O . PRO A 1 11 ? 3.111 -18.143 0.828 1.00 0.00 11 PRO A O 13
ATOM 23147 N N . ILE A 1 12 ? 2.324 -16.434 -0.410 1.00 0.00 12 ILE A N 13
ATOM 23148 C CA . ILE A 1 12 ? 3.648 -15.874 -0.796 1.00 0.00 12 ILE A CA 13
ATOM 23149 C C . ILE A 1 12 ? 3.440 -14.354 -1.055 1.00 0.00 12 ILE A C 13
ATOM 23150 O O . ILE A 1 12 ? 2.607 -13.940 -1.869 1.00 0.00 12 ILE A O 13
ATOM 23166 N N . TYR A 1 13 ? 4.220 -13.530 -0.353 1.00 0.00 13 TYR A N 13
ATOM 23167 C CA . TYR A 1 13 ? 4.167 -12.056 -0.472 1.00 0.00 13 TYR A CA 13
ATOM 23168 C C . TYR A 1 13 ? 4.621 -11.537 -1.889 1.00 0.00 13 TYR A C 13
ATOM 23169 O O . TYR A 1 13 ? 5.816 -11.434 -2.182 1.00 0.00 13 TYR A O 13
ATOM 23187 N N . GLN A 1 14 ? 3.634 -11.213 -2.735 1.00 0.00 14 GLN A N 13
ATOM 23188 C CA . GLN A 1 14 ? 3.891 -10.659 -4.088 1.00 0.00 14 GLN A CA 13
ATOM 23189 C C . GLN A 1 14 ? 4.190 -9.132 -4.123 1.00 0.00 14 GLN A C 13
ATOM 23190 O O . GLN A 1 14 ? 5.327 -8.747 -4.409 1.00 0.00 14 GLN A O 13
ATOM 23204 N N . GLY A 1 15 ? 3.217 -8.269 -3.802 1.00 0.00 15 GLY A N 13
ATOM 23205 C CA . GLY A 1 15 ? 3.433 -6.799 -3.732 1.00 0.00 15 GLY A CA 13
ATOM 23206 C C . GLY A 1 15 ? 3.908 -6.287 -2.360 1.00 0.00 15 GLY A C 13
ATOM 23207 O O . GLY A 1 15 ? 3.139 -5.674 -1.617 1.00 0.00 15 GLY A O 13
ATOM 23211 N N . ASN A 1 16 ? 5.187 -6.548 -2.058 1.00 0.00 16 ASN A N 13
ATOM 23212 C CA . ASN A 1 16 ? 5.723 -6.510 -0.668 1.00 0.00 16 ASN A CA 13
ATOM 23213 C C . ASN A 1 16 ? 5.643 -5.168 0.133 1.00 0.00 16 ASN A C 13
ATOM 23214 O O . ASN A 1 16 ? 5.426 -5.217 1.348 1.00 0.00 16 ASN A O 13
ATOM 23225 N N . LEU A 1 17 ? 5.853 -4.016 -0.513 1.00 0.00 17 LEU A N 13
ATOM 23226 C CA . LEU A 1 17 ? 5.861 -2.698 0.180 1.00 0.00 17 LEU A CA 13
ATOM 23227 C C . LEU A 1 17 ? 4.474 -2.098 0.597 1.00 0.00 17 LEU A C 13
ATOM 23228 O O . LEU A 1 17 ? 4.469 -1.175 1.414 1.00 0.00 17 LEU A O 13
ATOM 23244 N N . ILE A 1 18 ? 3.326 -2.602 0.114 1.00 0.00 18 ILE A N 13
ATOM 23245 C CA . ILE A 1 18 ? 1.977 -2.063 0.489 1.00 0.00 18 ILE A CA 13
ATOM 23246 C C . ILE A 1 18 ? 1.450 -2.777 1.761 1.00 0.00 18 ILE A C 13
ATOM 23247 O O . ILE A 1 18 ? 0.615 -3.676 1.689 1.00 0.00 18 ILE A O 13
ATOM 23263 N N . LYS A 1 19 ? 1.950 -2.358 2.934 1.00 0.00 19 LYS A N 13
ATOM 23264 C CA . LYS A 1 19 ? 1.522 -2.915 4.241 1.00 0.00 19 LYS A CA 13
ATOM 23265 C C . LYS A 1 19 ? 1.661 -1.794 5.303 1.00 0.00 19 LYS A C 13
ATOM 23266 O O . LYS A 1 19 ? 2.782 -1.396 5.636 1.00 0.00 19 LYS A O 13
ATOM 23285 N N . GLN A 1 20 ? 0.542 -1.275 5.828 1.00 0.00 20 GLN A N 13
ATOM 23286 C CA . GLN A 1 20 ? 0.568 -0.026 6.641 1.00 0.00 20 GLN A CA 13
ATOM 23287 C C . GLN A 1 20 ? 1.353 -0.046 7.979 1.00 0.00 20 GLN A C 13
ATOM 23288 O O . GLN A 1 20 ? 1.912 0.990 8.329 1.00 0.00 20 GLN A O 13
ATOM 23302 N N . ASN A 1 21 ? 1.494 -1.170 8.691 1.00 0.00 21 ASN A N 13
ATOM 23303 C CA . ASN A 1 21 ? 2.469 -1.254 9.822 1.00 0.00 21 ASN A CA 13
ATOM 23304 C C . ASN A 1 21 ? 3.996 -1.211 9.429 1.00 0.00 21 ASN A C 13
ATOM 23305 O O . ASN A 1 21 ? 4.807 -0.896 10.297 1.00 0.00 21 ASN A O 13
ATOM 23316 N N . ALA A 1 22 ? 4.374 -1.471 8.166 1.00 0.00 22 ALA A N 13
ATOM 23317 C CA . ALA A 1 22 ? 5.659 -0.984 7.598 1.00 0.00 22 ALA A CA 13
ATOM 23318 C C . ALA A 1 22 ? 5.603 0.462 6.987 1.00 0.00 22 ALA A C 13
ATOM 23319 O O . ALA A 1 22 ? 6.516 1.248 7.239 1.00 0.00 22 ALA A O 13
ATOM 23326 N N . VAL A 1 23 ? 4.559 0.809 6.211 1.00 0.00 23 VAL A N 13
ATOM 23327 C CA . VAL A 1 23 ? 4.420 2.153 5.559 1.00 0.00 23 VAL A CA 13
ATOM 23328 C C . VAL A 1 23 ? 4.179 3.345 6.545 1.00 0.00 23 VAL A C 13
ATOM 23329 O O . VAL A 1 23 ? 4.640 4.445 6.250 1.00 0.00 23 VAL A O 13
ATOM 23342 N N . GLU A 1 24 ? 3.507 3.166 7.685 1.00 0.00 24 GLU A N 13
ATOM 23343 C CA . GLU A 1 24 ? 3.547 4.145 8.806 1.00 0.00 24 GLU A CA 13
ATOM 23344 C C . GLU A 1 24 ? 4.900 4.143 9.603 1.00 0.00 24 GLU A C 13
ATOM 23345 O O . GLU A 1 24 ? 5.477 5.206 9.841 1.00 0.00 24 GLU A O 13
ATOM 23357 N N . GLN A 1 25 ? 5.436 2.953 9.937 1.00 0.00 25 GLN A N 13
ATOM 23358 C CA . GLN A 1 25 ? 6.754 2.803 10.617 1.00 0.00 25 GLN A CA 13
ATOM 23359 C C . GLN A 1 25 ? 8.013 3.346 9.876 1.00 0.00 25 GLN A C 13
ATOM 23360 O O . GLN A 1 25 ? 8.928 3.802 10.567 1.00 0.00 25 GLN A O 13
ATOM 23374 N N . LEU A 1 26 ? 8.068 3.361 8.529 1.00 0.00 26 LEU A N 13
ATOM 23375 C CA . LEU A 1 26 ? 9.107 4.128 7.777 1.00 0.00 26 LEU A CA 13
ATOM 23376 C C . LEU A 1 26 ? 9.313 5.630 8.151 1.00 0.00 26 LEU A C 13
ATOM 23377 O O . LEU A 1 26 ? 10.457 6.085 8.168 1.00 0.00 26 LEU A O 13
ATOM 23393 N N . GLN A 1 27 ? 8.223 6.359 8.446 1.00 0.00 27 GLN A N 13
ATOM 23394 C CA . GLN A 1 27 ? 8.230 7.782 8.883 1.00 0.00 27 GLN A CA 13
ATOM 23395 C C . GLN A 1 27 ? 9.182 8.782 8.148 1.00 0.00 27 GLN A C 13
ATOM 23396 O O . GLN A 1 27 ? 9.960 9.513 8.766 1.00 0.00 27 GLN A O 13
ATOM 23410 N N . VAL A 1 28 ? 9.089 8.799 6.808 1.00 0.00 28 VAL A N 13
ATOM 23411 C CA . VAL A 1 28 ? 10.019 9.558 5.928 1.00 0.00 28 VAL A CA 13
ATOM 23412 C C . VAL A 1 28 ? 9.332 10.893 5.491 1.00 0.00 28 VAL A C 13
ATOM 23413 O O . VAL A 1 28 ? 8.269 10.879 4.864 1.00 0.00 28 VAL A O 13
ATOM 23426 N N . GLY A 1 29 ? 9.999 12.022 5.765 1.00 0.00 29 GLY A N 13
ATOM 23427 C CA . GLY A 1 29 ? 9.583 13.349 5.263 1.00 0.00 29 GLY A CA 13
ATOM 23428 C C . GLY A 1 29 ? 10.610 13.946 4.292 1.00 0.00 29 GLY A C 13
ATOM 23429 O O . GLY A 1 29 ? 11.337 14.864 4.668 1.00 0.00 29 GLY A O 13
ATOM 23433 N N . GLN A 1 30 ? 10.669 13.408 3.060 1.00 0.00 30 GLN A N 13
ATOM 23434 C CA . GLN A 1 30 ? 11.747 13.757 2.092 1.00 0.00 30 GLN A CA 13
ATOM 23435 C C . GLN A 1 30 ? 11.254 14.070 0.650 1.00 0.00 30 GLN A C 13
ATOM 23436 O O . GLN A 1 30 ? 11.628 15.127 0.136 1.00 0.00 30 GLN A O 13
ATOM 23450 N N . SER A 1 31 ? 10.520 13.165 -0.026 1.00 0.00 31 SER A N 13
ATOM 23451 C CA . SER A 1 31 ? 10.191 13.332 -1.470 1.00 0.00 31 SER A CA 13
ATOM 23452 C C . SER A 1 31 ? 8.853 12.654 -1.885 1.00 0.00 31 SER A C 13
ATOM 23453 O O . SER A 1 31 ? 8.538 11.529 -1.483 1.00 0.00 31 SER A O 13
ATOM 23461 N N . LYS A 1 32 ? 8.120 13.349 -2.768 1.00 0.00 32 LYS A N 13
ATOM 23462 C CA . LYS A 1 32 ? 6.882 12.842 -3.407 1.00 0.00 32 LYS A CA 13
ATOM 23463 C C . LYS A 1 32 ? 7.045 11.657 -4.401 1.00 0.00 32 LYS A C 13
ATOM 23464 O O . LYS A 1 32 ? 6.341 10.652 -4.275 1.00 0.00 32 LYS A O 13
ATOM 23483 N N . GLN A 1 33 ? 7.962 11.775 -5.367 1.00 0.00 33 GLN A N 13
ATOM 23484 C CA . GLN A 1 33 ? 8.241 10.695 -6.348 1.00 0.00 33 GLN A CA 13
ATOM 23485 C C . GLN A 1 33 ? 8.939 9.428 -5.787 1.00 0.00 33 GLN A C 13
ATOM 23486 O O . GLN A 1 33 ? 8.613 8.331 -6.236 1.00 0.00 33 GLN A O 13
ATOM 23500 N N . GLN A 1 34 ? 9.851 9.562 -4.815 1.00 0.00 34 GLN A N 13
ATOM 23501 C CA . GLN A 1 34 ? 10.417 8.404 -4.079 1.00 0.00 34 GLN A CA 13
ATOM 23502 C C . GLN A 1 34 ? 9.356 7.547 -3.315 1.00 0.00 34 GLN A C 13
ATOM 23503 O O . GLN A 1 34 ? 9.319 6.332 -3.525 1.00 0.00 34 GLN A O 13
ATOM 23517 N N . VAL A 1 35 ? 8.473 8.156 -2.500 1.00 0.00 35 VAL A N 13
ATOM 23518 C CA . VAL A 1 35 ? 7.345 7.411 -1.863 1.00 0.00 35 VAL A CA 13
ATOM 23519 C C . VAL A 1 35 ? 6.297 6.826 -2.857 1.00 0.00 35 VAL A C 13
ATOM 23520 O O . VAL A 1 35 ? 5.927 5.660 -2.699 1.00 0.00 35 VAL A O 13
ATOM 23533 N N . SER A 1 36 ? 5.878 7.569 -3.900 1.00 0.00 36 SER A N 13
ATOM 23534 C CA . SER A 1 36 ? 5.006 7.009 -4.972 1.00 0.00 36 SER A CA 13
ATOM 23535 C C . SER A 1 36 ? 5.627 5.889 -5.853 1.00 0.00 36 SER A C 13
ATOM 23536 O O . SER A 1 36 ? 4.938 4.908 -6.132 1.00 0.00 36 SER A O 13
ATOM 23544 N N . ALA A 1 37 ? 6.900 5.996 -6.256 1.00 0.00 37 ALA A N 13
ATOM 23545 C CA . ALA A 1 37 ? 7.618 4.894 -6.945 1.00 0.00 37 ALA A CA 13
ATOM 23546 C C . ALA A 1 37 ? 7.850 3.597 -6.108 1.00 0.00 37 ALA A C 13
ATOM 23547 O O . ALA A 1 37 ? 7.655 2.505 -6.645 1.00 0.00 37 ALA A O 13
ATOM 23554 N N . LEU A 1 38 ? 8.212 3.710 -4.818 1.00 0.00 38 LEU A N 13
ATOM 23555 C CA . LEU A 1 38 ? 8.259 2.545 -3.889 1.00 0.00 38 LEU A CA 13
ATOM 23556 C C . LEU A 1 38 ? 6.873 1.870 -3.602 1.00 0.00 38 LEU A C 13
ATOM 23557 O O . LEU A 1 38 ? 6.772 0.643 -3.656 1.00 0.00 38 LEU A O 13
ATOM 23573 N N . LEU A 1 39 ? 5.827 2.654 -3.329 1.00 0.00 39 LEU A N 13
ATOM 23574 C CA . LEU A 1 39 ? 4.433 2.143 -3.222 1.00 0.00 39 LEU A CA 13
ATOM 23575 C C . LEU A 1 39 ? 3.761 1.627 -4.551 1.00 0.00 39 LEU A C 13
ATOM 23576 O O . LEU A 1 39 ? 2.906 0.737 -4.502 1.00 0.00 39 LEU A O 13
ATOM 23592 N N . GLY A 1 40 ? 4.130 2.197 -5.698 1.00 0.00 40 GLY A N 13
ATOM 23593 C CA . GLY A 1 40 ? 3.614 1.800 -7.024 1.00 0.00 40 GLY A CA 13
ATOM 23594 C C . GLY A 1 40 ? 2.499 2.710 -7.546 1.00 0.00 40 GLY A C 13
ATOM 23595 O O . GLY A 1 40 ? 1.332 2.313 -7.580 1.00 0.00 40 GLY A O 13
ATOM 23599 N N . THR A 1 41 ? 2.843 3.950 -7.911 1.00 0.00 41 THR A N 13
ATOM 23600 C CA . THR A 1 41 ? 1.870 4.964 -8.410 1.00 0.00 41 THR A CA 13
ATOM 23601 C C . THR A 1 41 ? 2.680 6.137 -9.075 1.00 0.00 41 THR A C 13
ATOM 23602 O O . THR A 1 41 ? 3.654 6.605 -8.465 1.00 0.00 41 THR A O 13
ATOM 23613 N N . PRO A 1 42 ? 2.319 6.681 -10.271 1.00 0.00 42 PRO A N 13
ATOM 23614 C CA . PRO A 1 42 ? 3.008 7.884 -10.846 1.00 0.00 42 PRO A CA 13
ATOM 23615 C C . PRO A 1 42 ? 2.869 9.178 -9.997 1.00 0.00 42 PRO A C 13
ATOM 23616 O O . PRO A 1 42 ? 1.913 9.363 -9.238 1.00 0.00 42 PRO A O 13
ATOM 23627 N N . SER A 1 43 ? 3.877 10.046 -10.098 1.00 0.00 43 SER A N 13
ATOM 23628 C CA . SER A 1 43 ? 4.053 11.192 -9.179 1.00 0.00 43 SER A CA 13
ATOM 23629 C C . SER A 1 43 ? 3.212 12.453 -9.548 1.00 0.00 43 SER A C 13
ATOM 23630 O O . SER A 1 43 ? 2.291 12.421 -10.369 1.00 0.00 43 SER A O 13
ATOM 23638 N N . ILE A 1 44 ? 3.554 13.573 -8.900 1.00 0.00 44 ILE A N 13
ATOM 23639 C CA . ILE A 1 44 ? 3.029 14.918 -9.267 1.00 0.00 44 ILE A CA 13
ATOM 23640 C C . ILE A 1 44 ? 4.248 15.658 -9.925 1.00 0.00 44 ILE A C 13
ATOM 23641 O O . ILE A 1 44 ? 5.115 16.125 -9.174 1.00 0.00 44 ILE A O 13
ATOM 23657 N N . PRO A 1 45 ? 4.385 15.777 -11.275 1.00 0.00 45 PRO A N 13
ATOM 23658 C CA . PRO A 1 45 ? 5.612 16.379 -11.904 1.00 0.00 45 PRO A CA 13
ATOM 23659 C C . PRO A 1 45 ? 5.645 17.933 -11.933 1.00 0.00 45 PRO A C 13
ATOM 23660 O O . PRO A 1 45 ? 5.615 18.570 -12.989 1.00 0.00 45 PRO A O 13
ATOM 23671 N N . ASP A 1 46 ? 5.782 18.512 -10.735 1.00 0.00 46 ASP A N 13
ATOM 23672 C CA . ASP A 1 46 ? 6.018 19.956 -10.532 1.00 0.00 46 ASP A CA 13
ATOM 23673 C C . ASP A 1 46 ? 7.185 20.150 -9.497 1.00 0.00 46 ASP A C 13
ATOM 23674 O O . ASP A 1 46 ? 7.094 19.613 -8.384 1.00 0.00 46 ASP A O 13
ATOM 23683 N N . PRO A 1 47 ? 8.249 20.939 -9.786 1.00 0.00 47 PRO A N 13
ATOM 23684 C CA . PRO A 1 47 ? 9.145 21.502 -8.731 1.00 0.00 47 PRO A CA 13
ATOM 23685 C C . PRO A 1 47 ? 8.750 22.871 -8.085 1.00 0.00 47 PRO A C 13
ATOM 23686 O O . PRO A 1 47 ? 9.478 23.308 -7.191 1.00 0.00 47 PRO A O 13
ATOM 23697 N N . PHE A 1 48 ? 7.667 23.548 -8.505 1.00 0.00 48 PHE A N 13
ATOM 23698 C CA . PHE A 1 48 ? 7.283 24.880 -7.967 1.00 0.00 48 PHE A CA 13
ATOM 23699 C C . PHE A 1 48 ? 6.498 24.797 -6.627 1.00 0.00 48 PHE A C 13
ATOM 23700 O O . PHE A 1 48 ? 7.040 25.222 -5.603 1.00 0.00 48 PHE A O 13
ATOM 23717 N N . HIS A 1 49 ? 5.244 24.307 -6.620 1.00 0.00 49 HIS A N 13
ATOM 23718 C CA . HIS A 1 49 ? 4.448 24.180 -5.364 1.00 0.00 49 HIS A CA 13
ATOM 23719 C C . HIS A 1 49 ? 3.467 22.981 -5.494 1.00 0.00 49 HIS A C 13
ATOM 23720 O O . HIS A 1 49 ? 2.252 23.143 -5.653 1.00 0.00 49 HIS A O 13
ATOM 23734 N N . ALA A 1 50 ? 4.013 21.767 -5.368 1.00 0.00 50 ALA A N 13
ATOM 23735 C CA . ALA A 1 50 ? 3.235 20.530 -5.550 1.00 0.00 50 ALA A CA 13
ATOM 23736 C C . ALA A 1 50 ? 2.570 20.032 -4.240 1.00 0.00 50 ALA A C 13
ATOM 23737 O O . ALA A 1 50 ? 3.210 19.429 -3.373 1.00 0.00 50 ALA A O 13
ATOM 23744 N N . GLN A 1 51 ? 1.258 20.271 -4.129 1.00 0.00 51 GLN A N 13
ATOM 23745 C CA . GLN A 1 51 ? 0.461 19.856 -2.941 1.00 0.00 51 GLN A CA 13
ATOM 23746 C C . GLN A 1 51 ? 0.084 18.332 -2.973 1.00 0.00 51 GLN A C 13
ATOM 23747 O O . GLN A 1 51 ? 0.760 17.524 -3.615 1.00 0.00 51 GLN A O 13
ATOM 23761 N N . ARG A 1 52 ? -0.929 17.913 -2.201 1.00 0.00 52 ARG A N 13
ATOM 23762 C CA . ARG A 1 52 ? -1.141 16.483 -1.849 1.00 0.00 52 ARG A CA 13
ATOM 23763 C C . ARG A 1 52 ? -1.424 15.495 -3.025 1.00 0.00 52 ARG A C 13
ATOM 23764 O O . ARG A 1 52 ? -2.082 15.836 -4.018 1.00 0.00 52 ARG A O 13
ATOM 23785 N N . TRP A 1 53 ? -0.976 14.240 -2.850 1.00 0.00 53 TRP A N 13
ATOM 23786 C CA . TRP A 1 53 ? -1.451 13.091 -3.681 1.00 0.00 53 TRP A CA 13
ATOM 23787 C C . TRP A 1 53 ? -2.722 12.532 -3.000 1.00 0.00 53 TRP A C 13
ATOM 23788 O O . TRP A 1 53 ? -2.610 11.835 -1.996 1.00 0.00 53 TRP A O 13
ATOM 23809 N N . ASP A 1 54 ? -3.902 12.856 -3.541 1.00 0.00 54 ASP A N 13
ATOM 23810 C CA . ASP A 1 54 ? -5.218 12.418 -2.978 1.00 0.00 54 ASP A CA 13
ATOM 23811 C C . ASP A 1 54 ? -5.965 11.279 -3.777 1.00 0.00 54 ASP A C 13
ATOM 23812 O O . ASP A 1 54 ? -7.191 11.154 -3.722 1.00 0.00 54 ASP A O 13
ATOM 23821 N N . TYR A 1 55 ? -5.236 10.490 -4.572 1.00 0.00 55 TYR A N 13
ATOM 23822 C CA . TYR A 1 55 ? -5.728 10.094 -5.919 1.00 0.00 55 TYR A CA 13
ATOM 23823 C C . TYR A 1 55 ? -5.729 8.545 -6.083 1.00 0.00 55 TYR A C 13
ATOM 23824 O O . TYR A 1 55 ? -4.789 7.849 -5.681 1.00 0.00 55 TYR A O 13
ATOM 23842 N N . THR A 1 56 ? -6.796 8.026 -6.702 1.00 0.00 56 THR A N 13
ATOM 23843 C CA . THR A 1 56 ? -7.055 6.571 -6.772 1.00 0.00 56 THR A CA 13
ATOM 23844 C C . THR A 1 56 ? -6.274 5.899 -7.943 1.00 0.00 56 THR A C 13
ATOM 23845 O O . THR A 1 56 ? -6.570 6.151 -9.116 1.00 0.00 56 THR A O 13
ATOM 23856 N N . SER A 1 57 ? -5.354 4.974 -7.634 1.00 0.00 57 SER A N 13
ATOM 23857 C CA . SER A 1 57 ? -4.950 3.931 -8.612 1.00 0.00 57 SER A CA 13
ATOM 23858 C C . SER A 1 57 ? -5.973 2.757 -8.650 1.00 0.00 57 SER A C 13
ATOM 23859 O O . SER A 1 57 ? -6.537 2.375 -7.619 1.00 0.00 57 SER A O 13
ATOM 23867 N N . THR A 1 58 ? -6.183 2.180 -9.836 1.00 0.00 58 THR A N 13
ATOM 23868 C CA . THR A 1 58 ? -6.993 0.937 -10.007 1.00 0.00 58 THR A CA 13
ATOM 23869 C C . THR A 1 58 ? -6.470 0.093 -11.218 1.00 0.00 58 THR A C 13
ATOM 23870 O O . THR A 1 58 ? -5.463 0.416 -11.858 1.00 0.00 58 THR A O 13
ATOM 23881 N N . GLN A 1 59 ? -7.185 -1.003 -11.519 1.00 0.00 59 GLN A N 13
ATOM 23882 C CA . GLN A 1 59 ? -6.947 -1.856 -12.717 1.00 0.00 59 GLN A CA 13
ATOM 23883 C C . GLN A 1 59 ? -5.659 -2.741 -12.658 1.00 0.00 59 GLN A C 13
ATOM 23884 O O . GLN A 1 59 ? -4.889 -2.724 -11.694 1.00 0.00 59 GLN A O 13
ATOM 23898 N N . ARG A 1 60 ? -5.471 -3.578 -13.686 1.00 0.00 60 ARG A N 13
ATOM 23899 C CA . ARG A 1 60 ? -4.348 -4.544 -13.750 1.00 0.00 60 ARG A CA 13
ATOM 23900 C C . ARG A 1 60 ? -2.998 -3.881 -14.132 1.00 0.00 60 ARG A C 13
ATOM 23901 O O . ARG A 1 60 ? -2.731 -3.616 -15.309 1.00 0.00 60 ARG A O 13
ATOM 23922 N N . VAL A 1 61 ? -2.100 -3.717 -13.151 1.00 0.00 61 VAL A N 13
ATOM 23923 C CA . VAL A 1 61 ? -0.685 -3.325 -13.420 1.00 0.00 61 VAL A CA 13
ATOM 23924 C C . VAL A 1 61 ? 0.145 -4.422 -14.159 1.00 0.00 61 VAL A C 13
ATOM 23925 O O . VAL A 1 61 ? 0.662 -4.139 -15.242 1.00 0.00 61 VAL A O 13
ATOM 23938 N N . ASP A 1 62 ? 0.212 -5.651 -13.625 1.00 0.00 62 ASP A N 13
ATOM 23939 C CA . ASP A 1 62 ? 1.053 -6.746 -14.175 1.00 0.00 62 ASP A CA 13
ATOM 23940 C C . ASP A 1 62 ? 0.231 -8.070 -14.397 1.00 0.00 62 ASP A C 13
ATOM 23941 O O . ASP A 1 62 ? -0.921 -8.239 -13.985 1.00 0.00 62 ASP A O 13
ATOM 23950 N N . ARG A 1 63 ? 0.894 -9.032 -15.053 1.00 0.00 63 ARG A N 13
ATOM 23951 C CA . ARG A 1 63 ? 0.475 -10.462 -15.052 1.00 0.00 63 ARG A CA 13
ATOM 23952 C C . ARG A 1 63 ? 0.397 -11.153 -13.641 1.00 0.00 63 ARG A C 13
ATOM 23953 O O . ARG A 1 63 ? -0.530 -11.936 -13.422 1.00 0.00 63 ARG A O 13
ATOM 23974 N N . LEU A 1 64 ? 1.339 -10.877 -12.715 1.00 0.00 64 LEU A N 13
ATOM 23975 C CA . LEU A 1 64 ? 1.208 -11.266 -11.284 1.00 0.00 64 LEU A CA 13
ATOM 23976 C C . LEU A 1 64 ? 0.321 -10.326 -10.412 1.00 0.00 64 LEU A C 13
ATOM 23977 O O . LEU A 1 64 ? -0.595 -10.818 -9.746 1.00 0.00 64 LEU A O 13
ATOM 23993 N N . ALA A 1 65 ? 0.573 -9.005 -10.423 1.00 0.00 65 ALA A N 13
ATOM 23994 C CA . ALA A 1 65 ? -0.204 -8.021 -9.633 1.00 0.00 65 ALA A CA 13
ATOM 23995 C C . ALA A 1 65 ? -1.450 -7.521 -10.414 1.00 0.00 65 ALA A C 13
ATOM 23996 O O . ALA A 1 65 ? -1.389 -6.611 -11.247 1.00 0.00 65 ALA A O 13
ATOM 24003 N N . ARG A 1 66 ? -2.582 -8.185 -10.149 1.00 0.00 66 ARG A N 13
ATOM 24004 C CA . ARG A 1 66 ? -3.782 -8.100 -11.024 1.00 0.00 66 ARG A CA 13
ATOM 24005 C C . ARG A 1 66 ? -4.825 -6.974 -10.728 1.00 0.00 66 ARG A C 13
ATOM 24006 O O . ARG A 1 66 ? -5.628 -6.692 -11.620 1.00 0.00 66 ARG A O 13
ATOM 24027 N N . THR A 1 67 ? -4.840 -6.356 -9.540 1.00 0.00 67 THR A N 13
ATOM 24028 C CA . THR A 1 67 ? -5.789 -5.267 -9.202 1.00 0.00 67 THR A CA 13
ATOM 24029 C C . THR A 1 67 ? -5.041 -4.225 -8.302 1.00 0.00 67 THR A C 13
ATOM 24030 O O . THR A 1 67 ? -4.764 -4.512 -7.130 1.00 0.00 67 THR A O 13
ATOM 24041 N N . GLU A 1 68 ? -4.736 -3.043 -8.845 1.00 0.00 68 GLU A N 13
ATOM 24042 C CA . GLU A 1 68 ? -3.820 -2.062 -8.182 1.00 0.00 68 GLU A CA 13
ATOM 24043 C C . GLU A 1 68 ? -4.589 -0.943 -7.419 1.00 0.00 68 GLU A C 13
ATOM 24044 O O . GLU A 1 68 ? -4.505 0.240 -7.760 1.00 0.00 68 GLU A O 13
ATOM 24056 N N . ILE A 1 69 ? -5.337 -1.323 -6.365 1.00 0.00 69 ILE A N 13
ATOM 24057 C CA . ILE A 1 69 ? -6.372 -0.433 -5.753 1.00 0.00 69 ILE A CA 13
ATOM 24058 C C . ILE A 1 69 ? -5.740 0.436 -4.613 1.00 0.00 69 ILE A C 13
ATOM 24059 O O . ILE A 1 69 ? -5.552 -0.064 -3.502 1.00 0.00 69 ILE A O 13
ATOM 24075 N N . LYS A 1 70 ? -5.393 1.707 -4.880 1.00 0.00 70 LYS A N 13
ATOM 24076 C CA . LYS A 1 70 ? -4.669 2.551 -3.893 1.00 0.00 70 LYS A CA 13
ATOM 24077 C C . LYS A 1 70 ? -5.120 4.036 -4.009 1.00 0.00 70 LYS A C 13
ATOM 24078 O O . LYS A 1 70 ? -4.573 4.799 -4.810 1.00 0.00 70 LYS A O 13
ATOM 24097 N N . ASN A 1 71 ? -6.063 4.459 -3.152 1.00 0.00 71 ASN A N 13
ATOM 24098 C CA . ASN A 1 71 ? -6.270 5.906 -2.858 1.00 0.00 71 ASN A CA 13
ATOM 24099 C C . ASN A 1 71 ? -5.493 6.319 -1.561 1.00 0.00 71 ASN A C 13
ATOM 24100 O O . ASN A 1 71 ? -6.064 6.470 -0.473 1.00 0.00 71 ASN A O 13
ATOM 24111 N N . PHE A 1 72 ? -4.181 6.526 -1.703 1.00 0.00 72 PHE A N 13
ATOM 24112 C CA . PHE A 1 72 ? -3.298 6.923 -0.571 1.00 0.00 72 PHE A CA 13
ATOM 24113 C C . PHE A 1 72 ? -3.246 8.468 -0.470 1.00 0.00 72 PHE A C 13
ATOM 24114 O O . PHE A 1 72 ? -2.434 9.105 -1.146 1.00 0.00 72 PHE A O 13
ATOM 24131 N N . THR A 1 73 ? -4.109 9.063 0.379 1.00 0.00 73 THR A N 13
ATOM 24132 C CA . THR A 1 73 ? -4.149 10.543 0.558 1.00 0.00 73 THR A CA 13
ATOM 24133 C C . THR A 1 73 ? -2.951 11.017 1.429 1.00 0.00 73 THR A C 13
ATOM 24134 O O . THR A 1 73 ? -2.960 10.903 2.658 1.00 0.00 73 THR A O 13
ATOM 24145 N N . VAL A 1 74 ? -1.929 11.550 0.759 1.00 0.00 74 VAL A N 13
ATOM 24146 C CA . VAL A 1 74 ? -0.640 11.929 1.389 1.00 0.00 74 VAL A CA 13
ATOM 24147 C C . VAL A 1 74 ? -0.311 13.410 1.086 1.00 0.00 74 VAL A C 13
ATOM 24148 O O . VAL A 1 74 ? -0.262 13.848 -0.068 1.00 0.00 74 VAL A O 13
ATOM 24161 N N . PHE A 1 75 ? -0.058 14.157 2.160 1.00 0.00 75 PHE A N 13
ATOM 24162 C CA . PHE A 1 75 ? 0.163 15.615 2.099 1.00 0.00 75 PHE A CA 13
ATOM 24163 C C . PHE A 1 75 ? 1.656 15.962 1.879 1.00 0.00 75 PHE A C 13
ATOM 24164 O O . PHE A 1 75 ? 2.557 15.384 2.494 1.00 0.00 75 PHE A O 13
ATOM 24181 N N . PHE A 1 76 ? 1.884 16.925 0.988 1.00 0.00 76 PHE A N 13
ATOM 24182 C CA . PHE A 1 76 ? 3.229 17.457 0.679 1.00 0.00 76 PHE A CA 13
ATOM 24183 C C . PHE A 1 76 ? 3.175 19.020 0.763 1.00 0.00 76 PHE A C 13
ATOM 24184 O O . PHE A 1 76 ? 2.168 19.634 0.383 1.00 0.00 76 PHE A O 13
ATOM 24201 N N . GLU A 1 77 ? 4.281 19.659 1.171 1.00 0.00 77 GLU A N 13
ATOM 24202 C CA . GLU A 1 77 ? 4.494 21.108 0.839 1.00 0.00 77 GLU A CA 13
ATOM 24203 C C . GLU A 1 77 ? 4.828 21.331 -0.674 1.00 0.00 77 GLU A C 13
ATOM 24204 O O . GLU A 1 77 ? 4.052 21.948 -1.407 1.00 0.00 77 GLU A O 13
ATOM 24216 N N . ASN A 1 78 ? 5.940 20.757 -1.120 1.00 0.00 78 ASN A N 13
ATOM 24217 C CA . ASN A 1 78 ? 6.332 20.643 -2.540 1.00 0.00 78 ASN A CA 13
ATOM 24218 C C . ASN A 1 78 ? 6.941 19.218 -2.747 1.00 0.00 78 ASN A C 13
ATOM 24219 O O . ASN A 1 78 ? 6.313 18.387 -3.406 1.00 0.00 78 ASN A O 13
ATOM 24230 N N . GLU A 1 79 ? 8.116 18.932 -2.154 1.00 0.00 79 GLU A N 13
ATOM 24231 C CA . GLU A 1 79 ? 8.651 17.552 -2.053 1.00 0.00 79 GLU A CA 13
ATOM 24232 C C . GLU A 1 79 ? 8.434 16.880 -0.660 1.00 0.00 79 GLU A C 13
ATOM 24233 O O . GLU A 1 79 ? 8.081 15.697 -0.645 1.00 0.00 79 GLU A O 13
ATOM 24245 N N . GLN A 1 80 ? 8.691 17.544 0.491 1.00 0.00 80 GLN A N 13
ATOM 24246 C CA . GLN A 1 80 ? 8.820 16.817 1.786 1.00 0.00 80 GLN A CA 13
ATOM 24247 C C . GLN A 1 80 ? 7.460 16.423 2.399 1.00 0.00 80 GLN A C 13
ATOM 24248 O O . GLN A 1 80 ? 6.484 17.185 2.376 1.00 0.00 80 GLN A O 13
ATOM 24262 N N . VAL A 1 81 ? 7.402 15.199 2.935 1.00 0.00 81 VAL A N 13
ATOM 24263 C CA . VAL A 1 81 ? 6.115 14.512 3.210 1.00 0.00 81 VAL A CA 13
ATOM 24264 C C . VAL A 1 81 ? 5.583 14.880 4.634 1.00 0.00 81 VAL A C 13
ATOM 24265 O O . VAL A 1 81 ? 6.314 14.841 5.627 1.00 0.00 81 VAL A O 13
ATOM 24278 N N . VAL A 1 82 ? 4.296 15.232 4.692 1.00 0.00 82 VAL A N 13
ATOM 24279 C CA . VAL A 1 82 ? 3.656 15.816 5.906 1.00 0.00 82 VAL A CA 13
ATOM 24280 C C . VAL A 1 82 ? 2.911 14.694 6.696 1.00 0.00 82 VAL A C 13
ATOM 24281 O O . VAL A 1 82 ? 3.350 14.362 7.797 1.00 0.00 82 VAL A O 13
ATOM 24294 N N . ARG A 1 83 ? 1.821 14.109 6.151 1.00 0.00 83 ARG A N 13
ATOM 24295 C CA . ARG A 1 83 ? 1.179 12.893 6.738 1.00 0.00 83 ARG A CA 13
ATOM 24296 C C . ARG A 1 83 ? 0.326 12.122 5.684 1.00 0.00 83 ARG A C 13
ATOM 24297 O O . ARG A 1 83 ? -0.292 12.724 4.797 1.00 0.00 83 ARG A O 13
ATOM 24318 N N . TRP A 1 84 ? 0.225 10.797 5.845 1.00 0.00 84 TRP A N 13
ATOM 24319 C CA . TRP A 1 84 ? -0.486 9.897 4.903 1.00 0.00 84 TRP A CA 13
ATOM 24320 C C . TRP A 1 84 ? -1.644 9.090 5.563 1.00 0.00 84 TRP A C 13
ATOM 24321 O O . TRP A 1 84 ? -1.439 8.400 6.565 1.00 0.00 84 TRP A O 13
ATOM 24342 N N . GLU A 1 85 ? -2.821 9.171 4.924 1.00 0.00 85 GLU A N 13
ATOM 24343 C CA . GLU A 1 85 ? -3.998 8.317 5.203 1.00 0.00 85 GLU A CA 13
ATOM 24344 C C . GLU A 1 85 ? -5.190 8.743 4.268 1.00 0.00 85 GLU A C 13
ATOM 24345 O O . GLU A 1 85 ? -5.673 9.881 4.339 1.00 0.00 85 GLU A O 13
ATOM 24357 N N . GLY A 1 86 ? -5.696 7.776 3.497 1.00 0.00 86 GLY A N 13
ATOM 24358 C CA . GLY A 1 86 ? -7.054 7.849 2.909 1.00 0.00 86 GLY A CA 13
ATOM 24359 C C . GLY A 1 86 ? -7.765 6.503 3.128 1.00 0.00 86 GLY A C 13
ATOM 24360 O O . GLY A 1 86 ? -8.252 6.230 4.229 1.00 0.00 86 GLY A O 13
ATOM 24364 N N . ASP A 1 87 ? -7.722 5.639 2.110 1.00 0.00 87 ASP A N 13
ATOM 24365 C CA . ASP A 1 87 ? -7.579 4.173 2.332 1.00 0.00 87 ASP A CA 13
ATOM 24366 C C . ASP A 1 87 ? -7.012 3.553 1.013 1.00 0.00 87 ASP A C 13
ATOM 24367 O O . ASP A 1 87 ? -7.494 3.809 -0.097 1.00 0.00 87 ASP A O 13
ATOM 24376 N N . TYR A 1 88 ? -5.962 2.749 1.174 1.00 0.00 88 TYR A N 13
ATOM 24377 C CA . TYR A 1 88 ? -5.164 2.227 0.042 1.00 0.00 88 TYR A CA 13
ATOM 24378 C C . TYR A 1 88 ? -5.059 0.682 -0.092 1.00 0.00 88 TYR A C 13
ATOM 24379 O O . TYR A 1 88 ? -4.121 0.211 -0.738 1.00 0.00 88 TYR A O 13
ATOM 24397 N N . PHE A 1 89 ? -5.998 -0.110 0.471 1.00 0.00 89 PHE A N 13
ATOM 24398 C CA . PHE A 1 89 ? -5.931 -1.609 0.456 1.00 0.00 89 PHE A CA 13
ATOM 24399 C C . PHE A 1 89 ? -4.597 -2.164 1.075 1.00 0.00 89 PHE A C 13
ATOM 24400 O O . PHE A 1 89 ? -3.750 -2.644 0.314 1.00 0.00 89 PHE A O 13
ATOM 24417 N N . PRO A 1 90 ? -4.344 -2.123 2.418 1.00 0.00 90 PRO A N 13
ATOM 24418 C CA . PRO A 1 90 ? -2.946 -2.309 2.972 1.00 0.00 90 PRO A CA 13
ATOM 24419 C C . PRO A 1 90 ? -2.399 -3.764 3.115 1.00 0.00 90 PRO A C 13
ATOM 24420 O O . PRO A 1 90 ? -1.846 -4.149 4.147 1.00 0.00 90 PRO A O 13
ATOM 24431 N N . SER A 1 91 ? -2.529 -4.519 2.021 1.00 0.00 91 SER A N 13
ATOM 24432 C CA . SER A 1 91 ? -1.833 -5.800 1.753 1.00 0.00 91 SER A CA 13
ATOM 24433 C C . SER A 1 91 ? -2.337 -6.263 0.347 1.00 0.00 91 SER A C 13
ATOM 24434 O O . SER A 1 91 ? -3.455 -6.782 0.220 1.00 0.00 91 SER A O 13
ATOM 24442 N N . GLN A 1 92 ? -1.510 -6.043 -0.687 1.00 0.00 92 GLN A N 13
ATOM 24443 C CA . GLN A 1 92 ? -1.674 -6.709 -2.016 1.00 0.00 92 GLN A CA 13
ATOM 24444 C C . GLN A 1 92 ? -0.582 -7.808 -2.250 1.00 0.00 92 GLN A C 13
ATOM 24445 O O . GLN A 1 92 ? 0.210 -7.771 -3.195 1.00 0.00 92 GLN A O 13
ATOM 24459 N N . ASP A 1 93 ? -0.554 -8.791 -1.345 1.00 0.00 93 ASP A N 13
ATOM 24460 C CA . ASP A 1 93 ? 0.645 -9.622 -1.089 1.00 0.00 93 ASP A CA 13
ATOM 24461 C C . ASP A 1 93 ? 0.196 -10.887 -0.313 1.00 0.00 93 ASP A C 13
ATOM 24462 O O . ASP A 1 93 ? -0.044 -10.874 0.896 1.00 0.00 93 ASP A O 13
ATOM 24471 N N . GLU A 1 94 ? 0.030 -11.974 -1.073 1.00 0.00 94 GLU A N 13
ATOM 24472 C CA . GLU A 1 94 ? -0.849 -13.118 -0.704 1.00 0.00 94 GLU A CA 13
ATOM 24473 C C . GLU A 1 94 ? -0.532 -14.048 0.529 1.00 0.00 94 GLU A C 13
ATOM 24474 O O . GLU A 1 94 ? -1.277 -15.004 0.774 1.00 0.00 94 GLU A O 13
ATOM 24486 N N . GLN A 1 95 ? 0.457 -13.694 1.348 1.00 0.00 95 GLN A N 13
ATOM 24487 C CA . GLN A 1 95 ? 0.507 -14.144 2.775 1.00 0.00 95 GLN A CA 13
ATOM 24488 C C . GLN A 1 95 ? -0.020 -12.945 3.616 1.00 0.00 95 GLN A C 13
ATOM 24489 O O . GLN A 1 95 ? 0.746 -12.081 4.039 1.00 0.00 95 GLN A O 13
ATOM 24503 N N . LEU A 1 96 ? -1.353 -12.836 3.751 1.00 0.00 96 LEU A N 13
ATOM 24504 C CA . LEU A 1 96 ? -2.014 -11.498 3.827 1.00 0.00 96 LEU A CA 13
ATOM 24505 C C . LEU A 1 96 ? -1.953 -10.815 5.231 1.00 0.00 96 LEU A C 13
ATOM 24506 O O . LEU A 1 96 ? -2.934 -10.773 5.981 1.00 0.00 96 LEU A O 13
ATOM 24522 N N . ALA A 1 97 ? -0.787 -10.232 5.553 1.00 0.00 97 ALA A N 13
ATOM 24523 C CA . ALA A 1 97 ? -0.550 -9.552 6.850 1.00 0.00 97 ALA A CA 13
ATOM 24524 C C . ALA A 1 97 ? -1.066 -8.084 6.850 1.00 0.00 97 ALA A C 13
ATOM 24525 O O . ALA A 1 97 ? -0.313 -7.118 6.679 1.00 0.00 97 ALA A O 13
ATOM 24532 N N . LYS A 1 98 ? -2.389 -7.940 7.026 1.00 0.00 98 LYS A N 13
ATOM 24533 C CA . LYS A 1 98 ? -3.103 -6.668 6.709 1.00 0.00 98 LYS A CA 13
ATOM 24534 C C . LYS A 1 98 ? -3.364 -5.813 7.977 1.00 0.00 98 LYS A C 13
ATOM 24535 O O . LYS A 1 98 ? -4.488 -5.707 8.475 1.00 0.00 98 LYS A O 13
ATOM 24554 N N . ALA A 1 99 ? -2.284 -5.203 8.488 1.00 0.00 99 ALA A N 13
ATOM 24555 C CA . ALA A 1 99 ? -2.288 -4.468 9.770 1.00 0.00 99 ALA A CA 13
ATOM 24556 C C . ALA A 1 99 ? -2.293 -2.933 9.545 1.00 0.00 99 ALA A C 13
ATOM 24557 O O . ALA A 1 99 ? -1.347 -2.377 8.974 1.00 0.00 99 ALA A O 13
ATOM 24564 N N . ALA A 1 100 ? -3.368 -2.266 9.993 1.00 0.00 100 ALA A N 13
ATOM 24565 C CA . ALA A 1 100 ? -3.597 -0.833 9.704 1.00 0.00 100 ALA A CA 13
ATOM 24566 C C . ALA A 1 100 ? -3.547 0.081 10.966 1.00 0.00 100 ALA A C 13
ATOM 24567 O O . ALA A 1 100 ? -4.577 0.239 11.635 1.00 0.00 100 ALA A O 13
ATOM 24574 N N . PRO A 1 101 ? -2.415 0.760 11.305 1.00 0.00 101 PRO A N 13
ATOM 24575 C CA . PRO A 1 101 ? -2.400 1.854 12.328 1.00 0.00 101 PRO A CA 13
ATOM 24576 C C . PRO A 1 101 ? -2.961 3.188 11.760 1.00 0.00 101 PRO A C 13
ATOM 24577 O O . PRO A 1 101 ? -2.228 4.067 11.301 1.00 0.00 101 PRO A O 13
ATOM 24588 N N . LYS A 1 102 ? -4.302 3.277 11.772 1.00 0.00 102 LYS A N 13
ATOM 24589 C CA . LYS A 1 102 ? -5.058 4.226 10.902 1.00 0.00 102 LYS A CA 13
ATOM 24590 C C . LYS A 1 102 ? -4.846 5.727 11.266 1.00 0.00 102 LYS A C 13
ATOM 24591 O O . LYS A 1 102 ? -5.214 6.174 12.355 1.00 0.00 102 LYS A O 13
ATOM 24610 N N . GLN A 1 103 ? -4.233 6.494 10.355 1.00 0.00 103 GLN A N 13
ATOM 24611 C CA . GLN A 1 103 ? -3.699 7.855 10.657 1.00 0.00 103 GLN A CA 13
ATOM 24612 C C . GLN A 1 103 ? -4.661 9.013 10.265 1.00 0.00 103 GLN A C 13
ATOM 24613 O O . GLN A 1 103 ? -4.365 9.860 9.417 1.00 0.00 103 GLN A O 13
ATOM 24627 N N . PHE A 1 104 ? -5.782 9.114 10.994 1.00 0.00 104 PHE A N 13
ATOM 24628 C CA . PHE A 1 104 ? -6.611 10.349 11.029 1.00 0.00 104 PHE A CA 13
ATOM 24629 C C . PHE A 1 104 ? -6.523 10.960 12.467 1.00 0.00 104 PHE A C 13
ATOM 24630 O O . PHE A 1 104 ? -7.435 10.842 13.290 1.00 0.00 104 PHE A O 13
ATOM 24647 N N . GLY A 1 105 ? -5.365 11.580 12.748 1.00 0.00 105 GLY A N 13
ATOM 24648 C CA . GLY A 1 105 ? -5.042 12.090 14.099 1.00 0.00 105 GLY A CA 13
ATOM 24649 C C . GLY A 1 105 ? -4.269 11.092 14.970 1.00 0.00 105 GLY A C 13
ATOM 24650 O O . GLY A 1 105 ? -3.062 11.241 15.163 1.00 0.00 105 GLY A O 13
ATOM 24654 N N . ARG A 1 106 ? -4.977 10.084 15.493 1.00 0.00 106 ARG A N 13
ATOM 24655 C CA . ARG A 1 106 ? -4.367 9.025 16.343 1.00 0.00 106 ARG A CA 13
ATOM 24656 C C . ARG A 1 106 ? -3.906 7.831 15.465 1.00 0.00 106 ARG A C 13
ATOM 24657 O O . ARG A 1 106 ? -4.716 6.980 15.088 1.00 0.00 106 ARG A O 13
ATOM 24678 N N . ASN A 1 107 ? -2.602 7.761 15.167 1.00 0.00 107 ASN A N 13
ATOM 24679 C CA . ASN A 1 107 ? -2.002 6.715 14.279 1.00 0.00 107 ASN A CA 13
ATOM 24680 C C . ASN A 1 107 ? -1.823 5.296 14.912 1.00 0.00 107 ASN A C 13
ATOM 24681 O O . ASN A 1 107 ? -0.724 4.743 14.998 1.00 0.00 107 ASN A O 13
ATOM 24692 N N . LEU A 1 108 ? -2.954 4.709 15.320 1.00 0.00 108 LEU A N 13
ATOM 24693 C CA . LEU A 1 108 ? -3.025 3.357 15.924 1.00 0.00 108 LEU A CA 13
ATOM 24694 C C . LEU A 1 108 ? -4.537 2.969 16.014 1.00 0.00 108 LEU A C 13
ATOM 24695 O O . LEU A 1 108 ? -5.306 3.633 16.720 1.00 0.00 108 LEU A O 13
ATOM 24711 N N . ALA A 1 109 ? -4.958 1.893 15.333 1.00 0.00 109 ALA A N 13
ATOM 24712 C CA . ALA A 1 109 ? -6.353 1.392 15.429 1.00 0.00 109 ALA A CA 13
ATOM 24713 C C . ALA A 1 109 ? -6.571 0.455 16.653 1.00 0.00 109 ALA A C 13
ATOM 24714 O O . ALA A 1 109 ? -7.147 0.900 17.649 1.00 0.00 109 ALA A O 13
ATOM 24721 N N . ARG A 1 110 ? -6.108 -0.808 16.604 1.00 0.00 110 ARG A N 13
ATOM 24722 C CA . ARG A 1 110 ? -6.334 -1.787 17.703 1.00 0.00 110 ARG A CA 13
ATOM 24723 C C . ARG A 1 110 ? -5.142 -1.771 18.701 1.00 0.00 110 ARG A C 13
ATOM 24724 O O . ARG A 1 110 ? -4.120 -2.432 18.494 1.00 0.00 110 ARG A O 13
ATOM 24745 N N . ASP A 1 111 ? -5.308 -1.031 19.803 1.00 0.00 111 ASP A N 13
ATOM 24746 C CA . ASP A 1 111 ? -4.296 -0.935 20.887 1.00 0.00 111 ASP A CA 13
ATOM 24747 C C . ASP A 1 111 ? -4.375 -2.092 21.935 1.00 0.00 111 ASP A C 13
ATOM 24748 O O . ASP A 1 111 ? -5.012 -3.134 21.736 1.00 0.00 111 ASP A O 13
ATOM 24757 N N . LYS A 1 112 ? -3.687 -1.893 23.066 1.00 0.00 112 LYS A N 13
ATOM 24758 C CA . LYS A 1 112 ? -3.819 -2.760 24.270 1.00 0.00 112 LYS A CA 13
ATOM 24759 C C . LYS A 1 112 ? -5.118 -2.403 25.061 1.00 0.00 112 LYS A C 13
ATOM 24760 O O . LYS A 1 112 ? -5.104 -1.723 26.090 1.00 0.00 112 LYS A O 13
ATOM 24779 N N . LYS A 1 113 ? -6.242 -2.871 24.498 1.00 0.00 113 LYS A N 13
ATOM 24780 C CA . LYS A 1 113 ? -7.596 -2.390 24.880 1.00 0.00 113 LYS A CA 13
ATOM 24781 C C . LYS A 1 113 ? -8.161 -2.985 26.214 1.00 0.00 113 LYS A C 13
ATOM 24782 O O . LYS A 1 113 ? -9.096 -3.789 26.238 1.00 0.00 113 LYS A O 13
ATOM 24801 N N . LYS A 1 114 ? -7.634 -2.474 27.331 1.00 0.00 114 LYS A N 13
ATOM 24802 C CA . LYS A 1 114 ? -8.293 -2.546 28.657 1.00 0.00 114 LYS A CA 13
ATOM 24803 C C . LYS A 1 114 ? -7.984 -1.210 29.386 1.00 0.00 114 LYS A C 13
ATOM 24804 O O . LYS A 1 114 ? -6.864 -0.990 29.854 1.00 0.00 114 LYS A O 13
ATOM 24823 N N . GLN A 1 115 ? -8.995 -0.341 29.496 1.00 0.00 115 GLN A N 13
ATOM 24824 C CA . GLN A 1 115 ? -8.878 0.962 30.197 1.00 0.00 115 GLN A CA 13
ATOM 24825 C C . GLN A 1 115 ? -9.990 1.087 31.281 1.00 0.00 115 GLN A C 13
ATOM 24826 O O . GLN A 1 115 ? -10.137 0.175 32.106 1.00 0.00 115 GLN A O 13
ATOM 24840 N N . ARG A 1 116 ? -10.737 2.195 31.317 1.00 0.00 116 ARG A N 13
ATOM 24841 C CA . ARG A 1 116 ? -11.861 2.408 32.258 1.00 0.00 116 ARG A CA 13
ATOM 24842 C C . ARG A 1 116 ? -12.880 3.369 31.582 1.00 0.00 116 ARG A C 13
ATOM 24843 O O . ARG A 1 116 ? -12.562 4.523 31.282 1.00 0.00 116 ARG A O 13
ATOM 24864 N N . GLY A 1 117 ? -14.098 2.874 31.336 1.00 0.00 117 GLY A N 13
ATOM 24865 C CA . GLY A 1 117 ? -15.235 3.721 30.895 1.00 0.00 117 GLY A CA 13
ATOM 24866 C C . GLY A 1 117 ? -15.746 4.739 31.935 1.00 0.00 117 GLY A C 13
ATOM 24867 O O . GLY A 1 117 ? -15.637 5.946 31.720 1.00 0.00 117 GLY A O 13
ATOM 24871 N N . ARG A 1 118 ? -16.262 4.215 33.054 1.00 0.00 118 ARG A N 13
ATOM 24872 C CA . ARG A 1 118 ? -16.361 4.988 34.318 1.00 0.00 118 ARG A CA 13
ATOM 24873 C C . ARG A 1 118 ? -15.086 4.798 35.195 1.00 0.00 118 ARG A C 13
ATOM 24874 O O . ARG A 1 118 ? -14.532 5.813 35.674 1.00 0.00 118 ARG A O 13
ATOM 24896 N N . MET A 1 1 ? -1.274 -16.943 9.746 1.00 0.00 1 MET A N 14
ATOM 24897 C CA . MET A 1 1 ? 0.213 -16.900 9.875 1.00 0.00 1 MET A CA 14
ATOM 24898 C C . MET A 1 1 ? 0.662 -17.149 11.348 1.00 0.00 1 MET A C 14
ATOM 24899 O O . MET A 1 1 ? 1.070 -18.275 11.642 1.00 0.00 1 MET A O 14
ATOM 24915 N N . ALA A 1 2 ? 0.587 -16.154 12.246 1.00 0.00 2 ALA A N 14
ATOM 24916 C CA . ALA A 1 2 ? 1.029 -16.303 13.654 1.00 0.00 2 ALA A CA 14
ATOM 24917 C C . ALA A 1 2 ? -0.081 -15.850 14.648 1.00 0.00 2 ALA A C 14
ATOM 24918 O O . ALA A 1 2 ? -0.660 -14.770 14.501 1.00 0.00 2 ALA A O 14
ATOM 24925 N N . GLY A 1 3 ? -0.335 -16.669 15.679 1.00 0.00 3 GLY A N 14
ATOM 24926 C CA . GLY A 1 3 ? -1.244 -16.292 16.793 1.00 0.00 3 GLY A CA 14
ATOM 24927 C C . GLY A 1 3 ? -0.684 -15.279 17.811 1.00 0.00 3 GLY A C 14
ATOM 24928 O O . GLY A 1 3 ? -1.299 -14.241 18.060 1.00 0.00 3 GLY A O 14
ATOM 24932 N N . SER A 1 4 ? 0.461 -15.590 18.428 1.00 0.00 4 SER A N 14
ATOM 24933 C CA . SER A 1 4 ? 1.230 -14.607 19.240 1.00 0.00 4 SER A CA 14
ATOM 24934 C C . SER A 1 4 ? 2.734 -15.008 19.232 1.00 0.00 4 SER A C 14
ATOM 24935 O O . SER A 1 4 ? 3.204 -15.755 20.094 1.00 0.00 4 SER A O 14
ATOM 24943 N N . GLY A 1 5 ? 3.466 -14.531 18.215 1.00 0.00 5 GLY A N 14
ATOM 24944 C CA . GLY A 1 5 ? 4.872 -14.920 17.985 1.00 0.00 5 GLY A CA 14
ATOM 24945 C C . GLY A 1 5 ? 5.231 -14.906 16.494 1.00 0.00 5 GLY A C 14
ATOM 24946 O O . GLY A 1 5 ? 5.167 -15.946 15.833 1.00 0.00 5 GLY A O 14
ATOM 24950 N N . ILE A 1 6 ? 5.595 -13.732 15.960 1.00 0.00 6 ILE A N 14
ATOM 24951 C CA . ILE A 1 6 ? 5.781 -13.536 14.485 1.00 0.00 6 ILE A CA 14
ATOM 24952 C C . ILE A 1 6 ? 7.180 -13.964 13.957 1.00 0.00 6 ILE A C 14
ATOM 24953 O O . ILE A 1 6 ? 8.001 -13.147 13.532 1.00 0.00 6 ILE A O 14
ATOM 24969 N N . ILE A 1 7 ? 7.409 -15.286 13.914 1.00 0.00 7 ILE A N 14
ATOM 24970 C CA . ILE A 1 7 ? 8.642 -15.888 13.316 1.00 0.00 7 ILE A CA 14
ATOM 24971 C C . ILE A 1 7 ? 8.450 -16.189 11.799 1.00 0.00 7 ILE A C 14
ATOM 24972 O O . ILE A 1 7 ? 8.291 -17.335 11.373 1.00 0.00 7 ILE A O 14
ATOM 24988 N N . TYR A 1 8 ? 8.435 -15.119 10.989 1.00 0.00 8 TYR A N 14
ATOM 24989 C CA . TYR A 1 8 ? 8.031 -15.187 9.566 1.00 0.00 8 TYR A CA 14
ATOM 24990 C C . TYR A 1 8 ? 8.938 -14.243 8.715 1.00 0.00 8 TYR A C 14
ATOM 24991 O O . TYR A 1 8 ? 8.780 -13.018 8.728 1.00 0.00 8 TYR A O 14
ATOM 25009 N N . LYS A 1 9 ? 9.852 -14.839 7.940 1.00 0.00 9 LYS A N 14
ATOM 25010 C CA . LYS A 1 9 ? 10.428 -14.174 6.733 1.00 0.00 9 LYS A CA 14
ATOM 25011 C C . LYS A 1 9 ? 10.547 -15.275 5.639 1.00 0.00 9 LYS A C 14
ATOM 25012 O O . LYS A 1 9 ? 11.594 -15.911 5.477 1.00 0.00 9 LYS A O 14
ATOM 25031 N N . GLN A 1 10 ? 9.444 -15.530 4.928 1.00 0.00 10 GLN A N 14
ATOM 25032 C CA . GLN A 1 10 ? 9.284 -16.770 4.121 1.00 0.00 10 GLN A CA 14
ATOM 25033 C C . GLN A 1 10 ? 9.817 -16.649 2.655 1.00 0.00 10 GLN A C 14
ATOM 25034 O O . GLN A 1 10 ? 9.970 -15.527 2.156 1.00 0.00 10 GLN A O 14
ATOM 25048 N N . PRO A 1 11 ? 10.088 -17.751 1.899 1.00 0.00 11 PRO A N 14
ATOM 25049 C CA . PRO A 1 11 ? 10.438 -17.664 0.437 1.00 0.00 11 PRO A CA 14
ATOM 25050 C C . PRO A 1 11 ? 9.233 -17.418 -0.525 1.00 0.00 11 PRO A C 14
ATOM 25051 O O . PRO A 1 11 ? 8.937 -18.209 -1.424 1.00 0.00 11 PRO A O 14
ATOM 25062 N N . ILE A 1 12 ? 8.571 -16.273 -0.328 1.00 0.00 12 ILE A N 14
ATOM 25063 C CA . ILE A 1 12 ? 7.350 -15.864 -1.081 1.00 0.00 12 ILE A CA 14
ATOM 25064 C C . ILE A 1 12 ? 7.170 -14.331 -0.878 1.00 0.00 12 ILE A C 14
ATOM 25065 O O . ILE A 1 12 ? 6.579 -13.870 0.105 1.00 0.00 12 ILE A O 14
ATOM 25081 N N . TYR A 1 13 ? 7.730 -13.526 -1.795 1.00 0.00 13 TYR A N 14
ATOM 25082 C CA . TYR A 1 13 ? 7.938 -12.071 -1.531 1.00 0.00 13 TYR A CA 14
ATOM 25083 C C . TYR A 1 13 ? 6.731 -11.197 -1.967 1.00 0.00 13 TYR A C 14
ATOM 25084 O O . TYR A 1 13 ? 6.732 -10.503 -2.984 1.00 0.00 13 TYR A O 14
ATOM 25102 N N . GLN A 1 14 ? 5.726 -11.229 -1.084 1.00 0.00 14 GLN A N 14
ATOM 25103 C CA . GLN A 1 14 ? 4.513 -10.398 -1.124 1.00 0.00 14 GLN A CA 14
ATOM 25104 C C . GLN A 1 14 ? 4.654 -8.851 -1.182 1.00 0.00 14 GLN A C 14
ATOM 25105 O O . GLN A 1 14 ? 3.933 -8.223 -1.960 1.00 0.00 14 GLN A O 14
ATOM 25119 N N . GLY A 1 15 ? 5.534 -8.249 -0.373 1.00 0.00 15 GLY A N 14
ATOM 25120 C CA . GLY A 1 15 ? 5.511 -6.792 -0.115 1.00 0.00 15 GLY A CA 14
ATOM 25121 C C . GLY A 1 15 ? 6.042 -5.880 -1.229 1.00 0.00 15 GLY A C 14
ATOM 25122 O O . GLY A 1 15 ? 7.220 -5.524 -1.227 1.00 0.00 15 GLY A O 14
ATOM 25126 N N . ASN A 1 16 ? 5.144 -5.492 -2.140 1.00 0.00 16 ASN A N 14
ATOM 25127 C CA . ASN A 1 16 ? 5.494 -4.726 -3.361 1.00 0.00 16 ASN A CA 14
ATOM 25128 C C . ASN A 1 16 ? 4.753 -3.346 -3.464 1.00 0.00 16 ASN A C 14
ATOM 25129 O O . ASN A 1 16 ? 5.410 -2.342 -3.744 1.00 0.00 16 ASN A O 14
ATOM 25140 N N . LEU A 1 17 ? 3.418 -3.309 -3.299 1.00 0.00 17 LEU A N 14
ATOM 25141 C CA . LEU A 1 17 ? 2.600 -2.089 -3.519 1.00 0.00 17 LEU A CA 14
ATOM 25142 C C . LEU A 1 17 ? 2.153 -1.509 -2.144 1.00 0.00 17 LEU A C 14
ATOM 25143 O O . LEU A 1 17 ? 2.875 -0.666 -1.607 1.00 0.00 17 LEU A O 14
ATOM 25159 N N . ILE A 1 18 ? 1.043 -1.961 -1.525 1.00 0.00 18 ILE A N 14
ATOM 25160 C CA . ILE A 1 18 ? 0.762 -1.670 -0.093 1.00 0.00 18 ILE A CA 14
ATOM 25161 C C . ILE A 1 18 ? 1.271 -2.876 0.755 1.00 0.00 18 ILE A C 14
ATOM 25162 O O . ILE A 1 18 ? 0.531 -3.806 1.089 1.00 0.00 18 ILE A O 14
ATOM 25178 N N . LYS A 1 19 ? 2.539 -2.779 1.164 1.00 0.00 19 LYS A N 14
ATOM 25179 C CA . LYS A 1 19 ? 3.058 -3.512 2.347 1.00 0.00 19 LYS A CA 14
ATOM 25180 C C . LYS A 1 19 ? 2.772 -2.650 3.608 1.00 0.00 19 LYS A C 14
ATOM 25181 O O . LYS A 1 19 ? 3.590 -1.811 3.992 1.00 0.00 19 LYS A O 14
ATOM 25200 N N . GLN A 1 20 ? 1.583 -2.814 4.207 1.00 0.00 20 GLN A N 14
ATOM 25201 C CA . GLN A 1 20 ? 1.037 -1.841 5.202 1.00 0.00 20 GLN A CA 14
ATOM 25202 C C . GLN A 1 20 ? 1.888 -1.566 6.477 1.00 0.00 20 GLN A C 14
ATOM 25203 O O . GLN A 1 20 ? 1.999 -0.404 6.876 1.00 0.00 20 GLN A O 14
ATOM 25217 N N . ASN A 1 21 ? 2.530 -2.581 7.070 1.00 0.00 21 ASN A N 14
ATOM 25218 C CA . ASN A 1 21 ? 3.533 -2.366 8.145 1.00 0.00 21 ASN A CA 14
ATOM 25219 C C . ASN A 1 21 ? 4.900 -1.724 7.711 1.00 0.00 21 ASN A C 14
ATOM 25220 O O . ASN A 1 21 ? 5.501 -1.016 8.522 1.00 0.00 21 ASN A O 14
ATOM 25231 N N . ALA A 1 22 ? 5.356 -1.893 6.452 1.00 0.00 22 ALA A N 14
ATOM 25232 C CA . ALA A 1 22 ? 6.348 -0.950 5.861 1.00 0.00 22 ALA A CA 14
ATOM 25233 C C . ALA A 1 22 ? 5.838 0.507 5.604 1.00 0.00 22 ALA A C 14
ATOM 25234 O O . ALA A 1 22 ? 6.637 1.432 5.734 1.00 0.00 22 ALA A O 14
ATOM 25241 N N . VAL A 1 23 ? 4.545 0.730 5.304 1.00 0.00 23 VAL A N 14
ATOM 25242 C CA . VAL A 1 23 ? 3.931 2.093 5.315 1.00 0.00 23 VAL A CA 14
ATOM 25243 C C . VAL A 1 23 ? 3.915 2.786 6.733 1.00 0.00 23 VAL A C 14
ATOM 25244 O O . VAL A 1 23 ? 4.187 3.987 6.822 1.00 0.00 23 VAL A O 14
ATOM 25257 N N . GLU A 1 24 ? 3.666 2.034 7.816 1.00 0.00 24 GLU A N 14
ATOM 25258 C CA . GLU A 1 24 ? 4.020 2.465 9.202 1.00 0.00 24 GLU A CA 14
ATOM 25259 C C . GLU A 1 24 ? 5.539 2.769 9.425 1.00 0.00 24 GLU A C 14
ATOM 25260 O O . GLU A 1 24 ? 5.889 3.869 9.866 1.00 0.00 24 GLU A O 14
ATOM 25272 N N . GLN A 1 25 ? 6.421 1.815 9.094 1.00 0.00 25 GLN A N 14
ATOM 25273 C CA . GLN A 1 25 ? 7.885 1.937 9.332 1.00 0.00 25 GLN A CA 14
ATOM 25274 C C . GLN A 1 25 ? 8.667 2.929 8.419 1.00 0.00 25 GLN A C 14
ATOM 25275 O O . GLN A 1 25 ? 9.715 3.423 8.854 1.00 0.00 25 GLN A O 14
ATOM 25289 N N . LEU A 1 26 ? 8.193 3.256 7.201 1.00 0.00 26 LEU A N 14
ATOM 25290 C CA . LEU A 1 26 ? 8.764 4.353 6.372 1.00 0.00 26 LEU A CA 14
ATOM 25291 C C . LEU A 1 26 ? 8.770 5.758 7.029 1.00 0.00 26 LEU A C 14
ATOM 25292 O O . LEU A 1 26 ? 9.817 6.410 7.012 1.00 0.00 26 LEU A O 14
ATOM 25308 N N . GLN A 1 27 ? 7.631 6.172 7.614 1.00 0.00 27 GLN A N 14
ATOM 25309 C CA . GLN A 1 27 ? 7.356 7.522 8.176 1.00 0.00 27 GLN A CA 14
ATOM 25310 C C . GLN A 1 27 ? 8.207 8.721 7.660 1.00 0.00 27 GLN A C 14
ATOM 25311 O O . GLN A 1 27 ? 9.048 9.286 8.358 1.00 0.00 27 GLN A O 14
ATOM 25325 N N . VAL A 1 28 ? 8.013 9.032 6.375 1.00 0.00 28 VAL A N 14
ATOM 25326 C CA . VAL A 1 28 ? 8.886 9.973 5.621 1.00 0.00 28 VAL A CA 14
ATOM 25327 C C . VAL A 1 28 ? 8.369 11.434 5.810 1.00 0.00 28 VAL A C 14
ATOM 25328 O O . VAL A 1 28 ? 7.187 11.714 5.607 1.00 0.00 28 VAL A O 14
ATOM 25341 N N . GLY A 1 29 ? 9.284 12.355 6.140 1.00 0.00 29 GLY A N 14
ATOM 25342 C CA . GLY A 1 29 ? 9.043 13.814 6.018 1.00 0.00 29 GLY A CA 14
ATOM 25343 C C . GLY A 1 29 ? 10.093 14.535 5.148 1.00 0.00 29 GLY A C 14
ATOM 25344 O O . GLY A 1 29 ? 10.747 15.457 5.629 1.00 0.00 29 GLY A O 14
ATOM 25348 N N . GLN A 1 30 ? 10.248 14.100 3.883 1.00 0.00 30 GLN A N 14
ATOM 25349 C CA . GLN A 1 30 ? 11.396 14.512 3.027 1.00 0.00 30 GLN A CA 14
ATOM 25350 C C . GLN A 1 30 ? 11.058 14.701 1.515 1.00 0.00 30 GLN A C 14
ATOM 25351 O O . GLN A 1 30 ? 11.483 15.716 0.959 1.00 0.00 30 GLN A O 14
ATOM 25365 N N . SER A 1 31 ? 10.391 13.742 0.846 1.00 0.00 31 SER A N 14
ATOM 25366 C CA . SER A 1 31 ? 10.174 13.789 -0.627 1.00 0.00 31 SER A CA 14
ATOM 25367 C C . SER A 1 31 ? 8.896 13.020 -1.065 1.00 0.00 31 SER A C 14
ATOM 25368 O O . SER A 1 31 ? 8.548 11.974 -0.502 1.00 0.00 31 SER A O 14
ATOM 25376 N N . LYS A 1 32 ? 8.255 13.507 -2.145 1.00 0.00 32 LYS A N 14
ATOM 25377 C CA . LYS A 1 32 ? 7.215 12.730 -2.874 1.00 0.00 32 LYS A CA 14
ATOM 25378 C C . LYS A 1 32 ? 7.702 11.449 -3.600 1.00 0.00 32 LYS A C 14
ATOM 25379 O O . LYS A 1 32 ? 7.062 10.404 -3.478 1.00 0.00 32 LYS A O 14
ATOM 25398 N N . GLN A 1 33 ? 8.832 11.530 -4.312 1.00 0.00 33 GLN A N 14
ATOM 25399 C CA . GLN A 1 33 ? 9.445 10.371 -5.005 1.00 0.00 33 GLN A CA 14
ATOM 25400 C C . GLN A 1 33 ? 9.931 9.197 -4.112 1.00 0.00 33 GLN A C 14
ATOM 25401 O O . GLN A 1 33 ? 9.762 8.046 -4.509 1.00 0.00 33 GLN A O 14
ATOM 25415 N N . GLN A 1 34 ? 10.497 9.470 -2.930 1.00 0.00 34 GLN A N 14
ATOM 25416 C CA . GLN A 1 34 ? 10.835 8.419 -1.935 1.00 0.00 34 GLN A CA 14
ATOM 25417 C C . GLN A 1 34 ? 9.605 7.606 -1.408 1.00 0.00 34 GLN A C 14
ATOM 25418 O O . GLN A 1 34 ? 9.621 6.377 -1.501 1.00 0.00 34 GLN A O 14
ATOM 25432 N N . VAL A 1 35 ? 8.540 8.270 -0.922 1.00 0.00 35 VAL A N 14
ATOM 25433 C CA . VAL A 1 35 ? 7.263 7.574 -0.575 1.00 0.00 35 VAL A CA 14
ATOM 25434 C C . VAL A 1 35 ? 6.505 6.927 -1.775 1.00 0.00 35 VAL A C 14
ATOM 25435 O O . VAL A 1 35 ? 6.041 5.793 -1.634 1.00 0.00 35 VAL A O 14
ATOM 25448 N N . SER A 1 36 ? 6.427 7.585 -2.947 1.00 0.00 36 SER A N 14
ATOM 25449 C CA . SER A 1 36 ? 5.874 6.961 -4.178 1.00 0.00 36 SER A CA 14
ATOM 25450 C C . SER A 1 36 ? 6.664 5.754 -4.757 1.00 0.00 36 SER A C 14
ATOM 25451 O O . SER A 1 36 ? 6.032 4.781 -5.162 1.00 0.00 36 SER A O 14
ATOM 25459 N N . ALA A 1 37 ? 8.005 5.779 -4.763 1.00 0.00 37 ALA A N 14
ATOM 25460 C CA . ALA A 1 37 ? 8.834 4.595 -5.105 1.00 0.00 37 ALA A CA 14
ATOM 25461 C C . ALA A 1 37 ? 8.705 3.366 -4.152 1.00 0.00 37 ALA A C 14
ATOM 25462 O O . ALA A 1 37 ? 8.589 2.244 -4.648 1.00 0.00 37 ALA A O 14
ATOM 25469 N N . LEU A 1 38 ? 8.671 3.576 -2.823 1.00 0.00 38 LEU A N 14
ATOM 25470 C CA . LEU A 1 38 ? 8.327 2.501 -1.846 1.00 0.00 38 LEU A CA 14
ATOM 25471 C C . LEU A 1 38 ? 6.870 1.922 -1.976 1.00 0.00 38 LEU A C 14
ATOM 25472 O O . LEU A 1 38 ? 6.699 0.704 -1.928 1.00 0.00 38 LEU A O 14
ATOM 25488 N N . LEU A 1 39 ? 5.861 2.779 -2.153 1.00 0.00 39 LEU A N 14
ATOM 25489 C CA . LEU A 1 39 ? 4.470 2.351 -2.468 1.00 0.00 39 LEU A CA 14
ATOM 25490 C C . LEU A 1 39 ? 4.161 1.843 -3.929 1.00 0.00 39 LEU A C 14
ATOM 25491 O O . LEU A 1 39 ? 3.102 1.251 -4.160 1.00 0.00 39 LEU A O 14
ATOM 25507 N N . GLY A 1 40 ? 5.030 2.153 -4.889 1.00 0.00 40 GLY A N 14
ATOM 25508 C CA . GLY A 1 40 ? 4.948 1.667 -6.281 1.00 0.00 40 GLY A CA 14
ATOM 25509 C C . GLY A 1 40 ? 4.168 2.570 -7.243 1.00 0.00 40 GLY A C 14
ATOM 25510 O O . GLY A 1 40 ? 3.104 2.183 -7.733 1.00 0.00 40 GLY A O 14
ATOM 25514 N N . THR A 1 41 ? 4.656 3.791 -7.484 1.00 0.00 41 THR A N 14
ATOM 25515 C CA . THR A 1 41 ? 3.923 4.841 -8.258 1.00 0.00 41 THR A CA 14
ATOM 25516 C C . THR A 1 41 ? 4.943 5.966 -8.670 1.00 0.00 41 THR A C 14
ATOM 25517 O O . THR A 1 41 ? 5.739 6.386 -7.819 1.00 0.00 41 THR A O 14
ATOM 25528 N N . PRO A 1 42 ? 4.956 6.512 -9.916 1.00 0.00 42 PRO A N 14
ATOM 25529 C CA . PRO A 1 42 ? 5.885 7.629 -10.293 1.00 0.00 42 PRO A CA 14
ATOM 25530 C C . PRO A 1 42 ? 5.603 8.991 -9.601 1.00 0.00 42 PRO A C 14
ATOM 25531 O O . PRO A 1 42 ? 4.502 9.268 -9.113 1.00 0.00 42 PRO A O 14
ATOM 25542 N N . SER A 1 43 ? 6.636 9.835 -9.557 1.00 0.00 43 SER A N 14
ATOM 25543 C CA . SER A 1 43 ? 6.562 11.189 -8.980 1.00 0.00 43 SER A CA 14
ATOM 25544 C C . SER A 1 43 ? 5.897 12.228 -9.923 1.00 0.00 43 SER A C 14
ATOM 25545 O O . SER A 1 43 ? 5.958 12.146 -11.154 1.00 0.00 43 SER A O 14
ATOM 25553 N N . ILE A 1 44 ? 5.262 13.211 -9.287 1.00 0.00 44 ILE A N 14
ATOM 25554 C CA . ILE A 1 44 ? 4.498 14.282 -9.976 1.00 0.00 44 ILE A CA 14
ATOM 25555 C C . ILE A 1 44 ? 5.182 15.683 -9.778 1.00 0.00 44 ILE A C 14
ATOM 25556 O O . ILE A 1 44 ? 4.886 16.374 -8.797 1.00 0.00 44 ILE A O 14
ATOM 25572 N N . PRO A 1 45 ? 6.075 16.162 -10.686 1.00 0.00 45 PRO A N 14
ATOM 25573 C CA . PRO A 1 45 ? 6.613 17.557 -10.622 1.00 0.00 45 PRO A CA 14
ATOM 25574 C C . PRO A 1 45 ? 5.665 18.584 -11.297 1.00 0.00 45 PRO A C 14
ATOM 25575 O O . PRO A 1 45 ? 5.806 18.905 -12.481 1.00 0.00 45 PRO A O 14
ATOM 25586 N N . ASP A 1 46 ? 4.699 19.100 -10.518 1.00 0.00 46 ASP A N 14
ATOM 25587 C CA . ASP A 1 46 ? 3.664 20.037 -11.027 1.00 0.00 46 ASP A CA 14
ATOM 25588 C C . ASP A 1 46 ? 4.277 21.438 -11.395 1.00 0.00 46 ASP A C 14
ATOM 25589 O O . ASP A 1 46 ? 4.797 22.102 -10.489 1.00 0.00 46 ASP A O 14
ATOM 25598 N N . PRO A 1 47 ? 4.239 21.938 -12.660 1.00 0.00 47 PRO A N 14
ATOM 25599 C CA . PRO A 1 47 ? 4.836 23.272 -13.011 1.00 0.00 47 PRO A CA 14
ATOM 25600 C C . PRO A 1 47 ? 4.136 24.555 -12.483 1.00 0.00 47 PRO A C 14
ATOM 25601 O O . PRO A 1 47 ? 4.728 25.632 -12.570 1.00 0.00 47 PRO A O 14
ATOM 25612 N N . PHE A 1 48 ? 2.933 24.440 -11.895 1.00 0.00 48 PHE A N 14
ATOM 25613 C CA . PHE A 1 48 ? 2.365 25.501 -11.021 1.00 0.00 48 PHE A CA 14
ATOM 25614 C C . PHE A 1 48 ? 3.055 25.536 -9.618 1.00 0.00 48 PHE A C 14
ATOM 25615 O O . PHE A 1 48 ? 3.748 26.506 -9.309 1.00 0.00 48 PHE A O 14
ATOM 25632 N N . HIS A 1 49 ? 2.872 24.492 -8.794 1.00 0.00 49 HIS A N 14
ATOM 25633 C CA . HIS A 1 49 ? 3.621 24.313 -7.523 1.00 0.00 49 HIS A CA 14
ATOM 25634 C C . HIS A 1 49 ? 3.623 22.785 -7.221 1.00 0.00 49 HIS A C 14
ATOM 25635 O O . HIS A 1 49 ? 2.560 22.213 -6.957 1.00 0.00 49 HIS A O 14
ATOM 25649 N N . ALA A 1 50 ? 4.797 22.134 -7.269 1.00 0.00 50 ALA A N 14
ATOM 25650 C CA . ALA A 1 50 ? 4.899 20.658 -7.142 1.00 0.00 50 ALA A CA 14
ATOM 25651 C C . ALA A 1 50 ? 4.541 20.104 -5.739 1.00 0.00 50 ALA A C 14
ATOM 25652 O O . ALA A 1 50 ? 5.359 20.144 -4.819 1.00 0.00 50 ALA A O 14
ATOM 25659 N N . GLN A 1 51 ? 3.299 19.623 -5.574 1.00 0.00 51 GLN A N 14
ATOM 25660 C CA . GLN A 1 51 ? 2.678 19.427 -4.238 1.00 0.00 51 GLN A CA 14
ATOM 25661 C C . GLN A 1 51 ? 1.944 18.045 -4.177 1.00 0.00 51 GLN A C 14
ATOM 25662 O O . GLN A 1 51 ? 2.530 17.021 -4.533 1.00 0.00 51 GLN A O 14
ATOM 25676 N N . ARG A 1 52 ? 0.722 18.012 -3.630 1.00 0.00 52 ARG A N 14
ATOM 25677 C CA . ARG A 1 52 ? 0.025 16.780 -3.192 1.00 0.00 52 ARG A CA 14
ATOM 25678 C C . ARG A 1 52 ? -0.260 15.702 -4.280 1.00 0.00 52 ARG A C 14
ATOM 25679 O O . ARG A 1 52 ? -0.714 16.016 -5.384 1.00 0.00 52 ARG A O 14
ATOM 25700 N N . TRP A 1 53 ? -0.083 14.433 -3.901 1.00 0.00 53 TRP A N 14
ATOM 25701 C CA . TRP A 1 53 ? -0.466 13.264 -4.751 1.00 0.00 53 TRP A CA 14
ATOM 25702 C C . TRP A 1 53 ? -1.821 12.758 -4.213 1.00 0.00 53 TRP A C 14
ATOM 25703 O O . TRP A 1 53 ? -1.866 12.065 -3.192 1.00 0.00 53 TRP A O 14
ATOM 25724 N N . ASP A 1 54 ? -2.922 13.136 -4.878 1.00 0.00 54 ASP A N 14
ATOM 25725 C CA . ASP A 1 54 ? -4.285 12.877 -4.351 1.00 0.00 54 ASP A CA 14
ATOM 25726 C C . ASP A 1 54 ? -4.988 11.532 -4.677 1.00 0.00 54 ASP A C 14
ATOM 25727 O O . ASP A 1 54 ? -6.088 11.307 -4.174 1.00 0.00 54 ASP A O 14
ATOM 25736 N N . TYR A 1 55 ? -4.370 10.651 -5.462 1.00 0.00 55 TYR A N 14
ATOM 25737 C CA . TYR A 1 55 ? -5.107 9.760 -6.384 1.00 0.00 55 TYR A CA 14
ATOM 25738 C C . TYR A 1 55 ? -5.546 8.391 -5.765 1.00 0.00 55 TYR A C 14
ATOM 25739 O O . TYR A 1 55 ? -4.771 7.708 -5.087 1.00 0.00 55 TYR A O 14
ATOM 25757 N N . THR A 1 56 ? -6.758 7.948 -6.130 1.00 0.00 56 THR A N 14
ATOM 25758 C CA . THR A 1 56 ? -7.162 6.523 -5.977 1.00 0.00 56 THR A CA 14
ATOM 25759 C C . THR A 1 56 ? -6.696 5.698 -7.204 1.00 0.00 56 THR A C 14
ATOM 25760 O O . THR A 1 56 ? -7.050 5.986 -8.352 1.00 0.00 56 THR A O 14
ATOM 25771 N N . SER A 1 57 ? -5.973 4.608 -6.931 1.00 0.00 57 SER A N 14
ATOM 25772 C CA . SER A 1 57 ? -5.897 3.467 -7.873 1.00 0.00 57 SER A CA 14
ATOM 25773 C C . SER A 1 57 ? -7.040 2.457 -7.550 1.00 0.00 57 SER A C 14
ATOM 25774 O O . SER A 1 57 ? -7.202 2.059 -6.392 1.00 0.00 57 SER A O 14
ATOM 25782 N N . THR A 1 58 ? -7.824 2.067 -8.561 1.00 0.00 58 THR A N 14
ATOM 25783 C CA . THR A 1 58 ? -8.872 1.017 -8.401 1.00 0.00 58 THR A CA 14
ATOM 25784 C C . THR A 1 58 ? -9.138 0.251 -9.728 1.00 0.00 58 THR A C 14
ATOM 25785 O O . THR A 1 58 ? -9.289 0.848 -10.796 1.00 0.00 58 THR A O 14
ATOM 25796 N N . GLN A 1 59 ? -9.200 -1.089 -9.634 1.00 0.00 59 GLN A N 14
ATOM 25797 C CA . GLN A 1 59 ? -9.238 -2.018 -10.804 1.00 0.00 59 GLN A CA 14
ATOM 25798 C C . GLN A 1 59 ? -8.195 -1.676 -11.900 1.00 0.00 59 GLN A C 14
ATOM 25799 O O . GLN A 1 59 ? -7.001 -1.568 -11.611 1.00 0.00 59 GLN A O 14
ATOM 25813 N N . ARG A 1 60 ? -8.672 -1.455 -13.113 1.00 0.00 60 ARG A N 14
ATOM 25814 C CA . ARG A 1 60 ? -7.867 -0.887 -14.217 1.00 0.00 60 ARG A CA 14
ATOM 25815 C C . ARG A 1 60 ? -8.404 0.508 -14.685 1.00 0.00 60 ARG A C 14
ATOM 25816 O O . ARG A 1 60 ? -8.696 0.726 -15.863 1.00 0.00 60 ARG A O 14
ATOM 25837 N N . VAL A 1 61 ? -8.465 1.468 -13.750 1.00 0.00 61 VAL A N 14
ATOM 25838 C CA . VAL A 1 61 ? -8.856 2.878 -14.055 1.00 0.00 61 VAL A CA 14
ATOM 25839 C C . VAL A 1 61 ? -7.680 3.735 -14.620 1.00 0.00 61 VAL A C 14
ATOM 25840 O O . VAL A 1 61 ? -7.809 4.323 -15.694 1.00 0.00 61 VAL A O 14
ATOM 25853 N N . ASP A 1 62 ? -6.549 3.765 -13.905 1.00 0.00 62 ASP A N 14
ATOM 25854 C CA . ASP A 1 62 ? -5.300 4.462 -14.335 1.00 0.00 62 ASP A CA 14
ATOM 25855 C C . ASP A 1 62 ? -4.155 3.521 -14.874 1.00 0.00 62 ASP A C 14
ATOM 25856 O O . ASP A 1 62 ? -2.988 3.911 -14.928 1.00 0.00 62 ASP A O 14
ATOM 25865 N N . ARG A 1 63 ? -4.491 2.274 -15.239 1.00 0.00 63 ARG A N 14
ATOM 25866 C CA . ARG A 1 63 ? -3.523 1.152 -15.269 1.00 0.00 63 ARG A CA 14
ATOM 25867 C C . ARG A 1 63 ? -4.000 0.079 -16.314 1.00 0.00 63 ARG A C 14
ATOM 25868 O O . ARG A 1 63 ? -4.906 -0.709 -16.032 1.00 0.00 63 ARG A O 14
ATOM 25889 N N . LEU A 1 64 ? -3.397 0.048 -17.513 1.00 0.00 64 LEU A N 14
ATOM 25890 C CA . LEU A 1 64 ? -3.884 -0.815 -18.633 1.00 0.00 64 LEU A CA 14
ATOM 25891 C C . LEU A 1 64 ? -3.627 -2.349 -18.532 1.00 0.00 64 LEU A C 14
ATOM 25892 O O . LEU A 1 64 ? -4.538 -3.127 -18.836 1.00 0.00 64 LEU A O 14
ATOM 25908 N N . ALA A 1 65 ? -2.441 -2.791 -18.090 1.00 0.00 65 ALA A N 14
ATOM 25909 C CA . ALA A 1 65 ? -2.157 -4.226 -17.816 1.00 0.00 65 ALA A CA 14
ATOM 25910 C C . ALA A 1 65 ? -1.707 -4.483 -16.342 1.00 0.00 65 ALA A C 14
ATOM 25911 O O . ALA A 1 65 ? -0.632 -5.025 -16.076 1.00 0.00 65 ALA A O 14
ATOM 25918 N N . ARG A 1 66 ? -2.543 -4.065 -15.378 1.00 0.00 66 ARG A N 14
ATOM 25919 C CA . ARG A 1 66 ? -2.155 -3.925 -13.945 1.00 0.00 66 ARG A CA 14
ATOM 25920 C C . ARG A 1 66 ? -3.456 -3.615 -13.150 1.00 0.00 66 ARG A C 14
ATOM 25921 O O . ARG A 1 66 ? -3.809 -2.456 -12.924 1.00 0.00 66 ARG A O 14
ATOM 25942 N N . THR A 1 67 ? -4.170 -4.667 -12.723 1.00 0.00 67 THR A N 14
ATOM 25943 C CA . THR A 1 67 ? -5.336 -4.526 -11.795 1.00 0.00 67 THR A CA 14
ATOM 25944 C C . THR A 1 67 ? -4.840 -4.226 -10.341 1.00 0.00 67 THR A C 14
ATOM 25945 O O . THR A 1 67 ? -4.102 -5.021 -9.752 1.00 0.00 67 THR A O 14
ATOM 25956 N N . GLU A 1 68 ? -5.223 -3.060 -9.800 1.00 0.00 68 GLU A N 14
ATOM 25957 C CA . GLU A 1 68 ? -4.537 -2.462 -8.621 1.00 0.00 68 GLU A CA 14
ATOM 25958 C C . GLU A 1 68 ? -5.530 -1.589 -7.806 1.00 0.00 68 GLU A C 14
ATOM 25959 O O . GLU A 1 68 ? -6.015 -0.572 -8.309 1.00 0.00 68 GLU A O 14
ATOM 25971 N N . ILE A 1 69 ? -5.784 -1.955 -6.538 1.00 0.00 69 ILE A N 14
ATOM 25972 C CA . ILE A 1 69 ? -6.635 -1.154 -5.626 1.00 0.00 69 ILE A CA 14
ATOM 25973 C C . ILE A 1 69 ? -5.727 -0.609 -4.464 1.00 0.00 69 ILE A C 14
ATOM 25974 O O . ILE A 1 69 ? -5.255 -1.379 -3.621 1.00 0.00 69 ILE A O 14
ATOM 25990 N N . LYS A 1 70 ? -5.500 0.714 -4.434 1.00 0.00 70 LYS A N 14
ATOM 25991 C CA . LYS A 1 70 ? -4.743 1.384 -3.346 1.00 0.00 70 LYS A CA 14
ATOM 25992 C C . LYS A 1 70 ? -5.133 2.889 -3.316 1.00 0.00 70 LYS A C 14
ATOM 25993 O O . LYS A 1 70 ? -4.844 3.647 -4.250 1.00 0.00 70 LYS A O 14
ATOM 26012 N N . ASN A 1 71 ? -5.833 3.296 -2.250 1.00 0.00 71 ASN A N 14
ATOM 26013 C CA . ASN A 1 71 ? -6.557 4.596 -2.223 1.00 0.00 71 ASN A CA 14
ATOM 26014 C C . ASN A 1 71 ? -5.776 5.571 -1.282 1.00 0.00 71 ASN A C 14
ATOM 26015 O O . ASN A 1 71 ? -5.885 5.484 -0.055 1.00 0.00 71 ASN A O 14
ATOM 26026 N N . PHE A 1 72 ? -4.928 6.432 -1.866 1.00 0.00 72 PHE A N 14
ATOM 26027 C CA . PHE A 1 72 ? -3.896 7.179 -1.087 1.00 0.00 72 PHE A CA 14
ATOM 26028 C C . PHE A 1 72 ? -3.834 8.681 -1.499 1.00 0.00 72 PHE A C 14
ATOM 26029 O O . PHE A 1 72 ? -3.332 9.017 -2.574 1.00 0.00 72 PHE A O 14
ATOM 26046 N N . THR A 1 73 ? -4.305 9.574 -0.613 1.00 0.00 73 THR A N 14
ATOM 26047 C CA . THR A 1 73 ? -4.186 11.053 -0.811 1.00 0.00 73 THR A CA 14
ATOM 26048 C C . THR A 1 73 ? -3.143 11.602 0.213 1.00 0.00 73 THR A C 14
ATOM 26049 O O . THR A 1 73 ? -3.359 11.576 1.431 1.00 0.00 73 THR A O 14
ATOM 26060 N N . VAL A 1 74 ? -2.020 12.112 -0.301 1.00 0.00 74 VAL A N 14
ATOM 26061 C CA . VAL A 1 74 ? -0.870 12.572 0.527 1.00 0.00 74 VAL A CA 14
ATOM 26062 C C . VAL A 1 74 ? -0.461 14.020 0.140 1.00 0.00 74 VAL A C 14
ATOM 26063 O O . VAL A 1 74 ? -0.270 14.348 -1.034 1.00 0.00 74 VAL A O 14
ATOM 26076 N N . PHE A 1 75 ? -0.297 14.863 1.163 1.00 0.00 75 PHE A N 14
ATOM 26077 C CA . PHE A 1 75 ? 0.032 16.296 0.997 1.00 0.00 75 PHE A CA 14
ATOM 26078 C C . PHE A 1 75 ? 1.553 16.556 1.168 1.00 0.00 75 PHE A C 14
ATOM 26079 O O . PHE A 1 75 ? 2.205 15.995 2.056 1.00 0.00 75 PHE A O 14
ATOM 26096 N N . PHE A 1 76 ? 2.093 17.430 0.311 1.00 0.00 76 PHE A N 14
ATOM 26097 C CA . PHE A 1 76 ? 3.530 17.795 0.320 1.00 0.00 76 PHE A CA 14
ATOM 26098 C C . PHE A 1 76 ? 3.687 19.351 0.291 1.00 0.00 76 PHE A C 14
ATOM 26099 O O . PHE A 1 76 ? 2.928 20.061 -0.377 1.00 0.00 76 PHE A O 14
ATOM 26116 N N . GLU A 1 77 ? 4.695 19.855 1.008 1.00 0.00 77 GLU A N 14
ATOM 26117 C CA . GLU A 1 77 ? 4.953 21.323 1.148 1.00 0.00 77 GLU A CA 14
ATOM 26118 C C . GLU A 1 77 ? 5.497 21.958 -0.165 1.00 0.00 77 GLU A C 14
ATOM 26119 O O . GLU A 1 77 ? 4.805 22.743 -0.816 1.00 0.00 77 GLU A O 14
ATOM 26131 N N . ASN A 1 78 ? 6.681 21.513 -0.602 1.00 0.00 78 ASN A N 14
ATOM 26132 C CA . ASN A 1 78 ? 6.926 21.231 -2.046 1.00 0.00 78 ASN A CA 14
ATOM 26133 C C . ASN A 1 78 ? 7.335 19.727 -2.158 1.00 0.00 78 ASN A C 14
ATOM 26134 O O . ASN A 1 78 ? 6.545 18.913 -2.641 1.00 0.00 78 ASN A O 14
ATOM 26145 N N . GLU A 1 79 ? 8.522 19.352 -1.657 1.00 0.00 79 GLU A N 14
ATOM 26146 C CA . GLU A 1 79 ? 8.894 17.931 -1.451 1.00 0.00 79 GLU A CA 14
ATOM 26147 C C . GLU A 1 79 ? 8.532 17.349 -0.049 1.00 0.00 79 GLU A C 14
ATOM 26148 O O . GLU A 1 79 ? 8.078 16.204 0.008 1.00 0.00 79 GLU A O 14
ATOM 26160 N N . GLN A 1 80 ? 8.754 18.073 1.066 1.00 0.00 80 GLN A N 14
ATOM 26161 C CA . GLN A 1 80 ? 8.677 17.467 2.419 1.00 0.00 80 GLN A CA 14
ATOM 26162 C C . GLN A 1 80 ? 7.231 17.214 2.913 1.00 0.00 80 GLN A C 14
ATOM 26163 O O . GLN A 1 80 ? 6.331 18.045 2.749 1.00 0.00 80 GLN A O 14
ATOM 26177 N N . VAL A 1 81 ? 7.009 16.020 3.485 1.00 0.00 81 VAL A N 14
ATOM 26178 C CA . VAL A 1 81 ? 5.640 15.446 3.612 1.00 0.00 81 VAL A CA 14
ATOM 26179 C C . VAL A 1 81 ? 4.851 16.121 4.777 1.00 0.00 81 VAL A C 14
ATOM 26180 O O . VAL A 1 81 ? 5.375 16.370 5.867 1.00 0.00 81 VAL A O 14
ATOM 26193 N N . VAL A 1 82 ? 3.597 16.455 4.488 1.00 0.00 82 VAL A N 14
ATOM 26194 C CA . VAL A 1 82 ? 2.680 17.154 5.434 1.00 0.00 82 VAL A CA 14
ATOM 26195 C C . VAL A 1 82 ? 1.791 16.091 6.151 1.00 0.00 82 VAL A C 14
ATOM 26196 O O . VAL A 1 82 ? 1.909 15.937 7.370 1.00 0.00 82 VAL A O 14
ATOM 26209 N N . ARG A 1 83 ? 0.920 15.368 5.410 1.00 0.00 83 ARG A N 14
ATOM 26210 C CA . ARG A 1 83 ? 0.106 14.261 5.971 1.00 0.00 83 ARG A CA 14
ATOM 26211 C C . ARG A 1 83 ? -0.520 13.351 4.870 1.00 0.00 83 ARG A C 14
ATOM 26212 O O . ARG A 1 83 ? -1.005 13.843 3.843 1.00 0.00 83 ARG A O 14
ATOM 26233 N N . TRP A 1 84 ? -0.605 12.041 5.145 1.00 0.00 84 TRP A N 14
ATOM 26234 C CA . TRP A 1 84 ? -1.333 11.068 4.299 1.00 0.00 84 TRP A CA 14
ATOM 26235 C C . TRP A 1 84 ? -2.622 10.498 4.956 1.00 0.00 84 TRP A C 14
ATOM 26236 O O . TRP A 1 84 ? -2.661 10.171 6.145 1.00 0.00 84 TRP A O 14
ATOM 26257 N N . GLU A 1 85 ? -3.644 10.337 4.108 1.00 0.00 85 GLU A N 14
ATOM 26258 C CA . GLU A 1 85 ? -4.825 9.486 4.399 1.00 0.00 85 GLU A CA 14
ATOM 26259 C C . GLU A 1 85 ? -4.758 8.227 3.482 1.00 0.00 85 GLU A C 14
ATOM 26260 O O . GLU A 1 85 ? -4.698 8.328 2.249 1.00 0.00 85 GLU A O 14
ATOM 26272 N N . GLY A 1 86 ? -4.743 7.052 4.110 1.00 0.00 86 GLY A N 14
ATOM 26273 C CA . GLY A 1 86 ? -4.736 5.767 3.393 1.00 0.00 86 GLY A CA 14
ATOM 26274 C C . GLY A 1 86 ? -6.021 4.967 3.616 1.00 0.00 86 GLY A C 14
ATOM 26275 O O . GLY A 1 86 ? -6.212 4.364 4.674 1.00 0.00 86 GLY A O 14
ATOM 26279 N N . ASP A 1 87 ? -6.866 4.931 2.586 1.00 0.00 87 ASP A N 14
ATOM 26280 C CA . ASP A 1 87 ? -8.099 4.084 2.563 1.00 0.00 87 ASP A CA 14
ATOM 26281 C C . ASP A 1 87 ? -7.774 2.726 1.868 1.00 0.00 87 ASP A C 14
ATOM 26282 O O . ASP A 1 87 ? -8.245 2.398 0.777 1.00 0.00 87 ASP A O 14
ATOM 26291 N N . TYR A 1 88 ? -6.886 1.944 2.500 1.00 0.00 88 TYR A N 14
ATOM 26292 C CA . TYR A 1 88 ? -6.087 0.940 1.770 1.00 0.00 88 TYR A CA 14
ATOM 26293 C C . TYR A 1 88 ? -6.867 -0.403 1.521 1.00 0.00 88 TYR A C 14
ATOM 26294 O O . TYR A 1 88 ? -7.753 -0.790 2.289 1.00 0.00 88 TYR A O 14
ATOM 26312 N N . PHE A 1 89 ? -6.429 -1.157 0.506 1.00 0.00 89 PHE A N 14
ATOM 26313 C CA . PHE A 1 89 ? -6.812 -2.588 0.350 1.00 0.00 89 PHE A CA 14
ATOM 26314 C C . PHE A 1 89 ? -5.510 -3.446 0.538 1.00 0.00 89 PHE A C 14
ATOM 26315 O O . PHE A 1 89 ? -4.845 -3.748 -0.460 1.00 0.00 89 PHE A O 14
ATOM 26332 N N . PRO A 1 90 ? -5.081 -3.834 1.777 1.00 0.00 90 PRO A N 14
ATOM 26333 C CA . PRO A 1 90 ? -3.704 -4.391 2.011 1.00 0.00 90 PRO A CA 14
ATOM 26334 C C . PRO A 1 90 ? -3.585 -5.928 1.858 1.00 0.00 90 PRO A C 14
ATOM 26335 O O . PRO A 1 90 ? -3.263 -6.654 2.803 1.00 0.00 90 PRO A O 14
ATOM 26346 N N . SER A 1 91 ? -3.772 -6.421 0.627 1.00 0.00 91 SER A N 14
ATOM 26347 C CA . SER A 1 91 ? -3.686 -7.881 0.332 1.00 0.00 91 SER A CA 14
ATOM 26348 C C . SER A 1 91 ? -2.250 -8.431 0.028 1.00 0.00 91 SER A C 14
ATOM 26349 O O . SER A 1 91 ? -2.072 -9.266 -0.866 1.00 0.00 91 SER A O 14
ATOM 26357 N N . GLN A 1 92 ? -1.261 -7.993 0.818 1.00 0.00 92 GLN A N 14
ATOM 26358 C CA . GLN A 1 92 ? 0.173 -8.342 0.638 1.00 0.00 92 GLN A CA 14
ATOM 26359 C C . GLN A 1 92 ? 1.048 -7.875 1.849 1.00 0.00 92 GLN A C 14
ATOM 26360 O O . GLN A 1 92 ? 1.901 -6.990 1.725 1.00 0.00 92 GLN A O 14
ATOM 26374 N N . ASP A 1 93 ? 0.851 -8.503 3.024 1.00 0.00 93 ASP A N 14
ATOM 26375 C CA . ASP A 1 93 ? 1.625 -8.165 4.244 1.00 0.00 93 ASP A CA 14
ATOM 26376 C C . ASP A 1 93 ? 1.781 -9.405 5.181 1.00 0.00 93 ASP A C 14
ATOM 26377 O O . ASP A 1 93 ? 0.959 -9.681 6.060 1.00 0.00 93 ASP A O 14
ATOM 26386 N N . GLU A 1 94 ? 2.924 -10.084 5.038 1.00 0.00 94 GLU A N 14
ATOM 26387 C CA . GLU A 1 94 ? 3.489 -10.974 6.084 1.00 0.00 94 GLU A CA 14
ATOM 26388 C C . GLU A 1 94 ? 4.136 -10.140 7.240 1.00 0.00 94 GLU A C 14
ATOM 26389 O O . GLU A 1 94 ? 5.348 -9.899 7.268 1.00 0.00 94 GLU A O 14
ATOM 26401 N N . GLN A 1 95 ? 3.282 -9.662 8.155 1.00 0.00 95 GLN A N 14
ATOM 26402 C CA . GLN A 1 95 ? 3.707 -8.952 9.384 1.00 0.00 95 GLN A CA 14
ATOM 26403 C C . GLN A 1 95 ? 2.463 -8.776 10.320 1.00 0.00 95 GLN A C 14
ATOM 26404 O O . GLN A 1 95 ? 1.651 -7.864 10.139 1.00 0.00 95 GLN A O 14
ATOM 26418 N N . LEU A 1 96 ? 2.354 -9.617 11.358 1.00 0.00 96 LEU A N 14
ATOM 26419 C CA . LEU A 1 96 ? 1.420 -9.368 12.497 1.00 0.00 96 LEU A CA 14
ATOM 26420 C C . LEU A 1 96 ? 1.928 -8.156 13.361 1.00 0.00 96 LEU A C 14
ATOM 26421 O O . LEU A 1 96 ? 3.055 -8.162 13.866 1.00 0.00 96 LEU A O 14
ATOM 26437 N N . ALA A 1 97 ? 1.105 -7.101 13.434 1.00 0.00 97 ALA A N 14
ATOM 26438 C CA . ALA A 1 97 ? 1.614 -5.711 13.452 1.00 0.00 97 ALA A CA 14
ATOM 26439 C C . ALA A 1 97 ? 2.331 -5.218 14.740 1.00 0.00 97 ALA A C 14
ATOM 26440 O O . ALA A 1 97 ? 1.703 -4.964 15.771 1.00 0.00 97 ALA A O 14
ATOM 26447 N N . LYS A 1 98 ? 3.649 -4.994 14.626 1.00 0.00 98 LYS A N 14
ATOM 26448 C CA . LYS A 1 98 ? 4.399 -4.106 15.551 1.00 0.00 98 LYS A CA 14
ATOM 26449 C C . LYS A 1 98 ? 4.335 -2.593 15.135 1.00 0.00 98 LYS A C 14
ATOM 26450 O O . LYS A 1 98 ? 4.228 -2.259 13.952 1.00 0.00 98 LYS A O 14
ATOM 26469 N N . ALA A 1 99 ? 4.489 -1.695 16.118 1.00 0.00 99 ALA A N 14
ATOM 26470 C CA . ALA A 1 99 ? 4.818 -0.271 15.871 1.00 0.00 99 ALA A CA 14
ATOM 26471 C C . ALA A 1 99 ? 6.349 -0.023 16.044 1.00 0.00 99 ALA A C 14
ATOM 26472 O O . ALA A 1 99 ? 6.966 -0.488 17.009 1.00 0.00 99 ALA A O 14
ATOM 26479 N N . ALA A 1 100 ? 6.959 0.683 15.090 1.00 0.00 100 ALA A N 14
ATOM 26480 C CA . ALA A 1 100 ? 8.411 0.975 15.109 1.00 0.00 100 ALA A CA 14
ATOM 26481 C C . ALA A 1 100 ? 8.816 2.180 16.023 1.00 0.00 100 ALA A C 14
ATOM 26482 O O . ALA A 1 100 ? 8.121 3.204 15.982 1.00 0.00 100 ALA A O 14
ATOM 26489 N N . PRO A 1 101 ? 9.937 2.160 16.803 1.00 0.00 101 PRO A N 14
ATOM 26490 C CA . PRO A 1 101 ? 10.387 3.353 17.606 1.00 0.00 101 PRO A CA 14
ATOM 26491 C C . PRO A 1 101 ? 11.054 4.455 16.735 1.00 0.00 101 PRO A C 14
ATOM 26492 O O . PRO A 1 101 ? 12.279 4.563 16.616 1.00 0.00 101 PRO A O 14
ATOM 26503 N N . LYS A 1 102 ? 10.196 5.250 16.085 1.00 0.00 102 LYS A N 14
ATOM 26504 C CA . LYS A 1 102 ? 10.593 6.060 14.908 1.00 0.00 102 LYS A CA 14
ATOM 26505 C C . LYS A 1 102 ? 10.789 7.554 15.271 1.00 0.00 102 LYS A C 14
ATOM 26506 O O . LYS A 1 102 ? 9.845 8.350 15.238 1.00 0.00 102 LYS A O 14
ATOM 26525 N N . GLN A 1 103 ? 12.044 7.957 15.523 1.00 0.00 103 GLN A N 14
ATOM 26526 C CA . GLN A 1 103 ? 12.403 9.396 15.730 1.00 0.00 103 GLN A CA 14
ATOM 26527 C C . GLN A 1 103 ? 12.608 10.246 14.421 1.00 0.00 103 GLN A C 14
ATOM 26528 O O . GLN A 1 103 ? 13.573 11.000 14.285 1.00 0.00 103 GLN A O 14
ATOM 26542 N N . PHE A 1 104 ? 11.649 10.140 13.491 1.00 0.00 104 PHE A N 14
ATOM 26543 C CA . PHE A 1 104 ? 11.623 10.873 12.201 1.00 0.00 104 PHE A CA 14
ATOM 26544 C C . PHE A 1 104 ? 10.254 10.502 11.545 1.00 0.00 104 PHE A C 14
ATOM 26545 O O . PHE A 1 104 ? 10.114 9.420 10.966 1.00 0.00 104 PHE A O 14
ATOM 26562 N N . GLY A 1 105 ? 9.262 11.390 11.663 1.00 0.00 105 GLY A N 14
ATOM 26563 C CA . GLY A 1 105 ? 7.930 11.139 11.081 1.00 0.00 105 GLY A CA 14
ATOM 26564 C C . GLY A 1 105 ? 7.010 12.355 11.046 1.00 0.00 105 GLY A C 14
ATOM 26565 O O . GLY A 1 105 ? 6.210 12.533 11.967 1.00 0.00 105 GLY A O 14
ATOM 26569 N N . ARG A 1 106 ? 7.073 13.160 9.972 1.00 0.00 106 ARG A N 14
ATOM 26570 C CA . ARG A 1 106 ? 6.160 14.327 9.812 1.00 0.00 106 ARG A CA 14
ATOM 26571 C C . ARG A 1 106 ? 4.855 13.922 9.057 1.00 0.00 106 ARG A C 14
ATOM 26572 O O . ARG A 1 106 ? 4.738 14.068 7.838 1.00 0.00 106 ARG A O 14
ATOM 26593 N N . ASN A 1 107 ? 3.887 13.395 9.821 1.00 0.00 107 ASN A N 14
ATOM 26594 C CA . ASN A 1 107 ? 2.578 12.946 9.284 1.00 0.00 107 ASN A CA 14
ATOM 26595 C C . ASN A 1 107 ? 1.478 13.221 10.351 1.00 0.00 107 ASN A C 14
ATOM 26596 O O . ASN A 1 107 ? 1.254 12.405 11.250 1.00 0.00 107 ASN A O 14
ATOM 26607 N N . LEU A 1 108 ? 0.753 14.341 10.214 1.00 0.00 108 LEU A N 14
ATOM 26608 C CA . LEU A 1 108 ? -0.453 14.619 11.053 1.00 0.00 108 LEU A CA 14
ATOM 26609 C C . LEU A 1 108 ? -1.716 13.997 10.383 1.00 0.00 108 LEU A C 14
ATOM 26610 O O . LEU A 1 108 ? -2.472 14.678 9.683 1.00 0.00 108 LEU A O 14
ATOM 26626 N N . ALA A 1 109 ? -1.919 12.680 10.568 1.00 0.00 109 ALA A N 14
ATOM 26627 C CA . ALA A 1 109 ? -2.918 11.913 9.783 1.00 0.00 109 ALA A CA 14
ATOM 26628 C C . ALA A 1 109 ? -4.386 12.127 10.270 1.00 0.00 109 ALA A C 14
ATOM 26629 O O . ALA A 1 109 ? -4.871 11.545 11.243 1.00 0.00 109 ALA A O 14
ATOM 26636 N N . ARG A 1 110 ? -5.034 13.036 9.549 1.00 0.00 110 ARG A N 14
ATOM 26637 C CA . ARG A 1 110 ? -6.342 13.616 9.933 1.00 0.00 110 ARG A CA 14
ATOM 26638 C C . ARG A 1 110 ? -7.229 13.806 8.675 1.00 0.00 110 ARG A C 14
ATOM 26639 O O . ARG A 1 110 ? -6.978 14.713 7.869 1.00 0.00 110 ARG A O 14
ATOM 26660 N N . ASP A 1 111 ? -8.313 13.014 8.567 1.00 0.00 111 ASP A N 14
ATOM 26661 C CA . ASP A 1 111 ? -9.561 13.450 7.884 1.00 0.00 111 ASP A CA 14
ATOM 26662 C C . ASP A 1 111 ? -10.827 12.650 8.354 1.00 0.00 111 ASP A C 14
ATOM 26663 O O . ASP A 1 111 ? -10.747 11.587 8.975 1.00 0.00 111 ASP A O 14
ATOM 26672 N N . LYS A 1 112 ? -12.001 13.198 7.999 1.00 0.00 112 LYS A N 14
ATOM 26673 C CA . LYS A 1 112 ? -13.290 12.445 8.052 1.00 0.00 112 LYS A CA 14
ATOM 26674 C C . LYS A 1 112 ? -14.010 12.495 6.662 1.00 0.00 112 LYS A C 14
ATOM 26675 O O . LYS A 1 112 ? -15.073 13.095 6.492 1.00 0.00 112 LYS A O 14
ATOM 26694 N N . LYS A 1 113 ? -13.379 11.853 5.671 1.00 0.00 113 LYS A N 14
ATOM 26695 C CA . LYS A 1 113 ? -13.753 11.940 4.225 1.00 0.00 113 LYS A CA 14
ATOM 26696 C C . LYS A 1 113 ? -12.916 10.846 3.498 1.00 0.00 113 LYS A C 14
ATOM 26697 O O . LYS A 1 113 ? -11.690 10.811 3.656 1.00 0.00 113 LYS A O 14
ATOM 26716 N N . LYS A 1 114 ? -13.547 9.997 2.669 1.00 0.00 114 LYS A N 14
ATOM 26717 C CA . LYS A 1 114 ? -12.839 8.865 1.986 1.00 0.00 114 LYS A CA 14
ATOM 26718 C C . LYS A 1 114 ? -11.829 9.342 0.896 1.00 0.00 114 LYS A C 14
ATOM 26719 O O . LYS A 1 114 ? -10.665 9.556 1.237 1.00 0.00 114 LYS A O 14
ATOM 26738 N N . GLN A 1 115 ? -12.236 9.553 -0.368 1.00 0.00 115 GLN A N 14
ATOM 26739 C CA . GLN A 1 115 ? -11.404 10.293 -1.374 1.00 0.00 115 GLN A CA 14
ATOM 26740 C C . GLN A 1 115 ? -12.391 11.059 -2.319 1.00 0.00 115 GLN A C 14
ATOM 26741 O O . GLN A 1 115 ? -13.263 11.776 -1.818 1.00 0.00 115 GLN A O 14
ATOM 26755 N N . ARG A 1 116 ? -12.265 10.945 -3.647 1.00 0.00 116 ARG A N 14
ATOM 26756 C CA . ARG A 1 116 ? -13.207 11.541 -4.641 1.00 0.00 116 ARG A CA 14
ATOM 26757 C C . ARG A 1 116 ? -13.101 10.823 -6.036 1.00 0.00 116 ARG A C 14
ATOM 26758 O O . ARG A 1 116 ? -12.795 11.436 -7.061 1.00 0.00 116 ARG A O 14
ATOM 26779 N N . GLY A 1 117 ? -13.365 9.508 -6.069 1.00 0.00 117 GLY A N 14
ATOM 26780 C CA . GLY A 1 117 ? -13.321 8.701 -7.308 1.00 0.00 117 GLY A CA 14
ATOM 26781 C C . GLY A 1 117 ? -11.939 8.178 -7.747 1.00 0.00 117 GLY A C 14
ATOM 26782 O O . GLY A 1 117 ? -11.588 7.042 -7.429 1.00 0.00 117 GLY A O 14
ATOM 26786 N N . ARG A 1 118 ? -11.215 8.998 -8.519 1.00 0.00 118 ARG A N 14
ATOM 26787 C CA . ARG A 1 118 ? -9.870 8.654 -9.066 1.00 0.00 118 ARG A CA 14
ATOM 26788 C C . ARG A 1 118 ? -8.880 9.808 -8.747 1.00 0.00 118 ARG A C 14
ATOM 26789 O O . ARG A 1 118 ? -8.789 10.811 -9.499 1.00 0.00 118 ARG A O 14
ATOM 26811 N N . MET A 1 1 ? 8.898 22.455 6.140 1.00 0.00 1 MET A N 15
ATOM 26812 C CA . MET A 1 1 ? 10.284 22.065 6.536 1.00 0.00 1 MET A CA 15
ATOM 26813 C C . MET A 1 1 ? 10.404 20.512 6.679 1.00 0.00 1 MET A C 15
ATOM 26814 O O . MET A 1 1 ? 9.505 19.873 7.230 1.00 0.00 1 MET A O 15
ATOM 26830 N N . ALA A 1 2 ? 11.505 19.923 6.187 1.00 0.00 2 ALA A N 15
ATOM 26831 C CA . ALA A 1 2 ? 11.639 18.449 6.071 1.00 0.00 2 ALA A CA 15
ATOM 26832 C C . ALA A 1 2 ? 12.021 17.719 7.389 1.00 0.00 2 ALA A C 15
ATOM 26833 O O . ALA A 1 2 ? 13.181 17.732 7.816 1.00 0.00 2 ALA A O 15
ATOM 26840 N N . GLY A 1 3 ? 11.041 17.037 8.002 1.00 0.00 3 GLY A N 15
ATOM 26841 C CA . GLY A 1 3 ? 11.295 16.140 9.155 1.00 0.00 3 GLY A CA 15
ATOM 26842 C C . GLY A 1 3 ? 11.646 14.698 8.755 1.00 0.00 3 GLY A C 15
ATOM 26843 O O . GLY A 1 3 ? 10.798 13.807 8.837 1.00 0.00 3 GLY A O 15
ATOM 26847 N N . SER A 1 4 ? 12.895 14.480 8.322 1.00 0.00 4 SER A N 15
ATOM 26848 C CA . SER A 1 4 ? 13.292 13.215 7.662 1.00 0.00 4 SER A CA 15
ATOM 26849 C C . SER A 1 4 ? 13.943 12.187 8.628 1.00 0.00 4 SER A C 15
ATOM 26850 O O . SER A 1 4 ? 15.164 12.156 8.811 1.00 0.00 4 SER A O 15
ATOM 26858 N N . GLY A 1 5 ? 13.119 11.285 9.183 1.00 0.00 5 GLY A N 15
ATOM 26859 C CA . GLY A 1 5 ? 13.620 10.033 9.806 1.00 0.00 5 GLY A CA 15
ATOM 26860 C C . GLY A 1 5 ? 13.574 8.814 8.867 1.00 0.00 5 GLY A C 15
ATOM 26861 O O . GLY A 1 5 ? 12.848 7.856 9.136 1.00 0.00 5 GLY A O 15
ATOM 26865 N N . ILE A 1 6 ? 14.333 8.862 7.761 1.00 0.00 6 ILE A N 15
ATOM 26866 C CA . ILE A 1 6 ? 13.989 8.085 6.526 1.00 0.00 6 ILE A CA 15
ATOM 26867 C C . ILE A 1 6 ? 14.510 6.623 6.494 1.00 0.00 6 ILE A C 15
ATOM 26868 O O . ILE A 1 6 ? 15.429 6.259 5.754 1.00 0.00 6 ILE A O 15
ATOM 26884 N N . ILE A 1 7 ? 13.849 5.761 7.278 1.00 0.00 7 ILE A N 15
ATOM 26885 C CA . ILE A 1 7 ? 14.176 4.312 7.369 1.00 0.00 7 ILE A CA 15
ATOM 26886 C C . ILE A 1 7 ? 13.286 3.477 6.400 1.00 0.00 7 ILE A C 15
ATOM 26887 O O . ILE A 1 7 ? 12.223 2.971 6.764 1.00 0.00 7 ILE A O 15
ATOM 26903 N N . TYR A 1 8 ? 13.768 3.329 5.155 1.00 0.00 8 TYR A N 15
ATOM 26904 C CA . TYR A 1 8 ? 13.003 2.738 4.025 1.00 0.00 8 TYR A CA 15
ATOM 26905 C C . TYR A 1 8 ? 12.540 1.257 4.249 1.00 0.00 8 TYR A C 15
ATOM 26906 O O . TYR A 1 8 ? 13.298 0.419 4.747 1.00 0.00 8 TYR A O 15
ATOM 26924 N N . LYS A 1 9 ? 11.287 0.969 3.877 1.00 0.00 9 LYS A N 15
ATOM 26925 C CA . LYS A 1 9 ? 10.718 -0.406 3.935 1.00 0.00 9 LYS A CA 15
ATOM 26926 C C . LYS A 1 9 ? 10.355 -0.848 2.484 1.00 0.00 9 LYS A C 15
ATOM 26927 O O . LYS A 1 9 ? 9.557 -0.181 1.817 1.00 0.00 9 LYS A O 15
ATOM 26946 N N . GLN A 1 10 ? 10.914 -1.977 2.028 1.00 0.00 10 GLN A N 15
ATOM 26947 C CA . GLN A 1 10 ? 10.655 -2.497 0.661 1.00 0.00 10 GLN A CA 15
ATOM 26948 C C . GLN A 1 10 ? 9.771 -3.795 0.762 1.00 0.00 10 GLN A C 15
ATOM 26949 O O . GLN A 1 10 ? 10.321 -4.846 1.114 1.00 0.00 10 GLN A O 15
ATOM 26963 N N . PRO A 1 11 ? 8.430 -3.792 0.515 1.00 0.00 11 PRO A N 15
ATOM 26964 C CA . PRO A 1 11 ? 7.554 -4.954 0.892 1.00 0.00 11 PRO A CA 15
ATOM 26965 C C . PRO A 1 11 ? 7.477 -6.086 -0.168 1.00 0.00 11 PRO A C 15
ATOM 26966 O O . PRO A 1 11 ? 6.588 -6.126 -1.022 1.00 0.00 11 PRO A O 15
ATOM 26977 N N . ILE A 1 12 ? 8.397 -7.055 -0.056 1.00 0.00 12 ILE A N 15
ATOM 26978 C CA . ILE A 1 12 ? 8.467 -8.238 -0.969 1.00 0.00 12 ILE A CA 15
ATOM 26979 C C . ILE A 1 12 ? 7.568 -9.414 -0.472 1.00 0.00 12 ILE A C 15
ATOM 26980 O O . ILE A 1 12 ? 7.997 -10.317 0.248 1.00 0.00 12 ILE A O 15
ATOM 26996 N N . TYR A 1 13 ? 6.292 -9.362 -0.869 1.00 0.00 13 TYR A N 15
ATOM 26997 C CA . TYR A 1 13 ? 5.238 -10.295 -0.417 1.00 0.00 13 TYR A CA 15
ATOM 26998 C C . TYR A 1 13 ? 4.303 -10.686 -1.622 1.00 0.00 13 TYR A C 15
ATOM 26999 O O . TYR A 1 13 ? 4.306 -10.100 -2.707 1.00 0.00 13 TYR A O 15
ATOM 27017 N N . GLN A 1 14 ? 3.446 -11.670 -1.370 1.00 0.00 14 GLN A N 15
ATOM 27018 C CA . GLN A 1 14 ? 2.210 -11.924 -2.149 1.00 0.00 14 GLN A CA 15
ATOM 27019 C C . GLN A 1 14 ? 1.298 -10.687 -2.434 1.00 0.00 14 GLN A C 15
ATOM 27020 O O . GLN A 1 14 ? 1.210 -10.251 -3.585 1.00 0.00 14 GLN A O 15
ATOM 27034 N N . GLY A 1 15 ? 0.739 -10.061 -1.394 1.00 0.00 15 GLY A N 15
ATOM 27035 C CA . GLY A 1 15 ? 0.286 -8.653 -1.458 1.00 0.00 15 GLY A CA 15
ATOM 27036 C C . GLY A 1 15 ? 1.435 -7.664 -1.182 1.00 0.00 15 GLY A C 15
ATOM 27037 O O . GLY A 1 15 ? 1.658 -7.273 -0.035 1.00 0.00 15 GLY A O 15
ATOM 27041 N N . ASN A 1 16 ? 2.171 -7.316 -2.246 1.00 0.00 16 ASN A N 15
ATOM 27042 C CA . ASN A 1 16 ? 3.458 -6.586 -2.152 1.00 0.00 16 ASN A CA 15
ATOM 27043 C C . ASN A 1 16 ? 3.332 -5.062 -1.889 1.00 0.00 16 ASN A C 15
ATOM 27044 O O . ASN A 1 16 ? 3.624 -4.645 -0.769 1.00 0.00 16 ASN A O 15
ATOM 27055 N N . LEU A 1 17 ? 2.948 -4.241 -2.880 1.00 0.00 17 LEU A N 15
ATOM 27056 C CA . LEU A 1 17 ? 3.103 -2.760 -2.798 1.00 0.00 17 LEU A CA 15
ATOM 27057 C C . LEU A 1 17 ? 2.395 -2.041 -1.593 1.00 0.00 17 LEU A C 15
ATOM 27058 O O . LEU A 1 17 ? 3.088 -1.384 -0.811 1.00 0.00 17 LEU A O 15
ATOM 27074 N N . ILE A 1 18 ? 1.069 -2.158 -1.429 1.00 0.00 18 ILE A N 15
ATOM 27075 C CA . ILE A 1 18 ? 0.349 -1.530 -0.283 1.00 0.00 18 ILE A CA 15
ATOM 27076 C C . ILE A 1 18 ? 0.321 -2.500 0.942 1.00 0.00 18 ILE A C 15
ATOM 27077 O O . ILE A 1 18 ? -0.309 -3.560 0.891 1.00 0.00 18 ILE A O 15
ATOM 27093 N N . LYS A 1 19 ? 0.943 -2.085 2.060 1.00 0.00 19 LYS A N 15
ATOM 27094 C CA . LYS A 1 19 ? 0.873 -2.829 3.343 1.00 0.00 19 LYS A CA 15
ATOM 27095 C C . LYS A 1 19 ? 0.910 -1.822 4.544 1.00 0.00 19 LYS A C 15
ATOM 27096 O O . LYS A 1 19 ? 1.987 -1.323 4.895 1.00 0.00 19 LYS A O 15
ATOM 27115 N N . GLN A 1 20 ? -0.227 -1.537 5.204 1.00 0.00 20 GLN A N 15
ATOM 27116 C CA . GLN A 1 20 ? -0.296 -0.447 6.237 1.00 0.00 20 GLN A CA 15
ATOM 27117 C C . GLN A 1 20 ? 0.188 -0.821 7.679 1.00 0.00 20 GLN A C 15
ATOM 27118 O O . GLN A 1 20 ? -0.467 -0.586 8.694 1.00 0.00 20 GLN A O 15
ATOM 27132 N N . ASN A 1 21 ? 1.434 -1.295 7.722 1.00 0.00 21 ASN A N 15
ATOM 27133 C CA . ASN A 1 21 ? 2.374 -1.093 8.856 1.00 0.00 21 ASN A CA 15
ATOM 27134 C C . ASN A 1 21 ? 3.827 -0.837 8.311 1.00 0.00 21 ASN A C 15
ATOM 27135 O O . ASN A 1 21 ? 4.482 0.076 8.807 1.00 0.00 21 ASN A O 15
ATOM 27146 N N . ALA A 1 22 ? 4.301 -1.541 7.260 1.00 0.00 22 ALA A N 15
ATOM 27147 C CA . ALA A 1 22 ? 5.414 -1.045 6.404 1.00 0.00 22 ALA A CA 15
ATOM 27148 C C . ALA A 1 22 ? 5.237 0.372 5.750 1.00 0.00 22 ALA A C 15
ATOM 27149 O O . ALA A 1 22 ? 6.208 1.126 5.701 1.00 0.00 22 ALA A O 15
ATOM 27156 N N . VAL A 1 23 ? 4.022 0.740 5.310 1.00 0.00 23 VAL A N 15
ATOM 27157 C CA . VAL A 1 23 ? 3.686 2.135 4.877 1.00 0.00 23 VAL A CA 15
ATOM 27158 C C . VAL A 1 23 ? 3.677 3.193 6.039 1.00 0.00 23 VAL A C 15
ATOM 27159 O O . VAL A 1 23 ? 4.078 4.332 5.803 1.00 0.00 23 VAL A O 15
ATOM 27172 N N . GLU A 1 24 ? 3.269 2.839 7.263 1.00 0.00 24 GLU A N 15
ATOM 27173 C CA . GLU A 1 24 ? 3.632 3.620 8.484 1.00 0.00 24 GLU A CA 15
ATOM 27174 C C . GLU A 1 24 ? 5.173 3.709 8.756 1.00 0.00 24 GLU A C 15
ATOM 27175 O O . GLU A 1 24 ? 5.720 4.810 8.859 1.00 0.00 24 GLU A O 15
ATOM 27187 N N . GLN A 1 25 ? 5.853 2.560 8.874 1.00 0.00 25 GLN A N 15
ATOM 27188 C CA . GLN A 1 25 ? 7.269 2.490 9.315 1.00 0.00 25 GLN A CA 15
ATOM 27189 C C . GLN A 1 25 ? 8.367 2.780 8.236 1.00 0.00 25 GLN A C 15
ATOM 27190 O O . GLN A 1 25 ? 9.542 2.864 8.604 1.00 0.00 25 GLN A O 15
ATOM 27204 N N . LEU A 1 26 ? 8.033 3.009 6.950 1.00 0.00 26 LEU A N 15
ATOM 27205 C CA . LEU A 1 26 ? 8.913 3.750 6.000 1.00 0.00 26 LEU A CA 15
ATOM 27206 C C . LEU A 1 26 ? 9.387 5.177 6.417 1.00 0.00 26 LEU A C 15
ATOM 27207 O O . LEU A 1 26 ? 10.500 5.561 6.052 1.00 0.00 26 LEU A O 15
ATOM 27223 N N . GLN A 1 27 ? 8.562 5.928 7.177 1.00 0.00 27 GLN A N 15
ATOM 27224 C CA . GLN A 1 27 ? 8.932 7.235 7.800 1.00 0.00 27 GLN A CA 15
ATOM 27225 C C . GLN A 1 27 ? 9.631 8.294 6.890 1.00 0.00 27 GLN A C 15
ATOM 27226 O O . GLN A 1 27 ? 10.655 8.887 7.240 1.00 0.00 27 GLN A O 15
ATOM 27240 N N . VAL A 1 28 ? 9.036 8.555 5.719 1.00 0.00 28 VAL A N 15
ATOM 27241 C CA . VAL A 1 28 ? 9.573 9.539 4.742 1.00 0.00 28 VAL A CA 15
ATOM 27242 C C . VAL A 1 28 ? 8.996 10.948 5.100 1.00 0.00 28 VAL A C 15
ATOM 27243 O O . VAL A 1 28 ? 7.782 11.152 5.075 1.00 0.00 28 VAL A O 15
ATOM 27256 N N . GLY A 1 29 ? 9.885 11.905 5.382 1.00 0.00 29 GLY A N 15
ATOM 27257 C CA . GLY A 1 29 ? 9.515 13.343 5.493 1.00 0.00 29 GLY A CA 15
ATOM 27258 C C . GLY A 1 29 ? 10.454 14.260 4.688 1.00 0.00 29 GLY A C 15
ATOM 27259 O O . GLY A 1 29 ? 11.110 15.136 5.250 1.00 0.00 29 GLY A O 15
ATOM 27263 N N . GLN A 1 30 ? 10.544 13.999 3.373 1.00 0.00 30 GLN A N 15
ATOM 27264 C CA . GLN A 1 30 ? 11.699 14.449 2.546 1.00 0.00 30 GLN A CA 15
ATOM 27265 C C . GLN A 1 30 ? 11.374 14.568 1.024 1.00 0.00 30 GLN A C 15
ATOM 27266 O O . GLN A 1 30 ? 11.753 15.569 0.414 1.00 0.00 30 GLN A O 15
ATOM 27280 N N . SER A 1 31 ? 10.753 13.541 0.417 1.00 0.00 31 SER A N 15
ATOM 27281 C CA . SER A 1 31 ? 10.824 13.325 -1.047 1.00 0.00 31 SER A CA 15
ATOM 27282 C C . SER A 1 31 ? 9.538 12.633 -1.588 1.00 0.00 31 SER A C 15
ATOM 27283 O O . SER A 1 31 ? 9.266 11.454 -1.332 1.00 0.00 31 SER A O 15
ATOM 27291 N N . LYS A 1 32 ? 8.779 13.394 -2.387 1.00 0.00 32 LYS A N 15
ATOM 27292 C CA . LYS A 1 32 ? 7.486 12.955 -2.984 1.00 0.00 32 LYS A CA 15
ATOM 27293 C C . LYS A 1 32 ? 7.541 11.712 -3.922 1.00 0.00 32 LYS A C 15
ATOM 27294 O O . LYS A 1 32 ? 6.761 10.772 -3.762 1.00 0.00 32 LYS A O 15
ATOM 27313 N N . GLN A 1 33 ? 8.501 11.727 -4.852 1.00 0.00 33 GLN A N 15
ATOM 27314 C CA . GLN A 1 33 ? 8.811 10.601 -5.753 1.00 0.00 33 GLN A CA 15
ATOM 27315 C C . GLN A 1 33 ? 9.442 9.330 -5.117 1.00 0.00 33 GLN A C 15
ATOM 27316 O O . GLN A 1 33 ? 9.278 8.257 -5.696 1.00 0.00 33 GLN A O 15
ATOM 27330 N N . GLN A 1 34 ? 10.102 9.408 -3.947 1.00 0.00 34 GLN A N 15
ATOM 27331 C CA . GLN A 1 34 ? 10.521 8.196 -3.197 1.00 0.00 34 GLN A CA 15
ATOM 27332 C C . GLN A 1 34 ? 9.346 7.455 -2.487 1.00 0.00 34 GLN A C 15
ATOM 27333 O O . GLN A 1 34 ? 9.224 6.246 -2.691 1.00 0.00 34 GLN A O 15
ATOM 27347 N N . VAL A 1 35 ? 8.472 8.134 -1.714 1.00 0.00 35 VAL A N 15
ATOM 27348 C CA . VAL A 1 35 ? 7.238 7.485 -1.161 1.00 0.00 35 VAL A CA 15
ATOM 27349 C C . VAL A 1 35 ? 6.247 6.931 -2.232 1.00 0.00 35 VAL A C 15
ATOM 27350 O O . VAL A 1 35 ? 5.811 5.784 -2.105 1.00 0.00 35 VAL A O 15
ATOM 27363 N N . SER A 1 36 ? 5.951 7.694 -3.295 1.00 0.00 36 SER A N 15
ATOM 27364 C CA . SER A 1 36 ? 5.181 7.183 -4.455 1.00 0.00 36 SER A CA 15
ATOM 27365 C C . SER A 1 36 ? 5.828 6.069 -5.325 1.00 0.00 36 SER A C 15
ATOM 27366 O O . SER A 1 36 ? 5.086 5.230 -5.831 1.00 0.00 36 SER A O 15
ATOM 27374 N N . ALA A 1 37 ? 7.158 6.018 -5.482 1.00 0.00 37 ALA A N 15
ATOM 27375 C CA . ALA A 1 37 ? 7.847 4.833 -6.053 1.00 0.00 37 ALA A CA 15
ATOM 27376 C C . ALA A 1 37 ? 7.896 3.570 -5.133 1.00 0.00 37 ALA A C 15
ATOM 27377 O O . ALA A 1 37 ? 7.661 2.469 -5.634 1.00 0.00 37 ALA A O 15
ATOM 27384 N N . LEU A 1 38 ? 8.142 3.721 -3.816 1.00 0.00 38 LEU A N 15
ATOM 27385 C CA . LEU A 1 38 ? 7.924 2.628 -2.821 1.00 0.00 38 LEU A CA 15
ATOM 27386 C C . LEU A 1 38 ?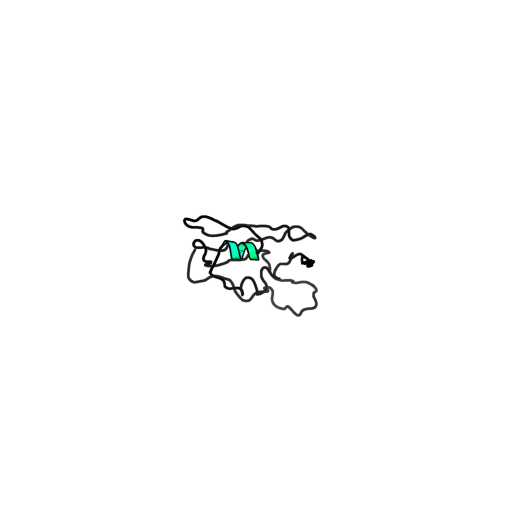 6.463 2.053 -2.749 1.00 0.00 38 LEU A C 15
ATOM 27387 O O . LEU A 1 38 ? 6.298 0.838 -2.634 1.00 0.00 38 LEU A O 15
ATOM 27403 N N . LEU A 1 39 ? 5.449 2.915 -2.827 1.00 0.00 39 LEU A N 15
ATOM 27404 C CA . LEU A 1 39 ? 4.035 2.505 -3.001 1.00 0.00 39 LEU A CA 15
ATOM 27405 C C . LEU A 1 39 ? 3.605 2.060 -4.443 1.00 0.00 39 LEU A C 15
ATOM 27406 O O . LEU A 1 39 ? 2.674 1.264 -4.560 1.00 0.00 39 LEU A O 15
ATOM 27422 N N . GLY A 1 40 ? 4.239 2.577 -5.499 1.00 0.00 40 GLY A N 15
ATOM 27423 C CA . GLY A 1 40 ? 3.918 2.246 -6.903 1.00 0.00 40 GLY A CA 15
ATOM 27424 C C . GLY A 1 40 ? 2.832 3.130 -7.524 1.00 0.00 40 GLY A C 15
ATOM 27425 O O . GLY A 1 40 ? 1.693 2.679 -7.671 1.00 0.00 40 GLY A O 15
ATOM 27429 N N . THR A 1 41 ? 3.144 4.399 -7.844 1.00 0.00 41 THR A N 15
ATOM 27430 C CA . THR A 1 41 ? 2.137 5.352 -8.417 1.00 0.00 41 THR A CA 15
ATOM 27431 C C . THR A 1 41 ? 2.829 6.563 -9.144 1.00 0.00 41 THR A C 15
ATOM 27432 O O . THR A 1 41 ? 3.682 7.212 -8.524 1.00 0.00 41 THR A O 15
ATOM 27443 N N . PRO A 1 42 ? 2.457 6.966 -10.397 1.00 0.00 42 PRO A N 15
ATOM 27444 C CA . PRO A 1 42 ? 2.941 8.249 -11.016 1.00 0.00 42 PRO A CA 15
ATOM 27445 C C . PRO A 1 42 ? 2.399 9.529 -10.317 1.00 0.00 42 PRO A C 15
ATOM 27446 O O . PRO A 1 42 ? 1.264 9.571 -9.834 1.00 0.00 42 PRO A O 15
ATOM 27457 N N . SER A 1 43 ? 3.260 10.544 -10.190 1.00 0.00 43 SER A N 15
ATOM 27458 C CA . SER A 1 43 ? 3.129 11.575 -9.124 1.00 0.00 43 SER A CA 15
ATOM 27459 C C . SER A 1 43 ? 2.754 12.990 -9.667 1.00 0.00 43 SER A C 15
ATOM 27460 O O . SER A 1 43 ? 2.086 13.120 -10.695 1.00 0.00 43 SER A O 15
ATOM 27468 N N . ILE A 1 44 ? 3.132 14.048 -8.935 1.00 0.00 44 ILE A N 15
ATOM 27469 C CA . ILE A 1 44 ? 2.797 15.464 -9.277 1.00 0.00 44 ILE A CA 15
ATOM 27470 C C . ILE A 1 44 ? 4.177 16.191 -9.496 1.00 0.00 44 ILE A C 15
ATOM 27471 O O . ILE A 1 44 ? 4.726 16.708 -8.516 1.00 0.00 44 ILE A O 15
ATOM 27487 N N . PRO A 1 45 ? 4.796 16.228 -10.712 1.00 0.00 45 PRO A N 15
ATOM 27488 C CA . PRO A 1 45 ? 6.202 16.738 -10.886 1.00 0.00 45 PRO A CA 15
ATOM 27489 C C . PRO A 1 45 ? 6.342 18.272 -11.090 1.00 0.00 45 PRO A C 15
ATOM 27490 O O . PRO A 1 45 ? 6.797 18.754 -12.132 1.00 0.00 45 PRO A O 15
ATOM 27501 N N . ASP A 1 46 ? 6.003 19.018 -10.035 1.00 0.00 46 ASP A N 15
ATOM 27502 C CA . ASP A 1 46 ? 5.930 20.496 -10.081 1.00 0.00 46 ASP A CA 15
ATOM 27503 C C . ASP A 1 46 ? 7.085 21.132 -9.235 1.00 0.00 46 ASP A C 15
ATOM 27504 O O . ASP A 1 46 ? 7.085 20.970 -8.009 1.00 0.00 46 ASP A O 15
ATOM 27513 N N . PRO A 1 47 ? 8.057 21.892 -9.804 1.00 0.00 47 PRO A N 15
ATOM 27514 C CA . PRO A 1 47 ? 9.032 22.686 -8.986 1.00 0.00 47 PRO A CA 15
ATOM 27515 C C . PRO A 1 47 ? 8.517 23.994 -8.311 1.00 0.00 47 PRO A C 15
ATOM 27516 O O . PRO A 1 47 ? 9.185 24.485 -7.399 1.00 0.00 47 PRO A O 15
ATOM 27527 N N . PHE A 1 48 ? 7.365 24.545 -8.736 1.00 0.00 48 PHE A N 15
ATOM 27528 C CA . PHE A 1 48 ? 6.738 25.726 -8.089 1.00 0.00 48 PHE A CA 15
ATOM 27529 C C . PHE A 1 48 ? 5.942 25.364 -6.799 1.00 0.00 48 PHE A C 15
ATOM 27530 O O . PHE A 1 48 ? 6.324 25.826 -5.722 1.00 0.00 48 PHE A O 15
ATOM 27547 N N . HIS A 1 49 ? 4.846 24.584 -6.899 1.00 0.00 49 HIS A N 15
ATOM 27548 C CA . HIS A 1 49 ? 4.111 24.092 -5.703 1.00 0.00 49 HIS A CA 15
ATOM 27549 C C . HIS A 1 49 ? 3.474 22.704 -5.995 1.00 0.00 49 HIS A C 15
ATOM 27550 O O . HIS A 1 49 ? 2.305 22.604 -6.385 1.00 0.00 49 HIS A O 15
ATOM 27564 N N . ALA A 1 50 ? 4.239 21.631 -5.740 1.00 0.00 50 ALA A N 15
ATOM 27565 C CA . ALA A 1 50 ? 3.727 20.247 -5.787 1.00 0.00 50 ALA A CA 15
ATOM 27566 C C . ALA A 1 50 ? 2.873 19.896 -4.538 1.00 0.00 50 ALA A C 15
ATOM 27567 O O . ALA A 1 50 ? 3.379 19.580 -3.458 1.00 0.00 50 ALA A O 15
ATOM 27574 N N . GLN A 1 51 ? 1.556 19.993 -4.729 1.00 0.00 51 GLN A N 15
ATOM 27575 C CA . GLN A 1 51 ? 0.559 19.847 -3.637 1.00 0.00 51 GLN A CA 15
ATOM 27576 C C . GLN A 1 51 ? 0.181 18.351 -3.386 1.00 0.00 51 GLN A C 15
ATOM 27577 O O . GLN A 1 51 ? 0.858 17.426 -3.846 1.00 0.00 51 GLN A O 15
ATOM 27591 N N . ARG A 1 52 ? -0.875 18.104 -2.600 1.00 0.00 52 ARG A N 15
ATOM 27592 C CA . ARG A 1 52 ? -1.231 16.745 -2.131 1.00 0.00 52 ARG A CA 15
ATOM 27593 C C . ARG A 1 52 ? -1.588 15.704 -3.240 1.00 0.00 52 ARG A C 15
ATOM 27594 O O . ARG A 1 52 ? -2.302 16.013 -4.201 1.00 0.00 52 ARG A O 15
ATOM 27615 N N . TRP A 1 53 ? -1.151 14.454 -3.033 1.00 0.00 53 TRP A N 15
ATOM 27616 C CA . TRP A 1 53 ? -1.653 13.284 -3.819 1.00 0.00 53 TRP A CA 15
ATOM 27617 C C . TRP A 1 53 ? -2.897 12.739 -3.072 1.00 0.00 53 TRP A C 15
ATOM 27618 O O . TRP A 1 53 ? -2.767 12.127 -2.016 1.00 0.00 53 TRP A O 15
ATOM 27639 N N . ASP A 1 54 ? -4.071 13.020 -3.633 1.00 0.00 54 ASP A N 15
ATOM 27640 C CA . ASP A 1 54 ? -5.406 12.722 -3.024 1.00 0.00 54 ASP A CA 15
ATOM 27641 C C . ASP A 1 54 ? -6.330 12.093 -4.108 1.00 0.00 54 ASP A C 15
ATOM 27642 O O . ASP A 1 54 ? -7.296 12.711 -4.567 1.00 0.00 54 ASP A O 15
ATOM 27651 N N . TYR A 1 55 ? -5.966 10.887 -4.592 1.00 0.00 55 TYR A N 15
ATOM 27652 C CA . TYR A 1 55 ? -6.494 10.366 -5.883 1.00 0.00 55 TYR A CA 15
ATOM 27653 C C . TYR A 1 55 ? -6.663 8.813 -5.867 1.00 0.00 55 TYR A C 15
ATOM 27654 O O . TYR A 1 55 ? -5.847 8.073 -5.306 1.00 0.00 55 TYR A O 15
ATOM 27672 N N . THR A 1 56 ? -7.707 8.331 -6.562 1.00 0.00 56 THR A N 15
ATOM 27673 C CA . THR A 1 56 ? -8.023 6.879 -6.650 1.00 0.00 56 THR A CA 15
ATOM 27674 C C . THR A 1 56 ? -7.197 6.184 -7.787 1.00 0.00 56 THR A C 15
ATOM 27675 O O . THR A 1 56 ? -7.661 5.990 -8.914 1.00 0.00 56 THR A O 15
ATOM 27686 N N . SER A 1 57 ? -5.964 5.805 -7.447 1.00 0.00 57 SER A N 15
ATOM 27687 C CA . SER A 1 57 ? -5.052 5.056 -8.345 1.00 0.00 57 SER A CA 15
ATOM 27688 C C . SER A 1 57 ? -5.257 3.515 -8.309 1.00 0.00 57 SER A C 15
ATOM 27689 O O . SER A 1 57 ? -5.946 2.980 -7.434 1.00 0.00 57 SER A O 15
ATOM 27697 N N . THR A 1 58 ? -4.670 2.782 -9.271 1.00 0.00 58 THR A N 15
ATOM 27698 C CA . THR A 1 58 ? -4.709 1.288 -9.278 1.00 0.00 58 THR A CA 15
ATOM 27699 C C . THR A 1 58 ? -3.554 0.643 -10.115 1.00 0.00 58 THR A C 15
ATOM 27700 O O . THR A 1 58 ? -3.122 1.178 -11.139 1.00 0.00 58 THR A O 15
ATOM 27711 N N . GLN A 1 59 ? -3.101 -0.540 -9.673 1.00 0.00 59 GLN A N 15
ATOM 27712 C CA . GLN A 1 59 ? -2.242 -1.451 -10.489 1.00 0.00 59 GLN A CA 15
ATOM 27713 C C . GLN A 1 59 ? -2.683 -2.953 -10.348 1.00 0.00 59 GLN A C 15
ATOM 27714 O O . GLN A 1 59 ? -3.586 -3.281 -9.577 1.00 0.00 59 GLN A O 15
ATOM 27728 N N . ARG A 1 60 ? -2.002 -3.882 -11.045 1.00 0.00 60 ARG A N 15
ATOM 27729 C CA . ARG A 1 60 ? -1.997 -5.320 -10.637 1.00 0.00 60 ARG A CA 15
ATOM 27730 C C . ARG A 1 60 ? -0.749 -5.619 -9.746 1.00 0.00 60 ARG A C 15
ATOM 27731 O O . ARG A 1 60 ? 0.390 -5.342 -10.134 1.00 0.00 60 ARG A O 15
ATOM 27752 N N . VAL A 1 61 ? -0.993 -6.181 -8.560 1.00 0.00 61 VAL A N 15
ATOM 27753 C CA . VAL A 1 61 ? 0.059 -6.441 -7.532 1.00 0.00 61 VAL A CA 15
ATOM 27754 C C . VAL A 1 61 ? 0.551 -7.918 -7.414 1.00 0.00 61 VAL A C 15
ATOM 27755 O O . VAL A 1 61 ? 1.755 -8.153 -7.294 1.00 0.00 61 VAL A O 15
ATOM 27768 N N . ASP A 1 62 ? -0.368 -8.888 -7.399 1.00 0.00 62 ASP A N 15
ATOM 27769 C CA . ASP A 1 62 ? -0.078 -10.298 -7.015 1.00 0.00 62 ASP A CA 15
ATOM 27770 C C . ASP A 1 62 ? 0.551 -11.138 -8.169 1.00 0.00 62 ASP A C 15
ATOM 27771 O O . ASP A 1 62 ? 0.540 -10.750 -9.343 1.00 0.00 62 ASP A O 15
ATOM 27780 N N . ARG A 1 63 ? 1.039 -12.344 -7.820 1.00 0.00 63 ARG A N 15
ATOM 27781 C CA . ARG A 1 63 ? 1.279 -13.421 -8.822 1.00 0.00 63 ARG A CA 15
ATOM 27782 C C . ARG A 1 63 ? 0.033 -13.891 -9.657 1.00 0.00 63 ARG A C 15
ATOM 27783 O O . ARG A 1 63 ? 0.155 -14.060 -10.873 1.00 0.00 63 ARG A O 15
ATOM 27804 N N . LEU A 1 64 ? -1.145 -14.026 -9.027 1.00 0.00 64 LEU A N 15
ATOM 27805 C CA . LEU A 1 64 ? -2.447 -14.135 -9.731 1.00 0.00 64 LEU A CA 15
ATOM 27806 C C . LEU A 1 64 ? -2.979 -12.734 -10.222 1.00 0.00 64 LEU A C 15
ATOM 27807 O O . LEU A 1 64 ? -2.452 -11.671 -9.879 1.00 0.00 64 LEU A O 15
ATOM 27823 N N . ALA A 1 65 ? -4.058 -12.747 -11.021 1.00 0.00 65 ALA A N 15
ATOM 27824 C CA . ALA A 1 65 ? -4.806 -11.512 -11.377 1.00 0.00 65 ALA A CA 15
ATOM 27825 C C . ALA A 1 65 ? -5.595 -10.925 -10.162 1.00 0.00 65 ALA A C 15
ATOM 27826 O O . ALA A 1 65 ? -6.510 -11.560 -9.631 1.00 0.00 65 ALA A O 15
ATOM 27833 N N . ARG A 1 66 ? -5.172 -9.746 -9.684 1.00 0.00 66 ARG A N 15
ATOM 27834 C CA . ARG A 1 66 ? -5.626 -9.184 -8.383 1.00 0.00 66 ARG A CA 15
ATOM 27835 C C . ARG A 1 66 ? -5.336 -7.653 -8.429 1.00 0.00 66 ARG A C 15
ATOM 27836 O O . ARG A 1 66 ? -4.211 -7.193 -8.198 1.00 0.00 66 ARG A O 15
ATOM 27857 N N . THR A 1 67 ? -6.370 -6.887 -8.778 1.00 0.00 67 THR A N 15
ATOM 27858 C CA . THR A 1 67 ? -6.278 -5.409 -8.900 1.00 0.00 67 THR A CA 15
ATOM 27859 C C . THR A 1 67 ? -6.159 -4.707 -7.508 1.00 0.00 67 THR A C 15
ATOM 27860 O O . THR A 1 67 ? -7.052 -4.819 -6.661 1.00 0.00 67 THR A O 15
ATOM 27871 N N . GLU A 1 68 ? -5.066 -3.968 -7.328 1.00 0.00 68 GLU A N 15
ATOM 27872 C CA . GLU A 1 68 ? -4.798 -3.171 -6.109 1.00 0.00 68 GLU A CA 15
ATOM 27873 C C . GLU A 1 68 ? -5.545 -1.813 -6.202 1.00 0.00 68 GLU A C 15
ATOM 27874 O O . GLU A 1 68 ? -5.242 -0.991 -7.073 1.00 0.00 68 GLU A O 15
ATOM 27886 N N . ILE A 1 69 ? -6.546 -1.595 -5.339 1.00 0.00 69 ILE A N 15
ATOM 27887 C CA . ILE A 1 69 ? -7.358 -0.339 -5.342 1.00 0.00 69 ILE A CA 15
ATOM 27888 C C . ILE A 1 69 ? -6.667 0.671 -4.368 1.00 0.00 69 ILE A C 15
ATOM 27889 O O . ILE A 1 69 ? -6.591 0.421 -3.165 1.00 0.00 69 ILE A O 15
ATOM 27905 N N . LYS A 1 70 ? -6.135 1.778 -4.888 1.00 0.00 70 LYS A N 15
ATOM 27906 C CA . LYS A 1 70 ? -5.108 2.588 -4.178 1.00 0.00 70 LYS A CA 15
ATOM 27907 C C . LYS A 1 70 ? -5.594 4.061 -4.028 1.00 0.00 70 LYS A C 15
ATOM 27908 O O . LYS A 1 70 ? -5.082 4.980 -4.684 1.00 0.00 70 LYS A O 15
ATOM 27927 N N . ASN A 1 71 ? -6.564 4.272 -3.121 1.00 0.00 71 ASN A N 15
ATOM 27928 C CA . ASN A 1 71 ? -6.995 5.639 -2.722 1.00 0.00 71 ASN A CA 15
ATOM 27929 C C . ASN A 1 71 ? -6.158 6.090 -1.490 1.00 0.00 71 ASN A C 15
ATOM 27930 O O . ASN A 1 71 ? -6.433 5.724 -0.344 1.00 0.00 71 ASN A O 15
ATOM 27941 N N . PHE A 1 72 ? -5.096 6.843 -1.779 1.00 0.00 72 PHE A N 15
ATOM 27942 C CA . PHE A 1 72 ? -4.144 7.340 -0.757 1.00 0.00 72 PHE A CA 15
ATOM 27943 C C . PHE A 1 72 ? -4.141 8.889 -0.774 1.00 0.00 72 PHE A C 15
ATOM 27944 O O . PHE A 1 72 ? -3.811 9.496 -1.798 1.00 0.00 72 PHE A O 15
ATOM 27961 N N . THR A 1 73 ? -4.499 9.506 0.362 1.00 0.00 73 THR A N 15
ATOM 27962 C CA . THR A 1 73 ? -4.456 10.981 0.519 1.00 0.00 73 THR A CA 15
ATOM 27963 C C . THR A 1 73 ? -3.224 11.371 1.383 1.00 0.00 73 THR A C 15
ATOM 27964 O O . THR A 1 73 ? -3.245 11.297 2.617 1.00 0.00 73 THR A O 15
ATOM 27975 N N . VAL A 1 74 ? -2.161 11.805 0.698 1.00 0.00 74 VAL A N 15
ATOM 27976 C CA . VAL A 1 74 ? -0.882 12.233 1.321 1.00 0.00 74 VAL A CA 15
ATOM 27977 C C . VAL A 1 74 ? -0.570 13.711 0.954 1.00 0.00 74 VAL A C 15
ATOM 27978 O O . VAL A 1 74 ? -0.617 14.117 -0.212 1.00 0.00 74 VAL A O 15
ATOM 27991 N N . PHE A 1 75 ? -0.206 14.493 1.972 1.00 0.00 75 PHE A N 15
ATOM 27992 C CA . PHE A 1 75 ? 0.046 15.947 1.827 1.00 0.00 75 PHE A CA 15
ATOM 27993 C C . PHE A 1 75 ? 1.552 16.248 1.585 1.00 0.00 75 PHE A C 15
ATOM 27994 O O . PHE A 1 75 ? 2.420 15.802 2.342 1.00 0.00 75 PHE A O 15
ATOM 28011 N N . PHE A 1 76 ? 1.835 17.012 0.524 1.00 0.00 76 PHE A N 15
ATOM 28012 C CA . PHE A 1 76 ? 3.213 17.422 0.152 1.00 0.00 76 PHE A CA 15
ATOM 28013 C C . PHE A 1 76 ? 3.356 18.981 0.226 1.00 0.00 76 PHE A C 15
ATOM 28014 O O . PHE A 1 76 ? 2.445 19.717 -0.171 1.00 0.00 76 PHE A O 15
ATOM 28031 N N . GLU A 1 77 ? 4.509 19.467 0.710 1.00 0.00 77 GLU A N 15
ATOM 28032 C CA . GLU A 1 77 ? 4.810 20.937 0.759 1.00 0.00 77 GLU A CA 15
ATOM 28033 C C . GLU A 1 77 ? 5.296 21.458 -0.628 1.00 0.00 77 GLU A C 15
ATOM 28034 O O . GLU A 1 77 ? 4.554 22.154 -1.324 1.00 0.00 77 GLU A O 15
ATOM 28046 N N . ASN A 1 78 ? 6.495 21.047 -1.062 1.00 0.00 78 ASN A N 15
ATOM 28047 C CA . ASN A 1 78 ? 6.750 20.769 -2.505 1.00 0.00 78 ASN A CA 15
ATOM 28048 C C . ASN A 1 78 ? 7.299 19.315 -2.591 1.00 0.00 78 ASN A C 15
ATOM 28049 O O . ASN A 1 78 ? 6.546 18.402 -2.934 1.00 0.00 78 ASN A O 15
ATOM 28060 N N . GLU A 1 79 ? 8.571 19.100 -2.221 1.00 0.00 79 GLU A N 15
ATOM 28061 C CA . GLU A 1 79 ? 9.150 17.744 -2.102 1.00 0.00 79 GLU A CA 15
ATOM 28062 C C . GLU A 1 79 ? 8.783 17.003 -0.782 1.00 0.00 79 GLU A C 15
ATOM 28063 O O . GLU A 1 79 ? 8.555 15.794 -0.830 1.00 0.00 79 GLU A O 15
ATOM 28075 N N . GLN A 1 80 ? 8.775 17.686 0.379 1.00 0.00 80 GLN A N 15
ATOM 28076 C CA . GLN A 1 80 ? 8.725 17.000 1.690 1.00 0.00 80 GLN A CA 15
ATOM 28077 C C . GLN A 1 80 ? 7.300 16.593 2.125 1.00 0.00 80 GLN A C 15
ATOM 28078 O O . GLN A 1 80 ? 6.305 17.271 1.843 1.00 0.00 80 GLN A O 15
ATOM 28092 N N . VAL A 1 81 ? 7.230 15.444 2.800 1.00 0.00 81 VAL A N 15
ATOM 28093 C CA . VAL A 1 81 ? 5.955 14.732 3.044 1.00 0.00 81 VAL A CA 15
ATOM 28094 C C . VAL A 1 81 ? 5.424 15.098 4.464 1.00 0.00 81 VAL A C 15
ATOM 28095 O O . VAL A 1 81 ? 6.100 14.872 5.473 1.00 0.00 81 VAL A O 15
ATOM 28108 N N . VAL A 1 82 ? 4.203 15.640 4.520 1.00 0.00 82 VAL A N 15
ATOM 28109 C CA . VAL A 1 82 ? 3.598 16.143 5.785 1.00 0.00 82 VAL A CA 15
ATOM 28110 C C . VAL A 1 82 ? 2.853 14.994 6.540 1.00 0.00 82 VAL A C 15
ATOM 28111 O O . VAL A 1 82 ? 3.264 14.646 7.648 1.00 0.00 82 VAL A O 15
ATOM 28124 N N . ARG A 1 83 ? 1.763 14.441 5.974 1.00 0.00 83 ARG A N 15
ATOM 28125 C CA . ARG A 1 83 ? 0.965 13.371 6.637 1.00 0.00 83 ARG A CA 15
ATOM 28126 C C . ARG A 1 83 ? 0.101 12.572 5.619 1.00 0.00 83 ARG A C 15
ATOM 28127 O O . ARG A 1 83 ? -0.415 13.135 4.646 1.00 0.00 83 ARG A O 15
ATOM 28148 N N . TRP A 1 84 ? -0.124 11.279 5.894 1.00 0.00 84 TRP A N 15
ATOM 28149 C CA . TRP A 1 84 ? -0.822 10.354 4.969 1.00 0.00 84 TRP A CA 15
ATOM 28150 C C . TRP A 1 84 ? -2.005 9.552 5.595 1.00 0.00 84 TRP A C 15
ATOM 28151 O O . TRP A 1 84 ? -1.985 9.182 6.771 1.00 0.00 84 TRP A O 15
ATOM 28172 N N . GLU A 1 85 ? -3.002 9.250 4.749 1.00 0.00 85 GLU A N 15
ATOM 28173 C CA . GLU A 1 85 ? -4.100 8.299 5.073 1.00 0.00 85 GLU A CA 15
ATOM 28174 C C . GLU A 1 85 ? -4.449 7.412 3.834 1.00 0.00 85 GLU A C 15
ATOM 28175 O O . GLU A 1 85 ? -4.450 7.885 2.692 1.00 0.00 85 GLU A O 15
ATOM 28187 N N . GLY A 1 86 ? -4.782 6.140 4.079 1.00 0.00 86 GLY A N 15
ATOM 28188 C CA . GLY A 1 86 ? -5.097 5.182 3.001 1.00 0.00 86 GLY A CA 15
ATOM 28189 C C . GLY A 1 86 ? -6.359 4.344 3.216 1.00 0.00 86 GLY A C 15
ATOM 28190 O O . GLY A 1 86 ? -6.325 3.376 3.979 1.00 0.00 86 GLY A O 15
ATOM 28194 N N . ASP A 1 87 ? -7.428 4.643 2.465 1.00 0.00 87 ASP A N 15
ATOM 28195 C CA . ASP A 1 87 ? -8.518 3.663 2.199 1.00 0.00 87 ASP A CA 15
ATOM 28196 C C . ASP A 1 87 ? -8.171 2.832 0.925 1.00 0.00 87 ASP A C 15
ATOM 28197 O O . ASP A 1 87 ? -8.457 3.217 -0.210 1.00 0.00 87 ASP A O 15
ATOM 28206 N N . TYR A 1 88 ? -7.484 1.698 1.112 1.00 0.00 88 TYR A N 15
ATOM 28207 C CA . TYR A 1 88 ? -6.763 1.023 -0.005 1.00 0.00 88 TYR A CA 15
ATOM 28208 C C . TYR A 1 88 ? -6.645 -0.525 0.178 1.00 0.00 88 TYR A C 15
ATOM 28209 O O . TYR A 1 88 ? -6.484 -1.037 1.288 1.00 0.00 88 TYR A O 15
ATOM 28227 N N . PHE A 1 89 ? -6.732 -1.244 -0.954 1.00 0.00 89 PHE A N 15
ATOM 28228 C CA . PHE A 1 89 ? -6.339 -2.674 -1.092 1.00 0.00 89 PHE A CA 15
ATOM 28229 C C . PHE A 1 89 ? -6.910 -3.697 -0.064 1.00 0.00 89 PHE A C 15
ATOM 28230 O O . PHE A 1 89 ? -6.219 -3.976 0.924 1.00 0.00 89 PHE A O 15
ATOM 28247 N N . PRO A 1 90 ? -8.086 -4.353 -0.272 1.00 0.00 90 PRO A N 15
ATOM 28248 C CA . PRO A 1 90 ? -8.537 -5.491 0.597 1.00 0.00 90 PRO A CA 15
ATOM 28249 C C . PRO A 1 90 ? -7.882 -6.869 0.278 1.00 0.00 90 PRO A C 15
ATOM 28250 O O . PRO A 1 90 ? -8.554 -7.849 -0.062 1.00 0.00 90 PRO A O 15
ATOM 28261 N N . SER A 1 91 ? -6.551 -6.929 0.433 1.00 0.00 91 SER A N 15
ATOM 28262 C CA . SER A 1 91 ? -5.766 -8.193 0.468 1.00 0.00 91 SER A CA 15
ATOM 28263 C C . SER A 1 91 ? -4.313 -7.972 1.015 1.00 0.00 91 SER A C 15
ATOM 28264 O O . SER A 1 91 ? -3.315 -8.279 0.356 1.00 0.00 91 SER A O 15
ATOM 28272 N N . GLN A 1 92 ? -4.203 -7.494 2.261 1.00 0.00 92 GLN A N 15
ATOM 28273 C CA . GLN A 1 92 ? -2.893 -7.182 2.892 1.00 0.00 92 GLN A CA 15
ATOM 28274 C C . GLN A 1 92 ? -2.442 -8.393 3.763 1.00 0.00 92 GLN A C 15
ATOM 28275 O O . GLN A 1 92 ? -2.956 -8.616 4.861 1.00 0.00 92 GLN A O 15
ATOM 28289 N N . ASP A 1 93 ? -1.524 -9.183 3.183 1.00 0.00 93 ASP A N 15
ATOM 28290 C CA . ASP A 1 93 ? -1.183 -10.563 3.634 1.00 0.00 93 ASP A CA 15
ATOM 28291 C C . ASP A 1 93 ? -2.301 -11.618 3.348 1.00 0.00 93 ASP A C 15
ATOM 28292 O O . ASP A 1 93 ? -3.033 -12.035 4.247 1.00 0.00 93 ASP A O 15
ATOM 28301 N N . GLU A 1 94 ? -2.398 -12.029 2.067 1.00 0.00 94 GLU A N 15
ATOM 28302 C CA . GLU A 1 94 ? -3.311 -13.111 1.577 1.00 0.00 94 GLU A CA 15
ATOM 28303 C C . GLU A 1 94 ? -4.797 -13.094 2.078 1.00 0.00 94 GLU A C 15
ATOM 28304 O O . GLU A 1 94 ? -5.369 -14.101 2.501 1.00 0.00 94 GLU A O 15
ATOM 28316 N N . GLN A 1 95 ? -5.416 -11.907 2.007 1.00 0.00 95 GLN A N 15
ATOM 28317 C CA . GLN A 1 95 ? -6.615 -11.563 2.833 1.00 0.00 95 GLN A CA 15
ATOM 28318 C C . GLN A 1 95 ? -7.793 -11.182 1.912 1.00 0.00 95 GLN A C 15
ATOM 28319 O O . GLN A 1 95 ? -8.180 -10.020 1.786 1.00 0.00 95 GLN A O 15
ATOM 28333 N N . LEU A 1 96 ? -8.371 -12.191 1.242 1.00 0.00 96 LEU A N 15
ATOM 28334 C CA . LEU A 1 96 ? -9.336 -11.960 0.126 1.00 0.00 96 LEU A CA 15
ATOM 28335 C C . LEU A 1 96 ? -10.769 -11.543 0.589 1.00 0.00 96 LEU A C 15
ATOM 28336 O O . LEU A 1 96 ? -11.715 -12.335 0.581 1.00 0.00 96 LEU A O 15
ATOM 28352 N N . ALA A 1 97 ? -10.921 -10.254 0.933 1.00 0.00 97 ALA A N 15
ATOM 28353 C CA . ALA A 1 97 ? -12.223 -9.662 1.304 1.00 0.00 97 ALA A CA 15
ATOM 28354 C C . ALA A 1 97 ? -12.887 -8.972 0.082 1.00 0.00 97 ALA A C 15
ATOM 28355 O O . ALA A 1 97 ? -12.654 -7.794 -0.208 1.00 0.00 97 ALA A O 15
ATOM 28362 N N . LYS A 1 98 ? -13.721 -9.732 -0.645 1.00 0.00 98 LYS A N 15
ATOM 28363 C CA . LYS A 1 98 ? -14.356 -9.245 -1.900 1.00 0.00 98 LYS A CA 15
ATOM 28364 C C . LYS A 1 98 ? -15.620 -8.394 -1.575 1.00 0.00 98 LYS A C 15
ATOM 28365 O O . LYS A 1 98 ? -16.677 -8.935 -1.235 1.00 0.00 98 LYS A O 15
ATOM 28384 N N . ALA A 1 99 ? -15.507 -7.062 -1.709 1.00 0.00 99 ALA A N 15
ATOM 28385 C CA . ALA A 1 99 ? -16.618 -6.131 -1.387 1.00 0.00 99 ALA A CA 15
ATOM 28386 C C . ALA A 1 99 ? -17.837 -6.247 -2.355 1.00 0.00 99 ALA A C 15
ATOM 28387 O O . ALA A 1 99 ? -17.756 -5.880 -3.534 1.00 0.00 99 ALA A O 15
ATOM 28394 N N . ALA A 1 100 ? -18.940 -6.805 -1.843 1.00 0.00 100 ALA A N 15
ATOM 28395 C CA . ALA A 1 100 ? -20.156 -7.083 -2.640 1.00 0.00 100 ALA A CA 15
ATOM 28396 C C . ALA A 1 100 ? -21.325 -6.125 -2.250 1.00 0.00 100 ALA A C 15
ATOM 28397 O O . ALA A 1 100 ? -21.892 -6.304 -1.163 1.00 0.00 100 ALA A O 15
ATOM 28404 N N . PRO A 1 101 ? -21.744 -5.117 -3.067 1.00 0.00 101 PRO A N 15
ATOM 28405 C CA . PRO A 1 101 ? -22.824 -4.156 -2.662 1.00 0.00 101 PRO A CA 15
ATOM 28406 C C . PRO A 1 101 ? -24.269 -4.667 -2.896 1.00 0.00 101 PRO A C 15
ATOM 28407 O O . PRO A 1 101 ? -25.017 -4.151 -3.732 1.00 0.00 101 PRO A O 15
ATOM 28418 N N . LYS A 1 102 ? -24.683 -5.655 -2.084 1.00 0.00 102 LYS A N 15
ATOM 28419 C CA . LYS A 1 102 ? -26.080 -6.161 -2.079 1.00 0.00 102 LYS A CA 15
ATOM 28420 C C . LYS A 1 102 ? -27.002 -5.195 -1.283 1.00 0.00 102 LYS A C 15
ATOM 28421 O O . LYS A 1 102 ? -27.102 -5.289 -0.056 1.00 0.00 102 LYS A O 15
ATOM 28440 N N . GLN A 1 103 ? -27.712 -4.310 -1.998 1.00 0.00 103 GLN A N 15
ATOM 28441 C CA . GLN A 1 103 ? -28.595 -3.294 -1.357 1.00 0.00 103 GLN A CA 15
ATOM 28442 C C . GLN A 1 103 ? -30.022 -3.869 -0.995 1.00 0.00 103 GLN A C 15
ATOM 28443 O O . GLN A 1 103 ? -31.061 -3.409 -1.474 1.00 0.00 103 GLN A O 15
ATOM 28457 N N . PHE A 1 104 ? -30.028 -4.885 -0.124 1.00 0.00 104 PHE A N 15
ATOM 28458 C CA . PHE A 1 104 ? -31.244 -5.615 0.317 1.00 0.00 104 PHE A CA 15
ATOM 28459 C C . PHE A 1 104 ? -30.823 -6.378 1.613 1.00 0.00 104 PHE A C 15
ATOM 28460 O O . PHE A 1 104 ? -30.294 -7.494 1.555 1.00 0.00 104 PHE A O 15
ATOM 28477 N N . GLY A 1 105 ? -30.976 -5.703 2.760 1.00 0.00 105 GLY A N 15
ATOM 28478 C CA . GLY A 1 105 ? -30.305 -6.118 4.016 1.00 0.00 105 GLY A CA 15
ATOM 28479 C C . GLY A 1 105 ? -29.044 -5.287 4.301 1.00 0.00 105 GLY A C 15
ATOM 28480 O O . GLY A 1 105 ? -29.046 -4.437 5.193 1.00 0.00 105 GLY A O 15
ATOM 28484 N N . ARG A 1 106 ? -27.990 -5.497 3.499 1.00 0.00 106 ARG A N 15
ATOM 28485 C CA . ARG A 1 106 ? -26.781 -4.620 3.507 1.00 0.00 106 ARG A CA 15
ATOM 28486 C C . ARG A 1 106 ? -26.982 -3.311 2.674 1.00 0.00 106 ARG A C 15
ATOM 28487 O O . ARG A 1 106 ? -26.359 -3.087 1.632 1.00 0.00 106 ARG A O 15
ATOM 28508 N N . ASN A 1 107 ? -27.833 -2.417 3.199 1.00 0.00 107 ASN A N 15
ATOM 28509 C CA . ASN A 1 107 ? -28.235 -1.165 2.508 1.00 0.00 107 ASN A CA 15
ATOM 28510 C C . ASN A 1 107 ? -27.293 0.014 2.909 1.00 0.00 107 ASN A C 15
ATOM 28511 O O . ASN A 1 107 ? -27.489 0.685 3.925 1.00 0.00 107 ASN A O 15
ATOM 28522 N N . LEU A 1 108 ? -26.261 0.231 2.086 1.00 0.00 108 LEU A N 15
ATOM 28523 C CA . LEU A 1 108 ? -25.269 1.319 2.278 1.00 0.00 108 LEU A CA 15
ATOM 28524 C C . LEU A 1 108 ? -24.573 1.591 0.911 1.00 0.00 108 LEU A C 15
ATOM 28525 O O . LEU A 1 108 ? -23.904 0.705 0.357 1.00 0.00 108 LEU A O 15
ATOM 28541 N N . ALA A 1 109 ? -24.686 2.820 0.383 1.00 0.00 109 ALA A N 15
ATOM 28542 C CA . ALA A 1 109 ? -23.958 3.220 -0.852 1.00 0.00 109 ALA A CA 15
ATOM 28543 C C . ALA A 1 109 ? -22.490 3.646 -0.590 1.00 0.00 109 ALA A C 15
ATOM 28544 O O . ALA A 1 109 ? -22.119 4.817 -0.473 1.00 0.00 109 ALA A O 15
ATOM 28551 N N . ARG A 1 110 ? -21.681 2.594 -0.486 1.00 0.00 110 ARG A N 15
ATOM 28552 C CA . ARG A 1 110 ? -20.247 2.678 -0.136 1.00 0.00 110 ARG A CA 15
ATOM 28553 C C . ARG A 1 110 ? -19.502 1.352 -0.504 1.00 0.00 110 ARG A C 15
ATOM 28554 O O . ARG A 1 110 ? -19.990 0.239 -0.274 1.00 0.00 110 ARG A O 15
ATOM 28575 N N . ASP A 1 111 ? -18.281 1.528 -1.007 1.00 0.00 111 ASP A N 15
ATOM 28576 C CA . ASP A 1 111 ? -17.237 0.477 -1.095 1.00 0.00 111 ASP A CA 15
ATOM 28577 C C . ASP A 1 111 ? -16.760 -0.155 0.259 1.00 0.00 111 ASP A C 15
ATOM 28578 O O . ASP A 1 111 ? -17.170 0.251 1.350 1.00 0.00 111 ASP A O 15
ATOM 28587 N N . LYS A 1 112 ? -15.867 -1.157 0.169 1.00 0.00 112 LYS A N 15
ATOM 28588 C CA . LYS A 1 112 ? -15.054 -1.585 1.341 1.00 0.00 112 LYS A CA 15
ATOM 28589 C C . LYS A 1 112 ? -13.642 -2.030 0.860 1.00 0.00 112 LYS A C 15
ATOM 28590 O O . LYS A 1 112 ? -13.377 -3.209 0.610 1.00 0.00 112 LYS A O 15
ATOM 28609 N N . LYS A 1 113 ? -12.715 -1.067 0.816 1.00 0.00 113 LYS A N 15
ATOM 28610 C CA . LYS A 1 113 ? -11.261 -1.349 0.950 1.00 0.00 113 LYS A CA 15
ATOM 28611 C C . LYS A 1 113 ? -10.862 -1.602 2.462 1.00 0.00 113 LYS A C 15
ATOM 28612 O O . LYS A 1 113 ? -11.669 -1.409 3.376 1.00 0.00 113 LYS A O 15
ATOM 28631 N N . LYS A 1 114 ? -9.632 -2.088 2.699 1.00 0.00 114 LYS A N 15
ATOM 28632 C CA . LYS A 1 114 ? -9.229 -2.707 4.005 1.00 0.00 114 LYS A CA 15
ATOM 28633 C C . LYS A 1 114 ? -9.538 -1.904 5.302 1.00 0.00 114 LYS A C 15
ATOM 28634 O O . LYS A 1 114 ? -10.374 -2.358 6.089 1.00 0.00 114 LYS A O 15
ATOM 28653 N N . GLN A 1 115 ? -8.893 -0.746 5.520 1.00 0.00 115 GLN A N 15
ATOM 28654 C CA . GLN A 1 115 ? -9.187 0.133 6.676 1.00 0.00 115 GLN A CA 15
ATOM 28655 C C . GLN A 1 115 ? -8.533 1.534 6.439 1.00 0.00 115 GLN A C 15
ATOM 28656 O O . GLN A 1 115 ? -7.322 1.644 6.228 1.00 0.00 115 GLN A O 15
ATOM 28670 N N . ARG A 1 116 ? -9.328 2.599 6.599 1.00 0.00 116 ARG A N 15
ATOM 28671 C CA . ARG A 1 116 ? -8.789 3.971 6.857 1.00 0.00 116 ARG A CA 15
ATOM 28672 C C . ARG A 1 116 ? -8.413 4.098 8.370 1.00 0.00 116 ARG A C 15
ATOM 28673 O O . ARG A 1 116 ? -9.195 4.561 9.206 1.00 0.00 116 ARG A O 15
ATOM 28694 N N . GLY A 1 117 ? -7.209 3.622 8.688 1.00 0.00 117 GLY A N 15
ATOM 28695 C CA . GLY A 1 117 ? -6.733 3.495 10.076 1.00 0.00 117 GLY A CA 15
ATOM 28696 C C . GLY A 1 117 ? -5.415 2.715 10.132 1.00 0.00 117 GLY A C 15
ATOM 28697 O O . GLY A 1 117 ? -4.343 3.319 10.048 1.00 0.00 117 GLY A O 15
ATOM 28701 N N . ARG A 1 118 ? -5.501 1.385 10.233 1.00 0.00 118 ARG A N 15
ATOM 28702 C CA . ARG A 1 118 ? -4.388 0.479 9.869 1.00 0.00 118 ARG A CA 15
ATOM 28703 C C . ARG A 1 118 ? -4.933 -0.642 8.936 1.00 0.00 118 ARG A C 15
ATOM 28704 O O . ARG A 1 118 ? -4.694 -0.572 7.710 1.00 0.00 118 ARG A O 15
ATOM 28726 N N . MET A 1 1 ? 24.864 -22.256 18.151 1.00 0.00 1 MET A N 16
ATOM 28727 C CA . MET A 1 1 ? 23.399 -22.537 18.248 1.00 0.00 1 MET A CA 16
ATOM 28728 C C . MET A 1 1 ? 22.597 -21.220 18.475 1.00 0.00 1 MET A C 16
ATOM 28729 O O . MET A 1 1 ? 22.042 -20.707 17.503 1.00 0.00 1 MET A O 16
ATOM 28745 N N . ALA A 1 2 ? 22.569 -20.654 19.694 1.00 0.00 2 ALA A N 16
ATOM 28746 C CA . ALA A 1 2 ? 21.888 -19.362 19.956 1.00 0.00 2 ALA A CA 16
ATOM 28747 C C . ALA A 1 2 ? 22.811 -18.147 19.648 1.00 0.00 2 ALA A C 16
ATOM 28748 O O . ALA A 1 2 ? 23.819 -17.933 20.327 1.00 0.00 2 ALA A O 16
ATOM 28755 N N . GLY A 1 3 ? 22.460 -17.375 18.609 1.00 0.00 3 GLY A N 16
ATOM 28756 C CA . GLY A 1 3 ? 23.240 -16.183 18.201 1.00 0.00 3 GLY A CA 16
ATOM 28757 C C . GLY A 1 3 ? 22.824 -14.881 18.899 1.00 0.00 3 GLY A C 16
ATOM 28758 O O . GLY A 1 3 ? 23.497 -14.434 19.831 1.00 0.00 3 GLY A O 16
ATOM 28762 N N . SER A 1 4 ? 21.750 -14.238 18.423 1.00 0.00 4 SER A N 16
ATOM 28763 C CA . SER A 1 4 ? 21.200 -13.004 19.050 1.00 0.00 4 SER A CA 16
ATOM 28764 C C . SER A 1 4 ? 19.761 -12.736 18.519 1.00 0.00 4 SER A C 16
ATOM 28765 O O . SER A 1 4 ? 19.546 -12.631 17.306 1.00 0.00 4 SER A O 16
ATOM 28773 N N . GLY A 1 5 ? 18.783 -12.596 19.429 1.00 0.00 5 GLY A N 16
ATOM 28774 C CA . GLY A 1 5 ? 17.378 -12.317 19.044 1.00 0.00 5 GLY A CA 16
ATOM 28775 C C . GLY A 1 5 ? 17.058 -10.839 18.774 1.00 0.00 5 GLY A C 16
ATOM 28776 O O . GLY A 1 5 ? 16.405 -10.183 19.589 1.00 0.00 5 GLY A O 16
ATOM 28780 N N . ILE A 1 6 ? 17.495 -10.335 17.612 1.00 0.00 6 ILE A N 16
ATOM 28781 C CA . ILE A 1 6 ? 17.340 -8.897 17.239 1.00 0.00 6 ILE A CA 16
ATOM 28782 C C . ILE A 1 6 ? 15.950 -8.601 16.610 1.00 0.00 6 ILE A C 16
ATOM 28783 O O . ILE A 1 6 ? 15.777 -8.538 15.390 1.00 0.00 6 ILE A O 16
ATOM 28799 N N . ILE A 1 7 ? 14.947 -8.403 17.481 1.00 0.00 7 ILE A N 16
ATOM 28800 C CA . ILE A 1 7 ? 13.536 -8.152 17.057 1.00 0.00 7 ILE A CA 16
ATOM 28801 C C . ILE A 1 7 ? 13.294 -6.664 16.655 1.00 0.00 7 ILE A C 16
ATOM 28802 O O . ILE A 1 7 ? 12.785 -5.849 17.427 1.00 0.00 7 ILE A O 16
ATOM 28818 N N . TYR A 1 8 ? 13.673 -6.337 15.411 1.00 0.00 8 TYR A N 16
ATOM 28819 C CA . TYR A 1 8 ? 13.591 -4.970 14.850 1.00 0.00 8 TYR A CA 16
ATOM 28820 C C . TYR A 1 8 ? 12.854 -4.955 13.480 1.00 0.00 8 TYR A C 16
ATOM 28821 O O . TYR A 1 8 ? 13.104 -5.776 12.593 1.00 0.00 8 TYR A O 16
ATOM 28839 N N . LYS A 1 9 ? 11.926 -4.003 13.317 1.00 0.00 9 LYS A N 16
ATOM 28840 C CA . LYS A 1 9 ? 11.062 -3.911 12.105 1.00 0.00 9 LYS A CA 16
ATOM 28841 C C . LYS A 1 9 ? 11.688 -2.898 11.108 1.00 0.00 9 LYS A C 16
ATOM 28842 O O . LYS A 1 9 ? 11.409 -1.696 11.152 1.00 0.00 9 LYS A O 16
ATOM 28861 N N . GLN A 1 10 ? 12.584 -3.403 10.251 1.00 0.00 10 GLN A N 16
ATOM 28862 C CA . GLN A 1 10 ? 13.441 -2.549 9.390 1.00 0.00 10 GLN A CA 16
ATOM 28863 C C . GLN A 1 10 ? 12.889 -2.424 7.928 1.00 0.00 10 GLN A C 16
ATOM 28864 O O . GLN A 1 10 ? 12.401 -3.433 7.410 1.00 0.00 10 GLN A O 16
ATOM 28878 N N . PRO A 1 11 ? 12.969 -1.267 7.209 1.00 0.00 11 PRO A N 16
ATOM 28879 C CA . PRO A 1 11 ? 12.300 -1.099 5.871 1.00 0.00 11 PRO A CA 16
ATOM 28880 C C . PRO A 1 11 ? 12.977 -1.789 4.651 1.00 0.00 11 PRO A C 16
ATOM 28881 O O . PRO A 1 11 ? 13.488 -1.147 3.730 1.00 0.00 11 PRO A O 16
ATOM 28892 N N . ILE A 1 12 ? 12.903 -3.124 4.634 1.00 0.00 12 ILE A N 16
ATOM 28893 C CA . ILE A 1 12 ? 13.365 -3.975 3.494 1.00 0.00 12 ILE A CA 16
ATOM 28894 C C . ILE A 1 12 ? 12.494 -5.270 3.450 1.00 0.00 12 ILE A C 16
ATOM 28895 O O . ILE A 1 12 ? 12.892 -6.343 3.908 1.00 0.00 12 ILE A O 16
ATOM 28911 N N . TYR A 1 13 ? 11.272 -5.146 2.914 1.00 0.00 13 TYR A N 16
ATOM 28912 C CA . TYR A 1 13 ? 10.263 -6.235 2.865 1.00 0.00 13 TYR A CA 16
ATOM 28913 C C . TYR A 1 13 ? 9.080 -5.802 1.936 1.00 0.00 13 TYR A C 16
ATOM 28914 O O . TYR A 1 13 ? 8.716 -4.625 1.860 1.00 0.00 13 TYR A O 16
ATOM 28932 N N . GLN A 1 14 ? 8.468 -6.776 1.258 1.00 0.00 14 GLN A N 16
ATOM 28933 C CA . GLN A 1 14 ? 7.289 -6.564 0.365 1.00 0.00 14 GLN A CA 16
ATOM 28934 C C . GLN A 1 14 ? 6.072 -5.762 0.917 1.00 0.00 14 GLN A C 16
ATOM 28935 O O . GLN A 1 14 ? 5.569 -4.866 0.237 1.00 0.00 14 GLN A O 16
ATOM 28949 N N . GLY A 1 15 ? 5.664 -6.020 2.166 1.00 0.00 15 GLY A N 16
ATOM 28950 C CA . GLY A 1 15 ? 4.735 -5.134 2.905 1.00 0.00 15 GLY A CA 16
ATOM 28951 C C . GLY A 1 15 ? 5.117 -3.657 3.140 1.00 0.00 15 GLY A C 16
ATOM 28952 O O . GLY A 1 15 ? 4.227 -2.810 3.173 1.00 0.00 15 GLY A O 16
ATOM 28956 N N . ASN A 1 16 ? 6.410 -3.334 3.271 1.00 0.00 16 ASN A N 16
ATOM 28957 C CA . ASN A 1 16 ? 6.899 -1.924 3.252 1.00 0.00 16 ASN A CA 16
ATOM 28958 C C . ASN A 1 16 ? 6.652 -1.103 1.937 1.00 0.00 16 ASN A C 16
ATOM 28959 O O . ASN A 1 16 ? 6.785 0.122 1.977 1.00 0.00 16 ASN A O 16
ATOM 28970 N N . LEU A 1 17 ? 6.236 -1.730 0.820 1.00 0.00 17 LEU A N 16
ATOM 28971 C CA . LEU A 1 17 ? 5.511 -1.020 -0.260 1.00 0.00 17 LEU A CA 16
ATOM 28972 C C . LEU A 1 17 ? 4.038 -0.723 0.213 1.00 0.00 17 LEU A C 16
ATOM 28973 O O . LEU A 1 17 ? 3.832 0.365 0.748 1.00 0.00 17 LEU A O 16
ATOM 28989 N N . ILE A 1 18 ? 3.063 -1.649 0.102 1.00 0.00 18 ILE A N 16
ATOM 28990 C CA . ILE A 1 18 ? 1.662 -1.411 0.585 1.00 0.00 18 ILE A CA 16
ATOM 28991 C C . ILE A 1 18 ? 1.277 -2.445 1.691 1.00 0.00 18 ILE A C 16
ATOM 28992 O O . ILE A 1 18 ? 1.014 -3.615 1.401 1.00 0.00 18 ILE A O 16
ATOM 29008 N N . LYS A 1 19 ? 1.164 -1.945 2.931 1.00 0.00 19 LYS A N 16
ATOM 29009 C CA . LYS A 1 19 ? 0.256 -2.474 3.984 1.00 0.00 19 LYS A CA 16
ATOM 29010 C C . LYS A 1 19 ? 0.224 -1.476 5.181 1.00 0.00 19 LYS A C 16
ATOM 29011 O O . LYS A 1 19 ? 1.256 -0.914 5.557 1.00 0.00 19 LYS A O 16
ATOM 29030 N N . GLN A 1 20 ? -0.957 -1.263 5.776 1.00 0.00 20 GLN A N 16
ATOM 29031 C CA . GLN A 1 20 ? -1.214 -0.084 6.664 1.00 0.00 20 GLN A CA 16
ATOM 29032 C C . GLN A 1 20 ? -0.245 0.124 7.874 1.00 0.00 20 GLN A C 16
ATOM 29033 O O . GLN A 1 20 ? 0.247 1.237 8.060 1.00 0.00 20 GLN A O 16
ATOM 29047 N N . ASN A 1 21 ? 0.078 -0.943 8.620 1.00 0.00 21 ASN A N 16
ATOM 29048 C CA . ASN A 1 21 ? 1.113 -0.899 9.702 1.00 0.00 21 ASN A CA 16
ATOM 29049 C C . ASN A 1 21 ? 2.616 -0.868 9.238 1.00 0.00 21 ASN A C 16
ATOM 29050 O O . ASN A 1 21 ? 3.472 -0.428 10.011 1.00 0.00 21 ASN A O 16
ATOM 29061 N N . ALA A 1 22 ? 2.950 -1.325 8.023 1.00 0.00 22 ALA A N 16
ATOM 29062 C CA . ALA A 1 22 ? 4.274 -1.054 7.398 1.00 0.00 22 ALA A CA 16
ATOM 29063 C C . ALA A 1 22 ? 4.428 0.341 6.716 1.00 0.00 22 ALA A C 16
ATOM 29064 O O . ALA A 1 22 ? 5.489 0.952 6.848 1.00 0.00 22 ALA A O 16
ATOM 29071 N N . VAL A 1 23 ? 3.386 0.864 6.053 1.00 0.00 23 VAL A N 16
ATOM 29072 C CA . VAL A 1 23 ? 3.330 2.290 5.600 1.00 0.00 23 VAL A CA 16
ATOM 29073 C C . VAL A 1 23 ? 3.326 3.334 6.772 1.00 0.00 23 VAL A C 16
ATOM 29074 O O . VAL A 1 23 ? 3.994 4.359 6.664 1.00 0.00 23 VAL A O 16
ATOM 29087 N N . GLU A 1 24 ? 2.654 3.061 7.894 1.00 0.00 24 GLU A N 16
ATOM 29088 C CA . GLU A 1 24 ? 2.942 3.724 9.205 1.00 0.00 24 GLU A CA 16
ATOM 29089 C C . GLU A 1 24 ? 4.444 3.710 9.662 1.00 0.00 24 GLU A C 16
ATOM 29090 O O . GLU A 1 24 ? 4.982 4.754 10.034 1.00 0.00 24 GLU A O 16
ATOM 29102 N N . GLN A 1 25 ? 5.104 2.543 9.600 1.00 0.00 25 GLN A N 16
ATOM 29103 C CA . GLN A 1 25 ? 6.554 2.400 9.908 1.00 0.00 25 GLN A CA 16
ATOM 29104 C C . GLN A 1 25 ? 7.571 3.028 8.911 1.00 0.00 25 GLN A C 16
ATOM 29105 O O . GLN A 1 25 ? 8.648 3.410 9.377 1.00 0.00 25 GLN A O 16
ATOM 29119 N N . LEU A 1 26 ? 7.306 3.104 7.591 1.00 0.00 26 LEU A N 16
ATOM 29120 C CA . LEU A 1 26 ? 8.329 3.565 6.599 1.00 0.00 26 LEU A CA 16
ATOM 29121 C C . LEU A 1 26 ? 9.018 4.950 6.789 1.00 0.00 26 LEU A C 16
ATOM 29122 O O . LEU A 1 26 ? 10.181 5.080 6.403 1.00 0.00 26 LEU A O 16
ATOM 29138 N N . GLN A 1 27 ? 8.329 5.943 7.382 1.00 0.00 27 GLN A N 16
ATOM 29139 C CA . GLN A 1 27 ? 8.930 7.253 7.792 1.00 0.00 27 GLN A CA 16
ATOM 29140 C C . GLN A 1 27 ? 9.756 8.039 6.720 1.00 0.00 27 GLN A C 16
ATOM 29141 O O . GLN A 1 27 ? 10.851 8.541 6.984 1.00 0.00 27 GLN A O 16
ATOM 29155 N N . VAL A 1 28 ? 9.184 8.193 5.519 1.00 0.00 28 VAL A N 16
ATOM 29156 C CA . VAL A 1 28 ? 9.816 8.956 4.406 1.00 0.00 28 VAL A CA 16
ATOM 29157 C C . VAL A 1 28 ? 9.271 10.421 4.444 1.00 0.00 28 VAL A C 16
ATOM 29158 O O . VAL A 1 28 ? 8.065 10.636 4.322 1.00 0.00 28 VAL A O 16
ATOM 29171 N N . GLY A 1 29 ? 10.175 11.402 4.565 1.00 0.00 29 GLY A N 16
ATOM 29172 C CA . GLY A 1 29 ? 9.820 12.844 4.498 1.00 0.00 29 GLY A CA 16
ATOM 29173 C C . GLY A 1 29 ? 10.647 13.675 3.501 1.00 0.00 29 GLY A C 16
ATOM 29174 O O . GLY A 1 29 ? 11.145 14.739 3.866 1.00 0.00 29 GLY A O 16
ATOM 29178 N N . GLN A 1 30 ? 10.775 13.195 2.252 1.00 0.00 30 GLN A N 16
ATOM 29179 C CA . GLN A 1 30 ? 11.778 13.727 1.289 1.00 0.00 30 GLN A CA 16
ATOM 29180 C C . GLN A 1 30 ? 11.252 13.963 -0.156 1.00 0.00 30 GLN A C 16
ATOM 29181 O O . GLN A 1 30 ? 11.592 15.009 -0.716 1.00 0.00 30 GLN A O 16
ATOM 29195 N N . SER A 1 31 ? 10.533 13.013 -0.786 1.00 0.00 31 SER A N 16
ATOM 29196 C CA . SER A 1 31 ? 10.151 13.129 -2.219 1.00 0.00 31 SER A CA 16
ATOM 29197 C C . SER A 1 31 ? 8.808 12.431 -2.551 1.00 0.00 31 SER A C 16
ATOM 29198 O O . SER A 1 31 ? 8.601 11.255 -2.232 1.00 0.00 31 SER A O 16
ATOM 29206 N N . LYS A 1 32 ? 7.936 13.161 -3.269 1.00 0.00 32 LYS A N 16
ATOM 29207 C CA . LYS A 1 32 ? 6.646 12.635 -3.766 1.00 0.00 32 LYS A CA 16
ATOM 29208 C C . LYS A 1 32 ? 6.738 11.520 -4.839 1.00 0.00 32 LYS A C 16
ATOM 29209 O O . LYS A 1 32 ? 6.132 10.462 -4.682 1.00 0.00 32 LYS A O 16
ATOM 29228 N N . GLN A 1 33 ? 7.536 11.750 -5.884 1.00 0.00 33 GLN A N 16
ATOM 29229 C CA . GLN A 1 33 ? 7.870 10.733 -6.908 1.00 0.00 33 GLN A CA 16
ATOM 29230 C C . GLN A 1 33 ? 8.643 9.463 -6.453 1.00 0.00 33 GLN A C 16
ATOM 29231 O O . GLN A 1 33 ? 8.527 8.439 -7.130 1.00 0.00 33 GLN A O 16
ATOM 29245 N N . GLN A 1 34 ? 9.384 9.506 -5.340 1.00 0.00 34 GLN A N 16
ATOM 29246 C CA . GLN A 1 34 ? 9.950 8.293 -4.705 1.00 0.00 34 GLN A CA 16
ATOM 29247 C C . GLN A 1 34 ? 8.923 7.507 -3.835 1.00 0.00 34 GLN A C 16
ATOM 29248 O O . GLN A 1 34 ? 8.778 6.303 -4.054 1.00 0.00 34 GLN A O 16
ATOM 29262 N N . VAL A 1 35 ? 8.180 8.152 -2.914 1.00 0.00 35 VAL A N 16
ATOM 29263 C CA . VAL A 1 35 ? 7.060 7.478 -2.183 1.00 0.00 35 VAL A CA 16
ATOM 29264 C C . VAL A 1 35 ? 5.885 6.974 -3.080 1.00 0.00 35 VAL A C 16
ATOM 29265 O O . VAL A 1 35 ? 5.434 5.847 -2.869 1.00 0.00 35 VAL A O 16
ATOM 29278 N N . SER A 1 36 ? 5.446 7.734 -4.102 1.00 0.00 36 SER A N 16
ATOM 29279 C CA . SER A 1 36 ? 4.537 7.205 -5.149 1.00 0.00 36 SER A CA 16
ATOM 29280 C C . SER A 1 36 ? 5.112 6.038 -6.026 1.00 0.00 36 SER A C 16
ATOM 29281 O O . SER A 1 36 ? 4.347 5.136 -6.359 1.00 0.00 36 SER A O 16
ATOM 29289 N N . ALA A 1 37 ? 6.411 6.016 -6.374 1.00 0.00 37 ALA A N 16
ATOM 29290 C CA . ALA A 1 37 ? 7.049 4.795 -6.939 1.00 0.00 37 ALA A CA 16
ATOM 29291 C C . ALA A 1 37 ? 7.097 3.544 -6.010 1.00 0.00 37 ALA A C 16
ATOM 29292 O O . ALA A 1 37 ? 6.781 2.449 -6.479 1.00 0.00 37 ALA A O 16
ATOM 29299 N N . LEU A 1 38 ? 7.452 3.709 -4.725 1.00 0.00 38 LEU A N 16
ATOM 29300 C CA . LEU A 1 38 ? 7.377 2.615 -3.722 1.00 0.00 38 LEU A CA 16
ATOM 29301 C C . LEU A 1 38 ? 5.926 2.105 -3.441 1.00 0.00 38 LEU A C 16
ATOM 29302 O O . LEU A 1 38 ? 5.677 0.907 -3.567 1.00 0.00 38 LEU A O 16
ATOM 29318 N N . LEU A 1 39 ? 4.984 2.993 -3.115 1.00 0.00 39 LEU A N 16
ATOM 29319 C CA . LEU A 1 39 ? 3.546 2.633 -2.989 1.00 0.00 39 LEU A CA 16
ATOM 29320 C C . LEU A 1 39 ? 2.829 2.137 -4.297 1.00 0.00 39 LEU A C 16
ATOM 29321 O O . LEU A 1 39 ? 1.919 1.312 -4.208 1.00 0.00 39 LEU A O 16
ATOM 29337 N N . GLY A 1 40 ? 3.227 2.649 -5.468 1.00 0.00 40 GLY A N 16
ATOM 29338 C CA . GLY A 1 40 ? 2.713 2.201 -6.774 1.00 0.00 40 GLY A CA 16
ATOM 29339 C C . GLY A 1 40 ? 1.683 3.153 -7.374 1.00 0.00 40 GLY A C 16
ATOM 29340 O O . GLY A 1 40 ? 0.479 2.906 -7.261 1.00 0.00 40 GLY A O 16
ATOM 29344 N N . THR A 1 41 ? 2.140 4.279 -7.944 1.00 0.00 41 THR A N 16
ATOM 29345 C CA . THR A 1 41 ? 1.225 5.397 -8.326 1.00 0.00 41 THR A CA 16
ATOM 29346 C C . THR A 1 41 ? 1.911 6.416 -9.295 1.00 0.00 41 THR A C 16
ATOM 29347 O O . THR A 1 41 ? 3.019 6.865 -8.985 1.00 0.00 41 THR A O 16
ATOM 29358 N N . PRO A 1 42 ? 1.259 6.924 -10.377 1.00 0.00 42 PRO A N 16
ATOM 29359 C CA . PRO A 1 42 ? 1.648 8.227 -11.007 1.00 0.00 42 PRO A CA 16
ATOM 29360 C C . PRO A 1 42 ? 1.275 9.464 -10.131 1.00 0.00 42 PRO A C 16
ATOM 29361 O O . PRO A 1 42 ? 0.137 9.620 -9.673 1.00 0.00 42 PRO A O 16
ATOM 29372 N N . SER A 1 43 ? 2.266 10.323 -9.885 1.00 0.00 43 SER A N 16
ATOM 29373 C CA . SER A 1 43 ? 2.142 11.492 -8.987 1.00 0.00 43 SER A CA 16
ATOM 29374 C C . SER A 1 43 ? 1.408 12.717 -9.644 1.00 0.00 43 SER A C 16
ATOM 29375 O O . SER A 1 43 ? 0.934 12.666 -10.782 1.00 0.00 43 SER A O 16
ATOM 29383 N N . ILE A 1 44 ? 1.377 13.839 -8.912 1.00 0.00 44 ILE A N 16
ATOM 29384 C CA . ILE A 1 44 ? 1.051 15.178 -9.497 1.00 0.00 44 ILE A CA 16
ATOM 29385 C C . ILE A 1 44 ? 2.393 16.006 -9.501 1.00 0.00 44 ILE A C 16
ATOM 29386 O O . ILE A 1 44 ? 2.677 16.655 -8.484 1.00 0.00 44 ILE A O 16
ATOM 29402 N N . PRO A 1 45 ? 3.226 16.025 -10.577 1.00 0.00 45 PRO A N 16
ATOM 29403 C CA . PRO A 1 45 ? 4.510 16.790 -10.580 1.00 0.00 45 PRO A CA 16
ATOM 29404 C C . PRO A 1 45 ? 4.380 18.221 -11.166 1.00 0.00 45 PRO A C 16
ATOM 29405 O O . PRO A 1 45 ? 4.773 18.488 -12.307 1.00 0.00 45 PRO A O 16
ATOM 29416 N N . ASP A 1 46 ? 3.911 19.164 -10.340 1.00 0.00 46 ASP A N 16
ATOM 29417 C CA . ASP A 1 46 ? 4.019 20.613 -10.627 1.00 0.00 46 ASP A CA 16
ATOM 29418 C C . ASP A 1 46 ? 5.492 21.117 -10.434 1.00 0.00 46 ASP A C 16
ATOM 29419 O O . ASP A 1 46 ? 6.082 20.872 -9.371 1.00 0.00 46 ASP A O 16
ATOM 29428 N N . PRO A 1 47 ? 6.117 21.820 -11.411 1.00 0.00 47 PRO A N 16
ATOM 29429 C CA . PRO A 1 47 ? 7.453 22.447 -11.205 1.00 0.00 47 PRO A CA 16
ATOM 29430 C C . PRO A 1 47 ? 7.573 23.685 -10.281 1.00 0.00 47 PRO A C 16
ATOM 29431 O O . PRO A 1 47 ? 8.709 24.019 -9.932 1.00 0.00 47 PRO A O 16
ATOM 29442 N N . PHE A 1 48 ? 6.465 24.328 -9.890 1.00 0.00 48 PHE A N 16
ATOM 29443 C CA . PHE A 1 48 ? 6.479 25.452 -8.921 1.00 0.00 48 PHE A CA 16
ATOM 29444 C C . PHE A 1 48 ? 6.242 24.926 -7.474 1.00 0.00 48 PHE A C 16
ATOM 29445 O O . PHE A 1 48 ? 7.157 25.017 -6.653 1.00 0.00 48 PHE A O 16
ATOM 29462 N N . HIS A 1 49 ? 5.039 24.416 -7.150 1.00 0.00 49 HIS A N 16
ATOM 29463 C CA . HIS A 1 49 ? 4.689 23.981 -5.771 1.00 0.00 49 HIS A CA 16
ATOM 29464 C C . HIS A 1 49 ? 3.682 22.798 -5.837 1.00 0.00 49 HIS A C 16
ATOM 29465 O O . HIS A 1 49 ? 2.465 22.967 -5.708 1.00 0.00 49 HIS A O 16
ATOM 29479 N N . ALA A 1 50 ? 4.227 21.583 -6.013 1.00 0.00 50 ALA A N 16
ATOM 29480 C CA . ALA A 1 50 ? 3.411 20.352 -6.105 1.00 0.00 50 ALA A CA 16
ATOM 29481 C C . ALA A 1 50 ? 2.804 19.842 -4.765 1.00 0.00 50 ALA A C 16
ATOM 29482 O O . ALA A 1 50 ? 3.414 19.072 -4.019 1.00 0.00 50 ALA A O 16
ATOM 29489 N N . GLN A 1 51 ? 1.547 20.227 -4.516 1.00 0.00 51 GLN A N 16
ATOM 29490 C CA . GLN A 1 51 ? 0.830 19.885 -3.259 1.00 0.00 51 GLN A CA 16
ATOM 29491 C C . GLN A 1 51 ? 0.384 18.372 -3.152 1.00 0.00 51 GLN A C 16
ATOM 29492 O O . GLN A 1 51 ? 0.785 17.512 -3.942 1.00 0.00 51 GLN A O 16
ATOM 29506 N N . ARG A 1 52 ? -0.412 18.079 -2.121 1.00 0.00 52 ARG A N 16
ATOM 29507 C CA . ARG A 1 52 ? -0.960 16.743 -1.794 1.00 0.00 52 ARG A CA 16
ATOM 29508 C C . ARG A 1 52 ? -1.532 15.826 -2.931 1.00 0.00 52 ARG A C 16
ATOM 29509 O O . ARG A 1 52 ? -2.013 16.284 -3.970 1.00 0.00 52 ARG A O 16
ATOM 29530 N N . TRP A 1 53 ? -1.502 14.518 -2.665 1.00 0.00 53 TRP A N 16
ATOM 29531 C CA . TRP A 1 53 ? -2.163 13.466 -3.502 1.00 0.00 53 TRP A CA 16
ATOM 29532 C C . TRP A 1 53 ? -3.540 13.156 -2.868 1.00 0.00 53 TRP A C 16
ATOM 29533 O O . TRP A 1 53 ? -3.593 12.400 -1.899 1.00 0.00 53 TRP A O 16
ATOM 29554 N N . ASP A 1 54 ? -4.634 13.722 -3.412 1.00 0.00 54 ASP A N 16
ATOM 29555 C CA . ASP A 1 54 ? -6.017 13.448 -2.916 1.00 0.00 54 ASP A CA 16
ATOM 29556 C C . ASP A 1 54 ? -6.845 12.549 -3.933 1.00 0.00 54 ASP A C 16
ATOM 29557 O O . ASP A 1 54 ? -7.912 12.950 -4.414 1.00 0.00 54 ASP A O 16
ATOM 29566 N N . TYR A 1 55 ? -6.370 11.337 -4.275 1.00 0.00 55 TYR A N 16
ATOM 29567 C CA . TYR A 1 55 ? -6.986 10.545 -5.375 1.00 0.00 55 TYR A CA 16
ATOM 29568 C C . TYR A 1 55 ? -6.842 9.011 -5.198 1.00 0.00 55 TYR A C 16
ATOM 29569 O O . TYR A 1 55 ? -5.837 8.499 -4.689 1.00 0.00 55 TYR A O 16
ATOM 29587 N N . THR A 1 56 ? -7.845 8.269 -5.701 1.00 0.00 56 THR A N 16
ATOM 29588 C CA . THR A 1 56 ? -7.838 6.783 -5.676 1.00 0.00 56 THR A CA 16
ATOM 29589 C C . THR A 1 56 ? -6.930 6.220 -6.813 1.00 0.00 56 THR A C 16
ATOM 29590 O O . THR A 1 56 ? -7.331 6.095 -7.973 1.00 0.00 56 THR A O 16
ATOM 29601 N N . SER A 1 57 ? -5.688 5.910 -6.436 1.00 0.00 57 SER A N 16
ATOM 29602 C CA . SER A 1 57 ? -4.627 5.503 -7.381 1.00 0.00 57 SER A CA 16
ATOM 29603 C C . SER A 1 57 ? -4.584 3.987 -7.717 1.00 0.00 57 SER A C 16
ATOM 29604 O O . SER A 1 57 ? -5.271 3.158 -7.112 1.00 0.00 57 SER A O 16
ATOM 29612 N N . THR A 1 58 ? -3.758 3.628 -8.710 1.00 0.00 58 THR A N 16
ATOM 29613 C CA . THR A 1 58 ? -3.487 2.209 -9.070 1.00 0.00 58 THR A CA 16
ATOM 29614 C C . THR A 1 58 ? -2.021 2.014 -9.567 1.00 0.00 58 THR A C 16
ATOM 29615 O O . THR A 1 58 ? -1.460 2.840 -10.295 1.00 0.00 58 THR A O 16
ATOM 29626 N N . GLN A 1 59 ? -1.430 0.880 -9.172 1.00 0.00 59 GLN A N 16
ATOM 29627 C CA . GLN A 1 59 ? -0.057 0.478 -9.586 1.00 0.00 59 GLN A CA 16
ATOM 29628 C C . GLN A 1 59 ? -0.079 -0.230 -10.963 1.00 0.00 59 GLN A C 16
ATOM 29629 O O . GLN A 1 59 ? -0.755 -1.253 -11.122 1.00 0.00 59 GLN A O 16
ATOM 29643 N N . ARG A 1 60 ? 0.644 0.327 -11.952 1.00 0.00 60 ARG A N 16
ATOM 29644 C CA . ARG A 1 60 ? 0.565 -0.169 -13.355 1.00 0.00 60 ARG A CA 16
ATOM 29645 C C . ARG A 1 60 ? 1.954 -0.500 -13.979 1.00 0.00 60 ARG A C 16
ATOM 29646 O O . ARG A 1 60 ? 2.359 0.029 -15.018 1.00 0.00 60 ARG A O 16
ATOM 29667 N N . VAL A 1 61 ? 2.598 -1.531 -13.416 1.00 0.00 61 VAL A N 16
ATOM 29668 C CA . VAL A 1 61 ? 3.541 -2.415 -14.154 1.00 0.00 61 VAL A CA 16
ATOM 29669 C C . VAL A 1 61 ? 2.753 -3.592 -14.820 1.00 0.00 61 VAL A C 16
ATOM 29670 O O . VAL A 1 61 ? 2.859 -4.764 -14.459 1.00 0.00 61 VAL A O 16
ATOM 29683 N N . ASP A 1 62 ? 1.898 -3.220 -15.787 1.00 0.00 62 ASP A N 16
ATOM 29684 C CA . ASP A 1 62 ? 0.628 -3.966 -16.079 1.00 0.00 62 ASP A CA 16
ATOM 29685 C C . ASP A 1 62 ? 0.708 -5.229 -16.990 1.00 0.00 62 ASP A C 16
ATOM 29686 O O . ASP A 1 62 ? -0.269 -5.592 -17.645 1.00 0.00 62 ASP A O 16
ATOM 29695 N N . ARG A 1 63 ? 1.838 -5.938 -17.006 1.00 0.00 63 ARG A N 16
ATOM 29696 C CA . ARG A 1 63 ? 2.044 -7.134 -17.875 1.00 0.00 63 ARG A CA 16
ATOM 29697 C C . ARG A 1 63 ? 2.494 -8.400 -17.077 1.00 0.00 63 ARG A C 16
ATOM 29698 O O . ARG A 1 63 ? 1.924 -9.471 -17.301 1.00 0.00 63 ARG A O 16
ATOM 29719 N N . LEU A 1 64 ? 3.437 -8.297 -16.114 1.00 0.00 64 LEU A N 16
ATOM 29720 C CA . LEU A 1 64 ? 3.444 -9.219 -14.946 1.00 0.00 64 LEU A CA 16
ATOM 29721 C C . LEU A 1 64 ? 2.292 -8.912 -13.935 1.00 0.00 64 LEU A C 16
ATOM 29722 O O . LEU A 1 64 ? 1.653 -7.854 -13.980 1.00 0.00 64 LEU A O 16
ATOM 29738 N N . ALA A 1 65 ? 1.993 -9.864 -13.043 1.00 0.00 65 ALA A N 16
ATOM 29739 C CA . ALA A 1 65 ? 0.801 -9.778 -12.159 1.00 0.00 65 ALA A CA 16
ATOM 29740 C C . ALA A 1 65 ? 1.003 -8.877 -10.906 1.00 0.00 65 ALA A C 16
ATOM 29741 O O . ALA A 1 65 ? 1.200 -9.326 -9.774 1.00 0.00 65 ALA A O 16
ATOM 29748 N N . ARG A 1 66 ? 0.916 -7.569 -11.166 1.00 0.00 66 ARG A N 16
ATOM 29749 C CA . ARG A 1 66 ? 0.945 -6.505 -10.129 1.00 0.00 66 ARG A CA 16
ATOM 29750 C C . ARG A 1 66 ? 0.034 -5.317 -10.604 1.00 0.00 66 ARG A C 16
ATOM 29751 O O . ARG A 1 66 ? 0.509 -4.237 -10.967 1.00 0.00 66 ARG A O 16
ATOM 29772 N N . THR A 1 67 ? -1.285 -5.562 -10.592 1.00 0.00 67 THR A N 16
ATOM 29773 C CA . THR A 1 67 ? -2.299 -4.638 -11.173 1.00 0.00 67 THR A CA 16
ATOM 29774 C C . THR A 1 67 ? -3.414 -4.405 -10.108 1.00 0.00 67 THR A C 16
ATOM 29775 O O . THR A 1 67 ? -4.331 -5.225 -9.972 1.00 0.00 67 THR A O 16
ATOM 29786 N N . GLU A 1 68 ? -3.282 -3.336 -9.311 1.00 0.00 68 GLU A N 16
ATOM 29787 C CA . GLU A 1 68 ? -3.921 -3.274 -7.962 1.00 0.00 68 GLU A CA 16
ATOM 29788 C C . GLU A 1 68 ? -4.225 -1.796 -7.562 1.00 0.00 68 GLU A C 16
ATOM 29789 O O . GLU A 1 68 ? -3.586 -0.842 -8.028 1.00 0.00 68 GLU A O 16
ATOM 29801 N N . ILE A 1 69 ? -5.233 -1.621 -6.705 1.00 0.00 69 ILE A N 16
ATOM 29802 C CA . ILE A 1 69 ? -5.792 -0.289 -6.334 1.00 0.00 69 ILE A CA 16
ATOM 29803 C C . ILE A 1 69 ? -5.131 0.205 -4.995 1.00 0.00 69 ILE A C 16
ATOM 29804 O O . ILE A 1 69 ? -5.040 -0.535 -4.011 1.00 0.00 69 ILE A O 16
ATOM 29820 N N . LYS A 1 70 ? -4.696 1.470 -4.972 1.00 0.00 70 LYS A N 16
ATOM 29821 C CA . LYS A 1 70 ? -4.154 2.127 -3.761 1.00 0.00 70 LYS A CA 16
ATOM 29822 C C . LYS A 1 70 ? -4.968 3.443 -3.487 1.00 0.00 70 LYS A C 16
ATOM 29823 O O . LYS A 1 70 ? -4.619 4.536 -3.946 1.00 0.00 70 LYS A O 16
ATOM 29842 N N . ASN A 1 71 ? -6.041 3.318 -2.698 1.00 0.00 71 ASN A N 16
ATOM 29843 C CA . ASN A 1 71 ? -6.831 4.476 -2.202 1.00 0.00 71 ASN A CA 16
ATOM 29844 C C . ASN A 1 71 ? -6.097 5.180 -1.014 1.00 0.00 71 ASN A C 16
ATOM 29845 O O . ASN A 1 71 ? -6.157 4.736 0.135 1.00 0.00 71 ASN A O 16
ATOM 29856 N N . PHE A 1 72 ? -5.354 6.241 -1.347 1.00 0.00 72 PHE A N 16
ATOM 29857 C CA . PHE A 1 72 ? -4.377 6.869 -0.411 1.00 0.00 72 PHE A CA 16
ATOM 29858 C C . PHE A 1 72 ? -4.436 8.424 -0.501 1.00 0.00 72 PHE A C 16
ATOM 29859 O O . PHE A 1 72 ? -4.352 8.990 -1.594 1.00 0.00 72 PHE A O 16
ATOM 29876 N N . THR A 1 73 ? -4.540 9.102 0.649 1.00 0.00 73 THR A N 16
ATOM 29877 C CA . THR A 1 73 ? -4.459 10.591 0.725 1.00 0.00 73 THR A CA 16
ATOM 29878 C C . THR A 1 73 ? -3.145 10.971 1.477 1.00 0.00 73 THR A C 16
ATOM 29879 O O . THR A 1 73 ? -2.961 10.584 2.633 1.00 0.00 73 THR A O 16
ATOM 29890 N N . VAL A 1 74 ? -2.239 11.724 0.839 1.00 0.00 74 VAL A N 16
ATOM 29891 C CA . VAL A 1 74 ? -0.914 12.079 1.449 1.00 0.00 74 VAL A CA 16
ATOM 29892 C C . VAL A 1 74 ? -0.510 13.542 1.121 1.00 0.00 74 VAL A C 16
ATOM 29893 O O . VAL A 1 74 ? -0.613 14.005 -0.018 1.00 0.00 74 VAL A O 16
ATOM 29906 N N . PHE A 1 75 ? -0.006 14.240 2.145 1.00 0.00 75 PHE A N 16
ATOM 29907 C CA . PHE A 1 75 ? 0.241 15.697 2.103 1.00 0.00 75 PHE A CA 16
ATOM 29908 C C . PHE A 1 75 ? 1.729 16.034 1.814 1.00 0.00 75 PHE A C 16
ATOM 29909 O O . PHE A 1 75 ? 2.649 15.487 2.427 1.00 0.00 75 PHE A O 16
ATOM 29926 N N . PHE A 1 76 ? 1.932 16.950 0.862 1.00 0.00 76 PHE A N 16
ATOM 29927 C CA . PHE A 1 76 ? 3.273 17.357 0.378 1.00 0.00 76 PHE A CA 16
ATOM 29928 C C . PHE A 1 76 ? 3.371 18.920 0.338 1.00 0.00 76 PHE A C 16
ATOM 29929 O O . PHE A 1 76 ? 2.387 19.610 0.043 1.00 0.00 76 PHE A O 16
ATOM 29946 N N . GLU A 1 77 ? 4.582 19.452 0.541 1.00 0.00 77 GLU A N 16
ATOM 29947 C CA . GLU A 1 77 ? 4.890 20.880 0.199 1.00 0.00 77 GLU A CA 16
ATOM 29948 C C . GLU A 1 77 ? 5.128 21.014 -1.334 1.00 0.00 77 GLU A C 16
ATOM 29949 O O . GLU A 1 77 ? 4.238 21.474 -2.052 1.00 0.00 77 GLU A O 16
ATOM 29961 N N . ASN A 1 78 ? 6.272 20.526 -1.830 1.00 0.00 78 ASN A N 16
ATOM 29962 C CA . ASN A 1 78 ? 6.511 20.286 -3.277 1.00 0.00 78 ASN A CA 16
ATOM 29963 C C . ASN A 1 78 ? 7.026 18.836 -3.512 1.00 0.00 78 ASN A C 16
ATOM 29964 O O . ASN A 1 78 ? 6.351 18.035 -4.160 1.00 0.00 78 ASN A O 16
ATOM 29975 N N . GLU A 1 79 ? 8.184 18.496 -2.936 1.00 0.00 79 GLU A N 16
ATOM 29976 C CA . GLU A 1 79 ? 8.644 17.097 -2.778 1.00 0.00 79 GLU A CA 16
ATOM 29977 C C . GLU A 1 79 ? 8.464 16.528 -1.332 1.00 0.00 79 GLU A C 16
ATOM 29978 O O . GLU A 1 79 ? 8.097 15.360 -1.198 1.00 0.00 79 GLU A O 16
ATOM 29990 N N . GLN A 1 80 ? 8.739 17.300 -0.268 1.00 0.00 80 GLN A N 16
ATOM 29991 C CA . GLN A 1 80 ? 8.837 16.757 1.110 1.00 0.00 80 GLN A CA 16
ATOM 29992 C C . GLN A 1 80 ? 7.480 16.330 1.728 1.00 0.00 80 GLN A C 16
ATOM 29993 O O . GLN A 1 80 ? 6.474 17.040 1.619 1.00 0.00 80 GLN A O 16
ATOM 30007 N N . VAL A 1 81 ? 7.471 15.143 2.348 1.00 0.00 81 VAL A N 16
ATOM 30008 C CA . VAL A 1 81 ? 6.214 14.468 2.770 1.00 0.00 81 VAL A CA 16
ATOM 30009 C C . VAL A 1 81 ? 5.853 14.867 4.240 1.00 0.00 81 VAL A C 16
ATOM 30010 O O . VAL A 1 81 ? 6.674 14.726 5.152 1.00 0.00 81 VAL A O 16
ATOM 30023 N N . VAL A 1 82 ? 4.616 15.327 4.444 1.00 0.00 82 VAL A N 16
ATOM 30024 C CA . VAL A 1 82 ? 4.137 15.815 5.767 1.00 0.00 82 VAL A CA 16
ATOM 30025 C C . VAL A 1 82 ? 3.393 14.672 6.541 1.00 0.00 82 VAL A C 16
ATOM 30026 O O . VAL A 1 82 ? 3.872 14.260 7.598 1.00 0.00 82 VAL A O 16
ATOM 30039 N N . ARG A 1 83 ? 2.231 14.198 6.052 1.00 0.00 83 ARG A N 16
ATOM 30040 C CA . ARG A 1 83 ? 1.399 13.173 6.754 1.00 0.00 83 ARG A CA 16
ATOM 30041 C C . ARG A 1 83 ? 0.442 12.429 5.772 1.00 0.00 83 ARG A C 16
ATOM 30042 O O . ARG A 1 83 ? 0.163 12.905 4.666 1.00 0.00 83 ARG A O 16
ATOM 30063 N N . TRP A 1 84 ? -0.031 11.237 6.169 1.00 0.00 84 TRP A N 16
ATOM 30064 C CA . TRP A 1 84 ? -0.697 10.284 5.252 1.00 0.00 84 TRP A CA 16
ATOM 30065 C C . TRP A 1 84 ? -1.850 9.454 5.896 1.00 0.00 84 TRP A C 16
ATOM 30066 O O . TRP A 1 84 ? -1.741 8.956 7.019 1.00 0.00 84 TRP A O 16
ATOM 30087 N N . GLU A 1 85 ? -2.907 9.266 5.100 1.00 0.00 85 GLU A N 16
ATOM 30088 C CA . GLU A 1 85 ? -4.118 8.504 5.481 1.00 0.00 85 GLU A CA 16
ATOM 30089 C C . GLU A 1 85 ? -4.366 7.409 4.387 1.00 0.00 85 GLU A C 16
ATOM 30090 O O . GLU A 1 85 ? -4.637 7.719 3.219 1.00 0.00 85 GLU A O 16
ATOM 30102 N N . GLY A 1 86 ? -4.257 6.132 4.783 1.00 0.00 86 GLY A N 16
ATOM 30103 C CA . GLY A 1 86 ? -4.329 4.999 3.837 1.00 0.00 86 GLY A CA 16
ATOM 30104 C C . GLY A 1 86 ? -5.382 3.935 4.137 1.00 0.00 86 GLY A C 16
ATOM 30105 O O . GLY A 1 86 ? -5.052 2.876 4.676 1.00 0.00 86 GLY A O 16
ATOM 30109 N N . ASP A 1 87 ? -6.616 4.191 3.691 1.00 0.00 87 ASP A N 16
ATOM 30110 C CA . ASP A 1 87 ? -7.687 3.158 3.641 1.00 0.00 87 ASP A CA 16
ATOM 30111 C C . ASP A 1 87 ? -7.745 2.544 2.205 1.00 0.00 87 ASP A C 16
ATOM 30112 O O . ASP A 1 87 ? -8.505 2.986 1.339 1.00 0.00 87 ASP A O 16
ATOM 30121 N N . TYR A 1 88 ? -6.877 1.550 1.971 1.00 0.00 88 TYR A N 16
ATOM 30122 C CA . TYR A 1 88 ? -6.622 0.968 0.629 1.00 0.00 88 TYR A CA 16
ATOM 30123 C C . TYR A 1 88 ? -7.024 -0.534 0.507 1.00 0.00 88 TYR A C 16
ATOM 30124 O O . TYR A 1 88 ? -7.335 -1.223 1.481 1.00 0.00 88 TYR A O 16
ATOM 30142 N N . PHE A 1 89 ? -7.046 -1.008 -0.747 1.00 0.00 89 PHE A N 16
ATOM 30143 C CA . PHE A 1 89 ? -7.618 -2.320 -1.154 1.00 0.00 89 PHE A CA 16
ATOM 30144 C C . PHE A 1 89 ? -7.090 -3.579 -0.388 1.00 0.00 89 PHE A C 16
ATOM 30145 O O . PHE A 1 89 ? -5.882 -3.638 -0.121 1.00 0.00 89 PHE A O 16
ATOM 30162 N N . PRO A 1 90 ? -7.911 -4.621 -0.061 1.00 0.00 90 PRO A N 16
ATOM 30163 C CA . PRO A 1 90 ? -7.416 -5.856 0.648 1.00 0.00 90 PRO A CA 16
ATOM 30164 C C . PRO A 1 90 ? -6.607 -6.886 -0.205 1.00 0.00 90 PRO A C 16
ATOM 30165 O O . PRO A 1 90 ? -6.866 -8.091 -0.214 1.00 0.00 90 PRO A O 16
ATOM 30176 N N . SER A 1 91 ? -5.546 -6.376 -0.826 1.00 0.00 91 SER A N 16
ATOM 30177 C CA . SER A 1 91 ? -4.406 -7.174 -1.337 1.00 0.00 91 SER A CA 16
ATOM 30178 C C . SER A 1 91 ? -3.122 -6.420 -0.890 1.00 0.00 91 SER A C 16
ATOM 30179 O O . SER A 1 91 ? -2.577 -5.589 -1.622 1.00 0.00 91 SER A O 16
ATOM 30187 N N . GLN A 1 92 ? -2.699 -6.650 0.366 1.00 0.00 92 GLN A N 16
ATOM 30188 C CA . GLN A 1 92 ? -1.655 -5.815 1.017 1.00 0.00 92 GLN A CA 16
ATOM 30189 C C . GLN A 1 92 ? -0.591 -6.652 1.782 1.00 0.00 92 GLN A C 16
ATOM 30190 O O . GLN A 1 92 ? -0.498 -6.657 3.010 1.00 0.00 92 GLN A O 16
ATOM 30204 N N . ASP A 1 93 ? 0.255 -7.317 0.991 1.00 0.00 93 ASP A N 16
ATOM 30205 C CA . ASP A 1 93 ? 1.661 -7.645 1.358 1.00 0.00 93 ASP A CA 16
ATOM 30206 C C . ASP A 1 93 ? 2.360 -7.833 -0.021 1.00 0.00 93 ASP A C 16
ATOM 30207 O O . ASP A 1 93 ? 2.203 -8.874 -0.667 1.00 0.00 93 ASP A O 16
ATOM 30216 N N . GLU A 1 94 ? 2.982 -6.759 -0.547 1.00 0.00 94 GLU A N 16
ATOM 30217 C CA . GLU A 1 94 ? 2.891 -6.446 -2.002 1.00 0.00 94 GLU A CA 16
ATOM 30218 C C . GLU A 1 94 ? 3.794 -7.326 -2.921 1.00 0.00 94 GLU A C 16
ATOM 30219 O O . GLU A 1 94 ? 4.891 -6.966 -3.359 1.00 0.00 94 GLU A O 16
ATOM 30231 N N . GLN A 1 95 ? 3.243 -8.511 -3.207 1.00 0.00 95 GLN A N 16
ATOM 30232 C CA . GLN A 1 95 ? 3.935 -9.578 -3.952 1.00 0.00 95 GLN A CA 16
ATOM 30233 C C . GLN A 1 95 ? 3.914 -9.279 -5.477 1.00 0.00 95 GLN A C 16
ATOM 30234 O O . GLN A 1 95 ? 2.899 -9.370 -6.179 1.00 0.00 95 GLN A O 16
ATOM 30248 N N . LEU A 1 96 ? 5.101 -8.897 -5.938 1.00 0.00 96 LEU A N 16
ATOM 30249 C CA . LEU A 1 96 ? 5.421 -8.753 -7.385 1.00 0.00 96 LEU A CA 16
ATOM 30250 C C . LEU A 1 96 ? 5.521 -10.141 -8.097 1.00 0.00 96 LEU A C 16
ATOM 30251 O O . LEU A 1 96 ? 6.572 -10.792 -8.102 1.00 0.00 96 LEU A O 16
ATOM 30267 N N . ALA A 1 97 ? 4.396 -10.592 -8.672 1.00 0.00 97 ALA A N 16
ATOM 30268 C CA . ALA A 1 97 ? 4.273 -11.959 -9.226 1.00 0.00 97 ALA A CA 16
ATOM 30269 C C . ALA A 1 97 ? 4.676 -12.032 -10.723 1.00 0.00 97 ALA A C 16
ATOM 30270 O O . ALA A 1 97 ? 4.056 -11.411 -11.594 1.00 0.00 97 ALA A O 16
ATOM 30277 N N . LYS A 1 98 ? 5.734 -12.804 -11.014 1.00 0.00 98 LYS A N 16
ATOM 30278 C CA . LYS A 1 98 ? 6.350 -12.861 -12.367 1.00 0.00 98 LYS A CA 16
ATOM 30279 C C . LYS A 1 98 ? 5.586 -13.730 -13.412 1.00 0.00 98 LYS A C 16
ATOM 30280 O O . LYS A 1 98 ? 5.989 -14.844 -13.752 1.00 0.00 98 LYS A O 16
ATOM 30299 N N . ALA A 1 99 ? 4.500 -13.159 -13.958 1.00 0.00 99 ALA A N 16
ATOM 30300 C CA . ALA A 1 99 ? 3.712 -13.789 -15.046 1.00 0.00 99 ALA A CA 16
ATOM 30301 C C . ALA A 1 99 ? 4.336 -13.510 -16.442 1.00 0.00 99 ALA A C 16
ATOM 30302 O O . ALA A 1 99 ? 5.134 -14.335 -16.892 1.00 0.00 99 ALA A O 16
ATOM 30309 N N . ALA A 1 100 ? 4.041 -12.373 -17.105 1.00 0.00 100 ALA A N 16
ATOM 30310 C CA . ALA A 1 100 ? 4.651 -12.034 -18.416 1.00 0.00 100 ALA A CA 16
ATOM 30311 C C . ALA A 1 100 ? 5.457 -10.696 -18.356 1.00 0.00 100 ALA A C 16
ATOM 30312 O O . ALA A 1 100 ? 4.914 -9.649 -18.726 1.00 0.00 100 ALA A O 16
ATOM 30319 N N . PRO A 1 101 ? 6.754 -10.662 -17.927 1.00 0.00 101 PRO A N 16
ATOM 30320 C CA . PRO A 1 101 ? 7.498 -9.374 -17.711 1.00 0.00 101 PRO A CA 16
ATOM 30321 C C . PRO A 1 101 ? 8.105 -8.780 -19.010 1.00 0.00 101 PRO A C 16
ATOM 30322 O O . PRO A 1 101 ? 9.303 -8.885 -19.295 1.00 0.00 101 PRO A O 16
ATOM 30333 N N . LYS A 1 102 ? 7.228 -8.169 -19.814 1.00 0.00 102 LYS A N 16
ATOM 30334 C CA . LYS A 1 102 ? 7.571 -7.666 -21.171 1.00 0.00 102 LYS A CA 16
ATOM 30335 C C . LYS A 1 102 ? 6.555 -6.563 -21.584 1.00 0.00 102 LYS A C 16
ATOM 30336 O O . LYS A 1 102 ? 5.351 -6.712 -21.362 1.00 0.00 102 LYS A O 16
ATOM 30355 N N . GLN A 1 103 ? 7.020 -5.475 -22.218 1.00 0.00 103 GLN A N 16
ATOM 30356 C CA . GLN A 1 103 ? 6.127 -4.345 -22.612 1.00 0.00 103 GLN A CA 16
ATOM 30357 C C . GLN A 1 103 ? 5.368 -4.589 -23.956 1.00 0.00 103 GLN A C 16
ATOM 30358 O O . GLN A 1 103 ? 5.688 -4.022 -25.002 1.00 0.00 103 GLN A O 16
ATOM 30372 N N . PHE A 1 104 ? 4.303 -5.395 -23.868 1.00 0.00 104 PHE A N 16
ATOM 30373 C CA . PHE A 1 104 ? 3.256 -5.535 -24.924 1.00 0.00 104 PHE A CA 16
ATOM 30374 C C . PHE A 1 104 ? 1.965 -4.744 -24.520 1.00 0.00 104 PHE A C 16
ATOM 30375 O O . PHE A 1 104 ? 0.899 -5.302 -24.243 1.00 0.00 104 PHE A O 16
ATOM 30392 N N . GLY A 1 105 ? 2.133 -3.418 -24.402 1.00 0.00 105 GLY A N 16
ATOM 30393 C CA . GLY A 1 105 ? 1.340 -2.609 -23.443 1.00 0.00 105 GLY A CA 16
ATOM 30394 C C . GLY A 1 105 ? 2.168 -2.246 -22.189 1.00 0.00 105 GLY A C 16
ATOM 30395 O O . GLY A 1 105 ? 3.060 -2.997 -21.784 1.00 0.00 105 GLY A O 16
ATOM 30399 N N . ARG A 1 106 ? 1.884 -1.085 -21.589 1.00 0.00 106 ARG A N 16
ATOM 30400 C CA . ARG A 1 106 ? 2.805 -0.430 -20.616 1.00 0.00 106 ARG A CA 16
ATOM 30401 C C . ARG A 1 106 ? 3.159 -1.261 -19.345 1.00 0.00 106 ARG A C 16
ATOM 30402 O O . ARG A 1 106 ? 2.327 -1.468 -18.460 1.00 0.00 106 ARG A O 16
ATOM 30423 N N . ASN A 1 107 ? 4.431 -1.672 -19.265 1.00 0.00 107 ASN A N 16
ATOM 30424 C CA . ASN A 1 107 ? 5.002 -2.340 -18.065 1.00 0.00 107 ASN A CA 16
ATOM 30425 C C . ASN A 1 107 ? 6.033 -1.391 -17.381 1.00 0.00 107 ASN A C 16
ATOM 30426 O O . ASN A 1 107 ? 7.248 -1.588 -17.475 1.00 0.00 107 ASN A O 16
ATOM 30437 N N . LEU A 1 108 ? 5.527 -0.352 -16.695 1.00 0.00 108 LEU A N 16
ATOM 30438 C CA . LEU A 1 108 ? 6.378 0.687 -16.047 1.00 0.00 108 LEU A CA 16
ATOM 30439 C C . LEU A 1 108 ? 5.567 1.317 -14.877 1.00 0.00 108 LEU A C 16
ATOM 30440 O O . LEU A 1 108 ? 4.614 2.066 -15.117 1.00 0.00 108 LEU A O 16
ATOM 30456 N N . ALA A 1 109 ? 5.955 1.018 -13.623 1.00 0.00 109 ALA A N 16
ATOM 30457 C CA . ALA A 1 109 ? 5.150 1.359 -12.416 1.00 0.00 109 ALA A CA 16
ATOM 30458 C C . ALA A 1 109 ? 4.703 2.838 -12.219 1.00 0.00 109 ALA A C 16
ATOM 30459 O O . ALA A 1 109 ? 3.509 3.068 -12.003 1.00 0.00 109 ALA A O 16
ATOM 30466 N N . ARG A 1 110 ? 5.622 3.817 -12.319 1.00 0.00 110 ARG A N 16
ATOM 30467 C CA . ARG A 1 110 ? 5.244 5.249 -12.445 1.00 0.00 110 ARG A CA 16
ATOM 30468 C C . ARG A 1 110 ? 6.210 5.996 -13.403 1.00 0.00 110 ARG A C 16
ATOM 30469 O O . ARG A 1 110 ? 7.433 6.003 -13.212 1.00 0.00 110 ARG A O 16
ATOM 30490 N N . ASP A 1 111 ? 5.642 6.653 -14.410 1.00 0.00 111 ASP A N 16
ATOM 30491 C CA . ASP A 1 111 ? 6.386 7.450 -15.413 1.00 0.00 111 ASP A CA 16
ATOM 30492 C C . ASP A 1 111 ? 6.732 8.902 -14.956 1.00 0.00 111 ASP A C 16
ATOM 30493 O O . ASP A 1 111 ? 6.253 9.409 -13.936 1.00 0.00 111 ASP A O 16
ATOM 30502 N N . LYS A 1 112 ? 7.628 9.548 -15.717 1.00 0.00 112 LYS A N 16
ATOM 30503 C CA . LYS A 1 112 ? 8.014 10.965 -15.488 1.00 0.00 112 LYS A CA 16
ATOM 30504 C C . LYS A 1 112 ? 8.448 11.600 -16.846 1.00 0.00 112 LYS A C 16
ATOM 30505 O O . LYS A 1 112 ? 9.642 11.725 -17.138 1.00 0.00 112 LYS A O 16
ATOM 30524 N N . LYS A 1 113 ? 7.472 12.040 -17.655 1.00 0.00 113 LYS A N 16
ATOM 30525 C CA . LYS A 1 113 ? 7.763 12.782 -18.915 1.00 0.00 113 LYS A CA 16
ATOM 30526 C C . LYS A 1 113 ? 7.724 14.320 -18.657 1.00 0.00 113 LYS A C 16
ATOM 30527 O O . LYS A 1 113 ? 6.701 14.978 -18.868 1.00 0.00 113 LYS A O 16
ATOM 30546 N N . LYS A 1 114 ? 8.864 14.891 -18.239 1.00 0.00 114 LYS A N 16
ATOM 30547 C CA . LYS A 1 114 ? 9.040 16.361 -18.126 1.00 0.00 114 LYS A CA 16
ATOM 30548 C C . LYS A 1 114 ? 10.558 16.704 -18.192 1.00 0.00 114 LYS A C 16
ATOM 30549 O O . LYS A 1 114 ? 11.345 16.267 -17.346 1.00 0.00 114 LYS A O 16
ATOM 30568 N N . GLN A 1 115 ? 10.949 17.488 -19.205 1.00 0.00 115 GLN A N 16
ATOM 30569 C CA . GLN A 1 115 ? 12.383 17.770 -19.508 1.00 0.00 115 GLN A CA 16
ATOM 30570 C C . GLN A 1 115 ? 13.218 18.511 -18.401 1.00 0.00 115 GLN A C 16
ATOM 30571 O O . GLN A 1 115 ? 14.370 18.143 -18.167 1.00 0.00 115 GLN A O 16
ATOM 30585 N N . ARG A 1 116 ? 12.621 19.497 -17.710 1.00 0.00 116 ARG A N 16
ATOM 30586 C CA . ARG A 1 116 ? 13.198 20.051 -16.451 1.00 0.00 116 ARG A CA 16
ATOM 30587 C C . ARG A 1 116 ? 12.679 19.168 -15.276 1.00 0.00 116 ARG A C 16
ATOM 30588 O O . ARG A 1 116 ? 11.564 19.363 -14.780 1.00 0.00 116 ARG A O 16
ATOM 30609 N N . GLY A 1 117 ? 13.482 18.161 -14.897 1.00 0.00 117 GLY A N 16
ATOM 30610 C CA . GLY A 1 117 ? 12.990 17.011 -14.090 1.00 0.00 117 GLY A CA 16
ATOM 30611 C C . GLY A 1 117 ? 12.741 17.174 -12.573 1.00 0.00 117 GLY A C 16
ATOM 30612 O O . GLY A 1 117 ? 13.299 16.433 -11.762 1.00 0.00 117 GLY A O 16
ATOM 30616 N N . ARG A 1 118 ? 11.803 18.057 -12.254 1.00 0.00 118 ARG A N 16
ATOM 30617 C CA . ARG A 1 118 ? 11.280 18.310 -10.884 1.00 0.00 118 ARG A CA 16
ATOM 30618 C C . ARG A 1 118 ? 9.850 18.872 -11.110 1.00 0.00 118 ARG A C 16
ATOM 30619 O O . ARG A 1 118 ? 9.688 20.077 -11.419 1.00 0.00 118 ARG A O 16
ATOM 30641 N N . MET A 1 1 ? -10.870 -0.145 -35.035 1.00 0.00 1 MET A N 17
ATOM 30642 C CA . MET A 1 1 ? -9.500 -0.186 -34.442 1.00 0.00 1 MET A CA 17
ATOM 30643 C C . MET A 1 1 ? -9.437 -1.230 -33.281 1.00 0.00 1 MET A C 17
ATOM 30644 O O . MET A 1 1 ? -10.349 -1.282 -32.451 1.00 0.00 1 MET A O 17
ATOM 30660 N N . ALA A 1 2 ? -8.367 -2.035 -33.224 1.00 0.00 2 ALA A N 17
ATOM 30661 C CA . ALA A 1 2 ? -8.186 -3.042 -32.148 1.00 0.00 2 ALA A CA 17
ATOM 30662 C C . ALA A 1 2 ? -7.480 -2.442 -30.898 1.00 0.00 2 ALA A C 17
ATOM 30663 O O . ALA A 1 2 ? -6.274 -2.172 -30.917 1.00 0.00 2 ALA A O 17
ATOM 30670 N N . GLY A 1 3 ? -8.241 -2.236 -29.811 1.00 0.00 3 GLY A N 17
ATOM 30671 C CA . GLY A 1 3 ? -7.702 -1.621 -28.573 1.00 0.00 3 GLY A CA 17
ATOM 30672 C C . GLY A 1 3 ? -6.963 -2.580 -27.628 1.00 0.00 3 GLY A C 17
ATOM 30673 O O . GLY A 1 3 ? -7.503 -2.977 -26.593 1.00 0.00 3 GLY A O 17
ATOM 30677 N N . SER A 1 4 ? -5.712 -2.915 -27.972 1.00 0.00 4 SER A N 17
ATOM 30678 C CA . SER A 1 4 ? -4.888 -3.851 -27.168 1.00 0.00 4 SER A CA 17
ATOM 30679 C C . SER A 1 4 ? -4.109 -3.115 -26.042 1.00 0.00 4 SER A C 17
ATOM 30680 O O . SER A 1 4 ? -2.980 -2.652 -26.229 1.00 0.00 4 SER A O 17
ATOM 30688 N N . GLY A 1 5 ? -4.721 -3.056 -24.845 1.00 0.00 5 GLY A N 17
ATOM 30689 C CA . GLY A 1 5 ? -4.093 -2.445 -23.650 1.00 0.00 5 GLY A CA 17
ATOM 30690 C C . GLY A 1 5 ? -2.993 -3.308 -23.014 1.00 0.00 5 GLY A C 17
ATOM 30691 O O . GLY A 1 5 ? -3.262 -4.155 -22.157 1.00 0.00 5 GLY A O 17
ATOM 30695 N N . ILE A 1 6 ? -1.767 -3.123 -23.508 1.00 0.00 6 ILE A N 17
ATOM 30696 C CA . ILE A 1 6 ? -0.572 -3.902 -23.068 1.00 0.00 6 ILE A CA 17
ATOM 30697 C C . ILE A 1 6 ? 0.190 -3.201 -21.909 1.00 0.00 6 ILE A C 17
ATOM 30698 O O . ILE A 1 6 ? 1.223 -2.550 -22.086 1.00 0.00 6 ILE A O 17
ATOM 30714 N N . ILE A 1 7 ? -0.328 -3.394 -20.689 1.00 0.00 7 ILE A N 17
ATOM 30715 C CA . ILE A 1 7 ? 0.325 -2.926 -19.433 1.00 0.00 7 ILE A CA 17
ATOM 30716 C C . ILE A 1 7 ? 1.403 -3.956 -18.991 1.00 0.00 7 ILE A C 17
ATOM 30717 O O . ILE A 1 7 ? 1.115 -4.977 -18.362 1.00 0.00 7 ILE A O 17
ATOM 30733 N N . TYR A 1 8 ? 2.658 -3.667 -19.374 1.00 0.00 8 TYR A N 17
ATOM 30734 C CA . TYR A 1 8 ? 3.804 -4.594 -19.176 1.00 0.00 8 TYR A CA 17
ATOM 30735 C C . TYR A 1 8 ? 4.222 -4.777 -17.670 1.00 0.00 8 TYR A C 17
ATOM 30736 O O . TYR A 1 8 ? 4.979 -3.982 -17.104 1.00 0.00 8 TYR A O 17
ATOM 30754 N N . LYS A 1 9 ? 3.726 -5.853 -17.057 1.00 0.00 9 LYS A N 17
ATOM 30755 C CA . LYS A 1 9 ? 4.078 -6.269 -15.677 1.00 0.00 9 LYS A CA 17
ATOM 30756 C C . LYS A 1 9 ? 3.994 -7.833 -15.616 1.00 0.00 9 LYS A C 17
ATOM 30757 O O . LYS A 1 9 ? 3.142 -8.456 -16.261 1.00 0.00 9 LYS A O 17
ATOM 30776 N N . GLN A 1 10 ? 4.860 -8.460 -14.809 1.00 0.00 10 GLN A N 17
ATOM 30777 C CA . GLN A 1 10 ? 4.873 -9.941 -14.673 1.00 0.00 10 GLN A CA 17
ATOM 30778 C C . GLN A 1 10 ? 3.682 -10.463 -13.793 1.00 0.00 10 GLN A C 17
ATOM 30779 O O . GLN A 1 10 ? 3.603 -10.055 -12.627 1.00 0.00 10 GLN A O 17
ATOM 30793 N N . PRO A 1 11 ? 2.749 -11.341 -14.262 1.00 0.00 11 PRO A N 17
ATOM 30794 C CA . PRO A 1 11 ? 1.478 -11.633 -13.504 1.00 0.00 11 PRO A CA 17
ATOM 30795 C C . PRO A 1 11 ? 1.522 -12.686 -12.357 1.00 0.00 11 PRO A C 17
ATOM 30796 O O . PRO A 1 11 ? 0.553 -13.414 -12.121 1.00 0.00 11 PRO A O 17
ATOM 30807 N N . ILE A 1 12 ? 2.586 -12.637 -11.561 1.00 0.00 12 ILE A N 17
ATOM 30808 C CA . ILE A 1 12 ? 2.775 -13.470 -10.340 1.00 0.00 12 ILE A CA 17
ATOM 30809 C C . ILE A 1 12 ? 3.674 -12.663 -9.361 1.00 0.00 12 ILE A C 17
ATOM 30810 O O . ILE A 1 12 ? 4.900 -12.636 -9.501 1.00 0.00 12 ILE A O 17
ATOM 30826 N N . TYR A 1 13 ? 3.059 -11.948 -8.406 1.00 0.00 13 TYR A N 17
ATOM 30827 C CA . TYR A 1 13 ? 3.775 -10.947 -7.572 1.00 0.00 13 TYR A CA 17
ATOM 30828 C C . TYR A 1 13 ? 2.962 -10.661 -6.280 1.00 0.00 13 TYR A C 17
ATOM 30829 O O . TYR A 1 13 ? 1.935 -9.976 -6.319 1.00 0.00 13 TYR A O 17
ATOM 30847 N N . GLN A 1 14 ? 3.406 -11.193 -5.131 1.00 0.00 14 GLN A N 17
ATOM 30848 C CA . GLN A 1 14 ? 2.649 -11.074 -3.856 1.00 0.00 14 GLN A CA 17
ATOM 30849 C C . GLN A 1 14 ? 2.658 -9.689 -3.163 1.00 0.00 14 GLN A C 17
ATOM 30850 O O . GLN A 1 14 ? 1.597 -9.244 -2.719 1.00 0.00 14 GLN A O 17
ATOM 30864 N N . GLY A 1 15 ? 3.810 -8.993 -3.110 1.00 0.00 15 GLY A N 17
ATOM 30865 C CA . GLY A 1 15 ? 3.869 -7.587 -2.637 1.00 0.00 15 GLY A CA 17
ATOM 30866 C C . GLY A 1 15 ? 3.367 -6.535 -3.644 1.00 0.00 15 GLY A C 17
ATOM 30867 O O . GLY A 1 15 ? 4.151 -5.740 -4.163 1.00 0.00 15 GLY A O 17
ATOM 30871 N N . ASN A 1 16 ? 2.052 -6.537 -3.884 1.00 0.00 16 ASN A N 17
ATOM 30872 C CA . ASN A 1 16 ? 1.425 -5.804 -5.009 1.00 0.00 16 ASN A CA 17
ATOM 30873 C C . ASN A 1 16 ? 0.910 -4.393 -4.624 1.00 0.00 16 ASN A C 17
ATOM 30874 O O . ASN A 1 16 ? 1.548 -3.402 -4.991 1.00 0.00 16 ASN A O 17
ATOM 30885 N N . LEU A 1 17 ? -0.207 -4.291 -3.885 1.00 0.00 17 LEU A N 17
ATOM 30886 C CA . LEU A 1 17 ? -0.864 -2.991 -3.580 1.00 0.00 17 LEU A CA 17
ATOM 30887 C C . LEU A 1 17 ? -0.258 -2.275 -2.342 1.00 0.00 17 LEU A C 17
ATOM 30888 O O . LEU A 1 17 ? 0.628 -1.425 -2.495 1.00 0.00 17 LEU A O 17
ATOM 30904 N N . ILE A 1 18 ? -0.711 -2.636 -1.140 1.00 0.00 18 ILE A N 17
ATOM 30905 C CA . ILE A 1 18 ? -0.374 -1.941 0.128 1.00 0.00 18 ILE A CA 17
ATOM 30906 C C . ILE A 1 18 ? 0.471 -2.928 0.986 1.00 0.00 18 ILE A C 17
ATOM 30907 O O . ILE A 1 18 ? 0.024 -4.024 1.343 1.00 0.00 18 ILE A O 17
ATOM 30923 N N . LYS A 1 19 ? 1.669 -2.484 1.357 1.00 0.00 19 LYS A N 17
ATOM 30924 C CA . LYS A 1 19 ? 2.600 -3.275 2.200 1.00 0.00 19 LYS A CA 17
ATOM 30925 C C . LYS A 1 19 ? 2.510 -2.704 3.648 1.00 0.00 19 LYS A C 17
ATOM 30926 O O . LYS A 1 19 ? 3.343 -1.894 4.051 1.00 0.00 19 LYS A O 17
ATOM 30945 N N . GLN A 1 20 ? 1.441 -3.048 4.395 1.00 0.00 20 GLN A N 17
ATOM 30946 C CA . GLN A 1 20 ? 0.875 -2.125 5.430 1.00 0.00 20 GLN A CA 17
ATOM 30947 C C . GLN A 1 20 ? 1.827 -1.689 6.578 1.00 0.00 20 GLN A C 17
ATOM 30948 O O . GLN A 1 20 ? 1.959 -0.487 6.808 1.00 0.00 20 GLN A O 17
ATOM 30962 N N . ASN A 1 21 ? 2.510 -2.632 7.245 1.00 0.00 21 ASN A N 17
ATOM 30963 C CA . ASN A 1 21 ? 3.557 -2.286 8.248 1.00 0.00 21 ASN A CA 17
ATOM 30964 C C . ASN A 1 21 ? 4.837 -1.590 7.676 1.00 0.00 21 ASN A C 17
ATOM 30965 O O . ASN A 1 21 ? 5.389 -0.740 8.368 1.00 0.00 21 ASN A O 17
ATOM 30976 N N . ALA A 1 22 ? 5.266 -1.869 6.430 1.00 0.00 22 ALA A N 17
ATOM 30977 C CA . ALA A 1 22 ? 6.212 -0.975 5.711 1.00 0.00 22 ALA A CA 17
ATOM 30978 C C . ALA A 1 22 ? 5.680 0.457 5.373 1.00 0.00 22 ALA A C 17
ATOM 30979 O O . ALA A 1 22 ? 6.447 1.404 5.524 1.00 0.00 22 ALA A O 17
ATOM 30986 N N . VAL A 1 23 ? 4.407 0.637 4.973 1.00 0.00 23 VAL A N 17
ATOM 30987 C CA . VAL A 1 23 ? 3.783 1.992 4.819 1.00 0.00 23 VAL A CA 17
ATOM 30988 C C . VAL A 1 23 ? 3.620 2.791 6.170 1.00 0.00 23 VAL A C 17
ATOM 30989 O O . VAL A 1 23 ? 3.899 3.991 6.205 1.00 0.00 23 VAL A O 17
ATOM 31002 N N . GLU A 1 24 ? 3.199 2.131 7.250 1.00 0.00 24 GLU A N 17
ATOM 31003 C CA . GLU A 1 24 ? 3.334 2.647 8.642 1.00 0.00 24 GLU A CA 17
ATOM 31004 C C . GLU A 1 24 ? 4.787 2.984 9.096 1.00 0.00 24 GLU A C 17
ATOM 31005 O O . GLU A 1 24 ? 5.027 4.099 9.566 1.00 0.00 24 GLU A O 17
ATOM 31017 N N . GLN A 1 25 ? 5.744 2.063 8.921 1.00 0.00 25 GLN A N 17
ATOM 31018 C CA . GLN A 1 25 ? 7.146 2.249 9.386 1.00 0.00 25 GLN A CA 17
ATOM 31019 C C . GLN A 1 25 ? 8.066 3.145 8.496 1.00 0.00 25 GLN A C 17
ATOM 31020 O O . GLN A 1 25 ? 9.034 3.683 9.037 1.00 0.00 25 GLN A O 17
ATOM 31034 N N . LEU A 1 26 ? 7.802 3.323 7.183 1.00 0.00 26 LEU A N 17
ATOM 31035 C CA . LEU A 1 26 ? 8.688 4.100 6.266 1.00 0.00 26 LEU A CA 17
ATOM 31036 C C . LEU A 1 26 ? 9.121 5.540 6.663 1.00 0.00 26 LEU A C 17
ATOM 31037 O O . LEU A 1 26 ? 10.235 5.929 6.311 1.00 0.00 26 LEU A O 17
ATOM 31053 N N . GLN A 1 27 ? 8.270 6.299 7.386 1.00 0.00 27 GLN A N 17
ATOM 31054 C CA . GLN A 1 27 ? 8.624 7.626 7.982 1.00 0.00 27 GLN A CA 17
ATOM 31055 C C . GLN A 1 27 ? 9.356 8.648 7.054 1.00 0.00 27 GLN A C 17
ATOM 31056 O O . GLN A 1 27 ? 10.383 9.234 7.409 1.00 0.00 27 GLN A O 17
ATOM 31070 N N . VAL A 1 28 ? 8.797 8.857 5.853 1.00 0.00 28 VAL A N 17
ATOM 31071 C CA . VAL A 1 28 ? 9.424 9.712 4.807 1.00 0.00 28 VAL A CA 17
ATOM 31072 C C . VAL A 1 28 ? 8.926 11.180 4.995 1.00 0.00 28 VAL A C 17
ATOM 31073 O O . VAL A 1 28 ? 7.723 11.441 5.062 1.00 0.00 28 VAL A O 17
ATOM 31086 N N . GLY A 1 29 ? 9.887 12.107 5.065 1.00 0.00 29 GLY A N 17
ATOM 31087 C CA . GLY A 1 29 ? 9.625 13.551 5.251 1.00 0.00 29 GLY A CA 17
ATOM 31088 C C . GLY A 1 29 ? 10.025 14.485 4.100 1.00 0.00 29 GLY A C 17
ATOM 31089 O O . GLY A 1 29 ? 9.335 15.478 3.901 1.00 0.00 29 GLY A O 17
ATOM 31093 N N . GLN A 1 30 ? 11.122 14.220 3.379 1.00 0.00 30 GLN A N 17
ATOM 31094 C CA . GLN A 1 30 ? 11.612 15.113 2.293 1.00 0.00 30 GLN A CA 17
ATOM 31095 C C . GLN A 1 30 ? 11.312 14.662 0.824 1.00 0.00 30 GLN A C 17
ATOM 31096 O O . GLN A 1 30 ? 11.536 15.474 -0.072 1.00 0.00 30 GLN A O 17
ATOM 31110 N N . SER A 1 31 ? 10.825 13.434 0.553 1.00 0.00 31 SER A N 17
ATOM 31111 C CA . SER A 1 31 ? 10.763 12.901 -0.835 1.00 0.00 31 SER A CA 17
ATOM 31112 C C . SER A 1 31 ? 9.391 12.250 -1.184 1.00 0.00 31 SER A C 17
ATOM 31113 O O . SER A 1 31 ? 9.092 11.119 -0.783 1.00 0.00 31 SER A O 17
ATOM 31121 N N . LYS A 1 32 ? 8.599 12.938 -2.019 1.00 0.00 32 LYS A N 17
ATOM 31122 C CA . LYS A 1 32 ? 7.323 12.401 -2.565 1.00 0.00 32 LYS A CA 17
ATOM 31123 C C . LYS A 1 32 ? 7.388 11.126 -3.463 1.00 0.00 32 LYS A C 17
ATOM 31124 O O . LYS A 1 32 ? 6.533 10.243 -3.356 1.00 0.00 32 LYS A O 17
ATOM 31143 N N . GLN A 1 33 ? 8.409 11.043 -4.317 1.00 0.00 33 GLN A N 17
ATOM 31144 C CA . GLN A 1 33 ? 8.719 9.846 -5.125 1.00 0.00 33 GLN A CA 17
ATOM 31145 C C . GLN A 1 33 ? 9.124 8.557 -4.358 1.00 0.00 33 GLN A C 17
ATOM 31146 O O . GLN A 1 33 ? 8.861 7.472 -4.872 1.00 0.00 33 GLN A O 17
ATOM 31160 N N . GLN A 1 34 ? 9.716 8.647 -3.153 1.00 0.00 34 GLN A N 17
ATOM 31161 C CA . GLN A 1 34 ? 10.002 7.451 -2.314 1.00 0.00 34 GLN A CA 17
ATOM 31162 C C . GLN A 1 34 ? 8.728 6.734 -1.763 1.00 0.00 34 GLN A C 17
ATOM 31163 O O . GLN A 1 34 ? 8.587 5.528 -1.981 1.00 0.00 34 GLN A O 17
ATOM 31177 N N . VAL A 1 35 ? 7.790 7.455 -1.121 1.00 0.00 35 VAL A N 17
ATOM 31178 C CA . VAL A 1 35 ? 6.466 6.870 -0.726 1.00 0.00 35 VAL A CA 17
ATOM 31179 C C . VAL A 1 35 ? 5.581 6.368 -1.911 1.00 0.00 35 VAL A C 17
ATOM 31180 O O . VAL A 1 35 ? 5.037 5.262 -1.838 1.00 0.00 35 VAL A O 17
ATOM 31193 N N . SER A 1 36 ? 5.492 7.140 -3.005 1.00 0.00 36 SER A N 17
ATOM 31194 C CA . SER A 1 36 ? 4.775 6.721 -4.232 1.00 0.00 36 SER A CA 17
ATOM 31195 C C . SER A 1 36 ? 5.416 5.564 -5.050 1.00 0.00 36 SER A C 17
ATOM 31196 O O . SER A 1 36 ? 4.669 4.733 -5.563 1.00 0.00 36 SER A O 17
ATOM 31204 N N . ALA A 1 37 ? 6.752 5.451 -5.131 1.00 0.00 37 ALA A N 17
ATOM 31205 C CA . ALA A 1 37 ? 7.420 4.234 -5.661 1.00 0.00 37 ALA A CA 17
ATOM 31206 C C . ALA A 1 37 ? 7.264 2.939 -4.804 1.00 0.00 37 ALA A C 17
ATOM 31207 O O . ALA A 1 37 ? 6.999 1.881 -5.381 1.00 0.00 37 ALA A O 17
ATOM 31214 N N . LEU A 1 38 ? 7.381 3.015 -3.464 1.00 0.00 38 LEU A N 17
ATOM 31215 C CA . LEU A 1 38 ? 7.080 1.862 -2.562 1.00 0.00 38 LEU A CA 17
ATOM 31216 C C . LEU A 1 38 ? 5.601 1.341 -2.624 1.00 0.00 38 LEU A C 17
ATOM 31217 O O . LEU A 1 38 ? 5.371 0.133 -2.749 1.00 0.00 38 LEU A O 17
ATOM 31233 N N . LEU A 1 39 ? 4.618 2.245 -2.595 1.00 0.00 39 LEU A N 17
ATOM 31234 C CA . LEU A 1 39 ? 3.207 1.917 -2.937 1.00 0.00 39 LEU A CA 17
ATOM 31235 C C . LEU A 1 39 ? 2.933 1.464 -4.412 1.00 0.00 39 LEU A C 17
ATOM 31236 O O . LEU A 1 39 ? 2.114 0.564 -4.626 1.00 0.00 39 LEU A O 17
ATOM 31252 N N . GLY A 1 40 ? 3.610 2.076 -5.387 1.00 0.00 40 GLY A N 17
ATOM 31253 C CA . GLY A 1 40 ? 3.474 1.756 -6.821 1.00 0.00 40 GLY A CA 17
ATOM 31254 C C . GLY A 1 40 ? 2.522 2.698 -7.568 1.00 0.00 40 GLY A C 17
ATOM 31255 O O . GLY A 1 40 ? 1.398 2.312 -7.897 1.00 0.00 40 GLY A O 17
ATOM 31259 N N . THR A 1 41 ? 2.949 3.943 -7.774 1.00 0.00 41 THR A N 17
ATOM 31260 C CA . THR A 1 41 ? 2.119 5.033 -8.375 1.00 0.00 41 THR A CA 17
ATOM 31261 C C . THR A 1 41 ? 3.088 6.218 -8.739 1.00 0.00 41 THR A C 17
ATOM 31262 O O . THR A 1 41 ? 3.968 6.530 -7.926 1.00 0.00 41 THR A O 17
ATOM 31273 N N . PRO A 1 42 ? 2.961 6.946 -9.877 1.00 0.00 42 PRO A N 17
ATOM 31274 C CA . PRO A 1 42 ? 3.769 8.186 -10.125 1.00 0.00 42 PRO A CA 17
ATOM 31275 C C . PRO A 1 42 ? 3.353 9.394 -9.236 1.00 0.00 42 PRO A C 17
ATOM 31276 O O . PRO A 1 42 ? 2.167 9.691 -9.064 1.00 0.00 42 PRO A O 17
ATOM 31287 N N . SER A 1 43 ? 4.348 10.093 -8.680 1.00 0.00 43 SER A N 17
ATOM 31288 C CA . SER A 1 43 ? 4.133 11.327 -7.896 1.00 0.00 43 SER A CA 17
ATOM 31289 C C . SER A 1 43 ? 3.884 12.589 -8.778 1.00 0.00 43 SER A C 17
ATOM 31290 O O . SER A 1 43 ? 3.960 12.559 -10.009 1.00 0.00 43 SER A O 17
ATOM 31298 N N . ILE A 1 44 ? 3.563 13.700 -8.109 1.00 0.00 44 ILE A N 17
ATOM 31299 C CA . ILE A 1 44 ? 3.005 14.918 -8.765 1.00 0.00 44 ILE A CA 17
ATOM 31300 C C . ILE A 1 44 ? 4.015 16.114 -8.596 1.00 0.00 44 ILE A C 17
ATOM 31301 O O . ILE A 1 44 ? 3.923 16.840 -7.597 1.00 0.00 44 ILE A O 17
ATOM 31317 N N . PRO A 1 45 ? 4.951 16.376 -9.544 1.00 0.00 45 PRO A N 17
ATOM 31318 C CA . PRO A 1 45 ? 5.826 17.587 -9.509 1.00 0.00 45 PRO A CA 17
ATOM 31319 C C . PRO A 1 45 ? 5.226 18.798 -10.279 1.00 0.00 45 PRO A C 17
ATOM 31320 O O . PRO A 1 45 ? 5.539 19.026 -11.450 1.00 0.00 45 PRO A O 17
ATOM 31331 N N . ASP A 1 46 ? 4.397 19.597 -9.593 1.00 0.00 46 ASP A N 17
ATOM 31332 C CA . ASP A 1 46 ? 3.852 20.864 -10.147 1.00 0.00 46 ASP A CA 17
ATOM 31333 C C . ASP A 1 46 ? 4.945 21.992 -10.049 1.00 0.00 46 ASP A C 17
ATOM 31334 O O . ASP A 1 46 ? 5.274 22.385 -8.924 1.00 0.00 46 ASP A O 17
ATOM 31343 N N . PRO A 1 47 ? 5.532 22.544 -11.145 1.00 0.00 47 PRO A N 17
ATOM 31344 C CA . PRO A 1 47 ? 6.622 23.575 -11.033 1.00 0.00 47 PRO A CA 17
ATOM 31345 C C . PRO A 1 47 ? 6.257 24.987 -10.499 1.00 0.00 47 PRO A C 17
ATOM 31346 O O . PRO A 1 47 ? 7.166 25.759 -10.187 1.00 0.00 47 PRO A O 17
ATOM 31357 N N . PHE A 1 48 ? 4.961 25.299 -10.338 1.00 0.00 48 PHE A N 17
ATOM 31358 C CA . PHE A 1 48 ? 4.510 26.429 -9.484 1.00 0.00 48 PHE A CA 17
ATOM 31359 C C . PHE A 1 48 ? 4.609 26.108 -7.954 1.00 0.00 48 PHE A C 17
ATOM 31360 O O . PHE A 1 48 ? 5.333 26.798 -7.237 1.00 0.00 48 PHE A O 17
ATOM 31377 N N . HIS A 1 49 ? 3.869 25.095 -7.475 1.00 0.00 49 HIS A N 17
ATOM 31378 C CA . HIS A 1 49 ? 3.899 24.648 -6.058 1.00 0.00 49 HIS A CA 17
ATOM 31379 C C . HIS A 1 49 ? 3.423 23.167 -6.043 1.00 0.00 49 HIS A C 17
ATOM 31380 O O . HIS A 1 49 ? 2.243 22.901 -6.291 1.00 0.00 49 HIS A O 17
ATOM 31394 N N . ALA A 1 50 ? 4.341 22.216 -5.805 1.00 0.00 50 ALA A N 17
ATOM 31395 C CA . ALA A 1 50 ? 4.067 20.774 -6.023 1.00 0.00 50 ALA A CA 17
ATOM 31396 C C . ALA A 1 50 ? 3.250 20.085 -4.899 1.00 0.00 50 ALA A C 17
ATOM 31397 O O . ALA A 1 50 ? 3.792 19.617 -3.895 1.00 0.00 50 ALA A O 17
ATOM 31404 N N . GLN A 1 51 ? 1.933 19.964 -5.093 1.00 0.00 51 GLN A N 17
ATOM 31405 C CA . GLN A 1 51 ? 0.969 19.756 -3.969 1.00 0.00 51 GLN A CA 17
ATOM 31406 C C . GLN A 1 51 ? 0.520 18.267 -3.771 1.00 0.00 51 GLN A C 17
ATOM 31407 O O . GLN A 1 51 ? 1.172 17.330 -4.243 1.00 0.00 51 GLN A O 17
ATOM 31421 N N . ARG A 1 52 ? -0.551 18.063 -2.978 1.00 0.00 52 ARG A N 17
ATOM 31422 C CA . ARG A 1 52 ? -1.027 16.733 -2.519 1.00 0.00 52 ARG A CA 17
ATOM 31423 C C . ARG A 1 52 ? -1.394 15.689 -3.618 1.00 0.00 52 ARG A C 17
ATOM 31424 O O . ARG A 1 52 ? -1.952 16.029 -4.666 1.00 0.00 52 ARG A O 17
ATOM 31445 N N . TRP A 1 53 ? -1.174 14.410 -3.295 1.00 0.00 53 TRP A N 17
ATOM 31446 C CA . TRP A 1 53 ? -1.761 13.264 -4.055 1.00 0.00 53 TRP A CA 17
ATOM 31447 C C . TRP A 1 53 ? -3.066 12.852 -3.333 1.00 0.00 53 TRP A C 17
ATOM 31448 O O . TRP A 1 53 ? -3.014 12.070 -2.388 1.00 0.00 53 TRP A O 17
ATOM 31469 N N . ASP A 1 54 ? -4.212 13.397 -3.773 1.00 0.00 54 ASP A N 17
ATOM 31470 C CA . ASP A 1 54 ? -5.558 12.991 -3.277 1.00 0.00 54 ASP A CA 17
ATOM 31471 C C . ASP A 1 54 ? -6.349 12.282 -4.422 1.00 0.00 54 ASP A C 17
ATOM 31472 O O . ASP A 1 54 ? -7.227 12.884 -5.050 1.00 0.00 54 ASP A O 17
ATOM 31481 N N . TYR A 1 55 ? -6.004 11.020 -4.728 1.00 0.00 55 TYR A N 17
ATOM 31482 C CA . TYR A 1 55 ? -6.564 10.324 -5.916 1.00 0.00 55 TYR A CA 17
ATOM 31483 C C . TYR A 1 55 ? -6.736 8.804 -5.623 1.00 0.00 55 TYR A C 17
ATOM 31484 O O . TYR A 1 55 ? -5.788 8.129 -5.202 1.00 0.00 55 TYR A O 17
ATOM 31502 N N . THR A 1 56 ? -7.921 8.254 -5.948 1.00 0.00 56 THR A N 17
ATOM 31503 C CA . THR A 1 56 ? -8.165 6.778 -5.951 1.00 0.00 56 THR A CA 17
ATOM 31504 C C . THR A 1 56 ? -7.283 6.090 -7.041 1.00 0.00 56 THR A C 17
ATOM 31505 O O . THR A 1 56 ? -7.562 6.168 -8.240 1.00 0.00 56 THR A O 17
ATOM 31516 N N . SER A 1 57 ? -6.173 5.499 -6.597 1.00 0.00 57 SER A N 17
ATOM 31517 C CA . SER A 1 57 ? -5.033 5.187 -7.489 1.00 0.00 57 SER A CA 17
ATOM 31518 C C . SER A 1 57 ? -4.926 3.672 -7.761 1.00 0.00 57 SER A C 17
ATOM 31519 O O . SER A 1 57 ? -5.204 2.839 -6.889 1.00 0.00 57 SER A O 17
ATOM 31527 N N . THR A 1 58 ? -4.504 3.310 -8.981 1.00 0.00 58 THR A N 17
ATOM 31528 C CA . THR A 1 58 ? -4.226 1.898 -9.337 1.00 0.00 58 THR A CA 17
ATOM 31529 C C . THR A 1 58 ? -3.027 1.748 -10.315 1.00 0.00 58 THR A C 17
ATOM 31530 O O . THR A 1 58 ? -2.631 2.665 -11.040 1.00 0.00 58 THR A O 17
ATOM 31541 N N . GLN A 1 59 ? -2.455 0.543 -10.285 1.00 0.00 59 GLN A N 17
ATOM 31542 C CA . GLN A 1 59 ? -1.320 0.143 -11.165 1.00 0.00 59 GLN A CA 17
ATOM 31543 C C . GLN A 1 59 ? -1.475 -1.365 -11.554 1.00 0.00 59 GLN A C 17
ATOM 31544 O O . GLN A 1 59 ? -0.623 -2.198 -11.232 1.00 0.00 59 GLN A O 17
ATOM 31558 N N . ARG A 1 60 ? -2.571 -1.740 -12.235 1.00 0.00 60 ARG A N 17
ATOM 31559 C CA . ARG A 1 60 ? -2.965 -3.166 -12.360 1.00 0.00 60 ARG A CA 17
ATOM 31560 C C . ARG A 1 60 ? -2.363 -3.873 -13.602 1.00 0.00 60 ARG A C 17
ATOM 31561 O O . ARG A 1 60 ? -2.366 -3.322 -14.704 1.00 0.00 60 ARG A O 17
ATOM 31582 N N . VAL A 1 61 ? -1.925 -5.125 -13.430 1.00 0.00 61 VAL A N 17
ATOM 31583 C CA . VAL A 1 61 ? -1.523 -6.009 -14.564 1.00 0.00 61 VAL A CA 17
ATOM 31584 C C . VAL A 1 61 ? -2.663 -6.504 -15.518 1.00 0.00 61 VAL A C 17
ATOM 31585 O O . VAL A 1 61 ? -2.406 -6.658 -16.714 1.00 0.00 61 VAL A O 17
ATOM 31598 N N . ASP A 1 62 ? -3.874 -6.790 -15.014 1.00 0.00 62 ASP A N 17
ATOM 31599 C CA . ASP A 1 62 ? -4.912 -7.513 -15.793 1.00 0.00 62 ASP A CA 17
ATOM 31600 C C . ASP A 1 62 ? -5.836 -6.585 -16.647 1.00 0.00 62 ASP A C 17
ATOM 31601 O O . ASP A 1 62 ? -6.215 -5.467 -16.274 1.00 0.00 62 ASP A O 17
ATOM 31610 N N . ARG A 1 63 ? -6.265 -7.161 -17.775 1.00 0.00 63 ARG A N 17
ATOM 31611 C CA . ARG A 1 63 ? -7.426 -6.655 -18.549 1.00 0.00 63 ARG A CA 17
ATOM 31612 C C . ARG A 1 63 ? -8.839 -7.035 -17.957 1.00 0.00 63 ARG A C 17
ATOM 31613 O O . ARG A 1 63 ? -9.772 -6.255 -18.158 1.00 0.00 63 ARG A O 17
ATOM 31634 N N . LEU A 1 64 ? -8.996 -8.158 -17.235 1.00 0.00 64 LEU A N 17
ATOM 31635 C CA . LEU A 1 64 ? -10.296 -8.625 -16.703 1.00 0.00 64 LEU A CA 17
ATOM 31636 C C . LEU A 1 64 ? -10.588 -8.063 -15.265 1.00 0.00 64 LEU A C 17
ATOM 31637 O O . LEU A 1 64 ? -11.256 -7.027 -15.160 1.00 0.00 64 LEU A O 17
ATOM 31653 N N . ALA A 1 65 ? -10.129 -8.717 -14.180 1.00 0.00 65 ALA A N 17
ATOM 31654 C CA . ALA A 1 65 ? -10.546 -8.380 -12.793 1.00 0.00 65 ALA A CA 17
ATOM 31655 C C . ALA A 1 65 ? -9.472 -8.803 -11.747 1.00 0.00 65 ALA A C 17
ATOM 31656 O O . ALA A 1 65 ? -9.480 -9.914 -11.209 1.00 0.00 65 ALA A O 17
ATOM 31663 N N . ARG A 1 66 ? -8.544 -7.878 -11.480 1.00 0.00 66 ARG A N 17
ATOM 31664 C CA . ARG A 1 66 ? -7.401 -8.081 -10.541 1.00 0.00 66 ARG A CA 17
ATOM 31665 C C . ARG A 1 66 ? -6.746 -6.678 -10.342 1.00 0.00 66 ARG A C 17
ATOM 31666 O O . ARG A 1 66 ? -5.787 -6.323 -11.036 1.00 0.00 66 ARG A O 17
ATOM 31687 N N . THR A 1 67 ? -7.294 -5.875 -9.424 1.00 0.00 67 THR A N 17
ATOM 31688 C CA . THR A 1 67 ? -6.914 -4.443 -9.291 1.00 0.00 67 THR A CA 17
ATOM 31689 C C . THR A 1 67 ? -6.049 -4.185 -8.022 1.00 0.00 67 THR A C 17
ATOM 31690 O O . THR A 1 67 ? -6.375 -4.642 -6.923 1.00 0.00 67 THR A O 17
ATOM 31701 N N . GLU A 1 68 ? -4.983 -3.381 -8.168 1.00 0.00 68 GLU A N 17
ATOM 31702 C CA . GLU A 1 68 ? -4.264 -2.785 -7.019 1.00 0.00 68 GLU A CA 17
ATOM 31703 C C . GLU A 1 68 ? -5.022 -1.494 -6.530 1.00 0.00 68 GLU A C 17
ATOM 31704 O O . GLU A 1 68 ? -4.842 -0.415 -7.102 1.00 0.00 68 GLU A O 17
ATOM 31716 N N . ILE A 1 69 ? -5.886 -1.626 -5.519 1.00 0.00 69 ILE A N 17
ATOM 31717 C CA . ILE A 1 69 ? -6.798 -0.527 -5.083 1.00 0.00 69 ILE A CA 17
ATOM 31718 C C . ILE A 1 69 ? -6.169 0.231 -3.864 1.00 0.00 69 ILE A C 17
ATOM 31719 O O . ILE A 1 69 ? -5.872 -0.363 -2.821 1.00 0.00 69 ILE A O 17
ATOM 31735 N N . LYS A 1 70 ? -5.968 1.544 -4.013 1.00 0.00 70 LYS A N 17
ATOM 31736 C CA . LYS A 1 70 ? -5.127 2.328 -3.075 1.00 0.00 70 LYS A CA 17
ATOM 31737 C C . LYS A 1 70 ? -5.564 3.814 -3.069 1.00 0.00 70 LYS A C 17
ATOM 31738 O O . LYS A 1 70 ? -4.989 4.658 -3.761 1.00 0.00 70 LYS A O 17
ATOM 31757 N N . ASN A 1 71 ? -6.573 4.141 -2.232 1.00 0.00 71 ASN A N 17
ATOM 31758 C CA . ASN A 1 71 ? -6.931 5.550 -1.919 1.00 0.00 71 ASN A CA 17
ATOM 31759 C C . ASN A 1 71 ? -5.923 6.101 -0.838 1.00 0.00 71 ASN A C 17
ATOM 31760 O O . ASN A 1 71 ? -6.117 5.935 0.371 1.00 0.00 71 ASN A O 17
ATOM 31771 N N . PHE A 1 72 ? -4.836 6.709 -1.307 1.00 0.00 72 PHE A N 17
ATOM 31772 C CA . PHE A 1 72 ? -3.783 7.263 -0.416 1.00 0.00 72 PHE A CA 17
ATOM 31773 C C . PHE A 1 72 ? -3.749 8.800 -0.571 1.00 0.00 72 PHE A C 17
ATOM 31774 O O . PHE A 1 72 ? -3.075 9.327 -1.461 1.00 0.00 72 PHE A O 17
ATOM 31791 N N . THR A 1 73 ? -4.475 9.511 0.307 1.00 0.00 73 THR A N 17
ATOM 31792 C CA . THR A 1 73 ? -4.465 10.997 0.327 1.00 0.00 73 THR A CA 17
ATOM 31793 C C . THR A 1 73 ? -3.257 11.490 1.154 1.00 0.00 73 THR A C 17
ATOM 31794 O O . THR A 1 73 ? -3.277 11.479 2.386 1.00 0.00 73 THR A O 17
ATOM 31805 N N . VAL A 1 74 ? -2.213 11.930 0.460 1.00 0.00 74 VAL A N 17
ATOM 31806 C CA . VAL A 1 74 ? -0.929 12.325 1.097 1.00 0.00 74 VAL A CA 17
ATOM 31807 C C . VAL A 1 74 ? -0.569 13.778 0.714 1.00 0.00 74 VAL A C 17
ATOM 31808 O O . VAL A 1 74 ? -0.564 14.174 -0.457 1.00 0.00 74 VAL A O 17
ATOM 31821 N N . PHE A 1 75 ? -0.273 14.565 1.748 1.00 0.00 75 PHE A N 17
ATOM 31822 C CA . PHE A 1 75 ? -0.114 16.028 1.633 1.00 0.00 75 PHE A CA 17
ATOM 31823 C C . PHE A 1 75 ? 1.376 16.373 1.418 1.00 0.00 75 PHE A C 17
ATOM 31824 O O . PHE A 1 75 ? 2.230 16.084 2.261 1.00 0.00 75 PHE A O 17
ATOM 31841 N N . PHE A 1 76 ? 1.662 16.973 0.264 1.00 0.00 76 PHE A N 17
ATOM 31842 C CA . PHE A 1 76 ? 3.028 17.399 -0.108 1.00 0.00 76 PHE A CA 17
ATOM 31843 C C . PHE A 1 76 ? 3.076 18.954 -0.150 1.00 0.00 76 PHE A C 17
ATOM 31844 O O . PHE A 1 76 ? 2.149 19.600 -0.655 1.00 0.00 76 PHE A O 17
ATOM 31861 N N . GLU A 1 77 ? 4.155 19.538 0.382 1.00 0.00 77 GLU A N 17
ATOM 31862 C CA . GLU A 1 77 ? 4.345 21.022 0.361 1.00 0.00 77 GLU A CA 17
ATOM 31863 C C . GLU A 1 77 ? 4.946 21.447 -1.005 1.00 0.00 77 GLU A C 17
ATOM 31864 O O . GLU A 1 77 ? 4.212 21.952 -1.857 1.00 0.00 77 GLU A O 17
ATOM 31876 N N . ASN A 1 78 ? 6.231 21.152 -1.238 1.00 0.00 78 ASN A N 17
ATOM 31877 C CA . ASN A 1 78 ? 6.835 21.171 -2.594 1.00 0.00 78 ASN A CA 17
ATOM 31878 C C . ASN A 1 78 ? 7.267 19.706 -2.913 1.00 0.00 78 ASN A C 17
ATOM 31879 O O . ASN A 1 78 ? 6.400 18.889 -3.230 1.00 0.00 78 ASN A O 17
ATOM 31890 N N . GLU A 1 79 ? 8.542 19.329 -2.794 1.00 0.00 79 GLU A N 17
ATOM 31891 C CA . GLU A 1 79 ? 8.974 17.900 -2.807 1.00 0.00 79 GLU A CA 17
ATOM 31892 C C . GLU A 1 79 ? 8.671 17.047 -1.526 1.00 0.00 79 GLU A C 17
ATOM 31893 O O . GLU A 1 79 ? 8.732 15.817 -1.588 1.00 0.00 79 GLU A O 17
ATOM 31905 N N . GLN A 1 80 ? 8.353 17.703 -0.401 1.00 0.00 80 GLN A N 17
ATOM 31906 C CA . GLN A 1 80 ? 8.425 17.122 0.957 1.00 0.00 80 GLN A CA 17
ATOM 31907 C C . GLN A 1 80 ? 7.055 16.667 1.517 1.00 0.00 80 GLN A C 17
ATOM 31908 O O . GLN A 1 80 ? 6.018 17.285 1.258 1.00 0.00 80 GLN A O 17
ATOM 31922 N N . VAL A 1 81 ? 7.064 15.574 2.289 1.00 0.00 81 VAL A N 17
ATOM 31923 C CA . VAL A 1 81 ? 5.836 14.900 2.778 1.00 0.00 81 VAL A CA 17
ATOM 31924 C C . VAL A 1 81 ? 5.417 15.450 4.183 1.00 0.00 81 VAL A C 17
ATOM 31925 O O . VAL A 1 81 ? 6.196 15.406 5.139 1.00 0.00 81 VAL A O 17
ATOM 31938 N N . VAL A 1 82 ? 4.163 15.906 4.296 1.00 0.00 82 VAL A N 17
ATOM 31939 C CA . VAL A 1 82 ? 3.586 16.399 5.580 1.00 0.00 82 VAL A CA 17
ATOM 31940 C C . VAL A 1 82 ? 2.917 15.204 6.339 1.00 0.00 82 VAL A C 17
ATOM 31941 O O . VAL A 1 82 ? 3.453 14.786 7.366 1.00 0.00 82 VAL A O 17
ATOM 31954 N N . ARG A 1 83 ? 1.780 14.659 5.853 1.00 0.00 83 ARG A N 17
ATOM 31955 C CA . ARG A 1 83 ? 1.151 13.441 6.447 1.00 0.00 83 ARG A CA 17
ATOM 31956 C C . ARG A 1 83 ? 0.223 12.684 5.443 1.00 0.00 83 ARG A C 17
ATOM 31957 O O . ARG A 1 83 ? -0.247 13.252 4.450 1.00 0.00 83 ARG A O 17
ATOM 31978 N N . TRP A 1 84 ? -0.043 11.397 5.729 1.00 0.00 84 TRP A N 17
ATOM 31979 C CA . TRP A 1 84 ? -0.883 10.517 4.874 1.00 0.00 84 TRP A CA 17
ATOM 31980 C C . TRP A 1 84 ? -2.218 10.053 5.545 1.00 0.00 84 TRP A C 17
ATOM 31981 O O . TRP A 1 84 ? -2.282 9.757 6.742 1.00 0.00 84 TRP A O 17
ATOM 32002 N N . GLU A 1 85 ? -3.273 10.012 4.719 1.00 0.00 85 GLU A N 17
ATOM 32003 C CA . GLU A 1 85 ? -4.660 9.657 5.114 1.00 0.00 85 GLU A CA 17
ATOM 32004 C C . GLU A 1 85 ? -5.175 8.530 4.163 1.00 0.00 85 GLU A C 17
ATOM 32005 O O . GLU A 1 85 ? -5.460 8.758 2.981 1.00 0.00 85 GLU A O 17
ATOM 32017 N N . GLY A 1 86 ? -5.279 7.305 4.686 1.00 0.00 86 GLY A N 17
ATOM 32018 C CA . GLY A 1 86 ? -5.658 6.129 3.875 1.00 0.00 86 GLY A CA 17
ATOM 32019 C C . GLY A 1 86 ? -7.154 5.781 3.901 1.00 0.00 86 GLY A C 17
ATOM 32020 O O . GLY A 1 86 ? -7.777 5.731 4.965 1.00 0.00 86 GLY A O 17
ATOM 32024 N N . ASP A 1 87 ? -7.703 5.448 2.731 1.00 0.00 87 ASP A N 17
ATOM 32025 C CA . ASP A 1 87 ? -8.800 4.437 2.633 1.00 0.00 87 ASP A CA 17
ATOM 32026 C C . ASP A 1 87 ? -8.347 3.282 1.679 1.00 0.00 87 ASP A C 17
ATOM 32027 O O . ASP A 1 87 ? -8.851 3.102 0.566 1.00 0.00 87 ASP A O 17
ATOM 32036 N N . TYR A 1 88 ? -7.375 2.493 2.146 1.00 0.00 88 TYR A N 17
ATOM 32037 C CA . TYR A 1 88 ? -6.645 1.530 1.286 1.00 0.00 88 TYR A CA 17
ATOM 32038 C C . TYR A 1 88 ? -6.894 0.047 1.663 1.00 0.00 88 TYR A C 17
ATOM 32039 O O . TYR A 1 88 ? -7.619 -0.274 2.615 1.00 0.00 88 TYR A O 17
ATOM 32057 N N . PHE A 1 89 ? -6.358 -0.868 0.847 1.00 0.00 89 PHE A N 17
ATOM 32058 C CA . PHE A 1 89 ? -6.739 -2.305 0.881 1.00 0.00 89 PHE A CA 17
ATOM 32059 C C . PHE A 1 89 ? -5.499 -3.153 1.321 1.00 0.00 89 PHE A C 17
ATOM 32060 O O . PHE A 1 89 ? -4.713 -3.547 0.452 1.00 0.00 89 PHE A O 17
ATOM 32077 N N . PRO A 1 90 ? -5.269 -3.464 2.631 1.00 0.00 90 PRO A N 17
ATOM 32078 C CA . PRO A 1 90 ? -4.034 -4.194 3.081 1.00 0.00 90 PRO A CA 17
ATOM 32079 C C . PRO A 1 90 ? -4.109 -5.733 2.936 1.00 0.00 90 PRO A C 17
ATOM 32080 O O . PRO A 1 90 ? -4.199 -6.480 3.915 1.00 0.00 90 PRO A O 17
ATOM 32091 N N . SER A 1 91 ? -4.045 -6.192 1.682 1.00 0.00 91 SER A N 17
ATOM 32092 C CA . SER A 1 91 ? -4.163 -7.631 1.343 1.00 0.00 91 SER A CA 17
ATOM 32093 C C . SER A 1 91 ? -3.138 -8.033 0.243 1.00 0.00 91 SER A C 17
ATOM 32094 O O . SER A 1 91 ? -3.505 -8.298 -0.908 1.00 0.00 91 SER A O 17
ATOM 32102 N N . GLN A 1 92 ? -1.852 -8.064 0.616 1.00 0.00 92 GLN A N 17
ATOM 32103 C CA . GLN A 1 92 ? -0.744 -8.408 -0.317 1.00 0.00 92 GLN A CA 17
ATOM 32104 C C . GLN A 1 92 ? -0.342 -9.915 -0.256 1.00 0.00 92 GLN A C 17
ATOM 32105 O O . GLN A 1 92 ? 0.741 -10.292 0.201 1.00 0.00 92 GLN A O 17
ATOM 32119 N N . ASP A 1 93 ? -1.253 -10.765 -0.749 1.00 0.00 93 ASP A N 17
ATOM 32120 C CA . ASP A 1 93 ? -1.149 -12.250 -0.620 1.00 0.00 93 ASP A CA 17
ATOM 32121 C C . ASP A 1 93 ? -1.251 -13.042 -1.967 1.00 0.00 93 ASP A C 17
ATOM 32122 O O . ASP A 1 93 ? -1.819 -14.138 -2.028 1.00 0.00 93 ASP A O 17
ATOM 32131 N N . GLU A 1 94 ? -0.634 -12.523 -3.037 1.00 0.00 94 GLU A N 17
ATOM 32132 C CA . GLU A 1 94 ? -0.865 -13.012 -4.419 1.00 0.00 94 GLU A CA 17
ATOM 32133 C C . GLU A 1 94 ? 0.327 -13.838 -4.986 1.00 0.00 94 GLU A C 17
ATOM 32134 O O . GLU A 1 94 ? 1.013 -13.454 -5.938 1.00 0.00 94 GLU A O 17
ATOM 32146 N N . GLN A 1 95 ? 0.488 -15.052 -4.439 1.00 0.00 95 GLN A N 17
ATOM 32147 C CA . GLN A 1 95 ? 1.199 -16.151 -5.138 1.00 0.00 95 GLN A CA 17
ATOM 32148 C C . GLN A 1 95 ? 0.130 -16.924 -5.953 1.00 0.00 95 GLN A C 17
ATOM 32149 O O . GLN A 1 95 ? -0.631 -17.742 -5.424 1.00 0.00 95 GLN A O 17
ATOM 32163 N N . LEU A 1 96 ? 0.095 -16.617 -7.254 1.00 0.00 96 LEU A N 17
ATOM 32164 C CA . LEU A 1 96 ? -0.813 -17.287 -8.225 1.00 0.00 96 LEU A CA 17
ATOM 32165 C C . LEU A 1 96 ? -0.454 -18.790 -8.384 1.00 0.00 96 LEU A C 17
ATOM 32166 O O . LEU A 1 96 ? 0.470 -19.169 -9.114 1.00 0.00 96 LEU A O 17
ATOM 32182 N N . ALA A 1 97 ? -1.200 -19.640 -7.658 1.00 0.00 97 ALA A N 17
ATOM 32183 C CA . ALA A 1 97 ? -0.947 -21.097 -7.615 1.00 0.00 97 ALA A CA 17
ATOM 32184 C C . ALA A 1 97 ? -1.167 -21.792 -8.983 1.00 0.00 97 ALA A C 17
ATOM 32185 O O . ALA A 1 97 ? -2.200 -21.617 -9.634 1.00 0.00 97 ALA A O 17
ATOM 32192 N N . LYS A 1 98 ? -0.161 -22.547 -9.441 1.00 0.00 98 LYS A N 17
ATOM 32193 C CA . LYS A 1 98 ? -0.160 -23.131 -10.814 1.00 0.00 98 LYS A CA 17
ATOM 32194 C C . LYS A 1 98 ? -0.953 -24.472 -10.952 1.00 0.00 98 LYS A C 17
ATOM 32195 O O . LYS A 1 98 ? -0.421 -25.522 -11.313 1.00 0.00 98 LYS A O 17
ATOM 32214 N N . ALA A 1 99 ? -2.258 -24.353 -10.678 1.00 0.00 99 ALA A N 17
ATOM 32215 C CA . ALA A 1 99 ? -3.272 -25.426 -10.781 1.00 0.00 99 ALA A CA 17
ATOM 32216 C C . ALA A 1 99 ? -4.685 -24.754 -10.659 1.00 0.00 99 ALA A C 17
ATOM 32217 O O . ALA A 1 99 ? -5.383 -24.637 -11.668 1.00 0.00 99 ALA A O 17
ATOM 32224 N N . ALA A 1 100 ? -5.060 -24.256 -9.463 1.00 0.00 100 ALA A N 17
ATOM 32225 C CA . ALA A 1 100 ? -6.173 -23.292 -9.301 1.00 0.00 100 ALA A CA 17
ATOM 32226 C C . ALA A 1 100 ? -5.608 -21.829 -9.242 1.00 0.00 100 ALA A C 17
ATOM 32227 O O . ALA A 1 100 ? -4.967 -21.497 -8.237 1.00 0.00 100 ALA A O 17
ATOM 32234 N N . PRO A 1 101 ? -5.771 -20.937 -10.260 1.00 0.00 101 PRO A N 17
ATOM 32235 C CA . PRO A 1 101 ? -4.977 -19.665 -10.336 1.00 0.00 101 PRO A CA 17
ATOM 32236 C C . PRO A 1 101 ? -5.465 -18.533 -9.404 1.00 0.00 101 PRO A C 17
ATOM 32237 O O . PRO A 1 101 ? -6.486 -17.885 -9.658 1.00 0.00 101 PRO A O 17
ATOM 32248 N N . LYS A 1 102 ? -4.695 -18.266 -8.333 1.00 0.00 102 LYS A N 17
ATOM 32249 C CA . LYS A 1 102 ? -5.022 -17.180 -7.374 1.00 0.00 102 LYS A CA 17
ATOM 32250 C C . LYS A 1 102 ? -4.545 -15.774 -7.878 1.00 0.00 102 LYS A C 17
ATOM 32251 O O . LYS A 1 102 ? -3.465 -15.297 -7.516 1.00 0.00 102 LYS A O 17
ATOM 32270 N N . GLN A 1 103 ? -5.395 -15.104 -8.668 1.00 0.00 103 GLN A N 17
ATOM 32271 C CA . GLN A 1 103 ? -5.268 -13.658 -8.952 1.00 0.00 103 GLN A CA 17
ATOM 32272 C C . GLN A 1 103 ? -6.335 -12.890 -8.120 1.00 0.00 103 GLN A C 17
ATOM 32273 O O . GLN A 1 103 ? -7.541 -12.964 -8.368 1.00 0.00 103 GLN A O 17
ATOM 32287 N N . PHE A 1 104 ? -5.859 -12.249 -7.056 1.00 0.00 104 PHE A N 17
ATOM 32288 C CA . PHE A 1 104 ? -6.702 -11.769 -5.932 1.00 0.00 104 PHE A CA 17
ATOM 32289 C C . PHE A 1 104 ? -6.482 -10.242 -5.643 1.00 0.00 104 PHE A C 17
ATOM 32290 O O . PHE A 1 104 ? -6.152 -9.823 -4.527 1.00 0.00 104 PHE A O 17
ATOM 32307 N N . GLY A 1 105 ? -6.790 -9.401 -6.641 1.00 0.00 105 GLY A N 17
ATOM 32308 C CA . GLY A 1 105 ? -6.902 -7.936 -6.454 1.00 0.00 105 GLY A CA 17
ATOM 32309 C C . GLY A 1 105 ? -8.355 -7.511 -6.188 1.00 0.00 105 GLY A C 17
ATOM 32310 O O . GLY A 1 105 ? -9.119 -7.262 -7.124 1.00 0.00 105 GLY A O 17
ATOM 32314 N N . ARG A 1 106 ? -8.728 -7.493 -4.903 1.00 0.00 106 ARG A N 17
ATOM 32315 C CA . ARG A 1 106 ? -10.151 -7.565 -4.470 1.00 0.00 106 ARG A CA 17
ATOM 32316 C C . ARG A 1 106 ? -10.851 -6.172 -4.438 1.00 0.00 106 ARG A C 17
ATOM 32317 O O . ARG A 1 106 ? -10.904 -5.494 -3.407 1.00 0.00 106 ARG A O 17
ATOM 32338 N N . ASN A 1 107 ? -11.397 -5.766 -5.596 1.00 0.00 107 ASN A N 17
ATOM 32339 C CA . ASN A 1 107 ? -12.027 -4.431 -5.769 1.00 0.00 107 ASN A CA 17
ATOM 32340 C C . ASN A 1 107 ? -13.506 -4.367 -5.280 1.00 0.00 107 ASN A C 17
ATOM 32341 O O . ASN A 1 107 ? -14.445 -4.618 -6.040 1.00 0.00 107 ASN A O 17
ATOM 32352 N N . LEU A 1 108 ? -13.678 -3.998 -4.003 1.00 0.00 108 LEU A N 17
ATOM 32353 C CA . LEU A 1 108 ? -15.003 -3.840 -3.350 1.00 0.00 108 LEU A CA 17
ATOM 32354 C C . LEU A 1 108 ? -15.149 -2.353 -2.919 1.00 0.00 108 LEU A C 17
ATOM 32355 O O . LEU A 1 108 ? -14.508 -1.901 -1.966 1.00 0.00 108 LEU A O 17
ATOM 32371 N N . ALA A 1 109 ? -15.998 -1.606 -3.637 1.00 0.00 109 ALA A N 17
ATOM 32372 C CA . ALA A 1 109 ? -16.162 -0.150 -3.464 1.00 0.00 109 ALA A CA 17
ATOM 32373 C C . ALA A 1 109 ? -16.625 0.341 -2.060 1.00 0.00 109 ALA A C 17
ATOM 32374 O O . ALA A 1 109 ? -17.387 -0.306 -1.337 1.00 0.00 109 ALA A O 17
ATOM 32381 N N . ARG A 1 110 ? -16.101 1.515 -1.724 1.00 0.00 110 ARG A N 17
ATOM 32382 C CA . ARG A 1 110 ? -16.272 2.158 -0.405 1.00 0.00 110 ARG A CA 17
ATOM 32383 C C . ARG A 1 110 ? -16.728 3.659 -0.549 1.00 0.00 110 ARG A C 17
ATOM 32384 O O . ARG A 1 110 ? -16.328 4.368 -1.478 1.00 0.00 110 ARG A O 17
ATOM 32405 N N . ASP A 1 111 ? -17.447 4.144 0.473 1.00 0.00 111 ASP A N 17
ATOM 32406 C CA . ASP A 1 111 ? -17.283 5.549 0.945 1.00 0.00 111 ASP A CA 17
ATOM 32407 C C . ASP A 1 111 ? -16.456 5.562 2.286 1.00 0.00 111 ASP A C 17
ATOM 32408 O O . ASP A 1 111 ? -16.352 4.576 3.024 1.00 0.00 111 ASP A O 17
ATOM 32417 N N . LYS A 1 112 ? -15.878 6.735 2.550 1.00 0.00 112 LYS A N 17
ATOM 32418 C CA . LYS A 1 112 ? -15.078 7.001 3.781 1.00 0.00 112 LYS A CA 17
ATOM 32419 C C . LYS A 1 112 ? -15.014 8.542 3.938 1.00 0.00 112 LYS A C 17
ATOM 32420 O O . LYS A 1 112 ? -14.110 9.200 3.410 1.00 0.00 112 LYS A O 17
ATOM 32439 N N . LYS A 1 113 ? -15.996 9.135 4.646 1.00 0.00 113 LYS A N 17
ATOM 32440 C CA . LYS A 1 113 ? -16.203 10.618 4.606 1.00 0.00 113 LYS A CA 17
ATOM 32441 C C . LYS A 1 113 ? -15.319 11.429 5.618 1.00 0.00 113 LYS A C 17
ATOM 32442 O O . LYS A 1 113 ? -15.798 12.182 6.467 1.00 0.00 113 LYS A O 17
ATOM 32461 N N . LYS A 1 114 ? -14.002 11.258 5.461 1.00 0.00 114 LYS A N 17
ATOM 32462 C CA . LYS A 1 114 ? -12.946 11.893 6.294 1.00 0.00 114 LYS A CA 17
ATOM 32463 C C . LYS A 1 114 ? -11.627 11.708 5.489 1.00 0.00 114 LYS A C 17
ATOM 32464 O O . LYS A 1 114 ? -10.965 10.671 5.606 1.00 0.00 114 LYS A O 17
ATOM 32483 N N . GLN A 1 115 ? -11.286 12.675 4.617 1.00 0.00 115 GLN A N 17
ATOM 32484 C CA . GLN A 1 115 ? -10.205 12.484 3.612 1.00 0.00 115 GLN A CA 17
ATOM 32485 C C . GLN A 1 115 ? -9.413 13.785 3.311 1.00 0.00 115 GLN A C 17
ATOM 32486 O O . GLN A 1 115 ? -8.225 13.857 3.639 1.00 0.00 115 GLN A O 17
ATOM 32500 N N . ARG A 1 116 ? -10.045 14.787 2.676 1.00 0.00 116 ARG A N 17
ATOM 32501 C CA . ARG A 1 116 ? -9.341 16.007 2.202 1.00 0.00 116 ARG A CA 17
ATOM 32502 C C . ARG A 1 116 ? -10.270 17.253 2.243 1.00 0.00 116 ARG A C 17
ATOM 32503 O O . ARG A 1 116 ? -10.944 17.587 1.263 1.00 0.00 116 ARG A O 17
ATOM 32524 N N . GLY A 1 117 ? -10.238 17.985 3.364 1.00 0.00 117 GLY A N 17
ATOM 32525 C CA . GLY A 1 117 ? -10.768 19.364 3.429 1.00 0.00 117 GLY A CA 17
ATOM 32526 C C . GLY A 1 117 ? -9.727 20.445 3.088 1.00 0.00 117 GLY A C 17
ATOM 32527 O O . GLY A 1 117 ? -9.224 21.121 3.987 1.00 0.00 117 GLY A O 17
ATOM 32531 N N . ARG A 1 118 ? -9.400 20.560 1.795 1.00 0.00 118 ARG A N 17
ATOM 32532 C CA . ARG A 1 118 ? -8.303 21.433 1.295 1.00 0.00 118 ARG A CA 17
ATOM 32533 C C . ARG A 1 118 ? -8.508 21.688 -0.234 1.00 0.00 118 ARG A C 17
ATOM 32534 O O . ARG A 1 118 ? -8.642 20.726 -1.029 1.00 0.00 118 ARG A O 17
ATOM 32556 N N . MET A 1 1 ? 17.167 2.488 19.533 1.00 0.00 1 MET A N 18
ATOM 32557 C CA . MET A 1 1 ? 16.955 3.109 18.190 1.00 0.00 1 MET A CA 18
ATOM 32558 C C . MET A 1 1 ? 15.997 2.224 17.339 1.00 0.00 1 MET A C 18
ATOM 32559 O O . MET A 1 1 ? 14.790 2.454 17.411 1.00 0.00 1 MET A O 18
ATOM 32575 N N . ALA A 1 2 ? 16.488 1.208 16.606 1.00 0.00 2 ALA A N 18
ATOM 32576 C CA . ALA A 1 2 ? 15.620 0.277 15.840 1.00 0.00 2 ALA A CA 18
ATOM 32577 C C . ALA A 1 2 ? 14.860 -0.714 16.770 1.00 0.00 2 ALA A C 18
ATOM 32578 O O . ALA A 1 2 ? 15.475 -1.491 17.506 1.00 0.00 2 ALA A O 18
ATOM 32585 N N . GLY A 1 3 ? 13.526 -0.607 16.779 1.00 0.00 3 GLY A N 18
ATOM 32586 C CA . GLY A 1 3 ? 12.688 -1.214 17.839 1.00 0.00 3 GLY A CA 18
ATOM 32587 C C . GLY A 1 3 ? 12.025 -0.179 18.767 1.00 0.00 3 GLY A C 18
ATOM 32588 O O . GLY A 1 3 ? 10.798 -0.084 18.816 1.00 0.00 3 GLY A O 18
ATOM 32592 N N . SER A 1 4 ? 12.851 0.579 19.499 1.00 0.00 4 SER A N 18
ATOM 32593 C CA . SER A 1 4 ? 12.389 1.627 20.437 1.00 0.00 4 SER A CA 18
ATOM 32594 C C . SER A 1 4 ? 11.884 2.919 19.719 1.00 0.00 4 SER A C 18
ATOM 32595 O O . SER A 1 4 ? 12.688 3.782 19.341 1.00 0.00 4 SER A O 18
ATOM 32603 N N . GLY A 1 5 ? 10.564 3.027 19.524 1.00 0.00 5 GLY A N 18
ATOM 32604 C CA . GLY A 1 5 ? 9.966 4.157 18.772 1.00 0.00 5 GLY A CA 18
ATOM 32605 C C . GLY A 1 5 ? 9.879 3.920 17.259 1.00 0.00 5 GLY A C 18
ATOM 32606 O O . GLY A 1 5 ? 8.799 3.636 16.738 1.00 0.00 5 GLY A O 18
ATOM 32610 N N . ILE A 1 6 ? 11.028 3.996 16.568 1.00 0.00 6 ILE A N 18
ATOM 32611 C CA . ILE A 1 6 ? 11.140 3.537 15.148 1.00 0.00 6 ILE A CA 18
ATOM 32612 C C . ILE A 1 6 ? 11.230 1.987 15.074 1.00 0.00 6 ILE A C 18
ATOM 32613 O O . ILE A 1 6 ? 12.312 1.391 15.094 1.00 0.00 6 ILE A O 18
ATOM 32629 N N . ILE A 1 7 ? 10.054 1.337 15.012 1.00 0.00 7 ILE A N 18
ATOM 32630 C CA . ILE A 1 7 ? 9.940 -0.152 15.094 1.00 0.00 7 ILE A CA 18
ATOM 32631 C C . ILE A 1 7 ? 10.257 -0.813 13.724 1.00 0.00 7 ILE A C 18
ATOM 32632 O O . ILE A 1 7 ? 9.377 -1.114 12.919 1.00 0.00 7 ILE A O 18
ATOM 32648 N N . TYR A 1 8 ? 11.562 -1.001 13.473 1.00 0.00 8 TYR A N 18
ATOM 32649 C CA . TYR A 1 8 ? 12.098 -1.309 12.123 1.00 0.00 8 TYR A CA 18
ATOM 32650 C C . TYR A 1 8 ? 11.676 -2.691 11.543 1.00 0.00 8 TYR A C 18
ATOM 32651 O O . TYR A 1 8 ? 11.846 -3.737 12.173 1.00 0.00 8 TYR A O 18
ATOM 32669 N N . LYS A 1 9 ? 11.123 -2.655 10.326 1.00 0.00 9 LYS A N 18
ATOM 32670 C CA . LYS A 1 9 ? 10.611 -3.855 9.611 1.00 0.00 9 LYS A CA 18
ATOM 32671 C C . LYS A 1 9 ? 10.834 -3.655 8.080 1.00 0.00 9 LYS A C 18
ATOM 32672 O O . LYS A 1 9 ? 10.249 -2.743 7.489 1.00 0.00 9 LYS A O 18
ATOM 32691 N N . GLN A 1 10 ? 11.686 -4.466 7.435 1.00 0.00 10 GLN A N 18
ATOM 32692 C CA . GLN A 1 10 ? 12.107 -4.210 6.027 1.00 0.00 10 GLN A CA 18
ATOM 32693 C C . GLN A 1 10 ? 11.089 -4.783 4.978 1.00 0.00 10 GLN A C 18
ATOM 32694 O O . GLN A 1 10 ? 10.964 -6.012 4.909 1.00 0.00 10 GLN A O 18
ATOM 32708 N N . PRO A 1 11 ? 10.373 -3.988 4.130 1.00 0.00 11 PRO A N 18
ATOM 32709 C CA . PRO A 1 11 ? 9.339 -4.550 3.196 1.00 0.00 11 PRO A CA 18
ATOM 32710 C C . PRO A 1 11 ? 9.882 -5.009 1.817 1.00 0.00 11 PRO A C 18
ATOM 32711 O O . PRO A 1 11 ? 9.506 -4.488 0.764 1.00 0.00 11 PRO A O 18
ATOM 32722 N N . ILE A 1 12 ? 10.723 -6.052 1.825 1.00 0.00 12 ILE A N 18
ATOM 32723 C CA . ILE A 1 12 ? 11.335 -6.619 0.577 1.00 0.00 12 ILE A CA 18
ATOM 32724 C C . ILE A 1 12 ? 10.426 -7.686 -0.112 1.00 0.00 12 ILE A C 18
ATOM 32725 O O . ILE A 1 12 ? 10.751 -8.871 -0.213 1.00 0.00 12 ILE A O 18
ATOM 32741 N N . TYR A 1 13 ? 9.250 -7.224 -0.564 1.00 0.00 13 TYR A N 18
ATOM 32742 C CA . TYR A 1 13 ? 8.094 -8.087 -0.940 1.00 0.00 13 TYR A CA 18
ATOM 32743 C C . TYR A 1 13 ? 6.998 -7.138 -1.521 1.00 0.00 13 TYR A C 18
ATOM 32744 O O . TYR A 1 13 ? 6.546 -6.199 -0.854 1.00 0.00 13 TYR A O 18
ATOM 32762 N N . GLN A 1 14 ? 6.550 -7.412 -2.754 1.00 0.00 14 GLN A N 18
ATOM 32763 C CA . GLN A 1 14 ? 5.417 -6.693 -3.402 1.00 0.00 14 GLN A CA 18
ATOM 32764 C C . GLN A 1 14 ? 4.066 -6.653 -2.630 1.00 0.00 14 GLN A C 18
ATOM 32765 O O . GLN A 1 14 ? 3.489 -5.571 -2.473 1.00 0.00 14 GLN A O 18
ATOM 32779 N N . GLY A 1 15 ? 3.633 -7.786 -2.048 1.00 0.00 15 GLY A N 18
ATOM 32780 C CA . GLY A 1 15 ? 2.584 -7.785 -0.999 1.00 0.00 15 GLY A CA 18
ATOM 32781 C C . GLY A 1 15 ? 3.051 -7.363 0.409 1.00 0.00 15 GLY A C 18
ATOM 32782 O O . GLY A 1 15 ? 2.856 -8.102 1.373 1.00 0.00 15 GLY A O 18
ATOM 32786 N N . ASN A 1 16 ? 3.639 -6.162 0.506 1.00 0.00 16 ASN A N 18
ATOM 32787 C CA . ASN A 1 16 ? 4.212 -5.603 1.753 1.00 0.00 16 ASN A CA 18
ATOM 32788 C C . ASN A 1 16 ? 4.536 -4.069 1.703 1.00 0.00 16 ASN A C 18
ATOM 32789 O O . ASN A 1 16 ? 4.398 -3.420 2.740 1.00 0.00 16 ASN A O 18
ATOM 32800 N N . LEU A 1 17 ? 4.958 -3.512 0.550 1.00 0.00 17 LEU A N 18
ATOM 32801 C CA . LEU A 1 17 ? 5.277 -2.061 0.398 1.00 0.00 17 LEU A CA 18
ATOM 32802 C C . LEU A 1 17 ? 4.121 -1.078 0.808 1.00 0.00 17 LEU A C 18
ATOM 32803 O O . LEU A 1 17 ? 4.294 -0.313 1.760 1.00 0.00 17 LEU A O 18
ATOM 32819 N N . ILE A 1 18 ? 2.947 -1.151 0.156 1.00 0.00 18 ILE A N 18
ATOM 32820 C CA . ILE A 1 18 ? 1.687 -0.554 0.697 1.00 0.00 18 ILE A CA 18
ATOM 32821 C C . ILE A 1 18 ? 1.112 -1.536 1.774 1.00 0.00 18 ILE A C 18
ATOM 32822 O O . ILE A 1 18 ? 0.532 -2.574 1.438 1.00 0.00 18 ILE A O 18
ATOM 32838 N N . LYS A 1 19 ? 1.287 -1.180 3.051 1.00 0.00 19 LYS A N 18
ATOM 32839 C CA . LYS A 1 19 ? 0.655 -1.873 4.189 1.00 0.00 19 LYS A CA 18
ATOM 32840 C C . LYS A 1 19 ? 0.502 -0.882 5.383 1.00 0.00 19 LYS A C 18
ATOM 32841 O O . LYS A 1 19 ? 1.394 -0.076 5.664 1.00 0.00 19 LYS A O 18
AT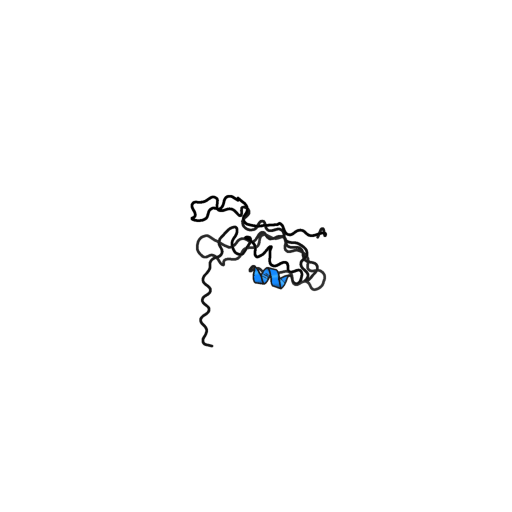OM 32860 N N . GLN A 1 20 ? -0.573 -1.070 6.161 1.00 0.00 20 GLN A N 18
ATOM 32861 C CA . GLN A 1 20 ? -0.791 -0.354 7.452 1.00 0.00 20 GLN A CA 18
ATOM 32862 C C . GLN A 1 20 ? 0.136 -0.855 8.633 1.00 0.00 20 GLN A C 18
ATOM 32863 O O . GLN A 1 20 ? -0.309 -1.328 9.681 1.00 0.00 20 GLN A O 18
ATOM 32877 N N . ASN A 1 21 ? 1.446 -0.762 8.382 1.00 0.00 21 ASN A N 18
ATOM 32878 C CA . ASN A 1 21 ? 2.528 -1.354 9.207 1.00 0.00 21 ASN A CA 18
ATOM 32879 C C . ASN A 1 21 ? 3.922 -0.968 8.594 1.00 0.00 21 ASN A C 18
ATOM 32880 O O . ASN A 1 21 ? 4.737 -0.369 9.297 1.00 0.00 21 ASN A O 18
ATOM 32891 N N . ALA A 1 22 ? 4.191 -1.289 7.312 1.00 0.00 22 ALA A N 18
ATOM 32892 C CA . ALA A 1 22 ? 5.317 -0.680 6.551 1.00 0.00 22 ALA A CA 18
ATOM 32893 C C . ALA A 1 22 ? 5.181 0.846 6.236 1.00 0.00 22 ALA A C 18
ATOM 32894 O O . ALA A 1 22 ? 6.162 1.575 6.389 1.00 0.00 22 ALA A O 18
ATOM 32901 N N . VAL A 1 23 ? 3.987 1.328 5.858 1.00 0.00 23 VAL A N 18
ATOM 32902 C CA . VAL A 1 23 ? 3.686 2.791 5.743 1.00 0.00 23 VAL A CA 18
ATOM 32903 C C . VAL A 1 23 ? 3.703 3.558 7.116 1.00 0.00 23 VAL A C 18
ATOM 32904 O O . VAL A 1 23 ? 4.217 4.676 7.174 1.00 0.00 23 VAL A O 18
ATOM 32917 N N . GLU A 1 24 ? 3.215 2.948 8.206 1.00 0.00 24 GLU A N 18
ATOM 32918 C CA . GLU A 1 24 ? 3.577 3.352 9.600 1.00 0.00 24 GLU A CA 18
ATOM 32919 C C . GLU A 1 24 ? 5.100 3.447 9.914 1.00 0.00 24 GLU A C 18
ATOM 32920 O O . GLU A 1 24 ? 5.536 4.460 10.468 1.00 0.00 24 GLU A O 18
ATOM 32932 N N . GLN A 1 25 ? 5.901 2.437 9.539 1.00 0.00 25 GLN A N 18
ATOM 32933 C CA . GLN A 1 25 ? 7.370 2.462 9.749 1.00 0.00 25 GLN A CA 18
ATOM 32934 C C . GLN A 1 25 ? 8.163 3.468 8.879 1.00 0.00 25 GLN A C 18
ATOM 32935 O O . GLN A 1 25 ? 9.117 4.042 9.409 1.00 0.00 25 GLN A O 18
ATOM 32949 N N . LEU A 1 26 ? 7.840 3.653 7.582 1.00 0.00 26 LEU A N 18
ATOM 32950 C CA . LEU A 1 26 ? 8.682 4.460 6.650 1.00 0.00 26 LEU A CA 18
ATOM 32951 C C . LEU A 1 26 ? 9.123 5.887 7.081 1.00 0.00 26 LEU A C 18
ATOM 32952 O O . LEU A 1 26 ? 10.253 6.268 6.771 1.00 0.00 26 LEU A O 18
ATOM 32968 N N . GLN A 1 27 ? 8.267 6.630 7.811 1.00 0.00 27 GLN A N 18
ATOM 32969 C CA . GLN A 1 27 ? 8.640 7.911 8.489 1.00 0.00 27 GLN A CA 18
ATOM 32970 C C . GLN A 1 27 ? 9.381 8.981 7.620 1.00 0.00 27 GLN A C 18
ATOM 32971 O O . GLN A 1 27 ? 10.406 9.544 8.016 1.00 0.00 27 GLN A O 18
ATOM 32985 N N . VAL A 1 28 ? 8.840 9.249 6.423 1.00 0.00 28 VAL A N 18
ATOM 32986 C CA . VAL A 1 28 ? 9.499 10.118 5.413 1.00 0.00 28 VAL A CA 18
ATOM 32987 C C . VAL A 1 28 ? 8.957 11.574 5.567 1.00 0.00 28 VAL A C 18
ATOM 32988 O O . VAL A 1 28 ? 7.747 11.809 5.524 1.00 0.00 28 VAL A O 18
ATOM 33001 N N . GLY A 1 29 ? 9.884 12.534 5.669 1.00 0.00 29 GLY A N 18
ATOM 33002 C CA . GLY A 1 29 ? 9.584 13.969 5.454 1.00 0.00 29 GLY A CA 18
ATOM 33003 C C . GLY A 1 29 ? 10.635 14.655 4.565 1.00 0.00 29 GLY A C 18
ATOM 33004 O O . GLY A 1 29 ? 11.354 15.537 5.033 1.00 0.00 29 GLY A O 18
ATOM 33008 N N . GLN A 1 30 ? 10.735 14.215 3.299 1.00 0.00 30 GLN A N 18
ATOM 33009 C CA . GLN A 1 30 ? 11.926 14.492 2.449 1.00 0.00 30 GLN A CA 18
ATOM 33010 C C . GLN A 1 30 ? 11.534 14.846 0.988 1.00 0.00 30 GLN A C 18
ATOM 33011 O O . GLN A 1 30 ? 11.821 15.964 0.558 1.00 0.00 30 GLN A O 18
ATOM 33025 N N . SER A 1 31 ? 10.956 13.901 0.222 1.00 0.00 31 SER A N 18
ATOM 33026 C CA . SER A 1 31 ? 10.742 14.076 -1.233 1.00 0.00 31 SER A CA 18
ATOM 33027 C C . SER A 1 31 ? 9.496 13.290 -1.742 1.00 0.00 31 SER A C 18
ATOM 33028 O O . SER A 1 31 ? 9.298 12.104 -1.449 1.00 0.00 31 SER A O 18
ATOM 33036 N N . LYS A 1 32 ? 8.725 13.973 -2.595 1.00 0.00 32 LYS A N 18
ATOM 33037 C CA . LYS A 1 32 ? 7.573 13.404 -3.330 1.00 0.00 32 LYS A CA 18
ATOM 33038 C C . LYS A 1 32 ? 7.843 12.169 -4.237 1.00 0.00 32 LYS A C 18
ATOM 33039 O O . LYS A 1 32 ? 7.087 11.194 -4.186 1.00 0.00 32 LYS A O 18
ATOM 33058 N N . GLN A 1 33 ? 8.929 12.206 -5.020 1.00 0.00 33 GLN A N 18
ATOM 33059 C CA . GLN A 1 33 ? 9.412 11.033 -5.783 1.00 0.00 33 GLN A CA 18
ATOM 33060 C C . GLN A 1 33 ? 10.023 9.865 -4.963 1.00 0.00 33 GLN A C 18
ATOM 33061 O O . GLN A 1 33 ? 9.871 8.726 -5.400 1.00 0.00 33 GLN A O 18
ATOM 33075 N N . GLN A 1 34 ? 10.653 10.101 -3.799 1.00 0.00 34 GLN A N 18
ATOM 33076 C CA . GLN A 1 34 ? 11.147 9.004 -2.927 1.00 0.00 34 GLN A CA 18
ATOM 33077 C C . GLN A 1 34 ? 10.009 8.138 -2.311 1.00 0.00 34 GLN A C 18
ATOM 33078 O O . GLN A 1 34 ? 10.042 6.919 -2.490 1.00 0.00 34 GLN A O 18
ATOM 33092 N N . VAL A 1 35 ? 8.999 8.731 -1.642 1.00 0.00 35 VAL A N 18
ATOM 33093 C CA . VAL A 1 35 ? 7.848 7.938 -1.110 1.00 0.00 35 VAL A CA 18
ATOM 33094 C C . VAL A 1 35 ? 6.981 7.225 -2.190 1.00 0.00 35 VAL A C 18
ATOM 33095 O O . VAL A 1 35 ? 6.647 6.055 -1.996 1.00 0.00 35 VAL A O 18
ATOM 33108 N N . SER A 1 36 ? 6.675 7.878 -3.327 1.00 0.00 36 SER A N 18
ATOM 33109 C CA . SER A 1 36 ? 5.968 7.204 -4.449 1.00 0.00 36 SER A CA 18
ATOM 33110 C C . SER A 1 36 ? 6.795 6.127 -5.211 1.00 0.00 36 SER A C 18
ATOM 33111 O O . SER A 1 36 ? 6.246 5.060 -5.491 1.00 0.00 36 SER A O 18
ATOM 33119 N N . ALA A 1 37 ? 8.097 6.338 -5.481 1.00 0.00 37 ALA A N 18
ATOM 33120 C CA . ALA A 1 37 ? 8.984 5.267 -6.009 1.00 0.00 37 ALA A CA 18
ATOM 33121 C C . ALA A 1 37 ? 9.210 4.034 -5.078 1.00 0.00 37 ALA A C 18
ATOM 33122 O O . ALA A 1 37 ? 9.167 2.905 -5.572 1.00 0.00 37 ALA A O 18
ATOM 33129 N N . LEU A 1 38 ? 9.411 4.238 -3.763 1.00 0.00 38 LEU A N 18
ATOM 33130 C CA . LEU A 1 38 ? 9.451 3.124 -2.775 1.00 0.00 38 LEU A CA 18
ATOM 33131 C C . LEU A 1 38 ? 8.107 2.338 -2.610 1.00 0.00 38 LEU A C 18
ATOM 33132 O O . LEU A 1 38 ? 8.138 1.108 -2.555 1.00 0.00 38 LEU A O 18
ATOM 33148 N N . LEU A 1 39 ? 6.961 3.023 -2.560 1.00 0.00 39 LEU A N 18
ATOM 33149 C CA . LEU A 1 39 ? 5.626 2.371 -2.610 1.00 0.00 39 LEU A CA 18
ATOM 33150 C C . LEU A 1 39 ? 5.226 1.698 -3.969 1.00 0.00 39 LEU A C 18
ATOM 33151 O O . LEU A 1 39 ? 4.587 0.643 -3.948 1.00 0.00 39 LEU A O 18
ATOM 33167 N N . GLY A 1 40 ? 5.600 2.303 -5.101 1.00 0.00 40 GLY A N 18
ATOM 33168 C CA . GLY A 1 40 ? 5.376 1.742 -6.453 1.00 0.00 40 GLY A CA 18
ATOM 33169 C C . GLY A 1 40 ? 4.339 2.499 -7.297 1.00 0.00 40 GLY A C 18
ATOM 33170 O O . GLY A 1 40 ? 3.284 1.954 -7.626 1.00 0.00 40 GLY A O 18
ATOM 33174 N N . THR A 1 41 ? 4.619 3.766 -7.619 1.00 0.00 41 THR A N 18
ATOM 33175 C CA . THR A 1 41 ? 3.657 4.710 -8.267 1.00 0.00 41 THR A CA 18
ATOM 33176 C C . THR A 1 41 ? 4.464 6.011 -8.678 1.00 0.00 41 THR A C 18
ATOM 33177 O O . THR A 1 41 ? 5.421 6.377 -7.988 1.00 0.00 41 THR A O 18
ATOM 33188 N N . PRO A 1 42 ? 4.117 6.777 -9.743 1.00 0.00 42 PRO A N 18
ATOM 33189 C CA . PRO A 1 42 ? 4.680 8.160 -9.954 1.00 0.00 42 PRO A CA 18
ATOM 33190 C C . PRO A 1 42 ? 4.220 9.224 -8.911 1.00 0.00 42 PRO A C 18
ATOM 33191 O O . PRO A 1 42 ? 3.341 8.983 -8.078 1.00 0.00 42 PRO A O 18
ATOM 33202 N N . SER A 1 43 ? 4.859 10.399 -8.916 1.00 0.00 43 SER A N 18
ATOM 33203 C CA . SER A 1 43 ? 4.454 11.541 -8.054 1.00 0.00 43 SER A CA 18
ATOM 33204 C C . SER A 1 43 ? 3.639 12.623 -8.836 1.00 0.00 43 SER A C 18
ATOM 33205 O O . SER A 1 43 ? 2.981 12.324 -9.836 1.00 0.00 43 SER A O 18
ATOM 33213 N N . ILE A 1 44 ? 3.671 13.876 -8.363 1.00 0.00 44 ILE A N 18
ATOM 33214 C CA . ILE A 1 44 ? 3.126 15.046 -9.117 1.00 0.00 44 ILE A CA 18
ATOM 33215 C C . ILE A 1 44 ? 4.384 15.915 -9.470 1.00 0.00 44 ILE A C 18
ATOM 33216 O O . ILE A 1 44 ? 4.805 16.692 -8.606 1.00 0.00 44 ILE A O 18
ATOM 33232 N N . PRO A 1 45 ? 5.032 15.817 -10.666 1.00 0.00 45 PRO A N 18
ATOM 33233 C CA . PRO A 1 45 ? 6.365 16.472 -10.905 1.00 0.00 45 PRO A CA 18
ATOM 33234 C C . PRO A 1 45 ? 6.336 17.976 -11.293 1.00 0.00 45 PRO A C 18
ATOM 33235 O O . PRO A 1 45 ? 6.802 18.379 -12.362 1.00 0.00 45 PRO A O 18
ATOM 33246 N N . ASP A 1 46 ? 5.880 18.806 -10.347 1.00 0.00 46 ASP A N 18
ATOM 33247 C CA . ASP A 1 46 ? 6.108 20.266 -10.364 1.00 0.00 46 ASP A CA 18
ATOM 33248 C C . ASP A 1 46 ? 7.295 20.626 -9.401 1.00 0.00 46 ASP A C 18
ATOM 33249 O O . ASP A 1 46 ? 7.200 20.333 -8.200 1.00 0.00 46 ASP A O 18
ATOM 33258 N N . PRO A 1 47 ? 8.388 21.293 -9.845 1.00 0.00 47 PRO A N 18
ATOM 33259 C CA . PRO A 1 47 ? 9.345 21.964 -8.913 1.00 0.00 47 PRO A CA 18
ATOM 33260 C C . PRO A 1 47 ? 8.912 23.321 -8.276 1.00 0.00 47 PRO A C 18
ATOM 33261 O O . PRO A 1 47 ? 9.635 23.784 -7.391 1.00 0.00 47 PRO A O 18
ATOM 33272 N N . PHE A 1 48 ? 7.787 23.946 -8.670 1.00 0.00 48 PHE A N 18
ATOM 33273 C CA . PHE A 1 48 ? 7.283 25.189 -8.026 1.00 0.00 48 PHE A CA 18
ATOM 33274 C C . PHE A 1 48 ? 6.507 24.912 -6.706 1.00 0.00 48 PHE A C 18
ATOM 33275 O O . PHE A 1 48 ? 7.019 25.266 -5.641 1.00 0.00 48 PHE A O 18
ATOM 33292 N N . HIS A 1 49 ? 5.296 24.327 -6.753 1.00 0.00 49 HIS A N 18
ATOM 33293 C CA . HIS A 1 49 ? 4.524 23.978 -5.526 1.00 0.00 49 HIS A CA 18
ATOM 33294 C C . HIS A 1 49 ? 3.609 22.752 -5.818 1.00 0.00 49 HIS A C 18
ATOM 33295 O O . HIS A 1 49 ? 2.400 22.883 -6.043 1.00 0.00 49 HIS A O 18
ATOM 33309 N N . ALA A 1 50 ? 4.197 21.548 -5.765 1.00 0.00 50 ALA A N 18
ATOM 33310 C CA . ALA A 1 50 ? 3.453 20.289 -5.946 1.00 0.00 50 ALA A CA 18
ATOM 33311 C C . ALA A 1 50 ? 2.703 19.839 -4.661 1.00 0.00 50 ALA A C 18
ATOM 33312 O O . ALA A 1 50 ? 3.301 19.313 -3.717 1.00 0.00 50 ALA A O 18
ATOM 33319 N N . GLN A 1 51 ? 1.376 20.018 -4.665 1.00 0.00 51 GLN A N 18
ATOM 33320 C CA . GLN A 1 51 ? 0.508 19.619 -3.527 1.00 0.00 51 GLN A CA 18
ATOM 33321 C C . GLN A 1 51 ? 0.275 18.063 -3.438 1.00 0.00 51 GLN A C 18
ATOM 33322 O O . GLN A 1 51 ? 0.926 17.268 -4.120 1.00 0.00 51 GLN A O 18
ATOM 33336 N N . ARG A 1 52 ? -0.625 17.642 -2.539 1.00 0.00 52 ARG A N 18
ATOM 33337 C CA . ARG A 1 52 ? -0.838 16.220 -2.171 1.00 0.00 52 ARG A CA 18
ATOM 33338 C C . ARG A 1 52 ? -1.084 15.198 -3.322 1.00 0.00 52 ARG A C 18
ATOM 33339 O O . ARG A 1 52 ? -1.824 15.469 -4.272 1.00 0.00 52 ARG A O 18
ATOM 33360 N N . TRP A 1 53 ? -0.494 14.001 -3.178 1.00 0.00 53 TRP A N 18
ATOM 33361 C CA . TRP A 1 53 ? -0.765 12.847 -4.095 1.00 0.00 53 TRP A CA 18
ATOM 33362 C C . TRP A 1 53 ? -2.068 12.148 -3.629 1.00 0.00 53 TRP A C 18
ATOM 33363 O O . TRP A 1 53 ? -2.068 11.430 -2.627 1.00 0.00 53 TRP A O 18
ATOM 33384 N N . ASP A 1 54 ? -3.162 12.423 -4.356 1.00 0.00 54 ASP A N 18
ATOM 33385 C CA . ASP A 1 54 ? -4.546 12.143 -3.886 1.00 0.00 54 ASP A CA 18
ATOM 33386 C C . ASP A 1 54 ? -5.289 11.114 -4.801 1.00 0.00 54 ASP A C 18
ATOM 33387 O O . ASP A 1 54 ? -6.339 11.421 -5.379 1.00 0.00 54 ASP A O 18
ATOM 33396 N N . TYR A 1 55 ? -4.750 9.892 -4.971 1.00 0.00 55 TYR A N 18
ATOM 33397 C CA . TYR A 1 55 ? -5.312 8.921 -5.945 1.00 0.00 55 TYR A CA 18
ATOM 33398 C C . TYR A 1 55 ? -6.330 7.957 -5.306 1.00 0.00 55 TYR A C 18
ATOM 33399 O O . TYR A 1 55 ? -5.948 7.005 -4.629 1.00 0.00 55 TYR A O 18
ATOM 33417 N N . THR A 1 56 ? -7.635 8.168 -5.558 1.00 0.00 56 THR A N 18
ATOM 33418 C CA . THR A 1 56 ? -8.674 7.113 -5.347 1.00 0.00 56 THR A CA 18
ATOM 33419 C C . THR A 1 56 ? -8.783 6.273 -6.653 1.00 0.00 56 THR A C 18
ATOM 33420 O O . THR A 1 56 ? -9.555 6.595 -7.561 1.00 0.00 56 THR A O 18
ATOM 33431 N N . SER A 1 57 ? -7.944 5.230 -6.750 1.00 0.00 57 SER A N 18
ATOM 33432 C CA . SER A 1 57 ? -7.639 4.580 -8.041 1.00 0.00 57 SER A CA 18
ATOM 33433 C C . SER A 1 57 ? -7.974 3.073 -8.085 1.00 0.00 57 SER A C 18
ATOM 33434 O O . SER A 1 57 ? -7.676 2.318 -7.155 1.00 0.00 57 SER A O 18
ATOM 33442 N N . THR A 1 58 ? -8.513 2.636 -9.231 1.00 0.00 58 THR A N 18
ATOM 33443 C CA . THR A 1 58 ? -8.412 1.221 -9.672 1.00 0.00 58 THR A CA 18
ATOM 33444 C C . THR A 1 58 ? -7.622 1.166 -11.008 1.00 0.00 58 THR A C 18
ATOM 33445 O O . THR A 1 58 ? -7.936 1.865 -11.977 1.00 0.00 58 THR A O 18
ATOM 33456 N N . GLN A 1 59 ? -6.579 0.340 -11.032 1.00 0.00 59 GLN A N 18
ATOM 33457 C CA . GLN A 1 59 ? -5.529 0.413 -12.084 1.00 0.00 59 GLN A CA 18
ATOM 33458 C C . GLN A 1 59 ? -5.628 -0.863 -12.964 1.00 0.00 59 GLN A C 18
ATOM 33459 O O . GLN A 1 59 ? -5.270 -1.968 -12.546 1.00 0.00 59 GLN A O 18
ATOM 33473 N N . ARG A 1 60 ? -6.187 -0.669 -14.171 1.00 0.00 60 ARG A N 18
ATOM 33474 C CA . ARG A 1 60 ? -6.620 -1.753 -15.088 1.00 0.00 60 ARG A CA 18
ATOM 33475 C C . ARG A 1 60 ? -7.777 -2.642 -14.539 1.00 0.00 60 ARG A C 18
ATOM 33476 O O . ARG A 1 60 ? -7.558 -3.783 -14.134 1.00 0.00 60 ARG A O 18
ATOM 33497 N N . VAL A 1 61 ? -9.018 -2.131 -14.617 1.00 0.00 61 VAL A N 18
ATOM 33498 C CA . VAL A 1 61 ? -10.252 -2.933 -14.336 1.00 0.00 61 VAL A CA 18
ATOM 33499 C C . VAL A 1 61 ? -10.501 -4.158 -15.271 1.00 0.00 61 VAL A C 18
ATOM 33500 O O . VAL A 1 61 ? -10.871 -5.225 -14.774 1.00 0.00 61 VAL A O 18
ATOM 33513 N N . ASP A 1 62 ? -10.221 -4.048 -16.585 1.00 0.00 62 ASP A N 18
ATOM 33514 C CA . ASP A 1 62 ? -10.053 -5.239 -17.461 1.00 0.00 62 ASP A CA 18
ATOM 33515 C C . ASP A 1 62 ? -8.666 -5.940 -17.234 1.00 0.00 62 ASP A C 18
ATOM 33516 O O . ASP A 1 62 ? -7.763 -5.853 -18.068 1.00 0.00 62 ASP A O 18
ATOM 33525 N N . ARG A 1 63 ? -8.559 -6.660 -16.118 1.00 0.00 63 ARG A N 18
ATOM 33526 C CA . ARG A 1 63 ? -7.636 -7.800 -15.926 1.00 0.00 63 ARG A CA 18
ATOM 33527 C C . ARG A 1 63 ? -8.057 -8.456 -14.557 1.00 0.00 63 ARG A C 18
ATOM 33528 O O . ARG A 1 63 ? -7.665 -7.987 -13.484 1.00 0.00 63 ARG A O 18
ATOM 33549 N N . LEU A 1 64 ? -8.822 -9.555 -14.616 1.00 0.00 64 LEU A N 18
ATOM 33550 C CA . LEU A 1 64 ? -9.280 -10.292 -13.399 1.00 0.00 64 LEU A CA 18
ATOM 33551 C C . LEU A 1 64 ? -8.146 -10.823 -12.452 1.00 0.00 64 LEU A C 18
ATOM 33552 O O . LEU A 1 64 ? -8.228 -10.633 -11.239 1.00 0.00 64 LEU A O 18
ATOM 33568 N N . ALA A 1 65 ? -7.101 -11.434 -13.021 1.00 0.00 65 ALA A N 18
ATOM 33569 C CA . ALA A 1 65 ? -5.857 -11.748 -12.288 1.00 0.00 65 ALA A CA 18
ATOM 33570 C C . ALA A 1 65 ? -4.871 -10.579 -11.935 1.00 0.00 65 ALA A C 18
ATOM 33571 O O . ALA A 1 65 ? -3.914 -10.853 -11.207 1.00 0.00 65 ALA A O 18
ATOM 33578 N N . ARG A 1 66 ? -5.067 -9.330 -12.418 1.00 0.00 66 ARG A N 18
ATOM 33579 C CA . ARG A 1 66 ? -4.264 -8.166 -11.948 1.00 0.00 66 ARG A CA 18
ATOM 33580 C C . ARG A 1 66 ? -5.069 -6.831 -12.089 1.00 0.00 66 ARG A C 18
ATOM 33581 O O . ARG A 1 66 ? -4.905 -6.100 -13.071 1.00 0.00 66 ARG A O 18
ATOM 33602 N N . THR A 1 67 ? -5.913 -6.518 -11.095 1.00 0.00 67 THR A N 18
ATOM 33603 C CA . THR A 1 67 ? -6.556 -5.174 -10.966 1.00 0.00 67 THR A CA 18
ATOM 33604 C C . THR A 1 67 ? -6.056 -4.520 -9.637 1.00 0.00 67 THR A C 18
ATOM 33605 O O . THR A 1 67 ? -6.499 -4.893 -8.546 1.00 0.00 67 THR A O 18
ATOM 33616 N N . GLU A 1 68 ? -5.158 -3.528 -9.732 1.00 0.00 68 GLU A N 18
ATOM 33617 C CA . GLU A 1 68 ? -4.508 -2.931 -8.531 1.00 0.00 68 GLU A CA 18
ATOM 33618 C C . GLU A 1 68 ? -5.312 -1.721 -7.972 1.00 0.00 68 GLU A C 18
ATOM 33619 O O . GLU A 1 68 ? -5.223 -0.600 -8.488 1.00 0.00 68 GLU A O 18
ATOM 33631 N N . ILE A 1 69 ? -6.081 -1.945 -6.894 1.00 0.00 69 ILE A N 18
ATOM 33632 C CA . ILE A 1 69 ? -6.881 -0.876 -6.238 1.00 0.00 69 ILE A CA 18
ATOM 33633 C C . ILE A 1 69 ? -6.007 -0.162 -5.148 1.00 0.00 69 ILE A C 18
ATOM 33634 O O . ILE A 1 69 ? -5.450 -0.807 -4.251 1.00 0.00 69 ILE A O 18
ATOM 33650 N N . LYS A 1 70 ? -5.878 1.166 -5.261 1.00 0.00 70 LYS A N 18
ATOM 33651 C CA . LYS A 1 70 ? -5.034 1.978 -4.356 1.00 0.00 70 LYS A CA 18
ATOM 33652 C C . LYS A 1 70 ? -5.739 3.355 -4.113 1.00 0.00 70 LYS A C 18
ATOM 33653 O O . LYS A 1 70 ? -5.694 4.255 -4.958 1.00 0.00 70 LYS A O 18
ATOM 33672 N N . ASN A 1 71 ? -6.367 3.473 -2.941 1.00 0.00 71 ASN A N 18
ATOM 33673 C CA . ASN A 1 71 ? -6.896 4.747 -2.398 1.00 0.00 71 ASN A CA 18
ATOM 33674 C C . ASN A 1 71 ? -5.921 5.327 -1.323 1.00 0.00 71 ASN A C 18
ATOM 33675 O O . ASN A 1 71 ? -6.011 4.989 -0.139 1.00 0.00 71 ASN A O 18
ATOM 33686 N N . PHE A 1 72 ? -4.981 6.176 -1.760 1.00 0.00 72 PHE A N 18
ATOM 33687 C CA . PHE A 1 72 ? -3.980 6.821 -0.856 1.00 0.00 72 PHE A CA 18
ATOM 33688 C C . PHE A 1 72 ? -3.970 8.365 -1.047 1.00 0.00 72 PHE A C 18
ATOM 33689 O O . PHE A 1 72 ? -3.783 8.846 -2.171 1.00 0.00 72 PHE A O 18
ATOM 33706 N N . THR A 1 73 ? -4.102 9.119 0.057 1.00 0.00 73 THR A N 18
ATOM 33707 C CA . THR A 1 73 ? -3.956 10.605 0.025 1.00 0.00 73 THR A CA 18
ATOM 33708 C C . THR A 1 73 ? -2.771 11.018 0.937 1.00 0.00 73 THR A C 18
ATOM 33709 O O . THR A 1 73 ? -2.880 10.976 2.164 1.00 0.00 73 THR A O 18
ATOM 33720 N N . VAL A 1 74 ? -1.653 11.441 0.338 1.00 0.00 74 VAL A N 18
ATOM 33721 C CA . VAL A 1 74 ? -0.414 11.808 1.092 1.00 0.00 74 VAL A CA 18
ATOM 33722 C C . VAL A 1 74 ? 0.011 13.270 0.800 1.00 0.00 74 VAL A C 18
ATOM 33723 O O . VAL A 1 74 ? 0.110 13.700 -0.354 1.00 0.00 74 VAL A O 18
ATOM 33736 N N . PHE A 1 75 ? 0.259 14.026 1.873 1.00 0.00 75 PHE A N 18
ATOM 33737 C CA . PHE A 1 75 ? 0.335 15.500 1.826 1.00 0.00 75 PHE A CA 18
ATOM 33738 C C . PHE A 1 75 ? 1.778 16.013 1.598 1.00 0.00 75 PHE A C 18
ATOM 33739 O O . PHE A 1 75 ? 2.709 15.659 2.324 1.00 0.00 75 PHE A O 18
ATOM 33756 N N . PHE A 1 76 ? 1.932 16.863 0.581 1.00 0.00 76 PHE A N 18
ATOM 33757 C CA . PHE A 1 76 ? 3.218 17.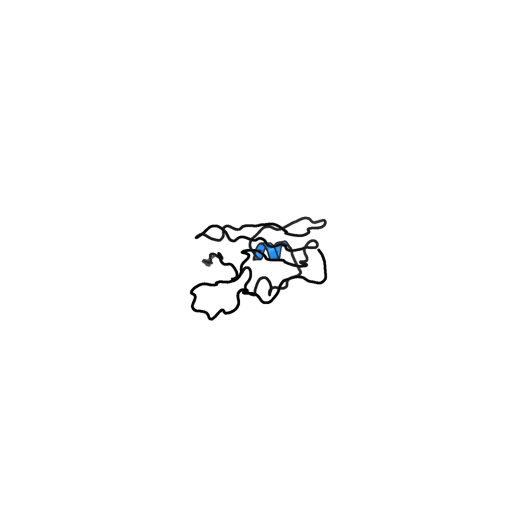512 0.235 1.00 0.00 76 PHE A CA 18
ATOM 33758 C C . PHE A 1 76 ? 3.042 19.069 0.284 1.00 0.00 76 PHE A C 18
ATOM 33759 O O . PHE A 1 76 ? 1.983 19.588 -0.096 1.00 0.00 76 PHE A O 18
ATOM 33776 N N . GLU A 1 77 ? 4.100 19.805 0.657 1.00 0.00 77 GLU A N 18
ATOM 33777 C CA . GLU A 1 77 ? 4.191 21.264 0.292 1.00 0.00 77 GLU A CA 18
ATOM 33778 C C . GLU A 1 77 ? 4.735 21.416 -1.157 1.00 0.00 77 GLU A C 18
ATOM 33779 O O . GLU A 1 77 ? 3.968 21.774 -2.053 1.00 0.00 77 GLU A O 18
ATOM 33791 N N . ASN A 1 78 ? 6.009 21.069 -1.392 1.00 0.00 78 ASN A N 18
ATOM 33792 C CA . ASN A 1 78 ? 6.554 20.867 -2.759 1.00 0.00 78 ASN A CA 18
ATOM 33793 C C . ASN A 1 78 ? 7.265 19.485 -2.845 1.00 0.00 78 ASN A C 18
ATOM 33794 O O . ASN A 1 78 ? 6.755 18.576 -3.504 1.00 0.00 78 ASN A O 18
ATOM 33805 N N . GLU A 1 79 ? 8.428 19.337 -2.203 1.00 0.00 79 GLU A N 18
ATOM 33806 C CA . GLU A 1 79 ? 9.090 18.026 -1.995 1.00 0.00 79 GLU A CA 18
ATOM 33807 C C . GLU A 1 79 ? 8.699 17.354 -0.635 1.00 0.00 79 GLU A C 18
ATOM 33808 O O . GLU A 1 79 ? 8.458 16.147 -0.602 1.00 0.00 79 GLU A O 18
ATOM 33820 N N . GLN A 1 80 ? 8.696 18.103 0.472 1.00 0.00 80 GLN A N 18
ATOM 33821 C CA . GLN A 1 80 ? 8.673 17.550 1.835 1.00 0.00 80 GLN A CA 18
ATOM 33822 C C . GLN A 1 80 ? 7.304 16.959 2.243 1.00 0.00 80 GLN A C 18
ATOM 33823 O O . GLN A 1 80 ? 6.243 17.564 2.050 1.00 0.00 80 GLN A O 18
ATOM 33837 N N . VAL A 1 81 ? 7.362 15.746 2.795 1.00 0.00 81 VAL A N 18
ATOM 33838 C CA . VAL A 1 81 ? 6.158 14.907 3.013 1.00 0.00 81 VAL A CA 18
ATOM 33839 C C . VAL A 1 81 ? 5.616 15.157 4.455 1.00 0.00 81 VAL A C 18
ATOM 33840 O O . VAL A 1 81 ? 6.329 14.976 5.447 1.00 0.00 81 VAL A O 18
ATOM 33853 N N . VAL A 1 82 ? 4.353 15.578 4.551 1.00 0.00 82 VAL A N 18
ATOM 33854 C CA . VAL A 1 82 ? 3.739 16.004 5.839 1.00 0.00 82 VAL A CA 18
ATOM 33855 C C . VAL A 1 82 ? 3.062 14.786 6.548 1.00 0.00 82 VAL A C 18
ATOM 33856 O O . VAL A 1 82 ? 3.531 14.378 7.611 1.00 0.00 82 VAL A O 18
ATOM 33869 N N . ARG A 1 83 ? 1.968 14.232 5.992 1.00 0.00 83 ARG A N 18
ATOM 33870 C CA . ARG A 1 83 ? 1.247 13.077 6.588 1.00 0.00 83 ARG A CA 18
ATOM 33871 C C . ARG A 1 83 ? 0.385 12.301 5.530 1.00 0.00 83 ARG A C 18
ATOM 33872 O O . ARG A 1 83 ? 0.238 12.732 4.383 1.00 0.00 83 ARG A O 18
ATOM 33893 N N . TRP A 1 84 ? -0.168 11.146 5.930 1.00 0.00 84 TRP A N 18
ATOM 33894 C CA . TRP A 1 84 ? -0.802 10.181 4.991 1.00 0.00 84 TRP A CA 18
ATOM 33895 C C . TRP A 1 84 ? -2.183 9.619 5.472 1.00 0.00 84 TRP A C 18
ATOM 33896 O O . TRP A 1 84 ? -2.333 9.189 6.619 1.00 0.00 84 TRP A O 18
ATOM 33917 N N . GLU A 1 85 ? -3.146 9.573 4.536 1.00 0.00 85 GLU A N 18
ATOM 33918 C CA . GLU A 1 85 ? -4.429 8.847 4.687 1.00 0.00 85 GLU A CA 18
ATOM 33919 C C . GLU A 1 85 ? -4.312 7.477 3.918 1.00 0.00 85 GLU A C 18
ATOM 33920 O O . GLU A 1 85 ? -4.203 7.456 2.683 1.00 0.00 85 GLU A O 18
ATOM 33932 N N . GLY A 1 86 ? -4.327 6.362 4.653 1.00 0.00 86 GLY A N 18
ATOM 33933 C CA . GLY A 1 86 ? -4.124 5.025 4.058 1.00 0.00 86 GLY A CA 18
ATOM 33934 C C . GLY A 1 86 ? -5.323 4.075 4.113 1.00 0.00 86 GLY A C 18
ATOM 33935 O O . GLY A 1 86 ? -5.420 3.258 5.029 1.00 0.00 86 GLY A O 18
ATOM 33939 N N . ASP A 1 87 ? -6.170 4.138 3.082 1.00 0.00 87 ASP A N 18
ATOM 33940 C CA . ASP A 1 87 ? -7.213 3.103 2.807 1.00 0.00 87 ASP A CA 18
ATOM 33941 C C . ASP A 1 87 ? -6.635 1.941 1.930 1.00 0.00 87 ASP A C 18
ATOM 33942 O O . ASP A 1 87 ? -6.512 0.819 2.424 1.00 0.00 87 ASP A O 18
ATOM 33951 N N . TYR A 1 88 ? -6.256 2.239 0.673 1.00 0.00 88 TYR A N 18
ATOM 33952 C CA . TYR A 1 88 ? -5.197 1.529 -0.097 1.00 0.00 88 TYR A CA 18
ATOM 33953 C C . TYR A 1 88 ? -5.174 0.014 -0.420 1.00 0.00 88 TYR A C 18
ATOM 33954 O O . TYR A 1 88 ? -4.438 -0.371 -1.332 1.00 0.00 88 TYR A O 18
ATOM 33972 N N . PHE A 1 89 ? -5.962 -0.825 0.255 1.00 0.00 89 PHE A N 18
ATOM 33973 C CA . PHE A 1 89 ? -6.017 -2.298 0.020 1.00 0.00 89 PHE A CA 18
ATOM 33974 C C . PHE A 1 89 ? -4.646 -2.990 0.361 1.00 0.00 89 PHE A C 18
ATOM 33975 O O . PHE A 1 89 ? -3.865 -3.244 -0.566 1.00 0.00 89 PHE A O 18
ATOM 33992 N N . PRO A 1 90 ? -4.295 -3.276 1.651 1.00 0.00 90 PRO A N 18
ATOM 33993 C CA . PRO A 1 90 ? -2.883 -3.635 2.037 1.00 0.00 90 PRO A CA 18
ATOM 33994 C C . PRO A 1 90 ? -2.460 -5.122 1.863 1.00 0.00 90 PRO A C 18
ATOM 33995 O O . PRO A 1 90 ? -1.959 -5.773 2.785 1.00 0.00 90 PRO A O 18
ATOM 34006 N N . SER A 1 91 ? -2.608 -5.623 0.634 1.00 0.00 91 SER A N 18
ATOM 34007 C CA . SER A 1 91 ? -2.257 -7.013 0.259 1.00 0.00 91 SER A CA 18
ATOM 34008 C C . SER A 1 91 ? -2.192 -7.125 -1.294 1.00 0.00 91 SER A C 18
ATOM 34009 O O . SER A 1 91 ? -3.201 -7.437 -1.939 1.00 0.00 91 SER A O 18
ATOM 34017 N N . GLN A 1 92 ? -1.017 -6.845 -1.875 1.00 0.00 92 GLN A N 18
ATOM 34018 C CA . GLN A 1 92 ? -0.842 -6.808 -3.356 1.00 0.00 92 GLN A CA 18
ATOM 34019 C C . GLN A 1 92 ? 0.327 -7.680 -3.911 1.00 0.00 92 GLN A C 18
ATOM 34020 O O . GLN A 1 92 ? 1.167 -7.244 -4.702 1.00 0.00 92 GLN A O 18
ATOM 34034 N N . ASP A 1 93 ? 0.261 -8.968 -3.575 1.00 0.00 93 ASP A N 18
ATOM 34035 C CA . ASP A 1 93 ? 0.942 -10.064 -4.314 1.00 0.00 93 ASP A CA 18
ATOM 34036 C C . ASP A 1 93 ? -0.090 -10.849 -5.181 1.00 0.00 93 ASP A C 18
ATOM 34037 O O . ASP A 1 93 ? -0.417 -12.018 -4.959 1.00 0.00 93 ASP A O 18
ATOM 34046 N N . GLU A 1 94 ? -0.594 -10.150 -6.208 1.00 0.00 94 GLU A N 18
ATOM 34047 C CA . GLU A 1 94 ? -1.794 -10.563 -6.970 1.00 0.00 94 GLU A CA 18
ATOM 34048 C C . GLU A 1 94 ? -1.378 -11.311 -8.266 1.00 0.00 94 GLU A C 18
ATOM 34049 O O . GLU A 1 94 ? -1.362 -10.767 -9.374 1.00 0.00 94 GLU A O 18
ATOM 34061 N N . GLN A 1 95 ? -1.047 -12.593 -8.086 1.00 0.00 95 GLN A N 18
ATOM 34062 C CA . GLN A 1 95 ? -0.759 -13.526 -9.204 1.00 0.00 95 GLN A CA 18
ATOM 34063 C C . GLN A 1 95 ? -1.713 -14.746 -9.068 1.00 0.00 95 GLN A C 18
ATOM 34064 O O . GLN A 1 95 ? -1.373 -15.781 -8.487 1.00 0.00 95 GLN A O 18
ATOM 34078 N N . LEU A 1 96 ? -2.927 -14.599 -9.623 1.00 0.00 96 LEU A N 18
ATOM 34079 C CA . LEU A 1 96 ? -3.993 -15.624 -9.485 1.00 0.00 96 LEU A CA 18
ATOM 34080 C C . LEU A 1 96 ? -3.793 -16.803 -10.504 1.00 0.00 96 LEU A C 18
ATOM 34081 O O . LEU A 1 96 ? -4.370 -16.828 -11.597 1.00 0.00 96 LEU A O 18
ATOM 34097 N N . ALA A 1 97 ? -2.984 -17.794 -10.100 1.00 0.00 97 ALA A N 18
ATOM 34098 C CA . ALA A 1 97 ? -2.699 -18.991 -10.925 1.00 0.00 97 ALA A CA 18
ATOM 34099 C C . ALA A 1 97 ? -3.806 -20.078 -10.793 1.00 0.00 97 ALA A C 18
ATOM 34100 O O . ALA A 1 97 ? -3.724 -20.995 -9.969 1.00 0.00 97 ALA A O 18
ATOM 34107 N N . LYS A 1 98 ? -4.858 -19.953 -11.618 1.00 0.00 98 LYS A N 18
ATOM 34108 C CA . LYS A 1 98 ? -6.046 -20.845 -11.536 1.00 0.00 98 LYS A CA 18
ATOM 34109 C C . LYS A 1 98 ? -5.821 -22.169 -12.320 1.00 0.00 98 LYS A C 18
ATOM 34110 O O . LYS A 1 98 ? -5.539 -22.157 -13.522 1.00 0.00 98 LYS A O 18
ATOM 34129 N N . ALA A 1 99 ? -6.028 -23.312 -11.646 1.00 0.00 99 ALA A N 18
ATOM 34130 C CA . ALA A 1 99 ? -5.888 -24.649 -12.268 1.00 0.00 99 ALA A CA 18
ATOM 34131 C C . ALA A 1 99 ? -7.014 -24.994 -13.293 1.00 0.00 99 ALA A C 18
ATOM 34132 O O . ALA A 1 99 ? -8.191 -25.153 -12.941 1.00 0.00 99 ALA A O 18
ATOM 34139 N N . ALA A 1 100 ? -6.620 -25.090 -14.567 1.00 0.00 100 ALA A N 18
ATOM 34140 C CA . ALA A 1 100 ? -7.516 -25.488 -15.677 1.00 0.00 100 ALA A CA 18
ATOM 34141 C C . ALA A 1 100 ? -7.112 -26.897 -16.223 1.00 0.00 100 ALA A C 18
ATOM 34142 O O . ALA A 1 100 ? -6.137 -26.973 -16.983 1.00 0.00 100 ALA A O 18
ATOM 34149 N N . PRO A 1 101 ? -7.792 -28.031 -15.883 1.00 0.00 101 PRO A N 18
ATOM 34150 C CA . PRO A 1 101 ? -7.302 -29.400 -16.261 1.00 0.00 101 PRO A CA 18
ATOM 34151 C C . PRO A 1 101 ? -7.667 -29.823 -17.707 1.00 0.00 101 PRO A C 18
ATOM 34152 O O . PRO A 1 101 ? -8.610 -30.580 -17.957 1.00 0.00 101 PRO A O 18
ATOM 34163 N N . LYS A 1 102 ? -6.867 -29.335 -18.667 1.00 0.00 102 LYS A N 18
ATOM 34164 C CA . LYS A 1 102 ? -7.088 -29.590 -20.113 1.00 0.00 102 LYS A CA 18
ATOM 34165 C C . LYS A 1 102 ? -6.555 -30.975 -20.585 1.00 0.00 102 LYS A C 18
ATOM 34166 O O . LYS A 1 102 ? -5.460 -31.101 -21.140 1.00 0.00 102 LYS A O 18
ATOM 34185 N N . GLN A 1 103 ? -7.373 -32.022 -20.388 1.00 0.00 103 GLN A N 18
ATOM 34186 C CA . GLN A 1 103 ? -7.000 -33.414 -20.767 1.00 0.00 103 GLN A CA 18
ATOM 34187 C C . GLN A 1 103 ? -7.365 -33.721 -22.255 1.00 0.00 103 GLN A C 18
ATOM 34188 O O . GLN A 1 103 ? -8.367 -34.378 -22.558 1.00 0.00 103 GLN A O 18
ATOM 34202 N N . PHE A 1 104 ? -6.513 -33.236 -23.169 1.00 0.00 104 PHE A N 18
ATOM 34203 C CA . PHE A 1 104 ? -6.673 -33.442 -24.636 1.00 0.00 104 PHE A CA 18
ATOM 34204 C C . PHE A 1 104 ? -5.952 -34.700 -25.195 1.00 0.00 104 PHE A C 18
ATOM 34205 O O . PHE A 1 104 ? -6.597 -35.555 -25.807 1.00 0.00 104 PHE A O 18
ATOM 34222 N N . GLY A 1 105 ? -4.641 -34.823 -24.951 1.00 0.00 105 GLY A N 18
ATOM 34223 C CA . GLY A 1 105 ? -3.847 -36.003 -25.364 1.00 0.00 105 GLY A CA 18
ATOM 34224 C C . GLY A 1 105 ? -3.974 -37.218 -24.431 1.00 0.00 105 GLY A C 18
ATOM 34225 O O . GLY A 1 105 ? -3.059 -37.520 -23.661 1.00 0.00 105 GLY A O 18
ATOM 34229 N N . ARG A 1 106 ? -5.114 -37.913 -24.527 1.00 0.00 106 ARG A N 18
ATOM 34230 C CA . ARG A 1 106 ? -5.483 -38.993 -23.574 1.00 0.00 106 ARG A CA 18
ATOM 34231 C C . ARG A 1 106 ? -4.875 -40.362 -23.986 1.00 0.00 106 ARG A C 18
ATOM 34232 O O . ARG A 1 106 ? -5.511 -41.181 -24.656 1.00 0.00 106 ARG A O 18
ATOM 34253 N N . ASN A 1 107 ? -3.632 -40.598 -23.548 1.00 0.00 107 ASN A N 18
ATOM 34254 C CA . ASN A 1 107 ? -2.872 -41.825 -23.898 1.00 0.00 107 ASN A CA 18
ATOM 34255 C C . ASN A 1 107 ? -3.099 -42.923 -22.810 1.00 0.00 107 ASN A C 18
ATOM 34256 O O . ASN A 1 107 ? -2.382 -42.990 -21.808 1.00 0.00 107 ASN A O 18
ATOM 34267 N N . LEU A 1 108 ? -4.124 -43.762 -23.019 1.00 0.00 108 LEU A N 18
ATOM 34268 C CA . LEU A 1 108 ? -4.511 -44.830 -22.059 1.00 0.00 108 LEU A CA 18
ATOM 34269 C C . LEU A 1 108 ? -4.999 -46.057 -22.880 1.00 0.00 108 LEU A C 18
ATOM 34270 O O . LEU A 1 108 ? -6.105 -46.051 -23.428 1.00 0.00 108 LEU A O 18
ATOM 34286 N N . ALA A 1 109 ? -4.166 -47.104 -22.946 1.00 0.00 109 ALA A N 18
ATOM 34287 C CA . ALA A 1 109 ? -4.555 -48.410 -23.508 1.00 0.00 109 ALA A CA 18
ATOM 34288 C C . ALA A 1 109 ? -4.912 -49.409 -22.367 1.00 0.00 109 ALA A C 18
ATOM 34289 O O . ALA A 1 109 ? -4.213 -49.543 -21.358 1.00 0.00 109 ALA A O 18
ATOM 34296 N N . ARG A 1 110 ? -6.024 -50.103 -22.585 1.00 0.00 110 ARG A N 18
ATOM 34297 C CA . ARG A 1 110 ? -6.457 -51.244 -21.722 1.00 0.00 110 ARG A CA 18
ATOM 34298 C C . ARG A 1 110 ? -7.123 -52.302 -22.652 1.00 0.00 110 ARG A C 18
ATOM 34299 O O . ARG A 1 110 ? -8.351 -52.395 -22.752 1.00 0.00 110 ARG A O 18
ATOM 34320 N N . ASP A 1 111 ? -6.281 -53.066 -23.366 1.00 0.00 111 ASP A N 18
ATOM 34321 C CA . ASP A 1 111 ? -6.667 -53.636 -24.677 1.00 0.00 111 ASP A CA 18
ATOM 34322 C C . ASP A 1 111 ? -6.335 -55.159 -24.815 1.00 0.00 111 ASP A C 18
ATOM 34323 O O . ASP A 1 111 ? -5.361 -55.687 -24.272 1.00 0.00 111 ASP A O 18
ATOM 34332 N N . LYS A 1 112 ? -7.116 -55.809 -25.689 1.00 0.00 112 LYS A N 18
ATOM 34333 C CA . LYS A 1 112 ? -6.637 -57.003 -26.449 1.00 0.00 112 LYS A CA 18
ATOM 34334 C C . LYS A 1 112 ? -6.890 -56.716 -27.959 1.00 0.00 112 LYS A C 18
ATOM 34335 O O . LYS A 1 112 ? -7.806 -57.263 -28.581 1.00 0.00 112 LYS A O 18
ATOM 34354 N N . LYS A 1 113 ? -6.065 -55.834 -28.552 1.00 0.00 113 LYS A N 18
ATOM 34355 C CA . LYS A 1 113 ? -6.286 -55.335 -29.948 1.00 0.00 113 LYS A CA 18
ATOM 34356 C C . LYS A 1 113 ? -5.476 -56.189 -30.967 1.00 0.00 113 LYS A C 18
ATOM 34357 O O . LYS A 1 113 ? -4.490 -55.749 -31.565 1.00 0.00 113 LYS A O 18
ATOM 34376 N N . LYS A 1 114 ? -5.908 -57.452 -31.118 1.00 0.00 114 LYS A N 18
ATOM 34377 C CA . LYS A 1 114 ? -5.163 -58.500 -31.870 1.00 0.00 114 LYS A CA 18
ATOM 34378 C C . LYS A 1 114 ? -6.155 -59.656 -32.186 1.00 0.00 114 LYS A C 18
ATOM 34379 O O . LYS A 1 114 ? -6.369 -60.553 -31.362 1.00 0.00 114 LYS A O 18
ATOM 34398 N N . GLN A 1 115 ? -6.761 -59.617 -33.384 1.00 0.00 115 GLN A N 18
ATOM 34399 C CA . GLN A 1 115 ? -7.802 -60.603 -33.795 1.00 0.00 115 GLN A CA 18
ATOM 34400 C C . GLN A 1 115 ? -7.237 -61.947 -34.336 1.00 0.00 115 GLN A C 18
ATOM 34401 O O . GLN A 1 115 ? -7.567 -63.007 -33.800 1.00 0.00 115 GLN A O 18
ATOM 34415 N N . ARG A 1 116 ? -6.390 -61.897 -35.375 1.00 0.00 116 ARG A N 18
ATOM 34416 C CA . ARG A 1 116 ? -5.768 -63.103 -35.970 1.00 0.00 116 ARG A CA 18
ATOM 34417 C C . ARG A 1 116 ? -4.511 -63.557 -35.151 1.00 0.00 116 ARG A C 18
ATOM 34418 O O . ARG A 1 116 ? -3.374 -63.219 -35.492 1.00 0.00 116 ARG A O 18
ATOM 34439 N N . GLY A 1 117 ? -4.784 -64.331 -34.094 1.00 0.00 117 GLY A N 18
ATOM 34440 C CA . GLY A 1 117 ? -3.835 -65.253 -33.423 1.00 0.00 117 GLY A CA 18
ATOM 34441 C C . GLY A 1 117 ? -2.368 -64.855 -33.201 1.00 0.00 117 GLY A C 18
ATOM 34442 O O . GLY A 1 117 ? -2.038 -64.242 -32.185 1.00 0.00 117 GLY A O 18
ATOM 34446 N N . ARG A 1 118 ? -1.520 -65.242 -34.158 1.00 0.00 118 ARG A N 18
ATOM 34447 C CA . ARG A 1 118 ? -0.074 -64.889 -34.176 1.00 0.00 118 ARG A CA 18
ATOM 34448 C C . ARG A 1 118 ? 0.244 -64.344 -35.595 1.00 0.00 118 ARG A C 18
ATOM 34449 O O . ARG A 1 118 ? 0.493 -65.119 -36.547 1.00 0.00 118 ARG A O 18
ATOM 34471 N N . MET A 1 1 ? 10.422 24.345 4.400 1.00 0.00 1 MET A N 19
ATOM 34472 C CA . MET A 1 1 ? 11.414 23.923 5.432 1.00 0.00 1 MET A CA 19
ATOM 34473 C C . MET A 1 1 ? 12.545 23.028 4.817 1.00 0.00 1 MET A C 19
ATOM 34474 O O . MET A 1 1 ? 12.446 22.565 3.677 1.00 0.00 1 MET A O 19
ATOM 34490 N N . ALA A 1 2 ? 13.624 22.793 5.582 1.00 0.00 2 ALA A N 19
ATOM 34491 C CA . ALA A 1 2 ? 14.713 21.874 5.160 1.00 0.00 2 ALA A CA 19
ATOM 34492 C C . ALA A 1 2 ? 14.310 20.376 5.313 1.00 0.00 2 ALA A C 19
ATOM 34493 O O . ALA A 1 2 ? 14.252 19.840 6.425 1.00 0.00 2 ALA A O 19
ATOM 34500 N N . GLY A 1 3 ? 14.011 19.720 4.181 1.00 0.00 3 GLY A N 19
ATOM 34501 C CA . GLY A 1 3 ? 13.459 18.346 4.187 1.00 0.00 3 GLY A CA 19
ATOM 34502 C C . GLY A 1 3 ? 14.482 17.215 4.340 1.00 0.00 3 GLY A C 19
ATOM 34503 O O . GLY A 1 3 ? 14.841 16.561 3.359 1.00 0.00 3 GLY A O 19
ATOM 34507 N N . SER A 1 4 ? 14.907 16.962 5.582 1.00 0.00 4 SER A N 19
ATOM 34508 C CA . SER A 1 4 ? 15.626 15.721 5.973 1.00 0.00 4 SER A CA 19
ATOM 34509 C C . SER A 1 4 ? 15.691 15.638 7.530 1.00 0.00 4 SER A C 19
ATOM 34510 O O . SER A 1 4 ? 16.573 16.236 8.155 1.00 0.00 4 SER A O 19
ATOM 34518 N N . GLY A 1 5 ? 14.759 14.889 8.140 1.00 0.00 5 GLY A N 19
ATOM 34519 C CA . GLY A 1 5 ? 14.716 14.723 9.610 1.00 0.00 5 GLY A CA 19
ATOM 34520 C C . GLY A 1 5 ? 14.290 13.319 10.053 1.00 0.00 5 GLY A C 19
ATOM 34521 O O . GLY A 1 5 ? 15.140 12.467 10.322 1.00 0.00 5 GLY A O 19
ATOM 34525 N N . ILE A 1 6 ? 12.976 13.078 10.128 1.00 0.00 6 ILE A N 19
ATOM 34526 C CA . ILE A 1 6 ? 12.409 11.738 10.476 1.00 0.00 6 ILE A CA 19
ATOM 34527 C C . ILE A 1 6 ? 12.474 10.778 9.258 1.00 0.00 6 ILE A C 19
ATOM 34528 O O . ILE A 1 6 ? 11.664 10.834 8.332 1.00 0.00 6 ILE A O 19
ATOM 34544 N N . ILE A 1 7 ? 13.531 9.952 9.257 1.00 0.00 7 ILE A N 19
ATOM 34545 C CA . ILE A 1 7 ? 13.935 9.142 8.073 1.00 0.00 7 ILE A CA 19
ATOM 34546 C C . ILE A 1 7 ? 13.992 7.631 8.436 1.00 0.00 7 ILE A C 19
ATOM 34547 O O . ILE A 1 7 ? 15.054 7.059 8.694 1.00 0.00 7 ILE A O 19
ATOM 34563 N N . TYR A 1 8 ? 12.829 6.966 8.380 1.00 0.00 8 TYR A N 19
ATOM 34564 C CA . TYR A 1 8 ? 12.746 5.485 8.348 1.00 0.00 8 TYR A CA 19
ATOM 34565 C C . TYR A 1 8 ? 12.564 4.992 6.865 1.00 0.00 8 TYR A C 19
ATOM 34566 O O . TYR A 1 8 ? 11.621 5.376 6.169 1.00 0.00 8 TYR A O 19
ATOM 34584 N N . LYS A 1 9 ? 13.460 4.115 6.407 1.00 0.00 9 LYS A N 19
ATOM 34585 C CA . LYS A 1 9 ? 13.311 3.405 5.099 1.00 0.00 9 LYS A CA 19
ATOM 34586 C C . LYS A 1 9 ? 13.570 1.891 5.363 1.00 0.00 9 LYS A C 19
ATOM 34587 O O . LYS A 1 9 ? 14.643 1.514 5.844 1.00 0.00 9 LYS A O 19
ATOM 34606 N N . GLN A 1 10 ? 12.549 1.046 5.151 1.00 0.00 10 GLN A N 19
ATOM 34607 C CA . GLN A 1 10 ? 12.471 -0.281 5.822 1.00 0.00 10 GLN A CA 19
ATOM 34608 C C . GLN A 1 10 ? 12.397 -1.438 4.770 1.00 0.00 10 GLN A C 19
ATOM 34609 O O . GLN A 1 10 ? 11.296 -1.706 4.273 1.00 0.00 10 GLN A O 19
ATOM 34623 N N . PRO A 1 11 ? 13.502 -2.149 4.401 1.00 0.00 11 PRO A N 19
ATOM 34624 C CA . PRO A 1 11 ? 13.481 -3.133 3.267 1.00 0.00 11 PRO A CA 19
ATOM 34625 C C . PRO A 1 11 ? 12.985 -4.553 3.646 1.00 0.00 11 PRO A C 19
ATOM 34626 O O . PRO A 1 11 ? 13.757 -5.506 3.775 1.00 0.00 11 PRO A O 19
ATOM 34637 N N . ILE A 1 12 ? 11.660 -4.679 3.780 1.00 0.00 12 ILE A N 19
ATOM 34638 C CA . ILE A 1 12 ? 10.973 -5.979 4.049 1.00 0.00 12 ILE A CA 19
ATOM 34639 C C . ILE A 1 12 ? 9.782 -6.099 3.059 1.00 0.00 12 ILE A C 19
ATOM 34640 O O . ILE A 1 12 ? 8.655 -5.688 3.352 1.00 0.00 12 ILE A O 19
ATOM 34656 N N . TYR A 1 13 ? 10.064 -6.588 1.834 1.00 0.00 13 TYR A N 19
ATOM 34657 C CA . TYR A 1 13 ? 9.171 -6.353 0.671 1.00 0.00 13 TYR A CA 19
ATOM 34658 C C . TYR A 1 13 ? 8.662 -7.678 0.005 1.00 0.00 13 TYR A C 19
ATOM 34659 O O . TYR A 1 13 ? 9.025 -8.027 -1.122 1.00 0.00 13 TYR A O 19
ATOM 34677 N N . GLN A 1 14 ? 7.719 -8.346 0.677 1.00 0.00 14 GLN A N 19
ATOM 34678 C CA . GLN A 1 14 ? 6.816 -9.337 0.035 1.00 0.00 14 GLN A CA 19
ATOM 34679 C C . GLN A 1 14 ? 5.592 -8.730 -0.705 1.00 0.00 14 GLN A C 19
ATOM 34680 O O . GLN A 1 14 ? 5.293 -9.159 -1.824 1.00 0.00 14 GLN A O 19
ATOM 34694 N N . GLY A 1 15 ? 4.929 -7.720 -0.109 1.00 0.00 15 GLY A N 19
ATOM 34695 C CA . GLY A 1 15 ? 3.950 -6.873 -0.815 1.00 0.00 15 GLY A CA 19
ATOM 34696 C C . GLY A 1 15 ? 4.597 -5.965 -1.873 1.00 0.00 15 GLY A C 19
ATOM 34697 O O . GLY A 1 15 ? 5.264 -4.983 -1.547 1.00 0.00 15 GLY A O 19
ATOM 34701 N N . ASN A 1 16 ? 4.391 -6.338 -3.135 1.00 0.00 16 ASN A N 19
ATOM 34702 C CA . ASN A 1 16 ? 4.960 -5.634 -4.325 1.00 0.00 16 ASN A CA 19
ATOM 34703 C C . ASN A 1 16 ? 4.723 -4.094 -4.376 1.00 0.00 16 ASN A C 19
ATOM 34704 O O . ASN A 1 16 ? 5.690 -3.326 -4.417 1.00 0.00 16 ASN A O 19
ATOM 34715 N N . LEU A 1 17 ? 3.459 -3.663 -4.329 1.00 0.00 17 LEU A N 19
ATOM 34716 C CA . LEU A 1 17 ? 3.070 -2.239 -4.469 1.00 0.00 17 LEU A CA 19
ATOM 34717 C C . LEU A 1 17 ? 2.679 -1.646 -3.084 1.00 0.00 17 LEU A C 19
ATOM 34718 O O . LEU A 1 17 ? 3.519 -0.949 -2.501 1.00 0.00 17 LEU A O 19
ATOM 34734 N N . ILE A 1 18 ? 1.505 -1.946 -2.493 1.00 0.00 18 ILE A N 19
ATOM 34735 C CA . ILE A 1 18 ? 1.250 -1.669 -1.045 1.00 0.00 18 ILE A CA 19
ATOM 34736 C C . ILE A 1 18 ? 2.001 -2.724 -0.155 1.00 0.00 18 ILE A C 19
ATOM 34737 O O . ILE A 1 18 ? 2.159 -3.899 -0.499 1.00 0.00 18 ILE A O 19
ATOM 34753 N N . LYS A 1 19 ? 2.510 -2.236 0.978 1.00 0.00 19 LYS A N 19
ATOM 34754 C CA . LYS A 1 19 ? 3.489 -2.970 1.820 1.00 0.00 19 LYS A CA 19
ATOM 34755 C C . LYS A 1 19 ? 3.336 -2.517 3.299 1.00 0.00 19 LYS A C 19
ATOM 34756 O O . LYS A 1 19 ? 4.131 -1.720 3.798 1.00 0.00 19 LYS A O 19
ATOM 34775 N N . GLN A 1 20 ? 2.284 -2.994 3.993 1.00 0.00 20 GLN A N 19
ATOM 34776 C CA . GLN A 1 20 ? 1.725 -2.280 5.183 1.00 0.00 20 GLN A CA 19
ATOM 34777 C C . GLN A 1 20 ? 2.648 -1.998 6.404 1.00 0.00 20 GLN A C 19
ATOM 34778 O O . GLN A 1 20 ? 2.586 -0.882 6.923 1.00 0.00 20 GLN A O 19
ATOM 34792 N N . ASN A 1 21 ? 3.502 -2.934 6.841 1.00 0.00 21 ASN A N 19
ATOM 34793 C CA . ASN A 1 21 ? 4.571 -2.642 7.846 1.00 0.00 21 ASN A CA 19
ATOM 34794 C C . ASN A 1 21 ? 5.586 -1.543 7.402 1.00 0.00 21 ASN A C 19
ATOM 34795 O O . ASN A 1 21 ? 5.820 -0.610 8.170 1.00 0.00 21 ASN A O 19
ATOM 34806 N N . ALA A 1 22 ? 6.144 -1.636 6.183 1.00 0.00 22 ALA A N 19
ATOM 34807 C CA . ALA A 1 22 ? 6.931 -0.528 5.595 1.00 0.00 22 ALA A CA 19
ATOM 34808 C C . ALA A 1 22 ? 6.166 0.817 5.401 1.00 0.00 22 ALA A C 19
ATOM 34809 O O . ALA A 1 22 ? 6.722 1.845 5.778 1.00 0.00 22 ALA A O 19
ATOM 34816 N N . VAL A 1 23 ? 4.916 0.831 4.894 1.00 0.00 23 VAL A N 19
ATOM 34817 C CA . VAL A 1 23 ? 4.106 2.085 4.783 1.00 0.00 23 VAL A CA 19
ATOM 34818 C C . VAL A 1 23 ? 3.680 2.713 6.156 1.00 0.00 23 VAL A C 19
ATOM 34819 O O . VAL A 1 23 ? 3.733 3.938 6.289 1.00 0.00 23 VAL A O 19
ATOM 34832 N N . GLU A 1 24 ? 3.296 1.910 7.159 1.00 0.00 24 GLU A N 19
ATOM 34833 C CA . GLU A 1 24 ? 3.164 2.394 8.561 1.00 0.00 24 GLU A CA 19
ATOM 34834 C C . GLU A 1 24 ? 4.489 2.953 9.171 1.00 0.00 24 GLU A C 19
ATOM 34835 O O . GLU A 1 24 ? 4.495 4.080 9.677 1.00 0.00 24 GLU A O 19
ATOM 34847 N N . GLN A 1 25 ? 5.584 2.183 9.114 1.00 0.00 25 GLN A N 19
ATOM 34848 C CA . GLN A 1 25 ? 6.870 2.562 9.747 1.00 0.00 25 GLN A CA 19
ATOM 34849 C C . GLN A 1 25 ? 7.700 3.661 9.017 1.00 0.00 25 GLN A C 19
ATOM 34850 O O . GLN A 1 25 ? 8.429 4.371 9.714 1.00 0.00 25 GLN A O 19
ATOM 34864 N N . LEU A 1 26 ? 7.591 3.833 7.679 1.00 0.00 26 LEU A N 19
ATOM 34865 C CA . LEU A 1 26 ? 8.408 4.814 6.908 1.00 0.00 26 LEU A CA 19
ATOM 34866 C C . LEU A 1 26 ? 8.420 6.293 7.377 1.00 0.00 26 LEU A C 19
ATOM 34867 O O . LEU A 1 26 ? 9.493 6.895 7.391 1.00 0.00 26 LEU A O 19
ATOM 34883 N N . GLN A 1 27 ? 7.265 6.859 7.785 1.00 0.00 27 GLN A N 19
ATOM 34884 C CA . GLN A 1 27 ? 7.186 8.142 8.551 1.00 0.00 27 GLN A CA 19
ATOM 34885 C C . GLN A 1 27 ? 8.091 9.314 8.067 1.00 0.00 27 GLN A C 19
ATOM 34886 O O . GLN A 1 27 ? 8.859 9.883 8.839 1.00 0.00 27 GLN A O 19
ATOM 34900 N N . VAL A 1 28 ? 8.027 9.614 6.754 1.00 0.00 28 VAL A N 19
ATOM 34901 C CA . VAL A 1 28 ? 9.147 10.309 6.058 1.00 0.00 28 VAL A CA 19
ATOM 34902 C C . VAL A 1 28 ? 8.981 11.862 6.109 1.00 0.00 28 VAL A C 19
ATOM 34903 O O . VAL A 1 28 ? 8.130 12.441 5.435 1.00 0.00 28 VAL A O 19
ATOM 34916 N N . GLY A 1 29 ? 9.913 12.524 6.798 1.00 0.00 29 GLY A N 19
ATOM 34917 C CA . GLY A 1 29 ? 10.130 13.984 6.668 1.00 0.00 29 GLY A CA 19
ATOM 34918 C C . GLY A 1 29 ? 11.334 14.324 5.773 1.00 0.00 29 GLY A C 19
ATOM 34919 O O . GLY A 1 29 ? 12.341 14.848 6.251 1.00 0.00 29 GLY A O 19
ATOM 34923 N N . GLN A 1 30 ? 11.207 13.983 4.482 1.00 0.00 30 GLN A N 19
ATOM 34924 C CA . GLN A 1 30 ? 12.298 14.123 3.492 1.00 0.00 30 GLN A CA 19
ATOM 34925 C C . GLN A 1 30 ? 11.756 14.396 2.063 1.00 0.00 30 GLN A C 19
ATOM 34926 O O . GLN A 1 30 ? 12.066 15.459 1.526 1.00 0.00 30 GLN A O 19
ATOM 34940 N N . SER A 1 31 ? 11.037 13.445 1.422 1.00 0.00 31 SER A N 19
ATOM 34941 C CA . SER A 1 31 ? 10.862 13.458 -0.054 1.00 0.00 31 SER A CA 19
ATOM 34942 C C . SER A 1 31 ? 9.599 12.697 -0.566 1.00 0.00 31 SER A C 19
ATOM 34943 O O . SER A 1 31 ? 9.377 11.518 -0.267 1.00 0.00 31 SER A O 19
ATOM 34951 N N . LYS A 1 32 ? 8.853 13.384 -1.445 1.00 0.00 32 LYS A N 19
ATOM 34952 C CA . LYS A 1 32 ? 7.745 12.808 -2.247 1.00 0.00 32 LYS A CA 19
ATOM 34953 C C . LYS A 1 32 ? 8.136 11.662 -3.218 1.00 0.00 32 LYS A C 19
ATOM 34954 O O . LYS A 1 32 ? 7.523 10.596 -3.195 1.00 0.00 32 LYS A O 19
ATOM 34973 N N . GLN A 1 33 ? 9.176 11.886 -4.028 1.00 0.00 33 GLN A N 19
ATOM 34974 C CA . GLN A 1 33 ? 9.745 10.870 -4.944 1.00 0.00 33 GLN A CA 19
ATOM 34975 C C . GLN A 1 33 ? 10.399 9.614 -4.304 1.00 0.00 33 GLN A C 19
ATOM 34976 O O . GLN A 1 33 ? 10.430 8.576 -4.963 1.00 0.00 33 GLN A O 19
ATOM 34990 N N . GLN A 1 34 ? 10.839 9.660 -3.035 1.00 0.00 34 GLN A N 19
ATOM 34991 C CA . GLN A 1 34 ? 11.202 8.441 -2.268 1.00 0.00 34 GLN A CA 19
ATOM 34992 C C . GLN A 1 34 ? 9.969 7.575 -1.842 1.00 0.00 34 GLN A C 19
ATOM 34993 O O . GLN A 1 34 ? 9.933 6.395 -2.198 1.00 0.00 34 GLN A O 19
ATOM 35007 N N . VAL A 1 35 ? 8.960 8.133 -1.141 1.00 0.00 35 VAL A N 19
ATOM 35008 C CA . VAL A 1 35 ? 7.692 7.387 -0.836 1.00 0.00 35 VAL A CA 19
ATOM 35009 C C . VAL A 1 35 ? 6.871 6.919 -2.084 1.00 0.00 35 VAL A C 19
ATOM 35010 O O . VAL A 1 35 ? 6.423 5.771 -2.124 1.00 0.00 35 VAL A O 19
ATOM 35023 N N . SER A 1 36 ? 6.727 7.784 -3.097 1.00 0.00 36 SER A N 19
ATOM 35024 C CA . SER A 1 36 ? 6.062 7.448 -4.380 1.00 0.00 36 SER A CA 19
ATOM 35025 C C . SER A 1 36 ? 6.806 6.434 -5.289 1.00 0.00 36 SER A C 19
ATOM 35026 O O . SER A 1 36 ? 6.134 5.616 -5.916 1.00 0.00 36 SER A O 19
ATOM 35034 N N . ALA A 1 37 ? 8.151 6.404 -5.319 1.00 0.00 37 ALA A N 19
ATOM 35035 C CA . ALA A 1 37 ? 8.907 5.256 -5.886 1.00 0.00 37 ALA A CA 19
ATOM 35036 C C . ALA A 1 37 ? 8.800 3.908 -5.100 1.00 0.00 37 ALA A C 19
ATOM 35037 O O . ALA A 1 37 ? 8.603 2.871 -5.736 1.00 0.00 37 ALA A O 19
ATOM 35044 N N . LEU A 1 38 ? 8.891 3.917 -3.756 1.00 0.00 38 LEU A N 19
ATOM 35045 C CA . LEU A 1 38 ? 8.653 2.704 -2.918 1.00 0.00 38 LEU A CA 19
ATOM 35046 C C . LEU A 1 38 ? 7.215 2.083 -3.020 1.00 0.00 38 LEU A C 19
ATOM 35047 O O . LEU A 1 38 ? 7.087 0.860 -3.131 1.00 0.00 38 LEU A O 19
ATOM 35063 N N . LEU A 1 39 ? 6.167 2.909 -3.006 1.00 0.00 39 LEU A N 19
ATOM 35064 C CA . LEU A 1 39 ? 4.790 2.489 -3.380 1.00 0.00 39 LEU A CA 19
ATOM 35065 C C . LEU A 1 39 ? 4.553 2.134 -4.889 1.00 0.00 39 LEU A C 19
ATOM 35066 O O . LEU A 1 39 ? 3.780 1.216 -5.170 1.00 0.00 39 LEU A O 19
ATOM 35082 N N . GLY A 1 40 ? 5.183 2.864 -5.818 1.00 0.00 40 GLY A N 19
ATOM 35083 C CA . GLY A 1 40 ? 5.077 2.619 -7.273 1.00 0.00 40 GLY A CA 19
ATOM 35084 C C . GLY A 1 40 ? 4.121 3.572 -8.002 1.00 0.00 40 GLY A C 19
ATOM 35085 O O . GLY A 1 40 ? 3.037 3.158 -8.418 1.00 0.00 40 GLY A O 19
ATOM 35089 N N . THR A 1 41 ? 4.493 4.856 -8.119 1.00 0.00 41 THR A N 19
ATOM 35090 C CA . THR A 1 41 ? 3.618 5.927 -8.693 1.00 0.00 41 THR A CA 19
ATOM 35091 C C . THR A 1 41 ? 4.457 7.237 -8.937 1.00 0.00 41 THR A C 19
ATOM 35092 O O . THR A 1 41 ? 5.256 7.595 -8.064 1.00 0.00 41 THR A O 19
ATOM 35103 N N . PRO A 1 42 ? 4.249 8.035 -10.015 1.00 0.00 42 PRO A N 19
ATOM 35104 C CA . PRO A 1 42 ? 4.745 9.448 -10.080 1.00 0.00 42 PRO A CA 19
ATOM 35105 C C . PRO A 1 42 ? 3.812 10.462 -9.349 1.00 0.00 42 PRO A C 19
ATOM 35106 O O . PRO A 1 42 ? 2.610 10.545 -9.629 1.00 0.00 42 PRO A O 19
ATOM 35117 N N . SER A 1 43 ? 4.372 11.258 -8.427 1.00 0.00 43 SER A N 19
ATOM 35118 C CA . SER A 1 43 ? 3.611 12.332 -7.721 1.00 0.00 43 SER A CA 19
ATOM 35119 C C . SER A 1 43 ? 3.474 13.635 -8.586 1.00 0.00 43 SER A C 19
ATOM 35120 O O . SER A 1 43 ? 3.253 13.539 -9.796 1.00 0.00 43 SER A O 19
ATOM 35128 N N . ILE A 1 44 ? 3.527 14.839 -7.993 1.00 0.00 44 ILE A N 19
ATOM 35129 C CA . ILE A 1 44 ? 3.231 16.115 -8.708 1.00 0.00 44 ILE A CA 19
ATOM 35130 C C . ILE A 1 44 ? 4.496 17.035 -8.559 1.00 0.00 44 ILE A C 19
ATOM 35131 O O . ILE A 1 44 ? 4.639 17.670 -7.509 1.00 0.00 44 ILE A O 19
ATOM 35147 N N . PRO A 1 45 ? 5.409 17.160 -9.558 1.00 0.00 45 PRO A N 19
ATOM 35148 C CA . PRO A 1 45 ? 6.586 18.082 -9.458 1.00 0.00 45 PRO A CA 19
ATOM 35149 C C . PRO A 1 45 ? 6.298 19.557 -9.857 1.00 0.00 45 PRO A C 19
ATOM 35150 O O . PRO A 1 45 ? 6.749 20.043 -10.898 1.00 0.00 45 PRO A O 19
ATOM 35161 N N . ASP A 1 46 ? 5.615 20.286 -8.962 1.00 0.00 46 ASP A N 19
ATOM 35162 C CA . ASP A 1 46 ? 5.472 21.758 -9.058 1.00 0.00 46 ASP A CA 19
ATOM 35163 C C . ASP A 1 46 ? 6.705 22.425 -8.331 1.00 0.00 46 ASP A C 19
ATOM 35164 O O . ASP A 1 46 ? 6.839 22.242 -7.114 1.00 0.00 46 ASP A O 19
ATOM 35173 N N . PRO A 1 47 ? 7.612 23.192 -8.988 1.00 0.00 47 PRO A N 19
ATOM 35174 C CA . PRO A 1 47 ? 8.780 23.824 -8.285 1.00 0.00 47 PRO A CA 19
ATOM 35175 C C . PRO A 1 47 ? 8.503 24.969 -7.271 1.00 0.00 47 PRO A C 19
ATOM 35176 O O . PRO A 1 47 ? 9.399 25.286 -6.487 1.00 0.00 47 PRO A O 19
ATOM 35187 N N . PHE A 1 48 ? 7.288 25.543 -7.245 1.00 0.00 48 PHE A N 19
ATOM 35188 C CA . PHE A 1 48 ? 6.865 26.492 -6.179 1.00 0.00 48 PHE A CA 19
ATOM 35189 C C . PHE A 1 48 ? 6.272 25.734 -4.950 1.00 0.00 48 PHE A C 19
ATOM 35190 O O . PHE A 1 48 ? 6.974 25.559 -3.951 1.00 0.00 48 PHE A O 19
ATOM 35207 N N . HIS A 1 49 ? 5.022 25.257 -5.038 1.00 0.00 49 HIS A N 19
ATOM 35208 C CA . HIS A 1 49 ? 4.415 24.354 -4.029 1.00 0.00 49 HIS A CA 19
ATOM 35209 C C . HIS A 1 49 ? 3.968 23.065 -4.763 1.00 0.00 49 HIS A C 19
ATOM 35210 O O . HIS A 1 49 ? 2.902 23.048 -5.386 1.00 0.00 49 HIS A O 19
ATOM 35224 N N . ALA A 1 50 ? 4.748 21.981 -4.629 1.00 0.00 50 ALA A N 19
ATOM 35225 C CA . ALA A 1 50 ? 4.321 20.643 -5.091 1.00 0.00 50 ALA A CA 19
ATOM 35226 C C . ALA A 1 50 ? 3.155 20.070 -4.249 1.00 0.00 50 ALA A C 19
ATOM 35227 O O . ALA A 1 50 ? 3.287 19.779 -3.056 1.00 0.00 50 ALA A O 19
ATOM 35234 N N . GLN A 1 51 ? 2.004 19.958 -4.913 1.00 0.00 51 GLN A N 19
ATOM 35235 C CA . GLN A 1 51 ? 0.715 19.667 -4.241 1.00 0.00 51 GLN A CA 19
ATOM 35236 C C . GLN A 1 51 ? 0.566 18.178 -3.809 1.00 0.00 51 GLN A C 19
ATOM 35237 O O . GLN A 1 51 ? 1.394 17.315 -4.116 1.00 0.00 51 GLN A O 19
ATOM 35251 N N . ARG A 1 52 ? -0.529 17.887 -3.091 1.00 0.00 52 ARG A N 19
ATOM 35252 C CA . ARG A 1 52 ? -0.844 16.517 -2.624 1.00 0.00 52 ARG A CA 19
ATOM 35253 C C . ARG A 1 52 ? -1.000 15.489 -3.794 1.00 0.00 52 ARG A C 19
ATOM 35254 O O . ARG A 1 52 ? -1.621 15.788 -4.819 1.00 0.00 52 ARG A O 19
ATOM 35275 N N . TRP A 1 53 ? -0.530 14.263 -3.581 1.00 0.00 53 TRP A N 19
ATOM 35276 C CA . TRP A 1 53 ? -0.883 13.115 -4.487 1.00 0.00 53 TRP A CA 19
ATOM 35277 C C . TRP A 1 53 ? -2.290 12.609 -4.093 1.00 0.00 53 TRP A C 19
ATOM 35278 O O . TRP A 1 53 ? -2.429 12.012 -3.031 1.00 0.00 53 TRP A O 19
ATOM 35299 N N . ASP A 1 54 ? -3.304 12.855 -4.938 1.00 0.00 54 ASP A N 19
ATOM 35300 C CA . ASP A 1 54 ? -4.721 12.509 -4.623 1.00 0.00 54 ASP A CA 19
ATOM 35301 C C . ASP A 1 54 ? -5.333 11.548 -5.709 1.00 0.00 54 ASP A C 19
ATOM 35302 O O . ASP A 1 54 ? -6.233 11.934 -6.463 1.00 0.00 54 ASP A O 19
ATOM 35311 N N . TYR A 1 55 ? -4.806 10.317 -5.851 1.00 0.00 55 TYR A N 19
ATOM 35312 C CA . TYR A 1 55 ? -5.102 9.470 -7.046 1.00 0.00 55 TYR A CA 19
ATOM 35313 C C . TYR A 1 55 ? -5.996 8.236 -6.657 1.00 0.00 55 TYR A C 19
ATOM 35314 O O . TYR A 1 55 ? -5.486 7.151 -6.366 1.00 0.00 55 TYR A O 19
ATOM 35332 N N . THR A 1 56 ? -7.326 8.405 -6.699 1.00 0.00 56 THR A N 19
ATOM 35333 C CA . THR A 1 56 ? -8.273 7.306 -6.321 1.00 0.00 56 THR A CA 19
ATOM 35334 C C . THR A 1 56 ? -8.818 6.547 -7.567 1.00 0.00 56 THR A C 19
ATOM 35335 O O . THR A 1 56 ? -9.513 7.115 -8.416 1.00 0.00 56 THR A O 19
ATOM 35346 N N . SER A 1 57 ? -8.498 5.251 -7.636 1.00 0.00 57 SER A N 19
ATOM 35347 C CA . SER A 1 57 ? -8.976 4.298 -8.663 1.00 0.00 57 SER A CA 19
ATOM 35348 C C . SER A 1 57 ? -9.297 2.890 -8.037 1.00 0.00 57 SER A C 19
ATOM 35349 O O . SER A 1 57 ? -9.610 2.758 -6.850 1.00 0.00 57 SER A O 19
ATOM 35357 N N . THR A 1 58 ? -9.262 1.835 -8.857 1.00 0.00 58 THR A N 19
ATOM 35358 C CA . THR A 1 58 ? -9.214 0.422 -8.375 1.00 0.00 58 THR A CA 19
ATOM 35359 C C . THR A 1 58 ? -8.338 -0.474 -9.308 1.00 0.00 58 THR A C 19
ATOM 35360 O O . THR A 1 58 ? -8.349 -0.331 -10.533 1.00 0.00 58 THR A O 19
ATOM 35371 N N . GLN A 1 59 ? -7.613 -1.430 -8.707 1.00 0.00 59 GLN A N 19
ATOM 35372 C CA . GLN A 1 59 ? -6.742 -2.393 -9.446 1.00 0.00 59 GLN A CA 19
ATOM 35373 C C . GLN A 1 59 ? -6.667 -3.750 -8.669 1.00 0.00 59 GLN A C 19
ATOM 35374 O O . GLN A 1 59 ? -6.822 -3.812 -7.443 1.00 0.00 59 GLN A O 19
ATOM 35388 N N . ARG A 1 60 ? -6.481 -4.850 -9.413 1.00 0.00 60 ARG A N 19
ATOM 35389 C CA . ARG A 1 60 ? -6.387 -6.218 -8.835 1.00 0.00 60 ARG A CA 19
ATOM 35390 C C . ARG A 1 60 ? -5.248 -7.007 -9.565 1.00 0.00 60 ARG A C 19
ATOM 35391 O O . ARG A 1 60 ? -5.489 -7.620 -10.609 1.00 0.00 60 ARG A O 19
ATOM 35412 N N . VAL A 1 61 ? -4.008 -6.942 -9.035 1.00 0.00 61 VAL A N 19
ATOM 35413 C CA . VAL A 1 61 ? -2.785 -7.286 -9.825 1.00 0.00 61 VAL A CA 19
ATOM 35414 C C . VAL A 1 61 ? -1.845 -8.392 -9.257 1.00 0.00 61 VAL A C 19
ATOM 35415 O O . VAL A 1 61 ? -1.433 -9.258 -10.034 1.00 0.00 61 VAL A O 19
ATOM 35428 N N . ASP A 1 62 ? -1.432 -8.344 -7.982 1.00 0.00 62 ASP A N 19
ATOM 35429 C CA . ASP A 1 62 ? -0.260 -9.127 -7.492 1.00 0.00 62 ASP A CA 19
ATOM 35430 C C . ASP A 1 62 ? -0.614 -10.548 -6.933 1.00 0.00 62 ASP A C 19
ATOM 35431 O O . ASP A 1 62 ? -1.761 -10.904 -6.654 1.00 0.00 62 ASP A O 19
ATOM 35440 N N . ARG A 1 63 ? 0.456 -11.340 -6.773 1.00 0.00 63 ARG A N 19
ATOM 35441 C CA . ARG A 1 63 ? 0.435 -12.712 -6.210 1.00 0.00 63 ARG A CA 19
ATOM 35442 C C . ARG A 1 63 ? -0.209 -12.830 -4.772 1.00 0.00 63 ARG A C 19
ATOM 35443 O O . ARG A 1 63 ? -1.126 -13.634 -4.583 1.00 0.00 63 ARG A O 19
ATOM 35464 N N . LEU A 1 64 ? 0.285 -12.031 -3.808 1.00 0.00 64 LEU A N 19
ATOM 35465 C CA . LEU A 1 64 ? -0.364 -11.820 -2.495 1.00 0.00 64 LEU A CA 19
ATOM 35466 C C . LEU A 1 64 ? -1.260 -10.551 -2.420 1.00 0.00 64 LEU A C 19
ATOM 35467 O O . LEU A 1 64 ? -2.392 -10.681 -1.948 1.00 0.00 64 LEU A O 19
ATOM 35483 N N . ALA A 1 65 ? -0.821 -9.362 -2.888 1.00 0.00 65 ALA A N 19
ATOM 35484 C CA . ALA A 1 65 ? -1.691 -8.154 -2.913 1.00 0.00 65 ALA A CA 19
ATOM 35485 C C . ALA A 1 65 ? -2.737 -8.183 -4.068 1.00 0.00 65 ALA A C 19
ATOM 35486 O O . ALA A 1 65 ? -2.554 -7.618 -5.148 1.00 0.00 65 ALA A O 19
ATOM 35493 N N . ARG A 1 66 ? -3.846 -8.886 -3.801 1.00 0.00 66 ARG A N 19
ATOM 35494 C CA . ARG A 1 66 ? -4.867 -9.205 -4.839 1.00 0.00 66 ARG A CA 19
ATOM 35495 C C . ARG A 1 66 ? -5.982 -8.127 -5.002 1.00 0.00 66 ARG A C 19
ATOM 35496 O O . ARG A 1 66 ? -6.354 -7.842 -6.137 1.00 0.00 66 ARG A O 19
ATOM 35517 N N . THR A 1 67 ? -6.499 -7.532 -3.916 1.00 0.00 67 THR A N 19
ATOM 35518 C CA . THR A 1 67 ? -7.184 -6.210 -3.970 1.00 0.00 67 THR A CA 19
ATOM 35519 C C . THR A 1 67 ? -6.137 -5.104 -3.634 1.00 0.00 67 THR A C 19
ATOM 35520 O O . THR A 1 67 ? -5.743 -4.941 -2.477 1.00 0.00 67 THR A O 19
ATOM 35531 N N . GLU A 1 68 ? -5.649 -4.401 -4.663 1.00 0.00 68 GLU A N 19
ATOM 35532 C CA . GLU A 1 68 ? -4.373 -3.640 -4.584 1.00 0.00 68 GLU A CA 19
ATOM 35533 C C . GLU A 1 68 ? -4.533 -2.317 -5.349 1.00 0.00 68 GLU A C 19
ATOM 35534 O O . GLU A 1 68 ? -4.457 -2.272 -6.580 1.00 0.00 68 GLU A O 19
ATOM 35546 N N . ILE A 1 69 ? -4.703 -1.221 -4.602 1.00 0.00 69 ILE A N 19
ATOM 35547 C CA . ILE A 1 69 ? -4.590 0.141 -5.166 1.00 0.00 69 ILE A CA 19
ATOM 35548 C C . ILE A 1 69 ? -4.043 1.133 -4.100 1.00 0.00 69 ILE A C 19
ATOM 35549 O O . ILE A 1 69 ? -4.369 1.090 -2.908 1.00 0.00 69 ILE A O 19
ATOM 35565 N N . LYS A 1 70 ? -3.239 2.073 -4.611 1.00 0.00 70 LYS A N 19
ATOM 35566 C CA . LYS A 1 70 ? -2.818 3.281 -3.859 1.00 0.00 70 LYS A CA 19
ATOM 35567 C C . LYS A 1 70 ? -3.815 4.456 -4.071 1.00 0.00 70 LYS A C 19
ATOM 35568 O O . LYS A 1 70 ? -3.491 5.480 -4.678 1.00 0.00 70 LYS A O 19
ATOM 35587 N N . ASN A 1 71 ? -5.005 4.322 -3.458 1.00 0.00 71 ASN A N 19
ATOM 35588 C CA . ASN A 1 71 ? -5.981 5.442 -3.309 1.00 0.00 71 ASN A CA 19
ATOM 35589 C C . ASN A 1 71 ? -5.544 6.346 -2.107 1.00 0.00 71 ASN A C 19
ATOM 35590 O O . ASN A 1 71 ? -6.089 6.289 -1.003 1.00 0.00 71 ASN A O 19
ATOM 35601 N N . PHE A 1 72 ? -4.455 7.084 -2.311 1.00 0.00 72 PHE A N 19
ATOM 35602 C CA . PHE A 1 72 ? -3.545 7.457 -1.195 1.00 0.00 72 PHE A CA 19
ATOM 35603 C C . PHE A 1 72 ? -3.396 8.982 -1.201 1.00 0.00 72 PHE A C 19
ATOM 35604 O O . PHE A 1 72 ? -2.470 9.510 -1.821 1.00 0.00 72 PHE A O 19
ATOM 35621 N N . THR A 1 73 ? -4.320 9.687 -0.521 1.00 0.00 73 THR A N 19
ATOM 35622 C CA . THR A 1 73 ? -4.349 11.172 -0.546 1.00 0.00 73 THR A CA 19
ATOM 35623 C C . THR A 1 73 ? -3.286 11.737 0.432 1.00 0.00 73 THR A C 19
ATOM 35624 O O . THR A 1 73 ? -3.516 11.876 1.638 1.00 0.00 73 THR A O 19
ATOM 35635 N N . VAL A 1 74 ? -2.102 12.008 -0.125 1.00 0.00 74 VAL A N 19
ATOM 35636 C CA . VAL A 1 74 ? -0.875 12.282 0.662 1.00 0.00 74 VAL A CA 19
ATOM 35637 C C . VAL A 1 74 ? -0.353 13.708 0.390 1.00 0.00 74 VAL A C 19
ATOM 35638 O O . VAL A 1 74 ? -0.107 14.115 -0.747 1.00 0.00 74 VAL A O 19
ATOM 35651 N N . PHE A 1 75 ? -0.182 14.445 1.484 1.00 0.00 75 PHE A N 19
ATOM 35652 C CA . PHE A 1 75 ? 0.048 15.903 1.463 1.00 0.00 75 PHE A CA 19
ATOM 35653 C C . PHE A 1 75 ? 1.565 16.223 1.536 1.00 0.00 75 PHE A C 19
ATOM 35654 O O . PHE A 1 75 ? 2.281 15.716 2.408 1.00 0.00 75 PHE A O 19
ATOM 35671 N N . PHE A 1 76 ? 2.033 17.075 0.620 1.00 0.00 76 PHE A N 19
ATOM 35672 C CA . PHE A 1 76 ? 3.471 17.427 0.508 1.00 0.00 76 PHE A CA 19
ATOM 35673 C C . PHE A 1 76 ? 3.695 18.956 0.725 1.00 0.00 76 PHE A C 19
ATOM 35674 O O . PHE A 1 76 ? 2.884 19.782 0.293 1.00 0.00 76 PHE A O 19
ATOM 35691 N N . GLU A 1 77 ? 4.813 19.328 1.370 1.00 0.00 77 GLU A N 19
ATOM 35692 C CA . GLU A 1 77 ? 5.199 20.766 1.541 1.00 0.00 77 GLU A CA 19
ATOM 35693 C C . GLU A 1 77 ? 5.773 21.362 0.212 1.00 0.00 77 GLU A C 19
ATOM 35694 O O . GLU A 1 77 ? 5.118 22.160 -0.460 1.00 0.00 77 GLU A O 19
ATOM 35706 N N . ASN A 1 78 ? 6.966 20.902 -0.186 1.00 0.00 78 ASN A N 19
ATOM 35707 C CA . ASN A 1 78 ? 7.279 20.663 -1.620 1.00 0.00 78 ASN A CA 19
ATOM 35708 C C . ASN A 1 78 ? 7.840 19.211 -1.752 1.00 0.00 78 ASN A C 19
ATOM 35709 O O . ASN A 1 78 ? 7.218 18.378 -2.413 1.00 0.00 78 ASN A O 19
ATOM 35720 N N . GLU A 1 79 ? 8.989 18.906 -1.129 1.00 0.00 79 GLU A N 19
ATOM 35721 C CA . GLU A 1 79 ? 9.465 17.513 -0.972 1.00 0.00 79 GLU A CA 19
ATOM 35722 C C . GLU A 1 79 ? 8.929 16.807 0.313 1.00 0.00 79 GLU A C 19
ATOM 35723 O O . GLU A 1 79 ? 8.478 15.669 0.193 1.00 0.00 79 GLU A O 19
ATOM 35735 N N . GLN A 1 80 ? 8.979 17.408 1.519 1.00 0.00 80 GLN A N 19
ATOM 35736 C CA . GLN A 1 80 ? 8.724 16.649 2.776 1.00 0.00 80 GLN A CA 19
ATOM 35737 C C . GLN A 1 80 ? 7.236 16.281 3.028 1.00 0.00 80 GLN A C 19
ATOM 35738 O O . GLN A 1 80 ? 6.320 17.040 2.690 1.00 0.00 80 GLN A O 19
ATOM 35752 N N . VAL A 1 81 ? 7.008 15.082 3.589 1.00 0.00 81 VAL A N 19
ATOM 35753 C CA . VAL A 1 81 ? 5.658 14.458 3.620 1.00 0.00 81 VAL A CA 19
ATOM 35754 C C . VAL A 1 81 ? 4.931 14.798 4.960 1.00 0.00 81 VAL A C 19
ATOM 35755 O O . VAL A 1 81 ? 5.477 14.589 6.048 1.00 0.00 81 VAL A O 19
ATOM 35768 N N . VAL A 1 82 ? 3.689 15.286 4.862 1.00 0.00 82 VAL A N 19
ATOM 35769 C CA . VAL A 1 82 ? 2.887 15.696 6.052 1.00 0.00 82 VAL A CA 19
ATOM 35770 C C . VAL A 1 82 ? 2.028 14.493 6.573 1.00 0.00 82 VAL A C 19
ATOM 35771 O O . VAL A 1 82 ? 2.281 14.012 7.679 1.00 0.00 82 VAL A O 19
ATOM 35784 N N . ARG A 1 83 ? 1.017 14.037 5.814 1.00 0.00 83 ARG A N 19
ATOM 35785 C CA . ARG A 1 83 ? 0.087 12.948 6.245 1.00 0.00 83 ARG A CA 19
ATOM 35786 C C . ARG A 1 83 ? -0.562 12.241 5.017 1.00 0.00 83 ARG A C 19
ATOM 35787 O O . ARG A 1 83 ? -0.661 12.833 3.937 1.00 0.00 83 ARG A O 19
ATOM 35808 N N . TRP A 1 84 ? -0.985 10.977 5.182 1.00 0.00 84 TRP A N 19
ATOM 35809 C CA . TRP A 1 84 ? -1.391 10.098 4.054 1.00 0.00 84 TRP A CA 19
ATOM 35810 C C . TRP A 1 84 ? -2.737 9.367 4.289 1.00 0.00 84 TRP A C 19
ATOM 35811 O O . TRP A 1 84 ? -2.779 8.263 4.845 1.00 0.00 84 TRP A O 19
ATOM 35832 N N . GLU A 1 85 ? -3.832 9.982 3.826 1.00 0.00 85 GLU A N 19
ATOM 35833 C CA . GLU A 1 85 ? -5.201 9.540 4.193 1.00 0.00 85 GLU A CA 19
ATOM 35834 C C . GLU A 1 85 ? -6.212 9.714 3.029 1.00 0.00 85 GLU A C 19
ATOM 35835 O O . GLU A 1 85 ? -6.895 10.734 2.914 1.00 0.00 85 GLU A O 19
ATOM 35847 N N . GLY A 1 86 ? -6.324 8.658 2.203 1.00 0.00 86 GLY A N 19
ATOM 35848 C CA . GLY A 1 86 ? -7.495 8.447 1.330 1.00 0.00 86 GLY A CA 19
ATOM 35849 C C . GLY A 1 86 ? -8.230 7.146 1.698 1.00 0.00 86 GLY A C 19
ATOM 35850 O O . GLY A 1 86 ? -8.798 7.050 2.787 1.00 0.00 86 GLY A O 19
ATOM 35854 N N . ASP A 1 87 ? -8.233 6.163 0.790 1.00 0.00 87 ASP A N 19
ATOM 35855 C CA . ASP A 1 87 ? -8.900 4.848 1.028 1.00 0.00 87 ASP A CA 19
ATOM 35856 C C . ASP A 1 87 ? -8.123 3.683 0.330 1.00 0.00 87 ASP A C 19
ATOM 35857 O O . ASP A 1 87 ? -8.629 3.034 -0.593 1.00 0.00 87 ASP A O 19
ATOM 35866 N N . TYR A 1 88 ? -6.884 3.401 0.778 1.00 0.00 88 TYR A N 19
ATOM 35867 C CA . TYR A 1 88 ? -6.014 2.375 0.135 1.00 0.00 88 TYR A CA 19
ATOM 35868 C C . TYR A 1 88 ? -6.268 0.925 0.630 1.00 0.00 88 TYR A C 19
ATOM 35869 O O . TYR A 1 88 ? -6.839 0.710 1.710 1.00 0.00 88 TYR A O 19
ATOM 35887 N N . PHE A 1 89 ? -5.861 -0.067 -0.181 1.00 0.00 89 PHE A N 19
ATOM 35888 C CA . PHE A 1 89 ? -6.231 -1.488 0.048 1.00 0.00 89 PHE A CA 19
ATOM 35889 C C . PHE A 1 89 ? -4.972 -2.341 0.481 1.00 0.00 89 PHE A C 19
ATOM 35890 O O . PHE A 1 89 ? -4.257 -2.838 -0.397 1.00 0.00 89 PHE A O 19
ATOM 35907 N N . PRO A 1 90 ? -4.684 -2.579 1.792 1.00 0.00 90 PRO A N 19
ATOM 35908 C CA . PRO A 1 90 ? -3.523 -3.429 2.226 1.00 0.00 90 PRO A CA 19
ATOM 35909 C C . PRO A 1 90 ? -3.851 -4.941 2.315 1.00 0.00 90 PRO A C 19
ATOM 35910 O O . PRO A 1 90 ? -3.913 -5.537 3.394 1.00 0.00 90 PRO A O 19
ATOM 35921 N N . SER A 1 91 ? -4.029 -5.572 1.149 1.00 0.00 91 SER A N 19
ATOM 35922 C CA . SER A 1 91 ? -4.435 -7.004 1.063 1.00 0.00 91 SER A CA 19
ATOM 35923 C C . SER A 1 91 ? -3.246 -8.014 0.962 1.00 0.00 91 SER A C 19
ATOM 35924 O O . SER A 1 91 ? -3.224 -8.894 0.101 1.00 0.00 91 SER A O 19
ATOM 35932 N N . GLN A 1 92 ? -2.287 -7.911 1.890 1.00 0.00 92 GLN A N 19
ATOM 35933 C CA . GLN A 1 92 ? -1.071 -8.754 1.900 1.00 0.00 92 GLN A CA 19
ATOM 35934 C C . GLN A 1 92 ? -1.295 -10.036 2.767 1.00 0.00 92 GLN A C 19
ATOM 35935 O O . GLN A 1 92 ? -1.107 -10.011 3.988 1.00 0.00 92 GLN A O 19
ATOM 35949 N N . ASP A 1 93 ? -1.649 -11.158 2.120 1.00 0.00 93 ASP A N 19
ATOM 35950 C CA . ASP A 1 93 ? -1.806 -12.474 2.824 1.00 0.00 93 ASP A CA 19
ATOM 35951 C C . ASP A 1 93 ? -0.534 -13.318 3.192 1.00 0.00 93 ASP A C 19
ATOM 35952 O O . ASP A 1 93 ? -0.647 -14.377 3.814 1.00 0.00 93 ASP A O 19
ATOM 35961 N N . GLU A 1 94 ? 0.650 -12.756 2.942 1.00 0.00 94 GLU A N 19
ATOM 35962 C CA . GLU A 1 94 ? 1.834 -12.969 3.808 1.00 0.00 94 GLU A CA 19
ATOM 35963 C C . GLU A 1 94 ? 2.323 -11.545 4.195 1.00 0.00 94 GLU A C 19
ATOM 35964 O O . GLU A 1 94 ? 2.776 -10.773 3.345 1.00 0.00 94 GLU A O 19
ATOM 35976 N N . GLN A 1 95 ? 2.234 -11.200 5.483 1.00 0.00 95 GLN A N 19
ATOM 35977 C CA . GLN A 1 95 ? 3.181 -10.224 6.080 1.00 0.00 95 GLN A CA 19
ATOM 35978 C C . GLN A 1 95 ? 3.364 -10.547 7.585 1.00 0.00 95 GLN A C 19
ATOM 35979 O O . GLN A 1 95 ? 2.671 -9.989 8.443 1.00 0.00 95 GLN A O 19
ATOM 35993 N N . LEU A 1 96 ? 4.338 -11.419 7.904 1.00 0.00 96 LEU A N 19
ATOM 35994 C CA . LEU A 1 96 ? 4.678 -11.765 9.313 1.00 0.00 96 LEU A CA 19
ATOM 35995 C C . LEU A 1 96 ? 5.577 -10.653 9.975 1.00 0.00 96 LEU A C 19
ATOM 35996 O O . LEU A 1 96 ? 6.783 -10.807 10.185 1.00 0.00 96 LEU A O 19
ATOM 36012 N N . ALA A 1 97 ? 4.931 -9.520 10.278 1.00 0.00 97 ALA A N 19
ATOM 36013 C CA . ALA A 1 97 ? 5.577 -8.293 10.788 1.00 0.00 97 ALA A CA 19
ATOM 36014 C C . ALA A 1 97 ? 4.532 -7.384 11.522 1.00 0.00 97 ALA A C 19
ATOM 36015 O O . ALA A 1 97 ? 3.336 -7.690 11.608 1.00 0.00 97 ALA A O 19
ATOM 36022 N N . LYS A 1 98 ? 4.986 -6.240 12.052 1.00 0.00 98 LYS A N 19
ATOM 36023 C CA . LYS A 1 98 ? 4.100 -5.269 12.769 1.00 0.00 98 LYS A CA 19
ATOM 36024 C C . LYS A 1 98 ? 3.239 -4.368 11.804 1.00 0.00 98 LYS A C 19
ATOM 36025 O O . LYS A 1 98 ? 3.392 -3.142 11.726 1.00 0.00 98 LYS A O 19
ATOM 36044 N N . ALA A 1 99 ? 2.296 -5.014 11.107 1.00 0.00 99 ALA A N 19
ATOM 36045 C CA . ALA A 1 99 ? 1.555 -4.404 9.978 1.00 0.00 99 ALA A CA 19
ATOM 36046 C C . ALA A 1 99 ? 0.191 -3.786 10.393 1.00 0.00 99 ALA A C 19
ATOM 36047 O O . ALA A 1 99 ? -0.883 -4.343 10.144 1.00 0.00 99 ALA A O 19
ATOM 36054 N N . ALA A 1 100 ? 0.248 -2.599 11.014 1.00 0.00 100 ALA A N 19
ATOM 36055 C CA . ALA A 1 100 ? -0.961 -1.888 11.490 1.00 0.00 100 ALA A CA 19
ATOM 36056 C C . ALA A 1 100 ? -1.530 -0.894 10.428 1.00 0.00 100 ALA A C 19
ATOM 36057 O O . ALA A 1 100 ? -0.757 -0.053 9.950 1.00 0.00 100 ALA A O 19
ATOM 36064 N N . PRO A 1 101 ? -2.838 -0.904 10.040 1.00 0.00 101 PRO A N 19
ATOM 36065 C CA . PRO A 1 101 ? -3.373 0.030 8.992 1.00 0.00 101 PRO A CA 19
ATOM 36066 C C . PRO A 1 101 ? -3.612 1.475 9.493 1.00 0.00 101 PRO A C 19
ATOM 36067 O O . PRO A 1 101 ? -4.726 1.876 9.844 1.00 0.00 101 PRO A O 19
ATOM 36078 N N . LYS A 1 102 ? -2.530 2.269 9.490 1.00 0.00 102 LYS A N 19
ATOM 36079 C CA . LYS A 1 102 ? -2.544 3.661 10.024 1.00 0.00 102 LYS A CA 19
ATOM 36080 C C . LYS A 1 102 ? -3.064 4.686 8.976 1.00 0.00 102 LYS A C 19
ATOM 36081 O O . LYS A 1 102 ? -2.306 5.426 8.343 1.00 0.00 102 LYS A O 19
ATOM 36100 N N . GLN A 1 103 ? -4.394 4.703 8.831 1.00 0.00 103 GLN A N 19
ATOM 36101 C CA . GLN A 1 103 ? -5.114 5.627 7.919 1.00 0.00 103 GLN A CA 19
ATOM 36102 C C . GLN A 1 103 ? -6.474 5.988 8.581 1.00 0.00 103 GLN A C 19
ATOM 36103 O O . GLN A 1 103 ? -7.499 5.354 8.311 1.00 0.00 103 GLN A O 19
ATOM 36117 N N . PHE A 1 104 ? -6.461 6.998 9.471 1.00 0.00 104 PHE A N 19
ATOM 36118 C CA . PHE A 1 104 ? -7.665 7.405 10.253 1.00 0.00 104 PHE A CA 19
ATOM 36119 C C . PHE A 1 104 ? -8.733 8.240 9.501 1.00 0.00 104 PHE A C 19
ATOM 36120 O O . PHE A 1 104 ? -9.925 7.935 9.609 1.00 0.00 104 PHE A O 19
ATOM 36137 N N . GLY A 1 105 ? -8.320 9.220 8.691 1.00 0.00 105 GLY A N 19
ATOM 36138 C CA . GLY A 1 105 ? -9.188 9.825 7.655 1.00 0.00 105 GLY A CA 19
ATOM 36139 C C . GLY A 1 105 ? -9.474 8.917 6.441 1.00 0.00 105 GLY A C 19
ATOM 36140 O O . GLY A 1 105 ? -8.913 9.107 5.363 1.00 0.00 105 GLY A O 19
ATOM 36144 N N . ARG A 1 106 ? -10.377 7.951 6.641 1.00 0.00 106 ARG A N 19
ATOM 36145 C CA . ARG A 1 106 ? -10.763 6.959 5.599 1.00 0.00 106 ARG A CA 19
ATOM 36146 C C . ARG A 1 106 ? -11.840 7.563 4.656 1.00 0.00 106 ARG A C 19
ATOM 36147 O O . ARG A 1 106 ? -13.022 7.643 5.004 1.00 0.00 106 ARG A O 19
ATOM 36168 N N . ASN A 1 107 ? -11.399 8.050 3.487 1.00 0.00 107 ASN A N 19
ATOM 36169 C CA . ASN A 1 107 ? -12.223 8.909 2.600 1.00 0.00 107 ASN A CA 19
ATOM 36170 C C . ASN A 1 107 ? -11.815 8.677 1.114 1.00 0.00 107 ASN A C 19
ATOM 36171 O O . ASN A 1 107 ? -10.653 8.852 0.736 1.00 0.00 107 ASN A O 19
ATOM 36182 N N . LEU A 1 108 ? -12.789 8.326 0.267 1.00 0.00 108 LEU A N 19
ATOM 36183 C CA . LEU A 1 108 ? -12.538 7.997 -1.170 1.00 0.00 108 LEU A CA 19
ATOM 36184 C C . LEU A 1 108 ? -12.354 9.282 -2.049 1.00 0.00 108 LEU A C 19
ATOM 36185 O O . LEU A 1 108 ? -13.279 9.740 -2.724 1.00 0.00 108 LEU A O 19
ATOM 36201 N N . ALA A 1 109 ? -11.144 9.868 -1.998 1.00 0.00 109 ALA A N 19
ATOM 36202 C CA . ALA A 1 109 ? -10.897 11.257 -2.434 1.00 0.00 109 ALA A CA 19
ATOM 36203 C C . ALA A 1 109 ? -10.027 11.361 -3.718 1.00 0.00 109 ALA A C 19
ATOM 36204 O O . ALA A 1 109 ? -9.074 10.608 -3.948 1.00 0.00 109 ALA A O 19
ATOM 36211 N N . ARG A 1 110 ? -10.392 12.345 -4.537 1.00 0.00 110 ARG A N 19
ATOM 36212 C CA . ARG A 1 110 ? -9.638 12.717 -5.767 1.00 0.00 110 ARG A CA 19
ATOM 36213 C C . ARG A 1 110 ? -9.771 14.242 -6.067 1.00 0.00 110 ARG A C 19
ATOM 36214 O O . ARG A 1 110 ? -10.858 14.817 -5.942 1.00 0.00 110 ARG A O 19
ATOM 36235 N N . ASP A 1 111 ? -8.666 14.888 -6.487 1.00 0.00 111 ASP A N 19
ATOM 36236 C CA . ASP A 1 111 ? -8.617 16.370 -6.624 1.00 0.00 111 ASP A CA 19
ATOM 36237 C C . ASP A 1 111 ? -9.403 16.953 -7.844 1.00 0.00 111 ASP A C 19
ATOM 36238 O O . ASP A 1 111 ? -9.600 16.327 -8.890 1.00 0.00 111 ASP A O 19
ATOM 36247 N N . LYS A 1 112 ? -9.710 18.250 -7.695 1.00 0.00 112 LYS A N 19
ATOM 36248 C CA . LYS A 1 112 ? -10.128 19.120 -8.832 1.00 0.00 112 LYS A CA 19
ATOM 36249 C C . LYS A 1 112 ? -8.845 19.694 -9.501 1.00 0.00 112 LYS A C 19
ATOM 36250 O O . LYS A 1 112 ? -8.432 20.835 -9.272 1.00 0.00 112 LYS A O 19
ATOM 36269 N N . LYS A 1 113 ? -8.188 18.835 -10.301 1.00 0.00 113 LYS A N 19
ATOM 36270 C CA . LYS A 1 113 ? -6.782 19.084 -10.748 1.00 0.00 113 LYS A CA 19
ATOM 36271 C C . LYS A 1 113 ? -6.674 19.968 -12.034 1.00 0.00 113 LYS A C 19
ATOM 36272 O O . LYS A 1 113 ? -6.199 19.534 -13.086 1.00 0.00 113 LYS A O 19
ATOM 36291 N N . LYS A 1 114 ? -7.104 21.228 -11.901 1.00 0.00 114 LYS A N 19
ATOM 36292 C CA . LYS A 1 114 ? -7.112 22.241 -12.979 1.00 0.00 114 LYS A CA 19
ATOM 36293 C C . LYS A 1 114 ? -7.696 23.570 -12.398 1.00 0.00 114 LYS A C 19
ATOM 36294 O O . LYS A 1 114 ? -8.797 23.585 -11.836 1.00 0.00 114 LYS A O 19
ATOM 36313 N N . GLN A 1 115 ? -6.993 24.692 -12.602 1.00 0.00 115 GLN A N 19
ATOM 36314 C CA . GLN A 1 115 ? -7.541 26.054 -12.312 1.00 0.00 115 GLN A CA 19
ATOM 36315 C C . GLN A 1 115 ? -8.730 26.399 -13.262 1.00 0.00 115 GLN A C 19
ATOM 36316 O O . GLN A 1 115 ? -9.884 26.156 -12.896 1.00 0.00 115 GLN A O 19
ATOM 36330 N N . ARG A 1 116 ? -8.445 26.852 -14.489 1.00 0.00 116 ARG A N 19
ATOM 36331 C CA . ARG A 1 116 ? -9.382 26.699 -15.633 1.00 0.00 116 ARG A CA 19
ATOM 36332 C C . ARG A 1 116 ? -8.552 26.631 -16.957 1.00 0.00 116 ARG A C 19
ATOM 36333 O O . ARG A 1 116 ? -8.356 27.641 -17.639 1.00 0.00 116 ARG A O 19
ATOM 36354 N N . GLY A 1 117 ? -8.095 25.422 -17.320 1.00 0.00 117 GLY A N 19
ATOM 36355 C CA . GLY A 1 117 ? -7.462 25.165 -18.634 1.00 0.00 117 GLY A CA 19
ATOM 36356 C C . GLY A 1 117 ? -8.473 24.874 -19.754 1.00 0.00 117 GLY A C 19
ATOM 36357 O O . GLY A 1 117 ? -8.736 25.740 -20.590 1.00 0.00 117 GLY A O 19
ATOM 36361 N N . ARG A 1 118 ? -9.046 23.665 -19.723 1.00 0.00 118 ARG A N 19
ATOM 36362 C CA . ARG A 1 118 ? -10.298 23.349 -20.454 1.00 0.00 118 ARG A CA 19
ATOM 36363 C C . ARG A 1 118 ? -11.483 23.384 -19.443 1.00 0.00 118 ARG A C 19
ATOM 36364 O O . ARG A 1 118 ? -12.299 24.333 -19.506 1.00 0.00 118 ARG A O 19
ATOM 36386 N N . MET A 1 1 ? 33.858 -24.185 2.339 1.00 0.00 1 MET A N 20
ATOM 36387 C CA . MET A 1 1 ? 35.159 -24.093 1.601 1.00 0.00 1 MET A CA 20
ATOM 36388 C C . MET A 1 1 ? 34.911 -24.203 0.068 1.00 0.00 1 MET A C 20
ATOM 36389 O O . MET A 1 1 ? 34.917 -23.164 -0.594 1.00 0.00 1 MET A O 20
ATOM 36405 N N . ALA A 1 2 ? 34.591 -25.393 -0.476 1.00 0.00 2 ALA A N 20
ATOM 36406 C CA . ALA A 1 2 ? 33.914 -25.497 -1.799 1.00 0.00 2 ALA A CA 20
ATOM 36407 C C . ALA A 1 2 ? 32.400 -25.148 -1.642 1.00 0.00 2 ALA A C 20
ATOM 36408 O O . ALA A 1 2 ? 31.597 -25.970 -1.194 1.00 0.00 2 ALA A O 20
ATOM 36415 N N . GLY A 1 3 ? 32.071 -23.868 -1.880 1.00 0.00 3 GLY A N 20
ATOM 36416 C CA . GLY A 1 3 ? 30.906 -23.227 -1.230 1.00 0.00 3 GLY A CA 20
ATOM 36417 C C . GLY A 1 3 ? 31.344 -22.410 0.001 1.00 0.00 3 GLY A C 20
ATOM 36418 O O . GLY A 1 3 ? 31.706 -22.986 1.033 1.00 0.00 3 GLY A O 20
ATOM 36422 N N . SER A 1 4 ? 31.353 -21.079 -0.126 1.00 0.00 4 SER A N 20
ATOM 36423 C CA . SER A 1 4 ? 31.809 -20.167 0.955 1.00 0.00 4 SER A CA 20
ATOM 36424 C C . SER A 1 4 ? 30.975 -18.852 0.921 1.00 0.00 4 SER A C 20
ATOM 36425 O O . SER A 1 4 ? 31.007 -18.118 -0.071 1.00 0.00 4 SER A O 20
ATOM 36433 N N . GLY A 1 5 ? 30.223 -18.577 1.998 1.00 0.00 5 GLY A N 20
ATOM 36434 C CA . GLY A 1 5 ? 29.366 -17.371 2.083 1.00 0.00 5 GLY A CA 20
ATOM 36435 C C . GLY A 1 5 ? 27.935 -17.574 1.569 1.00 0.00 5 GLY A C 20
ATOM 36436 O O . GLY A 1 5 ? 27.627 -17.198 0.436 1.00 0.00 5 GLY A O 20
ATOM 36440 N N . ILE A 1 6 ? 27.052 -18.134 2.409 1.00 0.00 6 ILE A N 20
ATOM 36441 C CA . ILE A 1 6 ? 25.635 -18.417 2.020 1.00 0.00 6 ILE A CA 20
ATOM 36442 C C . ILE A 1 6 ? 24.721 -17.162 2.134 1.00 0.00 6 ILE A C 20
ATOM 36443 O O . ILE A 1 6 ? 23.980 -16.976 3.103 1.00 0.00 6 ILE A O 20
ATOM 36459 N N . ILE A 1 7 ? 24.757 -16.312 1.096 1.00 0.00 7 ILE A N 20
ATOM 36460 C CA . ILE A 1 7 ? 23.928 -15.070 1.030 1.00 0.00 7 ILE A CA 20
ATOM 36461 C C . ILE A 1 7 ? 22.473 -15.360 0.557 1.00 0.00 7 ILE A C 20
ATOM 36462 O O . ILE A 1 7 ? 22.101 -15.141 -0.600 1.00 0.00 7 ILE A O 20
ATOM 36478 N N . TYR A 1 8 ? 21.635 -15.839 1.492 1.00 0.00 8 TYR A N 20
ATOM 36479 C CA . TYR A 1 8 ? 20.218 -16.167 1.206 1.00 0.00 8 TYR A CA 20
ATOM 36480 C C . TYR A 1 8 ? 19.334 -14.885 1.224 1.00 0.00 8 TYR A C 20
ATOM 36481 O O . TYR A 1 8 ? 19.108 -14.279 2.275 1.00 0.00 8 TYR A O 20
ATOM 36499 N N . LYS A 1 9 ? 18.822 -14.505 0.049 1.00 0.00 9 LYS A N 20
ATOM 36500 C CA . LYS A 1 9 ? 17.929 -13.327 -0.098 1.00 0.00 9 LYS A CA 20
ATOM 36501 C C . LYS A 1 9 ? 16.844 -13.578 -1.185 1.00 0.00 9 LYS A C 20
ATOM 36502 O O . LYS A 1 9 ? 16.852 -12.968 -2.257 1.00 0.00 9 LYS A O 20
ATOM 36521 N N . GLN A 1 10 ? 15.894 -14.476 -0.873 1.00 0.00 10 GLN A N 20
ATOM 36522 C CA . GLN A 1 10 ? 14.787 -14.826 -1.793 1.00 0.00 10 GLN A CA 20
ATOM 36523 C C . GLN A 1 10 ? 13.457 -14.143 -1.316 1.00 0.00 10 GLN A C 20
ATOM 36524 O O . GLN A 1 10 ? 12.942 -14.556 -0.268 1.00 0.00 10 GLN A O 20
ATOM 36538 N N . PRO A 1 11 ? 12.853 -13.143 -2.018 1.00 0.00 11 PRO A N 20
ATOM 36539 C CA . PRO A 1 11 ? 11.602 -12.467 -1.532 1.00 0.00 11 PRO A CA 20
ATOM 36540 C C . PRO A 1 11 ? 10.299 -13.251 -1.845 1.00 0.00 11 PRO A C 20
ATOM 36541 O O . PRO A 1 11 ? 9.491 -12.873 -2.697 1.00 0.00 11 PRO A O 20
ATOM 36552 N N . ILE A 1 12 ? 10.091 -14.347 -1.102 1.00 0.00 12 ILE A N 20
ATOM 36553 C CA . ILE A 1 12 ? 8.924 -15.264 -1.299 1.00 0.00 12 ILE A CA 20
ATOM 36554 C C . ILE A 1 12 ? 7.708 -14.800 -0.449 1.00 0.00 12 ILE A C 20
ATOM 36555 O O . ILE A 1 12 ? 7.381 -15.353 0.604 1.00 0.00 12 ILE A O 20
ATOM 36571 N N . TYR A 1 13 ? 7.044 -13.744 -0.935 1.00 0.00 13 TYR A N 20
ATOM 36572 C CA . TYR A 1 13 ? 5.930 -13.066 -0.242 1.00 0.00 13 TYR A CA 20
ATOM 36573 C C . TYR A 1 13 ? 5.178 -12.118 -1.230 1.00 0.00 13 TYR A C 20
ATOM 36574 O O . TYR A 1 13 ? 5.748 -11.548 -2.165 1.00 0.00 13 TYR A O 20
ATOM 36592 N N . GLN A 1 14 ? 3.886 -11.946 -0.976 1.00 0.00 14 GLN A N 20
ATOM 36593 C CA . GLN A 1 14 ? 3.004 -11.004 -1.707 1.00 0.00 14 GLN A CA 20
ATOM 36594 C C . GLN A 1 14 ? 3.307 -9.487 -1.534 1.00 0.00 14 GLN A C 20
ATOM 36595 O O . GLN A 1 14 ? 3.435 -8.775 -2.534 1.00 0.00 14 GLN A O 20
ATOM 36609 N N . GLY A 1 15 ? 3.456 -9.007 -0.289 1.00 0.00 15 GLY A N 20
ATOM 36610 C CA . GLY A 1 15 ? 3.790 -7.593 -0.010 1.00 0.00 15 GLY A CA 20
ATOM 36611 C C . GLY A 1 15 ? 5.285 -7.264 -0.118 1.00 0.00 15 GLY A C 20
ATOM 36612 O O . GLY A 1 15 ? 5.990 -7.247 0.891 1.00 0.00 15 GLY A O 20
ATOM 36616 N N . ASN A 1 16 ? 5.745 -6.997 -1.347 1.00 0.00 16 ASN A N 20
ATOM 36617 C CA . ASN A 1 16 ? 7.184 -6.757 -1.634 1.00 0.00 16 ASN A CA 20
ATOM 36618 C C . ASN A 1 16 ? 7.627 -5.294 -1.307 1.00 0.00 16 ASN A C 20
ATOM 36619 O O . ASN A 1 16 ? 8.406 -5.097 -0.372 1.00 0.00 16 ASN A O 20
ATOM 36630 N N . LEU A 1 17 ? 7.122 -4.300 -2.052 1.00 0.00 17 LEU A N 20
ATOM 36631 C CA . LEU A 1 17 ? 7.296 -2.860 -1.719 1.00 0.00 17 LEU A CA 20
ATOM 36632 C C . LEU A 1 17 ? 6.139 -2.332 -0.789 1.00 0.00 17 LEU A C 20
ATOM 36633 O O . LEU A 1 17 ? 6.426 -1.732 0.249 1.00 0.00 17 LEU A O 20
ATOM 36649 N N . ILE A 1 18 ? 4.866 -2.571 -1.146 1.00 0.00 18 ILE A N 20
ATOM 36650 C CA . ILE A 1 18 ? 3.690 -2.186 -0.315 1.00 0.00 18 ILE A CA 20
ATOM 36651 C C . ILE A 1 18 ? 3.487 -3.198 0.858 1.00 0.00 18 ILE A C 20
ATOM 36652 O O . ILE A 1 18 ? 3.416 -4.414 0.661 1.00 0.00 18 ILE A O 20
ATOM 36668 N N . LYS A 1 19 ? 3.374 -2.647 2.070 1.00 0.00 19 LYS A N 20
ATOM 36669 C CA . LYS A 1 19 ? 3.223 -3.432 3.316 1.00 0.00 19 LYS A CA 20
ATOM 36670 C C . LYS A 1 19 ? 2.349 -2.591 4.303 1.00 0.00 19 LYS A C 20
ATOM 36671 O O . LYS A 1 19 ? 2.808 -1.552 4.791 1.00 0.00 19 LYS A O 20
ATOM 36690 N N . GLN A 1 20 ? 1.123 -3.038 4.627 1.00 0.00 20 GLN A N 20
ATOM 36691 C CA . GLN A 1 20 ? 0.187 -2.258 5.507 1.00 0.00 20 GLN A CA 20
ATOM 36692 C C . GLN A 1 20 ? 0.519 -2.343 7.051 1.00 0.00 20 GLN A C 20
ATOM 36693 O O . GLN A 1 20 ? -0.284 -2.769 7.881 1.00 0.00 20 GLN A O 20
ATOM 36707 N N . ASN A 1 21 ? 1.735 -1.892 7.365 1.00 0.00 21 ASN A N 20
ATOM 36708 C CA . ASN A 1 21 ? 2.331 -1.792 8.724 1.00 0.00 21 ASN A CA 20
ATOM 36709 C C . ASN A 1 21 ? 3.755 -1.124 8.605 1.00 0.00 21 ASN A C 20
ATOM 36710 O O . ASN A 1 21 ? 4.025 -0.166 9.328 1.00 0.00 21 ASN A O 20
ATOM 36721 N N . ALA A 1 22 ? 4.644 -1.578 7.694 1.00 0.00 22 ALA A N 20
ATOM 36722 C CA . ALA A 1 22 ? 5.864 -0.808 7.340 1.00 0.00 22 ALA A CA 20
ATOM 36723 C C . ALA A 1 22 ? 5.650 0.512 6.528 1.00 0.00 22 ALA A C 20
ATOM 36724 O O . ALA A 1 22 ? 6.393 1.462 6.769 1.00 0.00 22 ALA A O 20
ATOM 36731 N N . VAL A 1 23 ? 4.638 0.620 5.645 1.00 0.00 23 VAL A N 20
ATOM 36732 C CA . VAL A 1 23 ? 4.168 1.943 5.107 1.00 0.00 23 VAL A CA 20
ATOM 36733 C C . VAL A 1 23 ? 3.596 2.901 6.211 1.00 0.00 23 VAL A C 20
ATOM 36734 O O . VAL A 1 23 ? 3.948 4.079 6.218 1.00 0.00 23 VAL A O 20
ATOM 36747 N N . GLU A 1 24 ? 2.783 2.400 7.148 1.00 0.00 24 GLU A N 20
ATOM 36748 C CA . GLU A 1 24 ? 2.498 3.096 8.442 1.00 0.00 24 GLU A CA 20
ATOM 36749 C C . GLU A 1 24 ? 3.755 3.551 9.258 1.00 0.00 24 GLU A C 20
ATOM 36750 O O . GLU A 1 24 ? 3.813 4.712 9.669 1.00 0.00 24 GLU A O 20
ATOM 36762 N N . GLN A 1 25 ? 4.754 2.673 9.459 1.00 0.00 25 GLN A N 20
ATOM 36763 C CA . GLN A 1 25 ? 5.974 3.001 10.245 1.00 0.00 25 GLN A CA 20
ATOM 36764 C C . GLN A 1 25 ? 7.085 3.850 9.551 1.00 0.00 25 GLN A C 20
ATOM 36765 O O . GLN A 1 25 ? 7.892 4.433 10.278 1.00 0.00 25 GLN A O 20
ATOM 36779 N N . LEU A 1 26 ? 7.193 3.879 8.206 1.00 0.00 26 LEU A N 20
ATOM 36780 C CA . LEU A 1 26 ? 8.389 4.438 7.499 1.00 0.00 26 LEU A CA 20
ATOM 36781 C C . LEU A 1 26 ? 8.844 5.901 7.767 1.00 0.00 26 LEU A C 20
ATOM 36782 O O . LEU A 1 26 ? 10.038 6.174 7.640 1.00 0.00 26 LEU A O 20
ATOM 36798 N N . GLN A 1 27 ? 7.924 6.805 8.152 1.00 0.00 27 GLN A N 20
ATOM 36799 C CA . GLN A 1 27 ? 8.261 8.166 8.682 1.00 0.00 27 GLN A CA 20
ATOM 36800 C C . GLN A 1 27 ? 9.226 9.050 7.823 1.00 0.00 27 GLN A C 20
ATOM 36801 O O . GLN A 1 27 ? 10.187 9.641 8.321 1.00 0.00 27 GLN A O 20
ATOM 36815 N N . VAL A 1 28 ? 8.920 9.159 6.524 1.00 0.00 28 VAL A N 20
ATOM 36816 C CA . VAL A 1 28 ? 9.716 9.972 5.557 1.00 0.00 28 VAL A CA 20
ATOM 36817 C C . VAL A 1 28 ? 9.102 11.407 5.485 1.00 0.00 28 VAL A C 20
ATOM 36818 O O . VAL A 1 28 ? 7.901 11.556 5.257 1.00 0.00 28 VAL A O 20
ATOM 36831 N N . GLY A 1 29 ? 9.947 12.438 5.642 1.00 0.00 29 GLY A N 20
ATOM 36832 C CA . GLY A 1 29 ? 9.529 13.857 5.521 1.00 0.00 29 GLY A CA 20
ATOM 36833 C C . GLY A 1 29 ? 10.462 14.721 4.654 1.00 0.00 29 GLY A C 20
ATOM 36834 O O . GLY A 1 29 ? 10.994 15.716 5.143 1.00 0.00 29 GLY A O 20
ATOM 36838 N N . GLN A 1 30 ? 10.649 14.342 3.376 1.00 0.00 30 GLN A N 20
ATOM 36839 C CA . GLN A 1 30 ? 11.694 14.956 2.506 1.00 0.00 30 GLN A CA 20
ATOM 36840 C C . GLN A 1 30 ? 11.271 15.177 1.021 1.00 0.00 30 GLN A C 20
ATOM 36841 O O . GLN A 1 30 ? 11.620 16.224 0.468 1.00 0.00 30 GLN A O 20
ATOM 36855 N N . SER A 1 31 ? 10.628 14.214 0.334 1.00 0.00 31 SER A N 20
ATOM 36856 C CA . SER A 1 31 ? 10.345 14.331 -1.127 1.00 0.00 31 SER A CA 20
ATOM 36857 C C . SER A 1 31 ? 9.214 13.377 -1.599 1.00 0.00 31 SER A C 20
ATOM 36858 O O . SER A 1 31 ? 9.123 12.228 -1.151 1.00 0.00 31 SER A O 20
ATOM 36866 N N . LYS A 1 32 ? 8.393 13.843 -2.564 1.00 0.00 32 LYS A N 20
ATOM 36867 C CA . LYS A 1 32 ? 7.363 12.983 -3.217 1.00 0.00 32 LYS A CA 20
ATOM 36868 C C . LYS A 1 32 ? 7.918 11.814 -4.072 1.00 0.00 32 LYS A C 20
ATOM 36869 O O . LYS A 1 32 ? 7.494 10.670 -3.909 1.00 0.00 32 LYS A O 20
ATOM 36888 N N . GLN A 1 33 ? 8.892 12.115 -4.934 1.00 0.00 33 GLN A N 20
ATOM 36889 C CA . GLN A 1 33 ? 9.632 11.116 -5.738 1.00 0.00 33 GLN A CA 20
ATOM 36890 C C . GLN A 1 33 ? 10.445 10.033 -4.981 1.00 0.00 33 GLN A C 20
ATOM 36891 O O . GLN A 1 33 ? 10.519 8.910 -5.476 1.00 0.00 33 GLN A O 20
ATOM 36905 N N . GLN A 1 34 ? 10.990 10.325 -3.787 1.00 0.00 34 GLN A N 20
ATOM 36906 C CA . GLN A 1 34 ? 11.573 9.284 -2.903 1.00 0.00 34 GLN A CA 20
ATOM 36907 C C . GLN A 1 34 ? 10.504 8.299 -2.318 1.00 0.00 34 GLN A C 20
ATOM 36908 O O . GLN A 1 34 ? 10.623 7.093 -2.543 1.00 0.00 34 GLN A O 20
ATOM 36922 N N . VAL A 1 35 ? 9.468 8.797 -1.614 1.00 0.00 35 VAL A N 20
ATOM 36923 C CA . VAL A 1 35 ? 8.373 7.929 -1.086 1.00 0.00 35 VAL A CA 20
ATOM 36924 C C . VAL A 1 35 ? 7.546 7.182 -2.176 1.00 0.00 35 VAL A C 20
ATOM 36925 O O . VAL A 1 35 ? 7.302 5.985 -2.019 1.00 0.00 35 VAL A O 20
ATOM 36938 N N . SER A 1 36 ? 7.188 7.841 -3.290 1.00 0.00 36 SER A N 20
ATOM 36939 C CA . SER A 1 36 ? 6.518 7.177 -4.439 1.00 0.00 36 SER A CA 20
ATOM 36940 C C . SER A 1 36 ? 7.365 6.138 -5.230 1.00 0.00 36 SER A C 20
ATOM 36941 O O . SER A 1 36 ? 6.820 5.097 -5.604 1.00 0.00 36 SER A O 20
ATOM 36949 N N . ALA A 1 37 ? 8.680 6.352 -5.418 1.00 0.00 37 ALA A N 20
ATOM 36950 C CA . ALA A 1 37 ? 9.598 5.288 -5.901 1.00 0.00 37 ALA A CA 20
ATOM 36951 C C . ALA A 1 37 ? 9.812 4.074 -4.938 1.00 0.00 37 ALA A C 20
ATOM 36952 O O . ALA A 1 37 ? 9.761 2.933 -5.402 1.00 0.00 37 ALA A O 20
ATOM 36959 N N . LEU A 1 38 ? 10.015 4.310 -3.630 1.00 0.00 38 LEU A N 20
ATOM 36960 C CA . LEU A 1 38 ? 10.076 3.224 -2.608 1.00 0.00 38 LEU A CA 20
ATOM 36961 C C . LEU A 1 38 ? 8.752 2.404 -2.407 1.00 0.00 38 LEU A C 20
ATOM 36962 O O . LEU A 1 38 ? 8.820 1.187 -2.230 1.00 0.00 38 LEU A O 20
ATOM 36978 N N . LEU A 1 39 ? 7.585 3.051 -2.465 1.00 0.00 39 LEU A N 20
ATOM 36979 C CA . LEU A 1 39 ? 6.276 2.362 -2.604 1.00 0.00 39 LEU A CA 20
ATOM 36980 C C . LEU A 1 39 ? 6.015 1.655 -3.984 1.00 0.00 39 LEU A C 20
ATOM 36981 O O . LEU A 1 39 ? 5.394 0.591 -4.005 1.00 0.00 39 LEU A O 20
ATOM 36997 N N . GLY A 1 40 ? 6.478 2.245 -5.094 1.00 0.00 40 GLY A N 20
ATOM 36998 C CA . GLY A 1 40 ? 6.335 1.672 -6.451 1.00 0.00 40 GLY A CA 20
ATOM 36999 C C . GLY A 1 40 ? 5.143 2.235 -7.229 1.00 0.00 40 GLY A C 20
ATOM 37000 O O . GLY A 1 40 ? 4.152 1.533 -7.449 1.00 0.00 40 GLY A O 20
ATOM 37004 N N . THR A 1 41 ? 5.183 3.527 -7.573 1.00 0.00 41 THR A N 20
ATOM 37005 C CA . THR A 1 41 ? 4.008 4.266 -8.126 1.00 0.00 41 THR A CA 20
ATOM 37006 C C . THR A 1 41 ? 4.500 5.649 -8.702 1.00 0.00 41 THR A C 20
ATOM 37007 O O . THR A 1 41 ? 5.408 6.247 -8.115 1.00 0.00 41 THR A O 20
ATOM 37018 N N . PRO A 1 42 ? 3.931 6.229 -9.788 1.00 0.00 42 PRO A N 20
ATOM 37019 C CA . PRO A 1 42 ? 4.146 7.678 -10.124 1.00 0.00 42 PRO A CA 20
ATOM 37020 C C . PRO A 1 42 ? 3.339 8.650 -9.214 1.00 0.00 42 PRO A C 20
ATOM 37021 O O . PRO A 1 42 ? 2.217 8.348 -8.801 1.00 0.00 42 PRO A O 20
ATOM 37032 N N . SER A 1 43 ? 3.910 9.828 -8.914 1.00 0.00 43 SER A N 20
ATOM 37033 C CA . SER A 1 43 ? 3.257 10.821 -8.014 1.00 0.00 43 SER A CA 20
ATOM 37034 C C . SER A 1 43 ? 2.347 11.837 -8.779 1.00 0.00 43 SER A C 20
ATOM 37035 O O . SER A 1 43 ? 1.561 11.427 -9.641 1.00 0.00 43 SER A O 20
ATOM 37043 N N . ILE A 1 44 ? 2.427 13.143 -8.466 1.00 0.00 44 ILE A N 20
ATOM 37044 C CA . ILE A 1 44 ? 1.864 14.222 -9.334 1.00 0.00 44 ILE A CA 20
ATOM 37045 C C . ILE A 1 44 ? 3.034 15.260 -9.549 1.00 0.00 44 ILE A C 20
ATOM 37046 O O . ILE A 1 44 ? 3.169 16.174 -8.725 1.00 0.00 44 ILE A O 20
ATOM 37062 N N . PRO A 1 45 ? 3.878 15.174 -10.616 1.00 0.00 45 PRO A N 20
ATOM 37063 C CA . PRO A 1 45 ? 4.979 16.165 -10.852 1.00 0.00 45 PRO A CA 20
ATOM 37064 C C . PRO A 1 45 ? 4.556 17.362 -11.750 1.00 0.00 45 PRO A C 20
ATOM 37065 O O . PRO A 1 45 ? 4.912 17.445 -12.930 1.00 0.00 45 PRO A O 20
ATOM 37076 N N . ASP A 1 46 ? 3.809 18.306 -11.162 1.00 0.00 46 ASP A N 20
ATOM 37077 C CA . ASP A 1 46 ? 3.340 19.520 -11.868 1.00 0.00 46 ASP A CA 20
ATOM 37078 C C . ASP A 1 46 ? 4.415 20.660 -11.856 1.00 0.00 46 ASP A C 20
ATOM 37079 O O . ASP A 1 46 ? 4.778 21.121 -10.766 1.00 0.00 46 ASP A O 20
ATOM 37088 N N . PRO A 1 47 ? 4.890 21.201 -13.011 1.00 0.00 47 PRO A N 20
ATOM 37089 C CA . PRO A 1 47 ? 5.669 22.478 -13.036 1.00 0.00 47 PRO A CA 20
ATOM 37090 C C . PRO A 1 47 ? 4.922 23.799 -12.680 1.00 0.00 47 PRO A C 20
ATOM 37091 O O . PRO A 1 47 ? 5.606 24.795 -12.437 1.00 0.00 47 PRO A O 20
ATOM 37102 N N . PHE A 1 48 ? 3.575 23.828 -12.609 1.00 0.00 48 PHE A N 20
ATOM 37103 C CA . PHE A 1 48 ? 2.827 24.971 -12.012 1.00 0.00 48 PHE A CA 20
ATOM 37104 C C . PHE A 1 48 ? 2.890 24.920 -10.453 1.00 0.00 48 PHE A C 20
ATOM 37105 O O . PHE A 1 48 ? 3.538 25.789 -9.865 1.00 0.00 48 PHE A O 20
ATOM 37122 N N . HIS A 1 49 ? 2.263 23.935 -9.783 1.00 0.00 49 HIS A N 20
ATOM 37123 C CA . HIS A 1 49 ? 2.528 23.663 -8.346 1.00 0.00 49 HIS A CA 20
ATOM 37124 C C . HIS A 1 49 ? 2.336 22.143 -8.080 1.00 0.00 49 HIS A C 20
ATOM 37125 O O . HIS A 1 49 ? 1.205 21.655 -7.970 1.00 0.00 49 HIS A O 20
ATOM 37139 N N . ALA A 1 50 ? 3.445 21.416 -7.865 1.00 0.00 50 ALA A N 20
ATOM 37140 C CA . ALA A 1 50 ? 3.388 19.999 -7.438 1.00 0.00 50 ALA A CA 20
ATOM 37141 C C . ALA A 1 50 ? 2.977 19.830 -5.942 1.00 0.00 50 ALA A C 20
ATOM 37142 O O . ALA A 1 50 ? 3.807 19.799 -5.029 1.00 0.00 50 ALA A O 20
ATOM 37149 N N . GLN A 1 51 ? 1.658 19.739 -5.738 1.00 0.00 51 GLN A N 20
ATOM 37150 C CA . GLN A 1 51 ? 1.022 19.666 -4.395 1.00 0.00 51 GLN A CA 20
ATOM 37151 C C . GLN A 1 51 ? 1.031 18.198 -3.820 1.00 0.00 51 GLN A C 20
ATOM 37152 O O . GLN A 1 51 ? 1.902 17.387 -4.148 1.00 0.00 51 GLN A O 20
ATOM 37166 N N . ARG A 1 52 ? 0.056 17.865 -2.958 1.00 0.00 52 ARG A N 20
ATOM 37167 C CA . ARG A 1 52 ? -0.284 16.473 -2.581 1.00 0.00 52 ARG A CA 20
ATOM 37168 C C . ARG A 1 52 ? -0.430 15.464 -3.767 1.00 0.00 52 ARG A C 20
ATOM 37169 O O . ARG A 1 52 ? -0.971 15.796 -4.825 1.00 0.00 52 ARG A O 20
ATOM 37190 N N . TRP A 1 53 ? 0.025 14.229 -3.549 1.00 0.00 53 TRP A N 20
ATOM 37191 C CA . TRP A 1 53 ? -0.197 13.105 -4.516 1.00 0.00 53 TRP A CA 20
ATOM 37192 C C . TRP A 1 53 ? -1.551 12.442 -4.164 1.00 0.00 53 TRP A C 20
ATOM 37193 O O . TRP A 1 53 ? -1.655 11.753 -3.147 1.00 0.00 53 TRP A O 20
ATOM 37214 N N . ASP A 1 54 ? -2.572 12.695 -4.994 1.00 0.00 54 ASP A N 20
ATOM 37215 C CA . ASP A 1 54 ? -3.989 12.445 -4.621 1.00 0.00 54 ASP A CA 20
ATOM 37216 C C . ASP A 1 54 ? -4.643 11.311 -5.466 1.00 0.00 54 ASP A C 20
ATOM 37217 O O . ASP A 1 54 ? -5.560 11.539 -6.262 1.00 0.00 54 ASP A O 20
ATOM 37226 N N . TYR A 1 55 ? -4.166 10.069 -5.288 1.00 0.00 55 TYR A N 20
ATOM 37227 C CA . TYR A 1 55 ? -4.702 8.903 -6.034 1.00 0.00 55 TYR A CA 20
ATOM 37228 C C . TYR A 1 55 ? -5.682 8.100 -5.124 1.00 0.00 55 TYR A C 20
ATOM 37229 O O . TYR A 1 55 ? -5.257 7.224 -4.370 1.00 0.00 55 TYR A O 20
ATOM 37247 N N . THR A 1 56 ? -6.997 8.338 -5.253 1.00 0.00 56 THR A N 20
ATOM 37248 C CA . THR A 1 56 ? -8.024 7.334 -4.830 1.00 0.00 56 THR A CA 20
ATOM 37249 C C . THR A 1 56 ? -8.484 6.541 -6.091 1.00 0.00 56 THR A C 20
ATOM 37250 O O . THR A 1 56 ? -9.476 6.872 -6.743 1.00 0.00 56 THR A O 20
ATOM 37261 N N . SER A 1 57 ? -7.698 5.511 -6.433 1.00 0.00 57 SER A N 20
ATOM 37262 C CA . SER A 1 57 ? -7.790 4.804 -7.731 1.00 0.00 57 SER A CA 20
ATOM 37263 C C . SER A 1 57 ? -7.892 3.268 -7.561 1.00 0.00 57 SER A C 20
ATOM 37264 O O . SER A 1 57 ? -7.230 2.674 -6.704 1.00 0.00 57 SER A O 20
ATOM 37272 N N . THR A 1 58 ? -8.721 2.608 -8.382 1.00 0.00 58 THR A N 20
ATOM 37273 C CA . THR A 1 58 ? -8.910 1.131 -8.303 1.00 0.00 58 THR A CA 20
ATOM 37274 C C . THR A 1 58 ? -9.434 0.528 -9.638 1.00 0.00 58 THR A C 20
ATOM 37275 O O . THR A 1 58 ? -10.391 1.031 -10.234 1.00 0.00 58 THR A O 20
ATOM 37286 N N . GLN A 1 59 ? -8.829 -0.593 -10.051 1.00 0.00 59 GLN A N 20
ATOM 37287 C CA . GLN A 1 59 ? -9.149 -1.284 -11.325 1.00 0.00 59 GLN A CA 20
ATOM 37288 C C . GLN A 1 59 ? -9.325 -2.819 -11.067 1.00 0.00 59 GLN A C 20
ATOM 37289 O O . GLN A 1 59 ? -8.397 -3.498 -10.614 1.00 0.00 59 GLN A O 20
ATOM 37303 N N . ARG A 1 60 ? -10.499 -3.375 -11.408 1.00 0.00 60 ARG A N 20
ATOM 37304 C CA . ARG A 1 60 ? -10.752 -4.842 -11.304 1.00 0.00 60 ARG A CA 20
ATOM 37305 C C . ARG A 1 60 ? -10.243 -5.612 -12.567 1.00 0.00 60 ARG A C 20
ATOM 37306 O O . ARG A 1 60 ? -11.024 -6.058 -13.414 1.00 0.00 60 ARG A O 20
ATOM 37327 N N . VAL A 1 61 ? -8.917 -5.788 -12.640 1.00 0.00 61 VAL A N 20
ATOM 37328 C CA . VAL A 1 61 ? -8.238 -6.509 -13.749 1.00 0.00 61 VAL A CA 20
ATOM 37329 C C . VAL A 1 61 ? -8.136 -8.030 -13.467 1.00 0.00 61 VAL A C 20
ATOM 37330 O O . VAL A 1 61 ? -8.875 -8.808 -14.079 1.00 0.00 61 VAL A O 20
ATOM 37343 N N . ASP A 1 62 ? -7.298 -8.454 -12.516 1.00 0.00 62 ASP A N 20
ATOM 37344 C CA . ASP A 1 62 ? -7.165 -9.883 -12.134 1.00 0.00 62 ASP A CA 20
ATOM 37345 C C . ASP A 1 62 ? -8.172 -10.288 -11.006 1.00 0.00 62 ASP A C 20
ATOM 37346 O O . ASP A 1 62 ? -8.649 -9.476 -10.201 1.00 0.00 62 ASP A O 20
ATOM 37355 N N . ARG A 1 63 ? -8.462 -11.596 -10.999 1.00 0.00 63 ARG A N 20
ATOM 37356 C CA . ARG A 1 63 ? -9.154 -12.267 -9.874 1.00 0.00 63 ARG A CA 20
ATOM 37357 C C . ARG A 1 63 ? -8.140 -12.862 -8.816 1.00 0.00 63 ARG A C 20
ATOM 37358 O O . ARG A 1 63 ? -8.284 -12.589 -7.622 1.00 0.00 63 ARG A O 20
ATOM 37379 N N . LEU A 1 64 ? -7.156 -13.674 -9.246 1.00 0.00 64 LEU A N 20
ATOM 37380 C CA . LEU A 1 64 ? -6.264 -14.430 -8.335 1.00 0.00 64 LEU A CA 20
ATOM 37381 C C . LEU A 1 64 ? -5.159 -13.620 -7.601 1.00 0.00 64 LEU A C 20
ATOM 37382 O O . LEU A 1 64 ? -4.999 -13.812 -6.394 1.00 0.00 64 LEU A O 20
ATOM 37398 N N . ALA A 1 65 ? -4.414 -12.740 -8.279 1.00 0.00 65 ALA A N 20
ATOM 37399 C CA . ALA A 1 65 ? -3.342 -11.933 -7.657 1.00 0.00 65 ALA A CA 20
ATOM 37400 C C . ALA A 1 65 ? -3.650 -10.420 -7.771 1.00 0.00 65 ALA A C 20
ATOM 37401 O O . ALA A 1 65 ? -4.236 -9.866 -6.837 1.00 0.00 65 ALA A O 20
ATOM 37408 N N . ARG A 1 66 ? -3.317 -9.763 -8.888 1.00 0.00 66 ARG A N 20
ATOM 37409 C CA . ARG A 1 66 ? -3.205 -8.278 -8.965 1.00 0.00 66 ARG A CA 20
ATOM 37410 C C . ARG A 1 66 ? -4.544 -7.545 -9.284 1.00 0.00 66 ARG A C 20
ATOM 37411 O O . ARG A 1 66 ? -4.719 -6.867 -10.301 1.00 0.00 66 ARG A O 20
ATOM 37432 N N . THR A 1 67 ? -5.464 -7.655 -8.324 1.00 0.00 67 THR A N 20
ATOM 37433 C CA . THR A 1 67 ? -6.684 -6.812 -8.248 1.00 0.00 67 THR A CA 20
ATOM 37434 C C . THR A 1 67 ? -6.301 -5.430 -7.623 1.00 0.00 67 THR A C 20
ATOM 37435 O O . THR A 1 67 ? -5.924 -5.355 -6.450 1.00 0.00 67 THR A O 20
ATOM 37446 N N . GLU A 1 68 ? -6.361 -4.356 -8.416 1.00 0.00 68 GLU A N 20
ATOM 37447 C CA . GLU A 1 68 ? -5.673 -3.091 -8.072 1.00 0.00 68 GLU A CA 20
ATOM 37448 C C . GLU A 1 68 ? -6.538 -2.152 -7.194 1.00 0.00 68 GLU A C 20
ATOM 37449 O O . GLU A 1 68 ? -7.607 -1.679 -7.602 1.00 0.00 68 GLU A O 20
ATOM 37461 N N . ILE A 1 69 ? -6.025 -1.838 -6.003 1.00 0.00 69 ILE A N 20
ATOM 37462 C CA . ILE A 1 69 ? -6.503 -0.707 -5.184 1.00 0.00 69 ILE A CA 20
ATOM 37463 C C . ILE A 1 69 ? -5.225 0.163 -4.872 1.00 0.00 69 ILE A C 20
ATOM 37464 O O . ILE A 1 69 ? -4.458 -0.144 -3.955 1.00 0.00 69 ILE A O 20
ATOM 37480 N N . LYS A 1 70 ? -5.048 1.255 -5.622 1.00 0.00 70 LYS A N 20
ATOM 37481 C CA . LYS A 1 70 ? -4.038 2.303 -5.311 1.00 0.00 70 LYS A CA 20
ATOM 37482 C C . LYS A 1 70 ? -4.787 3.527 -4.690 1.00 0.00 70 LYS A C 20
ATOM 37483 O O . LYS A 1 70 ? -5.140 4.492 -5.376 1.00 0.00 70 LYS A O 20
ATOM 37502 N N . ASN A 1 71 ? -5.059 3.409 -3.383 1.00 0.00 71 ASN A N 20
ATOM 37503 C CA . ASN A 1 71 ? -5.752 4.443 -2.579 1.00 0.00 71 ASN A CA 20
ATOM 37504 C C . ASN A 1 71 ? -4.722 5.076 -1.595 1.00 0.00 71 ASN A C 20
ATOM 37505 O O . ASN A 1 71 ? -4.391 4.492 -0.558 1.00 0.00 71 ASN A O 20
ATOM 37516 N N . PHE A 1 72 ? -4.199 6.250 -1.969 1.00 0.00 72 PHE A N 20
ATOM 37517 C CA . PHE A 1 72 ? -3.138 6.950 -1.203 1.00 0.00 72 PHE A CA 20
ATOM 37518 C C . PHE A 1 72 ? -3.173 8.475 -1.534 1.00 0.00 72 PHE A C 20
ATOM 37519 O O . PHE A 1 72 ? -2.610 8.912 -2.543 1.00 0.00 72 PHE A O 20
ATOM 37536 N N . THR A 1 73 ? -3.826 9.276 -0.676 1.00 0.00 73 THR A N 20
ATOM 37537 C CA . THR A 1 73 ? -3.741 10.765 -0.737 1.00 0.00 73 THR A CA 20
ATOM 37538 C C . THR A 1 73 ? -2.673 11.233 0.291 1.00 0.00 73 THR A C 20
ATOM 37539 O O . THR A 1 73 ? -2.925 11.265 1.498 1.00 0.00 73 THR A O 20
ATOM 37550 N N . VAL A 1 74 ? -1.484 11.591 -0.201 1.00 0.00 74 VAL A N 20
ATOM 37551 C CA . VAL A 1 74 ? -0.326 11.972 0.661 1.00 0.00 74 VAL A CA 20
ATOM 37552 C C . VAL A 1 74 ? 0.075 13.453 0.442 1.00 0.00 74 VAL A C 20
ATOM 37553 O O . VAL A 1 74 ? 0.281 13.912 -0.685 1.00 0.00 74 VAL A O 20
ATOM 37566 N N . PHE A 1 75 ? 0.170 14.185 1.557 1.00 0.00 75 PHE A N 20
ATOM 37567 C CA . PHE A 1 75 ? 0.233 15.659 1.568 1.00 0.00 75 PHE A CA 20
ATOM 37568 C C . PHE A 1 75 ? 1.691 16.171 1.640 1.00 0.00 75 PHE A C 20
ATOM 37569 O O . PHE A 1 75 ? 2.496 15.704 2.452 1.00 0.00 75 PHE A O 20
ATOM 37586 N N . PHE A 1 76 ? 2.003 17.148 0.786 1.00 0.00 76 PHE A N 20
ATOM 37587 C CA . PHE A 1 76 ? 3.354 17.744 0.690 1.00 0.00 76 PHE A CA 20
ATOM 37588 C C . PHE A 1 76 ? 3.255 19.306 0.741 1.00 0.00 76 PHE A C 20
ATOM 37589 O O . PHE A 1 76 ? 2.276 19.896 0.270 1.00 0.00 76 PHE A O 20
ATOM 37606 N N . GLU A 1 77 ? 4.307 19.964 1.249 1.00 0.00 77 GLU A N 20
ATOM 37607 C CA . GLU A 1 77 ? 4.447 21.455 1.152 1.00 0.00 77 GLU A CA 20
ATOM 37608 C C . GLU A 1 77 ? 4.654 21.913 -0.332 1.00 0.00 77 GLU A C 20
ATOM 37609 O O . GLU A 1 77 ? 3.739 22.448 -0.961 1.00 0.00 77 GLU A O 20
ATOM 37621 N N . ASN A 1 78 ? 5.818 21.583 -0.904 1.00 0.00 78 ASN A N 20
ATOM 37622 C CA . ASN A 1 78 ? 5.900 21.152 -2.325 1.00 0.00 78 ASN A CA 20
ATOM 37623 C C . ASN A 1 78 ? 6.501 19.714 -2.361 1.00 0.00 78 ASN A C 20
ATOM 37624 O O . ASN A 1 78 ? 5.798 18.797 -2.783 1.00 0.00 78 ASN A O 20
ATOM 37635 N N . GLU A 1 79 ? 7.749 19.510 -1.907 1.00 0.00 79 GLU A N 20
ATOM 37636 C CA . GLU A 1 79 ? 8.353 18.160 -1.774 1.00 0.00 79 GLU A CA 20
ATOM 37637 C C . GLU A 1 79 ? 8.248 17.527 -0.349 1.00 0.00 79 GLU A C 20
ATOM 37638 O O . GLU A 1 79 ? 8.005 16.322 -0.272 1.00 0.00 79 GLU A O 20
ATOM 37650 N N . GLN A 1 80 ? 8.448 18.269 0.759 1.00 0.00 80 GLN A N 20
ATOM 37651 C CA . GLN A 1 80 ? 8.534 17.649 2.113 1.00 0.00 80 GLN A CA 20
ATOM 37652 C C . GLN A 1 80 ? 7.173 17.152 2.676 1.00 0.00 80 GLN A C 20
ATOM 37653 O O . GLN A 1 80 ? 6.149 17.832 2.550 1.00 0.00 80 GLN A O 20
ATOM 37667 N N . VAL A 1 81 ? 7.172 15.942 3.259 1.00 0.00 81 VAL A N 20
ATOM 37668 C CA . VAL A 1 81 ? 5.914 15.186 3.525 1.00 0.00 81 VAL A CA 20
ATOM 37669 C C . VAL A 1 81 ? 5.258 15.617 4.880 1.00 0.00 81 VAL A C 20
ATOM 37670 O O . VAL A 1 81 ? 5.901 15.595 5.933 1.00 0.00 81 VAL A O 20
ATOM 37683 N N . VAL A 1 82 ? 3.963 15.943 4.824 1.00 0.00 82 VAL A N 20
ATOM 37684 C CA . VAL A 1 82 ? 3.139 16.250 6.027 1.00 0.00 82 VAL A CA 20
ATOM 37685 C C . VAL A 1 82 ? 2.515 14.923 6.581 1.00 0.00 82 VAL A C 20
ATOM 37686 O O . VAL A 1 82 ? 2.915 14.491 7.664 1.00 0.00 82 VAL A O 20
ATOM 37699 N N . ARG A 1 83 ? 1.563 14.285 5.867 1.00 0.00 83 ARG A N 20
ATOM 37700 C CA . ARG A 1 83 ? 1.005 12.965 6.269 1.00 0.00 83 ARG A CA 20
ATOM 37701 C C . ARG A 1 83 ? 0.345 12.194 5.072 1.00 0.00 83 ARG A C 20
ATOM 37702 O O . ARG A 1 83 ? -0.048 12.790 4.065 1.00 0.00 83 ARG A O 20
ATOM 37723 N N . TRP A 1 84 ? 0.183 10.873 5.230 1.00 0.00 84 TRP A N 20
ATOM 37724 C CA . TRP A 1 84 ? -0.518 10.002 4.250 1.00 0.00 84 TRP A CA 20
ATOM 37725 C C . TRP A 1 84 ? -1.926 9.553 4.746 1.00 0.00 84 TRP A C 20
ATOM 37726 O O . TRP A 1 84 ? -2.075 9.033 5.857 1.00 0.00 84 TRP A O 20
ATOM 37747 N N . GLU A 1 85 ? -2.941 9.758 3.892 1.00 0.00 85 GLU A N 20
ATOM 37748 C CA . GLU A 1 85 ? -4.322 9.259 4.100 1.00 0.00 85 GLU A CA 20
ATOM 37749 C C . GLU A 1 85 ? -4.617 8.144 3.051 1.00 0.00 85 GLU A C 20
ATOM 37750 O O . GLU A 1 85 ? -4.860 8.419 1.869 1.00 0.00 85 GLU A O 20
ATOM 37762 N N . GLY A 1 86 ? -4.567 6.881 3.483 1.00 0.00 86 GLY A N 20
ATOM 37763 C CA . GLY A 1 86 ? -4.861 5.735 2.602 1.00 0.00 86 GLY A CA 20
ATOM 37764 C C . GLY A 1 86 ? -4.295 4.392 3.081 1.00 0.00 86 GLY A C 20
ATOM 37765 O O . GLY A 1 86 ? -4.054 4.176 4.271 1.00 0.00 86 GLY A O 20
ATOM 37769 N N . ASP A 1 87 ? -4.149 3.473 2.123 1.00 0.00 87 ASP A N 20
ATOM 37770 C CA . ASP A 1 87 ? -3.860 2.050 2.404 1.00 0.00 87 ASP A CA 20
ATOM 37771 C C . ASP A 1 87 ? -2.898 1.434 1.325 1.00 0.00 87 ASP A C 20
ATOM 37772 O O . ASP A 1 87 ? -1.853 0.902 1.701 1.00 0.00 87 ASP A O 20
ATOM 37781 N N . TYR A 1 88 ? -3.309 1.439 0.032 1.00 0.00 88 TYR A N 20
ATOM 37782 C CA . TYR A 1 88 ? -2.859 0.459 -0.990 1.00 0.00 88 TYR A CA 20
ATOM 37783 C C . TYR A 1 88 ? -3.319 -1.012 -0.642 1.00 0.00 88 TYR A C 20
ATOM 37784 O O . TYR A 1 88 ? -2.726 -1.653 0.229 1.00 0.00 88 TYR A O 20
ATOM 37802 N N . PHE A 1 89 ? -4.359 -1.505 -1.332 1.00 0.00 89 PHE A N 20
ATOM 37803 C CA . PHE A 1 89 ? -4.960 -2.850 -1.087 1.00 0.00 89 PHE A CA 20
ATOM 37804 C C . PHE A 1 89 ? -5.169 -3.291 0.399 1.00 0.00 89 PHE A C 20
ATOM 37805 O O . PHE A 1 89 ? -4.379 -4.106 0.885 1.00 0.00 89 PHE A O 20
ATOM 37822 N N . PRO A 1 90 ? -6.206 -2.814 1.156 1.00 0.00 90 PRO A N 20
ATOM 37823 C CA . PRO A 1 90 ? -6.326 -3.120 2.630 1.00 0.00 90 PRO A CA 20
ATOM 37824 C C . PRO A 1 90 ? -6.853 -4.523 3.049 1.00 0.00 90 PRO A C 20
ATOM 37825 O O . PRO A 1 90 ? -7.791 -4.688 3.833 1.00 0.00 90 PRO A O 20
ATOM 37836 N N . SER A 1 91 ? -6.147 -5.520 2.539 1.00 0.00 91 SER A N 20
ATOM 37837 C CA . SER A 1 91 ? -6.173 -6.920 2.998 1.00 0.00 91 SER A CA 20
ATOM 37838 C C . SER A 1 91 ? -4.856 -7.486 2.401 1.00 0.00 91 SER A C 20
ATOM 37839 O O . SER A 1 91 ? -4.765 -7.697 1.184 1.00 0.00 91 SER A O 20
ATOM 37847 N N . GLN A 1 92 ? -3.801 -7.613 3.226 1.00 0.00 92 GLN A N 20
ATOM 37848 C CA . GLN A 1 92 ? -2.414 -7.827 2.704 1.00 0.00 92 GLN A CA 20
ATOM 37849 C C . GLN A 1 92 ? -2.129 -9.304 2.286 1.00 0.00 92 GLN A C 20
ATOM 37850 O O . GLN A 1 92 ? -1.356 -10.040 2.905 1.00 0.00 92 GLN A O 20
ATOM 37864 N N . ASP A 1 93 ? -2.792 -9.688 1.192 1.00 0.00 93 ASP A N 20
ATOM 37865 C CA . ASP A 1 93 ? -2.975 -11.105 0.778 1.00 0.00 93 ASP A CA 20
ATOM 37866 C C . ASP A 1 93 ? -3.098 -11.306 -0.777 1.00 0.00 93 ASP A C 20
ATOM 37867 O O . ASP A 1 93 ? -3.760 -12.229 -1.253 1.00 0.00 93 ASP A O 20
ATOM 37876 N N . GLU A 1 94 ? -2.366 -10.498 -1.565 1.00 0.00 94 GLU A N 20
ATOM 37877 C CA . GLU A 1 94 ? -2.609 -10.334 -3.029 1.00 0.00 94 GLU A CA 20
ATOM 37878 C C . GLU A 1 94 ? -1.964 -11.434 -3.950 1.00 0.00 94 GLU A C 20
ATOM 37879 O O . GLU A 1 94 ? -1.307 -11.146 -4.953 1.00 0.00 94 GLU A O 20
ATOM 37891 N N . GLN A 1 95 ? -2.217 -12.711 -3.630 1.00 0.00 95 GLN A N 20
ATOM 37892 C CA . GLN A 1 95 ? -1.786 -13.877 -4.445 1.00 0.00 95 GLN A CA 20
ATOM 37893 C C . GLN A 1 95 ? -2.539 -15.124 -3.896 1.00 0.00 95 GLN A C 20
ATOM 37894 O O . GLN A 1 95 ? -2.107 -15.712 -2.905 1.00 0.00 95 GLN A O 20
ATOM 37908 N N . LEU A 1 96 ? -3.643 -15.537 -4.541 1.00 0.00 96 LEU A N 20
ATOM 37909 C CA . LEU A 1 96 ? -4.464 -16.694 -4.073 1.00 0.00 96 LEU A CA 20
ATOM 37910 C C . LEU A 1 96 ? -3.715 -18.062 -4.168 1.00 0.00 96 LEU A C 20
ATOM 37911 O O . LEU A 1 96 ? -3.575 -18.646 -5.247 1.00 0.00 96 LEU A O 20
ATOM 37927 N N . ALA A 1 97 ? -3.243 -18.548 -3.013 1.00 0.00 97 ALA A N 20
ATOM 37928 C CA . ALA A 1 97 ? -2.481 -19.815 -2.904 1.00 0.00 97 ALA A CA 20
ATOM 37929 C C . ALA A 1 97 ? -2.606 -20.445 -1.479 1.00 0.00 97 ALA A C 20
ATOM 37930 O O . ALA A 1 97 ? -3.098 -19.820 -0.532 1.00 0.00 97 ALA A O 20
ATOM 37937 N N . LYS A 1 98 ? -2.077 -21.673 -1.295 1.00 0.00 98 LYS A N 20
ATOM 37938 C CA . LYS A 1 98 ? -1.857 -22.243 0.076 1.00 0.00 98 LYS A CA 20
ATOM 37939 C C . LYS A 1 98 ? -0.578 -21.645 0.771 1.00 0.00 98 LYS A C 20
ATOM 37940 O O . LYS A 1 98 ? 0.424 -22.322 1.007 1.00 0.00 98 LYS A O 20
ATOM 37959 N N . ALA A 1 99 ? -0.677 -20.346 1.072 1.00 0.00 99 ALA A N 20
ATOM 37960 C CA . ALA A 1 99 ? 0.422 -19.489 1.576 1.00 0.00 99 ALA A CA 20
ATOM 37961 C C . ALA A 1 99 ? -0.177 -18.079 1.906 1.00 0.00 99 ALA A C 20
ATOM 37962 O O . ALA A 1 99 ? -0.290 -17.740 3.086 1.00 0.00 99 ALA A O 20
ATOM 37969 N N . ALA A 1 100 ? -0.609 -17.310 0.887 1.00 0.00 100 ALA A N 20
ATOM 37970 C CA . ALA A 1 100 ? -1.465 -16.120 1.077 1.00 0.00 100 ALA A CA 20
ATOM 37971 C C . ALA A 1 100 ? -2.944 -16.452 0.684 1.00 0.00 100 ALA A C 20
ATOM 37972 O O . ALA A 1 100 ? -3.244 -16.529 -0.515 1.00 0.00 100 ALA A O 20
ATOM 37979 N N . PRO A 1 101 ? -3.907 -16.667 1.621 1.00 0.00 101 PRO A N 20
ATOM 37980 C CA . PRO A 1 101 ? -5.325 -16.976 1.248 1.00 0.00 101 PRO A CA 20
ATOM 37981 C C . PRO A 1 101 ? -6.132 -15.687 0.955 1.00 0.00 101 PRO A C 20
ATOM 37982 O O . PRO A 1 101 ? -6.653 -15.046 1.871 1.00 0.00 101 PRO A O 20
ATOM 37993 N N . LYS A 1 102 ? -6.198 -15.298 -0.334 1.00 0.00 102 LYS A N 20
ATOM 37994 C CA . LYS A 1 102 ? -6.708 -13.952 -0.724 1.00 0.00 102 LYS A CA 20
ATOM 37995 C C . LYS A 1 102 ? -8.203 -13.692 -0.355 1.00 0.00 102 LYS A C 20
ATOM 37996 O O . LYS A 1 102 ? -9.100 -14.460 -0.718 1.00 0.00 102 LYS A O 20
ATOM 38015 N N . GLN A 1 103 ? -8.447 -12.579 0.344 1.00 0.00 103 GLN A N 20
ATOM 38016 C CA . GLN A 1 103 ? -9.758 -12.295 0.981 1.00 0.00 103 GLN A CA 20
ATOM 38017 C C . GLN A 1 103 ? -10.606 -11.332 0.093 1.00 0.00 103 GLN A C 20
ATOM 38018 O O . GLN A 1 103 ? -10.654 -10.117 0.314 1.00 0.00 103 GLN A O 20
ATOM 38032 N N . PHE A 1 104 ? -11.276 -11.902 -0.925 1.00 0.00 104 PHE A N 20
ATOM 38033 C CA . PHE A 1 104 ? -12.053 -11.118 -1.917 1.00 0.00 104 PHE A CA 20
ATOM 38034 C C . PHE A 1 104 ? -13.540 -11.537 -1.961 1.00 0.00 104 PHE A C 20
ATOM 38035 O O . PHE A 1 104 ? -14.371 -10.889 -1.315 1.00 0.00 104 PHE A O 20
ATOM 38052 N N . GLY A 1 105 ? -13.891 -12.559 -2.751 1.00 0.00 105 GLY A N 20
ATOM 38053 C CA . GLY A 1 105 ? -15.306 -12.859 -3.100 1.00 0.00 105 GLY A CA 20
ATOM 38054 C C . GLY A 1 105 ? -15.933 -11.841 -4.075 1.00 0.00 105 GLY A C 20
ATOM 38055 O O . GLY A 1 105 ? -15.950 -12.052 -5.288 1.00 0.00 105 GLY A O 20
ATOM 38059 N N . ARG A 1 106 ? -16.344 -10.691 -3.515 1.00 0.00 106 ARG A N 20
ATOM 38060 C CA . ARG A 1 106 ? -16.398 -9.418 -4.283 1.00 0.00 106 ARG A CA 20
ATOM 38061 C C . ARG A 1 106 ? -14.954 -8.890 -4.561 1.00 0.00 106 ARG A C 20
ATOM 38062 O O . ARG A 1 106 ? -14.141 -8.797 -3.634 1.00 0.00 106 ARG A O 20
ATOM 38083 N N . ASN A 1 107 ? -14.624 -8.608 -5.831 1.00 0.00 107 ASN A N 20
ATOM 38084 C CA . ASN A 1 107 ? -13.199 -8.461 -6.267 1.00 0.00 107 ASN A CA 20
ATOM 38085 C C . ASN A 1 107 ? -12.549 -7.086 -5.903 1.00 0.00 107 ASN A C 20
ATOM 38086 O O . ASN A 1 107 ? -12.355 -6.203 -6.741 1.00 0.00 107 ASN A O 20
ATOM 38097 N N . LEU A 1 108 ? -12.204 -6.970 -4.619 1.00 0.00 108 LEU A N 20
ATOM 38098 C CA . LEU A 1 108 ? -11.638 -5.775 -3.962 1.00 0.00 108 LEU A CA 20
ATOM 38099 C C . LEU A 1 108 ? -11.356 -6.140 -2.454 1.00 0.00 108 LEU A C 20
ATOM 38100 O O . LEU A 1 108 ? -11.909 -7.092 -1.890 1.00 0.00 108 LEU A O 20
ATOM 38116 N N . ALA A 1 109 ? -10.483 -5.367 -1.808 1.00 0.00 109 ALA A N 20
ATOM 38117 C CA . ALA A 1 109 ? -10.058 -5.628 -0.407 1.00 0.00 109 ALA A CA 20
ATOM 38118 C C . ALA A 1 109 ? -11.077 -5.141 0.668 1.00 0.00 109 ALA A C 20
ATOM 38119 O O . ALA A 1 109 ? -11.830 -5.977 1.179 1.00 0.00 109 ALA A O 20
ATOM 38126 N N . ARG A 1 110 ? -11.145 -3.832 0.990 1.00 0.00 110 ARG A N 20
ATOM 38127 C CA . ARG A 1 110 ? -12.212 -3.275 1.864 1.00 0.00 110 ARG A CA 20
ATOM 38128 C C . ARG A 1 110 ? -13.352 -2.652 0.991 1.00 0.00 110 ARG A C 20
ATOM 38129 O O . ARG A 1 110 ? -13.112 -1.760 0.172 1.00 0.00 110 ARG A O 20
ATOM 38150 N N . ASP A 1 111 ? -14.586 -3.114 1.216 1.00 0.00 111 ASP A N 20
ATOM 38151 C CA . ASP A 1 111 ? -15.807 -2.489 0.655 1.00 0.00 111 ASP A CA 20
ATOM 38152 C C . ASP A 1 111 ? -16.297 -1.263 1.486 1.00 0.00 111 ASP A C 20
ATOM 38153 O O . ASP A 1 111 ? -16.104 -1.175 2.704 1.00 0.00 111 ASP A O 20
ATOM 38162 N N . LYS A 1 112 ? -16.966 -0.319 0.805 1.00 0.00 112 LYS A N 20
ATOM 38163 C CA . LYS A 1 112 ? -17.506 0.916 1.450 1.00 0.00 112 LYS A CA 20
ATOM 38164 C C . LYS A 1 112 ? -18.905 0.625 2.081 1.00 0.00 112 LYS A C 20
ATOM 38165 O O . LYS A 1 112 ? -19.962 1.000 1.569 1.00 0.00 112 LYS A O 20
ATOM 38184 N N . LYS A 1 113 ? -18.844 -0.104 3.201 1.00 0.00 113 LYS A N 20
ATOM 38185 C CA . LYS A 1 113 ? -20.018 -0.813 3.764 1.00 0.00 113 LYS A CA 20
ATOM 38186 C C . LYS A 1 113 ? -21.004 0.111 4.534 1.00 0.00 113 LYS A C 20
ATOM 38187 O O . LYS A 1 113 ? -20.626 0.788 5.495 1.00 0.00 113 LYS A O 20
ATOM 38206 N N . LYS A 1 114 ? -22.292 0.069 4.158 1.00 0.00 114 LYS A N 20
ATOM 38207 C CA . LYS A 1 114 ? -23.380 0.758 4.919 1.00 0.00 114 LYS A CA 20
ATOM 38208 C C . LYS A 1 114 ? -23.841 -0.113 6.124 1.00 0.00 114 LYS A C 20
ATOM 38209 O O . LYS A 1 114 ? -24.894 -0.755 6.097 1.00 0.00 114 LYS A O 20
ATOM 38228 N N . GLN A 1 115 ? -23.023 -0.134 7.193 1.00 0.00 115 GLN A N 20
ATOM 38229 C CA . GLN A 1 115 ? -23.263 -1.019 8.372 1.00 0.00 115 GLN A CA 20
ATOM 38230 C C . GLN A 1 115 ? -24.124 -0.314 9.475 1.00 0.00 115 GLN A C 20
ATOM 38231 O O . GLN A 1 115 ? -23.674 -0.048 10.591 1.00 0.00 115 GLN A O 20
ATOM 38245 N N . ARG A 1 116 ? -25.378 -0.013 9.115 1.00 0.00 116 ARG A N 20
ATOM 38246 C CA . ARG A 1 116 ? -26.376 0.663 9.988 1.00 0.00 116 ARG A CA 20
ATOM 38247 C C . ARG A 1 116 ? -27.706 0.593 9.178 1.00 0.00 116 ARG A C 20
ATOM 38248 O O . ARG A 1 116 ? -27.833 1.302 8.176 1.00 0.00 116 ARG A O 20
ATOM 38269 N N . GLY A 1 117 ? -28.644 -0.280 9.585 1.00 0.00 117 GLY A N 20
ATOM 38270 C CA . GLY A 1 117 ? -29.819 -0.678 8.752 1.00 0.00 117 GLY A CA 20
ATOM 38271 C C . GLY A 1 117 ? -30.562 0.373 7.908 1.00 0.00 117 GLY A C 20
ATOM 38272 O O . GLY A 1 117 ? -30.444 0.368 6.681 1.00 0.00 117 GLY A O 20
ATOM 38276 N N . ARG A 1 118 ? -31.275 1.276 8.585 1.00 0.00 118 ARG A N 20
ATOM 38277 C CA . ARG A 1 118 ? -31.805 2.510 7.949 1.00 0.00 118 ARG A CA 20
ATOM 38278 C C . ARG A 1 118 ? -30.735 3.647 8.003 1.00 0.00 118 ARG A C 20
ATOM 38279 O O . ARG A 1 118 ? -30.274 4.031 9.102 1.00 0.00 118 ARG A O 20
#

Secondary structure (DSSP, 8-state):
-------------TTSTTTSSSTTTT---S-HHHHHHHHTS-----TTT---EEEEEEETT-SSSS-EEEEEEEEESSSSEEEEEE-SSS-----SS-SS----S---S-----S---

Solvent-accessible surface area: 8370 Å² total; per-residue (Å²): 253,122,72,116,75,160,168,146,110,41,18,57,70,41,8,67,71,2,13,87,64,48,11,24,129,66,132,62,50,111,6,7,102,97,9,0,69,137,12,17,26,121,32,50,121,54,134,183,81,1,46,76,8,70,121,102,22,91,57,176,58,1,162,131,82,201,23,1,62,0,51,1,33,0,30,1,60,40,62,109,13,17,39,17,54,28,97,4,32,104,73,17,27,22,155,136,109,110,119,50,139,46,178,116,56,103,19,27,83,118,74,31,85,97,156,85,55,150

=== Feature glossary ===
Legend for the data blocks above and below:

— What the protein is —

The amino-acid sequence is the protein's primary structure: the linear order of residues from the N-terminus to the C-terminus, written in one-letter code. Everything else here — the 3D coordinates, the secondary structure, the domain annotations — is ultimately a consequence of this string.

Functional annotations link the protein to curated databases. InterPro entries identify conserved domains and families by matching the sequence against member-database signatures (Pfam, PROSITE, CDD, …). Gene Ontology (GO) terms describe molecular function, biological process, and cellular component in a controlled vocabulary. CATH places the structure in a hierarchical fold classification (Class/Architecture/Topology/Homologous-superfamily). The organism is the source species.

— Where its atoms are —

Atomic coordinates in PDBx/mmCIF format — the same representation the Protein Data Bank distributes. Each line of the _atom_site loop places one backbone atom in Cartesian space (units: ångströms, origin: arbitrary).

The six renders are orthographic views along the three Cartesian axes in both directions. Representation (cartoon, sticks, or surface) and color scheme (sequence-rainbow or by-chain) vary across proteins so the training set covers all the common visualization conventions.

— Local backbone conformation —

Eight-state secondary structure (DSSP): H is the canonical α-helix, G the tighter 3₁₀-helix, I the wider π-helix; E/B are β-structure, T and S are turns and bends, and '-' is everything else. DSSP derives these from the pattern of main-chain N–H···O=C hydrogen bonds, not from the sequence.

Three-state secondary structure (P-SEA) collapses the eight DSSP classes into helix (a), strand (b), and coil (c). P-SEA assigns these from Cα geometry alone — distances and angles — without requiring backbone oxygens, so it works on any Cα trace.

φ (phi) and ψ (psi) are the two rotatable backbone dihedrals per residue: φ is the C(i-1)–N–Cα–C torsion, ψ is the N–Cα–C–N(i+1) torsion, both in degrees on (−180°, 180°]. α-helical residues cluster near (−60°, −45°); β-strand residues near (−120°, +130°). A Ramachandran plot is simply a scatter of (φ, ψ) for every residue.

— Global shape and packing —

The geometric summary reports three shape descriptors. Rg (radius of gyration) measures how spread out the Cα atoms are about their centre of mass; compact globular proteins have small Rg, elongated or unfolded ones large. Cα contacts (<8 Å, |i−j|>4) count long-range residue pairs in spatial proximity — high for tightly packed folds, near zero for rods or random coil. The bounding-box extents give the protein's footprint along x, y, z in Å.

SASA measures how much of the protein is reachable by solvent. It is computed by rolling a water-sized probe over the atomic surface and summing the exposed area (Å²). Per-residue SASA distinguishes core (buried, low SASA) from surface (exposed, high SASA) residues; total SASA is a whole-molecule size measure.

Plot images: a contact map (which residues are close in 3D, as an N×N binary image), a Ramachandran scatter (backbone torsion angles, revealing secondary-structure composition at a glance), and — for AlphaFold structures — a PAE heatmap (pairwise prediction confidence).

— Structural neighborhood —

A 3Di character summarizes, for each residue, the relative orientation of the Cα frame of its nearest spatial neighbor. Because it encodes fold topology rather than chemistry, 3Di alignments detect remote structural similarity that sequence alignment misses.

The Foldseek neighbor list gives the closest experimentally determined structures in the PDB, ranked by structural alignment. TM-score near 1 means near-identical fold; near 0.3 means only rough topology match. This is how one finds what a novel AlphaFold prediction most resembles in the solved-structure universe.

— Confidence and disorder —

For AlphaFold models, the B-factor field carries pLDDT — the model's own estimate of local accuracy on a 0–100 scale. Regions with pLDDT<50 should be treated as essentially unmodeled; they often correspond to intrinsically disordered segments.

Crystallographic B-factors measure how much each atom's electron density is smeared out, in Å². They rise in mobile loops and surface residues and fall in the buried interior. In AlphaFold models this column is repurposed to hold pLDDT instead.

Predicted Aligned Error (PAE) is an AlphaFold confidence matrix: entry (i, j) is the expected error in the position of residue j, in ångströms, when the prediction is superimposed on the true structure at residue i. Low PAE within a block of residues means that block is internally rigid and well-predicted; high PAE between two blocks means their relative placement is uncertain even if each block individually is confident.